Protein 4OPE (pdb70)

Organism: NCBI:txid1888

Secondary structure (DSSP, 8-state):
-PPEEEEEEEEEBTTBSSHHHHHHHHHHT----EEPPTTT--GGGGB-S-TTSTT-BS--EEB--S-SSEE------HHHHHHB-HHHHHHHHHHHHHHHHTT--HHHHTTS-EEEEEE----GGGTTHHHHHTTSS---B--HHHHHHHHHHHHT--S-EEEEE---HHHHHHHHHHHHHHHTS-SEEEEEEEE----THHHHHHHHTT-B-SSS---TTBTT---B-BB-EEEEEEEEEHHHHHHTTPPP-EEEEEEEEEE--S-SSTT---HHHHHHHHHHHHHHHT--GGG---EE------TTHHHHHHHHHHHHTTTS--TT--EEEE-THHHH-B-GGG---HHHHHHHHHHHTEEPPPPS-SSB-TTS-GGGSSEEE--S-EE-PPPB-SS-PBPPPEEEEEEE-TTSEEEEEEEE--PPPPPPPPPPS-EEEEEEESSHHHHHHHHHHHHHHHHTGGGGS-HHHHHHHHTTS---EEEEEEESSHHHHHHHHHHHHTS---TTEEEEE--TT----SSSSHHHHHHHHHHT---PPPTT------PPP----EE---SGGGGG--/--EEEEEEEEEBTTBSSHHHHHHHHHTT----EEPPTTT--GGGTB-S-TTSTT-BS--EEB--S-SSEE------HHHHHHB-HHHHHHHHHHHHHHHHHT--TTGGGGS-EEEEEE---GGGGTTHHHHHHTSS---B--HHHHHHHHHHHHT--S-EEEEE---HHHHHHHHHHHHHHTTS-SEEEEEEEE----THHHHHHHHTT-B-SSS---TTBTT-BSB-BB-EEEEEEEEEHHHHHHTT----EEEEEEEEEE--SSSSTT---HHHHHHHHHHHHHHHT--GGG---EE-----BTTHHHHHHHHHHHHHTTS--TT--EEEE-THHHH-B-GGG---HHHHHHHHHHTTEE-PPPS-SSBPTT--GGGSSEEE--S-EE----B-SS--B---EEEEEEE-TTSEEEEEEEE--------S-EEEEEEESSHHHHHHHHHHHHHHHHTTTSSS-HHHHHHHHTTS---EEEEEEESSHHHHHHHHHHHH--EEEE--TTPPPPS-SSHHHHHHHHHHT------TT-----PPPP----EE---GGGGGG-/---EEEEEEEEEBTTBSSHHHHHHHHHHT---EEEPPTTT--GGGTB-SSTT-TT-BS--EEE--S-SSEE------HHHHHTB-HHHHHHHHHHHHHHHHHT--HHHHTTS-EEEEEE----GGGTTHHHHHHTSSPPPB--HHHHHHHHHHHHT--S-EEEEE---HHHHHHHHHHHHHHTTS-SEEEEEEEE----THHHHHHHHTT-B-SSS---TTBTT--SB-BB-EEEEEEEEEHHHHHTTTPPP-EEEEEEEEEE--SSSSTT---HHHHHHHHHHHHHHHT--GGG--EEE------TTHHHHHHHHHHHHTSSS--TT--EEEE-THHHH-B-GGG---HHHHHHHHHHHTEE----S-SSB-TTS-GGGSSEEE--S-EE----B-TTSPBPPPEEEEEEE-TTSEEEEEEEE-------PPPPPSPEEEEEEESSHHHHHHHHHHHHHHHHTTTTTS-HHHHHHHHHTS---EEEEEEESSHHHHHHHHHHHH---EEEEE--TTPPPPSSSSHHHHHHHHHHT---PPPTT-------------EE---GGGGGG--/--EEEEEEEEEBTTBSSHHHHHHHHHTT----EE--TTT--GGGTB-S-TTSTTSBS--EEB--S-SSEE------HHHHHTB-HHHHHHHHHHHHHHHHTT--HHHHTTS-EEEEEE----GGGTTHHHHHHTSSPPPB--HHHHHHHHHHHTT--S-EEEEE---HHHHHHHHHHHHHHTTS-SEEEEEEEE----THHHHHHHHTT-B-TTS---TTBTT---B-BB-EEEEEEEEEHHHHHHHT----EEEEEEEEEE--S-SSTT---HHHHHHHHHHHHHHHT--GGG--EEE------TTHHHHHHHHHHHHHTTS--SS--EEEE-THHHH-B-GGG---HHHHHHHHHHHTEE----S-SSB-TT--GGGSSEEE--S-EE-----EEEEEEE-TTSEEEEEEEE-----PSPEEEEEEESSHHHHHHHHHHHHHHHTTTTSSS-HHHHHHHHTTS---EEEEEEESSHHHHHHHHHHHH---EEEEE--TTPPPPS-SSHHHHHHHHTTT------SS-----PPP-----EE---GGGGGG--

Structure (mmCIF, N/CA/C/O backbone):
data_4OPE
#
_entry.id   4OPE
#
_cell.length_a   135.312
_cell.length_b   139.834
_cell.length_c   173.786
_cell.angle_alpha   90.00
_cell.angle_beta   90.00
_cell.angle_gamma   90.00
#
_symmetry.space_group_name_H-M   'P 21 21 21'
#
loop_
_entity.id
_entity.type
_entity.pdbx_description
1 polymer NRPS/PKS
2 non-polymer 'NITRATE ION'
3 water water
#
loop_
_atom_site.group_PDB
_atom_site.id
_atom_site.type_symbol
_atom_site.label_atom_id
_atom_site.label_alt_id
_atom_site.label_comp_id
_atom_site.label_asym_id
_atom_site.label_entity_id
_atom_site.label_seq_id
_atom_site.pdbx_PDB_ins_code
_atom_site.Cartn_x
_atom_site.Cartn_y
_atom_site.Cartn_z
_atom_site.occupancy
_atom_site.B_iso_or_equiv
_atom_site.auth_seq_id
_atom_site.auth_comp_id
_atom_site.auth_asym_id
_atom_site.auth_atom_id
_atom_site.pdbx_PDB_model_num
ATOM 1 N N . ASP A 1 6 ? 24.650 -12.781 53.036 1.00 111.15 4223 ASP A N 1
ATOM 2 C CA . ASP A 1 6 ? 24.330 -11.637 53.948 1.00 108.74 4223 ASP A CA 1
ATOM 3 C C . ASP A 1 6 ? 23.211 -10.736 53.391 1.00 104.84 4223 ASP A C 1
ATOM 4 O O . ASP A 1 6 ? 22.222 -10.474 54.093 1.00 102.52 4223 ASP A O 1
ATOM 9 N N . ASP A 1 7 ? 23.378 -10.246 52.154 1.00 96.72 4224 ASP A N 1
ATOM 10 C CA . ASP A 1 7 ? 22.300 -9.519 51.474 1.00 85.40 4224 ASP A CA 1
ATOM 11 C C . ASP A 1 7 ? 21.178 -10.518 51.062 1.00 82.46 4224 ASP A C 1
ATOM 12 O O . ASP A 1 7 ? 21.376 -11.533 50.366 1.00 73.86 4224 ASP A O 1
ATOM 17 N N . GLU A 1 8 ? 19.986 -10.217 51.537 1.00 74.94 4225 GLU A N 1
ATOM 18 C CA . GLU A 1 8 ? 18.901 -11.136 51.442 1.00 68.70 4225 GLU A CA 1
ATOM 19 C C . GLU A 1 8 ? 18.215 -10.884 50.110 1.00 60.94 4225 GLU A C 1
ATOM 20 O O . GLU A 1 8 ? 18.340 -9.807 49.524 1.00 61.56 4225 GLU A O 1
ATOM 26 N N . ILE A 1 9 ? 17.482 -11.878 49.640 1.00 49.72 4226 ILE A N 1
ATOM 27 C CA . ILE A 1 9 ? 16.614 -11.676 48.543 1.00 42.31 4226 ILE A CA 1
ATOM 28 C C . ILE A 1 9 ? 15.265 -11.321 49.092 1.00 40.60 4226 ILE A C 1
ATOM 29 O O . ILE A 1 9 ? 14.863 -11.893 50.098 1.00 42.75 4226 ILE A O 1
ATOM 34 N N . VAL A 1 10 ? 14.558 -10.406 48.414 1.00 37.52 4227 VAL A N 1
ATOM 35 C CA . VAL A 1 10 ? 13.193 -10.037 48.764 1.00 35.19 4227 VAL A CA 1
ATOM 36 C C . VAL A 1 10 ? 12.283 -10.047 47.555 1.00 32.91 4227 VAL A C 1
ATOM 37 O O . VAL A 1 10 ? 12.739 -9.999 46.420 1.00 31.51 4227 VAL A O 1
ATOM 41 N N . ILE A 1 11 ? 10.994 -10.146 47.828 1.00 31.31 4228 ILE A N 1
ATOM 42 C CA . ILE A 1 11 ? 9.985 -10.118 46.827 1.00 31.30 4228 ILE A CA 1
ATOM 43 C C . ILE A 1 11 ? 9.399 -8.710 46.834 1.00 31.66 4228 ILE A C 1
ATOM 44 O O . ILE A 1 11 ? 8.898 -8.224 47.846 1.00 33.16 4228 ILE A O 1
ATOM 49 N N . VAL A 1 12 ? 9.376 -8.084 45.679 1.00 31.50 4229 VAL A N 1
ATOM 50 C CA . VAL A 1 12 ? 8.883 -6.734 45.611 1.00 31.81 4229 VAL A CA 1
ATOM 51 C C . VAL A 1 12 ? 7.669 -6.572 44.735 1.00 31.16 4229 VAL A C 1
ATOM 52 O O . VAL A 1 12 ? 7.274 -5.482 44.485 1.00 31.65 4229 VAL A O 1
ATOM 56 N N . GLY A 1 13 ? 7.091 -7.639 44.232 1.00 31.79 4230 GLY A N 1
ATOM 57 C CA . GLY A 1 13 ? 5.789 -7.510 43.538 1.00 30.59 4230 GLY A CA 1
ATOM 58 C C . GLY A 1 13 ? 5.239 -8.881 43.253 1.00 28.25 4230 GLY A C 1
ATOM 59 O O . GLY A 1 13 ? 5.971 -9.829 43.208 1.00 27.88 4230 GLY A O 1
ATOM 60 N N . VAL A 1 14 ? 3.953 -8.973 43.041 1.00 28.48 4231 VAL A N 1
ATOM 61 C CA . VAL A 1 14 ? 3.327 -10.262 42.733 1.00 28.66 4231 VAL A CA 1
ATOM 62 C C . VAL A 1 14 ? 2.119 -10.023 41.871 1.00 27.63 4231 VAL A C 1
ATOM 63 O O . VAL A 1 14 ? 1.462 -8.990 41.990 1.00 28.99 4231 VAL A O 1
ATOM 67 N N . ALA A 1 15 ? 1.806 -10.994 41.043 1.00 26.83 4232 ALA A N 1
ATOM 68 C CA . ALA A 1 15 ? 0.630 -10.944 40.217 1.00 27.62 4232 ALA A CA 1
ATOM 69 C C . ALA A 1 15 ? 0.162 -12.345 39.858 1.00 28.00 4232 ALA A C 1
ATOM 70 O O . ALA A 1 15 ? 0.942 -13.288 39.893 1.00 31.78 4232 ALA A O 1
ATOM 72 N N . GLY A 1 16 ? -1.112 -12.493 39.542 1.00 28.48 4233 GLY A N 1
ATOM 73 C CA . GLY A 1 16 ? -1.705 -13.803 39.322 1.00 28.97 4233 GLY A CA 1
ATOM 74 C C . GLY A 1 16 ? -3.170 -13.826 38.925 1.00 30.46 4233 GLY A C 1
ATOM 75 O O . GLY A 1 16 ? -3.909 -12.911 39.235 1.00 30.81 4233 GLY A O 1
ATOM 76 N N . ARG A 1 17 ? -3.584 -14.864 38.205 1.00 32.54 4234 ARG A N 1
ATOM 77 C CA . ARG A 1 17 ? -4.993 -15.178 38.038 1.00 35.14 4234 ARG A CA 1
ATOM 78 C C . ARG A 1 17 ? -5.208 -16.575 38.516 1.00 34.51 4234 ARG A C 1
ATOM 79 O O . ARG A 1 17 ? -4.434 -17.455 38.193 1.00 33.52 4234 ARG A O 1
ATOM 87 N N . TYR A 1 18 ? -6.287 -16.774 39.246 1.00 34.85 4235 TYR A N 1
ATOM 88 C CA . TYR A 1 18 ? -6.662 -18.076 39.759 1.00 34.22 4235 TYR A CA 1
ATOM 89 C C . TYR A 1 18 ? -8.175 -18.252 39.558 1.00 36.50 4235 TYR A C 1
ATOM 90 O O . TYR A 1 18 ? -8.848 -17.326 39.078 1.00 37.52 4235 TYR A O 1
ATOM 99 N N . PRO A 1 19 ? -8.712 -19.445 39.871 1.00 35.93 4236 PRO A N 1
ATOM 100 C CA . PRO A 1 19 ? -10.113 -19.684 39.661 1.00 36.08 4236 PRO A CA 1
ATOM 101 C C . PRO A 1 19 ? -10.986 -18.648 40.352 1.00 38.13 4236 PRO A C 1
ATOM 102 O O . PRO A 1 19 ? -10.841 -18.435 41.564 1.00 37.60 4236 PRO A O 1
ATOM 106 N N . LYS A 1 20 ? -11.866 -18.005 39.557 1.00 38.53 4237 LYS A N 1
ATOM 107 C CA . LYS A 1 20 ? -12.771 -16.989 40.028 1.00 39.37 4237 LYS A CA 1
ATOM 108 C C . LYS A 1 20 ? -12.047 -15.745 40.531 1.00 38.08 4237 LYS A C 1
ATOM 109 O O . LYS A 1 20 ? -12.595 -14.950 41.290 1.00 41.33 4237 LYS A O 1
ATOM 115 N N . ALA A 1 21 ? -10.802 -15.575 40.131 1.00 36.79 4238 ALA A N 1
ATOM 116 C CA . ALA A 1 21 ? -10.005 -14.465 40.613 1.00 35.58 4238 ALA A CA 1
ATOM 117 C C . ALA A 1 21 ? -9.152 -13.954 39.458 1.00 36.84 4238 ALA A C 1
ATOM 118 O O . ALA A 1 21 ? -8.092 -14.512 39.137 1.00 37.37 4238 ALA A O 1
ATOM 120 N N . ASP A 1 22 ? -9.614 -12.892 38.823 1.00 38.90 4239 ASP A N 1
ATOM 121 C CA . ASP A 1 22 ? -8.888 -12.339 37.673 1.00 43.27 4239 ASP A CA 1
ATOM 122 C C . ASP A 1 22 ? -7.774 -11.388 38.076 1.00 43.22 4239 ASP A C 1
ATOM 123 O O . ASP A 1 22 ? -6.926 -11.038 37.277 1.00 44.44 4239 ASP A O 1
ATOM 128 N N . ASP A 1 23 ? -7.757 -11.017 39.345 1.00 43.88 4240 ASP A N 1
ATOM 129 C CA . ASP A 1 23 ? -6.630 -10.337 39.929 1.00 40.54 4240 ASP A CA 1
ATOM 130 C C . ASP A 1 23 ? -6.608 -10.667 41.410 1.00 36.94 4240 ASP A C 1
ATOM 131 O O . ASP A 1 23 ? -7.560 -11.212 41.956 1.00 37.37 4240 ASP A O 1
ATOM 136 N N . LEU A 1 24 ? -5.537 -10.268 42.052 1.00 35.01 4241 LEU A N 1
ATOM 137 C CA . LEU A 1 24 ? -5.272 -10.595 43.415 1.00 36.32 4241 LEU A CA 1
ATOM 138 C C . LEU A 1 24 ? -6.186 -9.951 44.430 1.00 36.93 4241 LEU A C 1
ATOM 139 O O . LEU A 1 24 ? -6.299 -10.463 45.555 1.00 36.71 4241 LEU A O 1
ATOM 144 N N . ALA A 1 25 ? -6.837 -8.857 44.072 1.00 35.79 4242 ALA A N 1
ATOM 145 C CA . ALA A 1 25 ? -7.825 -8.287 44.993 1.00 36.25 4242 ALA A CA 1
ATOM 146 C C . ALA A 1 25 ? -8.999 -9.229 45.113 1.00 35.34 4242 ALA A C 1
ATOM 147 O O . ALA A 1 25 ? -9.526 -9.454 46.194 1.00 36.08 4242 ALA A O 1
ATOM 149 N N . GLN A 1 26 ? -9.395 -9.788 43.984 1.00 36.16 4243 GLN A N 1
ATOM 150 C CA . GLN A 1 26 ? -10.482 -10.740 43.949 1.00 38.08 4243 GLN A CA 1
ATOM 151 C C . GLN A 1 26 ? -10.002 -12.047 44.597 1.00 36.62 4243 GLN A C 1
ATOM 152 O O . GLN A 1 26 ? -10.721 -12.660 45.351 1.00 37.48 4243 GLN A O 1
ATOM 158 N N . PHE A 1 27 ? -8.749 -12.421 44.398 1.00 34.36 4244 PHE A N 1
ATOM 159 C CA . PHE A 1 27 ? -8.227 -13.594 45.048 1.00 34.57 4244 PHE A CA 1
ATOM 160 C C . PHE A 1 27 ? -8.337 -13.461 46.539 1.00 35.64 4244 PHE A C 1
ATOM 161 O O . PHE A 1 27 ? -8.742 -14.401 47.241 1.00 37.08 4244 PHE A O 1
ATOM 169 N N . TRP A 1 28 ? -7.992 -12.279 47.032 1.00 37.41 4245 TRP A N 1
ATOM 170 C CA . TRP A 1 28 ? -7.964 -12.041 48.473 1.00 36.73 4245 TRP A CA 1
ATOM 171 C C . TRP A 1 28 ? -9.349 -12.123 49.067 1.00 36.90 4245 TRP A C 1
ATOM 172 O O . TRP A 1 28 ? -9.524 -12.793 50.042 1.00 35.46 4245 TRP A O 1
ATOM 183 N N . ARG A 1 29 ? -10.305 -11.442 48.464 1.00 40.02 4246 ARG A N 1
ATOM 184 C CA . ARG A 1 29 ? -11.721 -11.545 48.800 1.00 44.19 4246 ARG A CA 1
ATOM 185 C C . ARG A 1 29 ? -12.146 -13.014 48.970 1.00 45.04 4246 ARG A C 1
ATOM 186 O O . ARG A 1 29 ? -12.768 -13.404 50.008 1.00 43.04 4246 ARG A O 1
ATOM 194 N N . ASN A 1 30 ? -11.797 -13.827 47.954 1.00 41.14 4247 ASN A N 1
ATOM 195 C CA . ASN A 1 30 ? -12.189 -15.235 47.925 1.00 38.03 4247 ASN A CA 1
ATOM 196 C C . ASN A 1 30 ? -11.564 -16.040 49.034 1.00 38.59 4247 ASN A C 1
ATOM 197 O O . ASN A 1 30 ? -12.229 -16.843 49.656 1.00 40.69 4247 ASN A O 1
ATOM 202 N N . LEU A 1 31 ? -10.270 -15.860 49.265 1.00 39.64 4248 LEU A N 1
ATOM 203 C CA . LEU A 1 31 ? -9.606 -16.512 50.406 1.00 39.30 4248 LEU A CA 1
ATOM 204 C C . LEU A 1 31 ? -10.247 -16.060 51.680 1.00 39.33 4248 LEU A C 1
ATOM 205 O O . LEU A 1 31 ? -10.476 -16.852 52.553 1.00 41.69 4248 LEU A O 1
ATOM 210 N N . ARG A 1 32 ? -10.496 -14.772 51.804 1.00 41.44 4249 ARG A N 1
ATOM 211 C CA . ARG A 1 32 ? -10.992 -14.201 53.066 1.00 46.68 4249 ARG A CA 1
ATOM 212 C C . ARG A 1 32 ? -12.363 -14.765 53.423 1.00 43.97 4249 ARG A C 1
ATOM 213 O O . ARG A 1 32 ? -12.594 -15.090 54.540 1.00 42.03 4249 ARG A O 1
ATOM 221 N N . GLU A 1 33 ? -13.239 -14.905 52.443 1.00 46.85 4250 GLU A N 1
ATOM 222 C CA . GLU A 1 33 ? -14.592 -15.405 52.651 1.00 48.92 4250 GLU A CA 1
ATOM 223 C C . GLU A 1 33 ? -14.694 -16.938 52.696 1.00 48.74 4250 GLU A C 1
ATOM 224 O O . GLU A 1 33 ? -15.785 -17.486 52.936 1.00 48.79 4250 GLU A O 1
ATOM 230 N N . GLY A 1 34 ? -13.581 -17.634 52.466 1.00 43.45 4251 GLY A N 1
ATOM 231 C CA . GLY A 1 34 ? -13.598 -19.079 52.420 1.00 41.03 4251 GLY A CA 1
ATOM 232 C C . GLY A 1 34 ? -14.397 -19.567 51.225 1.00 41.26 4251 GLY A C 1
ATOM 233 O O . GLY A 1 34 ? -15.193 -20.495 51.348 1.00 44.09 4251 GLY A O 1
ATOM 234 N N . ARG A 1 35 ? -14.179 -18.969 50.061 1.00 39.56 4252 ARG A N 1
ATOM 235 C CA . ARG A 1 35 ? -14.965 -19.303 48.903 1.00 39.64 4252 ARG A CA 1
ATOM 236 C C . ARG A 1 35 ? -14.501 -20.550 48.205 1.00 41.68 4252 ARG A C 1
ATOM 237 O O . ARG A 1 35 ? -13.327 -20.753 47.965 1.00 38.85 4252 ARG A O 1
ATOM 245 N N . ASP A 1 36 ? -15.465 -21.379 47.836 1.00 45.77 4253 ASP A N 1
ATOM 246 C CA . ASP A 1 36 ? -15.174 -22.591 47.119 1.00 44.02 4253 ASP A CA 1
ATOM 247 C C . ASP A 1 36 ? -15.299 -22.238 45.677 1.00 42.92 4253 ASP A C 1
ATOM 248 O O . ASP A 1 36 ? -16.398 -21.967 45.218 1.00 42.70 4253 ASP A O 1
ATOM 253 N N . CYS A 1 37 ? -14.168 -22.241 44.967 1.00 41.97 4254 CYS A N 1
ATOM 254 C CA . CYS A 1 37 ? -14.096 -21.752 43.589 1.00 40.55 4254 CYS A CA 1
ATOM 255 C C . CYS A 1 37 ? -14.136 -22.855 42.530 1.00 41.15 4254 CYS A C 1
ATOM 256 O O . CYS A 1 37 ? -13.926 -22.595 41.341 1.00 42.49 4254 CYS A O 1
ATOM 259 N N . VAL A 1 38 ? -14.401 -24.087 42.942 1.00 40.34 4255 VAL A N 1
ATOM 260 C CA . VAL A 1 38 ? -14.413 -25.194 42.006 1.00 40.45 4255 VAL A CA 1
ATOM 261 C C . VAL A 1 38 ? -15.745 -25.308 41.273 1.00 41.07 4255 VAL A C 1
ATOM 262 O O . VAL A 1 38 ? -16.784 -25.054 41.841 1.00 42.59 4255 VAL A O 1
ATOM 266 N N . GLU A 1 39 ? -15.698 -25.703 40.012 1.00 42.56 4256 GLU A N 1
ATOM 267 C CA . GLU A 1 39 ? -16.888 -25.800 39.153 1.00 44.25 4256 GLU A CA 1
ATOM 268 C C . GLU A 1 39 ? -16.750 -26.991 38.187 1.00 43.19 4256 GLU A C 1
ATOM 269 O O . GLU A 1 39 ? -15.675 -27.541 37.999 1.00 38.70 4256 GLU A O 1
ATOM 275 N N . GLU A 1 40 ? -17.879 -27.384 37.608 1.00 46.73 4257 GLU A N 1
ATOM 276 C CA . GLU A 1 40 ? -17.916 -28.388 36.572 1.00 48.06 4257 GLU A CA 1
ATOM 277 C C . GLU A 1 40 ? -17.222 -27.879 35.349 1.00 46.55 4257 GLU A C 1
ATOM 278 O O . GLU A 1 40 ? -17.185 -26.687 35.137 1.00 48.15 4257 GLU A O 1
ATOM 284 N N . VAL A 1 41 ? -16.679 -28.789 34.547 1.00 46.36 4258 VAL A N 1
ATOM 285 C CA . VAL A 1 41 ? -16.100 -28.422 33.269 1.00 47.43 4258 VAL A CA 1
ATOM 286 C C . VAL A 1 41 ? -17.014 -27.485 32.459 1.00 50.39 4258 VAL A C 1
ATOM 287 O O . VAL A 1 41 ? -18.180 -27.775 32.228 1.00 54.78 4258 VAL A O 1
ATOM 291 N N . PRO A 1 42 ? -16.484 -26.338 32.062 1.00 51.96 4259 PRO A N 1
ATOM 292 C CA . PRO A 1 42 ? -17.322 -25.440 31.311 1.00 53.97 4259 PRO A CA 1
ATOM 293 C C . PRO A 1 42 ? -17.650 -25.973 29.928 1.00 53.50 4259 PRO A C 1
ATOM 294 O O . PRO A 1 42 ? -16.804 -26.560 29.296 1.00 54.86 4259 PRO A O 1
ATOM 298 N N . GLU A 1 43 ? -18.874 -25.736 29.471 1.00 58.72 4260 GLU A N 1
ATOM 299 C CA . GLU A 1 43 ? -19.286 -26.055 28.112 1.00 60.72 4260 GLU A CA 1
ATOM 300 C C . GLU A 1 43 ? -18.325 -25.506 27.087 1.00 59.71 4260 GLU A C 1
ATOM 301 O O . GLU A 1 43 ? -17.959 -26.204 26.171 1.00 60.99 4260 GLU A O 1
ATOM 307 N N . ASP A 1 44 ? -17.890 -24.262 27.238 1.00 59.96 4261 ASP A N 1
ATOM 308 C CA . ASP A 1 44 ? -17.051 -23.651 26.200 1.00 58.90 4261 ASP A CA 1
ATOM 309 C C . ASP A 1 44 ? -15.606 -24.180 26.093 1.00 55.01 4261 ASP A C 1
ATOM 310 O O . ASP A 1 44 ? -14.864 -23.752 25.197 1.00 52.10 4261 ASP A O 1
ATOM 315 N N . ARG A 1 45 ? -15.229 -25.123 26.959 1.00 51.22 4262 ARG A N 1
ATOM 316 C CA . ARG A 1 45 ? -13.921 -25.750 26.888 1.00 50.49 4262 ARG A CA 1
ATOM 317 C C . ARG A 1 45 ? -14.005 -27.046 26.125 1.00 49.50 4262 ARG A C 1
ATOM 318 O O . ARG A 1 45 ? -13.265 -27.268 25.187 1.00 47.80 4262 ARG A O 1
ATOM 326 N N . TRP A 1 46 ? -14.873 -27.937 26.584 1.00 50.66 4263 TRP A N 1
ATOM 327 C CA . TRP A 1 46 ? -15.121 -29.181 25.879 1.00 51.28 4263 TRP A CA 1
ATOM 328 C C . TRP A 1 46 ? -16.371 -29.811 26.453 1.00 51.73 4263 TRP A C 1
ATOM 329 O O . TRP A 1 46 ? -16.847 -29.409 27.528 1.00 50.51 4263 TRP A O 1
ATOM 340 N N . ASP A 1 47 ? -16.905 -30.763 25.690 1.00 53.17 4264 ASP A N 1
ATOM 341 C CA . ASP A 1 47 ? -18.105 -31.482 26.026 1.00 56.28 4264 ASP A CA 1
ATOM 342 C C . ASP A 1 47 ? -17.625 -32.630 26.876 1.00 57.54 4264 ASP A C 1
ATOM 343 O O . ASP A 1 47 ? -17.052 -33.603 26.380 1.00 59.45 4264 ASP A O 1
ATOM 348 N N . HIS A 1 48 ? -17.825 -32.502 28.175 1.00 57.83 4265 HIS A N 1
ATOM 349 C CA . HIS A 1 48 ? -17.366 -33.520 29.081 1.00 58.09 4265 HIS A CA 1
ATOM 350 C C . HIS A 1 48 ? -18.250 -34.776 29.037 1.00 61.41 4265 HIS A C 1
ATOM 351 O O . HIS A 1 48 ? -17.812 -35.845 29.467 1.00 66.56 4265 HIS A O 1
ATOM 358 N N . GLY A 1 49 ? -19.474 -34.653 28.522 1.00 62.27 4266 GLY A N 1
ATOM 359 C CA . GLY A 1 49 ? -20.316 -35.826 28.232 1.00 62.05 4266 GLY A CA 1
ATOM 360 C C . GLY A 1 49 ? -19.575 -36.920 27.469 1.00 60.43 4266 GLY A C 1
ATOM 361 O O . GLY A 1 49 ? -19.617 -38.071 27.859 1.00 61.27 4266 GLY A O 1
ATOM 362 N N . ARG A 1 50 ? -18.839 -36.555 26.417 1.00 60.40 4267 ARG A N 1
ATOM 363 C CA . ARG A 1 50 ? -18.079 -37.545 25.611 1.00 59.65 4267 ARG A CA 1
ATOM 364 C C . ARG A 1 50 ? -17.091 -38.400 26.385 1.00 57.72 4267 ARG A C 1
ATOM 365 O O . ARG A 1 50 ? -16.620 -39.397 25.851 1.00 61.29 4267 ARG A O 1
ATOM 373 N N . PHE A 1 51 ? -16.722 -37.970 27.592 1.00 58.14 4268 PHE A N 1
ATOM 374 C CA . PHE A 1 51 ? -15.600 -38.543 28.336 1.00 56.81 4268 PHE A CA 1
ATOM 375 C C . PHE A 1 51 ? -15.936 -38.935 29.766 1.00 57.17 4268 PHE A C 1
ATOM 376 O O . PHE A 1 51 ? -15.088 -39.518 30.450 1.00 56.62 4268 PHE A O 1
ATOM 384 N N . TYR A 1 52 ? -17.144 -38.607 30.223 1.00 56.00 4269 TYR A N 1
ATOM 385 C CA . TYR A 1 52 ? -17.515 -38.818 31.610 1.00 59.03 4269 TYR A CA 1
ATOM 386 C C . TYR A 1 52 ? -18.239 -40.146 31.824 1.00 64.66 4269 TYR A C 1
ATOM 387 O O . TYR A 1 52 ? -19.086 -40.541 31.019 1.00 68.09 4269 TYR A O 1
ATOM 396 N N . ASP A 1 53 ? -17.898 -40.830 32.911 1.00 63.72 4270 ASP A N 1
ATOM 397 C CA . ASP A 1 53 ? -18.676 -41.966 33.399 1.00 62.57 4270 ASP A CA 1
ATOM 398 C C . ASP A 1 53 ? -18.447 -41.961 34.901 1.00 60.97 4270 ASP A C 1
ATOM 399 O O . ASP A 1 53 ? -17.295 -42.056 35.352 1.00 56.82 4270 ASP A O 1
ATOM 404 N N . PRO A 1 54 ? -19.540 -41.858 35.678 1.00 61.90 4271 PRO A N 1
ATOM 405 C CA . PRO A 1 54 ? -19.371 -41.723 37.116 1.00 62.25 4271 PRO A CA 1
ATOM 406 C C . PRO A 1 54 ? -18.806 -42.966 37.762 1.00 63.02 4271 PRO A C 1
ATOM 407 O O . PRO A 1 54 ? -18.449 -42.903 38.930 1.00 65.71 4271 PRO A O 1
ATOM 411 N N . ASP A 1 55 ? -18.743 -44.083 37.037 1.00 62.71 4272 ASP A N 1
ATOM 412 C CA . ASP A 1 55 ? -18.104 -45.296 37.554 1.00 64.41 4272 ASP A CA 1
ATOM 413 C C . ASP A 1 55 ? -16.594 -45.238 37.343 1.00 61.84 4272 ASP A C 1
ATOM 414 O O . ASP A 1 55 ? -16.139 -45.148 36.199 1.00 58.32 4272 ASP A O 1
ATOM 419 N N . PRO A 1 56 ? -15.810 -45.267 38.446 1.00 64.77 4273 PRO A N 1
ATOM 420 C CA . PRO A 1 56 ? -14.345 -45.335 38.316 1.00 67.20 4273 PRO A CA 1
ATOM 421 C C . PRO A 1 56 ? -13.836 -46.566 37.575 1.00 69.44 4273 PRO A C 1
ATOM 422 O O . PRO A 1 56 ? -12.745 -46.549 37.039 1.00 77.22 4273 PRO A O 1
ATOM 426 N N . ALA A 1 57 ? -14.614 -47.633 37.570 1.00 71.64 4274 ALA A N 1
ATOM 427 C CA . ALA A 1 57 ? -14.203 -48.852 36.929 1.00 70.73 4274 ALA A CA 1
ATOM 428 C C . ALA A 1 57 ? -14.365 -48.770 35.410 1.00 69.40 4274 ALA A C 1
ATOM 429 O O . ALA A 1 57 ? -13.692 -49.492 34.676 1.00 75.22 4274 ALA A O 1
ATOM 431 N N . ALA A 1 58 ? -15.258 -47.919 34.922 1.00 63.47 4275 ALA A N 1
ATOM 432 C CA . ALA A 1 58 ? -15.329 -47.700 33.487 1.00 61.06 4275 ALA A CA 1
ATOM 433 C C . ALA A 1 58 ? -13.923 -47.417 32.917 1.00 63.45 4275 ALA A C 1
ATOM 434 O O . ALA A 1 58 ? -13.155 -46.610 33.463 1.00 66.18 4275 ALA A O 1
ATOM 436 N N . PRO A 1 59 ? -13.560 -48.118 31.841 1.00 67.09 4276 PRO A N 1
ATOM 437 C CA . PRO A 1 59 ? -12.257 -47.852 31.221 1.00 63.08 4276 PRO A CA 1
ATOM 438 C C . PRO A 1 59 ? -12.333 -46.739 30.177 1.00 58.29 4276 PRO A C 1
ATOM 439 O O . PRO A 1 59 ? -13.360 -46.572 29.527 1.00 55.22 4276 PRO A O 1
ATOM 443 N N . GLY A 1 60 ? -11.239 -45.998 30.019 1.00 55.23 4277 GLY A N 1
ATOM 444 C CA . GLY A 1 60 ? -11.154 -44.960 28.989 1.00 55.64 4277 GLY A CA 1
ATOM 445 C C . GLY A 1 60 ? -12.074 -43.784 29.252 1.00 55.98 4277 GLY A C 1
ATOM 446 O O . GLY A 1 60 ? -12.528 -43.080 28.318 1.00 51.76 4277 GLY A O 1
ATOM 447 N N . LYS A 1 61 ? -12.311 -43.564 30.547 1.00 55.58 4278 LYS A N 1
ATOM 448 C CA . LYS A 1 61 ? -13.287 -42.602 31.032 1.00 54.10 4278 LYS A CA 1
ATOM 449 C C . LYS A 1 61 ? -12.793 -41.805 32.259 1.00 51.66 4278 LYS A C 1
ATOM 450 O O . LYS A 1 61 ? -11.933 -42.251 33.029 1.00 51.71 4278 LYS A O 1
ATOM 456 N N . ALA A 1 62 ? -13.370 -40.625 32.438 1.00 47.90 4279 ALA A N 1
ATOM 457 C CA . ALA A 1 62 ? -13.108 -39.848 33.617 1.00 46.56 4279 ALA A CA 1
ATOM 458 C C . ALA A 1 62 ? -14.285 -39.942 34.558 1.00 43.74 4279 ALA A C 1
ATOM 459 O O . ALA A 1 62 ? -15.403 -39.795 34.148 1.00 45.44 4279 ALA A O 1
ATOM 461 N N . TYR A 1 63 ? -14.033 -40.197 35.827 1.00 43.31 4280 TYR A N 1
ATOM 462 C CA . TYR A 1 63 ? -15.141 -40.350 36.795 1.00 44.46 4280 TYR A CA 1
ATOM 463 C C . TYR A 1 63 ? -15.418 -39.027 37.582 1.00 45.41 4280 TYR A C 1
ATOM 464 O O . TYR A 1 63 ? -16.162 -39.005 38.565 1.00 43.35 4280 TYR A O 1
ATOM 473 N N . ALA A 1 64 ? -14.791 -37.929 37.153 1.00 46.08 4281 ALA A N 1
ATOM 474 C CA . ALA A 1 64 ? -15.047 -36.632 37.739 1.00 45.96 4281 ALA A CA 1
ATOM 475 C C . ALA A 1 64 ? -15.093 -35.590 36.638 1.00 46.49 4281 ALA A C 1
ATOM 476 O O . ALA A 1 64 ? -14.582 -35.803 35.523 1.00 44.63 4281 ALA A O 1
ATOM 478 N N . LYS A 1 65 ? -15.687 -34.453 36.995 1.00 47.11 4282 LYS A N 1
ATOM 479 C CA . LYS A 1 65 ? -16.103 -33.441 36.048 1.00 47.20 4282 LYS A CA 1
ATOM 480 C C . LYS A 1 65 ? -15.896 -32.009 36.567 1.00 47.33 4282 LYS A C 1
ATOM 481 O O . LYS A 1 65 ? -16.579 -31.081 36.125 1.00 49.08 4282 LYS A O 1
ATOM 487 N N . TRP A 1 66 ? -14.934 -31.824 37.466 1.00 44.72 4283 TRP A N 1
ATOM 488 C CA . TRP A 1 66 ? -14.753 -30.556 38.138 1.00 42.33 4283 TRP A CA 1
ATOM 489 C C . TRP A 1 66 ? -13.364 -30.021 37.900 1.00 41.62 4283 TRP A C 1
ATOM 490 O O . TRP A 1 66 ? -12.440 -30.779 37.560 1.00 39.90 4283 TRP A O 1
ATOM 501 N N . GLY A 1 67 ? -13.226 -28.706 38.093 1.00 39.34 4284 GLY A N 1
ATOM 502 C CA . GLY A 1 67 ? -11.919 -28.084 38.156 1.00 38.07 4284 GLY A CA 1
ATOM 503 C C . GLY A 1 67 ? -11.937 -26.670 38.682 1.00 38.69 4284 GLY A C 1
ATOM 504 O O . GLY A 1 67 ? -13.014 -26.086 38.906 1.00 39.52 4284 GLY A O 1
ATOM 505 N N . GLY A 1 68 ? -10.735 -26.119 38.886 1.00 37.61 4285 GLY A N 1
ATOM 506 C CA . GLY A 1 68 ? -10.563 -24.670 39.085 1.00 35.46 4285 GLY A CA 1
ATOM 507 C C . GLY A 1 68 ? -10.294 -24.001 37.769 1.00 34.83 4285 GLY A C 1
ATOM 508 O O . GLY A 1 68 ? -9.240 -24.203 37.197 1.00 36.79 4285 GLY A O 1
ATOM 509 N N . TRP A 1 69 ? -11.242 -23.224 37.262 1.00 35.52 4286 TRP A N 1
ATOM 510 C CA . TRP A 1 69 ? -11.155 -22.702 35.896 1.00 35.69 4286 TRP A CA 1
ATOM 511 C C . TRP A 1 69 ? -10.846 -21.248 35.911 1.00 36.62 4286 TRP A C 1
ATOM 512 O O . TRP A 1 69 ? -11.407 -20.533 36.717 1.00 37.38 4286 TRP A O 1
ATOM 523 N N . LEU A 1 70 ? -9.941 -20.798 35.042 1.00 36.96 4287 LEU A N 1
ATOM 524 C CA . LEU A 1 70 ? -9.786 -19.377 34.826 1.00 37.42 4287 LEU A CA 1
ATOM 525 C C . LEU A 1 70 ? -11.008 -18.904 34.102 1.00 40.23 4287 LEU A C 1
ATOM 526 O O . LEU A 1 70 ? -11.546 -19.609 33.287 1.00 41.21 4287 LEU A O 1
ATOM 531 N N . SER A 1 71 ? -11.437 -17.688 34.375 1.00 46.63 4288 SER A N 1
ATOM 532 C CA . SER A 1 71 ? -12.666 -17.171 33.763 1.00 51.23 4288 SER A CA 1
ATOM 533 C C . SER A 1 71 ? -12.625 -17.180 32.229 1.00 53.60 4288 SER A C 1
ATOM 534 O O . SER A 1 71 ? -13.664 -17.405 31.575 1.00 54.42 4288 SER A O 1
ATOM 537 N N . ASP A 1 72 ? -11.448 -16.952 31.654 1.00 54.70 4289 ASP A N 1
ATOM 538 C CA . ASP A 1 72 ? -11.349 -16.954 30.215 1.00 58.20 4289 ASP A CA 1
ATOM 539 C C . ASP A 1 72 ? -9.929 -17.087 29.717 1.00 56.54 4289 ASP A C 1
ATOM 540 O O . ASP A 1 72 ? -9.178 -16.122 29.783 1.00 64.72 4289 ASP A O 1
ATOM 545 N N . VAL A 1 73 ? -9.596 -18.244 29.138 1.00 51.55 4290 VAL A N 1
ATOM 546 C CA . VAL A 1 73 ? -8.222 -18.554 28.739 1.00 47.04 4290 VAL A CA 1
ATOM 547 C C . VAL A 1 73 ? -7.926 -18.325 27.266 1.00 45.63 4290 VAL A C 1
ATOM 548 O O . VAL A 1 73 ? -6.778 -18.325 26.871 1.00 46.08 4290 VAL A O 1
ATOM 552 N N . ALA A 1 74 ? -8.942 -18.139 26.443 1.00 47.64 4291 ALA A N 1
ATOM 553 C CA . ALA A 1 74 ? -8.723 -17.868 25.007 1.00 47.32 4291 ALA A CA 1
ATOM 554 C C . ALA A 1 74 ? -8.273 -16.447 24.731 1.00 44.85 4291 ALA A C 1
ATOM 555 O O . ALA A 1 74 ? -7.616 -16.199 23.749 1.00 45.68 4291 ALA A O 1
ATOM 557 N N . SER A 1 75 ? -8.607 -15.529 25.616 1.00 44.22 4292 SER A N 1
ATOM 558 C CA . SER A 1 75 ? -8.366 -14.114 25.379 1.00 45.98 4292 SER A CA 1
ATOM 559 C C . SER A 1 75 ? -6.935 -13.669 25.490 1.00 41.10 4292 SER A C 1
ATOM 560 O O . SER A 1 75 ? -6.219 -14.027 26.399 1.00 37.93 4292 SER A O 1
ATOM 563 N N . PHE A 1 76 ? -6.562 -12.865 24.516 1.00 41.78 4293 PHE A N 1
ATOM 564 C CA . PHE A 1 76 ? -5.242 -12.339 24.388 1.00 41.66 4293 PHE A CA 1
ATOM 565 C C . PHE A 1 76 ? -5.322 -10.993 23.649 1.00 43.35 4293 PHE A C 1
ATOM 566 O O . PHE A 1 76 ? -6.321 -10.723 22.946 1.00 41.74 4293 PHE A O 1
ATOM 574 N N . ASP A 1 77 ? -4.282 -10.174 23.848 1.00 41.85 4294 ASP A N 1
ATOM 575 C CA . ASP A 1 77 ? -4.081 -8.887 23.192 1.00 43.50 4294 ASP A CA 1
ATOM 576 C C . ASP A 1 77 ? -2.802 -9.010 22.335 1.00 42.53 4294 ASP A C 1
ATOM 577 O O . ASP A 1 77 ? -1.711 -8.533 22.715 1.00 38.02 4294 ASP A O 1
ATOM 582 N N . PRO A 1 78 ? -2.934 -9.660 21.170 1.00 40.84 4295 PRO A N 1
ATOM 583 C CA . PRO A 1 78 ? -1.750 -9.950 20.331 1.00 41.81 4295 PRO A CA 1
ATOM 584 C C . PRO A 1 78 ? -1.072 -8.676 19.800 1.00 44.69 4295 PRO A C 1
ATOM 585 O O . PRO A 1 78 ? 0.177 -8.636 19.642 1.00 42.49 4295 PRO A O 1
ATOM 597 N N . PHE A 1 80 ? -0.818 -5.955 21.256 1.00 44.76 4297 PHE A N 1
ATOM 598 C CA . PHE A 1 80 ? -0.070 -5.318 22.331 1.00 43.62 4297 PHE A CA 1
ATOM 599 C C . PHE A 1 80 ? 1.278 -5.948 22.311 1.00 40.63 4297 PHE A C 1
ATOM 600 O O . PHE A 1 80 ? 2.304 -5.265 22.351 1.00 44.65 4297 PHE A O 1
ATOM 608 N N . PHE A 1 81 ? 1.271 -7.249 22.200 1.00 39.98 4298 PHE A N 1
ATOM 609 C CA . PHE A 1 81 ? 2.522 -8.003 22.203 1.00 41.56 4298 PHE A CA 1
ATOM 610 C C . PHE A 1 81 ? 3.196 -8.224 20.856 1.00 42.97 4298 PHE A C 1
ATOM 611 O O . PHE A 1 81 ? 4.029 -9.079 20.771 1.00 42.29 4298 PHE A O 1
ATOM 619 N N . ARG A 1 82 ? 2.833 -7.446 19.835 1.00 46.37 4299 ARG A N 1
ATOM 620 C CA A ARG A 1 82 ? 3.498 -7.475 18.533 0.50 47.67 4299 ARG A CA 1
ATOM 621 C CA B ARG A 1 82 ? 3.521 -7.474 18.550 0.50 48.83 4299 ARG A CA 1
ATOM 622 C C . ARG A 1 82 ? 3.517 -8.862 17.905 1.00 48.24 4299 ARG A C 1
ATOM 623 O O . ARG A 1 82 ? 4.552 -9.377 17.481 1.00 48.87 4299 ARG A O 1
ATOM 646 N N . SER A 1 84 ? 0.939 -11.537 15.396 1.00 52.21 4301 SER A N 1
ATOM 647 C CA . SER A 1 84 ? -0.252 -11.709 14.592 1.00 49.75 4301 SER A CA 1
ATOM 648 C C . SER A 1 84 ? -1.300 -12.498 15.342 1.00 48.28 4301 SER A C 1
ATOM 649 O O . SER A 1 84 ? -0.980 -13.349 16.184 1.00 44.68 4301 SER A O 1
ATOM 652 N N . GLN A 1 85 ? -2.550 -12.221 14.996 1.00 49.26 4302 GLN A N 1
ATOM 653 C CA . GLN A 1 85 ? -3.691 -13.005 15.450 1.00 51.54 4302 GLN A CA 1
ATOM 654 C C . GLN A 1 85 ? -3.497 -14.509 15.178 1.00 50.32 4302 GLN A C 1
ATOM 655 O O . GLN A 1 85 ? -3.817 -15.341 16.015 1.00 49.06 4302 GLN A O 1
ATOM 661 N N . VAL A 1 86 ? -2.986 -14.833 14.000 1.00 51.70 4303 VAL A N 1
ATOM 662 C CA . VAL A 1 86 ? -2.849 -16.214 13.586 1.00 52.83 4303 VAL A CA 1
ATOM 663 C C . VAL A 1 86 ? -1.788 -16.886 14.432 1.00 50.36 4303 VAL A C 1
ATOM 664 O O . VAL A 1 86 ? -2.008 -17.993 14.925 1.00 48.56 4303 VAL A O 1
ATOM 668 N N . GLU A 1 87 ? -0.650 -16.236 14.613 1.00 48.45 4304 GLU A N 1
ATOM 669 C CA . GLU A 1 87 ? 0.354 -16.814 15.474 1.00 49.37 4304 GLU A CA 1
ATOM 670 C C . GLU A 1 87 ? -0.256 -17.106 16.864 1.00 46.92 4304 GLU A C 1
ATOM 671 O O . GLU A 1 87 ? -0.036 -18.172 17.420 1.00 47.05 4304 GLU A O 1
ATOM 677 N N . ALA A 1 88 ? -1.032 -16.179 17.409 1.00 44.69 4305 ALA A N 1
ATOM 678 C CA . ALA A 1 88 ? -1.592 -16.351 18.745 1.00 44.49 4305 ALA A CA 1
ATOM 679 C C . ALA A 1 88 ? -2.458 -17.599 18.868 1.00 45.39 4305 ALA A C 1
ATOM 680 O O . ALA A 1 88 ? -2.331 -18.341 19.854 1.00 44.75 4305 ALA A O 1
ATOM 682 N N . GLU A 1 89 ? -3.329 -17.823 17.885 1.00 47.17 4306 GLU A N 1
ATOM 683 C CA . GLU A 1 89 ? -4.168 -19.009 17.868 1.00 50.82 4306 GLU A CA 1
ATOM 684 C C . GLU A 1 89 ? -3.351 -20.304 17.944 1.00 45.61 4306 GLU A C 1
ATOM 685 O O . GLU A 1 89 ? -3.871 -21.321 18.394 1.00 42.15 4306 GLU A O 1
ATOM 691 N N . HIS A 1 90 ? -2.106 -20.255 17.473 1.00 42.68 4307 HIS A N 1
ATOM 692 C CA . HIS A 1 90 ? -1.296 -21.458 17.283 1.00 46.10 4307 HIS A CA 1
ATOM 693 C C . HIS A 1 90 ? -0.343 -21.708 18.457 1.00 45.44 4307 HIS A C 1
ATOM 694 O O . HIS A 1 90 ? 0.313 -22.754 18.488 1.00 46.91 4307 HIS A O 1
ATOM 701 N N . ILE A 1 91 ? -0.255 -20.777 19.413 1.00 44.41 4308 ILE A N 1
ATOM 702 C CA . ILE A 1 91 ? 0.480 -21.068 20.627 1.00 45.26 4308 ILE A CA 1
ATOM 703 C C . ILE A 1 91 ? -0.420 -21.202 21.846 1.00 43.25 4308 ILE A C 1
ATOM 704 O O . ILE A 1 91 ? -1.509 -20.638 21.909 1.00 37.95 4308 ILE A O 1
ATOM 709 N N . ASP A 1 92 ? 0.105 -21.980 22.795 1.00 43.51 4309 ASP A N 1
ATOM 710 C CA . ASP A 1 92 ? -0.561 -22.408 24.016 1.00 43.30 4309 ASP A CA 1
ATOM 711 C C . ASP A 1 92 ? -0.960 -21.197 24.818 1.00 41.40 4309 ASP A C 1
ATOM 712 O O . ASP A 1 92 ? -0.185 -20.270 24.913 1.00 45.07 4309 ASP A O 1
ATOM 717 N N . PRO A 1 93 ? -2.152 -21.207 25.434 1.00 38.53 4310 PRO A N 1
ATOM 718 C CA . PRO A 1 93 ? -2.569 -20.094 26.259 1.00 38.03 4310 PRO A CA 1
ATOM 719 C C . PRO A 1 93 ? -1.689 -19.860 27.473 1.00 39.09 4310 PRO A C 1
ATOM 720 O O . PRO A 1 93 ? -1.694 -18.790 28.022 1.00 43.01 4310 PRO A O 1
ATOM 724 N N . GLN A 1 94 ? -0.917 -20.850 27.882 1.00 41.66 4311 GLN A N 1
ATOM 725 C CA . GLN A 1 94 ? 0.051 -20.656 28.955 1.00 39.99 4311 GLN A CA 1
ATOM 726 C C . GLN A 1 94 ? 1.056 -19.583 28.548 1.00 39.78 4311 GLN A C 1
ATOM 727 O O . GLN A 1 94 ? 1.366 -18.719 29.336 1.00 41.95 4311 GLN A O 1
ATOM 733 N N . GLU A 1 95 ? 1.562 -19.630 27.329 1.00 39.30 4312 GLU A N 1
ATOM 734 C CA . GLU A 1 95 ? 2.508 -18.606 26.860 1.00 41.10 4312 GLU A CA 1
ATOM 735 C C . GLU A 1 95 ? 1.870 -17.210 26.832 1.00 39.45 4312 GLU A C 1
ATOM 736 O O . GLU A 1 95 ? 2.433 -16.241 27.252 1.00 37.23 4312 GLU A O 1
ATOM 742 N N . ARG A 1 96 ? 0.640 -17.133 26.405 1.00 38.84 4313 ARG A N 1
ATOM 743 C CA . ARG A 1 96 ? 0.001 -15.854 26.275 1.00 39.69 4313 ARG A CA 1
ATOM 744 C C . ARG A 1 96 ? -0.350 -15.231 27.609 1.00 38.50 4313 ARG A C 1
ATOM 745 O O . ARG A 1 96 ? -0.160 -14.042 27.840 1.00 35.98 4313 ARG A O 1
ATOM 753 N N . ILE A 1 97 ? -0.893 -16.050 28.488 1.00 38.82 4314 ILE A N 1
ATOM 754 C CA . ILE A 1 97 ? -1.337 -15.579 29.777 1.00 36.73 4314 ILE A CA 1
ATOM 755 C C . ILE A 1 97 ? -0.165 -15.164 30.633 1.00 34.99 4314 ILE A C 1
ATOM 756 O O . ILE A 1 97 ? -0.223 -14.159 31.351 1.00 35.89 4314 ILE A O 1
ATOM 761 N N . PHE A 1 98 ? 0.905 -15.928 30.567 1.00 31.74 4315 PHE A N 1
ATOM 762 C CA . PHE A 1 98 ? 2.067 -15.566 31.321 1.00 31.67 4315 PHE A CA 1
ATOM 763 C C . PHE A 1 98 ? 2.662 -14.200 30.894 1.00 31.61 4315 PHE A C 1
ATOM 764 O O . PHE A 1 98 ? 3.217 -13.471 31.709 1.00 29.25 4315 PHE A O 1
ATOM 772 N N . LEU A 1 99 ? 2.517 -13.849 29.631 1.00 30.96 4316 LEU A N 1
ATOM 773 C CA . LEU A 1 99 ? 2.962 -12.552 29.191 1.00 31.83 4316 LEU A CA 1
ATOM 774 C C . LEU A 1 99 ? 2.176 -11.446 29.876 1.00 32.12 4316 LEU A C 1
ATOM 775 O O . LEU A 1 99 ? 2.747 -10.472 30.400 1.00 32.16 4316 LEU A O 1
ATOM 780 N N . GLN A 1 100 ? 0.862 -11.595 29.911 1.00 31.95 4317 GLN A N 1
ATOM 781 C CA . GLN A 1 100 ? 0.059 -10.609 30.618 1.00 32.60 4317 GLN A CA 1
ATOM 782 C C . GLN A 1 100 ? 0.382 -10.594 32.119 1.00 31.61 4317 GLN A C 1
ATOM 783 O O . GLN A 1 100 ? 0.469 -9.523 32.716 1.00 31.87 4317 GLN A O 1
ATOM 789 N N . THR A 1 101 ? 0.611 -11.764 32.710 1.00 29.92 4318 THR A N 1
ATOM 790 C CA . THR A 1 101 ? 0.980 -11.848 34.107 1.00 29.19 4318 THR A CA 1
ATOM 791 C C . THR A 1 101 ? 2.253 -11.087 34.375 1.00 29.01 4318 THR A C 1
ATOM 792 O O . THR A 1 101 ? 2.335 -10.292 35.301 1.00 30.13 4318 THR A O 1
ATOM 796 N N . VAL A 1 102 ? 3.253 -11.251 33.539 1.00 29.36 4319 VAL A N 1
ATOM 797 C CA . VAL A 1 102 ? 4.498 -10.519 33.789 1.00 29.43 4319 VAL A CA 1
ATOM 798 C C . VAL A 1 102 ? 4.293 -9.027 33.686 1.00 29.20 4319 VAL A C 1
ATOM 799 O O . VAL A 1 102 ? 4.814 -8.259 34.504 1.00 29.87 4319 VAL A O 1
ATOM 803 N N . TRP A 1 103 ? 3.507 -8.613 32.706 1.00 29.47 4320 TRP A N 1
ATOM 804 C CA . TRP A 1 103 ? 3.159 -7.197 32.592 1.00 29.23 4320 TRP A CA 1
ATOM 805 C C . TRP A 1 103 ? 2.542 -6.718 33.908 1.00 29.58 4320 TRP A C 1
ATOM 806 O O . TRP A 1 103 ? 2.951 -5.674 34.449 1.00 29.50 4320 TRP A O 1
ATOM 817 N N . HIS A 1 104 ? 1.558 -7.460 34.431 1.00 28.92 4321 HIS A N 1
ATOM 818 C CA . HIS A 1 104 ? 0.914 -7.018 35.639 1.00 29.30 4321 HIS A CA 1
ATOM 819 C C . HIS A 1 104 ? 1.839 -7.094 36.842 1.00 29.58 4321 HIS A C 1
ATOM 820 O O . HIS A 1 104 ? 1.728 -6.273 37.747 1.00 30.70 4321 HIS A O 1
ATOM 827 N N . LEU A 1 105 ? 2.770 -8.032 36.842 1.00 28.49 4322 LEU A N 1
ATOM 828 C CA . LEU A 1 105 ? 3.758 -8.089 37.905 1.00 28.59 4322 LEU A CA 1
ATOM 829 C C . LEU A 1 105 ? 4.564 -6.779 37.983 1.00 30.35 4322 LEU A C 1
ATOM 830 O O . LEU A 1 105 ? 4.805 -6.223 39.096 1.00 30.56 4322 LEU A O 1
ATOM 835 N N . LEU A 1 106 ? 5.016 -6.281 36.829 1.00 30.26 4323 LEU A N 1
ATOM 836 C CA . LEU A 1 106 ? 5.849 -5.086 36.848 1.00 30.53 4323 LEU A CA 1
ATOM 837 C C . LEU A 1 106 ? 5.044 -3.911 37.376 1.00 31.19 4323 LEU A C 1
ATOM 838 O O . LEU A 1 106 ? 5.525 -3.119 38.193 1.00 32.43 4323 LEU A O 1
ATOM 843 N N . GLU A 1 107 ? 3.778 -3.847 36.990 1.00 31.06 4324 GLU A N 1
ATOM 844 C CA . GLU A 1 107 ? 2.908 -2.816 37.534 1.00 31.58 4324 GLU A CA 1
ATOM 845 C C . GLU A 1 107 ? 2.735 -2.962 39.038 1.00 31.03 4324 GLU A C 1
ATOM 846 O O . GLU A 1 107 ? 2.797 -1.984 39.770 1.00 32.57 4324 GLU A O 1
ATOM 852 N N . ASP A 1 108 ? 2.598 -4.176 39.529 1.00 31.64 4325 ASP A N 1
ATOM 853 C CA . ASP A 1 108 ? 2.431 -4.333 40.973 1.00 32.93 4325 ASP A CA 1
ATOM 854 C C . ASP A 1 108 ? 3.707 -3.967 41.727 1.00 32.84 4325 ASP A C 1
ATOM 855 O O . ASP A 1 108 ? 3.649 -3.380 42.770 1.00 37.73 4325 ASP A O 1
ATOM 860 N N . ALA A 1 109 ? 4.858 -4.282 41.178 1.00 32.53 4326 ALA A N 1
ATOM 861 C CA . ALA A 1 109 ? 6.097 -3.839 41.750 1.00 33.48 4326 ALA A CA 1
ATOM 862 C C . ALA A 1 109 ? 6.377 -2.342 41.604 1.00 35.15 4326 ALA A C 1
ATOM 863 O O . ALA A 1 109 ? 7.422 -1.919 42.085 1.00 37.34 4326 ALA A O 1
ATOM 865 N N . GLY A 1 110 ? 5.527 -1.557 40.915 1.00 33.43 4327 GLY A N 1
ATOM 866 C CA . GLY A 1 110 ? 5.856 -0.158 40.623 1.00 33.57 4327 GLY A CA 1
ATOM 867 C C . GLY A 1 110 ? 7.075 0.123 39.709 1.00 34.51 4327 GLY A C 1
ATOM 868 O O . GLY A 1 110 ? 7.842 1.056 39.904 1.00 33.15 4327 GLY A O 1
ATOM 869 N N . THR A 1 111 ? 7.187 -0.645 38.649 1.00 36.08 4328 THR A N 1
ATOM 870 C CA . THR A 1 111 ? 8.314 -0.533 37.785 1.00 37.69 4328 THR A CA 1
ATOM 871 C C . THR A 1 111 ? 7.884 -0.762 36.343 1.00 36.01 4328 THR A C 1
ATOM 872 O O . THR A 1 111 ? 6.696 -0.759 36.063 1.00 35.96 4328 THR A O 1
ATOM 876 N N . SER A 1 112 ? 8.863 -0.960 35.463 1.00 35.33 4329 SER A N 1
ATOM 877 C CA . SER A 1 112 ? 8.644 -1.035 34.028 1.00 37.75 4329 SER A CA 1
ATOM 878 C C . SER A 1 112 ? 9.853 -1.638 33.321 1.00 37.28 4329 SER A C 1
ATOM 879 O O . SER A 1 112 ? 10.957 -1.672 33.883 1.00 35.93 4329 SER A O 1
ATOM 882 N N . ARG A 1 113 ? 9.635 -2.099 32.089 1.00 35.84 4330 ARG A N 1
ATOM 883 C CA . ARG A 1 113 ? 10.727 -2.496 31.200 1.00 35.52 4330 ARG A CA 1
ATOM 884 C C . ARG A 1 113 ? 11.881 -1.520 31.269 1.00 37.68 4330 ARG A C 1
ATOM 885 O O . ARG A 1 113 ? 13.052 -1.907 31.503 1.00 36.67 4330 ARG A O 1
ATOM 893 N N . ALA A 1 114 ? 11.555 -0.246 31.040 1.00 37.74 4331 ALA A N 1
ATOM 894 C CA . ALA A 1 114 ? 12.583 0.815 30.997 1.00 38.91 4331 ALA A CA 1
ATOM 895 C C . ALA A 1 114 ? 13.294 1.042 32.326 1.00 37.34 4331 ALA A C 1
ATOM 896 O O . ALA A 1 114 ? 14.474 1.224 32.350 1.00 41.82 4331 ALA A O 1
ATOM 898 N N . ALA A 1 115 ? 12.593 1.000 33.429 1.00 36.75 4332 ALA A N 1
ATOM 899 C CA . ALA A 1 115 ? 13.249 1.154 34.722 1.00 36.84 4332 ALA A CA 1
ATOM 900 C C . ALA A 1 115 ? 14.191 -0.002 34.995 1.00 37.07 4332 ALA A C 1
ATOM 901 O O . ALA A 1 115 ? 15.206 0.167 35.649 1.00 40.39 4332 ALA A O 1
ATOM 903 N N . LEU A 1 116 ? 13.838 -1.175 34.491 1.00 37.34 4333 LEU A N 1
ATOM 904 C CA . LEU A 1 116 ? 14.619 -2.396 34.704 1.00 38.13 4333 LEU A CA 1
ATOM 905 C C . LEU A 1 116 ? 15.735 -2.586 33.732 1.00 40.06 4333 LEU A C 1
ATOM 906 O O . LEU A 1 116 ? 16.540 -3.496 33.914 1.00 40.40 4333 LEU A O 1
ATOM 911 N N . SER A 1 117 ? 15.823 -1.723 32.730 1.00 43.38 4334 SER A N 1
ATOM 912 C CA . SER A 1 117 ? 16.774 -1.930 31.626 1.00 45.54 4334 SER A CA 1
ATOM 913 C C . SER A 1 117 ? 18.221 -1.667 31.959 1.00 43.35 4334 SER A C 1
ATOM 914 O O . SER A 1 117 ? 19.043 -1.887 31.160 1.00 50.46 4334 SER A O 1
ATOM 917 N N . LYS A 1 118 ? 18.512 -1.193 33.126 1.00 46.28 4335 LYS A N 1
ATOM 918 C CA . LYS A 1 118 ? 19.868 -0.926 33.537 1.00 52.86 4335 LYS A CA 1
ATOM 919 C C . LYS A 1 118 ? 20.402 -2.028 34.466 1.00 53.41 4335 LYS A C 1
ATOM 920 O O . LYS A 1 118 ? 21.577 -2.001 34.862 1.00 53.67 4335 LYS A O 1
ATOM 926 N N . VAL A 1 119 ? 19.539 -2.977 34.829 1.00 49.16 4336 VAL A N 1
ATOM 927 C CA . VAL A 1 119 ? 19.954 -4.124 35.613 1.00 48.02 4336 VAL A CA 1
ATOM 928 C C . VAL A 1 119 ? 19.672 -5.330 34.772 1.00 46.01 4336 VAL A C 1
ATOM 929 O O . VAL A 1 119 ? 18.851 -5.281 33.888 1.00 48.91 4336 VAL A O 1
ATOM 933 N N . ARG A 1 120 ? 20.336 -6.422 35.086 1.00 43.59 4337 ARG A N 1
ATOM 934 C CA . ARG A 1 120 ? 20.144 -7.640 34.391 1.00 42.38 4337 ARG A CA 1
ATOM 935 C C . ARG A 1 120 ? 19.033 -8.451 35.012 1.00 40.40 4337 ARG A C 1
ATOM 936 O O . ARG A 1 120 ? 19.058 -8.723 36.207 1.00 39.57 4337 ARG A O 1
ATOM 944 N N . THR A 1 121 ? 18.042 -8.830 34.209 1.00 38.71 4338 THR A N 1
ATOM 945 C CA . THR A 1 121 ? 16.848 -9.477 34.752 1.00 36.18 4338 THR A CA 1
ATOM 946 C C . THR A 1 121 ? 16.695 -10.885 34.217 1.00 35.54 4338 THR A C 1
ATOM 947 O O . THR A 1 121 ? 16.772 -11.098 33.022 1.00 34.83 4338 THR A O 1
ATOM 951 N N . GLY A 1 122 ? 16.513 -11.849 35.130 1.00 34.73 4339 GLY A N 1
ATOM 952 C CA . GLY A 1 122 ? 16.297 -13.245 34.754 1.00 35.91 4339 GLY A CA 1
ATOM 953 C C . GLY A 1 122 ? 14.807 -13.601 34.749 1.00 34.69 4339 GLY A C 1
ATOM 954 O O . GLY A 1 122 ? 14.002 -12.924 35.387 1.00 33.06 4339 GLY A O 1
ATOM 955 N N . VAL A 1 123 ? 14.469 -14.671 34.027 1.00 34.06 4340 VAL A N 1
ATOM 956 C CA . VAL A 1 123 ? 13.113 -15.247 33.983 1.00 31.26 4340 VAL A CA 1
ATOM 957 C C . VAL A 1 123 ? 13.199 -16.741 34.168 1.00 31.24 4340 VAL A C 1
ATOM 958 O O . VAL A 1 123 ? 13.999 -17.408 33.489 1.00 31.21 4340 VAL A O 1
ATOM 962 N N . PHE A 1 124 ? 12.377 -17.227 35.100 1.00 30.97 4341 PHE A N 1
ATOM 963 C CA . PHE A 1 124 ? 12.294 -18.621 35.564 1.00 31.03 4341 PHE A CA 1
ATOM 964 C C . PHE A 1 124 ? 10.817 -18.971 35.784 1.00 30.02 4341 PHE A C 1
ATOM 965 O O . PHE A 1 124 ? 10.143 -18.391 36.649 1.00 28.86 4341 PHE A O 1
ATOM 973 N N . VAL A 1 125 ? 10.304 -19.899 34.982 1.00 31.07 4342 VAL A N 1
ATOM 974 C CA . VAL A 1 125 ? 8.875 -20.213 34.958 1.00 30.41 4342 VAL A CA 1
ATOM 975 C C . VAL A 1 125 ? 8.675 -21.677 34.953 1.00 31.37 4342 VAL A C 1
ATOM 976 O O . VAL A 1 125 ? 9.310 -22.373 34.190 1.00 31.00 4342 VAL A O 1
ATOM 980 N N . GLY A 1 126 ? 7.789 -22.162 35.817 1.00 33.70 4343 GLY A N 1
ATOM 981 C CA . GLY A 1 126 ? 7.530 -23.604 35.894 1.00 32.45 4343 GLY A CA 1
ATOM 982 C C . GLY A 1 126 ? 6.282 -23.981 35.152 1.00 33.69 4343 GLY A C 1
ATOM 983 O O . GLY A 1 126 ? 5.235 -23.296 35.255 1.00 32.68 4343 GLY A O 1
ATOM 984 N N . LEU A 1 127 ? 6.387 -25.070 34.393 1.00 35.85 4344 LEU A N 1
ATOM 985 C CA . LEU A 1 127 ? 5.230 -25.689 33.708 1.00 35.70 4344 LEU A CA 1
ATOM 986 C C . LEU A 1 127 ? 5.370 -27.196 33.752 1.00 35.87 4344 LEU A C 1
ATOM 987 O O . LEU A 1 127 ? 6.492 -27.715 33.870 1.00 37.09 4344 LEU A O 1
ATOM 1000 N N . TYR A 1 129 ? 2.524 -29.282 31.979 1.00 35.97 4346 TYR A N 1
ATOM 1001 C CA . TYR A 1 129 ? 1.737 -29.812 30.905 1.00 38.50 4346 TYR A CA 1
ATOM 1002 C C . TYR A 1 129 ? 1.855 -28.881 29.737 1.00 38.37 4346 TYR A C 1
ATOM 1003 O O . TYR A 1 129 ? 2.049 -27.680 29.891 1.00 40.93 4346 TYR A O 1
ATOM 1012 N N . GLY A 1 130 ? 1.712 -29.446 28.566 1.00 37.59 4347 GLY A N 1
ATOM 1013 C CA . GLY A 1 130 ? 1.638 -28.670 27.365 1.00 39.33 4347 GLY A CA 1
ATOM 1014 C C . GLY A 1 130 ? 0.659 -29.348 26.455 1.00 39.03 4347 GLY A C 1
ATOM 1015 O O . GLY A 1 130 ? 1.054 -29.959 25.498 1.00 42.88 4347 GLY A O 1
ATOM 1016 N N . HIS A 1 131 ? -0.614 -29.218 26.778 1.00 39.40 4348 HIS A N 1
ATOM 1017 C CA . HIS A 1 131 ? -1.657 -29.868 26.067 1.00 42.35 4348 HIS A CA 1
ATOM 1018 C C . HIS A 1 131 ? -2.200 -29.165 24.872 1.00 42.46 4348 HIS A C 1
ATOM 1019 O O . HIS A 1 131 ? -2.787 -29.824 24.021 1.00 47.13 4348 HIS A O 1
ATOM 1026 N N . TYR A 1 132 ? -2.025 -27.859 24.768 1.00 40.95 4349 TYR A N 1
ATOM 1027 C CA . TYR A 1 132 ? -2.578 -27.149 23.618 1.00 41.54 4349 TYR A CA 1
ATOM 1028 C C . TYR A 1 132 ? -1.996 -27.715 22.318 1.00 42.53 4349 TYR A C 1
ATOM 1029 O O . TYR A 1 132 ? -2.699 -27.744 21.284 1.00 40.26 4349 TYR A O 1
ATOM 1038 N N . GLN A 1 133 ? -0.743 -28.187 22.366 1.00 39.75 4350 GLN A N 1
ATOM 1039 C CA . GLN A 1 133 ? -0.137 -28.742 21.158 1.00 39.80 4350 GLN A CA 1
ATOM 1040 C C . GLN A 1 133 ? -0.834 -29.977 20.616 1.00 41.20 4350 GLN A C 1
ATOM 1041 O O . GLN A 1 133 ? -0.589 -30.349 19.486 1.00 42.60 4350 GLN A O 1
ATOM 1047 N N . LEU A 1 134 ? -1.679 -30.633 21.405 1.00 44.12 4351 LEU A N 1
ATOM 1048 C CA . LEU A 1 134 ? -2.452 -31.768 20.877 1.00 46.57 4351 LEU A CA 1
ATOM 1049 C C . LEU A 1 134 ? -3.462 -31.356 19.827 1.00 48.23 4351 LEU A C 1
ATOM 1050 O O . LEU A 1 134 ? -3.756 -32.119 18.939 1.00 52.41 4351 LEU A O 1
ATOM 1055 N N . TYR A 1 135 ? -4.042 -30.173 19.962 1.00 48.56 4352 TYR A N 1
ATOM 1056 C CA . TYR A 1 135 ? -4.969 -29.687 18.958 1.00 49.64 4352 TYR A CA 1
ATOM 1057 C C . TYR A 1 135 ? -4.318 -29.450 17.592 1.00 54.68 4352 TYR A C 1
ATOM 1058 O O . TYR A 1 135 ? -3.177 -28.945 17.482 1.00 49.34 4352 TYR A O 1
ATOM 1067 N N . GLY A 1 136 ? -5.091 -29.799 16.551 1.00 58.09 4353 GLY A N 1
ATOM 1068 C CA . GLY A 1 136 ? -4.717 -29.509 15.167 1.00 59.15 4353 GLY A CA 1
ATOM 1069 C C . GLY A 1 136 ? -3.615 -30.390 14.611 1.00 56.92 4353 GLY A C 1
ATOM 1070 O O . GLY A 1 136 ? -3.064 -30.080 13.556 1.00 56.06 4353 GLY A O 1
ATOM 1071 N N . VAL A 1 137 ? -3.314 -31.495 15.290 1.00 54.21 4354 VAL A N 1
ATOM 1072 C CA . VAL A 1 137 ? -2.285 -32.410 14.793 1.00 57.35 4354 VAL A CA 1
ATOM 1073 C C . VAL A 1 137 ? -2.679 -33.168 13.501 1.00 57.60 4354 VAL A C 1
ATOM 1074 O O . VAL A 1 137 ? -1.840 -33.356 12.644 1.00 57.41 4354 VAL A O 1
ATOM 1078 N N . GLU A 1 138 ? -3.929 -33.603 13.387 1.00 58.76 4355 GLU A N 1
ATOM 1079 C CA . GLU A 1 138 ? -4.423 -34.269 12.174 1.00 63.19 4355 GLU A CA 1
ATOM 1080 C C . GLU A 1 138 ? -4.312 -33.347 10.935 1.00 62.95 4355 GLU A C 1
ATOM 1081 O O . GLU A 1 138 ? -3.676 -33.681 9.925 1.00 58.21 4355 GLU A O 1
ATOM 1087 N N . GLU A 1 139 ? -4.919 -32.170 11.059 1.00 64.51 4356 GLU A N 1
ATOM 1088 C CA . GLU A 1 139 ? -4.942 -31.140 10.019 1.00 64.52 4356 GLU A CA 1
ATOM 1089 C C . GLU A 1 139 ? -3.547 -30.807 9.532 1.00 64.06 4356 GLU A C 1
ATOM 1090 O O . GLU A 1 139 ? -3.305 -30.769 8.328 1.00 69.97 4356 GLU A O 1
ATOM 1096 N N . ALA A 1 140 ? -2.622 -30.610 10.461 1.00 62.00 4357 ALA A N 1
ATOM 1097 C CA . ALA A 1 140 ? -1.231 -30.326 10.117 1.00 61.44 4357 ALA A CA 1
ATOM 1098 C C . ALA A 1 140 ? -0.568 -31.475 9.351 1.00 62.84 4357 ALA A C 1
ATOM 1099 O O . ALA A 1 140 ? 0.193 -31.245 8.413 1.00 62.72 4357 ALA A O 1
ATOM 1101 N N . LEU A 1 141 ? -0.852 -32.707 9.745 1.00 62.00 4358 LEU A N 1
ATOM 1102 C CA . LEU A 1 141 ? -0.339 -33.867 9.015 1.00 65.50 4358 LEU A CA 1
ATOM 1103 C C . LEU A 1 141 ? -0.923 -33.974 7.594 1.00 67.38 4358 LEU A C 1
ATOM 1104 O O . LEU A 1 141 ? -0.180 -34.229 6.644 1.00 61.48 4358 LEU A O 1
ATOM 1109 N N . ARG A 1 142 ? -2.243 -33.764 7.472 1.00 71.13 4359 ARG A N 1
ATOM 1110 C CA . ARG A 1 142 ? -2.960 -33.804 6.189 1.00 71.61 4359 ARG A CA 1
ATOM 1111 C C . ARG A 1 142 ? -2.716 -32.555 5.328 1.00 73.59 4359 ARG A C 1
ATOM 1112 O O . ARG A 1 142 ? -3.356 -32.371 4.302 1.00 80.37 4359 ARG A O 1
ATOM 1120 N N . GLY A 1 143 ? -1.811 -31.679 5.744 1.00 72.81 4360 GLY A N 1
ATOM 1121 C CA . GLY A 1 143 ? -1.474 -30.486 4.972 1.00 68.42 4360 GLY A CA 1
ATOM 1122 C C . GLY A 1 143 ? -2.515 -29.387 5.036 1.00 66.33 4360 GLY A C 1
ATOM 1123 O O . GLY A 1 143 ? -2.295 -28.329 4.522 1.00 64.30 4360 GLY A O 1
ATOM 1124 N N . THR A 1 144 ? -3.640 -29.651 5.680 1.00 67.36 4361 THR A N 1
ATOM 1125 C CA . THR A 1 144 ? -4.756 -28.730 5.805 1.00 69.40 4361 THR A CA 1
ATOM 1126 C C . THR A 1 144 ? -4.491 -27.489 6.679 1.00 67.92 4361 THR A C 1
ATOM 1127 O O . THR A 1 144 ? -4.963 -26.398 6.370 1.00 68.40 4361 THR A O 1
ATOM 1131 N N . GLY A 1 145 ? -3.751 -27.661 7.773 1.00 64.47 4362 GLY A N 1
ATOM 1132 C CA . GLY A 1 145 ? -3.542 -26.595 8.754 1.00 59.31 4362 GLY A CA 1
ATOM 1133 C C . GLY A 1 145 ? -2.117 -26.531 9.273 1.00 57.27 4362 GLY A C 1
ATOM 1134 O O . GLY A 1 145 ? -1.228 -27.266 8.820 1.00 57.55 4362 GLY A O 1
ATOM 1135 N N . ALA A 1 146 ? -1.890 -25.645 10.235 1.00 53.24 4363 ALA A N 1
ATOM 1136 C CA . ALA A 1 146 ? -0.561 -25.501 10.821 1.00 50.32 4363 ALA A CA 1
ATOM 1137 C C . ALA A 1 146 ? -0.462 -26.114 12.234 1.00 46.67 4363 ALA A C 1
ATOM 1138 O O . ALA A 1 146 ? -1.462 -26.219 12.925 1.00 43.17 4363 ALA A O 1
ATOM 1140 N N . ALA A 1 147 ? 0.751 -26.526 12.618 1.00 44.36 4364 ALA A N 1
ATOM 1141 C CA . ALA A 1 147 ? 1.014 -27.060 13.945 1.00 46.61 4364 ALA A CA 1
ATOM 1142 C C . ALA A 1 147 ? 0.842 -26.009 15.058 1.00 49.32 4364 ALA A C 1
ATOM 1143 O O . ALA A 1 147 ? 1.327 -24.887 14.937 1.00 52.11 4364 ALA A O 1
ATOM 1145 N N . THR A 1 148 ? 0.181 -26.400 16.154 1.00 49.05 4365 THR A N 1
ATOM 1146 C CA . THR A 1 148 ? 0.159 -25.610 17.352 1.00 44.82 4365 THR A CA 1
ATOM 1147 C C . THR A 1 148 ? 1.421 -25.882 18.140 1.00 45.15 4365 THR A C 1
ATOM 1148 O O . THR A 1 148 ? 2.103 -26.897 17.957 1.00 42.22 4365 THR A O 1
ATOM 1152 N N . SER A 1 149 ? 1.727 -24.968 19.042 1.00 45.48 4366 SER A N 1
ATOM 1153 C CA . SER A 1 149 ? 2.908 -25.103 19.847 1.00 46.88 4366 SER A CA 1
ATOM 1154 C C . SER A 1 149 ? 2.599 -24.928 21.330 1.00 43.86 4366 SER A C 1
ATOM 1155 O O . SER A 1 149 ? 1.669 -24.228 21.712 1.00 46.00 4366 SER A O 1
ATOM 1158 N N . SER A 1 150 ? 3.410 -25.574 22.138 1.00 38.88 4367 SER A N 1
ATOM 1159 C CA . SER A 1 150 ? 3.362 -25.458 23.569 1.00 36.53 4367 SER A CA 1
ATOM 1160 C C . SER A 1 150 ? 4.767 -25.495 24.099 1.00 34.75 4367 SER A C 1
ATOM 1161 O O . SER A 1 150 ? 4.977 -25.978 25.152 1.00 34.96 4367 SER A O 1
ATOM 1164 N N . SER A 1 151 ? 5.740 -25.067 23.335 1.00 34.99 4368 SER A N 1
ATOM 1165 C CA . SER A 1 151 ? 7.084 -25.094 23.791 1.00 36.08 4368 SER A CA 1
ATOM 1166 C C . SER A 1 151 ? 7.202 -24.409 25.189 1.00 36.73 4368 SER A C 1
ATOM 1167 O O . SER A 1 151 ? 6.647 -23.302 25.415 1.00 36.74 4368 SER A O 1
ATOM 1170 N N . TYR A 1 152 ? 7.899 -25.066 26.113 1.00 35.48 4369 TYR A N 1
ATOM 1171 C CA . TYR A 1 152 ? 8.050 -24.539 27.459 1.00 35.84 4369 TYR A CA 1
ATOM 1172 C C . TYR A 1 152 ? 9.052 -23.392 27.434 1.00 35.62 4369 TYR A C 1
ATOM 1173 O O . TYR A 1 152 ? 8.769 -22.337 27.958 1.00 36.47 4369 TYR A O 1
ATOM 1182 N N . ALA A 1 153 ? 10.205 -23.573 26.809 1.00 35.06 4370 ALA A N 1
ATOM 1183 C CA . ALA A 1 153 ? 11.157 -22.474 26.666 1.00 34.18 4370 ALA A CA 1
ATOM 1184 C C . ALA A 1 153 ? 10.519 -21.253 26.068 1.00 34.92 4370 ALA A C 1
ATOM 1185 O O . ALA A 1 153 ? 10.877 -20.141 26.445 1.00 35.56 4370 ALA A O 1
ATOM 1187 N N . SER A 1 154 ? 9.568 -21.434 25.155 1.00 35.75 4371 SER A N 1
ATOM 1188 C CA . SER A 1 154 ? 8.893 -20.284 24.569 1.00 37.19 4371 SER A CA 1
ATOM 1189 C C . SER A 1 154 ? 8.177 -19.377 25.597 1.00 38.19 4371 SER A C 1
ATOM 1190 O O . SER A 1 154 ? 8.196 -18.137 25.501 1.00 40.50 4371 SER A O 1
ATOM 1193 N N . VAL A 1 155 ? 7.578 -19.992 26.604 1.00 35.35 4372 VAL A N 1
ATOM 1194 C CA . VAL A 1 155 ? 7.000 -19.234 27.655 1.00 33.70 4372 VAL A CA 1
ATOM 1195 C C . VAL A 1 155 ? 8.032 -18.294 28.348 1.00 35.60 4372 VAL A C 1
ATOM 1196 O O . VAL A 1 155 ? 7.737 -17.091 28.601 1.00 35.15 4372 VAL A O 1
ATOM 1200 N N . ALA A 1 156 ? 9.227 -18.792 28.658 1.00 34.41 4373 ALA A N 1
ATOM 1201 C CA . ALA A 1 156 ? 10.191 -17.906 29.278 1.00 34.30 4373 ALA A CA 1
ATOM 1202 C C . ALA A 1 156 ? 10.798 -16.932 28.252 1.00 36.16 4373 ALA A C 1
ATOM 1203 O O . ALA A 1 156 ? 10.889 -15.727 28.503 1.00 36.04 4373 ALA A O 1
ATOM 1205 N N . ASN A 1 157 ? 11.205 -17.465 27.100 1.00 38.13 4374 ASN A N 1
ATOM 1206 C CA . ASN A 1 157 ? 11.946 -16.700 26.080 1.00 37.58 4374 ASN A CA 1
ATOM 1207 C C . ASN A 1 157 ? 11.131 -15.527 25.526 1.00 37.45 4374 ASN A C 1
ATOM 1208 O O . ASN A 1 157 ? 11.634 -14.432 25.343 1.00 33.96 4374 ASN A O 1
ATOM 1213 N N . ARG A 1 158 ? 9.861 -15.779 25.277 1.00 37.83 4375 ARG A N 1
ATOM 1214 C CA . ARG A 1 158 ? 9.003 -14.735 24.828 1.00 40.33 4375 ARG A CA 1
ATOM 1215 C C . ARG A 1 158 ? 8.879 -13.597 25.872 1.00 37.63 4375 ARG A C 1
ATOM 1216 O O . ARG A 1 158 ? 8.945 -12.401 25.540 1.00 36.45 4375 ARG A O 1
ATOM 1224 N N . VAL A 1 159 ? 8.740 -13.941 27.129 1.00 34.84 4376 VAL A N 1
ATOM 1225 C CA . VAL A 1 159 ? 8.847 -12.905 28.163 1.00 34.56 4376 VAL A CA 1
ATOM 1226 C C . VAL A 1 159 ? 10.212 -12.162 28.091 1.00 33.84 4376 VAL A C 1
ATOM 1227 O O . VAL A 1 159 ? 10.286 -10.906 28.068 1.00 32.20 4376 VAL A O 1
ATOM 1231 N N . SER A 1 160 ? 11.287 -12.932 28.032 1.00 32.73 4377 SER A N 1
ATOM 1232 C CA . SER A 1 160 ? 12.592 -12.315 28.002 1.00 35.47 4377 SER A CA 1
ATOM 1233 C C . SER A 1 160 ? 12.751 -11.333 26.804 1.00 36.98 4377 SER A C 1
ATOM 1234 O O . SER A 1 160 ? 13.329 -10.261 26.940 1.00 37.67 4377 SER A O 1
ATOM 1237 N N . TYR A 1 161 ? 12.195 -11.703 25.657 1.00 37.85 4378 TYR A N 1
ATOM 1238 C CA . TYR A 1 161 ? 12.323 -10.934 24.456 1.00 38.35 4378 TYR A CA 1
ATOM 1239 C C . TYR A 1 161 ? 11.561 -9.622 24.579 1.00 38.39 4378 TYR A C 1
ATOM 1240 O O . TYR A 1 161 ? 12.116 -8.544 24.424 1.00 41.86 4378 TYR A O 1
ATOM 1249 N N . PHE A 1 162 ? 10.289 -9.729 24.899 1.00 35.63 4379 PHE A N 1
ATOM 1250 C CA . PHE A 1 162 ? 9.397 -8.615 24.920 1.00 33.34 4379 PHE A CA 1
ATOM 1251 C C . PHE A 1 162 ? 9.713 -7.624 26.009 1.00 32.64 4379 PHE A C 1
ATOM 1252 O O . PHE A 1 162 ? 9.497 -6.450 25.831 1.00 33.45 4379 PHE A O 1
ATOM 1260 N N . PHE A 1 163 ? 10.162 -8.068 27.162 1.00 32.83 4380 PHE A N 1
ATOM 1261 C CA . PHE A 1 163 ? 10.450 -7.124 28.257 1.00 32.87 4380 PHE A CA 1
ATOM 1262 C C . PHE A 1 163 ? 11.906 -6.719 28.309 1.00 33.68 4380 PHE A C 1
ATOM 1263 O O . PHE A 1 163 ? 12.306 -5.952 29.188 1.00 34.78 4380 PHE A O 1
ATOM 1271 N N . ASP A 1 164 ? 12.689 -7.263 27.386 1.00 35.28 4381 ASP A N 1
ATOM 1272 C CA . ASP A 1 164 ? 14.107 -7.041 27.300 1.00 37.49 4381 ASP A CA 1
ATOM 1273 C C . ASP A 1 164 ? 14.824 -7.501 28.547 1.00 36.74 4381 ASP A C 1
ATOM 1274 O O . ASP A 1 164 ? 15.534 -6.736 29.213 1.00 36.93 4381 ASP A O 1
ATOM 1279 N N . PHE A 1 165 ? 14.607 -8.759 28.887 1.00 36.57 4382 PHE A N 1
ATOM 1280 C CA . PHE A 1 165 ? 15.275 -9.345 30.036 1.00 37.66 4382 PHE A CA 1
ATOM 1281 C C . PHE A 1 165 ? 16.410 -10.240 29.539 1.00 38.22 4382 PHE A C 1
ATOM 1282 O O . PHE A 1 165 ? 16.178 -11.288 28.915 1.00 39.09 4382 PHE A O 1
ATOM 1290 N N . ASP A 1 166 ? 17.643 -9.820 29.783 1.00 39.32 4383 ASP A N 1
ATOM 1291 C CA . ASP A 1 166 ? 18.784 -10.500 29.165 1.00 41.22 4383 ASP A CA 1
ATOM 1292 C C . ASP A 1 166 ? 19.587 -11.286 30.194 1.00 39.05 4383 ASP A C 1
ATOM 1293 O O . ASP A 1 166 ? 20.708 -11.641 29.984 1.00 40.49 4383 ASP A O 1
ATOM 1298 N N . GLY A 1 167 ? 18.965 -11.566 31.320 1.00 37.65 4384 GLY A N 1
ATOM 1299 C CA . GLY A 1 167 ? 19.441 -12.592 32.220 1.00 36.24 4384 GLY A CA 1
ATOM 1300 C C . GLY A 1 167 ? 19.025 -13.969 31.740 1.00 34.22 4384 GLY A C 1
ATOM 1301 O O . GLY A 1 167 ? 18.475 -14.137 30.638 1.00 33.67 4384 GLY A O 1
ATOM 1302 N N . PRO A 1 168 ? 19.286 -14.973 32.566 1.00 33.17 4385 PRO A N 1
ATOM 1303 C CA . PRO A 1 168 ? 18.856 -16.335 32.315 1.00 32.62 4385 PRO A CA 1
ATOM 1304 C C . PRO A 1 168 ? 17.398 -16.378 31.961 1.00 32.23 4385 PRO A C 1
ATOM 1305 O O . PRO A 1 168 ? 16.591 -15.681 32.584 1.00 34.12 4385 PRO A O 1
ATOM 1309 N N . SER A 1 169 ? 17.056 -17.188 30.984 1.00 32.29 4386 SER A N 1
ATOM 1310 C CA . SER A 1 169 ? 15.663 -17.368 30.572 1.00 33.70 4386 SER A CA 1
ATOM 1311 C C . SER A 1 169 ? 15.386 -18.867 30.496 1.00 32.09 4386 SER A C 1
ATOM 1312 O O . SER A 1 169 ? 15.738 -19.486 29.553 1.00 31.55 4386 SER A O 1
ATOM 1315 N N . ILE A 1 170 ? 14.713 -19.423 31.493 1.00 32.93 4387 ILE A N 1
ATOM 1316 C CA . ILE A 1 170 ? 14.615 -20.855 31.663 1.00 32.18 4387 ILE A CA 1
ATOM 1317 C C . ILE A 1 170 ? 13.223 -21.294 31.994 1.00 32.22 4387 ILE A C 1
ATOM 1318 O O . ILE A 1 170 ? 12.618 -20.741 32.899 1.00 35.67 4387 ILE A O 1
ATOM 1323 N N . ALA A 1 171 ? 12.714 -22.297 31.314 1.00 31.20 4388 ALA A N 1
ATOM 1324 C CA . ALA A 1 171 ? 11.470 -22.902 31.729 1.00 31.76 4388 ALA A CA 1
ATOM 1325 C C . ALA A 1 171 ? 11.797 -24.232 32.350 1.00 33.64 4388 ALA A C 1
ATOM 1326 O O . ALA A 1 171 ? 12.791 -24.882 31.992 1.00 35.16 4388 ALA A O 1
ATOM 1328 N N . LEU A 1 172 ? 10.989 -24.671 33.289 1.00 34.32 4389 LEU A N 1
ATOM 1329 C CA . LEU A 1 172 ? 11.357 -25.904 33.991 1.00 37.19 4389 LEU A CA 1
ATOM 1330 C C . LEU A 1 172 ? 10.138 -26.690 34.465 1.00 35.53 4389 LEU A C 1
ATOM 1331 O O . LEU A 1 172 ? 9.108 -26.109 34.751 1.00 38.66 4389 LEU A O 1
ATOM 1336 N N . ASP A 1 173 ? 10.248 -28.011 34.440 1.00 33.27 4390 ASP A N 1
ATOM 1337 C CA . ASP A 1 173 ? 9.211 -28.908 34.908 1.00 31.56 4390 ASP A CA 1
ATOM 1338 C C . ASP A 1 173 ? 9.773 -29.731 36.068 1.00 30.70 4390 ASP A C 1
ATOM 1339 O O . ASP A 1 173 ? 10.729 -30.467 35.895 1.00 29.89 4390 ASP A O 1
ATOM 1344 N N . THR A 1 174 ? 9.207 -29.548 37.257 1.00 30.10 4391 THR A N 1
ATOM 1345 C CA . THR A 1 174 ? 9.279 -30.545 38.339 1.00 30.99 4391 THR A CA 1
ATOM 1346 C C . THR A 1 174 ? 7.827 -30.927 38.827 1.00 32.27 4391 THR A C 1
ATOM 1347 O O . THR A 1 174 ? 7.623 -31.353 39.967 1.00 34.83 4391 THR A O 1
ATOM 1359 N N . CYS A 1 176 ? 4.199 -30.551 40.321 1.00 33.93 4393 CYS A N 1
ATOM 1360 C CA . CYS A 1 176 ? 3.519 -29.725 41.315 1.00 35.71 4393 CYS A CA 1
ATOM 1361 C C . CYS A 1 176 ? 4.404 -28.734 42.009 1.00 35.95 4393 CYS A C 1
ATOM 1362 O O . CYS A 1 176 ? 3.914 -27.732 42.479 1.00 46.07 4393 CYS A O 1
ATOM 1365 N N . SER A 1 177 ? 5.709 -28.992 42.087 1.00 34.30 4394 SER A N 1
ATOM 1366 C CA . SER A 1 177 ? 6.625 -28.100 42.754 1.00 31.39 4394 SER A CA 1
ATOM 1367 C C . SER A 1 177 ? 7.327 -27.088 41.818 1.00 30.63 4394 SER A C 1
ATOM 1368 O O . SER A 1 177 ? 8.209 -26.331 42.229 1.00 32.07 4394 SER A O 1
ATOM 1371 N N . SER A 1 178 ? 6.955 -27.078 40.565 1.00 29.00 4395 SER A N 1
ATOM 1372 C CA . SER A 1 178 ? 7.606 -26.248 39.589 1.00 30.01 4395 SER A CA 1
ATOM 1373 C C . SER A 1 178 ? 7.756 -24.766 39.959 1.00 31.58 4395 SER A C 1
ATOM 1374 O O . SER A 1 178 ? 8.852 -24.207 39.863 1.00 33.82 4395 SER A O 1
ATOM 1377 N N . SER A 1 179 ? 6.681 -24.129 40.386 1.00 31.82 4396 SER A N 1
ATOM 1378 C CA . SER A 1 179 ? 6.760 -22.728 40.812 1.00 34.10 4396 SER A CA 1
ATOM 1379 C C . SER A 1 179 ? 7.788 -22.445 41.892 1.00 33.89 4396 SER A C 1
ATOM 1380 O O . SER A 1 179 ? 8.485 -21.427 41.824 1.00 35.25 4396 SER A O 1
ATOM 1383 N N . LEU A 1 180 ? 7.857 -23.290 42.920 1.00 33.61 4397 LEU A N 1
ATOM 1384 C CA . LEU A 1 180 ? 8.856 -23.090 43.972 1.00 33.25 4397 LEU A CA 1
ATOM 1385 C C . LEU A 1 180 ? 10.221 -23.522 43.497 1.00 32.51 4397 LEU A C 1
ATOM 1386 O O . LEU A 1 180 ? 11.222 -23.012 43.946 1.00 32.81 4397 LEU A O 1
ATOM 1391 N N . THR A 1 181 ? 10.294 -24.481 42.599 1.00 32.05 4398 THR A N 1
ATOM 1392 C CA . THR A 1 181 ? 11.598 -24.817 42.077 1.00 31.83 4398 THR A CA 1
ATOM 1393 C C . THR A 1 181 ? 12.160 -23.580 41.348 1.00 32.44 4398 THR A C 1
ATOM 1394 O O . THR A 1 181 ? 13.352 -23.252 41.468 1.00 31.18 4398 THR A O 1
ATOM 1398 N N . ALA A 1 182 ? 11.289 -22.903 40.599 1.00 30.90 4399 ALA A N 1
ATOM 1399 C CA . ALA A 1 182 ? 11.697 -21.723 39.908 1.00 31.80 4399 ALA A CA 1
ATOM 1400 C C . ALA A 1 182 ? 12.094 -20.599 40.890 1.00 31.89 4399 ALA A C 1
ATOM 1401 O O . ALA A 1 182 ? 13.137 -19.921 40.723 1.00 33.43 4399 ALA A O 1
ATOM 1403 N N . LEU A 1 183 ? 11.287 -20.393 41.917 1.00 30.03 4400 LEU A N 1
ATOM 1404 C CA . LEU A 1 183 ? 11.661 -19.433 42.920 1.00 30.99 4400 LEU A CA 1
ATOM 1405 C C . LEU A 1 183 ? 13.051 -19.716 43.404 1.00 31.78 4400 LEU A C 1
ATOM 1406 O O . LEU A 1 183 ? 13.809 -18.789 43.643 1.00 32.79 4400 LEU A O 1
ATOM 1411 N N . HIS A 1 184 ? 13.356 -20.994 43.604 1.00 32.55 4401 HIS A N 1
ATOM 1412 C CA . HIS A 1 184 ? 14.634 -21.397 44.129 1.00 33.96 4401 HIS A CA 1
ATOM 1413 C C . HIS A 1 184 ? 15.760 -21.097 43.176 1.00 34.20 4401 HIS A C 1
ATOM 1414 O O . HIS A 1 184 ? 16.770 -20.582 43.588 1.00 38.67 4401 HIS A O 1
ATOM 1421 N N . LEU A 1 185 ? 15.567 -21.343 41.907 1.00 33.55 4402 LEU A N 1
ATOM 1422 C CA . LEU A 1 185 ? 16.594 -21.095 40.934 1.00 33.92 4402 LEU A CA 1
ATOM 1423 C C . LEU A 1 185 ? 16.790 -19.616 40.715 1.00 35.14 4402 LEU A C 1
ATOM 1424 O O . LEU A 1 185 ? 17.919 -19.168 40.482 1.00 35.64 4402 LEU A O 1
ATOM 1429 N N . ALA A 1 186 ? 15.702 -18.858 40.785 1.00 34.64 4403 ALA A N 1
ATOM 1430 C CA . ALA A 1 186 ? 15.794 -17.417 40.666 1.00 35.86 4403 ALA A CA 1
ATOM 1431 C C . ALA A 1 186 ? 16.596 -16.785 41.810 1.00 38.65 4403 ALA A C 1
ATOM 1432 O O . ALA A 1 186 ? 17.374 -15.838 41.591 1.00 39.60 4403 ALA A O 1
ATOM 1434 N N . CYS A 1 187 ? 16.395 -17.285 43.025 1.00 39.86 4404 CYS A N 1
ATOM 1435 C CA . CYS A 1 187 ? 17.103 -16.769 44.171 1.00 40.72 4404 CYS A CA 1
ATOM 1436 C C . CYS A 1 187 ? 18.567 -17.077 44.059 1.00 43.09 4404 CYS A C 1
ATOM 1437 O O . CYS A 1 187 ? 19.392 -16.208 44.359 1.00 46.78 4404 CYS A O 1
ATOM 1440 N N . ARG A 1 188 ? 18.926 -18.257 43.579 1.00 41.99 4405 ARG A N 1
ATOM 1441 C CA . ARG A 1 188 ? 20.343 -18.567 43.523 1.00 47.00 4405 ARG A CA 1
ATOM 1442 C C . ARG A 1 188 ? 21.001 -17.877 42.352 1.00 47.31 4405 ARG A C 1
ATOM 1443 O O . ARG A 1 188 ? 22.166 -17.568 42.412 1.00 47.21 4405 ARG A O 1
ATOM 1451 N N . ALA A 1 189 ? 20.250 -17.591 41.293 1.00 46.23 4406 ALA A N 1
ATOM 1452 C CA . ALA A 1 189 ? 20.809 -16.843 40.162 1.00 42.56 4406 ALA A CA 1
ATOM 1453 C C . ALA A 1 189 ? 21.193 -15.483 40.633 1.00 41.14 4406 ALA A C 1
ATOM 1454 O O . ALA A 1 189 ? 22.234 -14.973 40.269 1.00 44.54 4406 ALA A O 1
ATOM 1456 N N . ILE A 1 190 ? 20.347 -14.879 41.449 1.00 38.40 4407 ILE A N 1
ATOM 1457 C CA . ILE A 1 190 ? 20.654 -13.552 41.950 1.00 38.05 4407 ILE A CA 1
ATOM 1458 C C . ILE A 1 190 ? 21.894 -13.592 42.870 1.00 39.27 4407 ILE A C 1
ATOM 1459 O O . ILE A 1 190 ? 22.792 -12.860 42.641 1.00 37.89 4407 ILE A O 1
ATOM 1464 N N . ARG A 1 191 ? 21.934 -14.467 43.873 1.00 43.11 4408 ARG A N 1
ATOM 1465 C CA . ARG A 1 191 ? 23.113 -14.627 44.735 1.00 45.60 4408 ARG A CA 1
ATOM 1466 C C . ARG A 1 191 ? 24.374 -14.912 43.948 1.00 47.30 4408 ARG A C 1
ATOM 1467 O O . ARG A 1 191 ? 25.399 -14.334 44.221 1.00 55.42 4408 ARG A O 1
ATOM 1475 N N . ASP A 1 192 ? 24.304 -15.754 42.940 1.00 47.90 4409 ASP A N 1
ATOM 1476 C CA . ASP A 1 192 ? 25.486 -16.168 42.238 1.00 50.71 4409 ASP A CA 1
ATOM 1477 C C . ASP A 1 192 ? 25.908 -15.168 41.171 1.00 50.01 4409 ASP A C 1
ATOM 1478 O O . ASP A 1 192 ? 26.961 -15.307 40.571 1.00 51.86 4409 ASP A O 1
ATOM 1483 N N . GLY A 1 193 ? 25.092 -14.169 40.900 1.00 48.03 4410 GLY A N 1
ATOM 1484 C CA . GLY A 1 193 ? 25.466 -13.177 39.904 1.00 47.53 4410 GLY A CA 1
ATOM 1485 C C . GLY A 1 193 ? 24.975 -13.376 38.479 1.00 46.12 4410 GLY A C 1
ATOM 1486 O O . GLY A 1 193 ? 25.323 -12.596 37.621 1.00 47.79 4410 GLY A O 1
ATOM 1487 N N . ASP A 1 194 ? 24.151 -14.382 38.211 1.00 46.34 4411 ASP A N 1
ATOM 1488 C CA . ASP A 1 194 ? 23.551 -14.544 36.878 1.00 45.55 4411 ASP A CA 1
ATOM 1489 C C . ASP A 1 194 ? 22.622 -13.374 36.546 1.00 42.82 4411 ASP A C 1
ATOM 1490 O O . ASP A 1 194 ? 22.411 -13.040 35.383 1.00 43.48 4411 ASP A O 1
ATOM 1495 N N . CYS A 1 195 ? 22.066 -12.741 37.563 1.00 39.83 4412 CYS A N 1
ATOM 1496 C CA . CYS A 1 195 ? 21.280 -11.563 37.338 1.00 40.44 4412 CYS A CA 1
ATOM 1497 C C . CYS A 1 195 ? 21.113 -10.783 38.648 1.00 40.17 4412 CYS A C 1
ATOM 1498 O O . CYS A 1 195 ? 21.698 -11.163 39.648 1.00 39.57 4412 CYS A O 1
ATOM 1501 N N . GLU A 1 196 ? 20.389 -9.661 38.607 1.00 40.11 4413 GLU A N 1
ATOM 1502 C CA . GLU A 1 196 ? 20.217 -8.800 39.785 1.00 42.54 4413 GLU A CA 1
ATOM 1503 C C . GLU A 1 196 ? 18.795 -8.766 40.223 1.00 37.73 4413 GLU A C 1
ATOM 1504 O O . GLU A 1 196 ? 18.513 -8.543 41.376 1.00 37.63 4413 GLU A O 1
ATOM 1510 N N . VAL A 1 197 ? 17.905 -8.943 39.271 1.00 34.91 4414 VAL A N 1
ATOM 1511 C CA . VAL A 1 197 ? 16.498 -8.975 39.498 1.00 33.15 4414 VAL A CA 1
ATOM 1512 C C . VAL A 1 197 ? 16.029 -10.215 38.785 1.00 32.26 4414 VAL A C 1
ATOM 1513 O O . VAL A 1 197 ? 16.670 -10.614 37.793 1.00 33.03 4414 VAL A O 1
ATOM 1517 N N . ALA A 1 198 ? 14.963 -10.849 39.290 1.00 30.75 4415 ALA A N 1
ATOM 1518 C CA . ALA A 1 198 ? 14.419 -12.057 38.623 1.00 31.02 4415 ALA A CA 1
ATOM 1519 C C . ALA A 1 198 ? 12.910 -12.168 38.622 1.00 29.30 4415 ALA A C 1
ATOM 1520 O O . ALA A 1 198 ? 12.262 -11.782 39.575 1.00 28.91 4415 ALA A O 1
ATOM 1522 N N . VAL A 1 199 ? 12.346 -12.682 37.555 1.00 28.71 4416 VAL A N 1
ATOM 1523 C CA . VAL A 1 199 ? 10.922 -13.015 37.554 1.00 29.74 4416 VAL A CA 1
ATOM 1524 C C . VAL A 1 199 ? 10.834 -14.484 37.804 1.00 29.68 4416 VAL A C 1
ATOM 1525 O O . VAL A 1 199 ? 11.434 -15.230 37.072 1.00 29.42 4416 VAL A O 1
ATOM 1529 N N . ALA A 1 200 ? 10.114 -14.914 38.831 1.00 30.66 4417 ALA A N 1
ATOM 1530 C CA . ALA A 1 200 ? 9.861 -16.372 39.041 1.00 30.89 4417 ALA A CA 1
ATOM 1531 C C . ALA A 1 200 ? 8.395 -16.596 39.038 1.00 29.99 4417 ALA A C 1
ATOM 1532 O O . ALA A 1 200 ? 7.668 -15.904 39.735 1.00 30.40 4417 ALA A O 1
ATOM 1534 N N . GLY A 1 201 ? 7.944 -17.566 38.286 1.00 29.67 4418 GLY A N 1
ATOM 1535 C CA . GLY A 1 201 ? 6.511 -17.822 38.226 1.00 28.81 4418 GLY A CA 1
ATOM 1536 C C . GLY A 1 201 ? 6.184 -19.223 37.775 1.00 29.05 4418 GLY A C 1
ATOM 1537 O O . GLY A 1 201 ? 7.069 -20.095 37.620 1.00 27.60 4418 GLY A O 1
ATOM 1538 N N . GLY A 1 202 ? 4.890 -19.449 37.564 1.00 28.44 4419 GLY A N 1
ATOM 1539 C CA . GLY A 1 202 ? 4.460 -20.685 36.964 1.00 28.74 4419 GLY A CA 1
ATOM 1540 C C . GLY A 1 202 ? 3.087 -20.492 36.391 1.00 28.83 4419 GLY A C 1
ATOM 1541 O O . GLY A 1 202 ? 2.354 -19.603 36.814 1.00 28.38 4419 GLY A O 1
ATOM 1542 N N . VAL A 1 203 ? 2.717 -21.368 35.469 1.00 29.08 4420 VAL A N 1
ATOM 1543 C CA . VAL A 1 203 ? 1.477 -21.220 34.772 1.00 30.32 4420 VAL A CA 1
ATOM 1544 C C . VAL A 1 203 ? 0.957 -22.580 34.449 1.00 30.82 4420 VAL A C 1
ATOM 1545 O O . VAL A 1 203 ? 1.749 -23.470 34.167 1.00 33.16 4420 VAL A O 1
ATOM 1549 N N . ASN A 1 204 ? -0.362 -22.741 34.522 1.00 29.80 4421 ASN A N 1
ATOM 1550 C CA . ASN A 1 204 ? -0.996 -23.972 34.149 1.00 30.47 4421 ASN A CA 1
ATOM 1551 C C . ASN A 1 204 ? -2.406 -23.731 33.601 1.00 31.33 4421 ASN A C 1
ATOM 1552 O O . ASN A 1 204 ? -3.233 -23.115 34.270 1.00 29.55 4421 ASN A O 1
ATOM 1557 N N . VAL A 1 205 ? -2.669 -24.218 32.388 1.00 33.95 4422 VAL A N 1
ATOM 1558 C CA . VAL A 1 205 ? -4.002 -24.146 31.781 1.00 35.45 4422 VAL A CA 1
ATOM 1559 C C . VAL A 1 205 ? -4.498 -25.503 31.370 1.00 35.94 4422 VAL A C 1
ATOM 1560 O O . VAL A 1 205 ? -3.789 -26.234 30.728 1.00 36.66 4422 VAL A O 1
ATOM 1564 N N . SER A 1 206 ? -5.734 -25.811 31.737 1.00 38.60 4423 SER A N 1
ATOM 1565 C CA . SER A 1 206 ? -6.419 -27.057 31.397 1.00 40.67 4423 SER A CA 1
ATOM 1566 C C . SER A 1 206 ? -7.151 -26.901 30.071 1.00 41.22 4423 SER A C 1
ATOM 1567 O O . SER A 1 206 ? -8.386 -26.734 30.020 1.00 41.90 4423 SER A O 1
ATOM 1570 N N . SER A 1 207 ? -6.378 -26.969 29.013 1.00 39.49 4424 SER A N 1
ATOM 1571 C CA . SER A 1 207 ? -6.852 -26.674 27.679 1.00 42.11 4424 SER A CA 1
ATOM 1572 C C . SER A 1 207 ? -7.487 -27.872 26.988 1.00 42.04 4424 SER A C 1
ATOM 1573 O O . SER A 1 207 ? -8.259 -27.678 26.074 1.00 42.00 4424 SER A O 1
ATOM 1576 N N . HIS A 1 208 ? -7.138 -29.089 27.400 1.00 41.57 4425 HIS A N 1
ATOM 1577 C CA . HIS A 1 208 ? -7.527 -30.263 26.669 1.00 43.23 4425 HIS A CA 1
ATOM 1578 C C . HIS A 1 208 ? -8.056 -31.348 27.599 1.00 43.93 4425 HIS A C 1
ATOM 1579 O O . HIS A 1 208 ? -7.513 -31.557 28.672 1.00 45.38 4425 HIS A O 1
ATOM 1586 N N . PRO A 1 209 ? -9.126 -32.034 27.192 1.00 45.89 4426 PRO A N 1
ATOM 1587 C CA . PRO A 1 209 ? -9.739 -33.113 27.970 1.00 45.50 4426 PRO A CA 1
ATOM 1588 C C . PRO A 1 209 ? -8.869 -34.352 28.225 1.00 43.74 4426 PRO A C 1
ATOM 1589 O O . PRO A 1 209 ? -9.144 -35.108 29.132 1.00 44.58 4426 PRO A O 1
ATOM 1593 N N . LEU A 1 210 ? -7.854 -34.582 27.412 1.00 43.58 4427 LEU A N 1
ATOM 1594 C CA . LEU A 1 210 ? -6.881 -35.675 27.611 1.00 41.55 4427 LEU A CA 1
ATOM 1595 C C . LEU A 1 210 ? -6.372 -35.735 29.030 1.00 42.83 4427 LEU A C 1
ATOM 1596 O O . LEU A 1 210 ? -6.298 -36.813 29.601 1.00 41.30 4427 LEU A O 1
ATOM 1601 N N . LYS A 1 211 ? -6.047 -34.572 29.633 1.00 45.44 4428 LYS A N 1
ATOM 1602 C CA . LYS A 1 211 ? -5.536 -34.544 31.021 1.00 43.52 4428 LYS A CA 1
ATOM 1603 C C . LYS A 1 211 ? -6.485 -35.245 31.998 1.00 41.71 4428 LYS A C 1
ATOM 1604 O O . LYS A 1 211 ? -6.060 -35.903 32.944 1.00 38.58 4428 LYS A O 1
ATOM 1610 N N . TYR A 1 212 ? -7.778 -35.070 31.777 1.00 41.60 4429 TYR A N 1
ATOM 1611 C CA . TYR A 1 212 ? -8.764 -35.631 32.686 1.00 41.60 4429 TYR A CA 1
ATOM 1612 C C . TYR A 1 212 ? -8.820 -37.132 32.505 1.00 43.14 4429 TYR A C 1
ATOM 1613 O O . TYR A 1 212 ? -9.031 -37.824 33.474 1.00 45.25 4429 TYR A O 1
ATOM 1622 N N . LEU A 1 213 ? -8.572 -37.649 31.297 1.00 43.85 4430 LEU A N 1
ATOM 1623 C CA . LEU A 1 213 ? -8.466 -39.110 31.126 1.00 46.01 4430 LEU A CA 1
ATOM 1624 C C . LEU A 1 213 ? -7.207 -39.710 31.726 1.00 44.32 4430 LEU A C 1
ATOM 1625 O O . LEU A 1 213 ? -7.259 -40.690 32.448 1.00 47.59 4430 LEU A O 1
ATOM 1630 N N . GLN A 1 214 ? -6.076 -39.117 31.423 1.00 44.28 4431 GLN A N 1
ATOM 1631 C CA . GLN A 1 214 ? -4.812 -39.502 32.047 1.00 44.44 4431 GLN A CA 1
ATOM 1632 C C . GLN A 1 214 ? -4.951 -39.528 33.586 1.00 42.17 4431 GLN A C 1
ATOM 1633 O O . GLN A 1 214 ? -4.564 -40.482 34.246 1.00 40.82 4431 GLN A O 1
ATOM 1639 N N . LEU A 1 215 ? -5.523 -38.486 34.174 1.00 40.79 4432 LEU A N 1
ATOM 1640 C CA . LEU A 1 215 ? -5.591 -38.456 35.614 1.00 39.94 4432 LEU A CA 1
ATOM 1641 C C . LEU A 1 215 ? -6.645 -39.485 36.124 1.00 39.75 4432 LEU A C 1
ATOM 1642 O O . LEU A 1 215 ? -6.457 -40.088 37.183 1.00 37.53 4432 LEU A O 1
ATOM 1647 N N . ALA A 1 216 ? -7.740 -39.679 35.396 1.00 38.22 4433 ALA A N 1
ATOM 1648 C CA . ALA A 1 216 ? -8.751 -40.638 35.867 1.00 41.39 4433 ALA A CA 1
ATOM 1649 C C . ALA A 1 216 ? -8.183 -42.038 35.840 1.00 41.99 4433 ALA A C 1
ATOM 1650 O O . ALA A 1 216 ? -8.291 -42.767 36.793 1.00 43.54 4433 ALA A O 1
ATOM 1652 N N . LYS A 1 217 ? -7.494 -42.370 34.767 1.00 43.63 4434 LYS A N 1
ATOM 1653 C CA . LYS A 1 217 ? -6.837 -43.654 34.666 1.00 46.50 4434 LYS A CA 1
ATOM 1654 C C . LYS A 1 217 ? -5.936 -43.978 35.860 1.00 45.68 4434 LYS A C 1
ATOM 1655 O O . LYS A 1 217 ? -5.927 -45.106 36.330 1.00 47.18 4434 LYS A O 1
ATOM 1661 N N . GLY A 1 218 ? -5.185 -43.001 36.351 1.00 44.49 4435 GLY A N 1
ATOM 1662 C CA . GLY A 1 218 ? -4.294 -43.215 37.499 1.00 43.01 4435 GLY A CA 1
ATOM 1663 C C . GLY A 1 218 ? -4.960 -43.040 38.859 1.00 43.54 4435 GLY A C 1
ATOM 1664 O O . GLY A 1 218 ? -4.271 -43.064 39.890 1.00 44.67 4435 GLY A O 1
ATOM 1665 N N . GLY A 1 219 ? -6.293 -42.886 38.881 1.00 41.65 4436 GLY A N 1
ATOM 1666 C CA . GLY A 1 219 ? -7.010 -42.639 40.124 1.00 41.50 4436 GLY A CA 1
ATOM 1667 C C . GLY A 1 219 ? -6.648 -41.337 40.861 1.00 42.15 4436 GLY A C 1
ATOM 1668 O O . GLY A 1 219 ? -6.905 -41.204 42.049 1.00 41.07 4436 GLY A O 1
ATOM 1669 N N . PHE A 1 220 ? -6.091 -40.352 40.167 1.00 40.13 4437 PHE A N 1
ATOM 1670 C CA . PHE A 1 220 ? -5.676 -39.168 40.847 1.00 40.23 4437 PHE A CA 1
ATOM 1671 C C . PHE A 1 220 ? -6.821 -38.251 41.191 1.00 38.91 4437 PHE A C 1
ATOM 1672 O O . PHE A 1 220 ? -6.704 -37.460 42.120 1.00 43.31 4437 PHE A O 1
ATOM 1680 N N . LEU A 1 221 ? -7.921 -38.330 40.474 1.00 37.57 4438 LEU A N 1
ATOM 1681 C CA . LEU A 1 221 ? -8.993 -37.376 40.683 1.00 39.05 4438 LEU A CA 1
ATOM 1682 C C . LEU A 1 221 ? -9.833 -37.730 41.927 1.00 41.57 4438 LEU A C 1
ATOM 1683 O O . LEU A 1 221 ? -10.203 -38.873 42.123 1.00 42.98 4438 LEU A O 1
ATOM 1688 N N . SER A 1 222 ? -10.131 -36.767 42.776 1.00 40.07 4439 SER A N 1
ATOM 1689 C CA . SER A 1 222 ? -11.031 -37.056 43.855 1.00 41.62 4439 SER A CA 1
ATOM 1690 C C . SER A 1 222 ? -12.424 -37.248 43.245 1.00 42.71 4439 SER A C 1
ATOM 1691 O O . SER A 1 222 ? -12.673 -36.728 42.175 1.00 44.88 4439 SER A O 1
ATOM 1694 N N . THR A 1 223 ? -13.319 -37.955 43.932 1.00 41.38 4440 THR A N 1
ATOM 1695 C CA . THR A 1 223 ? -14.634 -38.289 43.398 1.00 43.60 4440 THR A CA 1
ATOM 1696 C C . THR A 1 223 ? -15.679 -37.171 43.580 1.00 46.59 4440 THR A C 1
ATOM 1697 O O . THR A 1 223 ? -16.644 -37.089 42.797 1.00 46.66 4440 THR A O 1
ATOM 1701 N N . ASP A 1 224 ? -15.492 -36.307 44.585 1.00 47.03 4441 ASP A N 1
ATOM 1702 C CA . ASP A 1 224 ? -16.308 -35.077 44.721 1.00 45.20 4441 ASP A CA 1
ATOM 1703 C C . ASP A 1 224 ? -15.717 -33.870 43.994 1.00 44.69 4441 ASP A C 1
ATOM 1704 O O . ASP A 1 224 ? -16.316 -32.848 43.918 1.00 50.65 4441 ASP A O 1
ATOM 1709 N N . GLY A 1 225 ? -14.538 -33.968 43.434 1.00 45.90 4442 GLY A N 1
ATOM 1710 C CA . GLY A 1 225 ? -13.968 -32.780 42.809 1.00 45.66 4442 GLY A CA 1
ATOM 1711 C C . GLY A 1 225 ? -13.435 -31.780 43.825 1.00 45.06 4442 GLY A C 1
ATOM 1712 O O . GLY A 1 225 ? -13.448 -30.586 43.572 1.00 41.34 4442 GLY A O 1
ATOM 1713 N N . ARG A 1 226 ? -12.939 -32.273 44.963 1.00 44.50 4443 ARG A N 1
ATOM 1714 C CA . ARG A 1 226 ? -12.366 -31.411 45.949 1.00 44.49 4443 ARG A CA 1
ATOM 1715 C C . ARG A 1 226 ? -11.000 -31.888 46.429 1.00 42.97 4443 ARG A C 1
ATOM 1716 O O . ARG A 1 226 ? -10.664 -33.066 46.338 1.00 40.92 4443 ARG A O 1
ATOM 1724 N N . CYS A 1 227 ? -10.214 -30.918 46.901 1.00 42.08 4444 CYS A N 1
ATOM 1725 C CA . CYS A 1 227 ? -9.056 -31.148 47.729 1.00 40.18 4444 CYS A CA 1
ATOM 1726 C C . CYS A 1 227 ? -9.475 -30.852 49.156 1.00 38.64 4444 CYS A C 1
ATOM 1727 O O . CYS A 1 227 ? -9.554 -29.712 49.545 1.00 36.12 4444 CYS A O 1
ATOM 1730 N N . ARG A 1 228 ? -9.720 -31.913 49.921 1.00 39.17 4445 ARG A N 1
ATOM 1731 C CA . ARG A 1 228 ? -10.119 -31.808 51.297 1.00 38.57 4445 ARG A CA 1
ATOM 1732 C C . ARG A 1 228 ? -8.879 -31.854 52.146 1.00 38.61 4445 ARG A C 1
ATOM 1733 O O . ARG A 1 228 ? -8.585 -32.864 52.794 1.00 38.84 4445 ARG A O 1
ATOM 1741 N N . SER A 1 229 ? -8.154 -30.744 52.148 1.00 39.23 4446 SER A N 1
ATOM 1742 C CA . SER A 1 229 ? -6.798 -30.701 52.706 1.00 37.46 4446 SER A CA 1
ATOM 1743 C C . SER A 1 229 ? -6.841 -31.002 54.201 1.00 36.83 4446 SER A C 1
ATOM 1744 O O . SER A 1 229 ? -7.449 -30.265 54.942 1.00 34.92 4446 SER A O 1
ATOM 1747 N N . PHE A 1 230 ? -6.240 -32.127 54.602 1.00 36.53 4447 PHE A N 1
ATOM 1748 C CA . PHE A 1 230 ? -6.288 -32.635 55.969 1.00 37.78 4447 PHE A CA 1
ATOM 1749 C C . PHE A 1 230 ? -7.672 -32.873 56.539 1.00 37.83 4447 PHE A C 1
ATOM 1750 O O . PHE A 1 230 ? -7.860 -32.916 57.753 1.00 37.88 4447 PHE A O 1
ATOM 1758 N N . GLY A 1 231 ? -8.626 -33.098 55.665 1.00 39.33 4448 GLY A N 1
ATOM 1759 C CA . GLY A 1 231 ? -9.984 -33.363 56.105 1.00 42.41 4448 GLY A CA 1
ATOM 1760 C C . GLY A 1 231 ? -10.389 -34.795 55.872 1.00 42.27 4448 GLY A C 1
ATOM 1761 O O . GLY A 1 231 ? -9.768 -35.509 55.099 1.00 42.97 4448 GLY A O 1
ATOM 1762 N N . GLU A 1 232 ? -11.482 -35.179 56.495 1.00 43.75 4449 GLU A N 1
ATOM 1763 C CA . GLU A 1 232 ? -12.013 -36.539 56.366 1.00 44.51 4449 GLU A CA 1
ATOM 1764 C C . GLU A 1 232 ? -12.516 -36.879 54.977 1.00 41.71 4449 GLU A C 1
ATOM 1765 O O . GLU A 1 232 ? -13.105 -36.037 54.325 1.00 38.49 4449 GLU A O 1
ATOM 1771 N N . GLY A 1 233 ? -12.232 -38.117 54.542 1.00 42.87 4450 GLY A N 1
ATOM 1772 C CA . GLY A 1 233 ? -12.701 -38.694 53.280 1.00 41.28 4450 GLY A CA 1
ATOM 1773 C C . GLY A 1 233 ? -12.188 -38.097 51.996 1.00 46.38 4450 GLY A C 1
ATOM 1774 O O . GLY A 1 233 ? -12.870 -38.159 50.942 1.00 49.71 4450 GLY A O 1
ATOM 1775 N N . GLY A 1 234 ? -10.991 -37.497 52.046 1.00 47.59 4451 GLY A N 1
ATOM 1776 C CA . GLY A 1 234 ? -10.362 -36.983 50.837 1.00 44.78 4451 GLY A CA 1
ATOM 1777 C C . GLY A 1 234 ? -9.817 -38.150 50.043 1.00 43.17 4451 GLY A C 1
ATOM 1778 O O . GLY A 1 234 ? -9.036 -38.932 50.586 1.00 40.06 4451 GLY A O 1
ATOM 1779 N N . ASP A 1 235 ? -10.203 -38.248 48.769 1.00 42.30 4452 ASP A N 1
ATOM 1780 C CA . ASP A 1 235 ? -9.811 -39.379 47.915 1.00 42.92 4452 ASP A CA 1
ATOM 1781 C C . ASP A 1 235 ? -9.206 -38.942 46.588 1.00 41.66 4452 ASP A C 1
ATOM 1782 O O . ASP A 1 235 ? -9.423 -39.592 45.548 1.00 46.76 4452 ASP A O 1
ATOM 1787 N N . GLY A 1 236 ? -8.429 -37.869 46.634 1.00 37.92 4453 GLY A N 1
ATOM 1788 C CA . GLY A 1 236 ? -7.740 -37.371 45.466 1.00 36.65 4453 GLY A CA 1
ATOM 1789 C C . GLY A 1 236 ? -7.792 -35.858 45.359 1.00 36.83 4453 GLY A C 1
ATOM 1790 O O . GLY A 1 236 ? -8.204 -35.177 46.289 1.00 35.51 4453 GLY A O 1
ATOM 1791 N N . TYR A 1 237 ? -7.424 -35.317 44.204 1.00 36.35 4454 TYR A N 1
ATOM 1792 C CA . TYR A 1 237 ? -7.470 -33.872 44.054 1.00 36.23 4454 TYR A CA 1
ATOM 1793 C C . TYR A 1 237 ? -8.307 -33.444 42.883 1.00 35.20 4454 TYR A C 1
ATOM 1794 O O . TYR A 1 237 ? -8.880 -34.256 42.200 1.00 35.83 4454 TYR A O 1
ATOM 1803 N N . VAL A 1 238 ? -8.398 -32.154 42.689 1.00 35.00 4455 VAL A N 1
ATOM 1804 C CA . VAL A 1 238 ? -9.059 -31.603 41.519 1.00 36.12 4455 VAL A CA 1
ATOM 1805 C C . VAL A 1 238 ? -8.131 -30.610 40.792 1.00 34.80 4455 VAL A C 1
ATOM 1806 O O . VAL A 1 238 ? -7.548 -29.733 41.403 1.00 34.76 4455 VAL A O 1
ATOM 1810 N N . PRO A 1 239 ? -7.977 -30.753 39.485 1.00 35.22 4456 PRO A N 1
ATOM 1811 C CA . PRO A 1 239 ? -7.104 -29.820 38.792 1.00 35.96 4456 PRO A CA 1
ATOM 1812 C C . PRO A 1 239 ? -7.610 -28.384 38.845 1.00 35.14 4456 PRO A C 1
ATOM 1813 O O . PRO A 1 239 ? -8.814 -28.116 38.871 1.00 37.34 4456 PRO A O 1
ATOM 1817 N N . ALA A 1 240 ? -6.684 -27.465 38.847 1.00 33.53 4457 ALA A N 1
ATOM 1818 C CA . ALA A 1 240 ? -7.038 -26.083 38.722 1.00 34.42 4457 ALA A CA 1
ATOM 1819 C C . ALA A 1 240 ? -6.058 -25.329 37.843 1.00 34.13 4457 ALA A C 1
ATOM 1820 O O . ALA A 1 240 ? -4.901 -25.748 37.691 1.00 32.41 4457 ALA A O 1
ATOM 1822 N N . GLU A 1 241 ? -6.544 -24.224 37.278 1.00 33.23 4458 GLU A N 1
ATOM 1823 C CA . GLU A 1 241 ? -5.768 -23.413 36.378 1.00 33.23 4458 GLU A CA 1
ATOM 1824 C C . GLU A 1 241 ? -5.186 -22.174 37.103 1.00 33.01 4458 GLU A C 1
ATOM 1825 O O . GLU A 1 241 ? -5.685 -21.726 38.126 1.00 31.79 4458 GLU A O 1
ATOM 1831 N N . GLY A 1 242 ? -4.087 -21.661 36.602 1.00 31.99 4459 GLY A N 1
ATOM 1832 C CA . GLY A 1 242 ? -3.526 -20.473 37.195 1.00 31.77 4459 GLY A CA 1
ATOM 1833 C C . GLY A 1 242 ? -2.269 -19.965 36.525 1.00 30.69 4459 GLY A C 1
ATOM 1834 O O . GLY A 1 242 ? -1.575 -20.686 35.823 1.00 31.67 4459 GLY A O 1
ATOM 1835 N N . SER A 1 243 ? -1.980 -18.712 36.790 1.00 30.43 4460 SER A N 1
ATOM 1836 C CA . SER A 1 243 ? -0.779 -18.059 36.323 1.00 31.13 4460 SER A CA 1
ATOM 1837 C C . SER A 1 243 ? -0.328 -17.143 37.452 1.00 32.33 4460 SER A C 1
ATOM 1838 O O . SER A 1 243 ? -1.169 -16.425 38.048 1.00 32.54 4460 SER A O 1
ATOM 1841 N N . GLY A 1 244 ? 0.977 -17.160 37.759 1.00 29.11 4461 GLY A N 1
ATOM 1842 C CA . GLY A 1 244 ? 1.466 -16.304 38.770 1.00 26.95 4461 GLY A CA 1
ATOM 1843 C C . GLY A 1 244 ? 2.924 -16.032 38.666 1.00 26.97 4461 GLY A C 1
ATOM 1844 O O . GLY A 1 244 ? 3.676 -16.831 38.147 1.00 25.58 4461 GLY A O 1
ATOM 1845 N N . ALA A 1 245 ? 3.331 -14.875 39.190 1.00 27.08 4462 ALA A N 1
ATOM 1846 C CA . ALA A 1 245 ? 4.730 -14.522 39.192 1.00 26.70 4462 ALA A CA 1
ATOM 1847 C C . ALA A 1 245 ? 5.030 -13.539 40.308 1.00 27.21 4462 ALA A C 1
ATOM 1848 O O . ALA A 1 245 ? 4.176 -12.741 40.695 1.00 25.88 4462 ALA A O 1
ATOM 1850 N N . VAL A 1 246 ? 6.255 -13.612 40.806 1.00 27.06 4463 VAL A N 1
ATOM 1851 C CA . VAL A 1 246 ? 6.748 -12.674 41.757 1.00 28.09 4463 VAL A CA 1
ATOM 1852 C C . VAL A 1 246 ? 8.007 -12.052 41.181 1.00 29.73 4463 VAL A C 1
ATOM 1853 O O . VAL A 1 246 ? 8.668 -12.612 40.276 1.00 28.74 4463 VAL A O 1
ATOM 1857 N N . LEU A 1 247 ? 8.387 -10.906 41.733 1.00 31.39 4464 LEU A N 1
ATOM 1858 C CA . LEU A 1 247 ? 9.591 -10.192 41.242 1.00 30.32 4464 LEU A CA 1
ATOM 1859 C C . LEU A 1 247 ? 10.568 -10.094 42.373 1.00 30.62 4464 LEU A C 1
ATOM 1860 O O . LEU A 1 247 ? 10.208 -9.661 43.466 1.00 29.85 4464 LEU A O 1
ATOM 1865 N N . LEU A 1 248 ? 11.797 -10.501 42.093 1.00 32.22 4465 LEU A N 1
ATOM 1866 C CA . LEU A 1 248 ? 12.823 -10.681 43.114 1.00 35.17 4465 LEU A CA 1
ATOM 1867 C C . LEU A 1 248 ? 14.011 -9.726 42.954 1.00 37.09 4465 LEU A C 1
ATOM 1868 O O . LEU A 1 248 ? 14.343 -9.303 41.843 1.00 39.32 4465 LEU A O 1
ATOM 1873 N N . LYS A 1 249 ? 14.640 -9.407 44.075 1.00 37.81 4466 LYS A N 1
ATOM 1874 C CA . LYS A 1 249 ? 15.634 -8.324 44.173 1.00 40.41 4466 LYS A CA 1
ATOM 1875 C C . LYS A 1 249 ? 16.474 -8.554 45.428 1.00 41.08 4466 LYS A C 1
ATOM 1876 O O . LYS A 1 249 ? 15.965 -9.107 46.396 1.00 39.07 4466 LYS A O 1
ATOM 1882 N N . ARG A 1 250 ? 17.725 -8.108 45.436 1.00 43.23 4467 ARG A N 1
ATOM 1883 C CA . ARG A 1 250 ? 18.477 -7.976 46.686 1.00 45.21 4467 ARG A CA 1
ATOM 1884 C C . ARG A 1 250 ? 17.859 -6.924 47.578 1.00 48.02 4467 ARG A C 1
ATOM 1885 O O . ARG A 1 250 ? 17.434 -5.873 47.074 1.00 49.02 4467 ARG A O 1
ATOM 1893 N N . ARG A 1 251 ? 17.807 -7.181 48.894 1.00 51.35 4468 ARG A N 1
ATOM 1894 C CA . ARG A 1 251 ? 17.237 -6.188 49.819 1.00 56.81 4468 ARG A CA 1
ATOM 1895 C C . ARG A 1 251 ? 17.831 -4.794 49.607 1.00 56.21 4468 ARG A C 1
ATOM 1896 O O . ARG A 1 251 ? 17.092 -3.810 49.517 1.00 54.26 4468 ARG A O 1
ATOM 1904 N N . SER A 1 252 ? 19.159 -4.731 49.508 1.00 52.76 4469 SER A N 1
ATOM 1905 C CA . SER A 1 252 ? 19.851 -3.480 49.291 1.00 52.04 4469 SER A CA 1
ATOM 1906 C C . SER A 1 252 ? 19.328 -2.766 48.057 1.00 51.64 4469 SER A C 1
ATOM 1907 O O . SER A 1 252 ? 19.141 -1.554 48.073 1.00 59.02 4469 SER A O 1
ATOM 1910 N N . ALA A 1 253 ? 19.061 -3.480 46.981 1.00 47.66 4470 ALA A N 1
ATOM 1911 C CA . ALA A 1 253 ? 18.574 -2.781 45.808 1.00 46.34 4470 ALA A CA 1
ATOM 1912 C C . ALA A 1 253 ? 17.146 -2.296 46.012 1.00 46.44 4470 ALA A C 1
ATOM 1913 O O . ALA A 1 253 ? 16.814 -1.210 45.577 1.00 46.50 4470 ALA A O 1
ATOM 1915 N N . ALA A 1 254 ? 16.313 -3.079 46.691 1.00 47.01 4471 ALA A N 1
ATOM 1916 C CA . ALA A 1 254 ? 14.950 -2.658 46.971 1.00 47.74 4471 ALA A CA 1
ATOM 1917 C C . ALA A 1 254 ? 14.893 -1.439 47.876 1.00 51.50 4471 ALA A C 1
ATOM 1918 O O . ALA A 1 254 ? 14.078 -0.549 47.672 1.00 50.09 4471 ALA A O 1
ATOM 1920 N N . GLU A 1 255 ? 15.718 -1.427 48.916 1.00 57.94 4472 GLU A N 1
ATOM 1921 C CA . GLU A 1 255 ? 15.767 -0.274 49.830 1.00 62.75 4472 GLU A CA 1
ATOM 1922 C C . GLU A 1 255 ? 16.229 0.951 49.065 1.00 57.11 4472 GLU A C 1
ATOM 1923 O O . GLU A 1 255 ? 15.550 1.957 49.078 1.00 55.50 4472 GLU A O 1
ATOM 1929 N N . ALA A 1 256 ? 17.332 0.831 48.341 1.00 54.22 4473 ALA A N 1
ATOM 1930 C CA . ALA A 1 256 ? 17.789 1.906 47.481 1.00 54.51 4473 ALA A CA 1
ATOM 1931 C C . ALA A 1 256 ? 16.721 2.422 46.516 1.00 56.73 4473 ALA A C 1
ATOM 1932 O O . ALA A 1 256 ? 16.565 3.623 46.369 1.00 63.61 4473 ALA A O 1
ATOM 1934 N N . ASP A 1 257 ? 15.966 1.545 45.880 1.00 56.45 4474 ASP A N 1
ATOM 1935 C CA . ASP A 1 257 ? 15.004 1.994 44.865 1.00 59.00 4474 ASP A CA 1
ATOM 1936 C C . ASP A 1 257 ? 13.676 2.447 45.464 1.00 55.71 4474 ASP A C 1
ATOM 1937 O O . ASP A 1 257 ? 12.747 2.759 44.719 1.00 55.42 4474 ASP A O 1
ATOM 1942 N N . GLY A 1 258 ? 13.580 2.454 46.792 1.00 53.44 4475 GLY A N 1
ATOM 1943 C CA . GLY A 1 258 ? 12.288 2.534 47.500 1.00 54.39 4475 GLY A CA 1
ATOM 1944 C C . GLY A 1 258 ? 11.150 1.608 47.045 1.00 55.14 4475 GLY A C 1
ATOM 1945 O O . GLY A 1 258 ? 10.024 2.084 46.835 1.00 54.46 4475 GLY A O 1
ATOM 1946 N N . ASP A 1 259 ? 11.408 0.299 46.875 1.00 52.84 4476 ASP A N 1
ATOM 1947 C CA . ASP A 1 259 ? 10.325 -0.618 46.488 1.00 50.02 4476 ASP A CA 1
ATOM 1948 C C . ASP A 1 259 ? 9.506 -0.919 47.709 1.00 47.97 4476 ASP A C 1
ATOM 1949 O O . ASP A 1 259 ? 10.021 -0.896 48.813 1.00 44.21 4476 ASP A O 1
ATOM 1954 N N . ARG A 1 260 ? 8.235 -1.222 47.507 1.00 44.76 4477 ARG A N 1
ATOM 1955 C CA . ARG A 1 260 ? 7.459 -1.828 48.558 1.00 45.77 4477 ARG A CA 1
ATOM 1956 C C . ARG A 1 260 ? 7.908 -3.305 48.650 1.00 45.16 4477 ARG A C 1
ATOM 1957 O O . ARG A 1 260 ? 7.864 -4.035 47.667 1.00 46.22 4477 ARG A O 1
ATOM 1965 N N . VAL A 1 261 ? 8.392 -3.719 49.817 1.00 43.58 4478 VAL A N 1
ATOM 1966 C CA . VAL A 1 261 ? 8.864 -5.089 50.027 1.00 40.42 4478 VAL A CA 1
ATOM 1967 C C . VAL A 1 261 ? 7.723 -5.967 50.573 1.00 40.81 4478 VAL A C 1
ATOM 1968 O O . VAL A 1 261 ? 7.130 -5.678 51.598 1.00 43.90 4478 VAL A O 1
ATOM 1972 N N . LEU A 1 262 ? 7.420 -7.053 49.890 1.00 39.93 4479 LEU A N 1
ATOM 1973 C CA . LEU A 1 262 ? 6.301 -7.908 50.283 1.00 38.36 4479 LEU A CA 1
ATOM 1974 C C . LEU A 1 262 ? 6.676 -8.989 51.265 1.00 39.91 4479 LEU A C 1
ATOM 1975 O O . LEU A 1 262 ? 5.816 -9.499 51.999 1.00 41.18 4479 LEU A O 1
ATOM 1980 N N . ALA A 1 263 ? 7.947 -9.380 51.248 1.00 39.32 4480 ALA A N 1
ATOM 1981 C CA . ALA A 1 263 ? 8.426 -10.470 52.078 1.00 38.02 4480 ALA A CA 1
ATOM 1982 C C . ALA A 1 263 ? 9.913 -10.654 51.837 1.00 38.85 4480 ALA A C 1
ATOM 1983 O O . ALA A 1 263 ? 10.436 -10.399 50.750 1.00 39.15 4480 ALA A O 1
ATOM 1985 N N . VAL A 1 264 ? 10.586 -11.114 52.869 1.00 38.36 4481 VAL A N 1
ATOM 1986 C CA . VAL A 1 264 ? 11.968 -11.488 52.764 1.00 39.00 4481 VAL A CA 1
ATOM 1987 C C . VAL A 1 264 ? 11.987 -12.978 52.593 1.00 38.91 4481 VAL A C 1
ATOM 1988 O O . VAL A 1 264 ? 11.366 -13.714 53.394 1.00 39.25 4481 VAL A O 1
ATOM 1992 N N . VAL A 1 265 ? 12.724 -13.427 51.582 1.00 38.20 4482 VAL A N 1
ATOM 1993 C CA . VAL A 1 265 ? 12.909 -14.830 51.348 1.00 37.19 4482 VAL A CA 1
ATOM 1994 C C . VAL A 1 265 ? 14.035 -15.361 52.217 1.00 39.79 4482 VAL A C 1
ATOM 1995 O O . VAL A 1 265 ? 15.191 -15.297 51.837 1.00 40.84 4482 VAL A O 1
ATOM 1999 N N . ARG A 1 266 ? 13.686 -15.875 53.389 1.00 40.29 4483 ARG A N 1
ATOM 2000 C CA . ARG A 1 266 ? 14.692 -16.333 54.339 1.00 43.53 4483 ARG A CA 1
ATOM 2001 C C . ARG A 1 266 ? 15.494 -17.535 53.830 1.00 42.71 4483 ARG A C 1
ATOM 2002 O O . ARG A 1 266 ? 16.699 -17.575 53.985 1.00 45.09 4483 ARG A O 1
ATOM 2010 N N . SER A 1 267 ? 14.820 -18.497 53.219 1.00 41.32 4484 SER A N 1
ATOM 2011 C CA . SER A 1 267 ? 15.468 -19.648 52.611 1.00 41.61 4484 SER A CA 1
ATOM 2012 C C . SER A 1 267 ? 14.583 -20.369 51.565 1.00 40.58 4484 SER A C 1
ATOM 2013 O O . SER A 1 267 ? 13.341 -20.234 51.539 1.00 36.16 4484 SER A O 1
ATOM 2016 N N . THR A 1 268 ? 15.267 -21.105 50.690 1.00 40.26 4485 THR A N 1
ATOM 2017 C CA . THR A 1 268 ? 14.609 -22.042 49.791 1.00 43.57 4485 THR A CA 1
ATOM 2018 C C . THR A 1 268 ? 15.381 -23.351 49.722 1.00 41.16 4485 THR A C 1
ATOM 2019 O O . THR A 1 268 ? 16.592 -23.370 49.876 1.00 43.41 4485 THR A O 1
ATOM 2023 N N . ALA A 1 269 ? 14.657 -24.430 49.470 1.00 39.07 4486 ALA A N 1
ATOM 2024 C CA . ALA A 1 269 ? 15.288 -25.691 49.259 1.00 39.03 4486 ALA A CA 1
ATOM 2025 C C . ALA A 1 269 ? 14.489 -26.615 48.340 1.00 37.45 4486 ALA A C 1
ATOM 2026 O O . ALA A 1 269 ? 13.225 -26.555 48.269 1.00 35.69 4486 ALA A O 1
ATOM 2028 N N . VAL A 1 270 ? 15.251 -27.438 47.611 1.00 35.56 4487 VAL A N 1
ATOM 2029 C CA . VAL A 1 270 ? 14.700 -28.483 46.748 1.00 34.10 4487 VAL A CA 1
ATOM 2030 C C . VAL A 1 270 ? 15.447 -29.788 46.927 1.00 33.04 4487 VAL A C 1
ATOM 2031 O O . VAL A 1 270 ? 16.612 -29.830 47.325 1.00 32.70 4487 VAL A O 1
ATOM 2035 N N . ASN A 1 271 ? 14.731 -30.866 46.675 1.00 34.27 4488 ASN A N 1
ATOM 2036 C CA . ASN A 1 271 ? 15.322 -32.204 46.676 1.00 35.47 4488 ASN A CA 1
ATOM 2037 C C . ASN A 1 271 ? 14.420 -33.221 45.983 1.00 35.57 4488 ASN A C 1
ATOM 2038 O O . ASN A 1 271 ? 13.487 -32.865 45.239 1.00 34.69 4488 ASN A O 1
ATOM 2043 N N . HIS A 1 272 ? 14.701 -34.491 46.217 1.00 37.71 4489 HIS A N 1
ATOM 2044 C CA . HIS A 1 272 ? 13.913 -35.559 45.620 1.00 37.50 4489 HIS A CA 1
ATOM 2045 C C . HIS A 1 272 ? 13.742 -36.713 46.567 1.00 36.57 4489 HIS A C 1
ATOM 2046 O O . HIS A 1 272 ? 14.616 -36.981 47.389 1.00 35.76 4489 HIS A O 1
ATOM 2053 N N . GLY A 1 273 ? 12.631 -37.426 46.422 1.00 35.60 4490 GLY A N 1
ATOM 2054 C CA . GLY A 1 273 ? 12.389 -38.620 47.251 1.00 38.88 4490 GLY A CA 1
ATOM 2055 C C . GLY A 1 273 ? 13.407 -39.784 47.180 1.00 37.78 4490 GLY A C 1
ATOM 2056 O O . GLY A 1 273 ? 13.441 -40.624 48.070 1.00 38.05 4490 GLY A O 1
ATOM 2057 N N . GLY A 1 274 ? 14.261 -39.802 46.169 1.00 37.30 4491 GLY A N 1
ATOM 2058 C CA . GLY A 1 274 ? 15.047 -40.984 45.817 1.00 41.33 4491 GLY A CA 1
ATOM 2059 C C . GLY A 1 274 ? 14.185 -42.222 45.585 1.00 41.45 4491 GLY A C 1
ATOM 2060 O O . GLY A 1 274 ? 13.050 -42.102 45.132 1.00 41.79 4491 GLY A O 1
ATOM 2061 N N . ALA A 1 275 ? 14.731 -43.392 45.926 1.00 42.92 4492 ALA A N 1
ATOM 2062 C CA . ALA A 1 275 ? 14.038 -44.693 45.813 1.00 44.72 4492 ALA A CA 1
ATOM 2063 C C . ALA A 1 275 ? 13.192 -44.947 47.019 1.00 46.79 4492 ALA A C 1
ATOM 2064 O O . ALA A 1 275 ? 13.686 -45.387 48.042 1.00 60.01 4492 ALA A O 1
ATOM 2066 N N . GLY A 1 276 ? 11.917 -44.689 46.962 1.00 48.23 4493 GLY A N 1
ATOM 2067 C CA . GLY A 1 276 ? 11.107 -44.953 48.167 1.00 48.04 4493 GLY A CA 1
ATOM 2068 C C . GLY A 1 276 ? 10.128 -46.033 47.829 1.00 48.30 4493 GLY A C 1
ATOM 2069 O O . GLY A 1 276 ? 10.358 -46.814 46.944 1.00 51.22 4493 GLY A O 1
ATOM 2070 N N . LYS A 1 277 ? 8.990 -46.033 48.477 1.00 52.64 4494 LYS A N 1
ATOM 2071 C CA . LYS A 1 277 ? 8.044 -47.118 48.339 1.00 59.17 4494 LYS A CA 1
ATOM 2072 C C . LYS A 1 277 ? 7.269 -47.023 47.015 1.00 61.51 4494 LYS A C 1
ATOM 2073 O O . LYS A 1 277 ? 6.031 -47.090 47.002 1.00 71.57 4494 LYS A O 1
ATOM 2079 N N . GLY A 1 278 ? 7.974 -46.851 45.902 1.00 62.99 4495 GLY A N 1
ATOM 2080 C CA . GLY A 1 278 ? 7.304 -46.661 44.604 1.00 59.59 4495 GLY A CA 1
ATOM 2081 C C . GLY A 1 278 ? 7.557 -45.331 43.897 1.00 56.30 4495 GLY A C 1
ATOM 2082 O O . GLY A 1 278 ? 7.641 -44.266 44.503 1.00 53.73 4495 GLY A O 1
ATOM 2083 N N . PHE A 1 279 ? 7.674 -45.402 42.582 1.00 52.82 4496 PHE A N 1
ATOM 2084 C CA . PHE A 1 279 ? 7.815 -44.236 41.785 1.00 46.92 4496 PHE A CA 1
ATOM 2085 C C . PHE A 1 279 ? 6.620 -43.395 42.031 1.00 46.04 4496 PHE A C 1
ATOM 2086 O O . PHE A 1 279 ? 5.530 -43.878 41.949 1.00 48.44 4496 PHE A O 1
ATOM 2094 N N . SER A 1 280 ? 6.828 -42.127 42.339 1.00 46.27 4497 SER A N 1
ATOM 2095 C CA . SER A 1 280 ? 5.720 -41.209 42.460 1.00 47.31 4497 SER A CA 1
ATOM 2096 C C . SER A 1 280 ? 4.863 -41.498 43.661 1.00 44.08 4497 SER A C 1
ATOM 2097 O O . SER A 1 280 ? 3.664 -41.295 43.610 1.00 41.04 4497 SER A O 1
ATOM 2100 N N . VAL A 1 281 ? 5.516 -41.942 44.733 1.00 43.33 4498 VAL A N 1
ATOM 2101 C CA . VAL A 1 281 ? 4.918 -42.127 46.031 1.00 43.73 4498 VAL A CA 1
ATOM 2102 C C . VAL A 1 281 ? 5.680 -41.219 47.016 1.00 44.26 4498 VAL A C 1
ATOM 2103 O O . VAL A 1 281 ? 6.926 -41.328 47.170 1.00 43.81 4498 VAL A O 1
ATOM 2107 N N . PRO A 1 282 ? 4.923 -40.358 47.731 1.00 41.34 4499 PRO A N 1
ATOM 2108 C CA . PRO A 1 282 ? 5.555 -39.381 48.574 1.00 37.91 4499 PRO A CA 1
ATOM 2109 C C . PRO A 1 282 ? 6.366 -40.016 49.664 1.00 37.94 4499 PRO A C 1
ATOM 2110 O O . PRO A 1 282 ? 5.953 -41.004 50.276 1.00 39.76 4499 PRO A O 1
ATOM 2114 N N . ASN A 1 283 ? 7.521 -39.414 49.907 1.00 37.09 4500 ASN A N 1
ATOM 2115 C CA . ASN A 1 283 ? 8.486 -39.918 50.834 1.00 36.83 4500 ASN A CA 1
ATOM 2116 C C . ASN A 1 283 ? 8.670 -38.950 52.001 1.00 37.27 4500 ASN A C 1
ATOM 2117 O O . ASN A 1 283 ? 9.231 -37.885 51.856 1.00 36.60 4500 ASN A O 1
ATOM 2122 N N . PRO A 1 284 ? 8.252 -39.356 53.192 1.00 39.29 4501 PRO A N 1
ATOM 2123 C CA . PRO A 1 284 ? 8.277 -38.403 54.294 1.00 39.41 4501 PRO A CA 1
ATOM 2124 C C . PRO A 1 284 ? 9.666 -38.256 54.878 1.00 39.82 4501 PRO A C 1
ATOM 2125 O O . PRO A 1 284 ? 9.935 -37.312 55.590 1.00 39.31 4501 PRO A O 1
ATOM 2129 N N . ARG A 1 285 ? 10.549 -39.180 54.593 1.00 42.32 4502 ARG A N 1
ATOM 2130 C CA . ARG A 1 285 ? 11.920 -38.993 55.015 1.00 48.25 4502 ARG A CA 1
ATOM 2131 C C . ARG A 1 285 ? 12.503 -37.776 54.298 1.00 44.69 4502 ARG A C 1
ATOM 2132 O O . ARG A 1 285 ? 13.120 -36.912 54.912 1.00 46.74 4502 ARG A O 1
ATOM 2140 N N . ALA A 1 286 ? 12.281 -37.704 52.999 1.00 41.94 4503 ALA A N 1
ATOM 2141 C CA . ALA A 1 286 ? 12.876 -36.675 52.178 1.00 41.12 4503 ALA A CA 1
ATOM 2142 C C . ALA A 1 286 ? 12.203 -35.334 52.426 1.00 39.68 4503 ALA A C 1
ATOM 2143 O O . ALA A 1 286 ? 12.867 -34.303 52.458 1.00 39.58 4503 ALA A O 1
ATOM 2145 N N . GLN A 1 287 ? 10.891 -35.344 52.630 1.00 36.87 4504 GLN A N 1
ATOM 2146 C CA . GLN A 1 287 ? 10.202 -34.156 53.036 1.00 36.24 4504 GLN A CA 1
ATOM 2147 C C . GLN A 1 287 ? 10.785 -33.619 54.325 1.00 36.64 4504 GLN A C 1
ATOM 2148 O O . GLN A 1 287 ? 11.031 -32.413 54.476 1.00 40.61 4504 GLN A O 1
ATOM 2154 N N . GLY A 1 288 ? 11.017 -34.506 55.263 1.00 36.10 4505 GLY A N 1
ATOM 2155 C CA . GLY A 1 288 ? 11.634 -34.126 56.522 1.00 37.13 4505 GLY A CA 1
ATOM 2156 C C . GLY A 1 288 ? 13.005 -33.469 56.379 1.00 38.02 4505 GLY A C 1
ATOM 2157 O O . GLY A 1 288 ? 13.273 -32.403 56.987 1.00 37.41 4505 GLY A O 1
ATOM 2158 N N . VAL A 1 289 ? 13.868 -34.093 55.594 1.00 37.08 4506 VAL A N 1
ATOM 2159 C CA . VAL A 1 289 ? 15.179 -33.542 55.336 1.00 39.85 4506 VAL A CA 1
ATOM 2160 C C . VAL A 1 289 ? 15.105 -32.141 54.722 1.00 41.57 4506 VAL A C 1
ATOM 2161 O O . VAL A 1 289 ? 15.745 -31.196 55.200 1.00 41.45 4506 VAL A O 1
ATOM 2165 N N . LEU A 1 290 ? 14.305 -32.018 53.661 1.00 43.39 4507 LEU A N 1
ATOM 2166 C CA . LEU A 1 290 ? 14.124 -30.757 52.932 1.00 39.82 4507 LEU A CA 1
ATOM 2167 C C . LEU A 1 290 ? 13.714 -29.631 53.881 1.00 39.49 4507 LEU A C 1
ATOM 2168 O O . LEU A 1 290 ? 14.372 -28.600 53.946 1.00 38.53 4507 LEU A O 1
ATOM 2173 N N . ILE A 1 291 ? 12.638 -29.845 54.628 1.00 37.40 4508 ILE A N 1
ATOM 2174 C CA . ILE A 1 291 ? 12.133 -28.834 55.523 1.00 38.35 4508 ILE A CA 1
ATOM 2175 C C . ILE A 1 291 ? 13.147 -28.480 56.630 1.00 41.65 4508 ILE A C 1
ATOM 2176 O O . ILE A 1 291 ? 13.305 -27.307 57.000 1.00 41.33 4508 ILE A O 1
ATOM 2181 N N . GLY A 1 292 ? 13.838 -29.497 57.142 1.00 42.97 4509 GLY A N 1
ATOM 2182 C CA . GLY A 1 292 ? 14.839 -29.313 58.169 1.00 42.74 4509 GLY A CA 1
ATOM 2183 C C . GLY A 1 292 ? 15.933 -28.417 57.692 1.00 44.16 4509 GLY A C 1
ATOM 2184 O O . GLY A 1 292 ? 16.350 -27.489 58.387 1.00 47.07 4509 GLY A O 1
ATOM 2185 N N . GLU A 1 293 ? 16.369 -28.675 56.478 1.00 46.12 4510 GLU A N 1
ATOM 2186 C CA . GLU A 1 293 ? 17.401 -27.889 55.837 1.00 49.19 4510 GLU A CA 1
ATOM 2187 C C . GLU A 1 293 ? 16.929 -26.458 55.616 1.00 46.52 4510 GLU A C 1
ATOM 2188 O O . GLU A 1 293 ? 17.603 -25.504 55.979 1.00 47.30 4510 GLU A O 1
ATOM 2194 N N . ALA A 1 294 ? 15.764 -26.296 55.024 1.00 44.45 4511 ALA A N 1
ATOM 2195 C CA . ALA A 1 294 ? 15.204 -24.953 54.844 1.00 45.56 4511 ALA A CA 1
ATOM 2196 C C . ALA A 1 294 ? 15.191 -24.141 56.157 1.00 46.70 4511 ALA A C 1
ATOM 2197 O O . ALA A 1 294 ? 15.565 -22.974 56.148 1.00 46.53 4511 ALA A O 1
ATOM 2199 N N . LEU A 1 295 ? 14.768 -24.772 57.260 1.00 45.00 4512 LEU A N 1
ATOM 2200 C CA . LEU A 1 295 ? 14.749 -24.120 58.561 1.00 47.53 4512 LEU A CA 1
ATOM 2201 C C . LEU A 1 295 ? 16.150 -23.701 59.006 1.00 49.39 4512 LEU A C 1
ATOM 2202 O O . LEU A 1 295 ? 16.348 -22.633 59.550 1.00 49.28 4512 LEU A O 1
ATOM 2207 N N . GLU A 1 296 ? 17.116 -24.562 58.760 1.00 52.48 4513 GLU A N 1
ATOM 2208 C CA . GLU A 1 296 ? 18.484 -24.276 59.056 1.00 54.08 4513 GLU A CA 1
ATOM 2209 C C . GLU A 1 296 ? 19.012 -23.111 58.246 1.00 53.83 4513 GLU A C 1
ATOM 2210 O O . GLU A 1 296 ? 19.543 -22.175 58.813 1.00 58.28 4513 GLU A O 1
ATOM 2216 N N . ARG A 1 297 ? 18.861 -23.141 56.923 1.00 51.31 4514 ARG A N 1
ATOM 2217 C CA . ARG A 1 297 ? 19.332 -22.032 56.094 1.00 48.73 4514 ARG A CA 1
ATOM 2218 C C . ARG A 1 297 ? 18.674 -20.708 56.474 1.00 49.13 4514 ARG A C 1
ATOM 2219 O O . ARG A 1 297 ? 19.287 -19.671 56.358 1.00 51.16 4514 ARG A O 1
ATOM 2227 N N . ALA A 1 298 ? 17.434 -20.769 56.942 1.00 47.48 4515 ALA A N 1
ATOM 2228 C CA . ALA A 1 298 ? 16.682 -19.610 57.356 1.00 47.26 4515 ALA A CA 1
ATOM 2229 C C . ALA A 1 298 ? 17.118 -19.068 58.716 1.00 50.98 4515 ALA A C 1
ATOM 2230 O O . ALA A 1 298 ? 16.784 -17.930 59.082 1.00 50.36 4515 ALA A O 1
ATOM 2232 N N . GLY A 1 299 ? 17.802 -19.894 59.501 1.00 51.38 4516 GLY A N 1
ATOM 2233 C CA . GLY A 1 299 ? 18.074 -19.542 60.878 1.00 50.95 4516 GLY A CA 1
ATOM 2234 C C . GLY A 1 299 ? 16.844 -19.518 61.763 1.00 50.67 4516 GLY A C 1
ATOM 2235 O O . GLY A 1 299 ? 16.770 -18.756 62.712 1.00 50.12 4516 GLY A O 1
ATOM 2236 N N . LEU A 1 300 ? 15.911 -20.411 61.498 1.00 51.95 4517 LEU A N 1
ATOM 2237 C CA . LEU A 1 300 ? 14.611 -20.350 62.113 1.00 53.10 4517 LEU A CA 1
ATOM 2238 C C . LEU A 1 300 ? 14.323 -21.629 62.856 1.00 54.33 4517 LEU A C 1
ATOM 2239 O O . LEU A 1 300 ? 14.624 -22.710 62.395 1.00 58.09 4517 LEU A O 1
ATOM 2244 N N . ALA A 1 301 ? 13.716 -21.484 64.019 1.00 58.80 4518 ALA A N 1
ATOM 2245 C CA . ALA A 1 301 ? 13.289 -22.597 64.822 1.00 57.37 4518 ALA A CA 1
ATOM 2246 C C . ALA A 1 301 ? 11.829 -22.743 64.602 1.00 55.84 4518 ALA A C 1
ATOM 2247 O O . ALA A 1 301 ? 11.130 -21.745 64.400 1.00 56.67 4518 ALA A O 1
ATOM 2249 N N . PRO A 1 302 ? 11.337 -23.976 64.665 1.00 54.74 4519 PRO A N 1
ATOM 2250 C CA . PRO A 1 302 ? 9.915 -24.209 64.580 1.00 53.06 4519 PRO A CA 1
ATOM 2251 C C . PRO A 1 302 ? 9.113 -23.327 65.518 1.00 53.21 4519 PRO A C 1
ATOM 2252 O O . PRO A 1 302 ? 8.004 -22.959 65.221 1.00 52.58 4519 PRO A O 1
ATOM 2256 N N . ALA A 1 303 ? 9.665 -22.988 66.661 1.00 59.78 4520 ALA A N 1
ATOM 2257 C CA . ALA A 1 303 ? 8.919 -22.173 67.622 1.00 64.89 4520 ALA A CA 1
ATOM 2258 C C . ALA A 1 303 ? 8.594 -20.763 67.075 1.00 64.03 4520 ALA A C 1
ATOM 2259 O O . ALA A 1 303 ? 7.639 -20.105 67.499 1.00 63.67 4520 ALA A O 1
ATOM 2261 N N . ASP A 1 304 ? 9.415 -20.314 66.135 1.00 62.96 4521 ASP A N 1
ATOM 2262 C CA . ASP A 1 304 ? 9.263 -19.003 65.535 1.00 62.18 4521 ASP A CA 1
ATOM 2263 C C . ASP A 1 304 ? 8.410 -19.021 64.288 1.00 55.43 4521 ASP A C 1
ATOM 2264 O O . ASP A 1 304 ? 8.240 -17.994 63.694 1.00 60.53 4521 ASP A O 1
ATOM 2269 N N . LEU A 1 305 ? 7.909 -20.168 63.861 1.00 49.92 4522 LEU A N 1
ATOM 2270 C CA . LEU A 1 305 ? 7.185 -20.245 62.616 1.00 44.85 4522 LEU A CA 1
ATOM 2271 C C . LEU A 1 305 ? 5.738 -19.866 62.805 1.00 41.47 4522 LEU A C 1
ATOM 2272 O O . LEU A 1 305 ? 5.067 -20.450 63.608 1.00 40.74 4522 LEU A O 1
ATOM 2277 N N . GLY A 1 306 ? 5.256 -18.877 62.071 1.00 39.35 4523 GLY A N 1
ATOM 2278 C CA . GLY A 1 306 ? 3.873 -18.391 62.238 1.00 39.12 4523 GLY A CA 1
ATOM 2279 C C . GLY A 1 306 ? 2.761 -19.098 61.493 1.00 38.46 4523 GLY A C 1
ATOM 2280 O O . GLY A 1 306 ? 1.610 -19.045 61.906 1.00 42.00 4523 GLY A O 1
ATOM 2281 N N . TYR A 1 307 ? 3.083 -19.757 60.389 1.00 37.19 4524 TYR A N 1
ATOM 2282 C CA . TYR A 1 307 ? 2.071 -20.381 59.531 1.00 37.32 4524 TYR A CA 1
ATOM 2283 C C . TYR A 1 307 ? 2.748 -21.304 58.567 1.00 36.04 4524 TYR A C 1
ATOM 2284 O O . TYR A 1 307 ? 3.851 -21.039 58.131 1.00 35.14 4524 TYR A O 1
ATOM 2293 N N . LEU A 1 308 ? 2.061 -22.387 58.237 1.00 38.27 4525 LEU A N 1
ATOM 2294 C CA . LEU A 1 308 ? 2.572 -23.426 57.322 1.00 41.31 4525 LEU A CA 1
ATOM 2295 C C . LEU A 1 308 ? 1.529 -23.630 56.222 1.00 40.68 4525 LEU A C 1
ATOM 2296 O O . LEU A 1 308 ? 0.442 -24.132 56.488 1.00 39.92 4525 LEU A O 1
ATOM 2301 N N . GLU A 1 309 ? 1.856 -23.173 55.014 1.00 39.50 4526 GLU A N 1
ATOM 2302 C CA . GLU A 1 309 ? 1.018 -23.332 53.840 1.00 39.37 4526 GLU A CA 1
ATOM 2303 C C . GLU A 1 309 ? 1.445 -24.617 53.257 1.00 39.95 4526 GLU A C 1
ATOM 2304 O O . GLU A 1 309 ? 2.549 -24.753 52.684 1.00 41.74 4526 GLU A O 1
ATOM 2310 N N . ALA A 1 310 ? 0.581 -25.598 53.433 1.00 42.82 4527 ALA A N 1
ATOM 2311 C CA . ALA A 1 310 ? 0.971 -26.988 53.187 1.00 41.62 4527 ALA A CA 1
ATOM 2312 C C . ALA A 1 310 ? 0.682 -27.376 51.762 1.00 42.48 4527 ALA A C 1
ATOM 2313 O O . ALA A 1 310 ? -0.143 -26.761 51.083 1.00 43.12 4527 ALA A O 1
ATOM 2315 N N . HIS A 1 311 ? 1.332 -28.440 51.325 1.00 41.67 4528 HIS A N 1
ATOM 2316 C CA . HIS A 1 311 ? 1.010 -29.024 50.053 1.00 41.04 4528 HIS A CA 1
ATOM 2317 C C . HIS A 1 311 ? -0.463 -29.371 49.962 1.00 39.64 4528 HIS A C 1
ATOM 2318 O O . HIS A 1 311 ? -1.144 -28.926 49.046 1.00 45.61 4528 HIS A O 1
ATOM 2325 N N . GLY A 1 312 ? -0.969 -30.144 50.893 1.00 35.81 4529 GLY A N 1
ATOM 2326 C CA . GLY A 1 312 ? -2.419 -30.103 51.165 1.00 38.26 4529 GLY A CA 1
ATOM 2327 C C . GLY A 1 312 ? -3.318 -30.571 50.042 1.00 39.15 4529 GLY A C 1
ATOM 2328 O O . GLY A 1 312 ? -4.321 -29.970 49.742 1.00 41.09 4529 GLY A O 1
ATOM 2329 N N . THR A 1 313 ? -2.955 -31.711 49.489 1.00 38.85 4530 THR A N 1
ATOM 2330 C CA . THR A 1 313 ? -3.497 -32.265 48.277 1.00 38.61 4530 THR A CA 1
ATOM 2331 C C . THR A 1 313 ? -4.870 -32.972 48.492 1.00 40.03 4530 THR A C 1
ATOM 2332 O O . THR A 1 313 ? -5.753 -32.974 47.617 1.00 37.34 4530 THR A O 1
ATOM 2336 N N . GLY A 1 314 ? -5.064 -33.514 49.694 1.00 39.21 4531 GLY A N 1
ATOM 2337 C CA . GLY A 1 314 ? -6.324 -34.106 50.076 1.00 40.77 4531 GLY A CA 1
ATOM 2338 C C . GLY A 1 314 ? -6.508 -35.554 49.681 1.00 40.82 4531 GLY A C 1
ATOM 2339 O O . GLY A 1 314 ? -7.647 -36.024 49.568 1.00 40.57 4531 GLY A O 1
ATOM 2340 N N . THR A 1 315 ? -5.383 -36.245 49.477 1.00 38.40 4532 THR A N 1
ATOM 2341 C CA . THR A 1 315 ? -5.349 -37.687 49.271 1.00 37.11 4532 THR A CA 1
ATOM 2342 C C . THR A 1 315 ? -5.166 -38.378 50.598 1.00 37.37 4532 THR A C 1
ATOM 2343 O O . THR A 1 315 ? -4.653 -37.791 51.534 1.00 39.58 4532 THR A O 1
ATOM 2347 N N . SER A 1 316 ? -5.592 -39.629 50.667 1.00 38.74 4533 SER A N 1
ATOM 2348 C CA . SER A 1 316 ? -5.512 -40.417 51.877 1.00 37.60 4533 SER A CA 1
ATOM 2349 C C . SER A 1 316 ? -4.060 -40.874 52.111 1.00 37.59 4533 SER A C 1
ATOM 2350 O O . SER A 1 316 ? -3.628 -41.045 53.238 1.00 36.77 4533 SER A O 1
ATOM 2353 N N . LEU A 1 317 ? -3.287 -41.066 51.049 1.00 37.48 4534 LEU A N 1
ATOM 2354 C CA . LEU A 1 317 ? -1.892 -41.419 51.251 1.00 35.79 4534 LEU A CA 1
ATOM 2355 C C . LEU A 1 317 ? -1.123 -40.163 51.629 1.00 35.66 4534 LEU A C 1
ATOM 2356 O O . LEU A 1 317 ? -0.368 -40.150 52.603 1.00 34.10 4534 LEU A O 1
ATOM 2361 N N . GLY A 1 318 ? -1.328 -39.100 50.850 1.00 34.39 4535 GLY A N 1
ATOM 2362 C CA . GLY A 1 318 ? -0.422 -37.984 50.889 1.00 34.71 4535 GLY A CA 1
ATOM 2363 C C . GLY A 1 318 ? -0.512 -37.099 52.112 1.00 36.98 4535 GLY A C 1
ATOM 2364 O O . GLY A 1 318 ? 0.522 -36.578 52.549 1.00 36.85 4535 GLY A O 1
ATOM 2365 N N . ASP A 1 319 ? -1.738 -36.878 52.632 1.00 37.55 4536 ASP A N 1
ATOM 2366 C CA . ASP A 1 319 ? -1.932 -35.934 53.707 1.00 37.06 4536 ASP A CA 1
ATOM 2367 C C . ASP A 1 319 ? -1.263 -36.404 54.991 1.00 37.84 4536 ASP A C 1
ATOM 2368 O O . ASP A 1 319 ? -0.545 -35.656 55.599 1.00 40.23 4536 ASP A O 1
ATOM 2373 N N . PRO A 1 320 ? -1.459 -37.666 55.396 1.00 39.31 4537 PRO A N 1
ATOM 2374 C CA . PRO A 1 320 ? -0.715 -38.193 56.550 1.00 39.34 4537 PRO A CA 1
ATOM 2375 C C . PRO A 1 320 ? 0.783 -38.206 56.345 1.00 38.91 4537 PRO A C 1
ATOM 2376 O O . PRO A 1 320 ? 1.540 -38.100 57.311 1.00 38.08 4537 PRO A O 1
ATOM 2380 N N . VAL A 1 321 ? 1.208 -38.419 55.108 1.00 38.03 4538 VAL A N 1
ATOM 2381 C CA . VAL A 1 321 ? 2.630 -38.394 54.816 1.00 39.13 4538 VAL A CA 1
ATOM 2382 C C . VAL A 1 321 ? 3.199 -36.999 55.027 1.00 37.90 4538 VAL A C 1
ATOM 2383 O O . VAL A 1 321 ? 4.294 -36.864 55.547 1.00 38.37 4538 VAL A O 1
ATOM 2387 N N . GLU A 1 322 ? 2.460 -35.970 54.639 1.00 37.40 4539 GLU A N 1
ATOM 2388 C CA . GLU A 1 322 ? 2.929 -34.602 54.823 1.00 38.06 4539 GLU A CA 1
ATOM 2389 C C . GLU A 1 322 ? 3.107 -34.294 56.308 1.00 38.57 4539 GLU A C 1
ATOM 2390 O O . GLU A 1 322 ? 4.101 -33.698 56.732 1.00 38.03 4539 GLU A O 1
ATOM 2396 N N . ILE A 1 323 ? 2.171 -34.749 57.111 1.00 38.28 4540 ILE A N 1
ATOM 2397 C CA . ILE A 1 323 ? 2.302 -34.511 58.524 1.00 40.44 4540 ILE A CA 1
ATOM 2398 C C . ILE A 1 323 ? 3.499 -35.260 59.127 1.00 41.05 4540 ILE A C 1
ATOM 2399 O O . ILE A 1 323 ? 4.237 -34.735 59.965 1.00 45.55 4540 ILE A O 1
ATOM 2404 N N . THR A 1 324 ? 3.708 -36.480 58.701 1.00 39.05 4541 THR A N 1
ATOM 2405 C CA . THR A 1 324 ? 4.831 -37.226 59.187 1.00 39.18 4541 THR A CA 1
ATOM 2406 C C . THR A 1 324 ? 6.137 -36.568 58.801 1.00 39.60 4541 THR A C 1
ATOM 2407 O O . THR A 1 324 ? 7.054 -36.560 59.585 1.00 41.57 4541 THR A O 1
ATOM 2411 N N . GLY A 1 325 ? 6.230 -36.033 57.586 1.00 39.24 4542 GLY A N 1
ATOM 2412 C CA . GLY A 1 325 ? 7.427 -35.310 57.147 1.00 38.82 4542 GLY A CA 1
ATOM 2413 C C . GLY A 1 325 ? 7.724 -34.144 58.070 1.00 40.12 4542 GLY A C 1
ATOM 2414 O O . GLY A 1 325 ? 8.868 -33.952 58.488 1.00 41.84 4542 GLY A O 1
ATOM 2415 N N . LEU A 1 326 ? 6.687 -33.381 58.401 1.00 39.48 4543 LEU A N 1
ATOM 2416 C CA . LEU A 1 326 ? 6.822 -32.238 59.257 1.00 39.95 4543 LEU A CA 1
ATOM 2417 C C . LEU A 1 326 ? 7.315 -32.651 60.623 1.00 40.02 4543 LEU A C 1
ATOM 2418 O O . LEU A 1 326 ? 8.280 -32.073 61.131 1.00 41.94 4543 LEU A O 1
ATOM 2423 N N . VAL A 1 327 ? 6.687 -33.661 61.216 1.00 40.18 4544 VAL A N 1
ATOM 2424 C CA . VAL A 1 327 ? 7.140 -34.192 62.519 1.00 39.18 4544 VAL A CA 1
ATOM 2425 C C . VAL A 1 327 ? 8.573 -34.652 62.404 1.00 39.47 4544 VAL A C 1
ATOM 2426 O O . VAL A 1 327 ? 9.339 -34.444 63.278 1.00 44.10 4544 VAL A O 1
ATOM 2430 N N . ARG A 1 328 ? 8.958 -35.253 61.313 1.00 40.53 4545 ARG A N 1
ATOM 2431 C CA . ARG A 1 328 ? 10.348 -35.626 61.155 1.00 44.18 4545 ARG A CA 1
ATOM 2432 C C . ARG A 1 328 ? 11.276 -34.438 61.100 1.00 44.34 4545 ARG A C 1
ATOM 2433 O O . ARG A 1 328 ? 12.398 -34.526 61.566 1.00 45.97 4545 ARG A O 1
ATOM 2441 N N . ALA A 1 329 ? 10.833 -33.331 60.524 1.00 43.82 4546 ALA A N 1
ATOM 2442 C CA . ALA A 1 329 ? 11.713 -32.189 60.399 1.00 45.08 4546 ALA A CA 1
ATOM 2443 C C . ALA A 1 329 ? 11.897 -31.479 61.722 1.00 48.02 4546 ALA A C 1
ATOM 2444 O O . ALA A 1 329 ? 12.963 -30.935 61.997 1.00 47.56 4546 ALA A O 1
ATOM 2446 N N . PHE A 1 330 ? 10.844 -31.493 62.535 1.00 52.37 4547 PHE A N 1
ATOM 2447 C CA . PHE A 1 330 ? 10.841 -30.880 63.882 1.00 54.48 4547 PHE A CA 1
ATOM 2448 C C . PHE A 1 330 ? 11.416 -31.738 65.017 1.00 58.53 4547 PHE A C 1
ATOM 2449 O O . PHE A 1 330 ? 11.437 -31.318 66.182 1.00 54.32 4547 PHE A O 1
ATOM 2457 N N . GLN A 1 331 ? 11.840 -32.947 64.673 1.00 62.12 4548 GLN A N 1
ATOM 2458 C CA . GLN A 1 331 ? 12.533 -33.829 65.599 1.00 68.66 4548 GLN A CA 1
ATOM 2459 C C . GLN A 1 331 ? 13.907 -33.183 65.880 1.00 72.05 4548 GLN A C 1
ATOM 2460 O O . GLN A 1 331 ? 14.584 -32.703 64.954 1.00 78.24 4548 GLN A O 1
ATOM 2466 N N . GLY A 1 332 ? 14.322 -33.166 67.141 1.00 68.24 4549 GLY A N 1
ATOM 2467 C CA . GLY A 1 332 ? 15.566 -32.494 67.496 1.00 70.22 4549 GLY A CA 1
ATOM 2468 C C . GLY A 1 332 ? 15.378 -31.009 67.756 1.00 69.43 4549 GLY A C 1
ATOM 2469 O O . GLY A 1 332 ? 16.318 -30.245 67.667 1.00 70.03 4549 GLY A O 1
ATOM 2470 N N . HIS A 1 333 ? 14.149 -30.616 68.072 1.00 67.37 4550 HIS A N 1
ATOM 2471 C CA . HIS A 1 333 ? 13.805 -29.250 68.397 1.00 66.41 4550 HIS A CA 1
ATOM 2472 C C . HIS A 1 333 ? 12.864 -29.389 69.557 1.00 73.05 4550 HIS A C 1
ATOM 2473 O O . HIS A 1 333 ? 12.079 -30.321 69.593 1.00 72.59 4550 HIS A O 1
ATOM 2480 N N . ASP A 1 334 ? 12.965 -28.468 70.511 1.00 84.73 4551 ASP A N 1
ATOM 2481 C CA . ASP A 1 334 ? 12.058 -28.406 71.656 1.00 86.04 4551 ASP A CA 1
ATOM 2482 C C . ASP A 1 334 ? 10.787 -27.669 71.251 1.00 80.91 4551 ASP A C 1
ATOM 2483 O O . ASP A 1 334 ? 10.828 -26.496 70.897 1.00 74.86 4551 ASP A O 1
ATOM 2488 N N . LEU A 1 335 ? 9.659 -28.358 71.316 1.00 81.20 4552 LEU A N 1
ATOM 2489 C CA . LEU A 1 335 ? 8.443 -27.855 70.699 1.00 83.98 4552 LEU A CA 1
ATOM 2490 C C . LEU A 1 335 ? 7.408 -27.593 71.727 1.00 80.04 4552 LEU A C 1
ATOM 2491 O O . LEU A 1 335 ? 6.232 -27.802 71.468 1.00 75.30 4552 LEU A O 1
ATOM 2496 N N . THR A 1 336 ? 7.828 -27.148 72.906 1.00 81.28 4553 THR A N 1
ATOM 2497 C CA . THR A 1 336 ? 6.898 -27.067 74.031 1.00 80.87 4553 THR A CA 1
ATOM 2498 C C . THR A 1 336 ? 6.110 -25.762 73.969 1.00 73.42 4553 THR A C 1
ATOM 2499 O O . THR A 1 336 ? 6.680 -24.678 73.843 1.00 67.50 4553 THR A O 1
ATOM 2503 N N . GLY A 1 337 ? 4.786 -25.876 74.011 1.00 73.60 4554 GLY A N 1
ATOM 2504 C CA . GLY A 1 337 ? 3.915 -24.703 73.914 1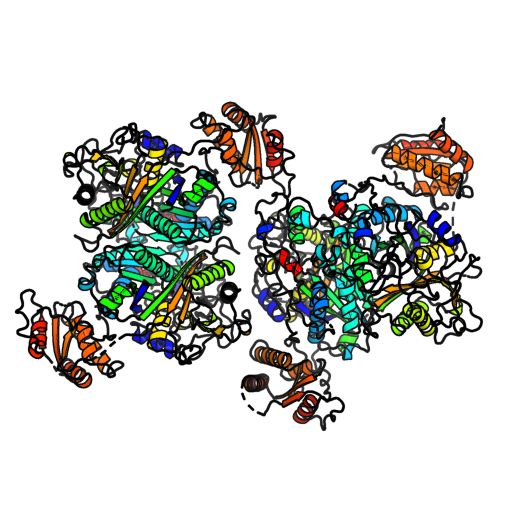.00 72.07 4554 GLY A CA 1
ATOM 2505 C C . GLY A 1 337 ? 3.894 -24.073 72.529 1.00 73.58 4554 GLY A C 1
ATOM 2506 O O . GLY A 1 337 ? 3.451 -22.932 72.361 1.00 73.52 4554 GLY A O 1
ATOM 2507 N N . VAL A 1 338 ? 4.364 -24.814 71.529 1.00 70.78 4555 VAL A N 1
ATOM 2508 C CA . VAL A 1 338 ? 4.372 -24.322 70.171 1.00 66.28 4555 VAL A CA 1
ATOM 2509 C C . VAL A 1 338 ? 3.088 -24.727 69.487 1.00 62.46 4555 VAL A C 1
ATOM 2510 O O . VAL A 1 338 ? 2.629 -25.852 69.605 1.00 65.83 4555 VAL A O 1
ATOM 2514 N N . ARG A 1 339 ? 2.503 -23.789 68.772 1.00 61.39 4556 ARG A N 1
ATOM 2515 C CA . ARG A 1 339 ? 1.242 -24.024 68.120 1.00 63.42 4556 ARG A CA 1
ATOM 2516 C C . ARG A 1 339 ? 1.219 -23.274 66.798 1.00 58.74 4556 ARG A C 1
ATOM 2517 O O . ARG A 1 339 ? 1.295 -22.059 66.773 1.00 66.19 4556 ARG A O 1
ATOM 2525 N N . ILE A 1 340 ? 1.162 -24.022 65.701 1.00 52.76 4557 ILE A N 1
ATOM 2526 C CA . ILE A 1 340 ? 1.380 -23.484 64.376 1.00 47.08 4557 ILE A CA 1
ATOM 2527 C C . ILE A 1 340 ? 0.175 -23.739 63.509 1.00 44.38 4557 ILE A C 1
ATOM 2528 O O . ILE A 1 340 ? -0.207 -24.888 63.308 1.00 42.18 4557 ILE A O 1
ATOM 2533 N N . PRO A 1 341 ? -0.444 -22.667 62.999 1.00 41.02 4558 PRO A N 1
ATOM 2534 C CA . PRO A 1 341 ? -1.580 -22.883 62.120 1.00 40.71 4558 PRO A CA 1
ATOM 2535 C C . PRO A 1 341 ? -1.155 -23.340 60.748 1.00 40.54 4558 PRO A C 1
ATOM 2536 O O . PRO A 1 341 ? -0.121 -22.905 60.245 1.00 39.46 4558 PRO A O 1
ATOM 2540 N N . ILE A 1 342 ? -1.956 -24.241 60.184 1.00 41.34 4559 ILE A N 1
ATOM 2541 C CA . ILE A 1 342 ? -1.649 -24.916 58.922 1.00 39.33 4559 ILE A CA 1
ATOM 2542 C C . ILE A 1 342 ? -2.916 -24.870 58.056 1.00 38.40 4559 ILE A C 1
ATOM 2543 O O . ILE A 1 342 ? -4.029 -24.850 58.589 1.00 36.80 4559 ILE A O 1
ATOM 2548 N N . GLY A 1 343 ? -2.733 -24.809 56.735 1.00 37.18 4560 GLY A N 1
ATOM 2549 C CA . GLY A 1 343 ? -3.829 -24.701 55.774 1.00 34.53 4560 GLY A CA 1
ATOM 2550 C C . GLY A 1 343 ? -3.310 -24.895 54.372 1.00 33.20 4560 GLY A C 1
ATOM 2551 O O . GLY A 1 343 ? -2.110 -25.030 54.160 1.00 31.94 4560 GLY A O 1
ATOM 2552 N N . SER A 1 344 ? -4.222 -24.930 53.401 1.00 33.92 4561 SER A N 1
ATOM 2553 C CA . SER A 1 344 ? -3.844 -25.072 52.012 1.00 34.18 4561 SER A CA 1
ATOM 2554 C C . SER A 1 344 ? -4.792 -24.361 51.100 1.00 35.06 4561 SER A C 1
ATOM 2555 O O . SER A 1 344 ? -5.991 -24.664 51.084 1.00 37.48 4561 SER A O 1
ATOM 2558 N N . VAL A 1 345 ? -4.229 -23.495 50.261 1.00 33.94 4562 VAL A N 1
ATOM 2559 C CA . VAL A 1 345 ? -4.954 -22.862 49.185 1.00 34.16 4562 VAL A CA 1
ATOM 2560 C C . VAL A 1 345 ? -5.702 -23.815 48.250 1.00 32.38 4562 VAL A C 1
ATOM 2561 O O . VAL A 1 345 ? -6.696 -23.445 47.645 1.00 31.51 4562 VAL A O 1
ATOM 2565 N N . LYS A 1 346 ? -5.240 -25.041 48.131 1.00 32.86 4563 LYS A N 1
ATOM 2566 C CA . LYS A 1 346 ? -5.879 -25.993 47.257 1.00 33.23 4563 LYS A CA 1
ATOM 2567 C C . LYS A 1 346 ? -7.322 -26.291 47.721 1.00 34.87 4563 LYS A C 1
ATOM 2568 O O . LYS A 1 346 ? -8.183 -26.695 46.924 1.00 35.51 4563 LYS A O 1
ATOM 2574 N N . SER A 1 347 ? -7.607 -26.114 49.003 1.00 35.09 4564 SER A N 1
ATOM 2575 C CA . SER A 1 347 ? -8.935 -26.473 49.498 1.00 35.25 4564 SER A CA 1
ATOM 2576 C C . SER A 1 347 ? -9.994 -25.537 48.929 1.00 35.99 4564 SER A C 1
ATOM 2577 O O . SER A 1 347 ? -11.171 -25.898 48.806 1.00 41.76 4564 SER A O 1
ATOM 2580 N N . GLY A 1 348 ? -9.576 -24.367 48.493 1.00 34.58 4565 GLY A N 1
ATOM 2581 C CA . GLY A 1 348 ? -10.477 -23.425 47.868 1.00 35.62 4565 GLY A CA 1
ATOM 2582 C C . GLY A 1 348 ? -10.518 -23.383 46.357 1.00 37.65 4565 GLY A C 1
ATOM 2583 O O . GLY A 1 348 ? -11.604 -23.329 45.759 1.00 39.62 4565 GLY A O 1
ATOM 2584 N N . ILE A 1 349 ? -9.349 -23.400 45.721 1.00 37.70 4566 ILE A N 1
ATOM 2585 C CA . ILE A 1 349 ? -9.287 -23.359 44.253 1.00 36.28 4566 ILE A CA 1
ATOM 2586 C C . ILE A 1 349 ? -8.933 -24.667 43.591 1.00 35.75 4566 ILE A C 1
ATOM 2587 O O . ILE A 1 349 ? -9.038 -24.771 42.393 1.00 35.83 4566 ILE A O 1
ATOM 2592 N N . GLY A 1 350 ? -8.418 -25.629 44.336 1.00 34.88 4567 GLY A N 1
ATOM 2593 C CA . GLY A 1 350 ? -7.948 -26.868 43.728 1.00 34.78 4567 GLY A CA 1
ATOM 2594 C C . GLY A 1 350 ? -6.449 -26.922 43.568 1.00 33.59 4567 GLY A C 1
ATOM 2595 O O . GLY A 1 350 ? -5.757 -26.034 43.976 1.00 36.19 4567 GLY A O 1
ATOM 2596 N N . HIS A 1 351 ? -5.963 -27.980 42.963 1.00 32.07 4568 HIS A N 1
ATOM 2597 C CA . HIS A 1 351 ? -4.572 -28.208 42.792 1.00 32.47 4568 HIS A CA 1
ATOM 2598 C C . HIS A 1 351 ? -4.147 -27.604 41.464 1.00 33.65 4568 HIS A C 1
ATOM 2599 O O . HIS A 1 351 ? -4.365 -28.209 40.422 1.00 34.03 4568 HIS A O 1
ATOM 2606 N N . ALA A 1 352 ? -3.508 -26.423 41.495 1.00 33.83 4569 ALA A N 1
ATOM 2607 C CA . ALA A 1 352 ? -3.119 -25.722 40.290 1.00 32.68 4569 ALA A CA 1
ATOM 2608 C C . ALA A 1 352 ? -1.843 -26.242 39.628 1.00 32.76 4569 ALA A C 1
ATOM 2609 O O . ALA A 1 352 ? -1.260 -25.556 38.780 1.00 32.64 4569 ALA A O 1
ATOM 2611 N N . GLU A 1 353 ? -1.408 -27.422 40.003 1.00 31.89 4570 GLU A N 1
ATOM 2612 C CA . GLU A 1 353 ? -0.404 -28.150 39.254 1.00 33.71 4570 GLU A CA 1
ATOM 2613 C C . GLU A 1 353 ? 0.846 -27.336 39.155 1.00 33.35 4570 GLU A C 1
ATOM 2614 O O . GLU A 1 353 ? 1.383 -27.010 40.181 1.00 34.33 4570 GLU A O 1
ATOM 2620 N N . SER A 1 354 ? 1.304 -26.935 37.988 1.00 33.30 4571 SER A N 1
ATOM 2621 C CA . SER A 1 354 ? 2.561 -26.184 37.956 1.00 35.69 4571 SER A CA 1
ATOM 2622 C C . SER A 1 354 ? 2.500 -24.790 38.615 1.00 35.40 4571 SER A C 1
ATOM 2623 O O . SER A 1 354 ? 3.524 -24.190 38.936 1.00 37.07 4571 SER A O 1
ATOM 2626 N N . ALA A 1 355 ? 1.301 -24.275 38.801 1.00 34.54 4572 ALA A N 1
ATOM 2627 C CA . ALA A 1 355 ? 1.084 -22.982 39.419 1.00 33.74 4572 ALA A CA 1
ATOM 2628 C C . ALA A 1 355 ? 0.708 -23.085 40.884 1.00 32.94 4572 ALA A C 1
ATOM 2629 O O . ALA A 1 355 ? 0.497 -22.082 41.523 1.00 35.72 4572 ALA A O 1
ATOM 2631 N N . ALA A 1 356 ? 0.626 -24.294 41.410 1.00 34.83 4573 ALA A N 1
ATOM 2632 C CA . ALA A 1 356 ? 0.289 -24.555 42.820 1.00 35.40 4573 ALA A CA 1
ATOM 2633 C C . ALA A 1 356 ? 1.123 -23.762 43.820 1.00 34.97 4573 ALA A C 1
ATOM 2634 O O . ALA A 1 356 ? 0.591 -23.146 44.739 1.00 36.06 4573 ALA A O 1
ATOM 2636 N N . GLY A 1 357 ? 2.424 -23.780 43.619 1.00 34.21 4574 GLY A N 1
ATOM 2637 C CA . GLY A 1 357 ? 3.341 -23.029 44.461 1.00 32.94 4574 GLY A CA 1
ATOM 2638 C C . GLY A 1 357 ? 3.113 -21.542 44.395 1.00 31.66 4574 GLY A C 1
ATOM 2639 O O . GLY A 1 357 ? 3.206 -20.902 45.437 1.00 31.45 4574 GLY A O 1
ATOM 2648 N N . ALA A 1 359 ? 0.094 -20.026 43.654 1.00 30.78 4576 ALA A N 1
ATOM 2649 C CA . ALA A 1 359 ? -1.146 -19.803 44.440 1.00 30.90 4576 ALA A CA 1
ATOM 2650 C C . ALA A 1 359 ? -0.805 -19.793 45.921 1.00 30.76 4576 ALA A C 1
ATOM 2651 O O . ALA A 1 359 ? -1.300 -18.959 46.691 1.00 31.52 4576 ALA A O 1
ATOM 2653 N N . ALA A 1 360 ? 0.053 -20.732 46.315 1.00 29.71 4577 ALA A N 1
ATOM 2654 C CA . ALA A 1 360 ? 0.339 -20.951 47.717 1.00 29.59 4577 ALA A CA 1
ATOM 2655 C C . ALA A 1 360 ? 1.100 -19.719 48.259 1.00 30.65 4577 ALA A C 1
ATOM 2656 O O . ALA A 1 360 ? 0.787 -19.148 49.315 1.00 29.58 4577 ALA A O 1
ATOM 2658 N N . LEU A 1 361 ? 2.102 -19.322 47.492 1.00 30.93 4578 LEU A N 1
ATOM 2659 C CA . LEU A 1 361 ? 2.985 -18.260 47.858 1.00 31.12 4578 LEU A CA 1
ATOM 2660 C C . LEU A 1 361 ? 2.235 -16.952 47.894 1.00 30.78 4578 LEU A C 1
ATOM 2661 O O . LEU A 1 361 ? 2.446 -16.125 48.770 1.00 32.27 4578 LEU A O 1
ATOM 2666 N N . THR A 1 362 ? 1.348 -16.755 46.927 1.00 30.45 4579 THR A N 1
ATOM 2667 C CA . THR A 1 362 ? 0.568 -15.551 46.838 1.00 30.21 4579 THR A CA 1
ATOM 2668 C C . THR A 1 362 ? -0.360 -15.472 48.026 1.00 32.81 4579 THR A C 1
ATOM 2669 O O . THR A 1 362 ? -0.515 -14.421 48.665 1.00 33.89 4579 THR A O 1
ATOM 2673 N N . LYS A 1 363 ? -0.956 -16.595 48.379 1.00 35.34 4580 LYS A N 1
ATOM 2674 C CA . LYS A 1 363 ? -1.814 -16.613 49.557 1.00 36.60 4580 LYS A CA 1
ATOM 2675 C C . LYS A 1 363 ? -1.074 -16.160 50.789 1.00 34.91 4580 LYS A C 1
ATOM 2676 O O . LYS A 1 363 ? -1.606 -15.444 51.569 1.00 38.16 4580 LYS A O 1
ATOM 2682 N N . VAL A 1 364 ? 0.159 -16.572 50.973 1.00 34.27 4581 VAL A N 1
ATOM 2683 C CA . VAL A 1 364 ? 0.926 -16.126 52.133 1.00 33.99 4581 VAL A CA 1
ATOM 2684 C C . VAL A 1 364 ? 1.251 -14.617 52.079 1.00 35.76 4581 VAL A C 1
ATOM 2685 O O . VAL A 1 364 ? 1.097 -13.880 53.067 1.00 36.36 4581 VAL A O 1
ATOM 2689 N N . LEU A 1 365 ? 1.710 -14.153 50.922 1.00 33.89 4582 LEU A N 1
ATOM 2690 C CA . LEU A 1 365 ? 1.989 -12.740 50.797 1.00 32.79 4582 LEU A CA 1
ATOM 2691 C C . LEU A 1 365 ? 0.783 -11.909 51.184 1.00 32.23 4582 LEU A C 1
ATOM 2692 O O . LEU A 1 365 ? 0.926 -10.913 51.839 1.00 34.68 4582 LEU A O 1
ATOM 2697 N N . LEU A 1 366 ? -0.399 -12.297 50.755 1.00 32.84 4583 LEU A N 1
ATOM 2698 C CA . LEU A 1 366 ? -1.606 -11.560 51.103 1.00 34.75 4583 LEU A CA 1
ATOM 2699 C C . LEU A 1 366 ? -1.864 -11.667 52.576 1.00 33.22 4583 LEU A C 1
ATOM 2700 O O . LEU A 1 366 ? -2.292 -10.725 53.192 1.00 32.16 4583 LEU A O 1
ATOM 2705 N N . GLN A 1 367 ? -1.595 -12.815 53.153 1.00 34.14 4584 GLN A N 1
ATOM 2706 C CA . GLN A 1 367 ? -1.764 -12.934 54.598 1.00 35.76 4584 GLN A CA 1
ATOM 2707 C C . GLN A 1 367 ? -0.846 -11.904 55.315 1.00 35.90 4584 GLN A C 1
ATOM 2708 O O . GLN A 1 367 ? -1.307 -11.158 56.190 1.00 35.86 4584 GLN A O 1
ATOM 2714 N N . PHE A 1 368 ? 0.423 -11.842 54.916 1.00 35.12 4585 PHE A N 1
ATOM 2715 C CA . PHE A 1 368 ? 1.337 -10.887 55.493 1.00 35.86 4585 PHE A CA 1
ATOM 2716 C C . PHE A 1 368 ? 0.732 -9.496 55.377 1.00 38.37 4585 PHE A C 1
ATOM 2717 O O . PHE A 1 368 ? 0.639 -8.768 56.389 1.00 41.42 4585 PHE A O 1
ATOM 2725 N N . ARG A 1 369 ? 0.267 -9.139 54.183 1.00 38.07 4586 ARG A N 1
ATOM 2726 C CA . ARG A 1 369 ? -0.184 -7.775 53.951 1.00 40.77 4586 ARG A CA 1
ATOM 2727 C C . ARG A 1 369 ? -1.390 -7.398 54.827 1.00 41.91 4586 ARG A C 1
ATOM 2728 O O . ARG A 1 369 ? -1.406 -6.339 55.414 1.00 38.70 4586 ARG A O 1
ATOM 2736 N N . HIS A 1 370 ? -2.404 -8.257 54.871 1.00 41.62 4587 HIS A N 1
ATOM 2737 C CA . HIS A 1 370 ? -3.591 -7.992 55.641 1.00 41.73 4587 HIS A CA 1
ATOM 2738 C C . HIS A 1 370 ? -3.538 -8.552 57.065 1.00 40.85 4587 HIS A C 1
ATOM 2739 O O . HIS A 1 370 ? -4.443 -8.347 57.825 1.00 39.71 4587 HIS A O 1
ATOM 2746 N N . GLN A 1 371 ? -2.490 -9.259 57.425 1.00 40.97 4588 GLN A N 1
ATOM 2747 C CA . GLN A 1 371 ? -2.320 -9.718 58.802 1.00 42.08 4588 GLN A CA 1
ATOM 2748 C C . GLN A 1 371 ? -3.503 -10.543 59.294 1.00 41.77 4588 GLN A C 1
ATOM 2749 O O . GLN A 1 371 ? -3.974 -10.391 60.425 1.00 41.03 4588 GLN A O 1
ATOM 2755 N N . GLU A 1 372 ? -3.942 -11.445 58.433 1.00 40.17 4589 GLU A N 1
ATOM 2756 C CA . GLU A 1 372 ? -5.050 -12.313 58.706 1.00 42.62 4589 GLU A CA 1
ATOM 2757 C C . GLU A 1 372 ? -4.696 -13.688 58.245 1.00 39.83 4589 GLU A C 1
ATOM 2758 O O . GLU A 1 372 ? -3.954 -13.849 57.299 1.00 36.94 4589 GLU A O 1
ATOM 2764 N N . LEU A 1 373 ? -5.249 -14.676 58.935 1.00 41.58 4590 LEU A N 1
ATOM 2765 C CA . LEU A 1 373 ? -5.203 -16.063 58.494 1.00 40.99 4590 LEU A CA 1
ATOM 2766 C C . LEU A 1 373 ? -6.560 -16.448 58.003 1.00 40.35 4590 LEU A C 1
ATOM 2767 O O . LEU A 1 373 ? -7.538 -16.305 58.719 1.00 40.27 4590 LEU A O 1
ATOM 2772 N N . VAL A 1 374 ? -6.603 -16.972 56.781 1.00 40.32 4591 VAL A N 1
ATOM 2773 C CA . VAL A 1 374 ? -7.864 -17.285 56.128 1.00 39.18 4591 VAL A CA 1
ATOM 2774 C C . VAL A 1 374 ? -8.250 -18.748 56.300 1.00 39.62 4591 VAL A C 1
ATOM 2775 O O . VAL A 1 374 ? -7.398 -19.578 56.560 1.00 41.01 4591 VAL A O 1
ATOM 2779 N N . PRO A 1 375 ? -9.548 -19.059 56.157 1.00 39.26 4592 PRO A N 1
ATOM 2780 C CA . PRO A 1 375 ? -10.045 -20.421 56.213 1.00 37.32 4592 PRO A CA 1
ATOM 2781 C C . PRO A 1 375 ? -9.432 -21.340 55.169 1.00 37.53 4592 PRO A C 1
ATOM 2782 O O . PRO A 1 375 ? -9.359 -20.989 53.976 1.00 35.90 4592 PRO A O 1
ATOM 2786 N N . SER A 1 376 ? -9.044 -22.527 55.635 1.00 38.22 4593 SER A N 1
ATOM 2787 C CA . SER A 1 376 ? -8.827 -23.709 54.802 1.00 38.64 4593 SER A CA 1
ATOM 2788 C C . SER A 1 376 ? -10.136 -24.539 54.774 1.00 39.49 4593 SER A C 1
ATOM 2789 O O . SER A 1 376 ? -10.665 -24.832 55.799 1.00 39.27 4593 SER A O 1
ATOM 2792 N N . LEU A 1 377 ? -10.619 -24.930 53.597 1.00 39.67 4594 LEU A N 1
ATOM 2793 C CA . LEU A 1 377 ? -11.952 -25.480 53.443 1.00 39.48 4594 LEU A CA 1
ATOM 2794 C C . LEU A 1 377 ? -11.974 -26.990 53.542 1.00 40.09 4594 LEU A C 1
ATOM 2795 O O . LEU A 1 377 ? -10.922 -27.646 53.539 1.00 39.88 4594 LEU A O 1
ATOM 2800 N N . HIS A 1 378 ? -13.188 -27.529 53.665 1.00 38.80 4595 HIS A N 1
ATOM 2801 C CA . HIS A 1 378 ? -13.446 -28.961 53.598 1.00 39.06 4595 HIS A CA 1
ATOM 2802 C C . HIS A 1 378 ? -12.805 -29.818 54.660 1.00 38.31 4595 HIS A C 1
ATOM 2803 O O . HIS A 1 378 ? -12.620 -30.981 54.429 1.00 37.77 4595 HIS A O 1
ATOM 2810 N N . ALA A 1 379 ? -12.485 -29.289 55.818 1.00 39.19 4596 ALA A N 1
ATOM 2811 C CA . ALA A 1 379 ? -12.000 -30.139 56.890 1.00 40.45 4596 ALA A CA 1
ATOM 2812 C C . ALA A 1 379 ? -12.799 -29.893 58.145 1.00 42.39 4596 ALA A C 1
ATOM 2813 O O . ALA A 1 379 ? -12.250 -29.873 59.248 1.00 42.07 4596 ALA A O 1
ATOM 2815 N N . GLU A 1 380 ? -14.106 -29.746 57.970 1.00 45.10 4597 GLU A N 1
ATOM 2816 C CA . GLU A 1 380 ? -15.014 -29.589 59.113 1.00 49.92 4597 GLU A CA 1
ATOM 2817 C C . GLU A 1 380 ? -14.753 -30.706 60.087 1.00 47.40 4597 GLU A C 1
ATOM 2818 O O . GLU A 1 380 ? -14.715 -30.468 61.297 1.00 47.61 4597 GLU A O 1
ATOM 2824 N N . ARG A 1 381 ? -14.554 -31.916 59.548 1.00 45.19 4598 ARG A N 1
ATOM 2825 C CA . ARG A 1 381 ? -14.010 -33.031 60.333 1.00 43.41 4598 ARG A CA 1
ATOM 2826 C C . ARG A 1 381 ? -12.629 -33.331 59.784 1.00 42.47 4598 ARG A C 1
ATOM 2827 O O . ARG A 1 381 ? -12.422 -33.429 58.586 1.00 40.26 4598 ARG A O 1
ATOM 2835 N N . LEU A 1 382 ? -11.675 -33.471 60.675 1.00 43.50 4599 LEU A N 1
ATOM 2836 C CA . LEU A 1 382 ? -10.327 -33.725 60.259 1.00 45.51 4599 LEU A CA 1
ATOM 2837 C C . LEU A 1 382 ? -10.171 -35.113 59.774 1.00 45.62 4599 LEU A C 1
ATOM 2838 O O . LEU A 1 382 ? -10.923 -35.998 60.133 1.00 49.10 4599 LEU A O 1
ATOM 2843 N N . ASN A 1 383 ? -9.145 -35.312 58.976 1.00 44.49 4600 ASN A N 1
ATOM 2844 C CA . ASN A 1 383 ? -8.697 -36.636 58.679 1.00 43.96 4600 ASN A CA 1
ATOM 2845 C C . ASN A 1 383 ? -8.237 -37.222 59.978 1.00 44.18 4600 ASN A C 1
ATOM 2846 O O . ASN A 1 383 ? -7.325 -36.687 60.592 1.00 46.79 4600 ASN A O 1
ATOM 2851 N N . PRO A 1 384 ? -8.860 -38.326 60.406 1.00 43.46 4601 PRO A N 1
ATOM 2852 C CA . PRO A 1 384 ? -8.550 -38.925 61.697 1.00 44.14 4601 PRO A CA 1
ATOM 2853 C C . PRO A 1 384 ? -7.259 -39.682 61.721 1.00 47.05 4601 PRO A C 1
ATOM 2854 O O . PRO A 1 384 ? -6.804 -39.991 62.808 1.00 49.80 4601 PRO A O 1
ATOM 2858 N N . HIS A 1 385 ? -6.661 -39.970 60.562 1.00 47.13 4602 HIS A N 1
ATOM 2859 C CA . HIS A 1 385 ? -5.384 -40.709 60.533 1.00 49.75 4602 HIS A CA 1
ATOM 2860 C C . HIS A 1 385 ? -4.128 -39.829 60.579 1.00 51.15 4602 HIS A C 1
ATOM 2861 O O . HIS A 1 385 ? -3.028 -40.344 60.375 1.00 50.91 4602 HIS A O 1
ATOM 2868 N N . LEU A 1 386 ? -4.270 -38.525 60.804 1.00 49.69 4603 LEU A N 1
ATOM 2869 C CA . LEU A 1 386 ? -3.090 -37.627 60.843 1.00 50.64 4603 LEU A CA 1
ATOM 2870 C C . LEU A 1 386 ? -2.514 -37.516 62.225 1.00 55.80 4603 LEU A C 1
ATOM 2871 O O . LEU A 1 386 ? -1.296 -37.285 62.379 1.00 51.10 4603 LEU A O 1
ATOM 2876 N N . ASP A 1 387 ? -3.427 -37.587 63.208 1.00 60.91 4604 ASP A N 1
ATOM 2877 C CA . ASP A 1 387 ? -3.104 -37.420 64.621 1.00 66.61 4604 ASP A CA 1
ATOM 2878 C C . ASP A 1 387 ? -2.475 -36.056 64.911 1.00 61.02 4604 ASP A C 1
ATOM 2879 O O . ASP A 1 387 ? -1.486 -35.961 65.635 1.00 54.68 4604 ASP A O 1
ATOM 2884 N N . LEU A 1 388 ? -3.069 -35.006 64.342 1.00 62.13 4605 LEU A N 1
ATOM 2885 C CA . LEU A 1 388 ? -2.549 -33.638 64.464 1.00 61.52 4605 LEU A CA 1
ATOM 2886 C C . LEU A 1 388 ? -2.286 -33.156 65.876 1.00 65.09 4605 LEU A C 1
ATOM 2887 O O . LEU A 1 388 ? -1.373 -32.363 66.115 1.00 59.67 4605 LEU A O 1
ATOM 2892 N N . ASP A 1 389 ? -3.093 -33.653 66.802 1.00 69.38 4606 ASP A N 1
ATOM 2893 C CA . ASP A 1 389 ? -3.186 -33.110 68.147 1.00 74.61 4606 ASP A CA 1
ATOM 2894 C C . ASP A 1 389 ? -1.930 -33.443 68.921 1.00 70.60 4606 ASP A C 1
ATOM 2895 O O . ASP A 1 389 ? -1.538 -32.717 69.841 1.00 67.90 4606 ASP A O 1
ATOM 2900 N N . ALA A 1 390 ? -1.275 -34.522 68.495 1.00 65.99 4607 ALA A N 1
ATOM 2901 C CA . ALA A 1 390 ? 0.083 -34.861 68.948 1.00 65.52 4607 ALA A CA 1
ATOM 2902 C C . ALA A 1 390 ? 1.176 -33.933 68.375 1.00 64.54 4607 ALA A C 1
ATOM 2903 O O . ALA A 1 390 ? 2.358 -34.011 68.751 1.00 59.06 4607 ALA A O 1
ATOM 2905 N N . THR A 1 391 ? 0.761 -33.072 67.448 1.00 62.62 4608 THR A N 1
ATOM 2906 C CA . THR A 1 391 ? 1.658 -32.167 66.754 1.00 59.24 4608 THR A CA 1
ATOM 2907 C C . THR A 1 391 ? 1.286 -30.731 67.100 1.00 56.83 4608 THR A C 1
ATOM 2908 O O . THR A 1 391 ? 0.218 -30.464 67.689 1.00 52.87 4608 THR A O 1
ATOM 2912 N N . PRO A 1 392 ? 2.168 -29.813 66.716 1.00 51.21 4609 PRO A N 1
ATOM 2913 C CA . PRO A 1 392 ? 1.937 -28.411 66.881 1.00 53.08 4609 PRO A CA 1
ATOM 2914 C C . PRO A 1 392 ? 0.844 -27.836 65.974 1.00 52.73 4609 PRO A C 1
ATOM 2915 O O . PRO A 1 392 ? 0.353 -26.744 66.250 1.00 55.07 4609 PRO A O 1
ATOM 2919 N N . PHE A 1 393 ? 0.464 -28.551 64.928 1.00 49.16 4610 PHE A N 1
ATOM 2920 C CA . PHE A 1 393 ? -0.311 -27.961 63.847 1.00 49.82 4610 PHE A CA 1
ATOM 2921 C C . PHE A 1 393 ? -1.778 -27.946 64.143 1.00 47.83 4610 PHE A C 1
ATOM 2922 O O . PHE A 1 393 ? -2.291 -28.880 64.644 1.00 51.17 4610 PHE A O 1
ATOM 2930 N N . ARG A 1 394 ? -2.449 -26.868 63.811 1.00 50.40 4611 ARG A N 1
ATOM 2931 C CA . ARG A 1 394 ? -3.897 -26.810 63.886 1.00 51.23 4611 ARG A CA 1
ATOM 2932 C C . ARG A 1 394 ? -4.433 -26.243 62.580 1.00 46.81 4611 ARG A C 1
ATOM 2933 O O . ARG A 1 394 ? -3.959 -25.235 62.073 1.00 43.88 4611 ARG A O 1
ATOM 2941 N N . LEU A 1 395 ? -5.411 -26.929 62.038 1.00 44.56 4612 LEU A N 1
ATOM 2942 C CA . LEU A 1 395 ? -5.968 -26.548 60.803 1.00 45.09 4612 LEU A CA 1
ATOM 2943 C C . LEU A 1 395 ? -6.643 -25.219 61.041 1.00 43.40 4612 LEU A C 1
ATOM 2944 O O . LEU A 1 395 ? -7.330 -25.031 61.982 1.00 43.35 4612 LEU A O 1
ATOM 2949 N N . GLN A 1 396 ? -6.381 -24.274 60.169 1.00 44.67 4613 GLN A N 1
ATOM 2950 C CA . GLN A 1 396 ? -6.947 -22.972 60.272 1.00 43.90 4613 GLN A CA 1
ATOM 2951 C C . GLN A 1 396 ? -8.229 -22.958 59.489 1.00 45.85 4613 GLN A C 1
ATOM 2952 O O . GLN A 1 396 ? -8.210 -22.787 58.285 1.00 47.01 4613 GLN A O 1
ATOM 2958 N N . ARG A 1 397 ? -9.343 -23.114 60.184 1.00 48.22 4614 ARG A N 1
ATOM 2959 C CA . ARG A 1 397 ? -10.627 -23.244 59.545 1.00 48.91 4614 ARG A CA 1
ATOM 2960 C C . ARG A 1 397 ? -11.411 -21.980 59.555 1.00 51.09 4614 ARG A C 1
ATOM 2961 O O . ARG A 1 397 ? -12.440 -21.911 58.910 1.00 54.67 4614 ARG A O 1
ATOM 2969 N N . ASP A 1 398 ? -10.963 -20.978 60.295 1.00 53.93 4615 ASP A N 1
ATOM 2970 C CA . ASP A 1 398 ? -11.717 -19.734 60.393 1.00 57.12 4615 ASP A CA 1
ATOM 2971 C C . ASP A 1 398 ? -10.873 -18.519 60.053 1.00 53.84 4615 ASP A C 1
ATOM 2972 O O . ASP A 1 398 ? -9.674 -18.499 60.321 1.00 55.24 4615 ASP A O 1
ATOM 2977 N N . LEU A 1 399 ? -11.502 -17.506 59.453 1.00 49.93 4616 LEU A N 1
ATOM 2978 C CA . LEU A 1 399 ? -10.860 -16.221 59.307 1.00 47.70 4616 LEU A CA 1
ATOM 2979 C C . LEU A 1 399 ? -10.447 -15.716 60.692 1.00 47.72 4616 LEU A C 1
ATOM 2980 O O . LEU A 1 399 ? -11.220 -15.796 61.663 1.00 49.21 4616 LEU A O 1
ATOM 2985 N N . ALA A 1 400 ? -9.235 -15.214 60.817 1.00 45.92 4617 ALA A N 1
ATOM 2986 C CA . ALA A 1 400 ? -8.800 -14.760 62.117 1.00 47.75 4617 ALA A CA 1
ATOM 2987 C C . ALA A 1 400 ? -7.574 -13.883 62.005 1.00 48.71 4617 ALA A C 1
ATOM 2988 O O . ALA A 1 400 ? -6.816 -13.968 61.038 1.00 49.71 4617 ALA A O 1
ATOM 2990 N N . PRO A 1 401 ? -7.398 -12.987 62.973 1.00 50.42 4618 PRO A N 1
ATOM 2991 C CA . PRO A 1 401 ? -6.283 -12.045 62.832 1.00 49.26 4618 PRO A CA 1
ATOM 2992 C C . PRO A 1 401 ? -5.009 -12.818 62.979 1.00 45.66 4618 PRO A C 1
ATOM 2993 O O . PRO A 1 401 ? -4.996 -13.809 63.662 1.00 47.03 4618 PRO A O 1
ATOM 2997 N N . TRP A 1 402 ? -3.964 -12.386 62.322 1.00 43.36 4619 TRP A N 1
ATOM 2998 C CA . TRP A 1 402 ? -2.705 -13.080 62.389 1.00 44.49 4619 TRP A CA 1
ATOM 2999 C C . TRP A 1 402 ? -1.874 -12.387 63.439 1.00 47.20 4619 TRP A C 1
ATOM 3000 O O . TRP A 1 402 ? -1.119 -11.485 63.167 1.00 46.09 4619 TRP A O 1
ATOM 3011 N N . THR A 1 403 ? -2.073 -12.814 64.665 1.00 53.76 4620 THR A N 1
ATOM 3012 C CA . THR A 1 403 ? -1.383 -12.272 65.823 1.00 58.11 4620 THR A CA 1
ATOM 3013 C C . THR A 1 403 ? 0.082 -12.662 65.760 1.00 57.76 4620 THR A C 1
ATOM 3014 O O . THR A 1 403 ? 0.389 -13.831 65.600 1.00 58.83 4620 THR A O 1
ATOM 3018 N N . PRO A 1 404 ? 0.987 -11.696 65.927 1.00 59.14 4621 PRO A N 1
ATOM 3019 C CA . PRO A 1 404 ? 2.401 -12.001 65.836 1.00 60.96 4621 PRO A CA 1
ATOM 3020 C C . PRO A 1 404 ? 2.947 -12.619 67.102 1.00 63.94 4621 PRO A C 1
ATOM 3021 O O . PRO A 1 404 ? 2.317 -12.604 68.146 1.00 63.62 4621 PRO A O 1
ATOM 3025 N N . ARG A 1 405 ? 4.137 -13.157 67.001 1.00 69.71 4622 ARG A N 1
ATOM 3026 C CA . ARG A 1 405 ? 4.781 -13.703 68.170 1.00 75.75 4622 ARG A CA 1
ATOM 3027 C C . ARG A 1 405 ? 5.577 -12.600 68.871 1.00 76.74 4622 ARG A C 1
ATOM 3028 O O . ARG A 1 405 ? 6.007 -11.630 68.262 1.00 65.97 4622 ARG A O 1
ATOM 3036 N N . VAL A 1 406 ? 5.749 -12.760 70.170 1.00 84.26 4623 VAL A N 1
ATOM 3037 C CA . VAL A 1 406 ? 6.493 -11.798 70.974 1.00 90.23 4623 VAL A CA 1
ATOM 3038 C C . VAL A 1 406 ? 7.931 -12.274 71.186 1.00 91.45 4623 VAL A C 1
ATOM 3039 O O . VAL A 1 406 ? 8.239 -13.449 70.951 1.00 89.85 4623 VAL A O 1
ATOM 3043 N N . ASP A 1 407 ? 8.798 -11.373 71.643 1.00 92.71 4624 ASP A N 1
ATOM 3044 C CA . ASP A 1 407 ? 10.179 -11.744 72.016 1.00 103.01 4624 ASP A CA 1
ATOM 3045 C C . ASP A 1 407 ? 10.382 -11.827 73.562 1.00 109.90 4624 ASP A C 1
ATOM 3046 O O . ASP A 1 407 ? 9.472 -12.263 74.292 1.00 112.52 4624 ASP A O 1
ATOM 3051 N N . ALA A 1 408 ? 11.565 -11.448 74.054 1.00 113.59 4625 ALA A N 1
ATOM 3052 C CA . ALA A 1 408 ? 11.804 -11.329 75.503 1.00 116.12 4625 ALA A CA 1
ATOM 3053 C C . ALA A 1 408 ? 11.181 -10.033 76.046 1.00 112.27 4625 ALA A C 1
ATOM 3054 O O . ALA A 1 408 ? 10.394 -10.071 76.995 1.00 113.79 4625 ALA A O 1
ATOM 3056 N N . THR A 1 409 ? 11.523 -8.903 75.420 1.00 101.74 4626 THR A N 1
ATOM 3057 C CA . THR A 1 409 ? 10.871 -7.608 75.673 1.00 100.57 4626 THR A CA 1
ATOM 3058 C C . THR A 1 409 ? 9.344 -7.636 75.497 1.00 103.50 4626 THR A C 1
ATOM 3059 O O . THR A 1 409 ? 8.674 -6.632 75.769 1.00 102.09 4626 THR A O 1
ATOM 3063 N N . GLY A 1 410 ? 8.803 -8.755 74.993 1.00 105.27 4627 GLY A N 1
ATOM 3064 C CA . GLY A 1 410 ? 7.378 -8.867 74.663 1.00 100.30 4627 GLY A CA 1
ATOM 3065 C C . GLY A 1 410 ? 6.959 -8.060 73.434 1.00 95.59 4627 GLY A C 1
ATOM 3066 O O . GLY A 1 410 ? 5.763 -7.879 73.200 1.00 86.48 4627 GLY A O 1
ATOM 3067 N N . ARG A 1 411 ? 7.943 -7.566 72.671 1.00 94.19 4628 ARG A N 1
ATOM 3068 C CA . ARG A 1 411 ? 7.716 -6.885 71.392 1.00 94.92 4628 ARG A CA 1
ATOM 3069 C C . ARG A 1 411 ? 7.286 -7.859 70.290 1.00 85.92 4628 ARG A C 1
ATOM 3070 O O . ARG A 1 411 ? 7.744 -9.008 70.248 1.00 81.86 4628 ARG A O 1
ATOM 3078 N N . ALA A 1 412 ? 6.442 -7.359 69.384 1.00 79.10 4629 ALA A N 1
ATOM 3079 C CA . ALA A 1 412 ? 5.996 -8.101 68.196 1.00 71.37 4629 ALA A CA 1
ATOM 3080 C C . ALA A 1 412 ? 7.124 -8.351 67.171 1.00 67.65 4629 ALA A C 1
ATOM 3081 O O . ALA A 1 412 ? 7.814 -7.414 66.729 1.00 65.94 4629 ALA A O 1
ATOM 3083 N N . LEU A 1 413 ? 7.287 -9.624 66.813 1.00 65.31 4630 LEU A N 1
ATOM 3084 C CA . LEU A 1 413 ? 8.217 -10.064 65.757 1.00 67.72 4630 LEU A CA 1
ATOM 3085 C C . LEU A 1 413 ? 7.575 -10.114 64.402 1.00 61.39 4630 LEU A C 1
ATOM 3086 O O . LEU A 1 413 ? 6.369 -10.323 64.307 1.00 59.03 4630 LEU A O 1
ATOM 3091 N N . PRO A 1 414 ? 8.388 -9.940 63.345 1.00 60.89 4631 PRO A N 1
ATOM 3092 C CA . PRO A 1 414 ? 7.882 -10.105 61.993 1.00 54.49 4631 PRO A CA 1
ATOM 3093 C C . PRO A 1 414 ? 7.349 -11.523 61.800 1.00 50.70 4631 PRO A C 1
ATOM 3094 O O . PRO A 1 414 ? 7.975 -12.520 62.162 1.00 48.51 4631 PRO A O 1
ATOM 3098 N N . ARG A 1 415 ? 6.153 -11.580 61.265 1.00 45.42 4632 ARG A N 1
ATOM 3099 C CA . ARG A 1 415 ? 5.514 -12.797 60.986 1.00 42.92 4632 ARG A CA 1
ATOM 3100 C C . ARG A 1 415 ? 6.340 -13.622 60.030 1.00 43.30 4632 ARG A C 1
ATOM 3101 O O . ARG A 1 415 ? 7.039 -13.034 59.173 1.00 41.80 4632 ARG A O 1
ATOM 3109 N N . THR A 1 416 ? 6.280 -14.961 60.195 1.00 40.84 4633 THR A N 1
ATOM 3110 C CA . THR A 1 416 ? 6.982 -15.890 59.291 1.00 42.40 4633 THR A CA 1
ATOM 3111 C C . THR A 1 416 ? 6.051 -16.989 58.760 1.00 40.36 4633 THR A C 1
ATOM 3112 O O . THR A 1 416 ? 5.043 -17.344 59.380 1.00 40.58 4633 THR A O 1
ATOM 3116 N N . ALA A 1 417 ? 6.390 -17.510 57.595 1.00 35.46 4634 ALA A N 1
ATOM 3117 C CA . ALA A 1 417 ? 5.619 -18.564 57.046 1.00 34.20 4634 ALA A CA 1
ATOM 3118 C C . ALA A 1 417 ? 6.497 -19.466 56.229 1.00 34.53 4634 ALA A C 1
ATOM 3119 O O . ALA A 1 417 ? 7.570 -19.081 55.728 1.00 31.83 4634 ALA A O 1
ATOM 3121 N N . ALA A 1 418 ? 6.020 -20.690 56.117 1.00 35.42 4635 ALA A N 1
ATOM 3122 C CA . ALA A 1 418 ? 6.721 -21.689 55.384 1.00 38.00 4635 ALA A CA 1
ATOM 3123 C C . ALA A 1 418 ? 5.744 -22.328 54.427 1.00 36.21 4635 ALA A C 1
ATOM 3124 O O . ALA A 1 418 ? 4.596 -22.538 54.771 1.00 36.91 4635 ALA A O 1
ATOM 3126 N N . ILE A 1 419 ? 6.225 -22.656 53.239 1.00 36.21 4636 ILE A N 1
ATOM 3127 C CA . ILE A 1 419 ? 5.379 -23.154 52.152 1.00 35.42 4636 ILE A CA 1
ATOM 3128 C C . ILE A 1 419 ? 6.017 -24.359 51.517 1.00 33.12 4636 ILE A C 1
ATOM 3129 O O . ILE A 1 419 ? 7.183 -24.300 51.143 1.00 30.58 4636 ILE A O 1
ATOM 3134 N N . SER A 1 420 ? 5.215 -25.415 51.370 1.00 32.81 4637 SER A N 1
ATOM 3135 C CA . SER A 1 420 ? 5.642 -26.684 50.776 1.00 32.73 4637 SER A CA 1
ATOM 3136 C C . SER A 1 420 ? 4.957 -26.968 49.440 1.00 32.18 4637 SER A C 1
ATOM 3137 O O . SER A 1 420 ? 3.798 -26.664 49.236 1.00 31.43 4637 SER A O 1
ATOM 3140 N N . ALA A 1 421 ? 5.706 -27.598 48.553 1.00 32.03 4638 ALA A N 1
ATOM 3141 C CA . ALA A 1 421 ? 5.176 -28.137 47.351 1.00 31.84 4638 ALA A CA 1
ATOM 3142 C C . ALA A 1 421 ? 5.956 -29.403 46.976 1.00 32.49 4638 ALA A C 1
ATOM 3143 O O . ALA A 1 421 ? 7.181 -29.365 46.806 1.00 29.79 4638 ALA A O 1
ATOM 3145 N N . PHE A 1 422 ? 5.206 -30.497 46.821 1.00 33.90 4639 PHE A N 1
ATOM 3146 C CA . PHE A 1 422 ? 5.747 -31.827 46.518 1.00 35.26 4639 PHE A CA 1
ATOM 3147 C C . PHE A 1 422 ? 5.211 -32.353 45.194 1.00 34.62 4639 PHE A C 1
ATOM 3148 O O . PHE A 1 422 ? 4.051 -32.641 45.045 1.00 35.09 4639 PHE A O 1
ATOM 3156 N N . GLY A 1 423 ? 6.071 -32.449 44.214 1.00 34.96 4640 GLY A N 1
ATOM 3157 C CA . GLY A 1 423 ? 5.661 -32.932 42.925 1.00 34.72 4640 GLY A CA 1
ATOM 3158 C C . GLY A 1 423 ? 5.396 -34.422 43.006 1.00 34.48 4640 GLY A C 1
ATOM 3159 O O . GLY A 1 423 ? 6.163 -35.165 43.619 1.00 33.42 4640 GLY A O 1
ATOM 3160 N N . ALA A 1 424 ? 4.306 -34.830 42.357 1.00 35.66 4641 ALA A N 1
ATOM 3161 C CA . ALA A 1 424 ? 3.898 -36.234 42.183 1.00 34.70 4641 ALA A CA 1
ATOM 3162 C C . ALA A 1 424 ? 5.074 -37.139 41.844 1.00 35.90 4641 ALA A C 1
ATOM 3163 O O . ALA A 1 424 ? 5.213 -38.179 42.419 1.00 43.31 4641 ALA A O 1
ATOM 3165 N N . GLY A 1 425 ? 5.978 -36.728 40.972 1.00 36.63 4642 GLY A N 1
ATOM 3166 C CA . GLY A 1 425 ? 7.131 -37.583 40.635 1.00 33.70 4642 GLY A CA 1
ATOM 3167 C C . GLY A 1 425 ? 8.268 -37.584 41.629 1.00 31.47 4642 GLY A C 1
ATOM 3168 O O . GLY A 1 425 ? 9.276 -38.211 41.370 1.00 32.11 4642 GLY A O 1
ATOM 3169 N N . GLY A 1 426 ? 8.164 -36.858 42.736 1.00 30.39 4643 GLY A N 1
ATOM 3170 C CA . GLY A 1 426 ? 9.251 -36.848 43.734 1.00 31.06 4643 GLY A CA 1
ATOM 3171 C C . GLY A 1 426 ? 10.031 -35.551 43.948 1.00 33.65 4643 GLY A C 1
ATOM 3172 O O . GLY A 1 426 ? 10.797 -35.444 44.909 1.00 34.37 4643 GLY A O 1
ATOM 3173 N N . SER A 1 427 ? 9.846 -34.533 43.102 1.00 34.78 4644 SER A N 1
ATOM 3174 C CA . SER A 1 427 ? 10.641 -33.312 43.262 1.00 34.67 4644 SER A CA 1
ATOM 3175 C C . SER A 1 427 ? 9.958 -32.409 44.250 1.00 34.62 4644 SER A C 1
ATOM 3176 O O . SER A 1 427 ? 8.812 -32.019 44.059 1.00 31.77 4644 SER A O 1
ATOM 3179 N N . ASN A 1 428 ? 10.667 -32.085 45.331 1.00 34.88 4645 ASN A N 1
ATOM 3180 C CA . ASN A 1 428 ? 10.065 -31.307 46.399 1.00 33.90 4645 ASN A CA 1
ATOM 3181 C C . ASN A 1 428 ? 10.685 -29.957 46.506 1.00 32.64 4645 ASN A C 1
ATOM 3182 O O . ASN A 1 428 ? 11.853 -29.829 46.225 1.00 33.71 4645 ASN A O 1
ATOM 3187 N N . ALA A 1 429 ? 9.932 -28.992 47.008 1.00 30.70 4646 ALA A N 1
ATOM 3188 C CA . ALA A 1 429 ? 10.459 -27.682 47.232 1.00 31.90 4646 ALA A CA 1
ATOM 3189 C C . ALA A 1 429 ? 9.830 -27.116 48.474 1.00 33.57 4646 ALA A C 1
ATOM 3190 O O . ALA A 1 429 ? 8.643 -27.361 48.725 1.00 35.62 4646 ALA A O 1
ATOM 3192 N N . HIS A 1 430 ? 10.633 -26.386 49.257 1.00 33.54 4647 HIS A N 1
ATOM 3193 C CA . HIS A 1 430 ? 10.156 -25.680 50.453 1.00 34.21 4647 HIS A CA 1
ATOM 3194 C C . HIS A 1 430 ? 10.714 -24.270 50.483 1.00 34.31 4647 HIS A C 1
ATOM 3195 O O . HIS A 1 430 ? 11.892 -24.077 50.142 1.00 33.61 4647 HIS A O 1
ATOM 3202 N N . VAL A 1 431 ? 9.889 -23.308 50.911 1.00 34.14 4648 VAL A N 1
ATOM 3203 C CA . VAL A 1 431 ? 10.348 -21.933 51.117 1.00 35.20 4648 VAL A CA 1
ATOM 3204 C C . VAL A 1 431 ? 9.844 -21.267 52.406 1.00 36.35 4648 VAL A C 1
ATOM 3205 O O . VAL A 1 431 ? 8.699 -21.402 52.797 1.00 36.05 4648 VAL A O 1
ATOM 3209 N N . ILE A 1 432 ? 10.769 -20.572 53.084 1.00 38.97 4649 ILE A N 1
ATOM 3210 C CA . ILE A 1 432 ? 10.498 -19.806 54.288 1.00 38.14 4649 ILE A CA 1
ATOM 3211 C C . ILE A 1 432 ? 10.491 -18.313 53.964 1.00 38.00 4649 ILE A C 1
ATOM 3212 O O . ILE A 1 432 ? 11.476 -17.784 53.416 1.00 37.46 4649 ILE A O 1
ATOM 3217 N N . LEU A 1 433 ? 9.391 -17.640 54.303 1.00 37.21 4650 LEU A N 1
ATOM 3218 C CA . LEU A 1 433 ? 9.265 -16.197 54.120 1.00 38.10 4650 LEU A CA 1
ATOM 3219 C C . LEU A 1 433 ? 9.099 -15.420 55.427 1.00 41.94 4650 LEU A C 1
ATOM 3220 O O . LEU A 1 433 ? 8.647 -15.944 56.451 1.00 46.31 4650 LEU A O 1
ATOM 3225 N N . GLU A 1 434 ? 9.481 -14.153 55.399 1.00 44.34 4651 GLU A N 1
ATOM 3226 C CA . GLU A 1 434 ? 9.317 -13.296 56.554 1.00 44.15 4651 GLU A CA 1
ATOM 3227 C C . GLU A 1 434 ? 8.703 -12.015 56.075 1.00 43.31 4651 GLU A C 1
ATOM 3228 O O . GLU A 1 434 ? 9.111 -11.452 55.063 1.00 39.57 4651 GLU A O 1
ATOM 3234 N N . GLU A 1 435 ? 7.696 -11.579 56.815 1.00 46.73 4652 GLU A N 1
ATOM 3235 C CA . GLU A 1 435 ? 7.046 -10.290 56.642 1.00 47.10 4652 GLU A CA 1
ATOM 3236 C C . GLU A 1 435 ? 8.073 -9.183 56.721 1.00 49.41 4652 GLU A C 1
ATOM 3237 O O . GLU A 1 435 ? 9.063 -9.343 57.423 1.00 48.14 4652 GLU A O 1
ATOM 3243 N N . SER A 1 436 ? 7.847 -8.071 56.008 1.00 51.81 4653 SER A N 1
ATOM 3244 C CA A SER A 1 436 ? 8.741 -6.921 56.020 0.60 55.79 4653 SER A CA 1
ATOM 3245 C CA B SER A 1 436 ? 8.773 -6.947 56.100 0.40 53.98 4653 SER A CA 1
ATOM 3246 C C . SER A 1 436 ? 8.135 -5.736 56.762 1.00 57.30 4653 SER A C 1
ATOM 3247 O O . SER A 1 436 ? 6.989 -5.341 56.475 1.00 57.26 4653 SER A O 1
ATOM 3252 N N . VAL A 1 437 ? 8.900 -5.150 57.672 1.00 59.66 4654 VAL A N 1
ATOM 3253 C CA . VAL A 1 437 ? 8.432 -3.965 58.361 1.00 64.63 4654 VAL A CA 1
ATOM 3254 C C . VAL A 1 437 ? 8.752 -2.739 57.499 1.00 58.48 4654 VAL A C 1
ATOM 3255 O O . VAL A 1 437 ? 9.904 -2.452 57.208 1.00 53.75 4654 VAL A O 1
ATOM 3259 N N . PRO A 1 438 ? 7.721 -2.027 57.063 1.00 59.22 4655 PRO A N 1
ATOM 3260 C CA . PRO A 1 438 ? 8.016 -0.918 56.152 1.00 62.47 4655 PRO A CA 1
ATOM 3261 C C . PRO A 1 438 ? 8.993 0.130 56.740 1.00 63.24 4655 PRO A C 1
ATOM 3262 O O . PRO A 1 438 ? 8.976 0.402 57.932 1.00 60.91 4655 PRO A O 1
ATOM 3266 N N . PRO A 1 439 ? 9.849 0.721 55.904 1.00 70.22 4656 PRO A N 1
ATOM 3267 C CA . PRO A 1 439 ? 10.742 1.724 56.483 1.00 74.94 4656 PRO A CA 1
ATOM 3268 C C . PRO A 1 439 ? 9.975 2.980 56.888 1.00 75.68 4656 PRO A C 1
ATOM 3269 O O . PRO A 1 439 ? 8.828 3.183 56.471 1.00 70.78 4656 PRO A O 1
ATOM 3273 N N . THR A 1 440 ? 10.603 3.808 57.712 1.00 83.25 4657 THR A N 1
ATOM 3274 C CA . THR A 1 440 ? 9.991 5.058 58.130 1.00 85.44 4657 THR A CA 1
ATOM 3275 C C . THR A 1 440 ? 9.768 5.941 56.900 1.00 81.09 4657 THR A C 1
ATOM 3276 O O . THR A 1 440 ? 10.621 6.050 56.016 1.00 80.54 4657 THR A O 1
ATOM 3280 N N . GLN A 1 441 ? 8.608 6.571 56.862 1.00 77.79 4658 GLN A N 1
ATOM 3281 C CA . GLN A 1 441 ? 8.124 7.220 55.663 1.00 82.32 4658 GLN A CA 1
ATOM 3282 C C . GLN A 1 441 ? 8.548 8.697 55.646 1.00 80.71 4658 GLN A C 1
ATOM 3283 O O . GLN A 1 441 ? 8.269 9.451 56.576 1.00 74.87 4658 GLN A O 1
ATOM 3289 N N . THR A 1 442 ? 9.266 9.086 54.595 1.00 80.76 4659 THR A N 1
ATOM 3290 C CA . THR A 1 442 ? 9.425 10.498 54.245 1.00 79.51 4659 THR A CA 1
ATOM 3291 C C . THR A 1 442 ? 8.024 11.138 54.110 1.00 76.97 4659 THR A C 1
ATOM 3292 O O . THR A 1 442 ? 7.025 10.446 53.944 1.00 83.07 4659 THR A O 1
ATOM 3296 N N . PRO A 1 443 ? 7.935 12.458 54.202 1.00 80.41 4660 PRO A N 1
ATOM 3297 C CA . PRO A 1 443 ? 6.585 13.030 54.347 1.00 83.10 4660 PRO A CA 1
ATOM 3298 C C . PRO A 1 443 ? 5.881 13.242 53.011 1.00 77.91 4660 PRO A C 1
ATOM 3299 O O . PRO A 1 443 ? 6.522 13.588 52.027 1.00 76.49 4660 PRO A O 1
ATOM 3303 N N . ALA A 1 444 ? 4.568 13.051 52.992 1.00 77.51 4661 ALA A N 1
ATOM 3304 C CA . ALA A 1 444 ? 3.819 13.057 51.736 1.00 82.50 4661 ALA A CA 1
ATOM 3305 C C . ALA A 1 444 ? 3.737 14.436 51.117 1.00 80.36 4661 ALA A C 1
ATOM 3306 O O . ALA A 1 444 ? 3.721 15.450 51.806 1.00 81.76 4661 ALA A O 1
ATOM 3308 N N . GLN A 1 445 ? 3.667 14.435 49.800 1.00 75.07 4662 GLN A N 1
ATOM 3309 C CA . GLN A 1 445 ? 3.376 15.608 49.011 1.00 77.31 4662 GLN A CA 1
ATOM 3310 C C . GLN A 1 445 ? 1.940 16.109 49.343 1.00 73.18 4662 GLN A C 1
ATOM 3311 O O . GLN A 1 445 ? 1.068 15.301 49.690 1.00 71.37 4662 GLN A O 1
ATOM 3317 N N . GLU A 1 446 ? 1.712 17.430 49.269 1.00 69.85 4663 GLU A N 1
ATOM 3318 C CA . GLU A 1 446 ? 0.389 18.025 49.539 1.00 69.43 4663 GLU A CA 1
ATOM 3319 C C . GLU A 1 446 ? -0.327 18.271 48.219 1.00 61.77 4663 GLU A C 1
ATOM 3320 O O . GLU A 1 446 ? 0.310 18.437 47.191 1.00 62.15 4663 GLU A O 1
ATOM 3326 N N . PRO A 1 447 ? -1.661 18.304 48.248 1.00 54.49 4664 PRO A N 1
ATOM 3327 C CA . PRO A 1 447 ? -2.389 18.506 47.018 1.00 51.24 4664 PRO A CA 1
ATOM 3328 C C . PRO A 1 447 ? -2.080 19.842 46.344 1.00 50.02 4664 PRO A C 1
ATOM 3329 O O . PRO A 1 447 ? -1.423 20.691 46.903 1.00 50.91 4664 PRO A O 1
ATOM 3333 N N . PRO A 1 448 ? -2.536 20.010 45.121 1.00 47.60 4665 PRO A N 1
ATOM 3334 C CA . PRO A 1 448 ? -3.164 18.963 44.347 1.00 46.47 4665 PRO A CA 1
ATOM 3335 C C . PRO A 1 448 ? -2.130 17.986 43.748 1.00 46.53 4665 PRO A C 1
ATOM 3336 O O . PRO A 1 448 ? -0.889 18.121 43.939 1.00 45.28 4665 PRO A O 1
ATOM 3340 N N . TYR A 1 449 ? -2.667 16.962 43.100 1.00 43.07 4666 TYR A N 1
ATOM 3341 C CA . TYR A 1 449 ? -1.878 15.911 42.600 1.00 42.32 4666 TYR A CA 1
ATOM 3342 C C . TYR A 1 449 ? -2.344 15.735 41.194 1.00 43.54 4666 TYR A C 1
ATOM 3343 O O . TYR A 1 449 ? -3.446 16.171 40.836 1.00 41.55 4666 TYR A O 1
ATOM 3352 N N . VAL A 1 450 ? -1.494 15.093 40.396 1.00 43.98 4667 VAL A N 1
ATOM 3353 C CA . VAL A 1 450 ? -1.880 14.747 39.040 1.00 44.11 4667 VAL A CA 1
ATOM 3354 C C . VAL A 1 450 ? -2.098 13.269 38.980 1.00 41.14 4667 VAL A C 1
ATOM 3355 O O . VAL A 1 450 ? -1.289 12.514 39.511 1.00 43.62 4667 VAL A O 1
ATOM 3359 N N . CYS A 1 451 ? -3.205 12.873 38.370 1.00 37.92 4668 CYS A N 1
ATOM 3360 C CA . CYS A 1 451 ? -3.457 11.500 38.054 1.00 38.00 4668 CYS A CA 1
ATOM 3361 C C . CYS A 1 451 ? -3.204 11.334 36.587 1.00 38.97 4668 CYS A C 1
ATOM 3362 O O . CYS A 1 451 ? -3.913 11.883 35.757 1.00 44.28 4668 CYS A O 1
ATOM 3365 N N . ALA A 1 452 ? -2.222 10.534 36.244 1.00 38.42 4669 ALA A N 1
ATOM 3366 C CA . ALA A 1 452 ? -1.849 10.435 34.851 1.00 37.17 4669 ALA A CA 1
ATOM 3367 C C . ALA A 1 452 ? -2.036 8.980 34.362 1.00 35.15 4669 ALA A C 1
ATOM 3368 O O . ALA A 1 452 ? -1.443 8.062 34.909 1.00 33.30 4669 ALA A O 1
ATOM 3370 N N . LEU A 1 453 ? -2.871 8.794 33.351 1.00 34.20 4670 LEU A N 1
ATOM 3371 C CA . LEU A 1 453 ? -3.215 7.475 32.837 1.00 33.24 4670 LEU A CA 1
ATOM 3372 C C . LEU A 1 453 ? -2.850 7.424 31.384 1.00 34.60 4670 LEU A C 1
ATOM 3373 O O . LEU A 1 453 ? -2.905 8.450 30.706 1.00 33.72 4670 LEU A O 1
ATOM 3378 N N . SER A 1 454 ? -2.485 6.235 30.896 1.00 35.04 4671 SER A N 1
ATOM 3379 C CA . SER A 1 454 ? -2.311 6.039 29.478 1.00 36.27 4671 SER A CA 1
ATOM 3380 C C . SER A 1 454 ? -2.684 4.650 29.090 1.00 37.51 4671 SER A C 1
ATOM 3381 O O . SER A 1 454 ? -2.756 3.756 29.922 1.00 39.22 4671 SER A O 1
ATOM 3384 N N . ALA A 1 455 ? -2.906 4.470 27.805 1.00 37.98 4672 ALA A N 1
ATOM 3385 C CA . ALA A 1 455 ? -3.221 3.195 27.286 1.00 38.38 4672 ALA A CA 1
ATOM 3386 C C . ALA A 1 455 ? -2.806 3.169 25.818 1.00 41.06 4672 ALA A C 1
ATOM 3387 O O . ALA A 1 455 ? -2.499 4.200 25.220 1.00 41.86 4672 ALA A O 1
ATOM 3389 N N . ARG A 1 456 ? -2.792 1.974 25.245 1.00 42.65 4673 ARG A N 1
ATOM 3390 C CA . ARG A 1 456 ? -2.360 1.810 23.874 1.00 44.35 4673 ARG A CA 1
ATOM 3391 C C . ARG A 1 456 ? -3.354 2.356 22.864 1.00 44.90 4673 ARG A C 1
ATOM 3392 O O . ARG A 1 456 ? -2.950 2.706 21.767 1.00 45.23 4673 ARG A O 1
ATOM 3400 N N . ASP A 1 457 ? -4.644 2.376 23.201 1.00 43.64 4674 ASP A N 1
ATOM 3401 C CA . ASP A 1 457 ? -5.610 3.074 22.376 1.00 44.46 4674 ASP A CA 1
ATOM 3402 C C . ASP A 1 457 ? -6.796 3.615 23.215 1.00 45.04 4674 ASP A C 1
ATOM 3403 O O . ASP A 1 457 ? -6.813 3.475 24.443 1.00 45.56 4674 ASP A O 1
ATOM 3408 N N . ALA A 1 458 ? -7.759 4.250 22.552 1.00 42.76 4675 ALA A N 1
ATOM 3409 C CA . ALA A 1 458 ? -8.848 4.929 23.228 1.00 42.53 4675 ALA A CA 1
ATOM 3410 C C . ALA A 1 458 ? -9.796 4.026 23.986 1.00 41.18 4675 ALA A C 1
ATOM 3411 O O . ALA A 1 458 ? -10.270 4.372 25.049 1.00 42.28 4675 ALA A O 1
ATOM 3413 N N . GLU A 1 459 ? -10.106 2.887 23.412 1.00 44.89 4676 GLU A N 1
ATOM 3414 C CA . GLU A 1 459 ? -10.969 1.884 24.027 1.00 46.94 4676 GLU A CA 1
ATOM 3415 C C . GLU A 1 459 ? -10.245 1.296 25.268 1.00 43.46 4676 GLU A C 1
ATOM 3416 O O . GLU A 1 459 ? -10.841 1.104 26.298 1.00 41.41 4676 GLU A O 1
ATOM 3422 N N . ARG A 1 460 ? -8.942 1.056 25.186 1.00 41.49 4677 ARG A N 1
ATOM 3423 C CA . ARG A 1 460 ? -8.185 0.592 26.358 1.00 40.02 4677 ARG A CA 1
ATOM 3424 C C . ARG A 1 460 ? -8.144 1.622 27.477 1.00 38.56 4677 ARG A C 1
ATOM 3425 O O . ARG A 1 460 ? -8.183 1.263 28.640 1.00 37.71 4677 ARG A O 1
ATOM 3433 N N . LEU A 1 461 ? -8.009 2.894 27.123 1.00 38.11 4678 LEU A N 1
ATOM 3434 C CA . LEU A 1 461 ? -7.921 3.995 28.094 1.00 37.26 4678 LEU A CA 1
ATOM 3435 C C . LEU A 1 461 ? -9.245 4.179 28.757 1.00 37.49 4678 LEU A C 1
ATOM 3436 O O . LEU A 1 461 ? -9.341 4.531 29.917 1.00 38.56 4678 LEU A O 1
ATOM 3441 N N . HIS A 1 462 ? -10.272 3.964 27.981 1.00 38.41 4679 HIS A N 1
ATOM 3442 C CA . HIS A 1 462 ? -11.602 3.990 28.490 1.00 41.41 4679 HIS A CA 1
ATOM 3443 C C . HIS A 1 462 ? -11.812 2.950 29.588 1.00 39.57 4679 HIS A C 1
ATOM 3444 O O . HIS A 1 462 ? -12.294 3.306 30.665 1.00 39.92 4679 HIS A O 1
ATOM 3451 N N . GLU A 1 463 ? -11.487 1.690 29.313 1.00 38.36 4680 GLU A N 1
ATOM 3452 C CA . GLU A 1 463 ? -11.636 0.624 30.314 1.00 41.62 4680 GLU A CA 1
ATOM 3453 C C . GLU A 1 463 ? -10.825 0.969 31.547 1.00 40.09 4680 GLU A C 1
ATOM 3454 O O . GLU A 1 463 ? -11.327 0.947 32.672 1.00 39.73 4680 GLU A O 1
ATOM 3460 N N . HIS A 1 464 ? -9.581 1.346 31.313 1.00 38.32 4681 HIS A N 1
ATOM 3461 C CA . HIS A 1 464 ? -8.642 1.705 32.380 1.00 38.58 4681 HIS A CA 1
ATOM 3462 C C . HIS A 1 464 ? -9.177 2.801 33.316 1.00 36.92 4681 HIS A C 1
ATOM 3463 O O . HIS A 1 464 ? -9.167 2.659 34.551 1.00 34.62 4681 HIS A O 1
ATOM 3470 N N . THR A 1 465 ? -9.695 3.867 32.717 1.00 37.35 4682 THR A N 1
ATOM 3471 C CA . THR A 1 465 ? -10.319 4.963 33.458 1.00 36.34 4682 THR A CA 1
ATOM 3472 C C . THR A 1 465 ? -11.458 4.454 34.304 1.00 36.70 4682 THR A C 1
ATOM 3473 O O . THR A 1 465 ? -11.546 4.753 35.494 1.00 37.51 4682 THR A O 1
ATOM 3477 N N . ALA A 1 466 ? -12.321 3.658 33.708 1.00 37.80 4683 ALA A N 1
ATOM 3478 C CA . ALA A 1 466 ? -13.443 3.030 34.446 1.00 39.32 4683 ALA A CA 1
ATOM 3479 C C . ALA A 1 466 ? -12.989 2.137 35.616 1.00 39.22 4683 ALA A C 1
ATOM 3480 O O . ALA A 1 466 ? -13.562 2.184 36.717 1.00 41.66 4683 ALA A O 1
ATOM 3482 N N . ARG A 1 467 ? -11.982 1.300 35.378 1.00 37.95 4684 ARG A N 1
ATOM 3483 C CA . ARG A 1 467 ? -11.522 0.389 36.414 1.00 36.34 4684 ARG A CA 1
ATOM 3484 C C . ARG A 1 467 ? -10.930 1.167 37.562 1.00 37.67 4684 ARG A C 1
ATOM 3485 O O . ARG A 1 467 ? -11.110 0.811 38.715 1.00 37.76 4684 ARG A O 1
ATOM 3493 N N . THR A 1 468 ? -10.225 2.243 37.234 1.00 37.79 4685 THR A N 1
ATOM 3494 C CA . THR A 1 468 ? -9.581 3.069 38.227 1.00 38.82 4685 THR A CA 1
ATOM 3495 C C . THR A 1 468 ? -10.594 3.836 39.110 1.00 40.34 4685 THR A C 1
ATOM 3496 O O . THR A 1 468 ? -10.512 3.841 40.361 1.00 37.55 4685 THR A O 1
ATOM 3500 N N . ALA A 1 469 ? -11.553 4.505 38.477 1.00 40.38 4686 ALA A N 1
ATOM 3501 C CA . ALA A 1 469 ? -12.620 5.107 39.258 1.00 40.75 4686 ALA A CA 1
ATOM 3502 C C . ALA A 1 469 ? -13.306 4.090 40.132 1.00 41.31 4686 ALA A C 1
ATOM 3503 O O . ALA A 1 469 ? -13.654 4.382 41.262 1.00 45.60 4686 ALA A O 1
ATOM 3505 N N . GLU A 1 470 ? -13.527 2.896 39.624 1.00 40.51 4687 GLU A N 1
ATOM 3506 C CA . GLU A 1 470 ? -14.258 1.913 40.401 1.00 43.84 4687 GLU A CA 1
ATOM 3507 C C . GLU A 1 470 ? -13.457 1.456 41.627 1.00 40.65 4687 GLU A C 1
ATOM 3508 O O . GLU A 1 470 ? -14.000 1.283 42.717 1.00 43.15 4687 GLU A O 1
ATOM 3514 N N . PHE A 1 471 ? -12.165 1.292 41.453 1.00 36.95 4688 PHE A N 1
ATOM 3515 C CA . PHE A 1 471 ? -11.297 0.951 42.541 1.00 37.02 4688 PHE A CA 1
ATOM 3516 C C . PHE A 1 471 ? -11.277 2.029 43.601 1.00 38.98 4688 PHE A C 1
ATOM 3517 O O . PHE A 1 471 ? -11.209 1.724 44.796 1.00 41.14 4688 PHE A O 1
ATOM 3525 N N . LEU A 1 472 ? -11.285 3.289 43.154 1.00 40.85 4689 LEU A N 1
ATOM 3526 C CA . LEU A 1 472 ? -11.202 4.459 44.040 1.00 40.96 4689 LEU A CA 1
ATOM 3527 C C . LEU A 1 472 ? -12.465 4.701 44.839 1.00 40.70 4689 LEU A C 1
ATOM 3528 O O . LEU A 1 472 ? -12.407 5.301 45.889 1.00 41.67 4689 LEU A O 1
ATOM 3533 N N . ARG A 1 473 ? -13.602 4.238 44.331 1.00 41.31 4690 ARG A N 1
ATOM 3534 C CA . ARG A 1 473 ? -14.848 4.234 45.075 1.00 42.36 4690 ARG A CA 1
ATOM 3535 C C . ARG A 1 473 ? -14.932 3.033 46.038 1.00 44.27 4690 ARG A C 1
ATOM 3536 O O . ARG A 1 473 ? -15.676 3.064 47.009 1.00 43.16 4690 ARG A O 1
ATOM 3544 N N . GLY A 1 474 ? -14.199 1.961 45.735 1.00 45.86 4691 GLY A N 1
ATOM 3545 C CA . GLY A 1 474 ? -14.259 0.714 46.511 1.00 45.23 4691 GLY A CA 1
ATOM 3546 C C . GLY A 1 474 ? -13.099 0.585 47.464 1.00 45.74 4691 GLY A C 1
ATOM 3547 O O . GLY A 1 474 ? -12.933 1.412 48.354 1.00 45.77 4691 GLY A O 1
ATOM 3548 N N . GLU A 1 475 ? -12.241 -0.398 47.247 1.00 49.90 4692 GLU A N 1
ATOM 3549 C CA . GLU A 1 475 ? -11.185 -0.672 48.222 1.00 56.46 4692 GLU A CA 1
ATOM 3550 C C . GLU A 1 475 ? -10.116 0.401 48.176 1.00 53.76 4692 GLU A C 1
ATOM 3551 O O . GLU A 1 475 ? -9.307 0.510 49.075 1.00 55.67 4692 GLU A O 1
ATOM 3557 N N . GLY A 1 476 ? -10.099 1.207 47.127 1.00 49.67 4693 GLY A N 1
ATOM 3558 C CA . GLY A 1 476 ? -9.105 2.252 47.044 1.00 48.82 4693 GLY A CA 1
ATOM 3559 C C . GLY A 1 476 ? -9.435 3.566 47.705 1.00 48.67 4693 GLY A C 1
ATOM 3560 O O . GLY A 1 476 ? -8.598 4.478 47.683 1.00 45.09 4693 GLY A O 1
ATOM 3561 N N . ARG A 1 477 ? -10.634 3.680 48.284 1.00 49.72 4694 ARG A N 1
ATOM 3562 C CA . ARG A 1 477 ? -11.053 4.926 48.921 1.00 50.43 4694 ARG A CA 1
ATOM 3563 C C . ARG A 1 477 ? -10.148 5.311 50.081 1.00 47.46 4694 ARG A C 1
ATOM 3564 O O . ARG A 1 477 ? -9.917 6.471 50.313 1.00 47.28 4694 ARG A O 1
ATOM 3572 N N . ALA A 1 478 ? -9.572 4.328 50.750 1.00 46.17 4695 ALA A N 1
ATOM 3573 C CA . ALA A 1 478 ? -8.647 4.574 51.840 1.00 48.18 4695 ALA A CA 1
ATOM 3574 C C . ALA A 1 478 ? -7.218 4.862 51.412 1.00 49.35 4695 ALA A C 1
ATOM 3575 O O . ALA A 1 478 ? -6.367 5.131 52.258 1.00 50.37 4695 ALA A O 1
ATOM 3577 N N . ALA A 1 479 ? -6.934 4.786 50.117 1.00 47.30 4696 ALA A N 1
ATOM 3578 C CA . ALA A 1 479 ? -5.594 4.984 49.626 1.00 43.97 4696 ALA A CA 1
ATOM 3579 C C . ALA A 1 479 ? -5.150 6.429 49.802 1.00 44.03 4696 ALA A C 1
ATOM 3580 O O . ALA A 1 479 ? -5.925 7.359 49.582 1.00 42.60 4696 ALA A O 1
ATOM 3582 N N . HIS A 1 480 ? -3.905 6.634 50.212 1.00 42.83 4697 HIS A N 1
ATOM 3583 C CA . HIS A 1 480 ? -3.403 7.988 50.240 1.00 41.65 4697 HIS A CA 1
ATOM 3584 C C . HIS A 1 480 ? -3.345 8.514 48.802 1.00 41.57 4697 HIS A C 1
ATOM 3585 O O . HIS A 1 480 ? -2.853 7.830 47.908 1.00 39.23 4697 HIS A O 1
ATOM 3592 N N . PRO A 1 481 ? -3.859 9.743 48.579 1.00 42.29 4698 PRO A N 1
ATOM 3593 C CA . PRO A 1 481 ? -3.978 10.270 47.215 1.00 41.19 4698 PRO A CA 1
ATOM 3594 C C . PRO A 1 481 ? -2.626 10.458 46.521 1.00 41.02 4698 PRO A C 1
ATOM 3595 O O . PRO A 1 481 ? -2.494 10.303 45.285 1.00 40.45 4698 PRO A O 1
ATOM 3599 N N . ALA A 1 482 ? -1.642 10.856 47.303 1.00 40.42 4699 ALA A N 1
ATOM 3600 C CA . ALA A 1 482 ? -0.293 11.024 46.782 1.00 40.24 4699 ALA A CA 1
ATOM 3601 C C . ALA A 1 482 ? 0.271 9.704 46.311 1.00 40.60 4699 ALA A C 1
ATOM 3602 O O . ALA A 1 482 ? 1.057 9.672 45.382 1.00 46.02 4699 ALA A O 1
ATOM 3604 N N . ALA A 1 483 ? -0.142 8.630 46.960 1.00 40.03 4700 ALA A N 1
ATOM 3605 C CA . ALA A 1 483 ? 0.290 7.283 46.639 1.00 39.85 4700 ALA A CA 1
ATOM 3606 C C . ALA A 1 483 ? -0.339 6.810 45.321 1.00 37.97 4700 ALA A C 1
ATOM 3607 O O . ALA A 1 483 ? 0.281 6.086 44.527 1.00 37.08 4700 ALA A O 1
ATOM 3609 N N . VAL A 1 484 ? -1.579 7.219 45.100 1.00 36.21 4701 VAL A N 1
ATOM 3610 C CA . VAL A 1 484 ? -2.265 6.844 43.898 1.00 34.77 4701 VAL A CA 1
ATOM 3611 C C . VAL A 1 484 ? -1.566 7.519 42.735 1.00 34.72 4701 VAL A C 1
ATOM 3612 O O . VAL A 1 484 ? -1.264 6.892 41.733 1.00 34.95 4701 VAL A O 1
ATOM 3616 N N . ALA A 1 485 ? -1.324 8.807 42.883 1.00 33.76 4702 ALA A N 1
ATOM 3617 C CA . ALA A 1 485 ? -0.567 9.587 41.907 1.00 34.69 4702 ALA A CA 1
ATOM 3618 C C . ALA A 1 485 ? 0.787 8.979 41.633 1.00 34.76 4702 ALA A C 1
ATOM 3619 O O . ALA A 1 485 ? 1.142 8.773 40.472 1.00 34.17 4702 ALA A O 1
ATOM 3621 N N . ALA A 1 486 ? 1.544 8.728 42.704 1.00 34.55 4703 ALA A N 1
ATOM 3622 C CA . ALA A 1 486 ? 2.920 8.244 42.563 1.00 36.14 4703 ALA A CA 1
ATOM 3623 C C . ALA A 1 486 ? 2.940 6.926 41.788 1.00 36.72 4703 ALA A C 1
ATOM 3624 O O . ALA A 1 486 ? 3.735 6.758 40.877 1.00 37.18 4703 ALA A O 1
ATOM 3626 N N . THR A 1 487 ? 2.032 6.026 42.139 1.00 35.42 4704 THR A N 1
ATOM 3627 C CA . THR A 1 487 ? 2.035 4.703 41.588 1.00 35.94 4704 THR A CA 1
ATOM 3628 C C . THR A 1 487 ? 1.846 4.730 40.078 1.00 37.00 4704 THR A C 1
ATOM 3629 O O . THR A 1 487 ? 2.584 4.069 39.332 1.00 39.75 4704 THR A O 1
ATOM 3633 N N . LEU A 1 488 ? 0.901 5.535 39.627 1.00 35.58 4705 LEU A N 1
ATOM 3634 C CA . LEU A 1 488 ? 0.581 5.627 38.216 1.00 34.57 4705 LEU A CA 1
ATOM 3635 C C . LEU A 1 488 ? 1.713 6.216 37.403 1.00 36.17 4705 LEU A C 1
ATOM 3636 O O . LEU A 1 488 ? 1.914 5.856 36.250 1.00 34.44 4705 LEU A O 1
ATOM 3641 N N . LEU A 1 489 ? 2.491 7.081 38.029 1.00 38.20 4706 LEU A N 1
ATOM 3642 C CA . LEU A 1 489 ? 3.630 7.677 37.353 1.00 38.13 4706 LEU A CA 1
ATOM 3643 C C . LEU A 1 489 ? 4.828 6.730 37.235 1.00 37.86 4706 LEU A C 1
ATOM 3644 O O . LEU A 1 489 ? 5.824 7.070 36.573 1.00 39.84 4706 LEU A O 1
ATOM 3649 N N . THR A 1 490 ? 4.746 5.549 37.820 1.00 34.46 4707 THR A N 1
ATOM 3650 C CA . THR A 1 490 ? 5.800 4.580 37.571 1.00 34.67 4707 THR A CA 1
ATOM 3651 C C . THR A 1 490 ? 5.462 3.700 36.383 1.00 35.39 4707 THR A C 1
ATOM 3652 O O . THR A 1 490 ? 6.304 2.928 35.910 1.00 36.35 4707 THR A O 1
ATOM 3656 N N . ARG A 1 491 ? 4.241 3.820 35.891 1.00 34.33 4708 ARG A N 1
ATOM 3657 C CA . ARG A 1 491 ? 3.825 2.975 34.807 1.00 35.72 4708 ARG A CA 1
ATOM 3658 C C . ARG A 1 491 ? 4.296 3.432 33.456 1.00 35.65 4708 ARG A C 1
ATOM 3659 O O . ARG A 1 491 ? 4.340 4.608 33.158 1.00 39.53 4708 ARG A O 1
ATOM 3667 N N . GLU A 1 492 ? 4.572 2.487 32.587 1.00 36.76 4709 GLU A N 1
ATOM 3668 C CA . GLU A 1 492 ? 5.110 2.810 31.281 1.00 37.51 4709 GLU A CA 1
ATOM 3669 C C . GLU A 1 492 ? 4.116 3.681 30.494 1.00 39.72 4709 GLU A C 1
ATOM 3670 O O . GLU A 1 492 ? 2.925 3.366 30.413 1.00 39.08 4709 GLU A O 1
ATOM 3676 N N . PRO A 1 493 ? 4.599 4.814 29.953 1.00 41.42 4710 PRO A N 1
ATOM 3677 C CA . PRO A 1 493 ? 3.720 5.751 29.232 1.00 39.61 4710 PRO A CA 1
ATOM 3678 C C . PRO A 1 493 ? 3.429 5.251 27.837 1.00 39.33 4710 PRO A C 1
ATOM 3679 O O . PRO A 1 493 ? 4.339 4.831 27.129 1.00 39.69 4710 PRO A O 1
ATOM 3691 N N . ALA A 1 495 ? 0.557 5.756 24.197 1.00 42.54 4712 ALA A N 1
ATOM 3692 C CA . ALA A 1 495 ? 0.172 6.783 23.240 1.00 41.95 4712 ALA A CA 1
ATOM 3693 C C . ALA A 1 495 ? -1.000 7.622 23.701 1.00 42.22 4712 ALA A C 1
ATOM 3694 O O . ALA A 1 495 ? -0.905 8.863 23.621 1.00 45.49 4712 ALA A O 1
ATOM 3696 N N . HIS A 1 496 ? -2.097 6.992 24.152 1.00 39.85 4713 HIS A N 1
ATOM 3697 C CA . HIS A 1 496 ? -3.339 7.753 24.473 1.00 39.38 4713 HIS A CA 1
ATOM 3698 C C . HIS A 1 496 ? -3.345 8.212 25.904 1.00 39.74 4713 HIS A C 1
ATOM 3699 O O . HIS A 1 496 ? -3.163 7.423 26.800 1.00 43.86 4713 HIS A O 1
ATOM 3706 N N . ARG A 1 497 ? -3.563 9.494 26.136 1.00 40.06 4714 ARG A N 1
ATOM 3707 C CA . ARG A 1 497 ? -3.297 10.085 27.448 1.00 38.05 4714 ARG A CA 1
ATOM 3708 C C . ARG A 1 497 ? -4.540 10.640 28.058 1.00 36.99 4714 ARG A C 1
ATOM 3709 O O . ARG A 1 497 ? -5.396 11.200 27.372 1.00 39.22 4714 ARG A O 1
ATOM 3717 N N . LEU A 1 498 ? -4.625 10.487 29.365 1.00 37.15 4715 LEU A N 1
ATOM 3718 C CA . LEU A 1 498 ? -5.623 11.183 30.188 1.00 38.34 4715 LEU A CA 1
ATOM 3719 C C . LEU A 1 498 ? -4.952 11.767 31.467 1.00 36.99 4715 LEU A C 1
ATOM 3720 O O . LEU A 1 498 ? -4.065 11.162 32.019 1.00 37.39 4715 LEU A O 1
ATOM 3725 N N . ALA A 1 499 ? -5.370 12.944 31.924 1.00 37.18 4716 ALA A N 1
ATOM 3726 C CA . ALA A 1 499 ? -4.878 13.465 33.195 1.00 38.62 4716 ALA A CA 1
ATOM 3727 C C . ALA A 1 499 ? -5.900 14.278 33.941 1.00 40.11 4716 ALA A C 1
ATOM 3728 O O . ALA A 1 499 ? -6.767 14.945 33.341 1.00 42.04 4716 ALA A O 1
ATOM 3730 N N . VAL A 1 500 ? -5.786 14.238 35.257 1.00 39.56 4717 VAL A N 1
ATOM 3731 C CA . VAL A 1 500 ? -6.659 15.001 36.120 1.00 41.47 4717 VAL A CA 1
ATOM 3732 C C . VAL A 1 500 ? -5.838 15.555 37.252 1.00 43.14 4717 VAL A C 1
ATOM 3733 O O . VAL A 1 500 ? -4.925 14.905 37.778 1.00 46.86 4717 VAL A O 1
ATOM 3737 N N . VAL A 1 501 ? -6.162 16.778 37.621 1.00 44.19 4718 VAL A N 1
ATOM 3738 C CA . VAL A 1 501 ? -5.640 17.388 38.825 1.00 42.44 4718 VAL A CA 1
ATOM 3739 C C . VAL A 1 501 ? -6.636 17.140 39.912 1.00 38.29 4718 VAL A C 1
ATOM 3740 O O . VAL A 1 501 ? -7.828 17.287 39.683 1.00 35.88 4718 VAL A O 1
ATOM 3744 N N . PHE A 1 502 ? -6.158 16.705 41.072 1.00 37.67 4719 PHE A N 1
ATOM 3745 C CA . PHE A 1 502 ? -7.076 16.261 42.131 1.00 38.04 4719 PHE A CA 1
ATOM 3746 C C . PHE A 1 502 ? -6.463 16.425 43.507 1.00 38.76 4719 PHE A C 1
ATOM 3747 O O . PHE A 1 502 ? -5.232 16.411 43.673 1.00 37.73 4719 PHE A O 1
ATOM 3755 N N . ASP A 1 503 ? -7.343 16.576 44.488 1.00 40.13 4720 ASP A N 1
ATOM 3756 C CA . ASP A 1 503 ? -6.927 16.805 45.871 1.00 44.04 4720 ASP A CA 1
ATOM 3757 C C . ASP A 1 503 ? -7.080 15.542 46.701 1.00 41.21 4720 ASP A C 1
ATOM 3758 O O . ASP A 1 503 ? -6.332 15.297 47.642 1.00 39.62 4720 ASP A O 1
ATOM 3763 N N . THR A 1 504 ? -8.133 14.795 46.388 1.00 40.65 4721 THR A N 1
ATOM 3764 C CA . THR A 1 504 ? -8.494 13.605 47.110 1.00 41.29 4721 THR A CA 1
ATOM 3765 C C . THR A 1 504 ? -8.990 12.534 46.167 1.00 42.36 4721 THR A C 1
ATOM 3766 O O . THR A 1 504 ? -9.323 12.763 45.004 1.00 43.67 4721 THR A O 1
ATOM 3770 N N . VAL A 1 505 ? -9.090 11.349 46.723 1.00 43.39 4722 VAL A N 1
ATOM 3771 C CA . VAL A 1 505 ? -9.604 10.217 46.022 1.00 42.84 4722 VAL A CA 1
ATOM 3772 C C . VAL A 1 505 ? -11.053 10.402 45.534 1.00 41.26 4722 VAL A C 1
ATOM 3773 O O . VAL A 1 505 ? -11.363 10.085 44.398 1.00 40.19 4722 VAL A O 1
ATOM 3777 N N . ASP A 1 506 ? -11.931 10.922 46.369 1.00 43.00 4723 ASP A N 1
ATOM 3778 C CA . ASP A 1 506 ? -13.336 11.082 45.965 1.00 45.76 4723 ASP A CA 1
ATOM 3779 C C . ASP A 1 506 ? -13.440 12.061 44.815 1.00 45.92 4723 ASP A C 1
ATOM 3780 O O . ASP A 1 506 ? -14.207 11.858 43.845 1.00 44.90 4723 ASP A O 1
ATOM 3785 N N . ASP A 1 507 ? -12.697 13.152 44.924 1.00 42.99 4724 ASP A N 1
ATOM 3786 C CA . ASP A 1 507 ? -12.836 14.121 43.880 1.00 45.01 4724 ASP A CA 1
ATOM 3787 C C . ASP A 1 507 ? -12.184 13.651 42.609 1.00 40.68 4724 ASP A C 1
ATOM 3788 O O . ASP A 1 507 ? -12.616 14.031 41.559 1.00 40.21 4724 ASP A O 1
ATOM 3793 N N . LEU A 1 508 ? -11.193 12.777 42.696 1.00 40.06 4725 LEU A N 1
ATOM 3794 C CA . LEU A 1 508 ? -10.647 12.122 41.499 1.00 38.53 4725 LEU A CA 1
ATOM 3795 C C . LEU A 1 508 ? -11.686 11.191 40.848 1.00 38.77 4725 LEU A C 1
ATOM 3796 O O . LEU A 1 508 ? -11.942 11.296 39.639 1.00 38.12 4725 LEU A O 1
ATOM 3801 N N . ALA A 1 509 ? -12.291 10.303 41.639 1.00 36.80 4726 ALA A N 1
ATOM 3802 C CA . ALA A 1 509 ? -13.356 9.453 41.118 1.00 38.00 4726 ALA A CA 1
ATOM 3803 C C . ALA A 1 509 ? -14.466 10.268 40.449 1.00 39.77 4726 ALA A C 1
ATOM 3804 O O . ALA A 1 509 ? -14.904 9.946 39.362 1.00 41.76 4726 ALA A O 1
ATOM 3806 N N . ASP A 1 510 ? -14.930 11.317 41.112 1.00 41.29 4727 ASP A N 1
ATOM 3807 C CA . ASP A 1 510 ? -15.893 12.229 40.529 1.00 42.97 4727 ASP A CA 1
ATOM 3808 C C . ASP A 1 510 ? -15.484 12.674 39.118 1.00 43.28 4727 ASP A C 1
ATOM 3809 O O . ASP A 1 510 ? -16.307 12.692 38.187 1.00 41.12 4727 ASP A O 1
ATOM 3814 N N . ALA A 1 511 ? -14.228 13.088 38.960 1.00 40.59 4728 ALA A N 1
ATOM 3815 C CA . ALA A 1 511 ? -13.833 13.617 37.688 1.00 42.07 4728 ALA A CA 1
ATOM 3816 C C . ALA A 1 511 ? -13.805 12.523 36.638 1.00 43.41 4728 ALA A C 1
ATOM 3817 O O . ALA A 1 511 ? -14.242 12.734 35.514 1.00 43.77 4728 ALA A O 1
ATOM 3819 N N . LEU A 1 512 ? -13.242 11.372 37.000 1.00 43.22 4729 LEU A N 1
ATOM 3820 C CA . LEU A 1 512 ? -13.175 10.224 36.107 1.00 42.23 4729 LEU A CA 1
ATOM 3821 C C . LEU A 1 512 ? -14.582 9.766 35.736 1.00 42.24 4729 LEU A C 1
ATOM 3822 O O . LEU A 1 512 ? -14.866 9.501 34.608 1.00 41.53 4729 LEU A O 1
ATOM 3827 N N . GLU A 1 513 ? -15.494 9.721 36.676 1.00 46.00 4730 GLU A N 1
ATOM 3828 C CA . GLU A 1 513 ? -16.876 9.328 36.336 1.00 48.95 4730 GLU A CA 1
ATOM 3829 C C . GLU A 1 513 ? -17.524 10.351 35.378 1.00 49.03 4730 GLU A C 1
ATOM 3830 O O . GLU A 1 513 ? -18.136 9.972 34.393 1.00 48.04 4730 GLU A O 1
ATOM 3836 N N . ASP A 1 514 ? -17.309 11.641 35.624 1.00 49.80 4731 ASP A N 1
ATOM 3837 C CA . ASP A 1 514 ? -17.811 12.678 34.730 1.00 51.29 4731 ASP A CA 1
ATOM 3838 C C . ASP A 1 514 ? -17.281 12.447 33.324 1.00 50.56 4731 ASP A C 1
ATOM 3839 O O . ASP A 1 514 ? -18.014 12.522 32.364 1.00 51.08 4731 ASP A O 1
ATOM 3844 N N . HIS A 1 515 ? -16.005 12.138 33.201 1.00 51.38 4732 HIS A N 1
ATOM 3845 C CA . HIS A 1 515 ? -15.398 12.032 31.890 1.00 52.82 4732 HIS A CA 1
ATOM 3846 C C . HIS A 1 515 ? -16.042 10.860 31.190 1.00 53.94 4732 HIS A C 1
ATOM 3847 O O . HIS A 1 515 ? -16.332 10.951 30.017 1.00 55.28 4732 HIS A O 1
ATOM 3854 N N . LEU A 1 516 ? -16.303 9.779 31.928 1.00 54.58 4733 LEU A N 1
ATOM 3855 C CA . LEU A 1 516 ? -16.906 8.560 31.349 1.00 55.44 4733 LEU A CA 1
ATOM 3856 C C . LEU A 1 516 ? -18.349 8.776 30.887 1.00 58.55 4733 LEU A C 1
ATOM 3857 O O . LEU A 1 516 ? -18.808 8.123 29.959 1.00 61.34 4733 LEU A O 1
ATOM 3862 N N . ALA A 1 517 ? -19.058 9.687 31.542 1.00 61.19 4734 ALA A N 1
ATOM 3863 C CA . ALA A 1 517 ? -20.450 9.972 31.215 1.00 60.39 4734 ALA A CA 1
ATOM 3864 C C . ALA A 1 517 ? -20.603 10.971 30.054 1.00 64.41 4734 ALA A C 1
ATOM 3865 O O . ALA A 1 517 ? -21.712 11.310 29.674 1.00 64.46 4734 ALA A O 1
ATOM 3867 N N . GLY A 1 518 ? -19.499 11.457 29.496 1.00 69.98 4735 GLY A N 1
ATOM 3868 C CA . GLY A 1 518 ? -19.568 12.531 28.512 1.00 72.81 4735 GLY A CA 1
ATOM 3869 C C . GLY A 1 518 ? -19.544 13.927 29.123 1.00 76.15 4735 GLY A C 1
ATOM 3870 O O . GLY A 1 518 ? -18.983 14.838 28.530 1.00 75.75 4735 GLY A O 1
ATOM 3871 N N . ALA A 1 519 ? -20.145 14.113 30.302 1.00 78.84 4736 ALA A N 1
ATOM 3872 C CA . ALA A 1 519 ? -20.123 15.413 30.978 1.00 76.98 4736 ALA A CA 1
ATOM 3873 C C . ALA A 1 519 ? -18.742 16.026 30.852 1.00 86.17 4736 ALA A C 1
ATOM 3874 O O . ALA A 1 519 ? -18.611 17.204 30.505 1.00 96.03 4736 ALA A O 1
ATOM 3876 N N . GLY A 1 520 ? -17.708 15.215 31.085 1.00 86.47 4737 GLY A N 1
ATOM 3877 C CA . GLY A 1 520 ? -16.337 15.699 31.055 1.00 83.22 4737 GLY A CA 1
ATOM 3878 C C . GLY A 1 520 ? -16.183 16.750 32.127 1.00 84.38 4737 GLY A C 1
ATOM 3879 O O . GLY A 1 520 ? -17.153 17.125 32.814 1.00 79.78 4737 GLY A O 1
ATOM 3880 N N . SER A 1 521 ? -14.965 17.238 32.272 1.00 82.11 4738 SER A N 1
ATOM 3881 C CA . SER A 1 521 ? -14.669 18.176 33.325 1.00 82.88 4738 SER A CA 1
ATOM 3882 C C . SER A 1 521 ? -13.675 19.165 32.806 1.00 82.18 4738 SER A C 1
ATOM 3883 O O . SER A 1 521 ? -12.797 18.793 32.054 1.00 98.24 4738 SER A O 1
ATOM 3886 N N . PRO A 1 522 ? -13.785 20.429 33.209 1.00 80.21 4739 PRO A N 1
ATOM 3887 C CA . PRO A 1 522 ? -12.569 21.253 33.120 1.00 76.07 4739 PRO A CA 1
ATOM 3888 C C . PRO A 1 522 ? -11.312 20.597 33.736 1.00 68.11 4739 PRO A C 1
ATOM 3889 O O . PRO A 1 522 ? -10.188 20.916 33.327 1.00 73.87 4739 PRO A O 1
ATOM 3893 N N . ARG A 1 523 ? -11.499 19.716 34.719 1.00 57.05 4740 ARG A N 1
ATOM 3894 C CA . ARG A 1 523 ? -10.378 19.054 35.365 1.00 54.63 4740 ARG A CA 1
ATOM 3895 C C . ARG A 1 523 ? -9.769 17.876 34.602 1.00 49.44 4740 ARG A C 1
ATOM 3896 O O . ARG A 1 523 ? -8.666 17.498 34.933 1.00 50.02 4740 ARG A O 1
ATOM 3904 N N . VAL A 1 524 ? -10.445 17.337 33.589 1.00 44.94 4741 VAL A N 1
ATOM 3905 C CA . VAL A 1 524 ? -9.910 16.231 32.820 1.00 44.98 4741 VAL A CA 1
ATOM 3906 C C . VAL A 1 524 ? -9.317 16.632 31.471 1.00 45.95 4741 VAL A C 1
ATOM 3907 O O . VAL A 1 524 ? -10.017 17.177 30.634 1.00 50.13 4741 VAL A O 1
ATOM 3911 N N . LEU A 1 525 ? -8.039 16.347 31.243 1.00 44.06 4742 LEU A N 1
ATOM 3912 C CA . LEU A 1 525 ? -7.427 16.637 29.953 1.00 43.39 4742 LEU A CA 1
ATOM 3913 C C . LEU A 1 525 ? -7.133 15.329 29.212 1.00 41.70 4742 LEU A C 1
ATOM 3914 O O . LEU A 1 525 ? -6.822 14.337 29.820 1.00 38.76 4742 LEU A O 1
ATOM 3919 N N . THR A 1 526 ? -7.226 15.339 27.892 1.00 41.04 4743 THR A N 1
ATOM 3920 C CA . THR A 1 526 ? -6.944 14.164 27.128 1.00 44.58 4743 THR A CA 1
ATOM 3921 C C . THR A 1 526 ? -6.136 14.544 25.912 1.00 44.73 4743 THR A C 1
ATOM 3922 O O . THR A 1 526 ? -6.227 15.651 25.431 1.00 46.93 4743 THR A O 1
ATOM 3926 N N . GLY A 1 527 ? -5.343 13.611 25.408 1.00 43.43 4744 GLY A N 1
ATOM 3927 C CA . GLY A 1 527 ? -4.642 13.858 24.173 1.00 44.06 4744 GLY A CA 1
ATOM 3928 C C . GLY A 1 527 ? -3.878 12.651 23.731 1.00 44.07 4744 GLY A C 1
ATOM 3929 O O . GLY A 1 527 ? -3.894 11.640 24.390 1.00 46.92 4744 GLY A O 1
ATOM 3930 N N . THR A 1 528 ? -3.240 12.747 22.592 1.00 44.26 4745 THR A N 1
ATOM 3931 C CA . THR A 1 528 ? -2.382 11.679 22.132 1.00 44.58 4745 THR A CA 1
ATOM 3932 C C . THR A 1 528 ? -0.969 12.199 22.178 1.00 41.64 4745 THR A C 1
ATOM 3933 O O . THR A 1 528 ? -0.717 13.369 21.905 1.00 39.17 4745 THR A O 1
ATOM 3937 N N . ALA A 1 529 ? -0.044 11.343 22.574 1.00 41.30 4746 ALA A N 1
ATOM 3938 C CA . ALA A 1 529 ? 1.319 11.796 22.720 1.00 43.29 4746 ALA A CA 1
ATOM 3939 C C . ALA A 1 529 ? 1.853 12.167 21.353 1.00 43.27 4746 ALA A C 1
ATOM 3940 O O . ALA A 1 529 ? 1.381 11.654 20.358 1.00 42.60 4746 ALA A O 1
ATOM 3942 N N . SER A 1 530 ? 2.834 13.058 21.326 1.00 44.52 4747 SER A N 1
ATOM 3943 C CA . SER A 1 530 ? 3.603 13.333 20.108 1.00 46.92 4747 SER A CA 1
ATOM 3944 C C . SER A 1 530 ? 5.072 13.375 20.484 1.00 45.07 4747 SER A C 1
ATOM 3945 O O . SER A 1 530 ? 5.425 13.572 21.640 1.00 45.09 4747 SER A O 1
ATOM 3948 N N . ARG A 1 531 ? 5.927 13.185 19.502 1.00 44.62 4748 ARG A N 1
ATOM 3949 C CA . ARG A 1 531 ? 7.339 13.067 19.772 1.00 44.36 4748 ARG A CA 1
ATOM 3950 C C . ARG A 1 531 ? 7.884 14.428 20.123 1.00 45.36 4748 ARG A C 1
ATOM 3951 O O . ARG A 1 531 ? 7.406 15.438 19.633 1.00 47.60 4748 ARG A O 1
ATOM 3959 N N . ALA A 1 532 ? 8.871 14.418 21.012 1.00 46.04 4749 ALA A N 1
ATOM 3960 C CA . ALA A 1 532 ? 9.510 15.599 21.590 1.00 45.70 4749 ALA A CA 1
ATOM 3961 C C . ALA A 1 532 ? 8.549 16.647 22.162 1.00 45.63 4749 ALA A C 1
ATOM 3962 O O . ALA A 1 532 ? 8.868 17.841 22.207 1.00 46.86 4749 ALA A O 1
ATOM 3964 N N . ALA A 1 533 ? 7.400 16.202 22.642 1.00 44.58 4750 ALA A N 1
ATOM 3965 C CA . ALA A 1 533 ? 6.455 17.130 23.257 1.00 45.25 4750 ALA A CA 1
ATOM 3966 C C . ALA A 1 533 ? 7.113 17.984 24.335 1.00 44.22 4750 ALA A C 1
ATOM 3967 O O . ALA A 1 533 ? 8.024 17.561 25.042 1.00 43.64 4750 ALA A O 1
ATOM 3969 N N . ALA A 1 534 ? 6.640 19.206 24.447 1.00 43.49 4751 ALA A N 1
ATOM 3970 C CA . ALA A 1 534 ? 7.215 20.104 25.414 1.00 43.41 4751 ALA A CA 1
ATOM 3971 C C . ALA A 1 534 ? 7.047 19.521 26.806 1.00 41.73 4751 ALA A C 1
ATOM 3972 O O . ALA A 1 534 ? 5.937 19.151 27.235 1.00 38.66 4751 ALA A O 1
ATOM 3974 N N . PRO A 1 535 ? 8.153 19.427 27.516 1.00 42.45 4752 PRO A N 1
ATOM 3975 C CA . PRO A 1 535 ? 8.061 18.995 28.908 1.00 42.74 4752 PRO A CA 1
ATOM 3976 C C . PRO A 1 535 ? 7.323 20.026 29.800 1.00 41.91 4752 PRO A C 1
ATOM 3977 O O . PRO A 1 535 ? 6.966 21.107 29.351 1.00 44.30 4752 PRO A O 1
ATOM 3981 N N . ALA A 1 536 ? 7.150 19.695 31.063 1.00 40.68 4753 ALA A N 1
ATOM 3982 C CA . ALA A 1 536 ? 6.449 20.535 31.971 1.00 41.78 4753 ALA A CA 1
ATOM 3983 C C . ALA A 1 536 ? 7.196 21.830 32.165 1.00 43.13 4753 ALA A C 1
ATOM 3984 O O . ALA A 1 536 ? 8.412 21.823 32.218 1.00 46.28 4753 ALA A O 1
ATOM 3986 N N . THR A 1 537 ? 6.433 22.921 32.304 1.00 41.55 4754 THR A N 1
ATOM 3987 C CA . THR A 1 537 ? 6.970 24.246 32.496 1.00 40.07 4754 THR A CA 1
ATOM 3988 C C . THR A 1 537 ? 7.279 24.524 33.952 1.00 40.07 4754 THR A C 1
ATOM 3989 O O . THR A 1 537 ? 7.830 25.580 34.271 1.00 39.61 4754 THR A O 1
ATOM 3993 N N . GLY A 1 538 ? 6.920 23.581 34.823 1.00 38.95 4755 GLY A N 1
ATOM 3994 C CA . GLY A 1 538 ? 7.186 23.660 36.257 1.00 39.57 4755 GLY A CA 1
ATOM 3995 C C . GLY A 1 538 ? 6.544 22.456 36.940 1.00 42.16 4755 GLY A C 1
ATOM 3996 O O . GLY A 1 538 ? 5.942 21.618 36.279 1.00 42.53 4755 GLY A O 1
ATOM 3997 N N . ARG A 1 539 ? 6.645 22.373 38.261 1.00 47.26 4756 ARG A N 1
ATOM 3998 C CA . ARG A 1 539 ? 6.190 21.185 39.009 1.00 51.63 4756 ARG A CA 1
ATOM 3999 C C . ARG A 1 539 ? 4.792 21.268 39.657 1.00 48.98 4756 ARG A C 1
ATOM 4000 O O . ARG A 1 539 ? 4.376 20.331 40.324 1.00 51.52 4756 ARG A O 1
ATOM 4008 N N . THR A 1 540 ? 4.040 22.335 39.446 1.00 44.00 4757 THR A N 1
ATOM 4009 C CA . THR A 1 540 ? 2.645 22.303 39.857 1.00 44.86 4757 THR A CA 1
ATOM 4010 C C . THR A 1 540 ? 1.882 21.272 39.030 1.00 45.46 4757 THR A C 1
ATOM 4011 O O . THR A 1 540 ? 2.214 20.973 37.897 1.00 44.78 4757 THR A O 1
ATOM 4015 N N . ALA A 1 541 ? 0.807 20.772 39.609 1.00 46.87 4758 ALA A N 1
ATOM 4016 C CA . ALA A 1 541 ? 0.043 19.687 39.028 1.00 44.09 4758 ALA A CA 1
ATOM 4017 C C . ALA A 1 541 ? -0.573 20.041 37.660 1.00 42.31 4758 ALA A C 1
ATOM 4018 O O . ALA A 1 541 ? -0.480 19.264 36.731 1.00 39.96 4758 ALA A O 1
ATOM 4020 N N . PRO A 1 542 ? -1.210 21.218 37.534 1.00 42.81 4759 PRO A N 1
ATOM 4021 C CA . PRO A 1 542 ? -1.739 21.628 36.213 1.00 42.65 4759 PRO A CA 1
ATOM 4022 C C . PRO A 1 542 ? -0.669 21.606 35.126 1.00 42.60 4759 PRO A C 1
ATOM 4023 O O . PRO A 1 542 ? -0.926 21.211 33.977 1.00 42.71 4759 PRO A O 1
ATOM 4027 N N . GLU A 1 543 ? 0.529 22.034 35.494 1.00 43.55 4760 GLU A N 1
ATOM 4028 C CA . GLU A 1 543 ? 1.662 22.015 34.568 1.00 46.48 4760 GLU A CA 1
ATOM 4029 C C . GLU A 1 543 ? 2.048 20.616 34.202 1.00 42.98 4760 GLU A C 1
ATOM 4030 O O . GLU A 1 543 ? 2.341 20.347 33.053 1.00 46.55 4760 GLU A O 1
ATOM 4036 N N . LEU A 1 544 ? 2.045 19.747 35.197 1.00 42.09 4761 LEU A N 1
ATOM 4037 C CA . LEU A 1 544 ? 2.326 18.318 35.027 1.00 42.62 4761 LEU A CA 1
ATOM 4038 C C . LEU A 1 544 ? 1.268 17.640 34.209 1.00 41.12 4761 LEU A C 1
ATOM 4039 O O . LEU A 1 544 ? 1.574 16.934 33.248 1.00 39.89 4761 LEU A O 1
ATOM 4044 N N . ALA A 1 545 ? 0.026 17.882 34.577 1.00 41.00 4762 ALA A N 1
ATOM 4045 C CA . ALA A 1 545 ? -1.098 17.426 33.799 1.00 41.91 4762 ALA A CA 1
ATOM 4046 C C . ALA A 1 545 ? -0.984 17.810 32.346 1.00 41.72 4762 ALA A C 1
ATOM 4047 O O . ALA A 1 545 ? -1.147 16.996 31.479 1.00 44.20 4762 ALA A O 1
ATOM 4049 N N . GLU A 1 546 ? -0.712 19.060 32.052 1.00 45.71 4763 GLU A N 1
ATOM 4050 C CA . GLU A 1 546 ? -0.685 19.485 30.636 1.00 48.25 4763 GLU A CA 1
ATOM 4051 C C . GLU A 1 546 ? 0.450 18.814 29.834 1.00 45.35 4763 GLU A C 1
ATOM 4052 O O . GLU A 1 546 ? 0.320 18.531 28.650 1.00 46.86 4763 GLU A O 1
ATOM 4058 N N . ALA A 1 547 ? 1.567 18.561 30.490 1.00 41.47 4764 ALA A N 1
ATOM 4059 C CA . ALA A 1 547 ? 2.712 17.969 29.838 1.00 39.53 4764 ALA A CA 1
ATOM 4060 C C . ALA A 1 547 ? 2.461 16.514 29.514 1.00 38.89 4764 ALA A C 1
ATOM 4061 O O . ALA A 1 547 ? 2.787 16.066 28.451 1.00 38.74 4764 ALA A O 1
ATOM 4063 N N . TRP A 1 548 ? 1.868 15.788 30.458 1.00 38.62 4765 TRP A N 1
ATOM 4064 C CA . TRP A 1 548 ? 1.487 14.423 30.276 1.00 36.78 4765 TRP A CA 1
ATOM 4065 C C . TRP A 1 548 ? 0.588 14.229 29.090 1.00 37.95 4765 TRP A C 1
ATOM 4066 O O . TRP A 1 548 ? 0.811 13.339 28.268 1.00 40.12 4765 TRP A O 1
ATOM 4077 N N . VAL A 1 549 ? -0.452 15.034 29.001 1.00 39.61 4766 VAL A N 1
ATOM 4078 C CA . VAL A 1 549 ? -1.344 14.996 27.843 1.00 41.97 4766 VAL A CA 1
ATOM 4079 C C . VAL A 1 549 ? -0.663 15.323 26.500 1.00 41.47 4766 VAL A C 1
ATOM 4080 O O . VAL A 1 549 ? -1.010 14.717 25.468 1.00 42.03 4766 VAL A O 1
ATOM 4084 N N . ARG A 1 550 ? 0.329 16.213 26.495 1.00 40.36 4767 ARG A N 1
ATOM 4085 C CA . ARG A 1 550 ? 1.129 16.414 25.241 1.00 42.22 4767 ARG A CA 1
ATOM 4086 C C . ARG A 1 550 ? 1.981 15.211 24.817 1.00 42.98 4767 ARG A C 1
ATOM 4087 O O . ARG A 1 550 ? 2.354 15.095 23.624 1.00 44.88 4767 ARG A O 1
ATOM 4095 N N . GLY A 1 551 ? 2.323 14.361 25.788 1.00 42.28 4768 GLY A N 1
ATOM 4096 C CA . GLY A 1 551 ? 3.138 13.169 25.547 1.00 42.13 4768 GLY A CA 1
ATOM 4097 C C . GLY A 1 551 ? 4.407 13.098 26.364 1.00 40.96 4768 GLY A C 1
ATOM 4098 O O . GLY A 1 551 ? 5.205 12.176 26.189 1.00 43.85 4768 GLY A O 1
ATOM 4099 N N . ALA A 1 552 ? 4.588 14.047 27.267 1.00 39.74 4769 ALA A N 1
ATOM 4100 C CA . ALA A 1 552 ? 5.828 14.178 28.017 1.00 42.00 4769 ALA A CA 1
ATOM 4101 C C . ALA A 1 552 ? 5.803 13.327 29.263 1.00 42.92 4769 ALA A C 1
ATOM 4102 O O . ALA A 1 552 ? 4.778 13.239 29.929 1.00 45.20 4769 ALA A O 1
ATOM 4104 N N . PRO A 1 553 ? 6.941 12.725 29.614 1.00 42.80 4770 PRO A N 1
ATOM 4105 C CA . PRO A 1 553 ? 6.914 11.909 30.824 1.00 42.00 4770 PRO A CA 1
ATOM 4106 C C . PRO A 1 553 ? 6.930 12.803 32.020 1.00 40.27 4770 PRO A C 1
ATOM 4107 O O . PRO A 1 553 ? 7.528 13.817 31.964 1.00 38.10 4770 PRO A O 1
ATOM 4111 N N . VAL A 1 554 ? 6.318 12.369 33.106 1.00 41.82 4771 VAL A N 1
ATOM 4112 C CA . VAL A 1 554 ? 6.422 13.025 34.375 1.00 43.15 4771 VAL A CA 1
ATOM 4113 C C . VAL A 1 554 ? 7.015 12.036 35.398 1.00 43.26 4771 VAL A C 1
ATOM 4114 O O . VAL A 1 554 ? 6.597 10.895 35.489 1.00 41.93 4771 VAL A O 1
ATOM 4118 N N . ALA A 1 555 ? 7.999 12.474 36.165 1.00 46.90 4772 ALA A N 1
ATOM 4119 C CA . ALA A 1 555 ? 8.645 11.615 37.148 1.00 50.70 4772 ALA A CA 1
ATOM 4120 C C . ALA A 1 555 ? 7.777 11.493 38.369 1.00 58.42 4772 ALA A C 1
ATOM 4121 O O . ALA A 1 555 ? 7.153 12.488 38.803 1.00 64.98 4772 ALA A O 1
ATOM 4123 N N . ALA A 1 556 ? 7.743 10.287 38.930 1.00 65.10 4773 ALA A N 1
ATOM 4124 C CA . ALA A 1 556 ? 7.161 10.066 40.270 1.00 70.90 4773 ALA A CA 1
ATOM 4125 C C . ALA A 1 556 ? 8.149 10.582 41.327 1.00 71.24 4773 ALA A C 1
ATOM 4126 O O . ALA A 1 556 ? 9.379 10.406 41.192 1.00 68.48 4773 ALA A O 1
ATOM 4128 N N . PRO A 1 557 ? 7.618 11.247 42.362 1.00 75.12 4774 PRO A N 1
ATOM 4129 C CA . PRO A 1 557 ? 8.478 11.751 43.438 1.00 75.74 4774 PRO A CA 1
ATOM 4130 C C . PRO A 1 557 ? 9.242 10.653 44.188 1.00 69.93 4774 PRO A C 1
ATOM 4131 O O . PRO A 1 557 ? 8.699 9.604 44.486 1.00 71.36 4774 PRO A O 1
ATOM 4135 N N . ALA A 1 558 ? 10.510 10.913 44.455 1.00 71.54 4775 ALA A N 1
ATOM 4136 C CA . ALA A 1 558 ? 11.349 10.029 45.243 1.00 76.15 4775 ALA A CA 1
ATOM 4137 C C . ALA A 1 558 ? 10.697 9.655 46.575 1.00 72.43 4775 ALA A C 1
ATOM 4138 O O . ALA A 1 558 ? 10.127 10.509 47.272 1.00 64.21 4775 ALA A O 1
ATOM 4140 N N . GLY A 1 559 ? 10.777 8.366 46.906 1.00 74.82 4776 GLY A N 1
ATOM 4141 C CA . GLY A 1 559 ? 10.410 7.871 48.224 1.00 74.24 4776 GLY A CA 1
ATOM 4142 C C . GLY A 1 559 ? 8.923 7.719 48.479 1.00 74.72 4776 GLY A C 1
ATOM 4143 O O . GLY A 1 559 ? 8.533 7.184 49.514 1.00 79.47 4776 GLY A O 1
ATOM 4144 N N . ALA A 1 560 ? 8.089 8.155 47.536 1.00 69.36 4777 ALA A N 1
ATOM 4145 C CA . ALA A 1 560 ? 6.652 8.148 47.723 1.00 64.45 4777 ALA A CA 1
ATOM 4146 C C . ALA A 1 560 ? 6.156 6.751 48.090 1.00 65.17 4777 ALA A C 1
ATOM 4147 O O . ALA A 1 560 ? 6.648 5.737 47.577 1.00 59.08 4777 ALA A O 1
ATOM 4149 N N . PRO A 1 561 ? 5.165 6.695 48.972 1.00 63.66 4778 PRO A N 1
ATOM 4150 C CA . PRO A 1 561 ? 4.614 5.398 49.291 1.00 63.10 4778 PRO A CA 1
ATOM 4151 C C . PRO A 1 561 ? 3.787 4.857 48.112 1.00 60.45 4778 PRO A C 1
ATOM 4152 O O . PRO A 1 561 ? 3.244 5.642 47.330 1.00 57.34 4778 PRO A O 1
ATOM 4156 N N . ARG A 1 562 ? 3.680 3.533 47.974 1.00 59.26 4779 ARG A N 1
ATOM 4157 C CA . ARG A 1 562 ? 2.882 2.993 46.882 1.00 57.21 4779 ARG A CA 1
ATOM 4158 C C . ARG A 1 562 ? 1.694 2.121 47.268 1.00 50.42 4779 ARG A C 1
ATOM 4159 O O . ARG A 1 562 ? 1.602 1.575 48.348 1.00 52.22 4779 ARG A O 1
ATOM 4167 N N . VAL A 1 563 ? 0.755 2.041 46.350 1.00 47.71 4780 VAL A N 1
ATOM 4168 C CA . VAL A 1 563 ? -0.416 1.213 46.487 1.00 46.16 4780 VAL A CA 1
ATOM 4169 C C . VAL A 1 563 ? -0.619 0.434 45.214 1.00 44.25 4780 VAL A C 1
ATOM 4170 O O . VAL A 1 563 ? -0.087 0.768 44.150 1.00 47.12 4780 VAL A O 1
ATOM 4174 N N . SER A 1 564 ? -1.400 -0.611 45.334 1.00 41.44 4781 SER A N 1
ATOM 4175 C CA . SER A 1 564 ? -1.681 -1.497 44.231 1.00 38.90 4781 SER A CA 1
ATOM 4176 C C . SER A 1 564 ? -2.935 -1.014 43.605 1.00 38.45 4781 SER A C 1
ATOM 4177 O O . SER A 1 564 ? -3.949 -0.928 44.282 1.00 43.62 4781 SER A O 1
ATOM 4180 N N . LEU A 1 565 ? -2.880 -0.682 42.327 1.00 36.69 4782 LEU A N 1
ATOM 4181 C CA . LEU A 1 565 ? -4.040 -0.235 41.572 1.00 35.80 4782 LEU A CA 1
ATOM 4182 C C . LEU A 1 565 ? -4.288 -1.203 40.455 1.00 34.70 4782 LEU A C 1
ATOM 4183 O O . LEU A 1 565 ? -3.368 -1.885 40.001 1.00 36.12 4782 LEU A O 1
ATOM 4188 N N . PRO A 1 566 ? -5.525 -1.244 39.949 1.00 32.13 4783 PRO A N 1
ATOM 4189 C CA . PRO A 1 566 ? -5.803 -2.186 38.893 1.00 30.79 4783 PRO A CA 1
ATOM 4190 C C . PRO A 1 566 ? -4.787 -2.105 37.754 1.00 32.37 4783 PRO A C 1
ATOM 4191 O O . PRO A 1 566 ? -4.351 -1.016 37.372 1.00 35.50 4783 PRO A O 1
ATOM 4195 N N . GLY A 1 567 ? -4.409 -3.250 37.217 1.00 32.95 4784 GLY A N 1
ATOM 4196 C CA . GLY A 1 567 ? -3.414 -3.309 36.167 1.00 34.52 4784 GLY A CA 1
ATOM 4197 C C . GLY A 1 567 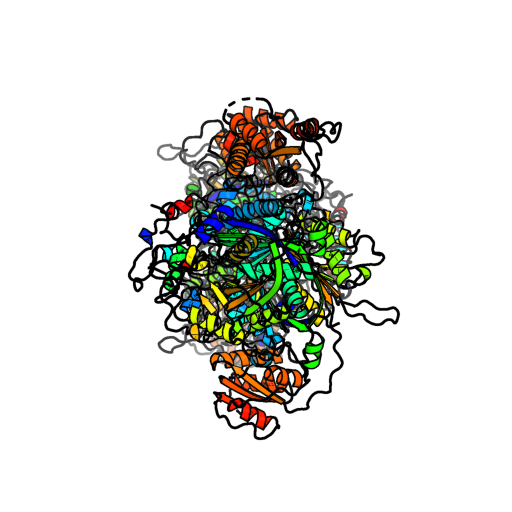? -3.998 -3.019 34.787 1.00 35.80 4784 GLY A C 1
ATOM 4198 O O . GLY A 1 567 ? -5.215 -2.902 34.635 1.00 34.90 4784 GLY A O 1
ATOM 4199 N N . TYR A 1 568 ? -3.119 -2.902 33.787 1.00 35.10 4785 TYR A N 1
ATOM 4200 C CA . TYR A 1 568 ? -3.530 -2.563 32.435 1.00 35.78 4785 TYR A CA 1
ATOM 4201 C C . TYR A 1 568 ? -4.615 -3.515 31.931 1.00 35.21 4785 TYR A C 1
ATOM 4202 O O . TYR A 1 568 ? -4.453 -4.707 32.004 1.00 32.25 4785 TYR A O 1
ATOM 4211 N N . PRO A 1 569 ? -5.737 -2.976 31.431 1.00 36.00 4786 PRO A N 1
ATOM 4212 C CA . PRO A 1 569 ? -6.793 -3.808 30.893 1.00 35.19 4786 PRO A CA 1
ATOM 4213 C C . PRO A 1 569 ? -6.558 -4.240 29.442 1.00 35.39 4786 PRO A C 1
ATOM 4214 O O . PRO A 1 569 ? -7.040 -3.634 28.525 1.00 35.88 4786 PRO A O 1
ATOM 4218 N N . PHE A 1 570 ? -5.850 -5.334 29.256 1.00 36.10 4787 PHE A N 1
ATOM 4219 C CA . PHE A 1 570 ? -5.555 -5.832 27.931 1.00 35.64 4787 PHE A CA 1
ATOM 4220 C C . PHE A 1 570 ? -6.815 -6.041 27.124 1.00 36.98 4787 PHE A C 1
ATOM 4221 O O . PHE A 1 570 ? -7.883 -6.278 27.657 1.00 34.08 4787 PHE A O 1
ATOM 4229 N N . ALA A 1 571 ? -6.661 -5.959 25.816 1.00 39.60 4788 ALA A N 1
ATOM 4230 C CA . ALA A 1 571 ? -7.759 -6.259 24.940 1.00 43.81 4788 ALA A CA 1
ATOM 4231 C C . ALA A 1 571 ? -7.999 -7.725 25.082 1.00 45.01 4788 ALA A C 1
ATOM 4232 O O . ALA A 1 571 ? -7.039 -8.464 25.299 1.00 47.30 4788 ALA A O 1
ATOM 4234 N N . ARG A 1 572 ? -9.257 -8.135 24.927 1.00 44.99 4789 ARG A N 1
ATOM 4235 C CA . ARG A 1 572 ? -9.624 -9.549 24.945 1.00 46.69 4789 ARG A CA 1
ATOM 4236 C C . ARG A 1 572 ? -10.100 -10.086 23.587 1.00 49.40 4789 ARG A C 1
ATOM 4237 O O . ARG A 1 572 ? -11.289 -10.329 23.409 1.00 45.59 4789 ARG A O 1
ATOM 4245 N N . GLU A 1 573 ? -9.151 -10.298 22.666 1.00 53.78 4790 GLU A N 1
ATOM 4246 C CA . GLU A 1 573 ? -9.400 -10.988 21.402 1.00 55.37 4790 GLU A CA 1
ATOM 4247 C C . GLU A 1 573 ? -9.306 -12.491 21.644 1.00 54.31 4790 GLU A C 1
ATOM 4248 O O . GLU A 1 573 ? -8.331 -12.977 22.226 1.00 51.73 4790 GLU A O 1
ATOM 4254 N N . ARG A 1 574 ? -10.333 -13.209 21.184 1.00 53.05 4791 ARG A N 1
ATOM 4255 C CA . ARG A 1 574 ? -10.359 -14.655 21.177 1.00 49.38 4791 ARG A CA 1
ATOM 4256 C C . ARG A 1 574 ? -9.213 -15.166 20.297 1.00 48.32 4791 ARG A C 1
ATOM 4257 O O . ARG A 1 574 ? -9.047 -14.736 19.169 1.00 51.95 4791 ARG A O 1
ATOM 4265 N N . CYS A 1 575 ? -8.383 -16.034 20.844 1.00 44.92 4792 CYS A N 1
ATOM 4266 C CA . CYS A 1 575 ? -7.347 -16.718 20.074 1.00 45.92 4792 CYS A CA 1
ATOM 4267 C C . CYS A 1 575 ? -7.385 -18.190 20.472 1.00 45.40 4792 CYS A C 1
ATOM 4268 O O . CYS A 1 575 ? -6.805 -18.636 21.482 1.00 42.48 4792 CYS A O 1
ATOM 4271 N N . TRP A 1 576 ? -8.160 -18.937 19.705 1.00 46.95 4793 TRP A N 1
ATOM 4272 C CA . TRP A 1 576 ? -8.327 -20.352 19.956 1.00 47.85 4793 TRP A CA 1
ATOM 4273 C C . TRP A 1 576 ? -8.342 -20.977 18.596 1.00 48.24 4793 TRP A C 1
ATOM 4274 O O . TRP A 1 576 ? -8.985 -20.448 17.694 1.00 49.35 4793 TRP A O 1
ATOM 4285 N N . LEU A 1 577 ? -7.590 -22.059 18.424 1.00 49.03 4794 LEU A N 1
ATOM 4286 C CA . LEU A 1 577 ? -7.525 -22.679 17.124 1.00 51.73 4794 LEU A CA 1
ATOM 4287 C C . LEU A 1 577 ? -8.973 -23.013 16.746 1.00 54.32 4794 LEU A C 1
ATOM 4288 O O . LEU A 1 577 ? -9.791 -23.286 17.619 1.00 59.38 4794 LEU A O 1
ATOM 4293 N N . PRO A 1 578 ? -9.333 -22.884 15.465 1.00 58.19 4795 PRO A N 1
ATOM 4294 C CA . PRO A 1 578 ? -10.707 -23.276 15.102 1.00 57.95 4795 PRO A CA 1
ATOM 4295 C C . PRO A 1 578 ? -10.906 -24.769 15.168 1.00 57.01 4795 PRO A C 1
ATOM 4296 O O . PRO A 1 578 ? -11.996 -25.231 15.529 1.00 52.95 4795 PRO A O 1
ATOM 4300 N N . ALA A 1 579 ? -9.838 -25.509 14.852 1.00 58.58 4796 ALA A N 1
ATOM 4301 C CA . ALA A 1 579 ? -9.834 -26.978 14.975 1.00 57.78 4796 ALA A CA 1
ATOM 4302 C C . ALA A 1 579 ? -10.066 -27.504 16.416 1.00 61.01 4796 ALA A C 1
ATOM 4303 O O . ALA A 1 579 ? -10.483 -28.659 16.603 1.00 58.67 4796 ALA A O 1
ATOM 4305 N N . ALA A 1 580 ? -9.804 -26.671 17.428 1.00 61.95 4797 ALA A N 1
ATOM 4306 C CA . ALA A 1 580 ? -10.056 -27.088 18.812 1.00 66.24 4797 ALA A CA 1
ATOM 4307 C C . ALA A 1 580 ? -11.529 -27.234 19.146 1.00 68.08 4797 ALA A C 1
ATOM 4308 O O . ALA A 1 580 ? -11.859 -27.816 20.169 1.00 69.20 4797 ALA A O 1
ATOM 4310 N N . ASP A 1 581 ? -12.404 -26.724 18.288 1.00 71.50 4798 ASP A N 1
ATOM 4311 C CA . ASP A 1 581 ? -13.838 -26.829 18.506 1.00 74.66 4798 ASP A CA 1
ATOM 4312 C C . ASP A 1 581 ? -14.381 -28.250 18.298 1.00 74.76 4798 ASP A C 1
ATOM 4313 O O . ASP A 1 581 ? -15.524 -28.528 18.650 1.00 76.40 4798 ASP A O 1
ATOM 4318 N N . ALA A 1 582 ? -13.555 -29.152 17.764 1.00 71.98 4799 ALA A N 1
ATOM 4319 C CA . ALA A 1 582 ? -13.892 -30.584 17.688 1.00 72.30 4799 ALA A CA 1
ATOM 4320 C C . ALA A 1 582 ? -14.424 -31.179 19.013 1.00 68.49 4799 ALA A C 1
ATOM 4321 O O . ALA A 1 582 ? -15.416 -31.909 19.003 1.00 66.88 4799 ALA A O 1
ATOM 4323 N N . VAL A 1 583 ? -13.779 -30.836 20.136 1.00 63.47 4800 VAL A N 1
ATOM 4324 C CA . VAL A 1 583 ? -14.040 -31.473 21.442 1.00 60.85 4800 VAL A CA 1
ATOM 4325 C C . VAL A 1 583 ? -15.283 -30.917 22.142 1.00 60.72 4800 VAL A C 1
ATOM 4326 O O . VAL A 1 583 ? -15.672 -31.386 23.201 1.00 55.88 4800 VAL A O 1
ATOM 4330 N N . ARG A 1 584 ? -15.926 -29.945 21.515 1.00 69.31 4801 ARG A N 1
ATOM 4331 C CA . ARG A 1 584 ? -17.215 -29.418 21.980 1.00 78.74 4801 ARG A CA 1
ATOM 4332 C C . ARG A 1 584 ? -18.397 -29.951 21.163 1.00 83.70 4801 ARG A C 1
ATOM 4333 O O . ARG A 1 584 ? -18.216 -30.742 20.232 1.00 89.92 4801 ARG A O 1
ATOM 4341 N N . ARG A 1 585 ? -19.600 -29.507 21.524 1.00 90.42 4802 ARG A N 1
ATOM 4342 C CA . ARG A 1 585 ? -20.830 -29.854 20.802 1.00 98.73 4802 ARG A CA 1
ATOM 4343 C C . ARG A 1 585 ? -20.861 -29.182 19.416 1.00 99.56 4802 ARG A C 1
ATOM 4344 O O . ARG A 1 585 ? -21.398 -29.729 18.446 1.00 91.27 4802 ARG A O 1
ATOM 4352 N N . ASP B 1 7 ? 37.393 -24.415 45.566 1.00 104.26 4224 ASP B N 1
ATOM 4353 C CA . ASP B 1 7 ? 37.258 -25.836 45.101 1.00 101.20 4224 ASP B CA 1
ATOM 4354 C C . ASP B 1 7 ? 36.328 -26.007 43.865 1.00 98.53 4224 ASP B C 1
ATOM 4355 O O . ASP B 1 7 ? 35.090 -25.811 43.931 1.00 96.51 4224 ASP B O 1
ATOM 4360 N N . GLU B 1 8 ? 36.949 -26.420 42.759 1.00 86.34 4225 GLU B N 1
ATOM 4361 C CA . GLU B 1 8 ? 36.322 -26.373 41.436 1.00 81.69 4225 GLU B CA 1
ATOM 4362 C C . GLU B 1 8 ? 35.661 -27.690 41.046 1.00 72.96 4225 GLU B C 1
ATOM 4363 O O . GLU B 1 8 ? 36.017 -28.759 41.532 1.00 74.50 4225 GLU B O 1
ATOM 4369 N N . ILE B 1 9 ? 34.698 -27.592 40.146 1.00 62.49 4226 ILE B N 1
ATOM 4370 C CA . ILE B 1 9 ? 33.851 -28.713 39.795 1.00 54.42 4226 ILE B CA 1
ATOM 4371 C C . ILE B 1 9 ? 34.525 -29.479 38.692 1.00 50.17 4226 ILE B C 1
ATOM 4372 O O . ILE B 1 9 ? 35.005 -28.890 37.765 1.00 49.32 4226 ILE B O 1
ATOM 4377 N N . VAL B 1 10 ? 34.508 -30.798 38.765 1.00 50.97 4227 VAL B N 1
ATOM 4378 C CA . VAL B 1 10 ? 35.108 -31.640 37.711 1.00 53.67 4227 VAL B CA 1
ATOM 4379 C C . VAL B 1 10 ? 34.130 -32.615 37.083 1.00 52.66 4227 VAL B C 1
ATOM 4380 O O . VAL B 1 10 ? 33.163 -33.071 37.723 1.00 52.04 4227 VAL B O 1
ATOM 4384 N N . ILE B 1 11 ? 34.409 -32.958 35.832 1.00 51.46 4228 ILE B N 1
ATOM 4385 C CA . ILE B 1 11 ? 33.694 -34.040 35.182 1.00 51.43 4228 ILE B CA 1
ATOM 4386 C C . ILE B 1 11 ? 34.474 -35.337 35.401 1.00 54.73 4228 ILE B C 1
ATOM 4387 O O . ILE B 1 11 ? 35.693 -35.392 35.132 1.00 55.30 4228 ILE B O 1
ATOM 4392 N N . VAL B 1 12 ? 33.778 -36.378 35.881 1.00 53.47 4229 VAL B N 1
ATOM 4393 C CA . VAL B 1 12 ? 34.429 -37.660 36.146 1.00 53.40 4229 VAL B CA 1
ATOM 4394 C C . VAL B 1 12 ? 33.870 -38.823 35.329 1.00 54.02 4229 VAL B C 1
ATOM 4395 O O . VAL B 1 12 ? 34.391 -39.949 35.399 1.00 55.45 4229 VAL B O 1
ATOM 4399 N N . GLY B 1 13 ? 32.863 -38.554 34.515 1.00 52.38 4230 GLY B N 1
ATOM 4400 C CA . GLY B 1 13 ? 32.325 -39.592 33.664 1.00 53.45 4230 GLY B CA 1
ATOM 4401 C C . GLY B 1 13 ? 31.424 -39.019 32.605 1.00 53.00 4230 GLY B C 1
ATOM 4402 O O . GLY B 1 13 ? 30.813 -38.001 32.811 1.00 52.83 4230 GLY B O 1
ATOM 4403 N N . VAL B 1 14 ? 31.347 -39.676 31.464 1.00 52.63 4231 VAL B N 1
ATOM 4404 C CA . VAL B 1 14 ? 30.440 -39.247 30.433 1.00 51.49 4231 VAL B CA 1
ATOM 4405 C C . VAL B 1 14 ? 29.918 -40.480 29.708 1.00 52.93 4231 VAL B C 1
ATOM 4406 O O . VAL B 1 14 ? 30.580 -41.536 29.697 1.00 54.63 4231 VAL B O 1
ATOM 4410 N N . ALA B 1 15 ? 28.722 -40.336 29.131 1.00 49.48 4232 ALA B N 1
ATOM 4411 C CA . ALA B 1 15 ? 28.124 -41.371 28.306 1.00 46.81 4232 ALA B CA 1
ATOM 4412 C C . ALA B 1 15 ? 27.129 -40.767 27.330 1.00 46.04 4232 ALA B C 1
ATOM 4413 O O . ALA B 1 15 ? 26.690 -39.659 27.502 1.00 51.69 4232 ALA B O 1
ATOM 4415 N N . GLY B 1 16 ? 26.816 -41.489 26.275 1.00 46.43 4233 GLY B N 1
ATOM 4416 C CA . GLY B 1 16 ? 25.902 -41.010 25.268 1.00 45.09 4233 GLY B CA 1
ATOM 4417 C C . GLY B 1 16 ? 25.738 -41.946 24.071 1.00 47.13 4233 GLY B C 1
ATOM 4418 O O . GLY B 1 16 ? 26.447 -42.949 23.920 1.00 47.18 4233 GLY B O 1
ATOM 4419 N N . ARG B 1 17 ? 24.748 -41.608 23.258 1.00 48.97 4234 ARG B N 1
ATOM 4420 C CA . ARG B 1 17 ? 24.498 -42.190 21.963 1.00 50.67 4234 ARG B CA 1
ATOM 4421 C C . ARG B 1 17 ? 24.227 -41.035 21.006 1.00 51.11 4234 ARG B C 1
ATOM 4422 O O . ARG B 1 17 ? 23.531 -40.093 21.351 1.00 49.15 4234 ARG B O 1
ATOM 4430 N N . TYR B 1 18 ? 24.738 -41.128 19.787 1.00 54.17 4235 TYR B N 1
ATOM 4431 C CA . TYR B 1 18 ? 24.526 -40.083 18.785 1.00 51.85 4235 TYR B CA 1
ATOM 4432 C C . TYR B 1 18 ? 24.274 -40.833 17.501 1.00 50.50 4235 TYR B C 1
ATOM 4433 O O . TYR B 1 18 ? 24.236 -42.044 17.527 1.00 52.40 4235 TYR B O 1
ATOM 4442 N N . PRO B 1 19 ? 23.988 -40.136 16.404 1.00 52.39 4236 PRO B N 1
ATOM 4443 C CA . PRO B 1 19 ? 23.726 -40.877 15.178 1.00 55.44 4236 PRO B CA 1
ATOM 4444 C C . PRO B 1 19 ? 24.945 -41.703 14.677 1.00 56.85 4236 PRO B C 1
ATOM 4445 O O . PRO B 1 19 ? 26.048 -41.183 14.582 1.00 56.29 4236 PRO B O 1
ATOM 4449 N N . LYS B 1 20 ? 24.717 -42.984 14.386 1.00 60.56 4237 LYS B N 1
ATOM 4450 C CA . LYS B 1 20 ? 25.750 -43.908 13.892 1.00 64.07 4237 LYS B CA 1
ATOM 4451 C C . LYS B 1 20 ? 26.751 -44.204 14.982 1.00 61.68 4237 LYS B C 1
ATOM 4452 O O . LYS B 1 20 ? 27.852 -44.666 14.689 1.00 54.12 4237 LYS B O 1
ATOM 4458 N N . ALA B 1 21 ? 26.370 -43.936 16.237 1.00 59.44 4238 ALA B N 1
ATOM 4459 C CA . ALA B 1 21 ? 27.234 -44.240 17.374 1.00 61.48 4238 ALA B CA 1
ATOM 4460 C C . ALA B 1 21 ? 26.430 -44.642 18.585 1.00 60.75 4238 ALA B C 1
ATOM 4461 O O . ALA B 1 21 ? 25.738 -43.810 19.168 1.00 69.24 4238 ALA B O 1
ATOM 4463 N N . ASP B 1 22 ? 26.516 -45.905 18.975 1.00 63.32 4239 ASP B N 1
ATOM 4464 C CA . ASP B 1 22 ? 25.780 -46.389 20.149 1.00 64.22 4239 ASP B CA 1
ATOM 4465 C C . ASP B 1 22 ? 26.609 -46.442 21.411 1.00 62.55 4239 ASP B C 1
ATOM 4466 O O . ASP B 1 22 ? 26.109 -46.869 22.450 1.00 64.95 4239 ASP B O 1
ATOM 4471 N N . ASP B 1 23 ? 27.858 -45.990 21.326 1.00 62.34 4240 ASP B N 1
ATOM 4472 C CA . ASP B 1 23 ? 28.663 -45.716 22.508 1.00 62.60 4240 ASP B CA 1
ATOM 4473 C C . ASP B 1 23 ? 29.713 -44.695 22.155 1.00 60.62 4240 ASP B C 1
ATOM 4474 O O . ASP B 1 23 ? 29.887 -44.359 20.989 1.00 60.08 4240 ASP B O 1
ATOM 4479 N N . LEU B 1 24 ? 30.433 -44.226 23.164 1.00 59.98 4241 LEU B N 1
ATOM 4480 C CA . LEU B 1 24 ? 31.399 -43.159 22.961 1.00 62.92 4241 LEU B CA 1
ATOM 4481 C C . LEU B 1 24 ? 32.668 -43.589 22.203 1.00 63.90 4241 LEU B C 1
ATOM 4482 O O . LEU B 1 24 ? 33.335 -42.758 21.597 1.00 66.05 4241 LEU B O 1
ATOM 4487 N N . ALA B 1 25 ? 32.988 -44.875 22.187 1.00 63.75 4242 ALA B N 1
ATOM 4488 C CA . ALA B 1 25 ? 34.117 -45.337 21.382 1.00 63.51 4242 ALA B CA 1
ATOM 4489 C C . ALA B 1 25 ? 33.774 -45.260 19.895 1.00 62.65 4242 ALA B C 1
ATOM 4490 O O . ALA B 1 25 ? 34.586 -44.810 19.095 1.00 65.40 4242 ALA B O 1
ATOM 4492 N N . GLN B 1 26 ? 32.572 -45.671 19.518 1.00 61.86 4243 GLN B N 1
ATOM 4493 C CA . GLN B 1 26 ? 32.153 -45.476 18.143 1.00 64.22 4243 GLN B CA 1
ATOM 4494 C C . GLN B 1 26 ? 32.083 -43.992 17.806 1.00 63.00 4243 GLN B C 1
ATOM 4495 O O . GLN B 1 26 ? 32.579 -43.576 16.765 1.00 60.33 4243 GLN B O 1
ATOM 4501 N N . PHE B 1 27 ? 31.501 -43.186 18.694 1.00 62.22 4244 PHE B N 1
ATOM 4502 C CA . PHE B 1 27 ? 31.449 -41.733 18.480 1.00 59.62 4244 PHE B CA 1
ATOM 4503 C C . PHE B 1 27 ? 32.823 -41.155 18.162 1.00 60.33 4244 PHE B C 1
ATOM 4504 O O . PHE B 1 27 ? 32.981 -40.437 17.189 1.00 58.28 4244 PHE B O 1
ATOM 4512 N N . TRP B 1 28 ? 33.824 -41.497 18.966 1.00 63.43 4245 TRP B N 1
ATOM 4513 C CA . TRP B 1 28 ? 35.181 -41.056 18.686 1.00 66.76 4245 TRP B CA 1
ATOM 4514 C C . TRP B 1 28 ? 35.708 -41.468 17.324 1.00 65.82 4245 TRP B C 1
ATOM 4515 O O . TRP B 1 28 ? 36.347 -40.651 16.663 1.00 68.17 4245 TRP B O 1
ATOM 4526 N N . ARG B 1 29 ? 35.493 -42.721 16.931 1.00 65.42 4246 ARG B N 1
ATOM 4527 C CA . ARG B 1 29 ? 35.912 -43.169 15.587 1.00 68.95 4246 ARG B CA 1
ATOM 4528 C C . ARG B 1 29 ? 35.243 -42.315 14.521 1.00 69.12 4246 ARG B C 1
ATOM 4529 O O . ARG B 1 29 ? 35.906 -41.868 13.595 1.00 75.00 4246 ARG B O 1
ATOM 4537 N N . ASN B 1 30 ? 33.944 -42.057 14.644 1.00 65.09 4247 ASN B N 1
ATOM 4538 C CA . ASN B 1 30 ? 33.251 -41.344 13.577 1.00 65.13 4247 ASN B CA 1
ATOM 4539 C C . ASN B 1 30 ? 33.838 -39.953 13.384 1.00 66.54 4247 ASN B C 1
ATOM 4540 O O . ASN B 1 30 ? 34.004 -39.478 12.248 1.00 65.70 4247 ASN B O 1
ATOM 4545 N N . LEU B 1 31 ? 34.194 -39.332 14.506 1.00 67.64 4248 LEU B N 1
ATOM 4546 C CA . LEU B 1 31 ? 34.735 -37.976 14.521 1.00 68.67 4248 LEU B CA 1
ATOM 4547 C C . LEU B 1 31 ? 36.138 -37.870 13.902 1.00 71.63 4248 LEU B C 1
ATOM 4548 O O . LEU B 1 31 ? 36.475 -36.843 13.282 1.00 74.47 4248 LEU B O 1
ATOM 4553 N N . ARG B 1 32 ? 36.953 -38.909 14.086 1.00 70.59 4249 ARG B N 1
ATOM 4554 C CA . ARG B 1 32 ? 38.290 -38.945 13.480 1.00 73.52 4249 ARG B CA 1
ATOM 4555 C C . ARG B 1 32 ? 38.191 -39.115 11.986 1.00 72.91 4249 ARG B C 1
ATOM 4556 O O . ARG B 1 32 ? 38.879 -38.420 11.242 1.00 73.29 4249 ARG B O 1
ATOM 4564 N N . GLU B 1 33 ? 37.332 -40.043 11.552 1.00 74.81 4250 GLU B N 1
ATOM 4565 C CA . GLU B 1 33 ? 37.152 -40.354 10.121 1.00 77.54 4250 GLU B CA 1
ATOM 4566 C C . GLU B 1 33 ? 36.458 -39.228 9.394 1.00 74.04 4250 GLU B C 1
ATOM 4567 O O . GLU B 1 33 ? 36.227 -39.338 8.198 1.00 71.94 4250 GLU B O 1
ATOM 4573 N N . GLY B 1 34 ? 36.041 -38.193 10.134 1.00 70.54 4251 GLY B N 1
ATOM 4574 C CA . GLY B 1 34 ? 35.286 -37.097 9.571 1.00 67.73 4251 GLY B CA 1
ATOM 4575 C C . GLY B 1 34 ? 34.003 -37.595 8.964 1.00 67.50 4251 GLY B C 1
ATOM 4576 O O . GLY B 1 34 ? 33.598 -37.122 7.903 1.00 68.06 4251 GLY B O 1
ATOM 4577 N N . ARG B 1 35 ? 33.354 -38.539 9.648 1.00 65.14 4252 ARG B N 1
ATOM 4578 C CA . ARG B 1 35 ? 32.186 -39.197 9.091 1.00 65.92 4252 ARG B CA 1
ATOM 4579 C C . ARG B 1 35 ? 30.977 -38.290 9.063 1.00 67.80 4252 ARG B C 1
ATOM 4580 O O . ARG B 1 35 ? 30.694 -37.577 10.026 1.00 65.47 4252 ARG B O 1
ATOM 4588 N N . ASP B 1 36 ? 30.284 -38.313 7.933 1.00 72.54 4253 ASP B N 1
ATOM 4589 C CA . ASP B 1 36 ? 29.001 -37.651 7.788 1.00 72.34 4253 ASP B CA 1
ATOM 4590 C C . ASP B 1 36 ? 27.924 -38.671 8.167 1.00 71.03 4253 ASP B C 1
ATOM 4591 O O . ASP B 1 36 ? 27.652 -39.612 7.415 1.00 68.30 4253 ASP B O 1
ATOM 4596 N N . CYS B 1 37 ? 27.305 -38.467 9.328 1.00 66.70 4254 CYS B N 1
ATOM 4597 C CA . CYS B 1 37 ? 26.386 -39.461 9.882 1.00 64.65 4254 CYS B CA 1
ATOM 4598 C C . CYS B 1 37 ? 24.932 -39.223 9.526 1.00 62.62 4254 CYS B C 1
ATOM 4599 O O . CYS B 1 37 ? 24.085 -39.883 10.067 1.00 59.00 4254 CYS B O 1
ATOM 4602 N N . VAL B 1 38 ? 24.636 -38.304 8.613 1.00 65.89 4255 VAL B N 1
ATOM 4603 C CA . VAL B 1 38 ? 23.250 -37.972 8.316 1.00 66.24 4255 VAL B CA 1
ATOM 4604 C C . VAL B 1 38 ? 22.712 -38.833 7.193 1.00 69.84 4255 VAL B C 1
ATOM 4605 O O . VAL B 1 38 ? 23.372 -39.019 6.174 1.00 83.41 4255 VAL B O 1
ATOM 4609 N N . GLU B 1 39 ? 21.507 -39.350 7.401 1.00 69.53 4256 GLU B N 1
ATOM 4610 C CA . GLU B 1 39 ? 20.804 -40.207 6.462 1.00 66.91 4256 GLU B CA 1
ATOM 4611 C C . GLU B 1 39 ? 19.384 -39.675 6.274 1.00 66.11 4256 GLU B C 1
ATOM 4612 O O . GLU B 1 39 ? 18.956 -38.732 6.941 1.00 63.75 4256 GLU B O 1
ATOM 4618 N N . GLU B 1 40 ? 18.638 -40.306 5.386 1.00 67.81 4257 GLU B N 1
ATOM 4619 C CA . GLU B 1 40 ? 17.241 -39.968 5.187 1.00 69.26 4257 GLU B CA 1
ATOM 4620 C C . GLU B 1 40 ? 16.420 -40.596 6.288 1.00 67.14 4257 GLU B C 1
ATOM 4621 O O . GLU B 1 40 ? 16.908 -41.466 7.007 1.00 66.10 4257 GLU B O 1
ATOM 4627 N N . VAL B 1 41 ? 15.175 -40.129 6.407 1.00 67.72 4258 VAL B N 1
ATOM 4628 C CA . VAL B 1 41 ? 14.208 -40.630 7.394 1.00 64.19 4258 VAL B CA 1
ATOM 4629 C C . VAL B 1 41 ? 14.051 -42.122 7.174 1.00 63.99 4258 VAL B C 1
ATOM 4630 O O . VAL B 1 41 ? 13.650 -42.530 6.091 1.00 63.71 4258 VAL B O 1
ATOM 4634 N N . PRO B 1 42 ? 14.369 -42.941 8.185 1.00 67.34 4259 PRO B N 1
ATOM 4635 C CA . PRO B 1 42 ? 14.152 -44.388 8.036 1.00 68.26 4259 PRO B CA 1
ATOM 4636 C C . PRO B 1 42 ? 12.696 -44.751 7.802 1.00 71.66 4259 PRO B C 1
ATOM 4637 O O . PRO B 1 42 ? 11.787 -43.999 8.165 1.00 66.60 4259 PRO B O 1
ATOM 4641 N N . GLU B 1 43 ? 12.489 -45.903 7.165 1.00 83.02 4260 GLU B N 1
ATOM 4642 C CA . GLU B 1 43 ? 11.150 -46.311 6.743 1.00 83.75 4260 GLU B CA 1
ATOM 4643 C C . GLU B 1 43 ? 10.340 -46.616 7.981 1.00 78.80 4260 GLU B C 1
ATOM 4644 O O . GLU B 1 43 ? 9.140 -46.308 8.035 1.00 73.15 4260 GLU B O 1
ATOM 4650 N N . ASP B 1 44 ? 11.030 -47.159 8.988 1.00 76.02 4261 ASP B N 1
ATOM 4651 C CA . ASP B 1 44 ? 10.376 -47.637 10.206 1.00 77.32 4261 ASP B CA 1
ATOM 4652 C C . ASP B 1 44 ? 9.942 -46.550 11.212 1.00 73.75 4261 ASP B C 1
ATOM 4653 O O . ASP B 1 44 ? 9.262 -46.870 12.195 1.00 78.02 4261 ASP B O 1
ATOM 4658 N N . ARG B 1 45 ? 10.293 -45.284 10.983 1.00 65.45 4262 ARG B N 1
ATOM 4659 C CA . ARG B 1 45 ? 9.762 -44.223 11.841 1.00 61.99 4262 ARG B CA 1
ATOM 4660 C C . ARG B 1 45 ? 8.421 -43.749 11.351 1.00 62.66 4262 ARG B C 1
ATOM 4661 O O . ARG B 1 45 ? 7.448 -43.696 12.107 1.00 66.15 4262 ARG B O 1
ATOM 4669 N N . TRP B 1 46 ? 8.384 -43.365 10.082 1.00 63.46 4263 TRP B N 1
ATOM 4670 C CA . TRP B 1 46 ? 7.167 -42.874 9.471 1.00 63.47 4263 TRP B CA 1
ATOM 4671 C C . TRP B 1 46 ? 7.380 -42.837 7.958 1.00 64.15 4263 TRP B C 1
ATOM 4672 O O . TRP B 1 46 ? 8.505 -42.788 7.461 1.00 62.01 4263 TRP B O 1
ATOM 4683 N N . ASP B 1 47 ? 6.277 -42.900 7.233 1.00 66.79 4264 ASP B N 1
ATOM 4684 C CA . ASP B 1 47 ? 6.308 -42.858 5.796 1.00 70.94 4264 ASP B CA 1
ATOM 4685 C C . ASP B 1 47 ? 6.508 -41.409 5.361 1.00 73.26 4264 ASP B C 1
ATOM 4686 O O . ASP B 1 47 ? 5.531 -40.677 5.135 1.00 78.74 4264 ASP B O 1
ATOM 4691 N N . HIS B 1 48 ? 7.763 -40.987 5.223 1.00 70.42 4265 HIS B N 1
ATOM 4692 C CA . HIS B 1 48 ? 8.034 -39.570 4.946 1.00 71.06 4265 HIS B CA 1
ATOM 4693 C C . HIS B 1 48 ? 7.431 -39.038 3.642 1.00 73.64 4265 HIS B C 1
ATOM 4694 O O . HIS B 1 48 ? 7.339 -37.826 3.464 1.00 74.02 4265 HIS B O 1
ATOM 4701 N N . GLY B 1 49 ? 7.044 -39.935 2.731 1.00 79.48 4266 GLY B N 1
ATOM 4702 C CA . GLY B 1 49 ? 6.386 -39.551 1.479 1.00 76.79 4266 GLY B CA 1
ATOM 4703 C C . GLY B 1 49 ? 5.075 -38.825 1.713 1.00 77.52 4266 GLY B C 1
ATOM 4704 O O . GLY B 1 49 ? 4.771 -37.850 1.019 1.00 79.98 4266 GLY B O 1
ATOM 4705 N N . ARG B 1 50 ? 4.301 -39.263 2.705 1.00 72.64 4267 ARG B N 1
ATOM 4706 C CA . ARG B 1 50 ? 3.064 -38.556 3.050 1.00 73.32 4267 ARG B CA 1
ATOM 4707 C C . ARG B 1 50 ? 3.264 -37.062 3.286 1.00 69.25 4267 ARG B C 1
ATOM 4708 O O . ARG B 1 50 ? 2.334 -36.276 3.163 1.00 63.48 4267 ARG B O 1
ATOM 4716 N N . PHE B 1 51 ? 4.480 -36.691 3.657 1.00 67.65 4268 PHE B N 1
ATOM 4717 C CA . PHE B 1 51 ? 4.749 -35.388 4.212 1.00 68.94 4268 PHE B CA 1
ATOM 4718 C C . PHE B 1 51 ? 5.722 -34.581 3.373 1.00 73.71 4268 PHE B C 1
ATOM 4719 O O . PHE B 1 51 ? 5.864 -33.369 3.594 1.00 80.84 4268 PHE B O 1
ATOM 4727 N N . TYR B 1 52 ? 6.378 -35.244 2.423 1.00 74.96 4269 TYR B N 1
ATOM 4728 C CA . TYR B 1 52 ? 7.477 -34.650 1.652 1.00 76.85 4269 TYR B CA 1
ATOM 4729 C C . TYR B 1 52 ? 7.063 -33.971 0.342 1.00 76.79 4269 TYR B C 1
ATOM 4730 O O . TYR B 1 52 ? 6.085 -34.346 -0.304 1.00 75.42 4269 TYR B O 1
ATOM 4739 N N . ASP B 1 53 ? 7.836 -32.955 -0.019 1.00 77.32 4270 ASP B N 1
ATOM 4740 C CA . ASP B 1 53 ? 7.665 -32.220 -1.242 1.00 81.12 4270 ASP B CA 1
ATOM 4741 C C . ASP B 1 53 ? 8.794 -31.191 -1.266 1.00 82.61 4270 ASP B C 1
ATOM 4742 O O . ASP B 1 53 ? 8.788 -30.256 -0.460 1.00 84.04 4270 ASP B O 1
ATOM 4747 N N . PRO B 1 54 ? 9.759 -31.353 -2.191 1.00 82.97 4271 PRO B N 1
ATOM 4748 C CA . PRO B 1 54 ? 10.983 -30.554 -2.215 1.00 81.36 4271 PRO B CA 1
ATOM 4749 C C . PRO B 1 54 ? 10.752 -29.088 -2.534 1.00 81.33 4271 PRO B C 1
ATOM 4750 O O . PRO B 1 54 ? 11.648 -28.283 -2.319 1.00 78.17 4271 PRO B O 1
ATOM 4754 N N . ASP B 1 55 ? 9.582 -28.750 -3.069 1.00 84.77 4272 ASP B N 1
ATOM 4755 C CA . ASP B 1 55 ? 9.216 -27.362 -3.297 1.00 89.62 4272 ASP B CA 1
ATOM 4756 C C . ASP B 1 55 ? 8.883 -26.715 -1.941 1.00 89.82 4272 ASP B C 1
ATOM 4757 O O . ASP B 1 55 ? 7.804 -26.947 -1.401 1.00 93.06 4272 ASP B O 1
ATOM 4762 N N . PRO B 1 56 ? 9.796 -25.885 -1.392 1.00 89.85 4273 PRO B N 1
ATOM 4763 C CA . PRO B 1 56 ? 9.527 -25.254 -0.091 1.00 89.38 4273 PRO B CA 1
ATOM 4764 C C . PRO B 1 56 ? 8.292 -24.344 -0.060 1.00 88.40 4273 PRO B C 1
ATOM 4765 O O . PRO B 1 56 ? 7.806 -24.008 1.018 1.00 88.16 4273 PRO B O 1
ATOM 4769 N N . ALA B 1 57 ? 7.819 -23.932 -1.234 1.00 94.73 4274 ALA B N 1
ATOM 4770 C CA . ALA B 1 57 ? 6.596 -23.141 -1.369 1.00 93.54 4274 ALA B CA 1
ATOM 4771 C C . ALA B 1 57 ? 5.336 -23.999 -1.193 1.00 94.11 4274 ALA B C 1
ATOM 4772 O O . ALA B 1 57 ? 4.240 -23.458 -1.037 1.00 90.88 4274 ALA B O 1
ATOM 4774 N N . ALA B 1 58 ? 5.481 -25.327 -1.226 1.00 92.59 4275 ALA B N 1
ATOM 4775 C CA . ALA B 1 58 ? 4.333 -26.211 -1.088 1.00 91.68 4275 ALA B CA 1
ATOM 4776 C C . ALA B 1 58 ? 3.746 -26.069 0.318 1.00 92.26 4275 ALA B C 1
ATOM 4777 O O . ALA B 1 58 ? 4.500 -26.036 1.301 1.00 87.89 4275 ALA B O 1
ATOM 4779 N N . PRO B 1 59 ? 2.402 -25.971 0.418 1.00 93.42 4276 PRO B N 1
ATOM 4780 C CA . PRO B 1 59 ? 1.739 -25.814 1.728 1.00 86.87 4276 PRO B CA 1
ATOM 4781 C C . PRO B 1 59 ? 1.470 -27.135 2.441 1.00 82.87 4276 PRO B C 1
ATOM 4782 O O . PRO B 1 59 ? 1.053 -28.109 1.809 1.00 85.60 4276 PRO B O 1
ATOM 4786 N N . GLY B 1 60 ? 1.703 -27.166 3.749 1.00 81.10 4277 GLY B N 1
ATOM 4787 C CA . GLY B 1 60 ? 1.388 -28.346 4.569 1.00 79.88 4277 GLY B CA 1
ATOM 4788 C C . GLY B 1 60 ? 2.301 -29.543 4.363 1.00 78.17 4277 GLY B C 1
ATOM 4789 O O . GLY B 1 60 ? 1.893 -30.707 4.520 1.00 78.49 4277 GLY B O 1
ATOM 4790 N N . LYS B 1 61 ? 3.550 -29.252 4.027 1.00 77.24 4278 LYS B N 1
ATOM 4791 C CA . LYS B 1 61 ? 4.499 -30.277 3.581 1.00 80.36 4278 LYS B CA 1
ATOM 4792 C C . LYS B 1 61 ? 5.896 -29.894 4.029 1.00 74.56 4278 LYS B C 1
ATOM 4793 O O . LYS B 1 61 ? 6.150 -28.740 4.388 1.00 70.39 4278 LYS B O 1
ATOM 4799 N N . ALA B 1 62 ? 6.792 -30.872 4.005 1.00 70.04 4279 ALA B N 1
ATOM 4800 C CA . ALA B 1 62 ? 8.175 -30.661 4.397 1.00 69.02 4279 ALA B CA 1
ATOM 4801 C C . ALA B 1 62 ? 9.058 -30.792 3.174 1.00 68.67 4279 ALA B C 1
ATOM 4802 O O . ALA B 1 62 ? 8.874 -31.687 2.375 1.00 66.02 4279 ALA B O 1
ATOM 4804 N N . TYR B 1 63 ? 10.036 -29.902 3.064 1.00 69.36 4280 TYR B N 1
ATOM 4805 C CA . TYR B 1 63 ? 10.943 -29.864 1.926 1.00 68.15 4280 TYR B CA 1
ATOM 4806 C C . TYR B 1 63 ? 12.293 -30.564 2.173 1.00 67.96 4280 TYR B C 1
ATOM 4807 O O . TYR B 1 63 ? 13.186 -30.516 1.325 1.00 67.66 4280 TYR B O 1
ATOM 4816 N N . ALA B 1 64 ? 12.431 -31.219 3.322 1.00 67.26 4281 ALA B N 1
ATOM 4817 C CA . ALA B 1 64 ? 13.667 -31.919 3.690 1.00 66.89 4281 ALA B CA 1
ATOM 4818 C C . ALA B 1 64 ? 13.283 -33.277 4.250 1.00 65.45 4281 ALA B C 1
ATOM 4819 O O . ALA B 1 64 ? 12.164 -33.468 4.729 1.00 62.78 4281 ALA B O 1
ATOM 4821 N N . LYS B 1 65 ? 14.210 -34.224 4.169 1.00 68.27 4282 LYS B N 1
ATOM 4822 C CA . LYS B 1 65 ? 13.902 -35.616 4.452 1.00 66.53 4282 LYS B CA 1
ATOM 4823 C C . LYS B 1 65 ? 15.040 -36.336 5.137 1.00 62.76 4282 LYS B C 1
ATOM 4824 O O . LYS B 1 65 ? 15.103 -37.556 5.098 1.00 65.99 4282 LYS B O 1
ATOM 4830 N N . TRP B 1 66 ? 15.897 -35.579 5.817 1.00 61.72 4283 TRP B N 1
ATOM 4831 C CA . TRP B 1 66 ? 17.099 -36.095 6.474 1.00 60.52 4283 TRP B CA 1
ATOM 4832 C C . TRP B 1 66 ? 17.122 -35.862 8.000 1.00 58.39 4283 TRP B C 1
ATOM 4833 O O . TRP B 1 66 ? 16.365 -35.078 8.569 1.00 55.60 4283 TRP B O 1
ATOM 4844 N N . GLY B 1 67 ? 18.032 -36.565 8.646 1.00 59.84 4284 GLY B N 1
ATOM 4845 C CA . GLY B 1 67 ? 18.225 -36.470 10.078 1.00 56.74 4284 GLY B CA 1
ATOM 4846 C C . GLY B 1 67 ? 19.444 -37.270 10.492 1.00 56.86 4284 GLY B C 1
ATOM 4847 O O . GLY B 1 67 ? 19.933 -38.135 9.730 1.00 59.96 4284 GLY B O 1
ATOM 4848 N N . GLY B 1 68 ? 19.964 -36.945 11.672 1.00 55.29 4285 GLY B N 1
ATOM 4849 C CA . GLY B 1 68 ? 20.926 -37.788 12.373 1.00 54.15 4285 GLY B CA 1
ATOM 4850 C C . GLY B 1 68 ? 20.113 -38.720 13.234 1.00 54.07 4285 GLY B C 1
ATOM 4851 O O . GLY B 1 68 ? 19.516 -38.265 14.198 1.00 49.57 4285 GLY B O 1
ATOM 4852 N N . TRP B 1 69 ? 20.076 -40.011 12.887 1.00 54.19 4286 TRP B N 1
ATOM 4853 C CA . TRP B 1 69 ? 19.187 -40.955 13.570 1.00 55.80 4286 TRP B CA 1
ATOM 4854 C C . TRP B 1 69 ? 19.926 -41.862 14.533 1.00 58.06 4286 TRP B C 1
ATOM 4855 O O . TRP B 1 69 ? 20.977 -42.402 14.207 1.00 61.02 4286 TRP B O 1
ATOM 4866 N N . LEU B 1 70 ? 19.365 -42.073 15.717 1.00 59.24 4287 LEU B N 1
ATOM 4867 C CA . LEU B 1 70 ? 19.853 -43.172 16.557 1.00 60.62 4287 LEU B CA 1
ATOM 4868 C C . LEU B 1 70 ? 19.517 -44.502 15.894 1.00 61.61 4287 LEU B C 1
ATOM 4869 O O . LEU B 1 70 ? 18.522 -44.594 15.188 1.00 61.74 4287 LEU B O 1
ATOM 4874 N N . SER B 1 71 ? 20.331 -45.530 16.126 1.00 67.00 4288 SER B N 1
ATOM 4875 C CA . SER B 1 71 ? 20.072 -46.879 15.538 1.00 75.34 4288 SER B CA 1
ATOM 4876 C C . SER B 1 71 ? 18.652 -47.481 15.789 1.00 77.49 4288 SER B C 1
ATOM 4877 O O . SER B 1 71 ? 17.956 -47.848 14.835 1.00 81.69 4288 SER B O 1
ATOM 4880 N N . ASP B 1 72 ? 18.244 -47.595 17.053 1.00 74.12 4289 ASP B N 1
ATOM 4881 C CA . ASP B 1 72 ? 16.885 -48.023 17.405 1.00 76.18 4289 ASP B CA 1
ATOM 4882 C C . ASP B 1 72 ? 16.367 -47.243 18.625 1.00 72.26 4289 ASP B C 1
ATOM 4883 O O . ASP B 1 72 ? 16.897 -47.376 19.726 1.00 74.41 4289 ASP B O 1
ATOM 4888 N N . VAL B 1 73 ? 15.314 -46.453 18.438 1.00 62.63 4290 VAL B N 1
ATOM 4889 C CA . VAL B 1 73 ? 14.791 -45.670 19.534 1.00 57.24 4290 VAL B CA 1
ATOM 4890 C C . VAL B 1 73 ? 13.627 -46.322 20.253 1.00 53.00 4290 VAL B C 1
ATOM 4891 O O . VAL B 1 73 ? 13.181 -45.800 21.253 1.00 51.86 4290 VAL B O 1
ATOM 4895 N N . ALA B 1 74 ? 13.162 -47.466 19.770 1.00 51.15 4291 ALA B N 1
ATOM 4896 C CA . ALA B 1 74 ? 12.049 -48.187 20.381 1.00 48.91 4291 ALA B CA 1
ATOM 4897 C C . ALA B 1 74 ? 12.481 -49.246 21.384 1.00 50.24 4291 ALA B C 1
ATOM 4898 O O . ALA B 1 74 ? 11.665 -49.709 22.210 1.00 47.90 4291 ALA B O 1
ATOM 4900 N N . SER B 1 75 ? 13.757 -49.612 21.334 1.00 52.89 4292 SER B N 1
ATOM 4901 C CA . SER B 1 75 ? 14.266 -50.694 22.162 1.00 54.92 4292 SER B CA 1
ATOM 4902 C C . SER B 1 75 ? 14.477 -50.206 23.562 1.00 53.69 4292 SER B C 1
ATOM 4903 O O . SER B 1 75 ? 15.036 -49.143 23.760 1.00 52.76 4292 SER B O 1
ATOM 4906 N N . PHE B 1 76 ? 14.064 -51.025 24.528 1.00 57.97 4293 PHE B N 1
ATOM 4907 C CA . PHE B 1 76 ? 14.203 -50.707 25.949 1.00 56.20 4293 PHE B CA 1
ATOM 4908 C C . PHE B 1 76 ? 14.179 -52.013 26.741 1.00 57.53 4293 PHE B C 1
ATOM 4909 O O . PHE B 1 76 ? 13.685 -53.014 26.257 1.00 56.98 4293 PHE B O 1
ATOM 4917 N N . ASP B 1 77 ? 14.761 -51.983 27.939 1.00 59.37 4294 ASP B N 1
ATOM 4918 C CA . ASP B 1 77 ? 14.716 -53.087 28.890 1.00 56.99 4294 ASP B CA 1
ATOM 4919 C C . ASP B 1 77 ? 13.830 -52.752 30.125 1.00 55.59 4294 ASP B C 1
ATOM 4920 O O . ASP B 1 77 ? 14.326 -52.488 31.222 1.00 51.71 4294 ASP B O 1
ATOM 4925 N N . PRO B 1 78 ? 12.501 -52.800 29.955 1.00 56.20 4295 PRO B N 1
ATOM 4926 C CA . PRO B 1 78 ? 11.637 -52.341 31.052 1.00 55.82 4295 PRO B CA 1
ATOM 4927 C C . PRO B 1 78 ? 11.743 -53.145 32.353 1.00 54.51 4295 PRO B C 1
ATOM 4928 O O . PRO B 1 78 ? 11.490 -52.611 33.441 1.00 54.70 4295 PRO B O 1
ATOM 4940 N N . PHE B 1 80 ? 14.476 -54.494 33.740 1.00 54.99 4297 PHE B N 1
ATOM 4941 C CA . PHE B 1 80 ? 15.617 -53.844 34.382 1.00 51.45 4297 PHE B CA 1
ATOM 4942 C C . PHE B 1 80 ? 15.212 -52.591 35.141 1.00 48.37 4297 PHE B C 1
ATOM 4943 O O . PHE B 1 80 ? 15.626 -52.362 36.240 1.00 45.14 4297 PHE B O 1
ATOM 4951 N N . PHE B 1 81 ? 14.400 -51.760 34.542 1.00 49.60 4298 PHE B N 1
ATOM 4952 C CA . PHE B 1 81 ? 14.094 -50.494 35.154 1.00 48.75 4298 PHE B CA 1
ATOM 4953 C C . PHE B 1 81 ? 12.779 -50.492 35.939 1.00 50.73 4298 PHE B C 1
ATOM 4954 O O . PHE B 1 81 ? 12.192 -49.433 36.146 1.00 51.62 4298 PHE B O 1
ATOM 4962 N N . ARG B 1 82 ? 12.347 -51.668 36.415 1.00 54.05 4299 ARG B N 1
ATOM 4963 C CA . ARG B 1 82 ? 11.223 -51.787 37.356 1.00 49.93 4299 ARG B CA 1
ATOM 4964 C C . ARG B 1 82 ? 9.907 -51.310 36.730 1.00 48.34 4299 ARG B C 1
ATOM 4965 O O . ARG B 1 82 ? 9.117 -50.601 37.351 1.00 48.43 4299 ARG B O 1
ATOM 4981 N N . SER B 1 84 ? 6.625 -51.995 33.668 1.00 47.44 4301 SER B N 1
ATOM 4982 C CA . SER B 1 84 ? 5.953 -52.955 32.783 1.00 47.69 4301 SER B CA 1
ATOM 4983 C C . SER B 1 84 ? 6.160 -52.572 31.328 1.00 49.49 4301 SER B C 1
ATOM 4984 O O . SER B 1 84 ? 6.616 -51.468 31.003 1.00 52.56 4301 SER B O 1
ATOM 4987 N N . GLN B 1 85 ? 5.814 -53.506 30.453 1.00 51.04 4302 GLN B N 1
ATOM 4988 C CA . GLN B 1 85 ? 5.874 -53.316 28.994 1.00 49.60 4302 GLN B CA 1
ATOM 4989 C C . GLN B 1 85 ? 4.916 -52.242 28.572 1.00 45.03 4302 GLN B C 1
ATOM 4990 O O . GLN B 1 85 ? 5.229 -51.434 27.732 1.00 47.29 4302 GLN B O 1
ATOM 4996 N N . VAL B 1 86 ? 3.740 -52.251 29.156 1.00 43.84 4303 VAL B N 1
ATOM 4997 C CA . VAL B 1 86 ? 2.684 -51.410 28.720 1.00 46.75 4303 VAL B CA 1
ATOM 4998 C C . VAL B 1 86 ? 2.958 -49.973 29.109 1.00 47.18 4303 VAL B C 1
ATOM 4999 O O . VAL B 1 86 ? 2.687 -49.040 28.332 1.00 47.26 4303 VAL B O 1
ATOM 5003 N N . GLU B 1 87 ? 3.493 -49.800 30.306 1.00 46.92 4304 GLU B N 1
ATOM 5004 C CA . GLU B 1 87 ? 4.005 -48.511 30.704 1.00 50.65 4304 GLU B CA 1
ATOM 5005 C C . GLU B 1 87 ? 5.072 -48.048 29.694 1.00 47.67 4304 GLU B C 1
ATOM 5006 O O . GLU B 1 87 ? 5.042 -46.887 29.259 1.00 41.17 4304 GLU B O 1
ATOM 5012 N N . ALA B 1 88 ? 6.010 -48.941 29.351 1.00 42.04 4305 ALA B N 1
ATOM 5013 C CA . ALA B 1 88 ? 7.116 -48.546 28.496 1.00 43.31 4305 ALA B CA 1
ATOM 5014 C C . ALA B 1 88 ? 6.633 -48.132 27.105 1.00 43.32 4305 ALA B C 1
ATOM 5015 O O . ALA B 1 88 ? 7.169 -47.214 26.499 1.00 40.93 4305 ALA B O 1
ATOM 5017 N N . GLU B 1 89 ? 5.578 -48.774 26.635 1.00 46.87 4306 GLU B N 1
ATOM 5018 C CA . GLU B 1 89 ? 5.016 -48.440 25.344 1.00 50.17 4306 GLU B CA 1
ATOM 5019 C C . GLU B 1 89 ? 4.369 -47.078 25.391 1.00 48.40 4306 GLU B C 1
ATOM 5020 O O . GLU B 1 89 ? 4.336 -46.385 24.398 1.00 53.10 4306 GLU B O 1
ATOM 5026 N N . HIS B 1 90 ? 3.861 -46.685 26.546 1.00 46.65 4307 HIS B N 1
ATOM 5027 C CA . HIS B 1 90 ? 3.189 -45.403 26.674 1.00 46.13 4307 HIS B CA 1
ATOM 5028 C C . HIS B 1 90 ? 4.038 -44.183 27.084 1.00 46.08 4307 HIS B C 1
ATOM 5029 O O . HIS B 1 90 ? 3.530 -43.061 27.067 1.00 52.63 4307 HIS B O 1
ATOM 5036 N N . ILE B 1 91 ? 5.319 -44.357 27.363 1.00 43.89 4308 ILE B N 1
ATOM 5037 C CA . ILE B 1 91 ? 6.155 -43.214 27.664 1.00 44.20 4308 ILE B CA 1
ATOM 5038 C C . ILE B 1 91 ? 7.189 -42.828 26.591 1.00 42.99 4308 ILE B C 1
ATOM 5039 O O . ILE B 1 91 ? 7.656 -43.657 25.853 1.00 42.09 4308 ILE B O 1
ATOM 5044 N N . ASP B 1 92 ? 7.502 -41.539 26.502 1.00 43.59 4309 ASP B N 1
ATOM 5045 C CA . ASP B 1 92 ? 8.415 -41.008 25.481 1.00 45.75 4309 ASP B CA 1
ATOM 5046 C C . ASP B 1 92 ? 9.744 -41.772 25.554 1.00 45.19 4309 ASP B C 1
ATOM 5047 O O . ASP B 1 92 ? 10.249 -42.022 26.649 1.00 42.29 4309 ASP B O 1
ATOM 5052 N N . PRO B 1 93 ? 10.309 -42.153 24.390 1.00 46.04 4310 PRO B N 1
ATOM 5053 C CA . PRO B 1 93 ? 11.607 -42.857 24.361 1.00 45.36 4310 PRO B CA 1
ATOM 5054 C C . PRO B 1 93 ? 12.722 -42.035 24.962 1.00 44.32 4310 PRO B C 1
ATOM 5055 O O . PRO B 1 93 ? 13.776 -42.587 25.327 1.00 43.85 4310 PRO B O 1
ATOM 5059 N N . GLN B 1 94 ? 12.492 -40.731 25.061 1.00 40.74 4311 GLN B N 1
ATOM 5060 C CA . GLN B 1 94 ? 13.452 -39.852 25.704 1.00 42.03 4311 GLN B CA 1
ATOM 5061 C C . GLN B 1 94 ? 13.673 -40.224 27.154 1.00 42.50 4311 GLN B C 1
ATOM 5062 O O . GLN B 1 94 ? 14.792 -40.135 27.646 1.00 42.76 4311 GLN B O 1
ATOM 5068 N N . GLU B 1 95 ? 12.588 -40.651 27.810 1.00 43.51 4312 GLU B N 1
ATOM 5069 C CA . GLU B 1 95 ? 12.574 -41.026 29.221 1.00 43.57 4312 GLU B CA 1
ATOM 5070 C C . GLU B 1 95 ? 13.269 -42.367 29.327 1.00 43.26 4312 GLU B C 1
ATOM 5071 O O . GLU B 1 95 ? 14.069 -42.611 30.216 1.00 43.40 4312 GLU B O 1
ATOM 5077 N N . ARG B 1 96 ? 13.003 -43.213 28.354 1.00 42.27 4313 ARG B N 1
ATOM 5078 C CA . ARG B 1 96 ? 13.593 -44.525 28.332 1.00 42.47 4313 ARG B CA 1
ATOM 5079 C C . ARG B 1 96 ? 15.085 -44.525 28.048 1.00 42.31 4313 ARG B C 1
ATOM 5080 O O . ARG B 1 96 ? 15.881 -45.097 28.793 1.00 42.04 4313 ARG B O 1
ATOM 5088 N N . ILE B 1 97 ? 15.478 -43.855 26.988 1.00 43.18 4314 ILE B N 1
ATOM 5089 C CA . ILE B 1 97 ? 16.908 -43.827 26.609 1.00 44.44 4314 ILE B CA 1
ATOM 5090 C C . ILE B 1 97 ? 17.799 -43.117 27.641 1.00 45.19 4314 ILE B C 1
ATOM 5091 O O . ILE B 1 97 ? 18.867 -43.617 28.017 1.00 44.97 4314 ILE B O 1
ATOM 5096 N N . PHE B 1 98 ? 17.352 -41.965 28.127 1.00 44.57 4315 PHE B N 1
ATOM 5097 C CA . PHE B 1 98 ? 18.111 -41.291 29.158 1.00 43.94 4315 PHE B CA 1
ATOM 5098 C C . PHE B 1 98 ? 18.330 -42.177 30.391 1.00 43.86 4315 PHE B C 1
ATOM 5099 O O . PHE B 1 98 ? 19.335 -42.013 31.082 1.00 43.90 4315 PHE B O 1
ATOM 5107 N N . LEU B 1 99 ? 17.411 -43.096 30.685 1.00 42.12 4316 LEU B N 1
ATOM 5108 C CA . LEU B 1 99 ? 17.699 -44.078 31.751 1.00 43.11 4316 LEU B CA 1
ATOM 5109 C C . LEU B 1 99 ? 18.969 -44.899 31.479 1.00 43.29 4316 LEU B C 1
ATOM 5110 O O . LEU B 1 99 ? 19.776 -45.082 32.369 1.00 43.49 4316 LEU B O 1
ATOM 5115 N N . GLN B 1 100 ? 19.106 -45.385 30.251 1.00 43.32 4317 GLN B N 1
ATOM 5116 C CA . GLN B 1 100 ? 20.215 -46.228 29.847 1.00 46.06 4317 GLN B CA 1
ATOM 5117 C C . GLN B 1 100 ? 21.468 -45.375 29.812 1.00 46.70 4317 GLN B C 1
ATOM 5118 O O . GLN B 1 100 ? 22.528 -45.753 30.344 1.00 45.84 4317 GLN B O 1
ATOM 5124 N N . THR B 1 101 ? 21.334 -44.192 29.241 1.00 44.14 4318 THR B N 1
ATOM 5125 C CA . THR B 1 101 ? 22.448 -43.310 29.212 1.00 43.47 4318 THR B CA 1
ATOM 5126 C C . THR B 1 101 ? 23.036 -43.144 30.623 1.00 44.71 4318 THR B C 1
ATOM 5127 O O . THR B 1 101 ? 24.250 -43.233 30.808 1.00 47.13 4318 THR B O 1
ATOM 5131 N N . VAL B 1 102 ? 22.187 -42.891 31.615 1.00 41.54 4319 VAL B N 1
ATOM 5132 C CA . VAL B 1 102 ? 22.680 -42.573 32.940 1.00 41.97 4319 VAL B CA 1
ATOM 5133 C C . VAL B 1 102 ? 23.225 -43.825 33.608 1.00 45.74 4319 VAL B C 1
ATOM 5134 O O . VAL B 1 102 ? 24.095 -43.722 34.463 1.00 46.56 4319 VAL B O 1
ATOM 5138 N N . TRP B 1 103 ? 22.713 -45.004 33.248 1.00 46.36 4320 TRP B N 1
ATOM 5139 C CA . TRP B 1 103 ? 23.327 -46.240 33.722 1.00 49.40 4320 TRP B CA 1
ATOM 5140 C C . TRP B 1 103 ? 24.764 -46.336 33.177 1.00 50.57 4320 TRP B C 1
ATOM 5141 O O . TRP B 1 103 ? 25.713 -46.613 33.900 1.00 52.22 4320 TRP B O 1
ATOM 5152 N N . HIS B 1 104 ? 24.917 -46.087 31.894 1.00 49.74 4321 HIS B N 1
ATOM 5153 C CA . HIS B 1 104 ? 26.245 -46.076 31.305 1.00 52.07 4321 HIS B CA 1
ATOM 5154 C C . HIS B 1 104 ? 27.135 -44.947 31.821 1.00 51.04 4321 HIS B C 1
ATOM 5155 O O . HIS B 1 104 ? 28.348 -45.063 31.803 1.00 51.70 4321 HIS B O 1
ATOM 5162 N N . LEU B 1 105 ? 26.556 -43.861 32.290 1.00 48.31 4322 LEU B N 1
ATOM 5163 C CA . LEU B 1 105 ? 27.393 -42.819 32.846 1.00 50.01 4322 LEU B CA 1
ATOM 5164 C C . LEU B 1 105 ? 28.068 -43.339 34.107 1.00 51.19 4322 LEU B C 1
ATOM 5165 O O . LEU B 1 105 ? 29.253 -43.109 34.322 1.00 51.86 4322 LEU B O 1
ATOM 5170 N N . LEU B 1 106 ? 27.311 -44.045 34.943 1.00 48.95 4323 LEU B N 1
ATOM 5171 C CA . LEU B 1 106 ? 27.857 -44.511 36.188 1.00 48.80 4323 LEU B CA 1
ATOM 5172 C C . LEU B 1 106 ? 28.932 -45.539 35.919 1.00 50.79 4323 LEU B C 1
ATOM 5173 O O . LEU B 1 106 ? 29.925 -45.580 36.638 1.00 52.84 4323 LEU B O 1
ATOM 5178 N N . GLU B 1 107 ? 28.752 -46.350 34.885 1.00 49.92 4324 GLU B N 1
ATOM 5179 C CA . GLU B 1 107 ? 29.784 -47.337 34.536 1.00 52.56 4324 GLU B CA 1
ATOM 5180 C C . GLU B 1 107 ? 31.033 -46.676 34.001 1.00 51.54 4324 GLU B C 1
ATOM 5181 O O . GLU B 1 107 ? 32.086 -47.104 34.344 1.00 53.07 4324 GLU B O 1
ATOM 5187 N N . ASP B 1 108 ? 30.928 -45.591 33.235 1.00 55.15 4325 ASP B N 1
ATOM 5188 C CA . ASP B 1 108 ? 32.124 -44.887 32.770 1.00 56.57 4325 ASP B CA 1
ATOM 5189 C C . ASP B 1 108 ? 32.825 -44.181 33.919 1.00 57.40 4325 ASP B C 1
ATOM 5190 O O . ASP B 1 108 ? 34.034 -44.093 33.948 1.00 64.97 4325 ASP B O 1
ATOM 5195 N N . ALA B 1 109 ? 32.075 -43.677 34.881 1.00 57.47 4326 ALA B N 1
ATOM 5196 C CA . ALA B 1 109 ? 32.694 -43.062 36.042 1.00 58.33 4326 ALA B CA 1
ATOM 5197 C C . ALA B 1 109 ? 33.299 -44.115 36.953 1.00 59.51 4326 ALA B C 1
ATOM 5198 O O . ALA B 1 109 ? 34.122 -43.808 37.803 1.00 65.47 4326 ALA B O 1
ATOM 5200 N N . GLY B 1 110 ? 32.879 -45.354 36.791 1.00 57.22 4327 GLY B N 1
ATOM 5201 C CA . GLY B 1 110 ? 33.325 -46.402 37.680 1.00 58.00 4327 GLY B CA 1
ATOM 5202 C C . GLY B 1 110 ? 32.699 -46.347 39.046 1.00 55.11 4327 GLY B C 1
ATOM 5203 O O . GLY B 1 110 ? 33.350 -46.549 40.058 1.00 57.95 4327 GLY B O 1
ATOM 5204 N N . THR B 1 111 ? 31.413 -46.095 39.084 1.00 54.04 4328 THR B N 1
ATOM 5205 C CA . THR B 1 111 ? 30.746 -46.015 40.350 1.00 54.97 4328 THR B CA 1
ATOM 5206 C C . THR B 1 111 ? 29.465 -46.793 40.221 1.00 53.67 4328 THR B C 1
ATOM 5207 O O . THR B 1 111 ? 29.304 -47.612 39.297 1.00 52.76 4328 THR B O 1
ATOM 5211 N N . SER B 1 112 ? 28.566 -46.566 41.162 1.00 52.85 4329 SER B N 1
ATOM 5212 C CA . SER B 1 112 ? 27.322 -47.316 41.205 1.00 52.36 4329 SER B CA 1
ATOM 5213 C C . SER B 1 112 ? 26.322 -46.604 42.115 1.00 51.30 4329 SER B C 1
ATOM 5214 O O . SER B 1 112 ? 26.667 -45.713 42.897 1.00 50.27 4329 SER B O 1
ATOM 5217 N N . ARG B 1 113 ? 25.076 -47.022 42.015 1.00 51.40 4330 ARG B N 1
ATOM 5218 C CA . ARG B 1 113 ? 24.076 -46.563 42.942 1.00 52.27 4330 ARG B CA 1
ATOM 5219 C C . ARG B 1 113 ? 24.587 -46.694 44.378 1.00 52.24 4330 ARG B C 1
ATOM 5220 O O . ARG B 1 113 ? 24.461 -45.748 45.167 1.00 52.32 4330 ARG B O 1
ATOM 5228 N N . ALA B 1 114 ? 25.194 -47.824 44.715 1.00 50.93 4331 ALA B N 1
ATOM 5229 C CA . ALA B 1 114 ? 25.541 -48.034 46.112 1.00 53.07 4331 ALA B CA 1
ATOM 5230 C C . ALA B 1 114 ? 26.699 -47.125 46.543 1.00 51.89 4331 ALA B C 1
ATOM 5231 O O . ALA B 1 114 ? 26.646 -46.541 47.608 1.00 51.20 4331 ALA B O 1
ATOM 5233 N N . ALA B 1 115 ? 27.714 -46.954 45.709 1.00 52.35 4332 ALA B N 1
ATOM 5234 C CA . ALA B 1 115 ? 28.835 -46.068 46.079 1.00 51.64 4332 ALA B CA 1
ATOM 5235 C C . ALA B 1 115 ? 28.325 -44.634 46.239 1.00 55.15 4332 ALA B C 1
ATOM 5236 O O . ALA B 1 115 ? 28.742 -43.906 47.148 1.00 57.21 4332 ALA B O 1
ATOM 5238 N N . LEU B 1 116 ? 27.385 -44.253 45.371 1.00 56.43 4333 LEU B N 1
ATOM 5239 C CA . LEU B 1 116 ? 26.777 -42.922 45.405 1.00 55.58 4333 LEU B CA 1
ATOM 5240 C C . LEU B 1 116 ? 25.689 -42.759 46.464 1.00 57.13 4333 LEU B C 1
ATOM 5241 O O . LEU B 1 116 ? 25.140 -41.670 46.616 1.00 56.35 4333 LEU B O 1
ATOM 5246 N N . SER B 1 117 ? 25.375 -43.817 47.203 1.00 59.16 4334 SER B N 1
ATOM 5247 C CA . SER B 1 117 ? 24.271 -43.749 48.148 1.00 60.17 4334 SER B CA 1
ATOM 5248 C C . SER B 1 117 ? 24.572 -42.858 49.350 1.00 63.74 4334 SER B C 1
ATOM 5249 O O . SER B 1 117 ? 23.654 -42.438 50.027 1.00 70.18 4334 SER B O 1
ATOM 5252 N N . LYS B 1 118 ? 25.837 -42.604 49.654 1.00 66.30 4335 LYS B N 1
ATOM 5253 C CA . LYS B 1 118 ? 26.158 -41.829 50.851 1.00 69.26 4335 LYS B CA 1
ATOM 5254 C C . LYS B 1 118 ? 26.533 -40.387 50.517 1.00 65.64 4335 LYS B C 1
ATOM 5255 O O . LYS B 1 118 ? 26.805 -39.588 51.400 1.00 66.06 4335 LYS B O 1
ATOM 5261 N N . VAL B 1 119 ? 26.528 -40.049 49.238 1.00 62.68 4336 VAL B N 1
ATOM 5262 C CA . VAL B 1 119 ? 26.557 -38.656 48.837 1.00 60.15 4336 VAL B CA 1
ATOM 5263 C C . VAL B 1 119 ? 25.188 -38.272 48.335 1.00 54.22 4336 VAL B C 1
ATOM 5264 O O . VAL B 1 119 ? 24.359 -39.100 48.033 1.00 54.42 4336 VAL B O 1
ATOM 5268 N N . ARG B 1 120 ? 24.943 -36.989 48.287 1.00 54.93 4337 ARG B N 1
ATOM 5269 C CA . ARG B 1 120 ? 23.674 -36.481 47.806 1.00 54.35 4337 ARG B CA 1
ATOM 5270 C C . ARG B 1 120 ? 23.808 -36.164 46.333 1.00 49.61 4337 ARG B C 1
ATOM 5271 O O . ARG B 1 120 ? 24.598 -35.292 45.977 1.00 51.84 4337 ARG B O 1
ATOM 5279 N N . THR B 1 121 ? 23.075 -36.882 45.485 1.00 45.82 4338 THR B N 1
ATOM 5280 C CA . THR B 1 121 ? 23.203 -36.739 44.025 1.00 44.55 4338 THR B CA 1
ATOM 5281 C C . THR B 1 121 ? 21.956 -36.087 43.418 1.00 42.35 4338 THR B C 1
ATOM 5282 O O . THR B 1 121 ? 20.838 -36.507 43.720 1.00 41.48 4338 THR B O 1
ATOM 5286 N N . GLY B 1 122 ? 22.171 -35.068 42.584 1.00 40.37 4339 GLY B N 1
ATOM 5287 C CA . GLY B 1 122 ? 21.111 -34.368 41.886 1.00 40.72 4339 GLY B CA 1
ATOM 5288 C C . GLY B 1 122 ? 21.094 -34.725 40.404 1.00 41.08 4339 GLY B C 1
ATOM 5289 O O . GLY B 1 122 ? 22.059 -35.244 39.893 1.00 44.87 4339 GLY B O 1
ATOM 5290 N N . VAL B 1 123 ? 19.998 -34.411 39.722 1.00 38.94 4340 VAL B N 1
ATOM 5291 C CA . VAL B 1 123 ? 19.796 -34.736 38.333 1.00 38.24 4340 VAL B CA 1
ATOM 5292 C C . VAL B 1 123 ? 19.238 -33.511 37.613 1.00 38.54 4340 VAL B C 1
ATOM 5293 O O . VAL B 1 123 ? 18.207 -32.992 38.001 1.00 39.52 4340 VAL B O 1
ATOM 5297 N N . PHE B 1 124 ? 19.900 -33.083 36.537 1.00 39.84 4341 PHE B N 1
ATOM 5298 C CA . PHE B 1 124 ? 19.502 -31.920 35.736 1.00 37.45 4341 PHE B CA 1
ATOM 5299 C C . PHE B 1 124 ? 19.527 -32.339 34.291 1.00 38.82 4341 PHE B C 1
ATOM 5300 O O . PHE B 1 124 ? 20.599 -32.703 33.793 1.00 43.33 4341 PHE B O 1
ATOM 5308 N N . VAL B 1 125 ? 18.390 -32.294 33.602 1.00 37.63 4342 VAL B N 1
ATOM 5309 C CA . VAL B 1 125 ? 18.351 -32.761 32.215 1.00 37.79 4342 VAL B CA 1
ATOM 5310 C C . VAL B 1 125 ? 17.582 -31.814 31.270 1.00 40.69 4342 VAL B C 1
ATOM 5311 O O . VAL B 1 125 ? 16.511 -31.276 31.612 1.00 40.61 4342 VAL B O 1
ATOM 5315 N N . GLY B 1 126 ? 18.152 -31.581 30.086 1.00 39.46 4343 GLY B N 1
ATOM 5316 C CA . GLY B 1 126 ? 17.555 -30.672 29.144 1.00 38.04 4343 GLY B CA 1
ATOM 5317 C C . GLY B 1 126 ? 16.748 -31.382 28.087 1.00 39.60 4343 GLY B C 1
ATOM 5318 O O . GLY B 1 126 ? 17.207 -32.367 27.544 1.00 38.60 4343 GLY B O 1
ATOM 5319 N N . LEU B 1 127 ? 15.552 -30.869 27.796 1.00 40.59 4344 LEU B N 1
ATOM 5320 C CA . LEU B 1 127 ? 14.687 -31.390 26.738 1.00 41.74 4344 LEU B CA 1
ATOM 5321 C C . LEU B 1 127 ? 14.008 -30.228 26.069 1.00 41.63 4344 LEU B C 1
ATOM 5322 O O . LEU B 1 127 ? 13.786 -29.202 26.750 1.00 46.07 4344 LEU B O 1
ATOM 5335 N N . TYR B 1 129 ? 11.593 -31.025 23.058 1.00 42.39 4346 TYR B N 1
ATOM 5336 C CA . TYR B 1 129 ? 10.424 -31.526 22.399 1.00 41.40 4346 TYR B CA 1
ATOM 5337 C C . TYR B 1 129 ? 9.850 -32.660 23.193 1.00 39.42 4346 TYR B C 1
ATOM 5338 O O . TYR B 1 129 ? 10.593 -33.397 23.839 1.00 43.74 4346 TYR B O 1
ATOM 5347 N N . GLY B 1 130 ? 8.526 -32.788 23.151 1.00 38.09 4347 GLY B N 1
ATOM 5348 C CA . GLY B 1 130 ? 7.831 -33.932 23.706 1.00 38.40 4347 GLY B CA 1
ATOM 5349 C C . GLY B 1 130 ? 6.789 -34.478 22.761 1.00 39.35 4347 GLY B C 1
ATOM 5350 O O . GLY B 1 130 ? 5.626 -34.487 23.082 1.00 45.10 4347 GLY B O 1
ATOM 5351 N N . HIS B 1 131 ? 7.209 -34.998 21.623 1.00 42.08 4348 HIS B N 1
ATOM 5352 C CA . HIS B 1 131 ? 6.277 -35.372 20.560 1.00 45.29 4348 HIS B CA 1
ATOM 5353 C C . HIS B 1 131 ? 5.605 -36.736 20.641 1.00 43.77 4348 HIS B C 1
ATOM 5354 O O . HIS B 1 131 ? 4.535 -36.938 20.074 1.00 44.95 4348 HIS B O 1
ATOM 5361 N N . TYR B 1 132 ? 6.235 -37.682 21.301 1.00 41.74 4349 TYR B N 1
ATOM 5362 C CA . TYR B 1 132 ? 5.642 -38.975 21.449 1.00 42.46 4349 TYR B CA 1
ATOM 5363 C C . TYR B 1 132 ? 4.183 -38.859 21.919 1.00 43.51 4349 TYR B C 1
ATOM 5364 O O . TYR B 1 132 ? 3.321 -39.595 21.468 1.00 46.96 4349 TYR B O 1
ATOM 5373 N N . GLN B 1 133 ? 3.890 -37.886 22.766 1.00 42.63 4350 GLN B N 1
ATOM 5374 C CA . GLN B 1 133 ? 2.563 -37.762 23.337 1.00 43.68 4350 GLN B CA 1
ATOM 5375 C C . GLN B 1 133 ? 1.485 -37.453 22.316 1.00 45.44 4350 GLN B C 1
ATOM 5376 O O . GLN B 1 133 ? 0.323 -37.349 22.661 1.00 51.17 4350 GLN B O 1
ATOM 5382 N N . LEU B 1 134 ? 1.864 -37.225 21.074 1.00 47.08 4351 LEU B N 1
ATOM 5383 C CA . LEU B 1 134 ? 0.897 -36.884 20.076 1.00 48.23 4351 LEU B CA 1
ATOM 5384 C C . LEU B 1 134 ? 0.260 -38.181 19.631 1.00 48.07 4351 LEU B C 1
ATOM 5385 O O . LEU B 1 134 ? -0.837 -38.191 19.077 1.00 50.60 4351 LEU B O 1
ATOM 5390 N N . TYR B 1 135 ? 0.963 -39.278 19.852 1.00 47.78 4352 TYR B N 1
ATOM 5391 C CA . TYR B 1 135 ? 0.447 -40.578 19.461 1.00 48.18 4352 TYR B CA 1
ATOM 5392 C C . TYR B 1 135 ? -0.657 -40.968 20.422 1.00 48.00 4352 TYR B C 1
ATOM 5393 O O . TYR B 1 135 ? -0.502 -40.793 21.648 1.00 46.71 4352 TYR B O 1
ATOM 5402 N N . GLY B 1 136 ? -1.778 -41.435 19.860 1.00 46.23 4353 GLY B N 1
ATOM 5403 C CA . GLY B 1 136 ? -2.795 -42.170 20.634 1.00 46.49 4353 GLY B CA 1
ATOM 5404 C C . GLY B 1 136 ? -3.835 -41.266 21.248 1.00 45.84 4353 GLY B C 1
ATOM 5405 O O . GLY B 1 136 ? -4.639 -41.669 22.070 1.00 46.63 4353 GLY B O 1
ATOM 5406 N N . VAL B 1 137 ? -3.817 -40.022 20.836 1.00 46.58 4354 VAL B N 1
ATOM 5407 C CA . VAL B 1 137 ? -4.695 -39.032 21.405 1.00 48.58 4354 VAL B CA 1
ATOM 5408 C C . VAL B 1 137 ? -6.122 -39.325 20.963 1.00 50.42 4354 VAL B C 1
ATOM 5409 O O . VAL B 1 137 ? -7.039 -39.337 21.787 1.00 52.56 4354 VAL B O 1
ATOM 5413 N N . GLU B 1 138 ? -6.296 -39.592 19.675 1.00 52.68 4355 GLU B N 1
ATOM 5414 C CA . GLU B 1 138 ? -7.598 -39.957 19.157 1.00 58.64 4355 GLU B CA 1
ATOM 5415 C C . GLU B 1 138 ? -8.149 -41.195 19.871 1.00 56.13 4355 GLU B C 1
ATOM 5416 O O . GLU B 1 138 ? -9.293 -41.215 20.255 1.00 56.93 4355 GLU B O 1
ATOM 5422 N N . GLU B 1 139 ? -7.325 -42.196 20.109 1.00 56.66 4356 GLU B N 1
ATOM 5423 C CA . GLU B 1 139 ? -7.796 -43.426 20.752 1.00 59.65 4356 GLU B CA 1
ATOM 5424 C C . GLU B 1 139 ? -8.183 -43.181 22.195 1.00 60.12 4356 GLU B C 1
ATOM 5425 O O . GLU B 1 139 ? -9.245 -43.601 22.655 1.00 63.07 4356 GLU B O 1
ATOM 5431 N N . ALA B 1 140 ? -7.320 -42.495 22.916 1.00 60.76 4357 ALA B N 1
ATOM 5432 C CA . ALA B 1 140 ? -7.560 -42.260 24.337 1.00 61.80 4357 ALA B CA 1
ATOM 5433 C C . ALA B 1 140 ? -8.822 -41.433 24.589 1.00 58.53 4357 ALA B C 1
ATOM 5434 O O . ALA B 1 140 ? -9.542 -41.688 25.549 1.00 55.31 4357 ALA B O 1
ATOM 5436 N N . LEU B 1 141 ? -9.068 -40.443 23.738 1.00 57.29 4358 LEU B N 1
ATOM 5437 C CA . LEU B 1 141 ? -10.313 -39.669 23.776 1.00 59.37 4358 LEU B CA 1
ATOM 5438 C C . LEU B 1 141 ? -11.547 -40.531 23.451 1.00 61.56 4358 LEU B C 1
ATOM 5439 O O . LEU B 1 141 ? -12.653 -40.281 23.946 1.00 56.61 4358 LEU B O 1
ATOM 5444 N N . ARG B 1 142 ? -11.367 -41.515 22.579 1.00 62.02 4359 ARG B N 1
ATOM 5445 C CA . ARG B 1 142 ? -12.479 -42.344 22.191 1.00 67.96 4359 ARG B CA 1
ATOM 5446 C C . ARG B 1 142 ? -12.717 -43.389 23.262 1.00 64.63 4359 ARG B C 1
ATOM 5447 O O . ARG B 1 142 ? -13.796 -43.954 23.334 1.00 65.06 4359 ARG B O 1
ATOM 5455 N N . GLY B 1 143 ? -11.722 -43.630 24.102 1.00 57.42 4360 GLY B N 1
ATOM 5456 C CA . GLY B 1 143 ? -11.884 -44.554 25.193 1.00 55.50 4360 GLY B CA 1
ATOM 5457 C C . GLY B 1 143 ? -11.284 -45.905 24.903 1.00 56.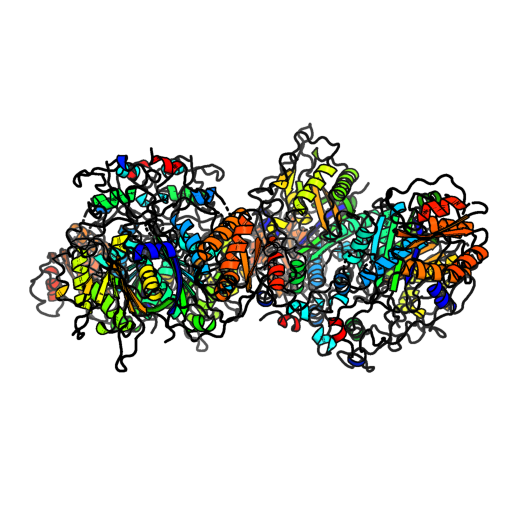06 4360 GLY B C 1
ATOM 5458 O O . GLY B 1 143 ? -11.356 -46.788 25.737 1.00 58.39 4360 GLY B O 1
ATOM 5459 N N . THR B 1 144 ? -10.666 -46.085 23.743 1.00 59.72 4361 THR B N 1
ATOM 5460 C CA . THR B 1 144 ? -10.170 -47.417 23.373 1.00 62.92 4361 THR B CA 1
ATOM 5461 C C . THR B 1 144 ? -8.698 -47.616 23.655 1.00 62.17 4361 THR B C 1
ATOM 5462 O O . THR B 1 144 ? -8.174 -48.698 23.429 1.00 66.45 4361 THR B O 1
ATOM 5466 N N . GLY B 1 145 ? -8.027 -46.570 24.123 1.00 62.25 4362 GLY B N 1
ATOM 5467 C CA . GLY B 1 145 ? -6.597 -46.635 24.426 1.00 58.02 4362 GLY B CA 1
ATOM 5468 C C . GLY B 1 145 ? -6.319 -45.805 25.657 1.00 56.93 4362 GLY B C 1
ATOM 5469 O O . GLY B 1 145 ? -7.214 -45.139 26.205 1.00 53.76 4362 GLY B O 1
ATOM 5470 N N . ALA B 1 146 ? -5.071 -45.866 26.093 1.00 53.93 4363 ALA B N 1
ATOM 5471 C CA . ALA B 1 146 ? -4.575 -45.039 27.162 1.00 49.73 4363 ALA B CA 1
ATOM 5472 C C . ALA B 1 146 ? -3.652 -44.008 26.562 1.00 49.51 4363 ALA B C 1
ATOM 5473 O O . ALA B 1 146 ? -3.013 -44.263 25.543 1.00 47.24 4363 ALA B O 1
ATOM 5475 N N . ALA B 1 147 ? -3.549 -42.855 27.219 1.00 48.69 4364 ALA B N 1
ATOM 5476 C CA . ALA B 1 147 ? -2.713 -41.762 26.729 1.00 45.41 4364 ALA B CA 1
ATOM 5477 C C . ALA B 1 147 ? -1.252 -42.064 26.898 1.00 42.78 4364 ALA B C 1
ATOM 5478 O O . ALA B 1 147 ? -0.871 -42.739 27.847 1.00 41.70 4364 ALA B O 1
ATOM 5480 N N . THR B 1 148 ? -0.453 -41.555 25.965 1.00 41.38 4365 THR B N 1
ATOM 5481 C CA . THR B 1 148 ? 0.991 -41.555 26.077 1.00 42.16 4365 THR B CA 1
ATOM 5482 C C . THR B 1 148 ? 1.453 -40.301 26.812 1.00 41.29 4365 THR B C 1
ATOM 5483 O O . THR B 1 148 ? 0.780 -39.288 26.814 1.00 40.55 4365 THR B O 1
ATOM 5487 N N . SER B 1 149 ? 2.631 -40.355 27.397 1.00 40.07 4366 SER B N 1
ATOM 5488 C CA . SER B 1 149 ? 3.156 -39.214 28.121 1.00 38.72 4366 SER B CA 1
ATOM 5489 C C . SER B 1 149 ? 4.534 -38.805 27.596 1.00 37.91 4366 SER B C 1
ATOM 5490 O O . SER B 1 149 ? 5.333 -39.610 27.127 1.00 38.08 4366 SER B O 1
ATOM 5493 N N . SER B 1 150 ? 4.810 -37.531 27.717 1.00 38.26 4367 SER B N 1
ATOM 5494 C CA . SER B 1 150 ? 6.128 -36.975 27.405 1.00 37.42 4367 SER B CA 1
ATOM 5495 C C . SER B 1 150 ? 6.541 -35.974 28.507 1.00 35.49 4367 SER B C 1
ATOM 5496 O O . SER B 1 150 ? 7.380 -35.104 28.323 1.00 37.41 4367 SER B O 1
ATOM 5499 N N . SER B 1 151 ? 5.973 -36.116 29.678 1.00 33.99 4368 SER B N 1
ATOM 5500 C CA . SER B 1 151 ? 6.400 -35.278 30.779 1.00 34.86 4368 SER B CA 1
ATOM 5501 C C . SER B 1 151 ? 7.946 -35.094 30.870 1.00 35.33 4368 SER B C 1
ATOM 5502 O O . SER B 1 151 ? 8.708 -36.035 31.040 1.00 38.25 4368 SER B O 1
ATOM 5505 N N . TYR B 1 152 ? 8.392 -33.863 30.777 1.00 36.65 4369 TYR B N 1
ATOM 5506 C CA . TYR B 1 152 ? 9.812 -33.564 30.950 1.00 38.05 4369 TYR B CA 1
ATOM 5507 C C . TYR B 1 152 ? 10.307 -33.970 32.321 1.00 36.60 4369 TYR B C 1
ATOM 5508 O O . TYR B 1 152 ? 11.362 -34.645 32.463 1.00 35.89 4369 TYR B O 1
ATOM 5517 N N . ALA B 1 153 ? 9.544 -33.557 33.324 1.00 33.96 4370 ALA B N 1
ATOM 5518 C CA . ALA B 1 153 ? 9.914 -33.821 34.701 1.00 34.75 4370 ALA B CA 1
ATOM 5519 C C . ALA B 1 153 ? 10.093 -35.326 34.898 1.00 35.55 4370 ALA B C 1
ATOM 5520 O O . ALA B 1 153 ? 10.964 -35.759 35.631 1.00 38.30 4370 ALA B O 1
ATOM 5522 N N . SER B 1 154 ? 9.300 -36.114 34.193 1.00 35.33 4371 SER B N 1
ATOM 5523 C CA . SER B 1 154 ? 9.379 -37.567 34.295 1.00 37.88 4371 SER B CA 1
ATOM 5524 C C . SER B 1 154 ? 10.722 -38.109 33.920 1.00 36.38 4371 SER B C 1
ATOM 5525 O O . SER B 1 154 ? 11.182 -39.085 34.459 1.00 36.08 4371 SER B O 1
ATOM 5528 N N . VAL B 1 155 ? 11.359 -37.468 32.973 1.00 39.05 4372 VAL B N 1
ATOM 5529 C CA . VAL B 1 155 ? 12.686 -37.894 32.616 1.00 39.37 4372 VAL B CA 1
ATOM 5530 C C . VAL B 1 155 ? 13.616 -37.771 33.791 1.00 37.23 4372 VAL B C 1
ATOM 5531 O O . VAL B 1 155 ? 14.296 -38.687 34.109 1.00 38.93 4372 VAL B O 1
ATOM 5535 N N . ALA B 1 156 ? 13.608 -36.646 34.470 1.00 36.10 4373 ALA B N 1
ATOM 5536 C CA . ALA B 1 156 ? 14.480 -36.488 35.613 1.00 35.72 4373 ALA B CA 1
ATOM 5537 C C . ALA B 1 156 ? 14.053 -37.368 36.804 1.00 36.20 4373 ALA B C 1
ATOM 5538 O O . ALA B 1 156 ? 14.899 -37.968 37.483 1.00 35.35 4373 ALA B O 1
ATOM 5540 N N . ASN B 1 157 ? 12.746 -37.415 37.047 1.00 34.51 4374 ASN B N 1
ATOM 5541 C CA . ASN B 1 157 ? 12.212 -38.004 38.246 1.00 34.43 4374 ASN B CA 1
ATOM 5542 C C . ASN B 1 157 ? 12.385 -39.505 38.194 1.00 37.37 4374 ASN B C 1
ATOM 5543 O O . ASN B 1 157 ? 12.729 -40.138 39.194 1.00 37.14 4374 ASN B O 1
ATOM 5548 N N . ARG B 1 158 ? 12.165 -40.101 37.030 1.00 39.35 4375 ARG B N 1
ATOM 5549 C CA . ARG B 1 158 ? 12.388 -41.528 36.937 1.00 40.75 4375 ARG B CA 1
ATOM 5550 C C . ARG B 1 158 ? 13.858 -41.914 37.132 1.00 39.16 4375 ARG B C 1
ATOM 5551 O O . ARG B 1 158 ? 14.151 -42.899 37.764 1.00 38.16 4375 ARG B O 1
ATOM 5559 N N . VAL B 1 159 ? 14.787 -41.124 36.606 1.00 38.30 4376 VAL B N 1
ATOM 5560 C CA . VAL B 1 159 ? 16.200 -41.331 36.938 1.00 37.14 4376 VAL B CA 1
ATOM 5561 C C . VAL B 1 159 ? 16.414 -41.253 38.453 1.00 35.21 4376 VAL B C 1
ATOM 5562 O O . VAL B 1 159 ? 16.934 -42.168 39.052 1.00 33.15 4376 VAL B O 1
ATOM 5566 N N . SER B 1 160 ? 15.967 -40.170 39.072 1.00 35.12 4377 SER B N 1
ATOM 5567 C CA . SER B 1 160 ? 16.201 -39.960 40.496 1.00 37.01 4377 SER B CA 1
ATOM 5568 C C . SER B 1 160 ? 15.616 -41.102 41.330 1.00 37.72 4377 SER B C 1
ATOM 5569 O O . SER B 1 160 ? 16.184 -41.479 42.387 1.00 36.40 4377 SER B O 1
ATOM 5572 N N . TYR B 1 161 ? 14.507 -41.647 40.841 1.00 35.30 4378 TYR B N 1
ATOM 5573 C CA . TYR B 1 161 ? 13.846 -42.753 41.509 1.00 39.19 4378 TYR B CA 1
ATOM 5574 C C . TYR B 1 161 ? 14.675 -44.004 41.427 1.00 38.25 4378 TYR B C 1
ATOM 5575 O O . TYR B 1 161 ? 15.039 -44.561 42.433 1.00 39.51 4378 TYR B O 1
ATOM 5584 N N . PHE B 1 162 ? 14.932 -44.451 40.214 1.00 38.81 4379 PHE B N 1
ATOM 5585 C CA . PHE B 1 162 ? 15.705 -45.646 39.977 1.00 41.74 4379 PHE B CA 1
ATOM 5586 C C . PHE B 1 162 ? 17.085 -45.646 40.636 1.00 41.54 4379 PHE B C 1
ATOM 5587 O O . PHE B 1 162 ? 17.473 -46.621 41.262 1.00 41.28 4379 PHE B O 1
ATOM 5595 N N . PHE B 1 163 ? 17.821 -44.567 40.456 1.00 41.09 4380 PHE B N 1
ATOM 5596 C CA . PHE B 1 163 ? 19.181 -44.487 40.956 1.00 42.92 4380 PHE B CA 1
ATOM 5597 C C . PHE B 1 163 ? 19.306 -44.049 42.410 1.00 43.26 4380 PHE B C 1
ATOM 5598 O O . PHE B 1 163 ? 20.423 -43.994 42.918 1.00 43.43 4380 PHE B O 1
ATOM 5606 N N . ASP B 1 164 ? 18.179 -43.754 43.074 1.00 42.07 4381 ASP B N 1
ATOM 5607 C CA . ASP B 1 164 ? 18.184 -43.279 44.464 1.00 43.20 4381 ASP B CA 1
ATOM 5608 C C . ASP B 1 164 ? 19.015 -42.002 44.642 1.00 42.76 4381 ASP B C 1
ATOM 5609 O O . ASP B 1 164 ? 19.771 -41.868 45.576 1.00 46.12 4381 ASP B O 1
ATOM 5614 N N . PHE B 1 165 ? 18.828 -41.057 43.736 1.00 42.63 4382 PHE B N 1
ATOM 5615 C CA . PHE B 1 165 ? 19.383 -39.722 43.831 1.00 41.64 4382 PHE B CA 1
ATOM 5616 C C . PHE B 1 165 ? 18.347 -38.797 44.515 1.00 43.60 4382 PHE B C 1
ATOM 5617 O O . PHE B 1 165 ? 17.252 -38.599 43.999 1.00 45.06 4382 PHE B O 1
ATOM 5625 N N . ASP B 1 166 ? 18.680 -38.252 45.680 1.00 44.89 4383 ASP B N 1
ATOM 5626 C CA . ASP B 1 166 ? 17.730 -37.437 46.478 1.00 46.59 4383 ASP B CA 1
ATOM 5627 C C . ASP B 1 166 ? 18.107 -35.924 46.574 1.00 43.85 4383 ASP B C 1
ATOM 5628 O O . ASP B 1 166 ? 17.618 -35.181 47.426 1.00 39.99 4383 ASP B O 1
ATOM 5633 N N . GLY B 1 167 ? 19.004 -35.503 45.702 1.00 41.60 4384 GLY B N 1
ATOM 5634 C CA . GLY B 1 167 ? 19.216 -34.099 45.474 1.00 45.31 4384 GLY B CA 1
ATOM 5635 C C . GLY B 1 167 ? 18.151 -33.600 44.505 1.00 45.51 4384 GLY B C 1
ATOM 5636 O O . GLY B 1 167 ? 17.145 -34.266 44.302 1.00 47.07 4384 GLY B O 1
ATOM 5637 N N . PRO B 1 168 ? 18.353 -32.410 43.924 1.00 43.34 4385 PRO B N 1
ATOM 5638 C CA . PRO B 1 168 ? 17.386 -31.832 43.011 1.00 39.06 4385 PRO B CA 1
ATOM 5639 C C . PRO B 1 168 ? 17.147 -32.735 41.843 1.00 36.67 4385 PRO B C 1
ATOM 5640 O O . PRO B 1 168 ? 18.049 -33.462 41.449 1.00 36.10 4385 PRO B O 1
ATOM 5644 N N . SER B 1 169 ? 15.935 -32.693 41.308 1.00 34.38 4386 SER B N 1
ATOM 5645 C CA . SER B 1 169 ? 15.568 -33.487 40.160 1.00 35.08 4386 SER B CA 1
ATOM 5646 C C . SER B 1 169 ? 14.771 -32.582 39.248 1.00 34.44 4386 SER B C 1
ATOM 5647 O O . SER B 1 169 ? 13.609 -32.322 39.481 1.00 34.12 4386 SER B O 1
ATOM 5650 N N . ILE B 1 170 ? 15.414 -32.090 38.206 1.00 34.43 4387 ILE B N 1
ATOM 5651 C CA . ILE B 1 170 ? 14.890 -30.989 37.462 1.00 33.09 4387 ILE B CA 1
ATOM 5652 C C . ILE B 1 170 ? 15.041 -31.167 35.990 1.00 33.47 4387 ILE B C 1
ATOM 5653 O O . ILE B 1 170 ? 16.107 -31.479 35.514 1.00 36.58 4387 ILE B O 1
ATOM 5658 N N . ALA B 1 171 ? 13.953 -30.950 35.268 1.00 34.22 4388 ALA B N 1
ATOM 5659 C CA . ALA B 1 171 ? 13.981 -30.958 33.833 1.00 35.22 4388 ALA B CA 1
ATOM 5660 C C . ALA B 1 171 ? 13.837 -29.522 33.372 1.00 35.08 4388 ALA B C 1
ATOM 5661 O O . ALA B 1 171 ? 12.965 -28.835 33.898 1.00 31.55 4388 ALA B O 1
ATOM 5663 N N . LEU B 1 172 ? 14.660 -29.109 32.390 1.00 34.20 4389 LEU B N 1
ATOM 5664 C CA . LEU B 1 172 ? 14.590 -27.757 31.842 1.00 38.02 4389 LEU B CA 1
ATOM 5665 C C . LEU B 1 172 ? 14.566 -27.646 30.332 1.00 36.91 4389 LEU B C 1
ATOM 5666 O O . LEU B 1 172 ? 15.125 -28.462 29.633 1.00 38.06 4389 LEU B O 1
ATOM 5671 N N . ASP B 1 173 ? 13.879 -26.635 29.815 1.00 36.94 4390 ASP B N 1
ATOM 5672 C CA . ASP B 1 173 ? 13.897 -26.391 28.368 1.00 37.91 4390 ASP B CA 1
ATOM 5673 C C . ASP B 1 173 ? 14.434 -24.988 28.136 1.00 35.30 4390 ASP B C 1
ATOM 5674 O O . ASP B 1 173 ? 13.841 -24.022 28.554 1.00 38.28 4390 ASP B O 1
ATOM 5679 N N . THR B 1 174 ? 15.577 -24.875 27.498 1.00 36.53 4391 THR B N 1
ATOM 5680 C CA . THR B 1 174 ? 16.021 -23.593 26.930 1.00 36.82 4391 THR B CA 1
ATOM 5681 C C . THR B 1 174 ? 16.288 -23.750 25.441 1.00 38.60 4391 THR B C 1
ATOM 5682 O O . THR B 1 174 ? 17.114 -22.996 24.878 1.00 42.05 4391 THR B O 1
ATOM 5694 N N . CYS B 1 176 ? 17.874 -25.192 22.161 1.00 41.72 4393 CYS B N 1
ATOM 5695 C CA . CYS B 1 176 ? 19.147 -25.790 21.706 1.00 44.74 4393 CYS B CA 1
ATOM 5696 C C . CYS B 1 176 ? 20.233 -25.770 22.760 1.00 44.18 4393 CYS B C 1
ATOM 5697 O O . CYS B 1 176 ? 21.197 -26.534 22.673 1.00 44.57 4393 CYS B O 1
ATOM 5700 N N . SER B 1 177 ? 20.114 -24.867 23.724 1.00 41.65 4394 SER B N 1
ATOM 5701 C CA . SER B 1 177 ? 21.111 -24.747 24.762 1.00 41.97 4394 SER B CA 1
ATOM 5702 C C . SER B 1 177 ? 20.794 -25.572 26.035 1.00 41.67 4394 SER B C 1
ATOM 5703 O O . SER B 1 177 ? 21.559 -25.520 27.019 1.00 40.38 4394 SER B O 1
ATOM 5706 N N . SER B 1 178 ? 19.682 -26.319 26.022 1.00 39.35 4395 SER B N 1
ATOM 5707 C CA . SER B 1 178 ? 19.169 -26.969 27.232 1.00 40.33 4395 SER B CA 1
ATOM 5708 C C . SER B 1 178 ? 20.213 -27.783 28.003 1.00 41.09 4395 SER B C 1
ATOM 5709 O O . SER B 1 178 ? 20.347 -27.625 29.210 1.00 43.78 4395 SER B O 1
ATOM 5712 N N . SER B 1 179 ? 20.951 -28.622 27.303 1.00 42.17 4396 SER B N 1
ATOM 5713 C CA . SER B 1 179 ? 22.095 -29.363 27.864 1.00 43.69 4396 SER B CA 1
ATOM 5714 C C . SER B 1 179 ? 23.113 -28.547 28.607 1.00 42.48 4396 SER B C 1
ATOM 5715 O O . SER B 1 179 ? 23.563 -28.942 29.670 1.00 45.03 4396 SER B O 1
ATOM 5718 N N . LEU B 1 180 ? 23.522 -27.436 28.055 1.00 42.96 4397 LEU B N 1
ATOM 5719 C CA . LEU B 1 180 ? 24.530 -26.650 28.757 1.00 48.28 4397 LEU B CA 1
ATOM 5720 C C . LEU B 1 180 ? 23.932 -25.836 29.903 1.00 47.57 4397 LEU B C 1
ATOM 5721 O O . LEU B 1 180 ? 24.599 -25.570 30.919 1.00 47.34 4397 LEU B O 1
ATOM 5726 N N . THR B 1 181 ? 22.683 -25.421 29.741 1.00 46.86 4398 THR B N 1
ATOM 5727 C CA . THR B 1 181 ? 21.961 -24.796 30.850 1.00 43.15 4398 THR B CA 1
ATOM 5728 C C . THR B 1 181 ? 21.908 -25.806 32.015 1.00 43.69 4398 THR B C 1
ATOM 5729 O O . THR B 1 181 ? 22.118 -25.433 33.183 1.00 44.23 4398 THR B O 1
ATOM 5733 N N . ALA B 1 182 ? 21.654 -27.081 31.700 1.00 39.36 4399 ALA B N 1
ATOM 5734 C CA . ALA B 1 182 ? 21.552 -28.088 32.727 1.00 37.76 4399 ALA B CA 1
ATOM 5735 C C . ALA B 1 182 ? 22.896 -28.232 33.422 1.00 39.25 4399 ALA B C 1
ATOM 5736 O O . ALA B 1 182 ? 22.975 -28.292 34.659 1.00 38.78 4399 ALA B O 1
ATOM 5738 N N . LEU B 1 183 ? 23.966 -28.238 32.642 1.00 40.22 4400 LEU B N 1
ATOM 5739 C CA . LEU B 1 183 ? 25.307 -28.304 33.237 1.00 43.29 4400 LEU B CA 1
ATOM 5740 C C . LEU B 1 183 ? 25.546 -27.113 34.129 1.00 42.79 4400 LEU B C 1
ATOM 5741 O O . LEU B 1 183 ? 26.027 -27.243 35.250 1.00 45.88 4400 LEU B O 1
ATOM 5746 N N . HIS B 1 184 ? 25.190 -25.940 33.639 1.00 44.08 4401 HIS B N 1
ATOM 5747 C CA . HIS B 1 184 ? 25.303 -24.702 34.443 1.00 44.02 4401 HIS B CA 1
ATOM 5748 C C . HIS B 1 184 ? 24.674 -24.906 35.799 1.00 43.22 4401 HIS B C 1
ATOM 5749 O O . HIS B 1 184 ? 25.364 -24.817 36.799 1.00 47.90 4401 HIS B O 1
ATOM 5756 N N . LEU B 1 185 ? 23.392 -25.263 35.823 1.00 41.43 4402 LEU B N 1
ATOM 5757 C CA . LEU B 1 185 ? 22.636 -25.382 37.059 1.00 38.84 4402 LEU B CA 1
ATOM 5758 C C . LEU B 1 185 ? 23.165 -26.477 37.947 1.00 38.44 4402 LEU B C 1
ATOM 5759 O O . LEU B 1 185 ? 23.097 -26.376 39.186 1.00 38.75 4402 LEU B O 1
ATOM 5764 N N . ALA B 1 186 ? 23.672 -27.538 37.331 1.00 37.08 4403 ALA B N 1
ATOM 5765 C CA . ALA B 1 186 ? 24.237 -28.631 38.106 1.00 37.55 4403 ALA B CA 1
ATOM 5766 C C . ALA B 1 186 ? 25.496 -28.149 38.852 1.00 38.74 4403 ALA B C 1
ATOM 5767 O O . ALA B 1 186 ? 25.676 -28.408 40.046 1.00 38.48 4403 ALA B O 1
ATOM 5769 N N . CYS B 1 187 ? 26.367 -27.434 38.161 1.00 38.88 4404 CYS B N 1
ATOM 5770 C CA . CYS B 1 187 ? 27.532 -26.893 38.841 1.00 45.15 4404 CYS B CA 1
ATOM 5771 C C . CYS B 1 187 ? 27.143 -25.967 39.991 1.00 49.67 4404 CYS B C 1
ATOM 5772 O O . CYS B 1 187 ? 27.758 -26.034 41.068 1.00 54.12 4404 CYS B O 1
ATOM 5775 N N . ARG B 1 188 ? 26.112 -25.132 39.786 1.00 47.54 4405 ARG B N 1
ATOM 5776 C CA . ARG B 1 188 ? 25.693 -24.227 40.821 1.00 46.68 4405 ARG B CA 1
ATOM 5777 C C . ARG B 1 188 ? 25.106 -24.961 41.950 1.00 42.55 4405 ARG B C 1
ATOM 5778 O O . ARG B 1 188 ? 25.319 -24.595 43.085 1.00 41.43 4405 ARG B O 1
ATOM 5786 N N . ALA B 1 189 ? 24.353 -26.004 41.655 1.00 41.99 4406 ALA B N 1
ATOM 5787 C CA . ALA B 1 189 ? 23.760 -26.784 42.716 1.00 43.60 4406 ALA B CA 1
ATOM 5788 C C . ALA B 1 189 ? 24.838 -27.347 43.658 1.00 44.57 4406 ALA B C 1
ATOM 5789 O O . ALA B 1 189 ? 24.665 -27.355 44.886 1.00 45.06 4406 ALA B O 1
ATOM 5791 N N . ILE B 1 190 ? 25.957 -27.766 43.093 1.00 45.76 4407 ILE B N 1
ATOM 5792 C CA . ILE B 1 190 ? 27.058 -28.273 43.903 1.00 49.62 4407 ILE B CA 1
ATOM 5793 C C . ILE B 1 190 ? 27.766 -27.202 44.704 1.00 50.08 4407 ILE B C 1
ATOM 5794 O O . ILE B 1 190 ? 27.969 -27.389 45.897 1.00 51.26 4407 ILE B O 1
ATOM 5799 N N . ARG B 1 191 ? 28.157 -26.105 44.059 1.00 51.94 4408 ARG B N 1
ATOM 5800 C CA . ARG B 1 191 ? 28.777 -24.977 44.763 1.00 53.18 4408 ARG B CA 1
ATOM 5801 C C . ARG B 1 191 ? 27.894 -24.529 45.931 1.00 51.94 4408 ARG B C 1
ATOM 5802 O O . ARG B 1 191 ? 28.382 -24.336 47.015 1.00 53.42 4408 ARG B O 1
ATOM 5810 N N . ASP B 1 192 ? 26.586 -24.435 45.728 1.00 52.36 4409 ASP B N 1
ATOM 5811 C CA . ASP B 1 192 ? 25.670 -23.952 46.761 1.00 54.33 4409 ASP B CA 1
ATOM 5812 C C . ASP B 1 192 ? 25.255 -24.981 47.820 1.00 52.73 4409 ASP B C 1
ATOM 5813 O O . ASP B 1 192 ? 24.518 -24.636 48.758 1.00 49.50 4409 ASP B O 1
ATOM 5818 N N . GLY B 1 193 ? 25.642 -26.244 47.661 1.00 50.37 4410 GLY B N 1
ATOM 5819 C CA . GLY B 1 193 ? 25.277 -27.259 48.639 1.00 49.23 4410 GLY B CA 1
ATOM 5820 C C . GLY B 1 193 ? 23.908 -27.921 48.479 1.00 51.40 4410 GLY B C 1
ATOM 5821 O O . GLY B 1 193 ? 23.410 -28.534 49.442 1.00 52.96 4410 GLY B O 1
ATOM 5822 N N . ASP B 1 194 ? 23.285 -27.834 47.298 1.00 48.16 4411 ASP B N 1
ATOM 5823 C CA . ASP B 1 194 ? 22.021 -28.566 47.080 1.00 48.82 4411 ASP B CA 1
ATOM 5824 C C . ASP B 1 194 ? 22.342 -30.053 46.931 1.00 46.75 4411 ASP B C 1
ATOM 5825 O O . ASP B 1 194 ? 21.532 -30.921 47.246 1.00 47.20 4411 ASP B O 1
ATOM 5830 N N . CYS B 1 195 ? 23.537 -30.342 46.456 1.00 46.00 4412 CYS B N 1
ATOM 5831 C CA . CYS B 1 195 ? 23.958 -31.721 46.272 1.00 46.78 4412 CYS B CA 1
ATOM 5832 C C . CYS B 1 195 ? 25.461 -31.740 46.199 1.00 45.92 4412 CYS B C 1
ATOM 5833 O O . CYS B 1 195 ? 26.066 -30.703 46.104 1.00 47.02 4412 CYS B O 1
ATOM 5836 N N . GLU B 1 196 ? 26.061 -32.908 46.284 1.00 50.09 4413 GLU B N 1
ATOM 5837 C CA . GLU B 1 196 ? 27.529 -33.039 46.173 1.00 53.35 4413 GLU B CA 1
ATOM 5838 C C . GLU B 1 196 ? 27.939 -33.665 44.855 1.00 49.24 4413 GLU B C 1
ATOM 5839 O O . GLU B 1 196 ? 29.059 -33.552 44.464 1.00 52.06 4413 GLU B O 1
ATOM 5845 N N . VAL B 1 197 ? 27.037 -34.346 44.175 1.00 48.70 4414 VAL B N 1
ATOM 5846 C CA . VAL B 1 197 ? 27.345 -34.933 42.881 1.00 50.28 4414 VAL B CA 1
ATOM 5847 C C . VAL B 1 197 ? 26.174 -34.645 42.014 1.00 46.60 4414 VAL B C 1
ATOM 5848 O O . VAL B 1 197 ? 25.073 -34.569 42.511 1.00 50.16 4414 VAL B O 1
ATOM 5852 N N . ALA B 1 198 ? 26.385 -34.519 40.719 1.00 43.94 4415 ALA B N 1
ATOM 5853 C CA . ALA B 1 198 ? 25.274 -34.260 39.851 1.00 43.42 4415 ALA B CA 1
ATOM 5854 C C . ALA B 1 198 ? 25.414 -34.903 38.484 1.00 43.13 4415 ALA B C 1
ATOM 5855 O O . ALA B 1 198 ? 26.485 -34.902 37.890 1.00 44.63 4415 ALA B O 1
ATOM 5857 N N . VAL B 1 199 ? 24.298 -35.450 37.999 1.00 40.95 4416 VAL B N 1
ATOM 5858 C CA . VAL B 1 199 ? 24.174 -35.902 36.633 1.00 40.73 4416 VAL B CA 1
ATOM 5859 C C . VAL B 1 199 ? 23.650 -34.719 35.925 1.00 41.48 4416 VAL B C 1
ATOM 5860 O O . VAL B 1 199 ? 22.674 -34.132 36.386 1.00 45.21 4416 VAL B O 1
ATOM 5864 N N . ALA B 1 200 ? 24.306 -34.316 34.847 1.00 42.82 4417 ALA B N 1
ATOM 5865 C CA . ALA B 1 200 ? 23.798 -33.220 34.000 1.00 42.46 4417 ALA B CA 1
ATOM 5866 C C . ALA B 1 200 ? 23.746 -33.757 32.593 1.00 43.52 4417 ALA B C 1
ATOM 5867 O O . ALA B 1 200 ? 24.740 -34.301 32.122 1.00 45.86 4417 ALA B O 1
ATOM 5869 N N . GLY B 1 201 ? 22.596 -33.648 31.932 1.00 41.75 4418 GLY B N 1
ATOM 5870 C CA . GLY B 1 201 ? 22.459 -34.207 30.605 1.00 42.70 4418 GLY B CA 1
ATOM 5871 C C . GLY B 1 201 ? 21.426 -33.548 29.707 1.00 43.89 4418 GLY B C 1
ATOM 5872 O O . GLY B 1 201 ? 20.897 -32.449 29.999 1.00 42.51 4418 GLY B O 1
ATOM 5873 N N . GLY B 1 202 ? 21.140 -34.248 28.609 1.00 42.33 4419 GLY B N 1
ATOM 5874 C CA . GLY B 1 202 ? 20.153 -33.820 27.651 1.00 42.59 4419 GLY B CA 1
ATOM 5875 C C . GLY B 1 202 ? 19.864 -34.933 26.673 1.00 42.42 4419 GLY B C 1
ATOM 5876 O O . GLY B 1 202 ? 20.714 -35.777 26.393 1.00 41.60 4419 GLY B O 1
ATOM 5877 N N . VAL B 1 203 ? 18.652 -34.920 26.155 1.00 42.67 4420 VAL B N 1
ATOM 5878 C CA . VAL B 1 203 ? 18.150 -35.981 25.312 1.00 43.79 4420 VAL B CA 1
ATOM 5879 C C . VAL B 1 203 ? 17.202 -35.379 24.279 1.00 42.96 4420 VAL B C 1
ATOM 5880 O O . VAL B 1 203 ? 16.598 -34.348 24.524 1.00 43.60 4420 VAL B O 1
ATOM 5884 N N . ASN B 1 204 ? 17.167 -35.955 23.087 1.00 44.92 4421 ASN B N 1
ATOM 5885 C CA . ASN B 1 204 ? 16.225 -35.535 22.053 1.00 46.23 4421 ASN B CA 1
ATOM 5886 C C . ASN B 1 204 ? 16.001 -36.695 21.087 1.00 47.34 4421 ASN B C 1
ATOM 5887 O O . ASN B 1 204 ? 16.968 -37.269 20.565 1.00 45.08 4421 ASN B O 1
ATOM 5892 N N . VAL B 1 205 ? 14.729 -37.041 20.875 1.00 47.76 4422 VAL B N 1
ATOM 5893 C CA . VAL B 1 205 ? 14.344 -38.105 19.929 1.00 50.80 4422 VAL B CA 1
ATOM 5894 C C . VAL B 1 205 ? 13.263 -37.596 18.986 1.00 49.20 4422 VAL B C 1
ATOM 5895 O O . VAL B 1 205 ? 12.341 -36.950 19.420 1.00 49.08 4422 VAL B O 1
ATOM 5899 N N . SER B 1 206 ? 13.376 -37.925 17.714 1.00 49.32 4423 SER B N 1
ATOM 5900 C CA . SER B 1 206 ? 12.466 -37.448 16.693 1.00 52.48 4423 SER B CA 1
ATOM 5901 C C . SER B 1 206 ? 11.491 -38.548 16.438 1.00 52.98 4423 SER B C 1
ATOM 5902 O O . SER B 1 206 ? 11.665 -39.364 15.541 1.00 56.34 4423 SER B O 1
ATOM 5905 N N . SER B 1 207 ? 10.459 -38.607 17.242 1.00 51.98 4424 SER B N 1
ATOM 5906 C CA . SER B 1 207 ? 9.583 -39.749 17.163 1.00 51.29 4424 SER B CA 1
ATOM 5907 C C . SER B 1 207 ? 8.354 -39.478 16.304 1.00 48.83 4424 SER B C 1
ATOM 5908 O O . SER B 1 207 ? 7.573 -40.385 16.071 1.00 52.79 4424 SER B O 1
ATOM 5911 N N . HIS B 1 208 ? 8.191 -38.261 15.800 1.00 47.63 4425 HIS B N 1
ATOM 5912 C CA . HIS B 1 208 ? 6.921 -37.879 15.166 1.00 49.12 4425 HIS B CA 1
ATOM 5913 C C . HIS B 1 208 ? 7.144 -36.927 13.985 1.00 50.28 4425 HIS B C 1
ATOM 5914 O O . HIS B 1 208 ? 7.851 -35.936 14.107 1.00 50.04 4425 HIS B O 1
ATOM 5921 N N . PRO B 1 209 ? 6.513 -37.212 12.837 1.00 52.46 4426 PRO B N 1
ATOM 5922 C CA . PRO B 1 209 ? 6.709 -36.338 11.667 1.00 51.51 4426 PRO B CA 1
ATOM 5923 C C . PRO B 1 209 ? 6.329 -34.863 11.864 1.00 51.98 4426 PRO B C 1
ATOM 5924 O O . PRO B 1 209 ? 6.934 -33.981 11.222 1.00 52.67 4426 PRO B O 1
ATOM 5928 N N . LEU B 1 210 ? 5.328 -34.582 12.707 1.00 52.36 4427 LEU B N 1
ATOM 5929 C CA . LEU B 1 210 ? 4.849 -33.180 12.943 1.00 49.97 4427 LEU B CA 1
ATOM 5930 C C . LEU B 1 210 ? 5.985 -32.175 13.138 1.00 46.61 4427 LEU B C 1
ATOM 5931 O O . LEU B 1 210 ? 5.929 -31.100 12.633 1.00 51.29 4427 LEU B O 1
ATOM 5936 N N . LYS B 1 211 ? 7.051 -32.565 13.805 1.00 46.17 4428 LYS B N 1
ATOM 5937 C CA . LYS B 1 211 ? 8.241 -31.732 13.963 1.00 47.84 4428 LYS B CA 1
ATOM 5938 C C . LYS B 1 211 ? 8.852 -31.227 12.658 1.00 50.80 4428 LYS B C 1
ATOM 5939 O O . LYS B 1 211 ? 9.273 -30.071 12.555 1.00 49.75 4428 LYS B O 1
ATOM 5945 N N . TYR B 1 212 ? 8.934 -32.122 11.675 1.00 52.86 4429 TYR B N 1
ATOM 5946 C CA . TYR B 1 212 ? 9.445 -31.783 10.356 1.00 52.34 4429 TYR B CA 1
ATOM 5947 C C . TYR B 1 212 ? 8.514 -30.771 9.669 1.00 52.36 4429 TYR B C 1
ATOM 5948 O O . TYR B 1 212 ? 8.984 -29.820 9.107 1.00 53.04 4429 TYR B O 1
ATOM 5957 N N . LEU B 1 213 ? 7.202 -30.928 9.782 1.00 54.59 4430 LEU B N 1
ATOM 5958 C CA . LEU B 1 213 ? 6.279 -29.925 9.251 1.00 56.17 4430 LEU B CA 1
ATOM 5959 C C . LEU B 1 213 ? 6.473 -28.582 9.927 1.00 58.29 4430 LEU B C 1
ATOM 5960 O O . LEU B 1 213 ? 6.499 -27.546 9.273 1.00 64.27 4430 LEU B O 1
ATOM 5965 N N . GLN B 1 214 ? 6.607 -28.609 11.242 1.00 59.35 4431 GLN B N 1
ATOM 5966 C CA . GLN B 1 214 ? 6.899 -27.415 12.007 1.00 58.95 4431 GLN B CA 1
ATOM 5967 C C . GLN B 1 214 ? 8.166 -26.756 11.530 1.00 57.91 4431 GLN B C 1
ATOM 5968 O O . GLN B 1 214 ? 8.165 -25.578 11.225 1.00 59.17 4431 GLN B O 1
ATOM 5974 N N . LEU B 1 215 ? 9.264 -27.496 11.473 1.00 53.93 4432 LEU B N 1
ATOM 5975 C CA . LEU B 1 215 ? 10.530 -26.846 11.178 1.00 53.45 4432 LEU B CA 1
ATOM 5976 C C . LEU B 1 215 ? 10.599 -26.308 9.733 1.00 56.19 4432 LEU B C 1
ATOM 5977 O O . LEU B 1 215 ? 11.250 -25.280 9.466 1.00 53.70 4432 LEU B O 1
ATOM 5982 N N . ALA B 1 216 ? 9.912 -26.999 8.815 1.00 58.73 4433 ALA B N 1
ATOM 5983 C CA . ALA B 1 216 ? 9.840 -26.586 7.408 1.00 60.67 4433 ALA B CA 1
ATOM 5984 C C . ALA B 1 216 ? 9.017 -25.333 7.287 1.00 62.68 4433 ALA B C 1
ATOM 5985 O O . ALA B 1 216 ? 9.467 -24.359 6.677 1.00 61.59 4433 ALA B O 1
ATOM 5987 N N . LYS B 1 217 ? 7.833 -25.331 7.892 1.00 59.68 4434 LYS B N 1
ATOM 5988 C CA . LYS B 1 217 ? 7.042 -24.125 7.889 1.00 61.36 4434 LYS B CA 1
ATOM 5989 C C . LYS B 1 217 ? 7.853 -22.884 8.346 1.00 60.35 4434 LYS B C 1
ATOM 5990 O O . LYS B 1 217 ? 7.672 -21.803 7.815 1.00 62.20 4434 LYS B O 1
ATOM 5996 N N . GLY B 1 218 ? 8.766 -23.028 9.296 1.00 58.17 4435 GLY B N 1
ATOM 5997 C CA . GLY B 1 218 ? 9.585 -21.892 9.706 1.00 54.47 4435 GLY B CA 1
ATOM 5998 C C . GLY B 1 218 ? 10.789 -21.670 8.809 1.00 56.14 4435 GLY B C 1
ATOM 5999 O O . GLY B 1 218 ? 11.584 -20.791 9.064 1.00 54.37 4435 GLY B O 1
ATOM 6000 N N . GLY B 1 219 ? 10.967 -22.475 7.768 1.00 60.35 4436 GLY B N 1
ATOM 6001 C CA . GLY B 1 219 ? 12.164 -22.355 6.923 1.00 61.94 4436 GLY B CA 1
ATOM 6002 C C . GLY B 1 219 ? 13.462 -22.633 7.682 1.00 63.78 4436 GLY B C 1
ATOM 6003 O O . GLY B 1 219 ? 14.506 -22.038 7.374 1.00 60.09 4436 GLY B O 1
ATOM 6004 N N . PHE B 1 220 ? 13.395 -23.523 8.681 1.00 62.60 4437 PHE B N 1
ATOM 6005 C CA . PHE B 1 220 ? 14.513 -23.737 9.584 1.00 63.10 4437 PHE B CA 1
ATOM 6006 C C . PHE B 1 220 ? 15.424 -24.796 9.057 1.00 65.46 4437 PHE B C 1
ATOM 6007 O O . PHE B 1 220 ? 16.607 -24.786 9.380 1.00 70.77 4437 PHE B O 1
ATOM 6015 N N . LEU B 1 221 ? 14.861 -25.713 8.264 1.00 66.59 4438 LEU B N 1
ATOM 6016 C CA . LEU B 1 221 ? 15.565 -26.895 7.769 1.00 62.33 4438 LEU B CA 1
ATOM 6017 C C . LEU B 1 221 ? 16.414 -26.550 6.593 1.00 64.25 4438 LEU B C 1
ATOM 6018 O O . LEU B 1 221 ? 15.943 -25.893 5.684 1.00 66.36 4438 LEU B O 1
ATOM 6023 N N . SER B 1 222 ? 17.651 -27.023 6.570 1.00 65.89 4439 SER B N 1
ATOM 6024 C CA . SER B 1 222 ? 18.448 -26.937 5.356 1.00 65.12 4439 SER B CA 1
ATOM 6025 C C . SER B 1 222 ? 17.824 -27.769 4.213 1.00 68.87 4439 SER B C 1
ATOM 6026 O O . SER B 1 222 ? 17.048 -28.691 4.450 1.00 71.04 4439 SER B O 1
ATOM 6029 N N . THR B 1 223 ? 18.157 -27.389 2.976 1.00 73.06 4440 THR B N 1
ATOM 6030 C CA . THR B 1 223 ? 17.582 -27.964 1.748 1.00 70.51 4440 THR B CA 1
ATOM 6031 C C . THR B 1 223 ? 18.342 -29.209 1.282 1.00 69.19 4440 THR B C 1
ATOM 6032 O O . THR B 1 223 ? 17.758 -30.082 0.624 1.00 65.46 4440 THR B O 1
ATOM 6036 N N . ASP B 1 224 ? 19.631 -29.271 1.624 1.00 65.53 4441 ASP B N 1
ATOM 6037 C CA . ASP B 1 224 ? 20.440 -30.477 1.461 1.00 65.31 4441 ASP B CA 1
ATOM 6038 C C . ASP B 1 224 ? 20.602 -31.377 2.730 1.00 64.97 4441 ASP B C 1
ATOM 6039 O O . ASP B 1 224 ? 21.343 -32.362 2.717 1.00 61.89 4441 ASP B O 1
ATOM 6044 N N . GLY B 1 225 ? 19.939 -31.032 3.834 1.00 61.78 4442 GLY B N 1
ATOM 6045 C CA . GLY B 1 225 ? 19.984 -31.867 5.028 1.00 59.30 4442 GLY B CA 1
ATOM 6046 C C . GLY B 1 225 ? 21.335 -31.963 5.722 1.00 59.81 4442 GLY B C 1
ATOM 6047 O O . GLY B 1 225 ? 21.683 -33.006 6.314 1.00 54.83 4442 GLY B O 1
ATOM 6048 N N . ARG B 1 226 ? 22.100 -30.880 5.660 1.00 62.26 4443 ARG B N 1
ATOM 6049 C CA . ARG B 1 226 ? 23.354 -30.808 6.380 1.00 64.15 4443 ARG B CA 1
ATOM 6050 C C . ARG B 1 226 ? 23.412 -29.539 7.243 1.00 64.05 4443 ARG B C 1
ATOM 6051 O O . ARG B 1 226 ? 22.582 -28.631 7.111 1.00 61.03 4443 ARG B O 1
ATOM 6059 N N . CYS B 1 227 ? 24.366 -29.535 8.168 1.00 63.92 4444 CYS B N 1
ATOM 6060 C CA . CYS B 1 227 ? 24.767 -28.341 8.892 1.00 62.59 4444 CYS B CA 1
ATOM 6061 C C . CYS B 1 227 ? 26.150 -28.015 8.372 1.00 62.59 4444 CYS B C 1
ATOM 6062 O O . CYS B 1 227 ? 27.157 -28.608 8.798 1.00 58.57 4444 CYS B O 1
ATOM 6065 N N . ARG B 1 228 ? 26.193 -27.074 7.439 1.00 64.97 4445 ARG B N 1
ATOM 6066 C CA . ARG B 1 228 ? 27.441 -26.592 6.893 1.00 64.93 4445 ARG B CA 1
ATOM 6067 C C . ARG B 1 228 ? 27.993 -25.556 7.858 1.00 62.78 4445 ARG B C 1
ATOM 6068 O O . ARG B 1 228 ? 27.948 -24.362 7.594 1.00 63.24 4445 ARG B O 1
ATOM 6076 N N . SER B 1 229 ? 28.491 -26.030 8.991 1.00 61.87 4446 SER B N 1
ATOM 6077 C CA . SER B 1 229 ? 28.981 -25.167 10.046 1.00 63.04 4446 SER B CA 1
ATOM 6078 C C . SER B 1 229 ? 30.107 -24.305 9.515 1.00 65.78 4446 SER B C 1
ATOM 6079 O O . SER B 1 229 ? 31.220 -24.789 9.282 1.00 67.10 4446 SER B O 1
ATOM 6082 N N . PHE B 1 230 ? 29.778 -23.031 9.310 1.00 70.83 4447 PHE B N 1
ATOM 6083 C CA . PHE B 1 230 ? 30.680 -22.002 8.738 1.00 71.54 4447 PHE B CA 1
ATOM 6084 C C . PHE B 1 230 ? 31.026 -22.199 7.272 1.00 71.83 4447 PHE B C 1
ATOM 6085 O O . PHE B 1 230 ? 31.924 -21.541 6.745 1.00 75.64 4447 PHE B O 1
ATOM 6093 N N . GLY B 1 231 ? 30.266 -23.056 6.601 1.00 72.26 4448 GLY B N 1
ATOM 6094 C CA . GLY B 1 231 ? 30.494 -23.348 5.197 1.00 74.44 4448 GLY B CA 1
ATOM 6095 C C . GLY B 1 231 ? 29.625 -22.502 4.291 1.00 72.90 4448 GLY B C 1
ATOM 6096 O O . GLY B 1 231 ? 28.645 -21.901 4.736 1.00 72.31 4448 GLY B O 1
ATOM 6097 N N . GLU B 1 232 ? 29.997 -22.474 3.017 1.00 72.30 4449 GLU B N 1
ATOM 6098 C CA . GLU B 1 232 ? 29.214 -21.818 1.989 1.00 73.87 4449 GLU B CA 1
ATOM 6099 C C . GLU B 1 232 ? 27.966 -22.634 1.619 1.00 69.27 4449 GLU B C 1
ATOM 6100 O O . GLU B 1 232 ? 28.026 -23.863 1.553 1.00 67.04 4449 GLU B O 1
ATOM 6106 N N . GLY B 1 233 ? 26.859 -21.934 1.355 1.00 68.10 4450 GLY B N 1
ATOM 6107 C CA . GLY B 1 233 ? 25.615 -22.542 0.861 1.00 69.44 4450 GLY B CA 1
ATOM 6108 C C . GLY B 1 233 ? 24.743 -23.207 1.922 1.00 71.63 4450 GLY B C 1
ATOM 6109 O O . GLY B 1 233 ? 23.861 -24.027 1.601 1.00 72.77 4450 GLY B O 1
ATOM 6110 N N . GLY B 1 234 ? 24.993 -22.875 3.191 1.00 69.85 4451 GLY B N 1
ATOM 6111 C CA . GLY B 1 234 ? 24.244 -23.456 4.293 1.00 70.58 4451 GLY B CA 1
ATOM 6112 C C . GLY B 1 234 ? 23.000 -22.623 4.452 1.00 70.32 4451 GLY B C 1
ATOM 6113 O O . GLY B 1 234 ? 23.104 -21.405 4.634 1.00 72.87 4451 GLY B O 1
ATOM 6114 N N . ASP B 1 235 ? 21.828 -23.247 4.355 1.00 69.07 4452 ASP B N 1
ATOM 6115 C CA . ASP B 1 235 ? 20.569 -22.486 4.402 1.00 71.24 4452 ASP B CA 1
ATOM 6116 C C . ASP B 1 235 ? 19.604 -22.996 5.499 1.00 67.70 4452 ASP B C 1
ATOM 6117 O O . ASP B 1 235 ? 18.368 -22.933 5.349 1.00 60.28 4452 ASP B O 1
ATOM 6122 N N . GLY B 1 236 ? 20.202 -23.464 6.599 1.00 63.71 4453 GLY B N 1
ATOM 6123 C CA . GLY B 1 236 ? 19.486 -24.143 7.664 1.00 63.30 4453 GLY B CA 1
ATOM 6124 C C . GLY B 1 236 ? 20.293 -25.270 8.302 1.00 64.24 4453 GLY B C 1
ATOM 6125 O O . GLY B 1 236 ? 21.499 -25.428 8.045 1.00 69.47 4453 GLY B O 1
ATOM 6126 N N . TYR B 1 237 ? 19.614 -26.074 9.117 1.00 59.19 4454 TYR B N 1
ATOM 6127 C CA . TYR B 1 237 ? 20.240 -27.181 9.815 1.00 55.01 4454 TYR B CA 1
ATOM 6128 C C . TYR B 1 237 ? 19.436 -28.437 9.581 1.00 54.16 4454 TYR B C 1
ATOM 6129 O O . TYR B 1 237 ? 18.378 -28.424 8.955 1.00 53.42 4454 TYR B O 1
ATOM 6138 N N . VAL B 1 238 ? 19.963 -29.538 10.080 1.00 54.99 4455 VAL B N 1
ATOM 6139 C CA . VAL B 1 238 ? 19.280 -30.810 9.980 1.00 55.12 4455 VAL B CA 1
ATOM 6140 C C . VAL B 1 238 ? 19.083 -31.325 11.398 1.00 51.91 4455 VAL B C 1
ATOM 6141 O O . VAL B 1 238 ? 20.036 -31.372 12.204 1.00 48.78 4455 VAL B O 1
ATOM 6145 N N . PRO B 1 239 ? 17.845 -31.701 11.725 1.00 53.06 4456 PRO B N 1
ATOM 6146 C CA . PRO B 1 239 ? 17.554 -32.176 13.093 1.00 52.78 4456 PRO B CA 1
ATOM 6147 C C . PRO B 1 239 ? 18.270 -33.483 13.386 1.00 52.56 4456 PRO B C 1
ATOM 6148 O O . PRO B 1 239 ? 18.412 -34.300 12.508 1.00 52.72 4456 PRO B O 1
ATOM 6152 N N . ALA B 1 240 ? 18.719 -33.674 14.613 1.00 54.21 4457 ALA B N 1
ATOM 6153 C CA . ALA B 1 240 ? 19.453 -34.873 14.979 1.00 54.56 4457 ALA B CA 1
ATOM 6154 C C . ALA B 1 240 ? 19.027 -35.352 16.369 1.00 54.25 4457 ALA B C 1
ATOM 6155 O O . ALA B 1 240 ? 18.669 -34.541 17.241 1.00 63.52 4457 ALA B O 1
ATOM 6157 N N . GLU B 1 241 ? 19.087 -36.658 16.570 1.00 50.36 4458 GLU B N 1
ATOM 6158 C CA . GLU B 1 241 ? 18.741 -37.281 17.827 1.00 50.15 4458 GLU B CA 1
ATOM 6159 C C . GLU B 1 241 ? 19.969 -37.580 18.640 1.00 50.93 4458 GLU B C 1
ATOM 6160 O O . GLU B 1 241 ? 21.073 -37.611 18.119 1.00 51.14 4458 GLU B O 1
ATOM 6166 N N . GLY B 1 242 ? 19.775 -37.812 19.930 1.00 50.66 4459 GLY B N 1
ATOM 6167 C CA . GLY B 1 242 ? 20.914 -37.904 20.825 1.00 49.92 4459 GLY B CA 1
ATOM 6168 C C . GLY B 1 242 ? 20.524 -38.008 22.264 1.00 48.90 4459 GLY B C 1
ATOM 6169 O O . GLY B 1 242 ? 19.401 -37.688 22.642 1.00 49.47 4459 GLY B O 1
ATOM 6170 N N . SER B 1 243 ? 21.467 -38.463 23.072 1.00 49.70 4460 SER B N 1
ATOM 6171 C CA . SER B 1 243 ? 21.257 -38.535 24.519 1.00 49.84 4460 SER B CA 1
ATOM 6172 C C . SER B 1 243 ? 22.611 -38.632 25.179 1.00 49.46 4460 SER B C 1
ATOM 6173 O O . SER B 1 243 ? 23.398 -39.506 24.864 1.00 49.09 4460 SER B O 1
ATOM 6176 N N . GLY B 1 244 ? 22.892 -37.715 26.080 1.00 49.24 4461 GLY B N 1
ATOM 6177 C CA . GLY B 1 244 ? 24.158 -37.752 26.766 1.00 49.13 4461 GLY B CA 1
ATOM 6178 C C . GLY B 1 244 ? 24.052 -37.249 28.164 1.00 47.17 4461 GLY B C 1
ATOM 6179 O O . GLY B 1 244 ? 23.052 -36.600 28.542 1.00 49.11 4461 GLY B O 1
ATOM 6180 N N . ALA B 1 245 ? 25.076 -37.556 28.947 1.00 43.62 4462 ALA B N 1
ATOM 6181 C CA . ALA B 1 245 ? 25.136 -37.005 30.280 1.00 44.54 4462 ALA B CA 1
ATOM 6182 C C . ALA B 1 245 ? 26.534 -37.065 30.767 1.00 45.25 4462 ALA B C 1
ATOM 6183 O O . ALA B 1 245 ? 27.300 -37.916 30.337 1.00 50.04 4462 ALA B O 1
ATOM 6185 N N . VAL B 1 246 ? 26.842 -36.207 31.715 1.00 43.71 4463 VAL B N 1
ATOM 6186 C CA . VAL B 1 246 ? 28.121 -36.234 32.373 1.00 45.82 4463 VAL B CA 1
ATOM 6187 C C . VAL B 1 246 ? 27.876 -36.331 33.859 1.00 48.31 4463 VAL B C 1
ATOM 6188 O O . VAL B 1 246 ? 26.807 -35.931 34.327 1.00 50.02 4463 VAL B O 1
ATOM 6192 N N . LEU B 1 247 ? 28.873 -36.838 34.594 1.00 50.42 4464 LEU B N 1
ATOM 6193 C CA . LEU B 1 247 ? 28.844 -36.875 36.060 1.00 49.78 4464 LEU B CA 1
ATOM 6194 C C . LEU B 1 247 ? 29.783 -35.814 36.681 1.00 50.51 4464 LEU B C 1
ATOM 6195 O O . LEU B 1 247 ? 30.955 -35.734 36.354 1.00 50.47 4464 LEU B O 1
ATOM 6200 N N . LEU B 1 248 ? 29.249 -35.007 37.590 1.00 50.37 4465 LEU B N 1
ATOM 6201 C CA . LEU B 1 248 ? 29.988 -33.879 38.166 1.00 52.73 4465 LEU B CA 1
ATOM 6202 C C . LEU B 1 248 ? 30.225 -34.021 39.679 1.00 52.74 4465 LEU B C 1
ATOM 6203 O O . LEU B 1 248 ? 29.391 -34.537 40.396 1.00 52.99 4465 LEU B O 1
ATOM 6208 N N . LYS B 1 249 ? 31.361 -33.530 40.150 1.00 55.23 4466 LYS B N 1
ATOM 6209 C CA . LYS B 1 249 ? 31.825 -33.774 41.514 1.00 59.11 4466 LYS B CA 1
ATOM 6210 C C . LYS B 1 249 ? 32.722 -32.587 41.857 1.00 58.44 4466 LYS B C 1
ATOM 6211 O O . LYS B 1 249 ? 33.196 -31.916 40.954 1.00 55.52 4466 LYS B O 1
ATOM 6217 N N . ARG B 1 250 ? 33.020 -32.360 43.130 1.00 58.54 4467 ARG B N 1
ATOM 6218 C CA . ARG B 1 250 ? 34.133 -31.464 43.461 1.00 59.77 4467 ARG B CA 1
ATOM 6219 C C . ARG B 1 250 ? 35.494 -32.096 43.163 1.00 63.47 4467 ARG B C 1
ATOM 6220 O O . ARG B 1 250 ? 35.620 -33.313 43.148 1.00 65.54 4467 ARG B O 1
ATOM 6228 N N . ARG B 1 251 ? 36.506 -31.264 42.905 1.00 68.57 4468 ARG B N 1
ATOM 6229 C CA . ARG B 1 251 ? 37.883 -31.756 42.675 1.00 71.66 4468 ARG B CA 1
ATOM 6230 C C . ARG B 1 251 ? 38.369 -32.566 43.889 1.00 68.29 4468 ARG B C 1
ATOM 6231 O O . ARG B 1 251 ? 38.876 -33.674 43.759 1.00 68.06 4468 ARG B O 1
ATOM 6239 N N . SER B 1 252 ? 38.155 -32.018 45.074 1.00 64.56 4469 SER B N 1
ATOM 6240 C CA . SER B 1 252 ? 38.557 -32.668 46.297 1.00 65.07 4469 SER B CA 1
ATOM 6241 C C . SER B 1 252 ? 37.987 -34.053 46.409 1.00 65.63 4469 SER B C 1
ATOM 6242 O O . SER B 1 252 ? 38.727 -35.009 46.552 1.00 72.78 4469 SER B O 1
ATOM 6245 N N . ALA B 1 253 ? 36.670 -34.170 46.333 1.00 68.18 4470 ALA B N 1
ATOM 6246 C CA . ALA B 1 253 ? 36.017 -35.482 46.468 1.00 67.98 4470 ALA B CA 1
ATOM 6247 C C . ALA B 1 253 ? 36.462 -36.482 45.402 1.00 67.22 4470 ALA B C 1
ATOM 6248 O O . ALA B 1 253 ? 36.579 -37.664 45.698 1.00 69.52 4470 ALA B O 1
ATOM 6250 N N . ALA B 1 254 ? 36.691 -36.008 44.175 1.00 66.16 4471 ALA B N 1
ATOM 6251 C CA . ALA B 1 254 ? 37.209 -36.853 43.096 1.00 69.24 4471 ALA B CA 1
ATOM 6252 C C . ALA B 1 254 ? 38.592 -37.407 43.434 1.00 73.61 4471 ALA B C 1
ATOM 6253 O O . ALA B 1 254 ? 38.837 -38.601 43.297 1.00 76.69 4471 ALA B O 1
ATOM 6255 N N . GLU B 1 255 ? 39.499 -36.524 43.838 1.00 77.45 4472 GLU B N 1
ATOM 6256 C CA . GLU B 1 255 ? 40.821 -36.927 44.299 1.00 79.81 4472 GLU B CA 1
ATOM 6257 C C . GLU B 1 255 ? 40.689 -38.044 45.343 1.00 80.92 4472 GLU B C 1
ATOM 6258 O O . GLU B 1 255 ? 41.154 -39.170 45.121 1.00 78.68 4472 GLU B O 1
ATOM 6264 N N . ALA B 1 256 ? 40.000 -37.743 46.442 1.00 78.81 4473 ALA B N 1
ATOM 6265 C CA . ALA B 1 256 ? 39.780 -38.704 47.542 1.00 78.94 4473 ALA B CA 1
ATOM 6266 C C . ALA B 1 256 ? 39.165 -40.052 47.126 1.00 80.14 4473 ALA B C 1
ATOM 6267 O O . ALA B 1 256 ? 39.496 -41.084 47.697 1.00 85.21 4473 ALA B O 1
ATOM 6269 N N . ASP B 1 257 ? 38.270 -40.057 46.148 1.00 80.65 4474 ASP B N 1
ATOM 6270 C CA . ASP B 1 257 ? 37.712 -41.311 45.643 1.00 79.22 4474 ASP B CA 1
ATOM 6271 C C . ASP B 1 257 ? 38.542 -41.946 44.505 1.00 78.28 4474 ASP B C 1
ATOM 6272 O O . ASP B 1 257 ? 38.136 -42.952 43.911 1.00 75.55 4474 ASP B O 1
ATOM 6277 N N . GLY B 1 258 ? 39.703 -41.372 44.199 1.00 76.07 4475 GLY B N 1
ATOM 6278 C CA . GLY B 1 258 ? 40.515 -41.855 43.096 1.00 77.17 4475 GLY B CA 1
ATOM 6279 C C . GLY B 1 258 ? 39.807 -41.932 41.750 1.00 75.82 4475 GLY B C 1
ATOM 6280 O O . GLY B 1 258 ? 40.093 -42.816 40.954 1.00 72.96 4475 GLY B O 1
ATOM 6281 N N . ASP B 1 259 ? 38.891 -41.001 41.491 1.00 76.86 4476 ASP B N 1
ATOM 6282 C CA . ASP B 1 259 ? 38.182 -40.948 40.212 1.00 75.64 4476 ASP B CA 1
ATOM 6283 C C . ASP B 1 259 ? 39.115 -40.489 39.100 1.00 71.00 4476 ASP B C 1
ATOM 6284 O O . ASP B 1 259 ? 40.099 -39.786 39.348 1.00 70.67 4476 ASP B O 1
ATOM 6289 N N . ARG B 1 260 ? 38.787 -40.878 37.874 1.00 68.06 4477 ARG B N 1
ATOM 6290 C CA . ARG B 1 260 ? 39.453 -40.355 36.696 1.00 70.61 4477 ARG B CA 1
ATOM 6291 C C . ARG B 1 260 ? 38.766 -39.059 36.301 1.00 69.49 4477 ARG B C 1
ATOM 6292 O O . ARG B 1 260 ? 37.596 -39.066 35.953 1.00 73.72 4477 ARG B O 1
ATOM 6300 N N . VAL B 1 261 ? 39.486 -37.946 36.372 1.00 69.77 4478 VAL B N 1
ATOM 6301 C CA . VAL B 1 261 ? 38.944 -36.641 36.005 1.00 66.54 4478 VAL B CA 1
ATOM 6302 C C . VAL B 1 261 ? 39.123 -36.407 34.514 1.00 64.50 4478 VAL B C 1
ATOM 6303 O O . VAL B 1 261 ? 40.237 -36.422 34.032 1.00 74.95 4478 VAL B O 1
ATOM 6307 N N . LEU B 1 262 ? 38.047 -36.165 33.788 1.00 61.42 4479 LEU B N 1
ATOM 6308 C CA . LEU B 1 262 ? 38.137 -35.966 32.344 1.00 61.54 4479 LEU B CA 1
ATOM 6309 C C . LEU B 1 262 ? 38.328 -34.505 31.960 1.00 61.58 4479 LEU B C 1
ATOM 6310 O O . LEU B 1 262 ? 38.777 -34.217 30.865 1.00 64.46 4479 LEU B O 1
ATOM 6315 N N . ALA B 1 263 ? 37.946 -33.590 32.843 1.00 60.67 4480 ALA B N 1
ATOM 6316 C CA . ALA B 1 263 ? 37.916 -32.168 32.522 1.00 61.55 4480 ALA B CA 1
ATOM 6317 C C . ALA B 1 263 ? 37.635 -31.371 33.783 1.00 60.22 4480 ALA B C 1
ATOM 6318 O O . ALA B 1 263 ? 36.894 -31.857 34.657 1.00 58.46 4480 ALA B O 1
ATOM 6320 N N . VAL B 1 264 ? 38.227 -30.173 33.889 1.00 56.85 4481 VAL B N 1
ATOM 6321 C CA . VAL B 1 264 ? 37.907 -29.272 34.989 1.00 56.37 4481 VAL B CA 1
ATOM 6322 C C . VAL B 1 264 ? 36.968 -28.213 34.445 1.00 54.28 4481 VAL B C 1
ATOM 6323 O O . VAL B 1 264 ? 37.291 -27.550 33.457 1.00 51.41 4481 VAL B O 1
ATOM 6327 N N . VAL B 1 265 ? 35.824 -28.047 35.101 1.00 53.34 4482 VAL B N 1
ATOM 6328 C CA . VAL B 1 265 ? 34.869 -27.002 34.746 1.00 53.63 4482 VAL B CA 1
ATOM 6329 C C . VAL B 1 265 ? 35.347 -25.638 35.286 1.00 55.61 4482 VAL B C 1
ATOM 6330 O O . VAL B 1 265 ? 35.153 -25.319 36.498 1.00 52.52 4482 VAL B O 1
ATOM 6334 N N . ARG B 1 266 ? 35.930 -24.823 34.394 1.00 55.23 4483 ARG B N 1
ATOM 6335 C CA . ARG B 1 266 ? 36.490 -23.533 34.801 1.00 56.83 4483 ARG B CA 1
ATOM 6336 C C . ARG B 1 266 ? 35.373 -22.521 34.991 1.00 57.84 4483 ARG B C 1
ATOM 6337 O O . ARG B 1 266 ? 35.320 -21.823 36.010 1.00 59.99 4483 ARG B O 1
ATOM 6345 N N . SER B 1 267 ? 34.457 -22.460 34.027 1.00 57.59 4484 SER B N 1
ATOM 6346 C CA . SER B 1 267 ? 33.290 -21.604 34.156 1.00 56.25 4484 SER B CA 1
ATOM 6347 C C . SER B 1 267 ? 32.079 -22.062 33.350 1.00 53.88 4484 SER B C 1
ATOM 6348 O O . SER B 1 267 ? 32.203 -22.682 32.291 1.00 52.78 4484 SER B O 1
ATOM 6351 N N . THR B 1 268 ? 30.895 -21.724 33.846 1.00 52.17 4485 THR B N 1
ATOM 6352 C CA . THR B 1 268 ? 29.675 -21.850 33.036 1.00 51.05 4485 THR B CA 1
ATOM 6353 C C . THR B 1 268 ? 29.042 -20.483 33.036 1.00 48.05 4485 THR B C 1
ATOM 6354 O O . THR B 1 268 ? 29.291 -19.718 33.947 1.00 51.46 4485 THR B O 1
ATOM 6358 N N . ALA B 1 269 ? 28.232 -20.179 32.024 1.00 47.28 4486 ALA B N 1
ATOM 6359 C CA . ALA B 1 269 ? 27.425 -18.952 32.013 1.00 45.06 4486 ALA B CA 1
ATOM 6360 C C . ALA B 1 269 ? 26.201 -19.084 31.148 1.00 41.94 4486 ALA B C 1
ATOM 6361 O O . ALA B 1 269 ? 26.262 -19.740 30.123 1.00 40.62 4486 ALA B O 1
ATOM 6363 N N . VAL B 1 270 ? 25.109 -18.418 31.542 1.00 40.10 4487 VAL B N 1
ATOM 6364 C CA . VAL B 1 270 ? 23.892 -18.414 30.750 1.00 37.84 4487 VAL B CA 1
ATOM 6365 C C . VAL B 1 270 ? 23.295 -16.999 30.721 1.00 39.38 4487 VAL B C 1
ATOM 6366 O O . VAL B 1 270 ? 23.430 -16.230 31.657 1.00 41.11 4487 VAL B O 1
ATOM 6370 N N . ASN B 1 271 ? 22.613 -16.657 29.638 1.00 39.29 4488 ASN B N 1
ATOM 6371 C CA . ASN B 1 271 ? 21.862 -15.414 29.556 1.00 37.03 4488 ASN B CA 1
ATOM 6372 C C . ASN B 1 271 ? 20.858 -15.477 28.413 1.00 35.07 4488 ASN B C 1
ATOM 6373 O O . ASN B 1 271 ? 20.624 -16.538 27.883 1.00 33.26 4488 ASN B O 1
ATOM 6378 N N . HIS B 1 272 ? 20.296 -14.342 28.010 1.00 36.09 4489 HIS B N 1
ATOM 6379 C CA . HIS B 1 272 ? 19.326 -14.336 26.913 1.00 38.07 4489 HIS B CA 1
ATOM 6380 C C . HIS B 1 272 ? 19.557 -13.105 26.055 1.00 38.21 4489 HIS B C 1
ATOM 6381 O O . HIS B 1 272 ? 20.126 -12.107 26.515 1.00 37.76 4489 HIS B O 1
ATOM 6388 N N . GLY B 1 273 ? 19.069 -13.151 24.827 1.00 38.74 4490 GLY B N 1
ATOM 6389 C CA . GLY B 1 273 ? 19.257 -12.043 23.904 1.00 39.47 4490 GLY B CA 1
ATOM 6390 C C . GLY B 1 273 ? 18.521 -10.749 24.222 1.00 37.85 4490 GLY B C 1
ATOM 6391 O O . GLY B 1 273 ? 18.847 -9.715 23.688 1.00 38.38 4490 GLY B O 1
ATOM 6392 N N . GLY B 1 274 ? 17.537 -10.787 25.098 1.00 37.08 4491 GLY B N 1
ATOM 6393 C CA . GLY B 1 274 ? 16.629 -9.656 25.313 1.00 38.52 4491 GLY B CA 1
ATOM 6394 C C . GLY B 1 274 ? 15.855 -9.345 24.061 1.00 40.39 4491 GLY B C 1
ATOM 6395 O O . GLY B 1 274 ? 15.567 -10.237 23.274 1.00 43.64 4491 GLY B O 1
ATOM 6396 N N . ALA B 1 275 ? 15.566 -8.068 23.877 1.00 44.24 4492 ALA B N 1
ATOM 6397 C CA . ALA B 1 275 ? 14.901 -7.528 22.684 1.00 47.95 4492 ALA B CA 1
ATOM 6398 C C . ALA B 1 275 ? 15.892 -7.104 21.618 1.00 51.13 4492 ALA B C 1
ATOM 6399 O O . ALA B 1 275 ? 16.204 -5.919 21.514 1.00 59.69 4492 ALA B O 1
ATOM 6401 N N . GLY B 1 276 ? 16.384 -8.046 20.836 1.00 51.75 4493 GLY B N 1
ATOM 6402 C CA . GLY B 1 276 ? 17.208 -7.715 19.682 1.00 56.10 4493 GLY B CA 1
ATOM 6403 C C . GLY B 1 276 ? 16.366 -7.627 18.413 1.00 61.62 4493 GLY B C 1
ATOM 6404 O O . GLY B 1 276 ? 15.216 -7.187 18.440 1.00 74.24 4493 GLY B O 1
ATOM 6405 N N . LYS B 1 277 ? 16.913 -8.086 17.301 1.00 65.96 4494 LYS B N 1
ATOM 6406 C CA . LYS B 1 277 ? 16.323 -7.810 15.999 1.00 73.50 4494 LYS B CA 1
ATOM 6407 C C . LYS B 1 277 ? 14.898 -8.298 15.883 1.00 72.35 4494 LYS B C 1
ATOM 6408 O O . LYS B 1 277 ? 14.060 -7.648 15.261 1.00 80.63 4494 LYS B O 1
ATOM 6414 N N . GLY B 1 278 ? 14.632 -9.452 16.471 1.00 66.14 4495 GLY B N 1
ATOM 6415 C CA . GLY B 1 278 ? 13.287 -9.958 16.549 1.00 61.92 4495 GLY B CA 1
ATOM 6416 C C . GLY B 1 278 ? 13.271 -11.170 17.438 1.00 60.45 4495 GLY B C 1
ATOM 6417 O O . GLY B 1 278 ? 14.301 -11.582 17.963 1.00 55.41 4495 GLY B O 1
ATOM 6418 N N . PHE B 1 279 ? 12.091 -11.748 17.607 1.00 58.09 4496 PHE B N 1
ATOM 6419 C CA . PHE B 1 279 ? 11.947 -12.880 18.460 1.00 54.44 4496 PHE B CA 1
ATOM 6420 C C . PHE B 1 279 ? 12.649 -14.039 17.818 1.00 55.72 4496 PHE B C 1
ATOM 6421 O O . PHE B 1 279 ? 12.437 -14.312 16.646 1.00 65.06 4496 PHE B O 1
ATOM 6429 N N . SER B 1 280 ? 13.513 -14.711 18.566 1.00 54.98 4497 SER B N 1
ATOM 6430 C CA . SER B 1 280 ? 14.188 -15.909 18.039 1.00 56.49 4497 SER B CA 1
ATOM 6431 C C . SER B 1 280 ? 15.169 -15.612 16.877 1.00 55.51 4497 SER B C 1
ATOM 6432 O O . SER B 1 280 ? 15.514 -16.478 16.078 1.00 49.57 4497 SER B O 1
ATOM 6435 N N . VAL B 1 281 ? 15.654 -14.371 16.845 1.00 56.60 4498 VAL B N 1
ATOM 6436 C CA . VAL B 1 281 ? 16.824 -13.990 16.041 1.00 58.20 4498 VAL B CA 1
ATOM 6437 C C . VAL B 1 281 ? 18.015 -13.792 16.980 1.00 54.42 4498 VAL B C 1
ATOM 6438 O O . VAL B 1 281 ? 17.892 -13.168 18.026 1.00 59.24 4498 VAL B O 1
ATOM 6442 N N . PRO B 1 282 ? 19.178 -14.311 16.612 1.00 49.81 4499 PRO B N 1
ATOM 6443 C CA . PRO B 1 282 ? 20.290 -14.261 17.558 1.00 49.09 4499 PRO B CA 1
ATOM 6444 C C . PRO B 1 282 ? 20.914 -12.880 17.760 1.00 50.88 4499 PRO B C 1
ATOM 6445 O O . PRO B 1 282 ? 21.024 -12.084 16.817 1.00 52.40 4499 PRO B O 1
ATOM 6449 N N . ASN B 1 283 ? 21.302 -12.596 18.997 1.00 50.06 4500 ASN B N 1
ATOM 6450 C CA . ASN B 1 283 ? 21.799 -11.280 19.347 1.00 51.07 4500 ASN B CA 1
ATOM 6451 C C . ASN B 1 283 ? 23.296 -11.373 19.583 1.00 51.97 4500 ASN B C 1
ATOM 6452 O O . ASN B 1 283 ? 23.751 -11.955 20.568 1.00 53.41 4500 ASN B O 1
ATOM 6457 N N . PRO B 1 284 ? 24.072 -10.783 18.675 1.00 50.74 4501 PRO B N 1
ATOM 6458 C CA . PRO B 1 284 ? 25.519 -10.847 18.751 1.00 50.80 4501 PRO B CA 1
ATOM 6459 C C . PRO B 1 284 ? 26.072 -10.263 20.050 1.00 51.28 4501 PRO B C 1
ATOM 6460 O O . PRO B 1 284 ? 27.068 -10.777 20.608 1.00 49.66 4501 PRO B O 1
ATOM 6464 N N . ARG B 1 285 ? 25.413 -9.203 20.512 1.00 51.18 4502 ARG B N 1
ATOM 6465 C CA . ARG B 1 285 ? 25.783 -8.484 21.728 1.00 54.03 4502 ARG B CA 1
ATOM 6466 C C . ARG B 1 285 ? 25.684 -9.373 22.991 1.00 53.39 4502 ARG B C 1
ATOM 6467 O O . ARG B 1 285 ? 26.578 -9.401 23.850 1.00 53.44 4502 ARG B O 1
ATOM 6475 N N . ALA B 1 286 ? 24.568 -10.084 23.096 1.00 51.91 4503 ALA B N 1
ATOM 6476 C CA . ALA B 1 286 ? 24.288 -10.915 24.228 1.00 48.80 4503 ALA B CA 1
ATOM 6477 C C . ALA B 1 286 ? 25.289 -12.012 24.230 1.00 49.52 4503 ALA B C 1
ATOM 6478 O O . ALA B 1 286 ? 25.818 -12.374 25.271 1.00 52.51 4503 ALA B O 1
ATOM 6480 N N . GLN B 1 287 ? 25.568 -12.545 23.052 1.00 49.08 4504 GLN B N 1
ATOM 6481 C CA . GLN B 1 287 ? 26.567 -13.582 22.944 1.00 49.26 4504 GLN B CA 1
ATOM 6482 C C . GLN B 1 287 ? 27.921 -13.104 23.445 1.00 49.26 4504 GLN B C 1
ATOM 6483 O O . GLN B 1 287 ? 28.606 -13.808 24.179 1.00 50.68 4504 GLN B O 1
ATOM 6489 N N . GLY B 1 288 ? 28.299 -11.892 23.073 1.00 50.50 4505 GLY B N 1
ATOM 6490 C CA . GLY B 1 288 ? 29.571 -11.357 23.513 1.00 50.20 4505 GLY B CA 1
ATOM 6491 C C . GLY B 1 288 ? 29.683 -11.158 25.016 1.00 49.03 4505 GLY B C 1
ATOM 6492 O O . GLY B 1 288 ? 30.759 -11.383 25.583 1.00 47.60 4505 GLY B O 1
ATOM 6493 N N . VAL B 1 289 ? 28.607 -10.698 25.660 1.00 44.93 4506 VAL B N 1
ATOM 6494 C CA . VAL B 1 289 ? 28.657 -10.428 27.092 1.00 46.52 4506 VAL B CA 1
ATOM 6495 C C . VAL B 1 289 ? 28.799 -11.759 27.836 1.00 49.19 4506 VAL B C 1
ATOM 6496 O O . VAL B 1 289 ? 29.616 -11.890 28.750 1.00 52.39 4506 VAL B O 1
ATOM 6500 N N . LEU B 1 290 ? 27.988 -12.731 27.414 1.00 50.05 4507 LEU B N 1
ATOM 6501 C CA . LEU B 1 290 ? 28.032 -14.113 27.886 1.00 50.69 4507 LEU B CA 1
ATOM 6502 C C . LEU B 1 290 ? 29.420 -14.693 27.845 1.00 50.91 4507 LEU B C 1
ATOM 6503 O O . LEU B 1 290 ? 29.952 -15.109 28.874 1.00 52.92 4507 LEU B O 1
ATOM 6508 N N . ILE B 1 291 ? 30.000 -14.734 26.652 1.00 50.90 4508 ILE B N 1
ATOM 6509 C CA . ILE B 1 291 ? 31.291 -15.365 26.476 1.00 50.88 4508 ILE B CA 1
ATOM 6510 C C . ILE B 1 291 ? 32.356 -14.588 27.212 1.00 51.40 4508 ILE B C 1
ATOM 6511 O O . ILE B 1 291 ? 33.232 -15.160 27.816 1.00 54.20 4508 ILE B O 1
ATOM 6516 N N . GLY B 1 292 ? 32.249 -13.274 27.209 1.00 56.10 4509 GLY B N 1
ATOM 6517 C CA . GLY B 1 292 ? 33.180 -12.414 27.931 1.00 55.78 4509 GLY B CA 1
ATOM 6518 C C . GLY B 1 292 ? 33.134 -12.651 29.415 1.00 56.17 4509 GLY B C 1
ATOM 6519 O O . GLY B 1 292 ? 34.154 -12.777 30.056 1.00 60.65 4509 GLY B O 1
ATOM 6520 N N . GLU B 1 293 ? 31.956 -12.717 29.987 1.00 55.88 4510 GLU B N 1
ATOM 6521 C CA . GLU B 1 293 ? 31.907 -13.023 31.389 1.00 61.52 4510 GLU B CA 1
ATOM 6522 C C . GLU B 1 293 ? 32.439 -14.413 31.703 1.00 59.29 4510 GLU B C 1
ATOM 6523 O O . GLU B 1 293 ? 33.110 -14.606 32.722 1.00 58.90 4510 GLU B O 1
ATOM 6529 N N . ALA B 1 294 ? 32.088 -15.387 30.866 1.00 55.30 4511 ALA B N 1
ATOM 6530 C CA . ALA B 1 294 ? 32.590 -16.759 31.020 1.00 54.31 4511 ALA B CA 1
ATOM 6531 C C . ALA B 1 294 ? 34.130 -16.784 31.168 1.00 54.52 4511 ALA B C 1
ATOM 6532 O O . ALA B 1 294 ? 34.686 -17.520 31.987 1.00 51.54 4511 ALA B O 1
ATOM 6534 N N . LEU B 1 295 ? 34.806 -15.978 30.354 1.00 56.42 4512 LEU B N 1
ATOM 6535 C CA . LEU B 1 295 ? 36.266 -15.937 30.347 1.00 58.26 4512 LEU B CA 1
ATOM 6536 C C . LEU B 1 295 ? 36.785 -15.361 31.637 1.00 60.61 4512 LEU B C 1
ATOM 6537 O O . LEU B 1 295 ? 37.712 -15.902 32.228 1.00 61.63 4512 LEU B O 1
ATOM 6542 N N . GLU B 1 296 ? 36.175 -14.270 32.075 1.00 61.50 4513 GLU B N 1
ATOM 6543 C CA . GLU B 1 296 ? 36.572 -13.632 33.305 1.00 64.21 4513 GLU B CA 1
ATOM 6544 C C . GLU B 1 296 ? 36.357 -14.557 34.488 1.00 62.74 4513 GLU B C 1
ATOM 6545 O O . GLU B 1 296 ? 37.177 -14.591 35.394 1.00 68.92 4513 GLU B O 1
ATOM 6551 N N . ARG B 1 297 ? 35.261 -15.308 34.503 1.00 60.83 4514 ARG B N 1
ATOM 6552 C CA . ARG B 1 297 ? 35.019 -16.211 35.614 1.00 61.75 4514 ARG B CA 1
ATOM 6553 C C . ARG B 1 297 ? 36.069 -17.319 35.589 1.00 62.08 4514 ARG B C 1
ATOM 6554 O O . ARG B 1 297 ? 36.629 -17.673 36.615 1.00 62.07 4514 ARG B O 1
ATOM 6562 N N . ALA B 1 298 ? 36.298 -17.870 34.399 1.00 59.19 4515 ALA B N 1
ATOM 6563 C CA . ALA B 1 298 ? 37.321 -18.865 34.164 1.00 59.78 4515 ALA B CA 1
ATOM 6564 C C . ALA B 1 298 ? 38.745 -18.417 34.585 1.00 64.70 4515 ALA B C 1
ATOM 6565 O O . ALA B 1 298 ? 39.613 -19.253 34.806 1.00 62.75 4515 ALA B O 1
ATOM 6567 N N . GLY B 1 299 ? 38.988 -17.110 34.696 1.00 65.08 4516 GLY B N 1
ATOM 6568 C CA . GLY B 1 299 ? 40.326 -16.605 34.963 1.00 68.27 4516 GLY B CA 1
ATOM 6569 C C . GLY B 1 299 ? 41.236 -16.932 33.792 1.00 70.56 4516 GLY B C 1
ATOM 6570 O O . GLY B 1 299 ? 42.393 -17.280 33.987 1.00 76.60 4516 GLY B O 1
ATOM 6571 N N . LEU B 1 300 ? 40.700 -16.824 32.576 1.00 68.73 4517 LEU B N 1
ATOM 6572 C CA . LEU B 1 300 ? 41.371 -17.285 31.378 1.00 69.21 4517 LEU B CA 1
ATOM 6573 C C . LEU B 1 300 ? 41.292 -16.240 30.312 1.00 69.14 4517 LEU B C 1
ATOM 6574 O O . LEU B 1 300 ? 40.251 -15.627 30.147 1.00 66.20 4517 LEU B O 1
ATOM 6579 N N . ALA B 1 301 ? 42.384 -16.071 29.559 1.00 74.17 4518 ALA B N 1
ATOM 6580 C CA . ALA B 1 301 ? 42.430 -15.112 28.442 1.00 72.41 4518 ALA B CA 1
ATOM 6581 C C . ALA B 1 301 ? 42.248 -15.819 27.083 1.00 68.13 4518 ALA B C 1
ATOM 6582 O O . ALA B 1 301 ? 42.630 -16.966 26.937 1.00 65.32 4518 ALA B O 1
ATOM 6584 N N . PRO B 1 302 ? 41.672 -15.126 26.077 1.00 65.41 4519 PRO B N 1
ATOM 6585 C CA . PRO B 1 302 ? 41.597 -15.728 24.738 1.00 65.97 4519 PRO B CA 1
ATOM 6586 C C . PRO B 1 302 ? 42.948 -16.254 24.256 1.00 69.87 4519 PRO B C 1
ATOM 6587 O O . PRO B 1 302 ? 43.001 -17.178 23.451 1.00 71.75 4519 PRO B O 1
ATOM 6591 N N . ALA B 1 303 ? 44.034 -15.648 24.735 1.00 73.83 4520 ALA B N 1
ATOM 6592 C CA . ALA B 1 303 ? 45.382 -16.093 24.387 1.00 77.91 4520 ALA B CA 1
ATOM 6593 C C . ALA B 1 303 ? 45.601 -17.542 24.767 1.00 76.06 4520 ALA B C 1
ATOM 6594 O O . ALA B 1 303 ? 46.184 -18.276 24.011 1.00 75.24 4520 ALA B O 1
ATOM 6596 N N . ASP B 1 304 ? 45.096 -17.945 25.927 1.00 79.94 4521 ASP B N 1
ATOM 6597 C CA . ASP B 1 304 ? 45.270 -19.303 26.442 1.00 84.34 4521 ASP B CA 1
ATOM 6598 C C . ASP B 1 304 ? 44.192 -20.283 25.952 1.00 81.79 4521 ASP B C 1
ATOM 6599 O O . ASP B 1 304 ? 44.164 -21.436 26.404 1.00 82.56 4521 ASP B O 1
ATOM 6604 N N . LEU B 1 305 ? 43.303 -19.842 25.065 1.00 77.07 4522 LEU B N 1
ATOM 6605 C CA . LEU B 1 305 ? 42.212 -20.694 24.599 1.00 80.15 4522 LEU B CA 1
ATOM 6606 C C . LEU B 1 305 ? 42.614 -21.627 23.446 1.00 80.47 4522 LEU B C 1
ATOM 6607 O O . LEU B 1 305 ? 43.062 -21.160 22.393 1.00 80.97 4522 LEU B O 1
ATOM 6612 N N . GLY B 1 306 ? 42.400 -22.934 23.647 1.00 80.26 4523 GLY B N 1
ATOM 6613 C CA . GLY B 1 306 ? 42.934 -23.999 22.768 1.00 79.48 4523 GLY B CA 1
ATOM 6614 C C . GLY B 1 306 ? 42.007 -24.588 21.710 1.00 76.65 4523 GLY B C 1
ATOM 6615 O O . GLY B 1 306 ? 42.469 -25.153 20.729 1.00 77.01 4523 GLY B O 1
ATOM 6616 N N . TYR B 1 307 ? 40.700 -24.496 21.914 1.00 74.08 4524 TYR B N 1
ATOM 6617 C CA . TYR B 1 307 ? 39.729 -24.966 20.917 1.00 69.43 4524 TYR B CA 1
ATOM 6618 C C . TYR B 1 307 ? 38.437 -24.224 21.176 1.00 64.12 4524 TYR B C 1
ATOM 6619 O O . TYR B 1 307 ? 38.213 -23.753 22.271 1.00 63.12 4524 TYR B O 1
ATOM 6628 N N . LEU B 1 308 ? 37.620 -24.060 20.153 1.00 59.91 4525 LEU B N 1
ATOM 6629 C CA . LEU B 1 308 ? 36.332 -23.456 20.342 1.00 60.05 4525 LEU B CA 1
ATOM 6630 C C . LEU B 1 308 ? 35.276 -24.271 19.646 1.00 59.33 4525 LEU B C 1
ATOM 6631 O O . LEU B 1 308 ? 35.200 -24.254 18.426 1.00 57.69 4525 LEU B O 1
ATOM 6636 N N . GLU B 1 309 ? 34.453 -24.966 20.432 1.00 58.23 4526 GLU B N 1
ATOM 6637 C CA . GLU B 1 309 ? 33.379 -25.768 19.882 1.00 58.60 4526 GLU B CA 1
ATOM 6638 C C . GLU B 1 309 ? 32.233 -24.842 19.687 1.00 58.07 4526 GLU B C 1
ATOM 6639 O O . GLU B 1 309 ? 31.636 -24.404 20.650 1.00 59.42 4526 GLU B O 1
ATOM 6645 N N . ALA B 1 310 ? 31.953 -24.509 18.436 1.00 59.68 4527 ALA B N 1
ATOM 6646 C CA . ALA B 1 310 ? 30.970 -23.488 18.123 1.00 59.68 4527 ALA B CA 1
ATOM 6647 C C . ALA B 1 310 ? 29.575 -24.066 18.032 1.00 57.97 4527 ALA B C 1
ATOM 6648 O O . ALA B 1 310 ? 29.400 -25.250 17.818 1.00 56.38 4527 ALA B O 1
ATOM 6650 N N . HIS B 1 311 ? 28.591 -23.189 18.190 1.00 59.38 4528 HIS B N 1
ATOM 6651 C CA . HIS B 1 311 ? 27.200 -23.525 18.017 1.00 55.74 4528 HIS B CA 1
ATOM 6652 C C . HIS B 1 311 ? 27.075 -24.095 16.600 1.00 56.43 4528 HIS B C 1
ATOM 6653 O O . HIS B 1 311 ? 26.658 -25.233 16.422 1.00 57.23 4528 HIS B O 1
ATOM 6660 N N . GLY B 1 312 ? 27.493 -23.320 15.604 1.00 56.33 4529 GLY B N 1
ATOM 6661 C CA . GLY B 1 312 ? 27.690 -23.848 14.253 1.00 59.90 4529 GLY B CA 1
ATOM 6662 C C . GLY B 1 312 ? 26.491 -24.501 13.585 1.00 60.41 4529 GLY B C 1
ATOM 6663 O O . GLY B 1 312 ? 26.586 -25.602 13.048 1.00 60.86 4529 GLY B O 1
ATOM 6664 N N . THR B 1 313 ? 25.368 -23.801 13.604 1.00 62.01 4530 THR B N 1
ATOM 6665 C CA . THR B 1 313 ? 24.129 -24.256 12.984 1.00 61.77 4530 THR B CA 1
ATOM 6666 C C . THR B 1 313 ? 24.267 -24.563 11.489 1.00 59.62 4530 THR B C 1
ATOM 6667 O O . THR B 1 313 ? 23.637 -25.471 10.997 1.00 57.26 4530 THR B O 1
ATOM 6671 N N . GLY B 1 314 ? 25.058 -23.766 10.776 1.00 61.82 4531 GLY B N 1
ATOM 6672 C CA . GLY B 1 314 ? 25.096 -23.773 9.298 1.00 63.93 4531 GLY B CA 1
ATOM 6673 C C . GLY B 1 314 ? 24.113 -22.859 8.556 1.00 59.74 4531 GLY B C 1
ATOM 6674 O O . GLY B 1 314 ? 23.701 -23.146 7.431 1.00 58.24 4531 GLY B O 1
ATOM 6675 N N . THR B 1 315 ? 23.741 -21.758 9.175 1.00 57.46 4532 THR B N 1
ATOM 6676 C CA . THR B 1 315 ? 22.827 -20.802 8.548 1.00 61.80 4532 THR B CA 1
ATOM 6677 C C . THR B 1 315 ? 23.615 -19.670 7.939 1.00 62.17 4532 THR B C 1
ATOM 6678 O O . THR B 1 315 ? 24.625 -19.241 8.499 1.00 61.08 4532 THR B O 1
ATOM 6682 N N . SER B 1 316 ? 23.119 -19.174 6.810 1.00 65.67 4533 SER B N 1
ATOM 6683 C CA . SER B 1 316 ? 23.808 -18.137 6.042 1.00 67.78 4533 SER B CA 1
ATOM 6684 C C . SER B 1 316 ? 24.131 -16.946 6.942 1.00 68.81 4533 SER B C 1
ATOM 6685 O O . SER B 1 316 ? 25.287 -16.521 7.011 1.00 67.15 4533 SER B O 1
ATOM 6688 N N . LEU B 1 317 ? 23.119 -16.464 7.667 1.00 69.82 4534 LEU B N 1
ATOM 6689 C CA . LEU B 1 317 ? 23.258 -15.289 8.526 1.00 68.61 4534 LEU B CA 1
ATOM 6690 C C . LEU B 1 317 ? 23.658 -15.628 9.955 1.00 69.27 4534 LEU B C 1
ATOM 6691 O O . LEU B 1 317 ? 24.319 -14.809 10.608 1.00 68.88 4534 LEU B O 1
ATOM 6696 N N . GLY B 1 318 ? 23.269 -16.814 10.446 1.00 66.40 4535 GLY B N 1
ATOM 6697 C CA . GLY B 1 318 ? 23.501 -17.174 11.847 1.00 60.99 4535 GLY B CA 1
ATOM 6698 C C . GLY B 1 318 ? 24.956 -17.419 12.232 1.00 62.72 4535 GLY B C 1
ATOM 6699 O O . GLY B 1 318 ? 25.387 -17.053 13.331 1.00 63.72 4535 GLY B O 1
ATOM 6700 N N . ASP B 1 319 ? 25.725 -18.036 11.339 1.00 64.15 4536 ASP B N 1
ATOM 6701 C CA . ASP B 1 319 ? 27.143 -18.307 11.590 1.00 63.43 4536 ASP B CA 1
ATOM 6702 C C . ASP B 1 319 ? 28.006 -17.017 11.711 1.00 63.77 4536 ASP B C 1
ATOM 6703 O O . ASP B 1 319 ? 28.817 -16.886 12.616 1.00 60.14 4536 ASP B O 1
ATOM 6708 N N . PRO B 1 320 ? 27.798 -16.037 10.829 1.00 65.36 4537 PRO B N 1
ATOM 6709 C CA . PRO B 1 320 ? 28.442 -14.726 11.023 1.00 69.18 4537 PRO B CA 1
ATOM 6710 C C . PRO B 1 320 ? 28.144 -14.095 12.379 1.00 67.10 4537 PRO B C 1
ATOM 6711 O O . PRO B 1 320 ? 29.047 -13.597 13.080 1.00 61.90 4537 PRO B O 1
ATOM 6715 N N . VAL B 1 321 ? 26.859 -14.111 12.726 1.00 65.05 4538 VAL B N 1
ATOM 6716 C CA . VAL B 1 321 ? 26.422 -13.575 13.990 1.00 61.08 4538 VAL B CA 1
ATOM 6717 C C . VAL B 1 321 ? 27.225 -14.230 15.090 1.00 58.38 4538 VAL B C 1
ATOM 6718 O O . VAL B 1 321 ? 27.704 -13.536 15.986 1.00 58.42 4538 VAL B O 1
ATOM 6722 N N . GLU B 1 322 ? 27.402 -15.546 15.016 1.00 54.64 4539 GLU B N 1
ATOM 6723 C CA . GLU B 1 322 ? 28.232 -16.199 16.013 1.00 56.90 4539 GLU B CA 1
ATOM 6724 C C . GLU B 1 322 ? 29.680 -15.675 16.070 1.00 56.51 4539 GLU B C 1
ATOM 6725 O O . GLU B 1 322 ? 30.228 -15.477 17.159 1.00 56.17 4539 GLU B O 1
ATOM 6731 N N . ILE B 1 323 ? 30.304 -15.431 14.925 1.00 57.25 4540 ILE B N 1
ATOM 6732 C CA . ILE B 1 323 ? 31.670 -14.917 14.956 1.00 57.08 4540 ILE B CA 1
ATOM 6733 C C . ILE B 1 323 ? 31.726 -13.488 15.509 1.00 54.59 4540 ILE B C 1
ATOM 6734 O O . ILE B 1 323 ? 32.541 -13.179 16.401 1.00 50.74 4540 ILE B O 1
ATOM 6739 N N . THR B 1 324 ? 30.858 -12.626 14.988 1.00 54.70 4541 THR B N 1
ATOM 6740 C CA . THR B 1 324 ? 30.735 -11.270 15.497 1.00 56.04 4541 THR B CA 1
ATOM 6741 C C . THR B 1 324 ? 30.675 -11.341 17.013 1.00 58.52 4541 THR B C 1
ATOM 6742 O O . THR B 1 324 ? 31.389 -10.605 17.713 1.00 59.84 4541 THR B O 1
ATOM 6746 N N . GLY B 1 325 ? 29.825 -12.258 17.503 1.00 55.53 4542 GLY B N 1
ATOM 6747 C CA . GLY B 1 325 ? 29.660 -12.505 18.914 1.00 51.90 4542 GLY B CA 1
ATOM 6748 C C . GLY B 1 325 ? 30.960 -12.762 19.623 1.00 52.56 4542 GLY B C 1
ATOM 6749 O O . GLY B 1 325 ? 31.222 -12.163 20.665 1.00 55.04 4542 GLY B O 1
ATOM 6750 N N . LEU B 1 326 ? 31.778 -13.650 19.071 1.00 54.72 4543 LEU B N 1
ATOM 6751 C CA . LEU B 1 326 ? 33.092 -13.975 19.672 1.00 58.32 4543 LEU B CA 1
ATOM 6752 C C . LEU B 1 326 ? 34.054 -12.784 19.658 1.00 60.78 4543 LEU B C 1
ATOM 6753 O O . LEU B 1 326 ? 34.771 -12.491 20.650 1.00 59.92 4543 LEU B O 1
ATOM 6758 N N . VAL B 1 327 ? 34.067 -12.107 18.517 1.00 59.02 4544 VAL B N 1
ATOM 6759 C CA . VAL B 1 327 ? 34.921 -10.959 18.354 1.00 63.56 4544 VAL B CA 1
ATOM 6760 C C . VAL B 1 327 ? 34.596 -9.975 19.481 1.00 68.29 4544 VAL B C 1
ATOM 6761 O O . VAL B 1 327 ? 35.494 -9.448 20.151 1.00 73.43 4544 VAL B O 1
ATOM 6765 N N . ARG B 1 328 ? 33.309 -9.760 19.723 1.00 69.79 4545 ARG B N 1
ATOM 6766 C CA . ARG B 1 328 ? 32.891 -8.838 20.772 1.00 72.22 4545 ARG B CA 1
ATOM 6767 C C . ARG B 1 328 ? 33.403 -9.217 22.152 1.00 69.62 4545 ARG B C 1
ATOM 6768 O O . ARG B 1 328 ? 33.817 -8.336 22.912 1.00 65.59 4545 ARG B O 1
ATOM 6776 N N . ALA B 1 329 ? 33.367 -10.514 22.469 1.00 67.73 4546 ALA B N 1
ATOM 6777 C CA . ALA B 1 329 ? 33.834 -11.011 23.778 1.00 70.88 4546 ALA B CA 1
ATOM 6778 C C . ALA B 1 329 ? 35.347 -10.878 23.933 1.00 74.94 4546 ALA B C 1
ATOM 6779 O O . ALA B 1 329 ? 35.867 -10.805 25.057 1.00 70.79 4546 ALA B O 1
ATOM 6781 N N . PHE B 1 330 ? 36.038 -10.887 22.791 1.00 79.28 4547 PHE B N 1
ATOM 6782 C CA . PHE B 1 330 ? 37.489 -10.707 22.722 1.00 81.82 4547 PHE B CA 1
ATOM 6783 C C . PHE B 1 330 ? 37.955 -9.251 22.718 1.00 81.26 4547 PHE B C 1
ATOM 6784 O O . PHE B 1 330 ? 39.130 -8.998 22.934 1.00 84.03 4547 PHE B O 1
ATOM 6792 N N . GLN B 1 331 ? 37.066 -8.297 22.471 1.00 83.81 4548 GLN B N 1
ATOM 6793 C CA . GLN B 1 331 ? 37.438 -6.891 22.617 1.00 86.14 4548 GLN B CA 1
ATOM 6794 C C . GLN B 1 331 ? 38.053 -6.695 23.987 1.00 85.20 4548 GLN B C 1
ATOM 6795 O O . GLN B 1 331 ? 37.599 -7.274 24.969 1.00 81.64 4548 GLN B O 1
ATOM 6801 N N . GLY B 1 332 ? 39.123 -5.913 24.037 1.00 89.96 4549 GLY B N 1
ATOM 6802 C CA . GLY B 1 332 ? 39.821 -5.651 25.290 1.00 89.11 4549 GLY B CA 1
ATOM 6803 C C . GLY B 1 332 ? 40.923 -6.633 25.665 1.00 90.85 4549 GLY B C 1
ATOM 6804 O O . GLY B 1 332 ? 41.493 -6.507 26.746 1.00 92.78 4549 GLY B O 1
ATOM 6805 N N . HIS B 1 333 ? 41.222 -7.612 24.806 1.00 89.03 4550 HIS B N 1
ATOM 6806 C CA . HIS B 1 333 ? 42.352 -8.518 25.032 1.00 87.96 4550 HIS B CA 1
ATOM 6807 C C . HIS B 1 333 ? 43.295 -8.424 23.857 1.00 88.79 4550 HIS B C 1
ATOM 6808 O O . HIS B 1 333 ? 42.906 -7.965 22.781 1.00 86.60 4550 HIS B O 1
ATOM 6815 N N . ASP B 1 334 ? 44.525 -8.886 24.069 1.00 89.68 4551 ASP B N 1
ATOM 6816 C CA . ASP B 1 334 ? 45.561 -8.853 23.038 1.00 92.95 4551 ASP B CA 1
ATOM 6817 C C . ASP B 1 334 ? 45.410 -10.062 22.115 1.00 90.93 4551 ASP B C 1
ATOM 6818 O O . ASP B 1 334 ? 45.620 -11.203 22.544 1.00 87.51 4551 ASP B O 1
ATOM 6823 N N . LEU B 1 335 ? 45.074 -9.814 20.848 1.00 89.24 4552 LEU B N 1
ATOM 6824 C CA . LEU B 1 335 ? 44.804 -10.913 19.908 1.00 91.28 4552 LEU B CA 1
ATOM 6825 C C . LEU B 1 335 ? 45.956 -11.298 18.967 1.00 90.69 4552 LEU B C 1
ATOM 6826 O O . LEU B 1 335 ? 45.808 -12.211 18.141 1.00 88.34 4552 LEU B O 1
ATOM 6831 N N . THR B 1 336 ? 47.108 -10.652 19.129 1.00 89.44 4553 THR B N 1
ATOM 6832 C CA . THR B 1 336 ? 48.172 -10.734 18.122 1.00 92.44 4553 THR B CA 1
ATOM 6833 C C . THR B 1 336 ? 48.993 -12.036 18.263 1.00 90.84 4553 THR B C 1
ATOM 6834 O O . THR B 1 336 ? 49.411 -12.431 19.360 1.00 86.42 4553 THR B O 1
ATOM 6838 N N . GLY B 1 337 ? 49.172 -12.718 17.137 1.00 88.74 4554 GLY B N 1
ATOM 6839 C CA . GLY B 1 337 ? 49.797 -14.030 17.111 1.00 90.79 4554 GLY B CA 1
ATOM 6840 C C . GLY B 1 337 ? 48.835 -15.173 17.368 1.00 91.07 4554 GLY B C 1
ATOM 6841 O O . GLY B 1 337 ? 49.062 -16.286 16.892 1.00 91.68 4554 GLY B O 1
ATOM 6842 N N . VAL B 1 338 ? 47.759 -14.889 18.105 1.00 92.59 4555 VAL B N 1
ATOM 6843 C CA . VAL B 1 338 ? 46.819 -15.897 18.601 1.00 90.55 4555 VAL B CA 1
ATOM 6844 C C . VAL B 1 338 ? 46.042 -16.606 17.472 1.00 87.90 4555 VAL B C 1
ATOM 6845 O O . VAL B 1 338 ? 45.449 -15.966 16.593 1.00 82.18 4555 VAL B O 1
ATOM 6849 N N . ARG B 1 339 ? 46.053 -17.939 17.506 1.00 88.54 4556 ARG B N 1
ATOM 6850 C CA . ARG B 1 339 ? 45.297 -18.733 16.544 1.00 88.46 4556 ARG B CA 1
ATOM 6851 C C . ARG B 1 339 ? 44.470 -19.732 17.305 1.00 79.55 4556 ARG B C 1
ATOM 6852 O O . ARG B 1 339 ? 45.019 -20.548 18.007 1.00 76.73 4556 ARG B O 1
ATOM 6860 N N . ILE B 1 340 ? 43.148 -19.644 17.188 1.00 78.53 4557 ILE B N 1
ATOM 6861 C CA . ILE B 1 340 ? 42.238 -20.590 17.861 1.00 73.27 4557 ILE B CA 1
ATOM 6862 C C . ILE B 1 340 ? 41.483 -21.417 16.827 1.00 69.00 4557 ILE B C 1
ATOM 6863 O O . ILE B 1 340 ? 40.735 -20.860 16.022 1.00 67.82 4557 ILE B O 1
ATOM 6868 N N . PRO B 1 341 ? 41.679 -22.749 16.851 1.00 65.85 4558 PRO B N 1
ATOM 6869 C CA . PRO B 1 341 ? 40.920 -23.624 15.959 1.00 66.27 4558 PRO B CA 1
ATOM 6870 C C . PRO B 1 341 ? 39.429 -23.691 16.345 1.00 66.14 4558 PRO B C 1
ATOM 6871 O O . PRO B 1 341 ? 39.089 -23.665 17.538 1.00 61.40 4558 PRO B O 1
ATOM 6875 N N . ILE B 1 342 ? 38.566 -23.731 15.329 1.00 64.18 4559 ILE B N 1
ATOM 6876 C CA . ILE B 1 342 ? 37.148 -23.693 15.532 1.00 61.60 4559 ILE B CA 1
ATOM 6877 C C . ILE B 1 342 ? 36.466 -24.693 14.618 1.00 63.57 4559 ILE B C 1
ATOM 6878 O O . ILE B 1 342 ? 36.823 -24.828 13.446 1.00 64.59 4559 ILE B O 1
ATOM 6883 N N . GLY B 1 343 ? 35.476 -25.385 15.182 1.00 63.05 4560 GLY B N 1
ATOM 6884 C CA . GLY B 1 343 ? 34.677 -26.381 14.481 1.00 62.52 4560 GLY B CA 1
ATOM 6885 C C . GLY B 1 343 ? 33.362 -26.585 15.209 1.00 59.89 4560 GLY B C 1
ATOM 6886 O O . GLY B 1 343 ? 33.113 -25.959 16.224 1.00 59.17 4560 GLY B O 1
ATOM 6887 N N . SER B 1 344 ? 32.517 -27.459 14.683 1.00 60.11 4561 SER B N 1
ATOM 6888 C CA . SER B 1 344 ? 31.261 -27.788 15.321 1.00 57.61 4561 SER B CA 1
ATOM 6889 C C . SER B 1 344 ? 30.902 -29.223 15.038 1.00 56.34 4561 SER B C 1
ATOM 6890 O O . SER B 1 344 ? 30.871 -29.618 13.888 1.00 53.67 4561 SER B O 1
ATOM 6893 N N . VAL B 1 345 ? 30.548 -29.972 16.084 1.00 56.55 4562 VAL B N 1
ATOM 6894 C CA . VAL B 1 345 ? 30.102 -31.345 15.925 1.00 57.19 4562 VAL B CA 1
ATOM 6895 C C . VAL B 1 345 ? 28.860 -31.452 15.038 1.00 55.31 4562 VAL B C 1
ATOM 6896 O O . VAL B 1 345 ? 28.586 -32.501 14.478 1.00 56.78 4562 VAL B O 1
ATOM 6900 N N . LYS B 1 346 ? 28.105 -30.381 14.879 1.00 55.71 4563 LYS B N 1
ATOM 6901 C CA . LYS B 1 346 ? 26.882 -30.510 14.112 1.00 58.72 4563 LYS B CA 1
ATOM 6902 C C . LYS B 1 346 ? 27.145 -30.916 12.668 1.00 58.74 4563 LYS B C 1
ATOM 6903 O O . LYS B 1 346 ? 26.312 -31.548 12.031 1.00 62.84 4563 LYS B O 1
ATOM 6909 N N . SER B 1 347 ? 28.287 -30.530 12.132 1.00 63.65 4564 SER B N 1
ATOM 6910 C CA . SER B 1 347 ? 28.596 -30.839 10.718 1.00 68.58 4564 SER B CA 1
ATOM 6911 C C . SER B 1 347 ? 28.682 -32.350 10.451 1.00 65.81 4564 SER B C 1
ATOM 6912 O O . SER B 1 347 ? 28.218 -32.843 9.406 1.00 64.54 4564 SER B O 1
ATOM 6915 N N . GLY B 1 348 ? 29.228 -33.073 11.431 1.00 66.39 4565 GLY B N 1
ATOM 6916 C CA . GLY B 1 348 ? 29.128 -34.542 11.496 1.00 64.45 4565 GLY B CA 1
ATOM 6917 C C . GLY B 1 348 ? 27.751 -35.164 11.771 1.00 62.59 4565 GLY B C 1
ATOM 6918 O O . GLY B 1 348 ? 27.276 -35.974 10.968 1.00 65.66 4565 GLY B O 1
ATOM 6919 N N . ILE B 1 349 ? 27.119 -34.847 12.912 1.00 59.90 4566 ILE B N 1
ATOM 6920 C CA . ILE B 1 349 ? 25.827 -35.509 13.304 1.00 56.35 4566 ILE B CA 1
ATOM 6921 C C . ILE B 1 349 ? 24.511 -34.715 13.029 1.00 53.23 4566 ILE B C 1
ATOM 6922 O O . ILE B 1 349 ? 23.411 -35.281 13.037 1.00 46.91 4566 ILE B O 1
ATOM 6927 N N . GLY B 1 350 ? 24.629 -33.422 12.752 1.00 53.20 4567 GLY B N 1
ATOM 6928 C CA . GLY B 1 350 ? 23.460 -32.550 12.690 1.00 53.65 4567 GLY B CA 1
ATOM 6929 C C . GLY B 1 350 ? 23.127 -31.965 14.047 1.00 50.68 4567 GLY B C 1
ATOM 6930 O O . GLY B 1 350 ? 23.814 -32.189 15.030 1.00 50.67 4567 GLY B O 1
ATOM 6931 N N . HIS B 1 351 ? 22.042 -31.223 14.085 1.00 50.12 4568 HIS B N 1
ATOM 6932 C CA . HIS B 1 351 ? 21.742 -30.367 15.202 1.00 48.92 4568 HIS B CA 1
ATOM 6933 C C . HIS B 1 351 ? 20.910 -31.177 16.169 1.00 48.98 4568 HIS B C 1
ATOM 6934 O O . HIS B 1 351 ? 19.706 -31.386 15.926 1.00 47.40 4568 HIS B O 1
ATOM 6941 N N . ALA B 1 352 ? 21.545 -31.651 17.246 1.00 47.32 4569 ALA B N 1
ATOM 6942 C CA . ALA B 1 352 ? 20.869 -32.575 18.175 1.00 49.74 4569 ALA B CA 1
ATOM 6943 C C . ALA B 1 352 ? 19.942 -31.890 19.221 1.00 50.11 4569 ALA B C 1
ATOM 6944 O O . ALA B 1 352 ? 19.514 -32.491 20.218 1.00 52.63 4569 ALA B O 1
ATOM 6946 N N . GLU B 1 353 ? 19.670 -30.621 18.990 1.00 48.67 4570 GLU B N 1
ATOM 6947 C CA . GLU B 1 353 ? 18.597 -29.914 19.644 1.00 49.55 4570 GLU B CA 1
ATOM 6948 C C . GLU B 1 353 ? 18.790 -29.939 21.147 1.00 48.53 4570 GLU B C 1
ATOM 6949 O O . GLU B 1 353 ? 19.810 -29.417 21.632 1.00 47.86 4570 GLU B O 1
ATOM 6955 N N . SER B 1 354 ? 17.882 -30.546 21.906 1.00 45.02 4571 SER B N 1
ATOM 6956 C CA . SER B 1 354 ? 18.034 -30.427 23.317 1.00 41.36 4571 SER B CA 1
ATOM 6957 C C . SER B 1 354 ? 19.299 -31.116 23.758 1.00 41.36 4571 SER B C 1
ATOM 6958 O O . SER B 1 354 ? 19.817 -30.772 24.812 1.00 43.60 4571 SER B O 1
ATOM 6961 N N . ALA B 1 355 ? 19.829 -32.041 22.955 1.00 42.46 4572 ALA B N 1
ATOM 6962 C CA . ALA B 1 355 ? 21.093 -32.710 23.303 1.00 45.66 4572 ALA B CA 1
ATOM 6963 C C . ALA B 1 355 ? 22.316 -32.198 22.575 1.00 47.95 4572 ALA B C 1
ATOM 6964 O O . ALA B 1 355 ? 23.371 -32.798 22.673 1.00 49.92 4572 ALA B O 1
ATOM 6966 N N . ALA B 1 356 ? 22.185 -31.114 21.834 1.00 47.50 4573 ALA B N 1
ATOM 6967 C CA . ALA B 1 356 ? 23.329 -30.567 21.120 1.00 51.63 4573 ALA B CA 1
ATOM 6968 C C . ALA B 1 356 ? 24.543 -30.208 22.000 1.00 50.17 4573 ALA B C 1
ATOM 6969 O O . ALA B 1 356 ? 25.686 -30.436 21.635 1.00 56.76 4573 ALA B O 1
ATOM 6971 N N . GLY B 1 357 ? 24.295 -29.602 23.133 1.00 47.62 4574 GLY B N 1
ATOM 6972 C CA . GLY B 1 357 ? 25.367 -29.304 24.051 1.00 50.23 4574 GLY B CA 1
ATOM 6973 C C . GLY B 1 357 ? 26.085 -30.544 24.548 1.00 51.33 4574 GLY B C 1
ATOM 6974 O O . GLY B 1 357 ? 27.305 -30.509 24.762 1.00 55.74 4574 GLY B O 1
ATOM 6983 N N . ALA B 1 359 ? 26.428 -33.434 22.916 1.00 45.39 4576 ALA B N 1
ATOM 6984 C CA . ALA B 1 359 ? 27.232 -33.826 21.768 1.00 47.15 4576 ALA B CA 1
ATOM 6985 C C . ALA B 1 359 ? 28.506 -33.000 21.643 1.00 48.62 4576 ALA B C 1
ATOM 6986 O O . ALA B 1 359 ? 29.585 -33.513 21.355 1.00 48.21 4576 ALA B O 1
ATOM 6988 N N . ALA B 1 360 ? 28.350 -31.703 21.802 1.00 48.74 4577 ALA B N 1
ATOM 6989 C CA . ALA B 1 360 ? 29.449 -30.795 21.669 1.00 52.81 4577 ALA B CA 1
ATOM 6990 C C . ALA B 1 360 ? 30.429 -30.936 22.850 1.00 55.56 4577 ALA B C 1
ATOM 6991 O O . ALA B 1 360 ? 31.641 -30.750 22.724 1.00 56.16 4577 ALA B O 1
ATOM 6993 N N . LEU B 1 361 ? 29.888 -31.257 24.009 1.00 56.87 4578 LEU B N 1
ATOM 6994 C CA . LEU B 1 361 ? 30.696 -31.357 25.198 1.00 57.16 4578 LEU B CA 1
ATOM 6995 C C . LEU B 1 361 ? 31.503 -32.644 25.122 1.00 54.13 4578 LEU B C 1
ATOM 6996 O O . LEU B 1 361 ? 32.635 -32.713 25.564 1.00 54.41 4578 LEU B O 1
ATOM 7001 N N . THR B 1 362 ? 30.906 -33.659 24.538 1.00 50.95 4579 THR B N 1
ATOM 7002 C CA . THR B 1 362 ? 31.508 -34.954 24.535 1.00 53.13 4579 THR B CA 1
ATOM 7003 C C . THR B 1 362 ? 32.693 -34.939 23.570 1.00 53.73 4579 THR B C 1
ATOM 7004 O O . THR B 1 362 ? 33.791 -35.324 23.951 1.00 54.81 4579 THR B O 1
ATOM 7008 N N . LYS B 1 363 ? 32.469 -34.477 22.339 1.00 54.11 4580 LYS B N 1
ATOM 7009 C CA . LYS B 1 363 ? 33.562 -34.244 21.385 1.00 57.09 4580 LYS B CA 1
ATOM 7010 C C . LYS B 1 363 ? 34.741 -33.562 22.069 1.00 56.40 4580 LYS B C 1
ATOM 7011 O O . LYS B 1 363 ? 35.837 -34.016 21.967 1.00 55.55 4580 LYS B O 1
ATOM 7017 N N . VAL B 1 364 ? 34.497 -32.509 22.825 1.00 59.37 4581 VAL B N 1
ATOM 7018 C CA . VAL B 1 364 ? 35.599 -31.824 23.486 1.00 60.06 4581 VAL B CA 1
ATOM 7019 C C . VAL B 1 364 ? 36.270 -32.751 24.508 1.00 59.35 4581 VAL B C 1
ATOM 7020 O O . VAL B 1 364 ? 37.506 -32.790 24.648 1.00 64.12 4581 VAL B O 1
ATOM 7024 N N . LEU B 1 365 ? 35.458 -33.512 25.208 1.00 56.39 4582 LEU B N 1
ATOM 7025 C CA . LEU B 1 365 ? 35.980 -34.400 26.241 1.00 57.81 4582 LEU B CA 1
ATOM 7026 C C . LEU B 1 365 ? 36.881 -35.453 25.658 1.00 59.31 4582 LEU B C 1
ATOM 7027 O O . LEU B 1 365 ? 37.867 -35.842 26.282 1.00 56.59 4582 LEU B O 1
ATOM 7032 N N . LEU B 1 366 ? 36.492 -35.915 24.472 1.00 62.63 4583 LEU B N 1
ATOM 7033 C CA . LEU B 1 366 ? 37.167 -36.967 23.750 1.00 62.43 4583 LEU B CA 1
ATOM 7034 C C . LEU B 1 366 ? 38.450 -36.435 23.144 1.00 66.90 4583 LEU B C 1
ATOM 7035 O O . LEU B 1 366 ? 39.484 -37.109 23.163 1.00 68.98 4583 LEU B O 1
ATOM 7040 N N . GLN B 1 367 ? 38.376 -35.220 22.615 1.00 67.14 4584 GLN B N 1
ATOM 7041 C CA . GLN B 1 367 ? 39.522 -34.574 22.028 1.00 66.51 4584 GLN B CA 1
ATOM 7042 C C . GLN B 1 367 ? 40.574 -34.333 23.088 1.00 69.41 4584 GLN B C 1
ATOM 7043 O O . GLN B 1 367 ? 41.752 -34.293 22.775 1.00 76.16 4584 GLN B O 1
ATOM 7049 N N . PHE B 1 368 ? 40.172 -34.131 24.335 1.00 70.75 4585 PHE B N 1
ATOM 7050 C CA . PHE B 1 368 ? 41.159 -33.962 25.406 1.00 71.62 4585 PHE B CA 1
ATOM 7051 C C . PHE B 1 368 ? 41.905 -35.280 25.652 1.00 77.54 4585 PHE B C 1
ATOM 7052 O O . PHE B 1 368 ? 43.136 -35.309 25.732 1.00 82.53 4585 PHE B O 1
ATOM 7060 N N . ARG B 1 369 ? 41.135 -36.360 25.792 1.00 78.31 4586 ARG B N 1
ATOM 7061 C CA . ARG B 1 369 ? 41.651 -37.671 26.173 1.00 78.43 4586 ARG B CA 1
ATOM 7062 C C . ARG B 1 369 ? 42.568 -38.268 25.096 1.00 74.64 4586 ARG B C 1
ATOM 7063 O O . ARG B 1 369 ? 43.490 -39.006 25.407 1.00 68.04 4586 ARG B O 1
ATOM 7071 N N . HIS B 1 370 ? 42.289 -37.943 23.841 1.00 71.18 4587 HIS B N 1
ATOM 7072 C CA . HIS B 1 370 ? 43.022 -38.451 22.710 1.00 73.11 4587 HIS B CA 1
ATOM 7073 C C . HIS B 1 370 ? 43.965 -37.403 22.112 1.00 75.21 4587 HIS B C 1
ATOM 7074 O O . HIS B 1 370 ? 44.646 -37.671 21.136 1.00 74.46 4587 HIS B O 1
ATOM 7081 N N . GLN B 1 371 ? 44.015 -36.216 22.699 1.00 76.96 4588 GLN B N 1
ATOM 7082 C CA . GLN B 1 371 ? 44.924 -35.161 22.243 1.00 79.36 4588 GLN B CA 1
ATOM 7083 C C . GLN B 1 371 ? 44.950 -34.979 20.716 1.00 79.25 4588 GLN B C 1
ATOM 7084 O O . GLN B 1 371 ? 46.015 -34.838 20.119 1.00 79.28 4588 GLN B O 1
ATOM 7090 N N . GLU B 1 372 ? 43.779 -34.999 20.087 1.00 77.41 4589 GLU B N 1
ATOM 7091 C CA . GLU B 1 372 ? 43.664 -34.699 18.664 1.00 77.26 4589 GLU B CA 1
ATOM 7092 C C . GLU B 1 372 ? 42.529 -33.736 18.491 1.00 74.26 4589 GLU B C 1
ATOM 7093 O O . GLU B 1 372 ? 41.545 -33.787 19.238 1.00 72.22 4589 GLU B O 1
ATOM 7099 N N . LEU B 1 373 ? 42.701 -32.835 17.528 1.00 71.89 4590 LEU B N 1
ATOM 7100 C CA . LEU B 1 373 ? 41.621 -32.034 16.986 1.00 70.25 4590 LEU B CA 1
ATOM 7101 C C . LEU B 1 373 ? 41.022 -32.767 15.782 1.00 68.45 4590 LEU B C 1
ATOM 7102 O O . LEU B 1 373 ? 41.738 -33.280 14.961 1.00 69.49 4590 LEU B O 1
ATOM 7107 N N . VAL B 1 374 ? 39.701 -32.827 15.686 1.00 67.21 4591 VAL B N 1
ATOM 7108 C CA . VAL B 1 374 ? 39.046 -33.601 14.634 1.00 65.95 4591 VAL B CA 1
ATOM 7109 C C . VAL B 1 374 ? 38.431 -32.693 13.589 1.00 63.61 4591 VAL B C 1
ATOM 7110 O O . VAL B 1 374 ? 38.200 -31.525 13.861 1.00 68.80 4591 VAL B O 1
ATOM 7114 N N . PRO B 1 375 ? 38.171 -33.222 12.384 1.00 65.50 4592 PRO B N 1
ATOM 7115 C CA . PRO B 1 375 ? 37.557 -32.456 11.284 1.00 65.85 4592 PRO B CA 1
ATOM 7116 C C . PRO B 1 375 ? 36.160 -31.921 11.558 1.00 67.20 4592 PRO B C 1
ATOM 7117 O O . PRO B 1 375 ? 35.287 -32.659 12.044 1.00 69.28 4592 PRO B O 1
ATOM 7121 N N . SER B 1 376 ? 35.956 -30.652 11.229 1.00 64.74 4593 SER B N 1
ATOM 7122 C CA . SER B 1 376 ? 34.626 -30.120 11.103 1.00 64.73 4593 SER B CA 1
ATOM 7123 C C . SER B 1 376 ? 34.327 -30.081 9.593 1.00 62.81 4593 SER B C 1
ATOM 7124 O O . SER B 1 376 ? 35.122 -29.566 8.804 1.00 59.03 4593 SER B O 1
ATOM 7127 N N . LEU B 1 377 ? 33.166 -30.616 9.222 1.00 62.49 4594 LEU B N 1
ATOM 7128 C CA . LEU B 1 377 ? 32.789 -30.880 7.835 1.00 65.17 4594 LEU B CA 1
ATOM 7129 C C . LEU B 1 377 ? 32.039 -29.731 7.118 1.00 64.87 4594 LEU B C 1
ATOM 7130 O O . LEU B 1 377 ? 31.620 -28.740 7.751 1.00 63.68 4594 LEU B O 1
ATOM 7135 N N . HIS B 1 378 ? 31.906 -29.917 5.794 1.00 67.34 4595 HIS B N 1
ATOM 7136 C CA . HIS B 1 378 ? 31.099 -29.127 4.833 1.00 70.00 4595 HIS B CA 1
ATOM 7137 C C . HIS B 1 378 ? 31.478 -27.646 4.673 1.00 73.77 4595 HIS B C 1
ATOM 7138 O O . HIS B 1 378 ? 30.654 -26.787 4.297 1.00 67.97 4595 HIS B O 1
ATOM 7145 N N . ALA B 1 379 ? 32.742 -27.347 4.920 1.00 76.76 4596 ALA B N 1
ATOM 7146 C CA . ALA B 1 379 ? 33.198 -25.970 4.816 1.00 81.14 4596 ALA B CA 1
ATOM 7147 C C . ALA B 1 379 ? 34.510 -25.873 4.009 1.00 79.59 4596 ALA B C 1
ATOM 7148 O O . ALA B 1 379 ? 35.489 -25.270 4.451 1.00 78.45 4596 ALA B O 1
ATOM 7150 N N . GLU B 1 380 ? 34.506 -26.481 2.826 1.00 81.47 4597 GLU B N 1
ATOM 7151 C CA . GLU B 1 380 ? 35.625 -26.357 1.879 1.00 85.11 4597 GLU B CA 1
ATOM 7152 C C . GLU B 1 380 ? 35.705 -24.867 1.561 1.00 83.95 4597 GLU B C 1
ATOM 7153 O O . GLU B 1 380 ? 36.712 -24.207 1.809 1.00 76.16 4597 GLU B O 1
ATOM 7159 N N . ARG B 1 381 ? 34.588 -24.325 1.098 1.00 85.04 4598 ARG B N 1
ATOM 7160 C CA . ARG B 1 381 ? 34.437 -22.888 1.002 1.00 89.59 4598 ARG B CA 1
ATOM 7161 C C . ARG B 1 381 ? 33.736 -22.325 2.273 1.00 86.24 4598 ARG B C 1
ATOM 7162 O O . ARG B 1 381 ? 32.591 -22.689 2.596 1.00 86.17 4598 ARG B O 1
ATOM 7170 N N . LEU B 1 382 ? 34.423 -21.434 2.989 1.00 78.85 4599 LEU B N 1
ATOM 7171 C CA . LEU B 1 382 ? 33.812 -20.714 4.101 1.00 73.32 4599 LEU B CA 1
ATOM 7172 C C . LEU B 1 382 ? 32.611 -19.919 3.624 1.00 73.95 4599 LEU B C 1
ATOM 7173 O O . LEU B 1 382 ? 32.432 -19.746 2.432 1.00 70.93 4599 LEU B O 1
ATOM 7178 N N . ASN B 1 383 ? 31.770 -19.486 4.565 1.00 76.75 4600 ASN B N 1
ATOM 7179 C CA . ASN B 1 383 ? 30.630 -18.605 4.278 1.00 78.39 4600 ASN B CA 1
ATOM 7180 C C . ASN B 1 383 ? 31.206 -17.294 3.753 1.00 76.27 4600 ASN B C 1
ATOM 7181 O O . ASN B 1 383 ? 32.175 -16.777 4.310 1.00 75.34 4600 ASN B O 1
ATOM 7186 N N . PRO B 1 384 ? 30.640 -16.764 2.661 1.00 76.10 4601 PRO B N 1
ATOM 7187 C CA . PRO B 1 384 ? 31.169 -15.505 2.130 1.00 77.23 4601 PRO B CA 1
ATOM 7188 C C . PRO B 1 384 ? 30.941 -14.287 3.054 1.00 76.19 4601 PRO B C 1
ATOM 7189 O O . PRO B 1 384 ? 31.607 -13.251 2.907 1.00 75.54 4601 PRO B O 1
ATOM 7193 N N . HIS B 1 385 ? 30.015 -14.406 3.996 1.00 72.76 4602 HIS B N 1
ATOM 7194 C CA . HIS B 1 385 ? 29.787 -13.325 4.946 1.00 70.88 4602 HIS B CA 1
ATOM 7195 C C . HIS B 1 385 ? 30.860 -13.242 6.027 1.00 70.17 4602 HIS B C 1
ATOM 7196 O O . HIS B 1 385 ? 30.861 -12.276 6.807 1.00 64.73 4602 HIS B O 1
ATOM 7203 N N . LEU B 1 386 ? 31.761 -14.224 6.085 1.00 70.84 4603 LEU B N 1
ATOM 7204 C CA . LEU B 1 386 ? 32.533 -14.442 7.311 1.00 73.68 4603 LEU B CA 1
ATOM 7205 C C . LEU B 1 386 ? 33.677 -13.466 7.541 1.00 77.38 4603 LEU B C 1
ATOM 7206 O O . LEU B 1 386 ? 33.679 -12.760 8.555 1.00 87.42 4603 LEU B O 1
ATOM 7211 N N . ASP B 1 387 ? 34.645 -13.418 6.641 1.00 74.53 4604 ASP B N 1
ATOM 7212 C CA . ASP B 1 387 ? 35.897 -12.724 6.951 1.00 81.75 4604 ASP B CA 1
ATOM 7213 C C . ASP B 1 387 ? 36.665 -13.287 8.181 1.00 77.14 4604 ASP B C 1
ATOM 7214 O O . ASP B 1 387 ? 37.081 -12.540 9.068 1.00 71.55 4604 ASP B O 1
ATOM 7219 N N . LEU B 1 388 ? 36.906 -14.594 8.196 1.00 75.04 4605 LEU B N 1
ATOM 7220 C CA . LEU B 1 388 ? 37.606 -15.215 9.317 1.00 75.87 4605 LEU B CA 1
ATOM 7221 C C . LEU B 1 388 ? 39.033 -14.753 9.533 1.00 81.08 4605 LEU B C 1
ATOM 7222 O O . LEU B 1 388 ? 39.573 -14.876 10.626 1.00 79.48 4605 LEU B O 1
ATOM 7227 N N . ASP B 1 389 ? 39.654 -14.227 8.495 1.00 90.67 4606 ASP B N 1
ATOM 7228 C CA . ASP B 1 389 ? 41.089 -13.997 8.526 1.00 98.13 4606 ASP B CA 1
ATOM 7229 C C . ASP B 1 389 ? 41.429 -12.837 9.461 1.00 97.35 4606 ASP B C 1
ATOM 7230 O O . ASP B 1 389 ? 42.509 -12.814 10.057 1.00 96.70 4606 ASP B O 1
ATOM 7235 N N . ALA B 1 390 ? 40.488 -11.907 9.620 1.00 91.25 4607 ALA B N 1
ATOM 7236 C CA . ALA B 1 390 ? 40.634 -10.823 10.585 1.00 92.98 4607 ALA B CA 1
ATOM 7237 C C . ALA B 1 390 ? 40.590 -11.286 12.050 1.00 91.89 4607 ALA B C 1
ATOM 7238 O O . ALA B 1 390 ? 40.937 -10.512 12.947 1.00 97.23 4607 ALA B O 1
ATOM 7240 N N . THR B 1 391 ? 40.147 -12.521 12.300 1.00 85.02 4608 THR B N 1
ATOM 7241 C CA . THR B 1 391 ? 39.990 -13.039 13.673 1.00 79.30 4608 THR B CA 1
ATOM 7242 C C . THR B 1 391 ? 41.093 -14.048 13.949 1.00 77.97 4608 THR B C 1
ATOM 7243 O O . THR B 1 391 ? 41.835 -14.384 13.038 1.00 83.26 4608 THR B O 1
ATOM 7247 N N . PRO B 1 392 ? 41.178 -14.573 15.191 1.00 77.01 4609 PRO B N 1
ATOM 7248 C CA . PRO B 1 392 ? 42.096 -15.691 15.459 1.00 76.27 4609 PRO B CA 1
ATOM 7249 C C . PRO B 1 392 ? 41.590 -17.045 14.942 1.00 75.52 4609 PRO B C 1
ATOM 7250 O O . PRO B 1 392 ? 42.351 -18.017 14.903 1.00 77.97 4609 PRO B O 1
ATOM 7254 N N . PHE B 1 393 ? 40.327 -17.112 14.538 1.00 72.08 4610 PHE B N 1
ATOM 7255 C CA . PHE B 1 393 ? 39.684 -18.404 14.316 1.00 71.57 4610 PHE B CA 1
ATOM 7256 C C . PHE B 1 393 ? 40.048 -19.042 12.993 1.00 71.07 4610 PHE B C 1
ATOM 7257 O O . PHE B 1 393 ? 39.973 -18.416 11.949 1.00 68.69 4610 PHE B O 1
ATOM 7265 N N . ARG B 1 394 ? 40.441 -20.304 13.053 1.00 74.59 4611 ARG B N 1
ATOM 7266 C CA . ARG B 1 394 ? 40.688 -21.074 11.854 1.00 78.84 4611 ARG B CA 1
ATOM 7267 C C . ARG B 1 394 ? 39.866 -22.339 11.957 1.00 75.50 4611 ARG B C 1
ATOM 7268 O O . ARG B 1 394 ? 39.984 -23.093 12.922 1.00 74.56 4611 ARG B O 1
ATOM 7276 N N . LEU B 1 395 ? 39.008 -22.532 10.965 1.00 73.34 4612 LEU B N 1
ATOM 7277 C CA . LEU B 1 395 ? 38.179 -23.695 10.888 1.00 72.52 4612 LEU B CA 1
ATOM 7278 C C . LEU B 1 395 ? 39.088 -24.882 10.766 1.00 72.45 4612 LEU B C 1
ATOM 7279 O O . LEU B 1 395 ? 39.912 -24.886 9.903 1.00 80.10 4612 LEU B O 1
ATOM 7284 N N . GLN B 1 396 ? 38.933 -25.877 11.636 1.00 74.66 4613 GLN B N 1
ATOM 7285 C CA . GLN B 1 396 ? 39.705 -27.115 11.595 1.00 75.44 4613 GLN B CA 1
ATOM 7286 C C . GLN B 1 396 ? 39.022 -28.138 10.685 1.00 77.27 4613 GLN B C 1
ATOM 7287 O O . GLN B 1 396 ? 38.106 -28.840 11.115 1.00 76.65 4613 GLN B O 1
ATOM 7293 N N . ARG B 1 397 ? 39.472 -28.224 9.434 1.00 83.03 4614 ARG B N 1
ATOM 7294 C CA . ARG B 1 397 ? 38.876 -29.119 8.416 1.00 84.01 4614 ARG B CA 1
ATOM 7295 C C . ARG B 1 397 ? 39.525 -30.490 8.414 1.00 82.07 4614 ARG B C 1
ATOM 7296 O O . ARG B 1 397 ? 38.981 -31.418 7.825 1.00 82.33 4614 ARG B O 1
ATOM 7304 N N . ASP B 1 398 ? 40.684 -30.597 9.069 1.00 81.77 4615 ASP B N 1
ATOM 7305 C CA . ASP B 1 398 ? 41.538 -31.780 9.023 1.00 85.48 4615 ASP B CA 1
ATOM 7306 C C . ASP B 1 398 ? 41.716 -32.415 10.388 1.00 83.22 4615 ASP B C 1
ATOM 7307 O O . ASP B 1 398 ? 41.468 -31.799 11.408 1.00 82.57 4615 ASP B O 1
ATOM 7312 N N . LEU B 1 399 ? 42.174 -33.658 10.383 1.00 85.30 4616 LEU B N 1
ATOM 7313 C CA . LEU B 1 399 ? 42.559 -34.355 11.593 1.00 82.92 4616 LEU B CA 1
ATOM 7314 C C . LEU B 1 399 ? 43.989 -33.947 11.971 1.00 83.81 4616 LEU B C 1
ATOM 7315 O O . LEU B 1 399 ? 44.890 -34.053 11.153 1.00 94.41 4616 LEU B O 1
ATOM 7320 N N . ALA B 1 400 ? 44.199 -33.488 13.199 1.00 81.24 4617 ALA B N 1
ATOM 7321 C CA . ALA B 1 400 ? 45.474 -32.904 13.586 1.00 85.17 4617 ALA B CA 1
ATOM 7322 C C . ALA B 1 400 ? 45.807 -33.179 15.039 1.00 87.03 4617 ALA B C 1
ATOM 7323 O O . ALA B 1 400 ? 44.919 -33.279 15.858 1.00 85.59 4617 ALA B O 1
ATOM 7325 N N . PRO B 1 401 ? 47.100 -33.295 15.377 1.00 92.31 4618 PRO B N 1
ATOM 7326 C CA . PRO B 1 401 ? 47.377 -33.460 16.802 1.00 89.29 4618 PRO B CA 1
ATOM 7327 C C . PRO B 1 401 ? 47.075 -32.180 17.534 1.00 83.59 4618 PRO B C 1
ATOM 7328 O O . PRO B 1 401 ? 47.267 -31.106 16.987 1.00 82.10 4618 PRO B O 1
ATOM 7332 N N . TRP B 1 402 ? 46.568 -32.295 18.750 1.00 82.19 4619 TRP B N 1
ATOM 7333 C CA . TRP B 1 402 ? 46.233 -31.114 19.532 1.00 79.68 4619 TRP B CA 1
ATOM 7334 C C . TRP B 1 402 ? 47.489 -30.718 20.287 1.00 80.38 4619 TRP B C 1
ATOM 7335 O O . TRP B 1 402 ? 47.747 -31.150 21.416 1.00 76.94 4619 TRP B O 1
ATOM 7346 N N . THR B 1 403 ? 48.277 -29.898 19.614 1.00 86.63 4620 THR B N 1
ATOM 7347 C CA . THR B 1 403 ? 49.511 -29.371 20.155 1.00 91.52 4620 THR B CA 1
ATOM 7348 C C . THR B 1 403 ? 49.172 -28.416 21.292 1.00 92.37 4620 THR B C 1
ATOM 7349 O O . THR B 1 403 ? 48.380 -27.475 21.105 1.00 83.65 4620 THR B O 1
ATOM 7353 N N . PRO B 1 404 ? 49.765 -28.659 22.476 1.00 96.52 4621 PRO B N 1
ATOM 7354 C CA . PRO B 1 404 ? 49.542 -27.752 23.594 1.00 97.09 4621 PRO B CA 1
ATOM 7355 C C . PRO B 1 404 ? 50.258 -26.448 23.376 1.00 101.44 4621 PRO B C 1
ATOM 7356 O O . PRO B 1 404 ? 50.781 -26.185 22.294 1.00 100.94 4621 PRO B O 1
ATOM 7360 N N . ARG B 1 405 ? 50.268 -25.638 24.417 1.00 105.68 4622 ARG B N 1
ATOM 7361 C CA . ARG B 1 405 ? 51.062 -24.446 24.427 1.00 114.54 4622 ARG B CA 1
ATOM 7362 C C . ARG B 1 405 ? 51.923 -24.484 25.665 1.00 116.17 4622 ARG B C 1
ATOM 7363 O O . ARG B 1 405 ? 51.675 -25.273 26.599 1.00 100.59 4622 ARG B O 1
ATOM 7371 N N . VAL B 1 406 ? 52.931 -23.614 25.651 1.00 119.60 4623 VAL B N 1
ATOM 7372 C CA . VAL B 1 406 ? 53.997 -23.631 26.643 1.00 122.41 4623 VAL B CA 1
ATOM 7373 C C . VAL B 1 406 ? 54.086 -22.269 27.337 1.00 125.81 4623 VAL B C 1
ATOM 7374 O O . VAL B 1 406 ? 53.273 -21.382 27.075 1.00 115.54 4623 VAL B O 1
ATOM 7378 N N . ASP B 1 407 ? 55.073 -22.104 28.214 1.00 135.38 4624 ASP B N 1
ATOM 7379 C CA . ASP B 1 407 ? 55.159 -20.922 29.074 1.00 138.16 4624 ASP B CA 1
ATOM 7380 C C . ASP B 1 407 ? 56.382 -20.108 28.644 1.00 138.94 4624 ASP B C 1
ATOM 7381 O O . ASP B 1 407 ? 56.866 -20.248 27.513 1.00 134.51 4624 ASP B O 1
ATOM 7386 N N . ALA B 1 408 ? 56.873 -19.255 29.539 1.00 134.39 4625 ALA B N 1
ATOM 7387 C CA . ALA B 1 408 ? 58.267 -18.830 29.471 1.00 135.83 4625 ALA B CA 1
ATOM 7388 C C . ALA B 1 408 ? 59.167 -20.086 29.458 1.00 136.45 4625 ALA B C 1
ATOM 7389 O O . ALA B 1 408 ? 59.861 -20.353 28.479 1.00 134.82 4625 ALA B O 1
ATOM 7391 N N . THR B 1 409 ? 59.095 -20.887 30.518 1.00 132.78 4626 THR B N 1
ATOM 7392 C CA . THR B 1 409 ? 60.013 -22.015 30.713 1.00 136.09 4626 THR B CA 1
ATOM 7393 C C . THR B 1 409 ? 59.929 -23.162 29.678 1.00 140.43 4626 THR B C 1
ATOM 7394 O O . THR B 1 409 ? 60.599 -24.186 29.841 1.00 136.38 4626 THR B O 1
ATOM 7398 N N . GLY B 1 410 ? 59.116 -23.008 28.628 1.00 142.47 4627 GLY B N 1
ATOM 7399 C CA . GLY B 1 410 ? 59.110 -23.968 27.521 1.00 142.29 4627 GLY B CA 1
ATOM 7400 C C . GLY B 1 410 ? 58.349 -25.274 27.752 1.00 140.17 4627 GLY B C 1
ATOM 7401 O O . GLY B 1 410 ? 58.261 -26.106 26.847 1.00 133.47 4627 GLY B O 1
ATOM 7402 N N . ARG B 1 411 ? 57.783 -25.462 28.943 1.00 137.77 4628 ARG B N 1
ATOM 7403 C CA . ARG B 1 411 ? 57.069 -26.698 29.258 1.00 137.61 4628 ARG B CA 1
ATOM 7404 C C . ARG B 1 411 ? 55.557 -26.551 28.979 1.00 132.99 4628 ARG B C 1
ATOM 7405 O O . ARG B 1 411 ? 55.025 -25.438 28.948 1.00 123.63 4628 ARG B O 1
ATOM 7413 N N . ALA B 1 412 ? 54.881 -27.683 28.776 1.00 127.90 4629 ALA B N 1
ATOM 7414 C CA . ALA B 1 412 ? 53.489 -27.711 28.285 1.00 127.26 4629 ALA B CA 1
ATOM 7415 C C . ALA B 1 412 ? 52.411 -27.397 29.343 1.00 120.77 4629 ALA B C 1
ATOM 7416 O O . ALA B 1 412 ? 52.550 -27.745 30.517 1.00 121.78 4629 ALA B O 1
ATOM 7418 N N . LEU B 1 413 ? 51.323 -26.760 28.917 1.00 109.08 4630 LEU B N 1
ATOM 7419 C CA . LEU B 1 413 ? 50.194 -26.524 29.817 1.00 105.16 4630 LEU B CA 1
ATOM 7420 C C . LEU B 1 413 ? 48.984 -27.397 29.473 1.00 97.15 4630 LEU B C 1
ATOM 7421 O O . LEU B 1 413 ? 48.915 -27.973 28.380 1.00 89.21 4630 LEU B O 1
ATOM 7426 N N . PRO B 1 414 ? 48.040 -27.518 30.426 1.00 97.06 4631 PRO B N 1
ATOM 7427 C CA . PRO B 1 414 ? 46.782 -28.220 30.146 1.00 93.10 4631 PRO B CA 1
ATOM 7428 C C . PRO B 1 414 ? 45.948 -27.494 29.087 1.00 82.70 4631 PRO B C 1
ATOM 7429 O O . PRO B 1 414 ? 45.862 -26.252 29.088 1.00 76.46 4631 PRO B O 1
ATOM 7433 N N . ARG B 1 415 ? 45.355 -28.275 28.189 1.00 71.80 4632 ARG B N 1
ATOM 7434 C CA . ARG B 1 415 ? 44.618 -27.717 27.074 1.00 69.69 4632 ARG B CA 1
ATOM 7435 C C . ARG B 1 415 ? 43.277 -27.111 27.537 1.00 67.79 4632 ARG B C 1
ATOM 7436 O O . ARG B 1 415 ? 42.720 -27.492 28.563 1.00 64.41 4632 ARG B O 1
ATOM 7444 N N . THR B 1 416 ? 42.756 -26.181 26.755 1.00 66.12 4633 THR B N 1
ATOM 7445 C CA . THR B 1 416 ? 41.514 -25.511 27.090 1.00 65.90 4633 THR B CA 1
ATOM 7446 C C . THR B 1 416 ? 40.559 -25.509 25.917 1.00 66.01 4633 THR B C 1
ATOM 7447 O O . THR B 1 416 ? 40.966 -25.493 24.753 1.00 63.66 4633 THR B O 1
ATOM 7451 N N . ALA B 1 417 ? 39.273 -25.522 26.245 1.00 64.91 4634 ALA B N 1
ATOM 7452 C CA . ALA B 1 417 ? 38.248 -25.440 25.235 1.00 64.78 4634 ALA B CA 1
ATOM 7453 C C . ALA B 1 417 ? 36.996 -24.721 25.763 1.00 62.28 4634 ALA B C 1
ATOM 7454 O O . ALA B 1 417 ? 36.805 -24.542 26.971 1.00 63.32 4634 ALA B O 1
ATOM 7456 N N . ALA B 1 418 ? 36.164 -24.315 24.817 1.00 58.57 4635 ALA B N 1
ATOM 7457 C CA . ALA B 1 418 ? 35.084 -23.402 25.054 1.00 60.08 4635 ALA B CA 1
ATOM 7458 C C . ALA B 1 418 ? 33.947 -23.834 24.169 1.00 62.66 4635 ALA B C 1
ATOM 7459 O O . ALA B 1 418 ? 34.104 -23.882 22.945 1.00 60.14 4635 ALA B O 1
ATOM 7461 N N . ILE B 1 419 ? 32.810 -24.124 24.800 1.00 62.77 4636 ILE B N 1
ATOM 7462 C CA . ILE B 1 419 ? 31.640 -24.584 24.104 1.00 61.69 4636 ILE B CA 1
ATOM 7463 C C . ILE B 1 419 ? 30.490 -23.602 24.256 1.00 59.40 4636 ILE B C 1
ATOM 7464 O O . ILE B 1 419 ? 30.158 -23.189 25.358 1.00 57.03 4636 ILE B O 1
ATOM 7469 N N . SER B 1 420 ? 29.889 -23.266 23.120 1.00 57.85 4637 SER B N 1
ATOM 7470 C CA . SER B 1 420 ? 28.753 -22.386 23.034 1.00 54.96 4637 SER B CA 1
ATOM 7471 C C . SER B 1 420 ? 27.558 -23.166 22.540 1.00 50.33 4637 SER B C 1
ATOM 7472 O O . SER B 1 420 ? 27.707 -24.071 21.740 1.00 46.69 4637 SER B O 1
ATOM 7475 N N . ALA B 1 421 ? 26.375 -22.759 22.996 1.00 49.54 4638 ALA B N 1
ATOM 7476 C CA . ALA B 1 421 ? 25.083 -23.227 22.460 1.00 48.22 4638 ALA B CA 1
ATOM 7477 C C . ALA B 1 421 ? 24.034 -22.138 22.602 1.00 49.49 4638 ALA B C 1
ATOM 7478 O O . ALA B 1 421 ? 23.797 -21.619 23.699 1.00 51.63 4638 ALA B O 1
ATOM 7480 N N . PHE B 1 422 ? 23.391 -21.822 21.489 1.00 48.89 4639 PHE B N 1
ATOM 7481 C CA . PHE B 1 422 ? 22.475 -20.724 21.401 1.00 47.27 4639 PHE B CA 1
ATOM 7482 C C . PHE B 1 422 ? 21.116 -21.211 21.036 1.00 44.57 4639 PHE B C 1
ATOM 7483 O O . PHE B 1 422 ? 20.900 -21.650 19.904 1.00 44.75 4639 PHE B O 1
ATOM 7491 N N . GLY B 1 423 ? 20.204 -21.132 22.002 1.00 41.85 4640 GLY B N 1
ATOM 7492 C CA . GLY B 1 423 ? 18.833 -21.603 21.816 1.00 40.70 4640 GLY B CA 1
ATOM 7493 C C . GLY B 1 423 ? 18.116 -20.743 20.808 1.00 39.41 4640 GLY B C 1
ATOM 7494 O O . GLY B 1 423 ? 18.291 -19.548 20.820 1.00 40.83 4640 GLY B O 1
ATOM 7495 N N . ALA B 1 424 ? 17.295 -21.322 19.947 1.00 38.52 4641 ALA B N 1
ATOM 7496 C CA . ALA B 1 424 ? 16.591 -20.491 18.989 1.00 37.65 4641 ALA B CA 1
ATOM 7497 C C . ALA B 1 424 ? 15.793 -19.347 19.643 1.00 39.60 4641 ALA B C 1
ATOM 7498 O O . ALA B 1 424 ? 15.641 -18.268 19.034 1.00 43.01 4641 ALA B O 1
ATOM 7500 N N . GLY B 1 425 ? 15.248 -19.560 20.849 1.00 37.40 4642 GLY B N 1
ATOM 7501 C CA . GLY B 1 425 ? 14.373 -18.547 21.441 1.00 36.42 4642 GLY B CA 1
ATOM 7502 C C . GLY B 1 425 ? 15.154 -17.486 22.181 1.00 37.74 4642 GLY B C 1
ATOM 7503 O O . GLY B 1 425 ? 14.565 -16.588 22.783 1.00 38.40 4642 GLY B O 1
ATOM 7504 N N . GLY B 1 426 ? 16.483 -17.569 22.141 1.00 39.18 4643 GLY B N 1
ATOM 7505 C CA . GLY B 1 426 ? 17.320 -16.549 22.732 1.00 40.89 4643 GLY B CA 1
ATOM 7506 C C . GLY B 1 426 ? 18.175 -16.958 23.914 1.00 44.08 4643 GLY B C 1
ATOM 7507 O O . GLY B 1 426 ? 19.020 -16.164 24.357 1.00 46.92 4643 GLY B O 1
ATOM 7508 N N . SER B 1 427 ? 17.982 -18.170 24.438 1.00 42.50 4644 SER B N 1
ATOM 7509 C CA . SER B 1 427 ? 18.678 -18.549 25.649 1.00 43.27 4644 SER B CA 1
ATOM 7510 C C . SER B 1 427 ? 20.055 -19.057 25.319 1.00 42.83 4644 SER B C 1
ATOM 7511 O O . SER B 1 427 ? 20.208 -20.036 24.609 1.00 44.80 4644 SER B O 1
ATOM 7514 N N . ASN B 1 428 ? 21.068 -18.403 25.849 1.00 42.95 4645 ASN B N 1
ATOM 7515 C CA . ASN B 1 428 ? 22.446 -18.762 25.515 1.00 45.16 4645 ASN B CA 1
ATOM 7516 C C . ASN B 1 428 ? 23.152 -19.460 26.661 1.00 44.80 4645 ASN B C 1
ATOM 7517 O O . ASN B 1 428 ? 22.849 -19.236 27.819 1.00 44.39 4645 ASN B O 1
ATOM 7522 N N . ALA B 1 429 ? 24.096 -20.315 26.324 1.00 47.56 4646 ALA B N 1
ATOM 7523 C CA . ALA B 1 429 ? 24.949 -20.970 27.323 1.00 46.78 4646 ALA B CA 1
ATOM 7524 C C . ALA B 1 429 ? 26.382 -21.088 26.811 1.00 47.06 4646 ALA B C 1
ATOM 7525 O O . ALA B 1 429 ? 26.633 -21.218 25.606 1.00 47.93 4646 ALA B O 1
ATOM 7527 N N . HIS B 1 430 ? 27.331 -21.004 27.721 1.00 48.06 4647 HIS B N 1
ATOM 7528 C CA . HIS B 1 430 ? 28.718 -21.109 27.324 1.00 50.98 4647 HIS B CA 1
ATOM 7529 C C . HIS B 1 430 ? 29.536 -21.715 28.445 1.00 51.41 4647 HIS B C 1
ATOM 7530 O O . HIS B 1 430 ? 29.336 -21.378 29.620 1.00 50.17 4647 HIS B O 1
ATOM 7537 N N . VAL B 1 431 ? 30.451 -22.613 28.088 1.00 52.05 4648 VAL B N 1
ATOM 7538 C CA . VAL B 1 431 ? 31.247 -23.324 29.100 1.00 57.66 4648 VAL B CA 1
ATOM 7539 C C . VAL B 1 431 ? 32.750 -23.457 28.764 1.00 57.45 4648 VAL B C 1
ATOM 7540 O O . VAL B 1 431 ? 33.148 -23.663 27.616 1.00 54.80 4648 VAL B O 1
ATOM 7544 N N . ILE B 1 432 ? 33.559 -23.334 29.810 1.00 57.48 4649 ILE B N 1
ATOM 7545 C CA . ILE B 1 432 ? 34.990 -23.337 29.696 1.00 60.23 4649 ILE B CA 1
ATOM 7546 C C . ILE B 1 432 ? 35.575 -24.533 30.445 1.00 58.31 4649 ILE B C 1
ATOM 7547 O O . ILE B 1 432 ? 35.358 -24.715 31.665 1.00 51.12 4649 ILE B O 1
ATOM 7552 N N . LEU B 1 433 ? 36.349 -25.309 29.680 1.00 58.33 4650 LEU B N 1
ATOM 7553 C CA . LEU B 1 433 ? 36.927 -26.564 30.114 1.00 59.95 4650 LEU B CA 1
ATOM 7554 C C . LEU B 1 433 ? 38.436 -26.577 30.006 1.00 66.21 4650 LEU B C 1
ATOM 7555 O O . LEU B 1 433 ? 39.036 -26.035 29.061 1.00 63.22 4650 LEU B O 1
ATOM 7560 N N . GLU B 1 434 ? 39.032 -27.209 31.005 1.00 67.79 4651 GLU B N 1
ATOM 7561 C CA . GLU B 1 434 ? 40.455 -27.388 31.073 1.00 69.18 4651 GLU B CA 1
ATOM 7562 C C . GLU B 1 434 ? 40.693 -28.870 31.112 1.00 69.01 4651 GLU B C 1
ATOM 7563 O O . GLU B 1 434 ? 39.913 -29.627 31.698 1.00 69.29 4651 GLU B O 1
ATOM 7569 N N . GLU B 1 435 ? 41.782 -29.273 30.486 1.00 71.96 4652 GLU B N 1
ATOM 7570 C CA . GLU B 1 435 ? 42.215 -30.649 30.498 1.00 74.36 4652 GLU B CA 1
ATOM 7571 C C . GLU B 1 435 ? 42.629 -31.091 31.906 1.00 75.35 4652 GLU B C 1
ATOM 7572 O O . GLU B 1 435 ? 43.115 -30.314 32.720 1.00 69.33 4652 GLU B O 1
ATOM 7578 N N . SER B 1 436 ? 42.405 -32.355 32.194 1.00 84.54 4653 SER B N 1
ATOM 7579 C CA . SER B 1 436 ? 42.855 -32.926 33.447 1.00 95.36 4653 SER B CA 1
ATOM 7580 C C . SER B 1 436 ? 44.136 -33.717 33.239 1.00 100.36 4653 SER B C 1
ATOM 7581 O O . SER B 1 436 ? 44.187 -34.607 32.388 1.00 102.22 4653 SER B O 1
ATOM 7584 N N . VAL B 1 437 ? 45.153 -33.422 34.038 1.00 108.04 4654 VAL B N 1
ATOM 7585 C CA . VAL B 1 437 ? 46.404 -34.197 33.993 1.00 116.75 4654 VAL B CA 1
ATOM 7586 C C . VAL B 1 437 ? 46.534 -34.995 35.288 1.00 114.92 4654 VAL B C 1
ATOM 7587 O O . VAL B 1 437 ? 46.482 -34.419 36.375 1.00 112.24 4654 VAL B O 1
ATOM 7591 N N . PRO B 1 438 ? 46.687 -36.328 35.174 1.00 118.05 4655 PRO B N 1
ATOM 7592 C CA . PRO B 1 438 ? 46.450 -37.208 36.327 1.00 120.31 4655 PRO B CA 1
ATOM 7593 C C . PRO B 1 438 ? 47.543 -37.218 37.395 1.00 125.08 4655 PRO B C 1
ATOM 7594 O O . PRO B 1 438 ? 48.622 -36.665 37.168 1.00 122.48 4655 PRO B O 1
ATOM 7598 N N . PRO B 1 439 ? 47.255 -37.843 38.562 1.00 133.46 4656 PRO B N 1
ATOM 7599 C CA . PRO B 1 439 ? 48.320 -38.225 39.498 1.00 134.44 4656 PRO B CA 1
ATOM 7600 C C . PRO B 1 439 ? 48.963 -39.564 39.093 1.00 125.41 4656 PRO B C 1
ATOM 7601 O O . PRO B 1 439 ? 50.158 -39.579 38.712 1.00 116.84 4656 PRO B O 1
ATOM 7605 N N . ALA B 1 444 ? 51.368 -48.884 40.441 1.00 127.40 4661 ALA B N 1
ATOM 7606 C CA . ALA B 1 444 ? 51.044 -50.116 39.724 1.00 127.06 4661 ALA B CA 1
ATOM 7607 C C . ALA B 1 444 ? 50.741 -51.270 40.697 1.00 125.58 4661 ALA B C 1
ATOM 7608 O O . ALA B 1 444 ? 50.752 -51.079 41.912 1.00 123.05 4661 ALA B O 1
ATOM 7610 N N . GLN B 1 445 ? 50.459 -52.455 40.149 1.00 126.45 4662 GLN B N 1
ATOM 7611 C CA . GLN B 1 445 ? 50.052 -53.635 40.933 1.00 121.64 4662 GLN B CA 1
ATOM 7612 C C . GLN B 1 445 ? 50.133 -54.902 40.060 1.00 120.24 4662 GLN B C 1
ATOM 7613 O O . GLN B 1 445 ? 49.660 -54.913 38.920 1.00 117.84 4662 GLN B O 1
ATOM 7619 N N . GLU B 1 446 ? 50.708 -55.968 40.618 1.00 117.90 4663 GLU B N 1
ATOM 7620 C CA . GLU B 1 446 ? 51.118 -57.154 39.856 1.00 111.43 4663 GLU B CA 1
ATOM 7621 C C . GLU B 1 446 ? 50.195 -58.372 40.051 1.00 106.72 4663 GLU B C 1
ATOM 7622 O O . GLU B 1 446 ? 49.576 -58.513 41.109 1.00 97.59 4663 GLU B O 1
ATOM 7628 N N . PRO B 1 447 ? 50.122 -59.265 39.036 1.00 107.69 4664 PRO B N 1
ATOM 7629 C CA . PRO B 1 447 ? 49.200 -60.425 38.992 1.00 109.76 4664 PRO B CA 1
ATOM 7630 C C . PRO B 1 447 ? 49.332 -61.395 40.170 1.00 112.87 4664 PRO B C 1
ATOM 7631 O O . PRO B 1 447 ? 50.154 -61.177 41.054 1.00 116.95 4664 PRO B O 1
ATOM 7635 N N . PRO B 1 448 ? 48.510 -62.457 40.205 1.00 116.63 4665 PRO B N 1
ATOM 7636 C CA . PRO B 1 448 ? 47.389 -62.798 39.325 1.00 119.91 4665 PRO B CA 1
ATOM 7637 C C . PRO B 1 448 ? 46.146 -61.961 39.618 1.00 124.87 4665 PRO B C 1
ATOM 7638 O O . PRO B 1 448 ? 45.813 -61.720 40.787 1.00 132.13 4665 PRO B O 1
ATOM 7642 N N . TYR B 1 449 ? 45.463 -61.542 38.557 1.00 120.23 4666 TYR B N 1
ATOM 7643 C CA . TYR B 1 449 ? 44.246 -60.761 38.685 1.00 113.70 4666 TYR B CA 1
ATOM 7644 C C . TYR B 1 449 ? 43.041 -61.654 38.476 1.00 110.88 4666 TYR B C 1
ATOM 7645 O O . TYR B 1 449 ? 43.151 -62.773 37.969 1.00 107.48 4666 TYR B O 1
ATOM 7654 N N . VAL B 1 450 ? 41.887 -61.123 38.854 1.00 109.69 4667 VAL B N 1
ATOM 7655 C CA . VAL B 1 450 ? 40.604 -61.790 38.651 1.00 108.35 4667 VAL B CA 1
ATOM 7656 C C . VAL B 1 450 ? 39.677 -60.898 37.805 1.00 107.16 4667 VAL B C 1
ATOM 7657 O O . VAL B 1 450 ? 39.769 -59.667 37.851 1.00 107.36 4667 VAL B O 1
ATOM 7661 N N . CYS B 1 451 ? 38.808 -61.526 37.016 1.00 102.18 4668 CYS B N 1
ATOM 7662 C CA . CYS B 1 451 ? 37.854 -60.800 36.192 1.00 97.22 4668 CYS B CA 1
ATOM 7663 C C . CYS B 1 451 ? 36.452 -61.248 36.515 1.00 92.08 4668 CYS B C 1
ATOM 7664 O O . CYS B 1 451 ? 36.005 -62.277 36.008 1.00 79.18 4668 CYS B O 1
ATOM 7667 N N . ALA B 1 452 ? 35.760 -60.448 37.331 1.00 91.14 4669 ALA B N 1
ATOM 7668 C CA . ALA B 1 452 ? 34.345 -60.672 37.634 1.00 88.19 4669 ALA B CA 1
ATOM 7669 C C . ALA B 1 452 ? 33.410 -59.940 36.645 1.00 84.56 4669 ALA B C 1
ATOM 7670 O O . ALA B 1 452 ? 33.733 -58.856 36.151 1.00 83.92 4669 ALA B O 1
ATOM 7672 N N . LEU B 1 453 ? 32.261 -60.563 36.380 1.00 78.94 4670 LEU B N 1
ATOM 7673 C CA . LEU B 1 453 ? 31.243 -60.069 35.462 1.00 73.22 4670 LEU B CA 1
ATOM 7674 C C . LEU B 1 453 ? 29.870 -60.402 36.045 1.00 73.11 4670 LEU B C 1
ATOM 7675 O O . LEU B 1 453 ? 29.709 -61.443 36.689 1.00 75.31 4670 LEU B O 1
ATOM 7680 N N . SER B 1 454 ? 28.875 -59.547 35.794 1.00 68.33 4671 SER B N 1
ATOM 7681 C CA A SER B 1 454 ? 27.520 -59.827 36.269 0.60 66.67 4671 SER B CA 1
ATOM 7682 C CA B SER B 1 454 ? 27.525 -59.732 36.319 0.40 63.86 4671 SER B CA 1
ATOM 7683 C C . SER B 1 454 ? 26.483 -59.405 35.258 1.00 61.29 4671 SER B C 1
ATOM 7684 O O . SER B 1 454 ? 26.780 -58.730 34.307 1.00 63.86 4671 SER B O 1
ATOM 7689 N N . ALA B 1 455 ? 25.257 -59.856 35.457 1.00 61.00 4672 ALA B N 1
ATOM 7690 C CA . ALA B 1 455 ? 24.142 -59.473 34.588 1.00 61.65 4672 ALA B CA 1
ATOM 7691 C C . ALA B 1 455 ? 22.813 -59.897 35.180 1.00 63.30 4672 ALA B C 1
ATOM 7692 O O . ALA B 1 455 ? 22.772 -60.543 36.227 1.00 68.76 4672 ALA B O 1
ATOM 7694 N N . ARG B 1 456 ? 21.717 -59.492 34.550 1.00 65.22 4673 ARG B N 1
ATOM 7695 C CA . ARG B 1 456 ? 20.404 -59.668 35.197 1.00 67.96 4673 ARG B CA 1
ATOM 7696 C C . ARG B 1 456 ? 19.969 -61.125 35.055 1.00 67.51 4673 ARG B C 1
ATOM 7697 O O . ARG B 1 456 ? 19.325 -61.686 35.944 1.00 65.05 4673 ARG B O 1
ATOM 7705 N N . ASP B 1 457 ? 20.333 -61.716 33.919 1.00 69.19 4674 ASP B N 1
ATOM 7706 C CA . ASP B 1 457 ? 20.017 -63.104 33.604 1.00 70.45 4674 ASP B CA 1
ATOM 7707 C C . ASP B 1 457 ? 21.091 -63.633 32.647 1.00 72.51 4674 ASP B C 1
ATOM 7708 O O . ASP B 1 457 ? 22.012 -62.890 32.255 1.00 66.70 4674 ASP B O 1
ATOM 7713 N N . ALA B 1 458 ? 20.928 -64.898 32.259 1.00 74.40 4675 ALA B N 1
ATOM 7714 C CA . ALA B 1 458 ? 21.911 -65.658 31.483 1.00 75.43 4675 ALA B CA 1
ATOM 7715 C C . ALA B 1 458 ? 22.162 -65.088 30.102 1.00 71.08 4675 ALA B C 1
ATOM 7716 O O . ALA B 1 458 ? 23.323 -64.840 29.707 1.00 66.94 4675 ALA B O 1
ATOM 7718 N N . GLU B 1 459 ? 21.063 -64.899 29.374 1.00 70.42 4676 GLU B N 1
ATOM 7719 C CA . GLU B 1 459 ? 21.092 -64.325 28.024 1.00 78.25 4676 GLU B CA 1
ATOM 7720 C C . GLU B 1 459 ? 21.879 -62.972 27.935 1.00 76.33 4676 GLU B C 1
ATOM 7721 O O . GLU B 1 459 ? 22.657 -62.766 26.993 1.00 73.70 4676 GLU B O 1
ATOM 7727 N N . ARG B 1 460 ? 21.692 -62.083 28.928 1.00 77.72 4677 ARG B N 1
ATOM 7728 C CA . ARG B 1 460 ? 22.434 -60.788 29.022 1.00 76.65 4677 ARG B CA 1
ATOM 7729 C C . ARG B 1 460 ? 23.897 -60.982 29.427 1.00 76.92 4677 ARG B C 1
ATOM 7730 O O . ARG B 1 460 ? 24.769 -60.254 28.960 1.00 72.12 4677 ARG B O 1
ATOM 7738 N N . LEU B 1 461 ? 24.156 -61.938 30.323 1.00 81.71 4678 LEU B N 1
ATOM 7739 C CA . LEU B 1 461 ? 25.534 -62.291 30.707 1.00 85.24 4678 LEU B CA 1
ATOM 7740 C C . LEU B 1 461 ? 26.299 -62.851 29.520 1.00 84.23 4678 LEU B C 1
ATOM 7741 O O . LEU B 1 461 ? 27.488 -62.570 29.353 1.00 77.82 4678 LEU B O 1
ATOM 7746 N N . HIS B 1 462 ? 25.614 -63.631 28.693 1.00 85.77 4679 HIS B N 1
ATOM 7747 C CA . HIS B 1 462 ? 26.227 -64.055 27.461 1.00 96.96 4679 HIS B CA 1
ATOM 7748 C C . HIS B 1 462 ? 26.720 -62.852 26.650 1.00 94.10 4679 HIS B C 1
ATOM 7749 O O . HIS B 1 462 ? 27.929 -62.727 26.412 1.00 100.24 4679 HIS B O 1
ATOM 7756 N N . GLU B 1 463 ? 25.805 -61.970 26.241 1.00 88.76 4680 GLU B N 1
ATOM 7757 C CA . GLU B 1 463 ? 26.174 -60.857 25.339 1.00 86.98 4680 GLU B CA 1
ATOM 7758 C C . GLU B 1 463 ? 27.236 -59.951 25.970 1.00 79.09 4680 GLU B C 1
ATOM 7759 O O . GLU B 1 463 ? 28.105 -59.420 25.278 1.00 75.07 4680 GLU B O 1
ATOM 7765 N N . HIS B 1 464 ? 27.166 -59.787 27.287 1.00 75.45 4681 HIS B N 1
ATOM 7766 C CA . HIS B 1 464 ? 28.135 -58.963 28.009 1.00 77.10 4681 HIS B CA 1
ATOM 7767 C C . HIS B 1 464 ? 29.531 -59.579 27.863 1.00 80.14 4681 HIS B C 1
ATOM 7768 O O . HIS B 1 464 ? 30.444 -58.966 27.297 1.00 80.17 4681 HIS B O 1
ATOM 7775 N N . THR B 1 465 ? 29.671 -60.809 28.345 1.00 82.97 4682 THR B N 1
ATOM 7776 C CA . THR B 1 465 ? 30.923 -61.552 28.245 1.00 85.23 4682 THR B CA 1
ATOM 7777 C C . THR B 1 465 ? 31.486 -61.419 26.826 1.00 82.80 4682 THR B C 1
ATOM 7778 O O . THR B 1 465 ? 32.612 -60.927 26.602 1.00 75.25 4682 THR B O 1
ATOM 7782 N N . ALA B 1 466 ? 30.647 -61.825 25.880 1.00 80.46 4683 ALA B N 1
ATOM 7783 C CA . ALA B 1 466 ? 30.916 -61.685 24.466 1.00 82.42 4683 ALA B CA 1
ATOM 7784 C C . ALA B 1 466 ? 31.537 -60.324 24.080 1.00 82.09 4683 ALA B C 1
ATOM 7785 O O . ALA B 1 466 ? 32.637 -60.298 23.536 1.00 79.97 4683 ALA B O 1
ATOM 7787 N N . ARG B 1 467 ? 30.847 -59.212 24.376 1.00 81.44 4684 ARG B N 1
ATOM 7788 C CA . ARG B 1 467 ? 31.325 -57.863 23.996 1.00 82.75 4684 ARG B CA 1
ATOM 7789 C C . ARG B 1 467 ? 32.573 -57.467 24.748 1.00 79.00 4684 ARG B C 1
ATOM 7790 O O . ARG B 1 467 ? 33.382 -56.682 24.254 1.00 75.50 4684 ARG B O 1
ATOM 7798 N N . THR B 1 468 ? 32.680 -57.955 25.978 1.00 77.19 4685 THR B N 1
ATOM 7799 C CA . THR B 1 468 ? 33.846 -57.701 26.804 1.00 82.60 4685 THR B CA 1
ATOM 7800 C C . THR B 1 468 ? 35.044 -58.405 26.184 1.00 88.56 4685 THR B C 1
ATOM 7801 O O . THR B 1 468 ? 36.159 -57.890 26.209 1.00 86.55 4685 THR B O 1
ATOM 7805 N N . ALA B 1 469 ? 34.794 -59.591 25.630 1.00 94.75 4686 ALA B N 1
ATOM 7806 C CA . ALA B 1 469 ? 35.837 -60.375 24.956 1.00 101.10 4686 ALA B CA 1
ATOM 7807 C C . ALA B 1 469 ? 36.322 -59.699 23.679 1.00 95.53 4686 ALA B C 1
ATOM 7808 O O . ALA B 1 469 ? 37.523 -59.533 23.472 1.00 101.80 4686 ALA B O 1
ATOM 7810 N N . GLU B 1 470 ? 35.378 -59.301 22.839 1.00 90.37 4687 GLU B N 1
ATOM 7811 C CA . GLU B 1 470 ? 35.677 -58.559 21.611 1.00 93.96 4687 GLU B CA 1
ATOM 7812 C C . GLU B 1 470 ? 36.514 -57.287 21.851 1.00 94.34 4687 GLU B C 1
ATOM 7813 O O . GLU B 1 470 ? 37.284 -56.869 20.990 1.00 92.72 4687 GLU B O 1
ATOM 7819 N N . PHE B 1 471 ? 36.323 -56.665 23.013 1.00 97.73 4688 PHE B N 1
ATOM 7820 C CA . PHE B 1 471 ? 36.978 -55.404 23.361 1.00 92.75 4688 PHE B CA 1
ATOM 7821 C C . PHE B 1 471 ? 38.444 -55.618 23.728 1.00 90.80 4688 PHE B C 1
ATOM 7822 O O . PHE B 1 471 ? 39.289 -54.733 23.548 1.00 82.39 4688 PHE B O 1
ATOM 7830 N N . LEU B 1 472 ? 38.731 -56.795 24.265 1.00 91.30 4689 LEU B N 1
ATOM 7831 C CA . LEU B 1 472 ? 40.095 -57.153 24.619 1.00 99.09 4689 LEU B CA 1
ATOM 7832 C C . LEU B 1 472 ? 40.939 -57.426 23.366 1.00 101.09 4689 LEU B C 1
ATOM 7833 O O . LEU B 1 472 ? 42.111 -57.060 23.325 1.00 97.64 4689 LEU B O 1
ATOM 7838 N N . ARG B 1 473 ? 40.329 -58.037 22.348 1.00 103.99 4690 ARG B N 1
ATOM 7839 C CA . ARG B 1 473 ? 40.971 -58.222 21.035 1.00 108.75 4690 ARG B CA 1
ATOM 7840 C C . ARG B 1 473 ? 41.145 -56.924 20.244 1.00 110.91 4690 ARG B C 1
ATOM 7841 O O . ARG B 1 473 ? 42.141 -56.764 19.544 1.00 119.16 4690 ARG B O 1
ATOM 7849 N N . GLY B 1 474 ? 40.178 -56.010 20.339 1.00 115.12 4691 GLY B N 1
ATOM 7850 C CA . GLY B 1 474 ? 40.168 -54.780 19.524 1.00 110.47 4691 GLY B CA 1
ATOM 7851 C C . GLY B 1 474 ? 40.897 -53.602 20.151 1.00 108.21 4691 GLY B C 1
ATOM 7852 O O . GLY B 1 474 ? 42.105 -53.642 20.359 1.00 111.01 4691 GLY B O 1
ATOM 7853 N N . GLU B 1 475 ? 40.159 -52.547 20.476 1.00 113.12 4692 GLU B N 1
ATOM 7854 C CA . GLU B 1 475 ? 40.770 -51.324 20.997 1.00 115.04 4692 GLU B CA 1
ATOM 7855 C C . GLU B 1 475 ? 41.270 -51.452 22.447 1.00 112.21 4692 GLU B C 1
ATOM 7856 O O . GLU B 1 475 ? 41.713 -50.470 23.029 1.00 103.81 4692 GLU B O 1
ATOM 7862 N N . GLY B 1 476 ? 41.220 -52.649 23.032 1.00 114.84 4693 GLY B N 1
ATOM 7863 C CA . GLY B 1 476 ? 41.554 -52.808 24.442 1.00 111.37 4693 GLY B CA 1
ATOM 7864 C C . GLY B 1 476 ? 42.531 -53.909 24.767 1.00 116.60 4693 GLY B C 1
ATOM 7865 O O . GLY B 1 476 ? 42.520 -54.398 25.893 1.00 117.36 4693 GLY B O 1
ATOM 7866 N N . ARG B 1 477 ? 43.370 -54.305 23.801 1.00 119.37 4694 ARG B N 1
ATOM 7867 C CA . ARG B 1 477 ? 44.490 -55.236 24.089 1.00 117.72 4694 ARG B CA 1
ATOM 7868 C C . ARG B 1 477 ? 45.690 -54.459 24.651 1.00 113.70 4694 ARG B C 1
ATOM 7869 O O . ARG B 1 477 ? 46.461 -54.988 25.462 1.00 105.94 4694 ARG B O 1
ATOM 7877 N N . ALA B 1 478 ? 45.809 -53.189 24.255 1.00 114.04 4695 ALA B N 1
ATOM 7878 C CA . ALA B 1 478 ? 46.840 -52.284 24.786 1.00 113.76 4695 ALA B CA 1
ATOM 7879 C C . ALA B 1 478 ? 46.650 -51.953 26.282 1.00 114.69 4695 ALA B C 1
ATOM 7880 O O . ALA B 1 478 ? 47.494 -51.276 26.890 1.00 104.09 4695 ALA B O 1
ATOM 7882 N N . ALA B 1 479 ? 45.550 -52.448 26.860 1.00 116.39 4696 ALA B N 1
ATOM 7883 C CA . ALA B 1 479 ? 45.137 -52.150 28.235 1.00 113.52 4696 ALA B CA 1
ATOM 7884 C C . ALA B 1 479 ? 46.050 -52.741 29.300 1.00 110.12 4696 ALA B C 1
ATOM 7885 O O . ALA B 1 479 ? 46.879 -53.604 29.018 1.00 121.13 4696 ALA B O 1
ATOM 7887 N N . HIS B 1 480 ? 45.882 -52.259 30.525 1.00 104.72 4697 HIS B N 1
ATOM 7888 C CA . HIS B 1 480 ? 46.527 -52.839 31.683 1.00 108.77 4697 HIS B CA 1
ATOM 7889 C C . HIS B 1 480 ? 45.509 -53.788 32.311 1.00 106.99 4697 HIS B C 1
ATOM 7890 O O . HIS B 1 480 ? 44.410 -53.373 32.652 1.00 107.63 4697 HIS B O 1
ATOM 7897 N N . PRO B 1 481 ? 45.866 -55.073 32.454 1.00 110.95 4698 PRO B N 1
ATOM 7898 C CA . PRO B 1 481 ? 44.982 -56.061 33.079 1.00 109.06 4698 PRO B CA 1
ATOM 7899 C C . PRO B 1 481 ? 44.565 -55.784 34.544 1.00 105.55 4698 PRO B C 1
ATOM 7900 O O . PRO B 1 481 ? 43.590 -56.373 35.025 1.00 101.91 4698 PRO B O 1
ATOM 7904 N N . ALA B 1 482 ? 45.307 -54.937 35.256 1.00 101.92 4699 ALA B N 1
ATOM 7905 C CA . ALA B 1 482 ? 44.983 -54.603 36.644 1.00 101.35 4699 ALA B CA 1
ATOM 7906 C C . ALA B 1 482 ? 43.802 -53.636 36.649 1.00 103.20 4699 ALA B C 1
ATOM 7907 O O . ALA B 1 482 ? 42.846 -53.780 37.428 1.00 93.53 4699 ALA B O 1
ATOM 7909 N N . ALA B 1 483 ? 43.893 -52.658 35.747 1.00 101.29 4700 ALA B N 1
ATOM 7910 C CA . ALA B 1 483 ? 42.842 -51.695 35.505 1.00 96.53 4700 ALA B CA 1
ATOM 7911 C C . ALA B 1 483 ? 41.544 -52.370 35.076 1.00 96.33 4700 ALA B C 1
ATOM 7912 O O . ALA B 1 483 ? 40.460 -51.950 35.492 1.00 98.05 4700 ALA B O 1
ATOM 7914 N N . VAL B 1 484 ? 41.651 -53.412 34.256 1.00 91.76 4701 VAL B N 1
ATOM 7915 C CA . VAL B 1 484 ? 40.469 -54.131 33.778 1.00 90.65 4701 VAL B CA 1
ATOM 7916 C C . VAL B 1 484 ? 39.752 -54.883 34.914 1.00 94.24 4701 VAL B C 1
ATOM 7917 O O . VAL B 1 484 ? 38.526 -55.055 34.890 1.00 95.70 4701 VAL B O 1
ATOM 7921 N N . ALA B 1 485 ? 40.513 -55.321 35.910 1.00 95.60 4702 ALA B N 1
ATOM 7922 C CA . ALA B 1 485 ? 39.934 -55.997 37.069 1.00 95.07 4702 ALA B CA 1
ATOM 7923 C C . ALA B 1 485 ? 39.235 -54.991 37.969 1.00 89.22 4702 ALA B C 1
ATOM 7924 O O . ALA B 1 485 ? 38.126 -55.232 38.437 1.00 88.24 4702 ALA B O 1
ATOM 7926 N N . ALA B 1 486 ? 39.896 -53.866 38.216 1.00 86.23 4703 ALA B N 1
ATOM 7927 C CA . ALA B 1 486 ? 39.379 -52.880 39.147 1.00 85.80 4703 ALA B CA 1
ATOM 7928 C C . ALA B 1 486 ? 38.124 -52.224 38.587 1.00 82.90 4703 ALA B C 1
ATOM 7929 O O . ALA B 1 486 ? 37.127 -52.108 39.291 1.00 83.49 4703 ALA B O 1
ATOM 7931 N N . THR B 1 487 ? 38.167 -51.826 37.319 1.00 79.85 4704 THR B N 1
ATOM 7932 C CA . THR B 1 487 ? 37.024 -51.195 36.676 1.00 79.01 4704 THR B CA 1
ATOM 7933 C C . THR B 1 487 ? 35.820 -52.108 36.780 1.00 79.45 4704 THR B C 1
ATOM 7934 O O . THR B 1 487 ? 34.741 -51.676 37.198 1.00 81.60 4704 THR B O 1
ATOM 7938 N N . LEU B 1 488 ? 36.003 -53.377 36.431 1.00 82.28 4705 LEU B N 1
ATOM 7939 C CA . LEU B 1 488 ? 34.883 -54.335 36.455 1.00 81.96 4705 LEU B CA 1
ATOM 7940 C C . LEU B 1 488 ? 34.325 -54.593 37.835 1.00 76.89 4705 LEU B C 1
ATOM 7941 O O . LEU B 1 488 ? 33.150 -54.899 37.982 1.00 73.74 4705 LEU B O 1
ATOM 7946 N N . LEU B 1 489 ? 35.175 -54.472 38.839 1.00 77.64 4706 LEU B N 1
ATOM 7947 C CA . LEU B 1 489 ? 34.751 -54.673 40.220 1.00 80.18 4706 LEU B CA 1
ATOM 7948 C C . LEU B 1 489 ? 34.066 -53.440 40.824 1.00 74.83 4706 LEU B C 1
ATOM 7949 O O . LEU B 1 489 ? 33.675 -53.477 41.979 1.00 69.93 4706 LEU B O 1
ATOM 7954 N N . THR B 1 490 ? 33.940 -52.348 40.068 1.00 72.59 4707 THR B N 1
ATOM 7955 C CA . THR B 1 490 ? 33.156 -51.185 40.523 1.00 72.09 4707 THR B CA 1
ATOM 7956 C C . THR B 1 490 ? 31.689 -51.296 40.116 1.00 71.16 4707 THR B C 1
ATOM 7957 O O . THR B 1 490 ? 30.826 -50.555 40.632 1.00 71.89 4707 THR B O 1
ATOM 7961 N N . ARG B 1 491 ? 31.421 -52.182 39.155 1.00 66.41 4708 ARG B N 1
ATOM 7962 C CA . ARG B 1 491 ? 30.098 -52.304 38.582 1.00 62.11 4708 ARG B CA 1
ATOM 7963 C C . ARG B 1 491 ? 29.192 -53.041 39.518 1.00 62.12 4708 ARG B C 1
ATOM 7964 O O . ARG B 1 491 ? 29.620 -53.869 40.304 1.00 63.32 4708 ARG B O 1
ATOM 7972 N N . GLU B 1 492 ? 27.920 -52.696 39.428 1.00 64.99 4709 GLU B N 1
ATOM 7973 C CA . GLU B 1 492 ? 26.936 -53.196 40.340 1.00 63.14 4709 GLU B CA 1
ATOM 7974 C C . GLU B 1 492 ? 26.783 -54.678 40.029 1.00 62.23 4709 GLU B C 1
ATOM 7975 O O . GLU B 1 492 ? 26.560 -55.014 38.858 1.00 62.53 4709 GLU B O 1
ATOM 7981 N N . PRO B 1 493 ? 26.917 -55.539 41.066 1.00 60.02 4710 PRO B N 1
ATOM 7982 C CA . PRO B 1 493 ? 26.722 -56.950 40.945 1.00 62.72 4710 PRO B CA 1
ATOM 7983 C C . PRO B 1 493 ? 25.250 -57.331 40.928 1.00 65.94 4710 PRO B C 1
ATOM 7984 O O . PRO B 1 493 ? 24.430 -56.769 41.684 1.00 59.42 4710 PRO B O 1
ATOM 7996 N N . ALA B 1 495 ? 22.382 -60.891 39.714 1.00 82.70 4712 ALA B N 1
ATOM 7997 C CA . ALA B 1 495 ? 22.161 -62.330 39.942 1.00 85.45 4712 ALA B CA 1
ATOM 7998 C C . ALA B 1 495 ? 23.121 -63.288 39.191 1.00 84.84 4712 ALA B C 1
ATOM 7999 O O . ALA B 1 495 ? 23.791 -64.101 39.821 1.00 84.16 4712 ALA B O 1
ATOM 8001 N N . HIS B 1 496 ? 23.193 -63.221 37.868 1.00 81.92 4713 HIS B N 1
ATOM 8002 C CA . HIS B 1 496 ? 24.029 -64.180 37.138 1.00 86.02 4713 HIS B CA 1
ATOM 8003 C C . HIS B 1 496 ? 25.469 -63.693 37.070 1.00 81.89 4713 HIS B C 1
ATOM 8004 O O . HIS B 1 496 ? 25.736 -62.622 36.560 1.00 79.43 4713 HIS B O 1
ATOM 8011 N N . ARG B 1 497 ? 26.388 -64.500 37.584 1.00 82.33 4714 ARG B N 1
ATOM 8012 C CA . ARG B 1 497 ? 27.757 -64.072 37.780 1.00 83.08 4714 ARG B CA 1
ATOM 8013 C C . ARG B 1 497 ? 28.744 -64.977 37.077 1.00 88.11 4714 ARG B C 1
ATOM 8014 O O . ARG B 1 497 ? 28.433 -66.112 36.719 1.00 92.76 4714 ARG B O 1
ATOM 8022 N N . LEU B 1 498 ? 29.950 -64.454 36.911 1.00 88.01 4715 LEU B N 1
ATOM 8023 C CA . LEU B 1 498 ? 31.014 -65.141 36.206 1.00 89.23 4715 LEU B CA 1
ATOM 8024 C C . LEU B 1 498 ? 32.358 -64.591 36.707 1.00 97.02 4715 LEU B C 1
ATOM 8025 O O . LEU B 1 498 ? 32.433 -63.439 37.132 1.00 100.09 4715 LEU B O 1
ATOM 8030 N N . ALA B 1 499 ? 33.400 -65.430 36.670 1.00 104.99 4716 ALA B N 1
ATOM 8031 C CA . ALA B 1 499 ? 34.753 -65.067 37.136 1.00 105.40 4716 ALA B CA 1
ATOM 8032 C C . ALA B 1 499 ? 35.851 -65.923 36.493 1.00 106.20 4716 ALA B C 1
ATOM 8033 O O . ALA B 1 499 ? 35.629 -67.084 36.147 1.00 103.66 4716 ALA B O 1
ATOM 8035 N N . VAL B 1 500 ? 37.031 -65.322 36.346 1.00 110.73 4717 VAL B N 1
ATOM 8036 C CA . VAL B 1 500 ? 38.180 -65.934 35.685 1.00 110.61 4717 VAL B CA 1
ATOM 8037 C C . VAL B 1 500 ? 39.468 -65.263 36.163 1.00 109.98 4717 VAL B C 1
ATOM 8038 O O . VAL B 1 500 ? 39.659 -64.056 35.956 1.00 104.07 4717 VAL B O 1
ATOM 8042 N N . VAL B 1 501 ? 40.357 -66.044 36.771 1.00 108.35 4718 VAL B N 1
ATOM 8043 C CA . VAL B 1 501 ? 41.650 -65.527 37.198 1.00 107.49 4718 VAL B CA 1
ATOM 8044 C C . VAL B 1 501 ? 42.494 -65.419 35.947 1.00 107.63 4718 VAL B C 1
ATOM 8045 O O . VAL B 1 501 ? 42.275 -66.169 34.991 1.00 106.53 4718 VAL B O 1
ATOM 8049 N N . PHE B 1 502 ? 43.436 -64.482 35.940 1.00 108.67 4719 PHE B N 1
ATOM 8050 C CA . PHE B 1 502 ? 44.271 -64.242 34.764 1.00 112.13 4719 PHE B CA 1
ATOM 8051 C C . PHE B 1 502 ? 45.457 -63.356 35.106 1.00 112.02 4719 PHE B C 1
ATOM 8052 O O . PHE B 1 502 ? 45.572 -62.853 36.223 1.00 108.87 4719 PHE B O 1
ATOM 8060 N N . ASP B 1 503 ? 46.317 -63.159 34.113 1.00 115.82 4720 ASP B N 1
ATOM 8061 C CA . ASP B 1 503 ? 47.605 -62.493 34.294 1.00 120.72 4720 ASP B CA 1
ATOM 8062 C C . ASP B 1 503 ? 47.854 -61.407 33.237 1.00 119.44 4720 ASP B C 1
ATOM 8063 O O . ASP B 1 503 ? 48.450 -60.361 33.540 1.00 114.87 4720 ASP B O 1
ATOM 8068 N N . THR B 1 504 ? 47.416 -61.663 32.002 1.00 121.93 4721 THR B N 1
ATOM 8069 C CA . THR B 1 504 ? 47.485 -60.680 30.914 1.00 126.91 4721 THR B CA 1
ATOM 8070 C C . THR B 1 504 ? 46.166 -60.572 30.161 1.00 123.80 4721 THR B C 1
ATOM 8071 O O . THR B 1 504 ? 45.326 -61.493 30.184 1.00 113.00 4721 THR B O 1
ATOM 8075 N N . VAL B 1 505 ? 46.023 -59.448 29.458 1.00 119.99 4722 VAL B N 1
ATOM 8076 C CA . VAL B 1 505 ? 44.861 -59.205 28.606 1.00 120.63 4722 VAL B CA 1
ATOM 8077 C C . VAL B 1 505 ? 44.750 -60.374 27.629 1.00 117.76 4722 VAL B C 1
ATOM 8078 O O . VAL B 1 505 ? 43.722 -61.048 27.555 1.00 113.50 4722 VAL B O 1
ATOM 8082 N N . ASP B 1 506 ? 45.845 -60.611 26.909 1.00 115.63 4723 ASP B N 1
ATOM 8083 C CA . ASP B 1 506 ? 45.994 -61.744 26.004 1.00 109.85 4723 ASP B CA 1
ATOM 8084 C C . ASP B 1 506 ? 45.269 -62.987 26.536 1.00 106.36 4723 ASP B C 1
ATOM 8085 O O . ASP B 1 506 ? 44.364 -63.530 25.880 1.00 95.84 4723 ASP B O 1
ATOM 8090 N N . ASP B 1 507 ? 45.659 -63.408 27.741 1.00 107.84 4724 ASP B N 1
ATOM 8091 C CA . ASP B 1 507 ? 45.223 -64.700 28.292 1.00 111.19 4724 ASP B CA 1
ATOM 8092 C C . ASP B 1 507 ? 43.783 -64.649 28.789 1.00 105.00 4724 ASP B C 1
ATOM 8093 O O . ASP B 1 507 ? 43.074 -65.665 28.786 1.00 95.22 4724 ASP B O 1
ATOM 8098 N N . LEU B 1 508 ? 43.356 -63.457 29.203 1.00 107.27 4725 LEU B N 1
ATOM 8099 C CA . LEU B 1 508 ? 41.980 -63.254 29.655 1.00 104.86 4725 LEU B CA 1
ATOM 8100 C C . LEU B 1 508 ? 41.014 -63.423 28.483 1.00 98.23 4725 LEU B C 1
ATOM 8101 O O . LEU B 1 508 ? 40.042 -64.187 28.562 1.00 97.05 4725 LEU B O 1
ATOM 8106 N N . ALA B 1 509 ? 41.308 -62.721 27.398 1.00 92.99 4726 ALA B N 1
ATOM 8107 C CA . ALA B 1 509 ? 40.550 -62.845 26.161 1.00 96.45 4726 ALA B CA 1
ATOM 8108 C C . ALA B 1 509 ? 40.585 -64.269 25.615 1.00 102.50 4726 ALA B C 1
ATOM 8109 O O . ALA B 1 509 ? 39.549 -64.788 25.190 1.00 99.33 4726 ALA B O 1
ATOM 8111 N N . ASP B 1 510 ? 41.779 -64.877 25.612 1.00 110.12 4727 ASP B N 1
ATOM 8112 C CA . ASP B 1 510 ? 41.927 -66.300 25.311 1.00 115.60 4727 ASP B CA 1
ATOM 8113 C C . ASP B 1 510 ? 40.862 -67.087 26.047 1.00 114.86 4727 ASP B C 1
ATOM 8114 O O . ASP B 1 510 ? 39.955 -67.652 25.427 1.00 117.47 4727 ASP B O 1
ATOM 8119 N N . ALA B 1 511 ? 40.975 -67.090 27.375 1.00 112.61 4728 ALA B N 1
ATOM 8120 C CA . ALA B 1 511 ? 40.130 -67.905 28.250 1.00 111.79 4728 ALA B CA 1
ATOM 8121 C C . ALA B 1 511 ? 38.640 -67.768 27.949 1.00 113.03 4728 ALA B C 1
ATOM 8122 O O . ALA B 1 511 ? 37.924 -68.776 27.828 1.00 105.40 4728 ALA B O 1
ATOM 8124 N N . LEU B 1 512 ? 38.190 -66.516 27.821 1.00 114.05 4729 LEU B N 1
ATOM 8125 C CA . LEU B 1 512 ? 36.768 -66.212 27.647 1.00 116.81 4729 LEU B CA 1
ATOM 8126 C C . LEU B 1 512 ? 36.234 -66.693 26.297 1.00 115.78 4729 LEU B C 1
ATOM 8127 O O . LEU B 1 512 ? 35.163 -67.297 26.235 1.00 115.52 4729 LEU B O 1
ATOM 8132 N N . GLU B 1 513 ? 36.975 -66.416 25.223 1.00 118.38 4730 GLU B N 1
ATOM 8133 C CA . GLU B 1 513 ? 36.636 -66.935 23.884 1.00 118.95 4730 GLU B CA 1
ATOM 8134 C C . GLU B 1 513 ? 36.256 -68.411 23.953 1.00 118.03 4730 GLU B C 1
ATOM 8135 O O . GLU B 1 513 ? 35.230 -68.841 23.410 1.00 111.97 4730 GLU B O 1
ATOM 8141 N N . ASP B 1 514 ? 37.089 -69.175 24.650 1.00 119.01 4731 ASP B N 1
ATOM 8142 C CA . ASP B 1 514 ? 36.906 -70.612 24.733 1.00 121.70 4731 ASP B CA 1
ATOM 8143 C C . ASP B 1 514 ? 35.588 -70.959 25.431 1.00 122.21 4731 ASP B C 1
ATOM 8144 O O . ASP B 1 514 ? 34.890 -71.862 24.970 1.00 129.23 4731 ASP B O 1
ATOM 8149 N N . HIS B 1 515 ? 35.214 -70.236 26.494 1.00 120.18 4732 HIS B N 1
ATOM 8150 C CA . HIS B 1 515 ? 33.891 -70.461 27.118 1.00 123.18 4732 HIS B CA 1
ATOM 8151 C C . HIS B 1 515 ? 32.794 -70.252 26.085 1.00 125.93 4732 HIS B C 1
ATOM 8152 O O . HIS B 1 515 ? 31.853 -71.045 26.009 1.00 124.20 4732 HIS B O 1
ATOM 8159 N N . LEU B 1 516 ? 32.912 -69.182 25.301 1.00 132.50 4733 LEU B N 1
ATOM 8160 C CA . LEU B 1 516 ? 31.827 -68.756 24.409 1.00 140.77 4733 LEU B CA 1
ATOM 8161 C C . LEU B 1 516 ? 31.504 -69.821 23.371 1.00 137.60 4733 LEU B C 1
ATOM 8162 O O . LEU B 1 516 ? 30.392 -70.368 23.360 1.00 130.63 4733 LEU B O 1
ATOM 8167 N N . ALA B 1 517 ? 32.490 -70.108 22.517 1.00 135.91 4734 ALA B N 1
ATOM 8168 C CA . ALA B 1 517 ? 32.380 -71.162 21.513 1.00 127.44 4734 ALA B CA 1
ATOM 8169 C C . ALA B 1 517 ? 32.426 -72.512 22.201 1.00 114.39 4734 ALA B C 1
ATOM 8170 O O . ALA B 1 517 ? 31.385 -73.237 22.164 1.00 110.15 4734 ALA B O 1
ATOM 8172 N N . VAL B 1 524 ? 37.314 -71.045 34.069 1.00 134.25 4741 VAL B N 1
ATOM 8173 C CA . VAL B 1 524 ? 36.204 -70.118 33.801 1.00 132.55 4741 VAL B CA 1
ATOM 8174 C C . VAL B 1 524 ? 34.890 -70.615 34.439 1.00 130.20 4741 VAL B C 1
ATOM 8175 O O . VAL B 1 524 ? 34.216 -71.501 33.900 1.00 127.90 4741 VAL B O 1
ATOM 8179 N N . LEU B 1 525 ? 34.534 -70.026 35.581 1.00 123.47 4742 LEU B N 1
ATOM 8180 C CA . LEU B 1 525 ? 33.341 -70.422 36.331 1.00 117.18 4742 LEU B CA 1
ATOM 8181 C C . LEU B 1 525 ? 32.128 -69.561 35.964 1.00 112.64 4742 LEU B C 1
ATOM 8182 O O . LEU B 1 525 ? 32.252 -68.573 35.247 1.00 107.84 4742 LEU B O 1
ATOM 8187 N N . THR B 1 526 ? 30.961 -69.978 36.456 1.00 109.25 4743 THR B N 1
ATOM 8188 C CA . THR B 1 526 ? 29.676 -69.325 36.217 1.00 101.56 4743 THR B CA 1
ATOM 8189 C C . THR B 1 526 ? 28.727 -69.738 37.347 1.00 102.39 4743 THR B C 1
ATOM 8190 O O . THR B 1 526 ? 28.610 -70.924 37.649 1.00 107.37 4743 THR B O 1
ATOM 8194 N N . GLY B 1 527 ? 28.040 -68.787 37.968 1.00 106.14 4744 GLY B N 1
ATOM 8195 C CA . GLY B 1 527 ? 27.071 -69.125 39.018 1.00 103.04 4744 GLY B CA 1
ATOM 8196 C C . GLY B 1 527 ? 25.859 -68.217 39.004 1.00 101.05 4744 GLY B C 1
ATOM 8197 O O . GLY B 1 527 ? 25.639 -67.447 38.063 1.00 105.07 4744 GLY B O 1
ATOM 8198 N N . THR B 1 528 ? 25.051 -68.340 40.044 1.00 94.41 4745 THR B N 1
ATOM 8199 C CA . THR B 1 528 ? 23.973 -67.410 40.286 1.00 94.33 4745 THR B CA 1
ATOM 8200 C C . THR B 1 528 ? 24.197 -66.890 41.701 1.00 99.65 4745 THR B C 1
ATOM 8201 O O . THR B 1 528 ? 24.678 -67.619 42.581 1.00 105.45 4745 THR B O 1
ATOM 8205 N N . ALA B 1 529 ? 23.868 -65.625 41.915 1.00 94.58 4746 ALA B N 1
ATOM 8206 C CA . ALA B 1 529 ? 24.217 -64.967 43.153 1.00 95.58 4746 ALA B CA 1
ATOM 8207 C C . ALA B 1 529 ? 23.403 -65.546 44.266 1.00 93.74 4746 ALA B C 1
ATOM 8208 O O . ALA B 1 529 ? 22.295 -66.017 44.057 1.00 84.69 4746 ALA B O 1
ATOM 8210 N N . SER B 1 530 ? 23.981 -65.490 45.454 1.00 98.95 4747 SER B N 1
ATOM 8211 C CA . SER B 1 530 ? 23.348 -65.944 46.669 1.00 99.93 4747 SER B CA 1
ATOM 8212 C C . SER B 1 530 ? 23.703 -64.892 47.723 1.00 102.49 4747 SER B C 1
ATOM 8213 O O . SER B 1 530 ? 24.895 -64.603 47.948 1.00 89.96 4747 SER B O 1
ATOM 8216 N N . ARG B 1 531 ? 22.678 -64.307 48.343 1.00 103.62 4748 ARG B N 1
ATOM 8217 C CA . ARG B 1 531 ? 22.902 -63.221 49.295 1.00 107.56 4748 ARG B CA 1
ATOM 8218 C C . ARG B 1 531 ? 23.665 -63.640 50.576 1.00 109.11 4748 ARG B C 1
ATOM 8219 O O . ARG B 1 531 ? 24.444 -62.850 51.124 1.00 112.33 4748 ARG B O 1
ATOM 8227 N N . ALA B 1 532 ? 23.445 -64.861 51.056 1.00 106.38 4749 ALA B N 1
ATOM 8228 C CA . ALA B 1 532 ? 24.161 -65.345 52.244 1.00 110.48 4749 ALA B CA 1
ATOM 8229 C C . ALA B 1 532 ? 25.303 -66.327 51.896 1.00 111.65 4749 ALA B C 1
ATOM 8230 O O . ALA B 1 532 ? 25.523 -67.310 52.605 1.00 104.11 4749 ALA B O 1
ATOM 8232 N N . ALA B 1 533 ? 26.034 -66.040 50.814 1.00 113.53 4750 ALA B N 1
ATOM 8233 C CA . ALA B 1 533 ? 27.180 -66.862 50.381 1.00 111.06 4750 ALA B CA 1
ATOM 8234 C C . ALA B 1 533 ? 28.363 -66.737 51.340 1.00 110.89 4750 ALA B C 1
ATOM 8235 O O . ALA B 1 533 ? 28.503 -65.726 52.048 1.00 105.54 4750 ALA B O 1
ATOM 8237 N N . ALA B 1 534 ? 29.215 -67.763 51.348 1.00 110.21 4751 ALA B N 1
ATOM 8238 C CA . ALA B 1 534 ? 30.339 -67.827 52.292 1.00 114.12 4751 ALA B CA 1
ATOM 8239 C C . ALA B 1 534 ? 31.400 -66.803 51.892 1.00 110.49 4751 ALA B C 1
ATOM 8240 O O . ALA B 1 534 ? 31.688 -66.669 50.706 1.00 107.15 4751 ALA B O 1
ATOM 8242 N N . PRO B 1 535 ? 31.969 -66.064 52.870 1.00 112.98 4752 PRO B N 1
ATOM 8243 C CA . PRO B 1 535 ? 32.940 -65.032 52.501 1.00 117.70 4752 PRO B CA 1
ATOM 8244 C C . PRO B 1 535 ? 34.204 -65.577 51.849 1.00 117.75 4752 PRO B C 1
ATOM 8245 O O . PRO B 1 535 ? 34.543 -66.746 52.029 1.00 116.04 4752 PRO B O 1
ATOM 8249 N N . ALA B 1 536 ? 34.874 -64.725 51.079 1.00 119.50 4753 ALA B N 1
ATOM 8250 C CA . ALA B 1 536 ? 36.138 -65.086 50.457 1.00 123.19 4753 ALA B CA 1
ATOM 8251 C C . ALA B 1 536 ? 37.069 -65.635 51.528 1.00 125.05 4753 ALA B C 1
ATOM 8252 O O . ALA B 1 536 ? 37.397 -64.945 52.501 1.00 128.34 4753 ALA B O 1
ATOM 8254 N N . THR B 1 537 ? 37.493 -66.881 51.341 1.00 122.46 4754 THR B N 1
ATOM 8255 C CA . THR B 1 537 ? 38.365 -67.561 52.298 1.00 117.30 4754 THR B CA 1
ATOM 8256 C C . THR B 1 537 ? 39.809 -66.996 52.323 1.00 116.07 4754 THR B C 1
ATOM 8257 O O . THR B 1 537 ? 40.690 -67.587 52.936 1.00 110.47 4754 THR B O 1
ATOM 8261 N N . GLY B 1 538 ? 40.043 -65.861 51.655 1.00 118.04 4755 GLY B N 1
ATOM 8262 C CA . GLY B 1 538 ? 41.297 -65.114 51.791 1.00 116.52 4755 GLY B CA 1
ATOM 8263 C C . GLY B 1 538 ? 41.630 -64.340 50.531 1.00 115.29 4755 GLY B C 1
ATOM 8264 O O . GLY B 1 538 ? 41.300 -64.771 49.430 1.00 107.01 4755 GLY B O 1
ATOM 8265 N N . ARG B 1 539 ? 42.321 -63.212 50.704 1.00 123.90 4756 ARG B N 1
ATOM 8266 C CA . ARG B 1 539 ? 42.693 -62.296 49.601 1.00 130.30 4756 ARG B CA 1
ATOM 8267 C C . ARG B 1 539 ? 43.334 -62.942 48.345 1.00 130.04 4756 ARG B C 1
ATOM 8268 O O . ARG B 1 539 ? 43.288 -62.345 47.263 1.00 123.93 4756 ARG B O 1
ATOM 8276 N N . THR B 1 540 ? 43.938 -64.129 48.481 1.00 131.50 4757 THR B N 1
ATOM 8277 C CA . THR B 1 540 ? 44.476 -64.859 47.300 1.00 130.21 4757 THR B CA 1
ATOM 8278 C C . THR B 1 540 ? 43.424 -65.025 46.181 1.00 131.64 4757 THR B C 1
ATOM 8279 O O . THR B 1 540 ? 42.268 -65.376 46.440 1.00 131.36 4757 THR B O 1
ATOM 8283 N N . ALA B 1 541 ? 43.862 -64.797 44.941 1.00 130.61 4758 ALA B N 1
ATOM 8284 C CA . ALA B 1 541 ? 42.966 -64.531 43.811 1.00 129.14 4758 ALA B CA 1
ATOM 8285 C C . ALA B 1 541 ? 41.983 -65.653 43.473 1.00 130.01 4758 ALA B C 1
ATOM 8286 O O . ALA B 1 541 ? 40.777 -65.417 43.452 1.00 138.32 4758 ALA B O 1
ATOM 8288 N N . PRO B 1 542 ? 42.473 -66.882 43.231 1.00 130.07 4759 PRO B N 1
ATOM 8289 C CA . PRO B 1 542 ? 41.484 -67.898 42.850 1.00 127.32 4759 PRO B CA 1
ATOM 8290 C C . PRO B 1 542 ? 40.462 -68.220 43.951 1.00 121.91 4759 PRO B C 1
ATOM 8291 O O . PRO B 1 542 ? 39.542 -68.988 43.702 1.00 117.75 4759 PRO B O 1
ATOM 8295 N N . GLU B 1 543 ? 40.642 -67.661 45.149 1.00 116.47 4760 GLU B N 1
ATOM 8296 C CA . GLU B 1 543 ? 39.646 -67.756 46.208 1.00 116.12 4760 GLU B CA 1
ATOM 8297 C C . GLU B 1 543 ? 38.581 -66.669 46.033 1.00 116.49 4760 GLU B C 1
ATOM 8298 O O . GLU B 1 543 ? 37.410 -66.877 46.375 1.00 109.95 4760 GLU B O 1
ATOM 8304 N N . LEU B 1 544 ? 39.007 -65.506 45.524 1.00 113.90 4761 LEU B N 1
ATOM 8305 C CA . LEU B 1 544 ? 38.103 -64.384 45.213 1.00 110.84 4761 LEU B CA 1
ATOM 8306 C C . LEU B 1 544 ? 37.196 -64.737 44.048 1.00 107.26 4761 LEU B C 1
ATOM 8307 O O . LEU B 1 544 ? 35.968 -64.667 44.159 1.00 105.71 4761 LEU B O 1
ATOM 8312 N N . ALA B 1 545 ? 37.806 -65.137 42.936 1.00 104.04 4762 ALA B N 1
ATOM 8313 C CA . ALA B 1 545 ? 37.047 -65.554 41.758 1.00 98.89 4762 ALA B CA 1
ATOM 8314 C C . ALA B 1 545 ? 35.912 -66.513 42.130 1.00 96.80 4762 ALA B C 1
ATOM 8315 O O . ALA B 1 545 ? 34.873 -66.511 41.487 1.00 97.06 4762 ALA B O 1
ATOM 8317 N N . GLU B 1 546 ? 36.090 -67.308 43.182 1.00 99.86 4763 GLU B N 1
ATOM 8318 C CA . GLU B 1 546 ? 35.018 -68.198 43.651 1.00 102.05 4763 GLU B CA 1
ATOM 8319 C C . GLU B 1 546 ? 34.031 -67.422 44.496 1.00 98.87 4763 GLU B C 1
ATOM 8320 O O . GLU B 1 546 ? 32.835 -67.615 44.380 1.00 94.76 4763 GLU B O 1
ATOM 8326 N N . ALA B 1 547 ? 34.554 -66.550 45.351 1.00 104.31 4764 ALA B N 1
ATOM 8327 C CA . ALA B 1 547 ? 33.727 -65.687 46.196 1.00 109.20 4764 ALA B CA 1
ATOM 8328 C C . ALA B 1 547 ? 32.689 -64.916 45.383 1.00 108.80 4764 ALA B C 1
ATOM 8329 O O . ALA B 1 547 ? 31.563 -64.685 45.837 1.00 107.27 4764 ALA B O 1
ATOM 8331 N N . TRP B 1 548 ? 33.078 -64.519 44.179 1.00 107.89 4765 TRP B N 1
ATOM 8332 C CA . TRP B 1 548 ? 32.164 -63.840 43.286 1.00 110.24 4765 TRP B CA 1
ATOM 8333 C C . TRP B 1 548 ? 31.100 -64.806 42.809 1.00 108.03 4765 TRP B C 1
ATOM 8334 O O . TRP B 1 548 ? 29.914 -64.572 43.020 1.00 115.80 4765 TRP B O 1
ATOM 8345 N N . VAL B 1 549 ? 31.523 -65.909 42.201 1.00 101.26 4766 VAL B N 1
ATOM 8346 C CA . VAL B 1 549 ? 30.598 -66.749 41.448 1.00 97.55 4766 VAL B CA 1
ATOM 8347 C C . VAL B 1 549 ? 29.444 -67.261 42.299 1.00 95.02 4766 VAL B C 1
ATOM 8348 O O . VAL B 1 549 ? 28.336 -67.434 41.810 1.00 91.01 4766 VAL B O 1
ATOM 8352 N N . ARG B 1 550 ? 29.706 -67.495 43.573 1.00 100.53 4767 ARG B N 1
ATOM 8353 C CA . ARG B 1 550 ? 28.653 -67.922 44.490 1.00 106.46 4767 ARG B CA 1
ATOM 8354 C C . ARG B 1 550 ? 27.799 -66.736 44.926 1.00 102.70 4767 ARG B C 1
ATOM 8355 O O . ARG B 1 550 ? 26.612 -66.883 45.215 1.00 98.46 4767 ARG B O 1
ATOM 8363 N N . GLY B 1 551 ? 28.420 -65.561 44.964 1.00 106.52 4768 GLY B N 1
ATOM 8364 C CA . GLY B 1 551 ? 27.729 -64.329 45.314 1.00 108.87 4768 GLY B CA 1
ATOM 8365 C C . GLY B 1 551 ? 28.147 -63.741 46.646 1.00 108.94 4768 GLY B C 1
ATOM 8366 O O . GLY B 1 551 ? 27.299 -63.401 47.476 1.00 102.83 4768 GLY B O 1
ATOM 8367 N N . ALA B 1 552 ? 29.457 -63.622 46.848 1.00 111.02 4769 ALA B N 1
ATOM 8368 C CA . ALA B 1 552 ? 29.990 -62.821 47.933 1.00 115.04 4769 ALA B CA 1
ATOM 8369 C C . ALA B 1 552 ? 30.336 -61.449 47.371 1.00 123.20 4769 ALA B C 1
ATOM 8370 O O . ALA B 1 552 ? 30.620 -61.319 46.177 1.00 129.88 4769 ALA B O 1
ATOM 8372 N N . PRO B 1 553 ? 30.281 -60.410 48.217 1.00 129.64 4770 PRO B N 1
ATOM 8373 C CA . PRO B 1 553 ? 30.924 -59.148 47.855 1.00 125.57 4770 PRO B CA 1
ATOM 8374 C C . PRO B 1 553 ? 32.451 -59.277 47.807 1.00 122.89 4770 PRO B C 1
ATOM 8375 O O . PRO B 1 553 ? 33.036 -60.121 48.490 1.00 111.66 4770 PRO B O 1
ATOM 8379 N N . VAL B 1 554 ? 33.073 -58.459 46.965 1.00 127.28 4771 VAL B N 1
ATOM 8380 C CA . VAL B 1 554 ? 34.521 -58.225 47.011 1.00 129.86 4771 VAL B CA 1
ATOM 8381 C C . VAL B 1 554 ? 34.856 -56.884 46.321 1.00 133.43 4771 VAL B C 1
ATOM 8382 O O . VAL B 1 554 ? 34.487 -56.645 45.159 1.00 125.39 4771 VAL B O 1
ATOM 8386 N N . ALA B 1 555 ? 35.551 -56.019 47.062 1.00 136.08 4772 ALA B N 1
ATOM 8387 C CA . ALA B 1 555 ? 35.856 -54.662 46.618 1.00 129.46 4772 ALA B CA 1
ATOM 8388 C C . ALA B 1 555 ? 37.234 -54.566 45.946 1.00 131.69 4772 ALA B C 1
ATOM 8389 O O . ALA B 1 555 ? 38.218 -55.179 46.389 1.00 126.42 4772 ALA B O 1
ATOM 8391 N N . ALA B 1 556 ? 37.282 -53.779 44.872 1.00 136.64 4773 ALA B N 1
ATOM 8392 C CA . ALA B 1 556 ? 38.498 -53.548 44.092 1.00 133.56 4773 ALA B CA 1
ATOM 8393 C C . ALA B 1 556 ? 39.578 -52.889 44.944 1.00 132.49 4773 ALA B C 1
ATOM 8394 O O . ALA B 1 556 ? 39.255 -52.148 45.880 1.00 125.22 4773 ALA B O 1
ATOM 8396 N N . PRO B 1 557 ? 40.862 -53.145 44.615 1.00 134.34 4774 PRO B N 1
ATOM 8397 C CA . PRO B 1 557 ? 41.964 -52.538 45.367 1.00 132.69 4774 PRO B CA 1
ATOM 8398 C C . PRO B 1 557 ? 41.972 -51.020 45.187 1.00 129.29 4774 PRO B C 1
ATOM 8399 O O . PRO B 1 557 ? 42.408 -50.523 44.148 1.00 129.75 4774 PRO B O 1
ATOM 8403 N N . ALA B 1 558 ? 41.473 -50.305 46.195 1.00 126.07 4775 ALA B N 1
ATOM 8404 C CA . ALA B 1 558 ? 41.239 -48.856 46.108 1.00 125.51 4775 ALA B CA 1
ATOM 8405 C C . ALA B 1 558 ? 42.450 -48.086 45.568 1.00 128.04 4775 ALA B C 1
ATOM 8406 O O . ALA B 1 558 ? 43.598 -48.395 45.904 1.00 131.11 4775 ALA B O 1
ATOM 8408 N N . GLY B 1 559 ? 42.180 -47.086 44.728 1.00 122.62 4776 GLY B N 1
ATOM 8409 C CA . GLY B 1 559 ? 43.233 -46.325 44.059 1.00 118.61 4776 GLY B CA 1
ATOM 8410 C C . GLY B 1 559 ? 43.861 -47.047 42.874 1.00 114.15 4776 GLY B C 1
ATOM 8411 O O . GLY B 1 559 ? 44.921 -46.656 42.399 1.00 107.89 4776 GLY B O 1
ATOM 8412 N N . ALA B 1 560 ? 43.219 -48.104 42.389 1.00 112.96 4777 ALA B N 1
ATOM 8413 C CA . ALA B 1 560 ? 43.699 -48.772 41.195 1.00 115.30 4777 ALA B CA 1
ATOM 8414 C C . ALA B 1 560 ? 43.375 -47.888 39.998 1.00 117.01 4777 ALA B C 1
ATOM 8415 O O . ALA B 1 560 ? 42.411 -47.113 40.045 1.00 109.90 4777 ALA B O 1
ATOM 8417 N N . PRO B 1 561 ? 44.170 -48.002 38.916 1.00 121.63 4778 PRO B N 1
ATOM 8418 C CA . PRO B 1 561 ? 43.823 -47.300 37.674 1.00 121.59 4778 PRO B CA 1
ATOM 8419 C C . PRO B 1 561 ? 42.517 -47.839 37.078 1.00 118.36 4778 PRO B C 1
ATOM 8420 O O . PRO B 1 561 ? 41.987 -48.845 37.554 1.00 121.03 4778 PRO B O 1
ATOM 8424 N N . ARG B 1 562 ? 41.998 -47.171 36.054 1.00 112.46 4779 ARG B N 1
ATOM 8425 C CA . ARG B 1 562 ? 40.710 -47.550 35.489 1.00 108.37 4779 ARG B CA 1
ATOM 8426 C C . ARG B 1 562 ? 40.663 -47.333 33.981 1.00 102.80 4779 ARG B C 1
ATOM 8427 O O . ARG B 1 562 ? 41.388 -46.484 33.440 1.00 102.70 4779 ARG B O 1
ATOM 8435 N N . VAL B 1 563 ? 39.782 -48.084 33.318 1.00 95.30 4780 VAL B N 1
ATOM 8436 C CA . VAL B 1 563 ? 39.567 -47.949 31.869 1.00 93.94 4780 VAL B CA 1
ATOM 8437 C C . VAL B 1 563 ? 38.109 -48.090 31.431 1.00 87.58 4780 VAL B C 1
ATOM 8438 O O . VAL B 1 563 ? 37.279 -48.641 32.147 1.00 88.16 4780 VAL B O 1
ATOM 8442 N N . SER B 1 564 ? 37.826 -47.608 30.226 1.00 85.48 4781 SER B N 1
ATOM 8443 C CA . SER B 1 564 ? 36.486 -47.674 29.649 1.00 86.55 4781 SER B CA 1
ATOM 8444 C C . SER B 1 564 ? 36.231 -49.038 28.966 1.00 87.09 4781 SER B C 1
ATOM 8445 O O . SER B 1 564 ? 36.611 -49.252 27.805 1.00 86.63 4781 SER B O 1
ATOM 8448 N N . LEU B 1 565 ? 35.597 -49.957 29.695 1.00 83.10 4782 LEU B N 1
ATOM 8449 C CA . LEU B 1 565 ? 35.111 -51.199 29.101 1.00 83.07 4782 LEU B CA 1
ATOM 8450 C C . LEU B 1 565 ? 33.714 -50.934 28.586 1.00 82.60 4782 LEU B C 1
ATOM 8451 O O . LEU B 1 565 ? 33.111 -49.926 28.943 1.00 82.68 4782 LEU B O 1
ATOM 8456 N N . PRO B 1 566 ? 33.191 -51.826 27.739 1.00 83.15 4783 PRO B N 1
ATOM 8457 C CA . PRO B 1 566 ? 31.792 -51.713 27.308 1.00 84.09 4783 PRO B CA 1
ATOM 8458 C C . PRO B 1 566 ? 30.744 -51.825 28.442 1.00 84.10 4783 PRO B C 1
ATOM 8459 O O . PRO B 1 566 ? 30.864 -52.677 29.347 1.00 80.08 4783 PRO B O 1
ATOM 8463 N N . GLY B 1 567 ? 29.718 -50.973 28.362 1.00 80.86 4784 GLY B N 1
ATOM 8464 C CA . GLY B 1 567 ? 28.654 -50.921 29.365 1.00 75.16 4784 GLY B CA 1
ATOM 8465 C C . GLY B 1 567 ? 27.680 -52.068 29.256 1.00 68.77 4784 GLY B C 1
ATOM 8466 O O . GLY B 1 567 ? 27.696 -52.835 28.300 1.00 74.32 4784 GLY B O 1
ATOM 8467 N N . TYR B 1 568 ? 26.817 -52.189 30.244 1.00 67.54 4785 TYR B N 1
ATOM 8468 C CA . TYR B 1 568 ? 25.848 -53.298 30.276 1.00 70.90 4785 TYR B CA 1
ATOM 8469 C C . TYR B 1 568 ? 25.046 -53.335 28.955 1.00 69.30 4785 TYR B C 1
ATOM 8470 O O . TYR B 1 568 ? 24.569 -52.310 28.493 1.00 68.88 4785 TYR B O 1
ATOM 8479 N N . PRO B 1 569 ? 24.946 -54.514 28.323 1.00 69.14 4786 PRO B N 1
ATOM 8480 C CA . PRO B 1 569 ? 24.172 -54.625 27.106 1.00 64.30 4786 PRO B CA 1
ATOM 8481 C C . PRO B 1 569 ? 22.719 -54.876 27.480 1.00 61.45 4786 PRO B C 1
ATOM 8482 O O . PRO B 1 569 ? 22.326 -55.995 27.808 1.00 60.19 4786 PRO B O 1
ATOM 8486 N N . PHE B 1 570 ? 21.928 -53.822 27.455 1.00 59.56 4787 PHE B N 1
ATOM 8487 C CA . PHE B 1 570 ? 20.532 -53.941 27.811 1.00 59.95 4787 PHE B CA 1
ATOM 8488 C C . PHE B 1 570 ? 19.770 -54.816 26.827 1.00 56.77 4787 PHE B C 1
ATOM 8489 O O . PHE B 1 570 ? 20.145 -54.956 25.665 1.00 57.00 4787 PHE B O 1
ATOM 8497 N N . ALA B 1 571 ? 18.687 -55.393 27.319 1.00 55.56 4788 ALA B N 1
ATOM 8498 C CA . ALA B 1 571 ? 17.792 -56.136 26.472 1.00 55.56 4788 ALA B CA 1
ATOM 8499 C C . ALA B 1 571 ? 17.170 -55.135 25.531 1.00 58.54 4788 ALA B C 1
ATOM 8500 O O . ALA B 1 571 ? 17.037 -53.942 25.875 1.00 60.42 4788 ALA B O 1
ATOM 8502 N N . ARG B 1 572 ? 16.792 -55.612 24.352 1.00 60.34 4789 ARG B N 1
ATOM 8503 C CA . ARG B 1 572 ? 16.261 -54.742 23.333 1.00 64.38 4789 ARG B CA 1
ATOM 8504 C C . ARG B 1 572 ? 14.840 -55.134 22.922 1.00 66.24 4789 ARG B C 1
ATOM 8505 O O . ARG B 1 572 ? 14.563 -55.414 21.761 1.00 70.45 4789 ARG B O 1
ATOM 8513 N N . GLU B 1 573 ? 13.943 -55.111 23.908 1.00 67.45 4790 GLU B N 1
ATOM 8514 C CA . GLU B 1 573 ? 12.512 -55.324 23.688 1.00 68.98 4790 GLU B CA 1
ATOM 8515 C C . GLU B 1 573 ? 11.866 -54.106 23.031 1.00 67.88 4790 GLU B C 1
ATOM 8516 O O . GLU B 1 573 ? 12.016 -52.966 23.492 1.00 65.35 4790 GLU B O 1
ATOM 8522 N N . ARG B 1 574 ? 11.179 -54.347 21.920 1.00 64.62 4791 ARG B N 1
ATOM 8523 C CA . ARG B 1 574 ? 10.580 -53.273 21.186 1.00 62.03 4791 ARG B CA 1
ATOM 8524 C C . ARG B 1 574 ? 9.392 -52.746 21.990 1.00 61.84 4791 ARG B C 1
ATOM 8525 O O . ARG B 1 574 ? 8.485 -53.501 22.329 1.00 59.18 4791 ARG B O 1
ATOM 8533 N N . CYS B 1 575 ? 9.419 -51.445 22.290 1.00 58.94 4792 CYS B N 1
ATOM 8534 C CA . CYS B 1 575 ? 8.333 -50.790 23.020 1.00 58.90 4792 CYS B CA 1
ATOM 8535 C C . CYS B 1 575 ? 7.884 -49.598 22.192 1.00 54.58 4792 CYS B C 1
ATOM 8536 O O . CYS B 1 575 ? 8.632 -48.637 22.048 1.00 55.59 4792 CYS B O 1
ATOM 8539 N N . TRP B 1 576 ? 6.688 -49.674 21.622 1.00 48.82 4793 TRP B N 1
ATOM 8540 C CA . TRP B 1 576 ? 6.223 -48.622 20.747 1.00 48.70 4793 TRP B CA 1
ATOM 8541 C C . TRP B 1 576 ? 4.738 -48.721 20.557 1.00 48.82 4793 TRP B C 1
ATOM 8542 O O . TRP B 1 576 ? 4.216 -49.733 20.164 1.00 47.40 4793 TRP B O 1
ATOM 8553 N N . LEU B 1 577 ? 4.033 -47.655 20.877 1.00 51.81 4794 LEU B N 1
ATOM 8554 C CA . LEU B 1 577 ? 2.587 -47.723 20.873 1.00 51.03 4794 LEU B CA 1
ATOM 8555 C C . LEU B 1 577 ? 2.177 -48.193 19.460 1.00 51.06 4794 LEU B C 1
ATOM 8556 O O . LEU B 1 577 ? 2.613 -47.599 18.487 1.00 51.16 4794 LEU B O 1
ATOM 8561 N N . PRO B 1 578 ? 1.401 -49.288 19.340 1.00 52.72 4795 PRO B N 1
ATOM 8562 C CA . PRO B 1 578 ? 0.898 -49.747 18.033 1.00 54.20 4795 PRO B CA 1
ATOM 8563 C C . PRO B 1 578 ? 0.181 -48.655 17.219 1.00 59.36 4795 PRO B C 1
ATOM 8564 O O . PRO B 1 578 ? 0.465 -48.463 16.038 1.00 60.93 4795 PRO B O 1
ATOM 8568 N N . ALA B 1 579 ? -0.694 -47.896 17.863 1.00 62.62 4796 ALA B N 1
ATOM 8569 C CA . ALA B 1 579 ? -1.402 -46.838 17.174 1.00 63.02 4796 ALA B CA 1
ATOM 8570 C C . ALA B 1 579 ? -0.469 -45.751 16.693 1.00 64.17 4796 ALA B C 1
ATOM 8571 O O . ALA B 1 579 ? -0.922 -44.773 16.123 1.00 73.02 4796 ALA B O 1
ATOM 8573 N N . ALA B 1 580 ? 0.831 -45.893 16.908 1.00 65.55 4797 ALA B N 1
ATOM 8574 C CA . ALA B 1 580 ? 1.801 -45.042 16.199 1.00 68.58 4797 ALA B CA 1
ATOM 8575 C C . ALA B 1 580 ? 2.163 -45.553 14.775 1.00 72.92 4797 ALA B C 1
ATOM 8576 O O . ALA B 1 580 ? 2.877 -44.860 14.047 1.00 70.89 4797 ALA B O 1
ATOM 8578 N N . ASP B 1 581 ? 1.688 -46.745 14.385 1.00 74.58 4798 ASP B N 1
ATOM 8579 C CA . ASP B 1 581 ? 1.937 -47.282 13.031 1.00 77.73 4798 ASP B CA 1
ATOM 8580 C C . ASP B 1 581 ? 1.138 -46.539 11.951 1.00 75.74 4798 ASP B C 1
ATOM 8581 O O . ASP B 1 581 ? 1.523 -46.543 10.798 1.00 78.68 4798 ASP B O 1
ATOM 8586 N N . ALA B 1 582 ? 0.040 -45.892 12.331 1.00 75.53 4799 ALA B N 1
ATOM 8587 C CA . ALA B 1 582 ? -0.748 -45.072 11.402 1.00 76.05 4799 ALA B CA 1
ATOM 8588 C C . ALA B 1 582 ? 0.043 -43.991 10.642 1.00 75.52 4799 ALA B C 1
ATOM 8589 O O . ALA B 1 582 ? -0.489 -43.391 9.715 1.00 79.01 4799 ALA B O 1
ATOM 8591 N N . VAL B 1 583 ? 1.283 -43.708 11.025 1.00 71.70 4800 VAL B N 1
ATOM 8592 C CA . VAL B 1 583 ? 2.103 -42.808 10.216 1.00 70.14 4800 VAL B CA 1
ATOM 8593 C C . VAL B 1 583 ? 3.122 -43.557 9.341 1.00 70.01 4800 VAL B C 1
ATOM 8594 O O . VAL B 1 583 ? 3.938 -42.917 8.674 1.00 65.51 4800 VAL B O 1
ATOM 8598 N N . ARG B 1 584 ? 3.076 -44.892 9.330 1.00 73.13 4801 ARG B N 1
ATOM 8599 C CA . ARG B 1 584 ? 3.903 -45.695 8.381 1.00 78.77 4801 ARG B CA 1
ATOM 8600 C C . ARG B 1 584 ? 3.119 -46.266 7.193 1.00 75.65 4801 ARG B C 1
ATOM 8601 O O . ARG B 1 584 ? 1.909 -46.474 7.285 1.00 75.58 4801 ARG B O 1
ATOM 8609 N N . ASP C 1 6 ? 23.491 13.032 -31.417 1.00 119.33 4223 ASP C N 1
ATOM 8610 C CA . ASP C 1 6 ? 22.768 12.089 -30.509 1.00 122.46 4223 ASP C CA 1
ATOM 8611 C C . ASP C 1 6 ? 23.753 11.118 -29.861 1.00 119.91 4223 ASP C C 1
ATOM 8612 O O . ASP C 1 6 ? 24.015 10.030 -30.393 1.00 120.32 4223 ASP C O 1
ATOM 8617 N N . ASP C 1 7 ? 24.300 11.526 -28.718 1.00 112.70 4224 ASP C N 1
ATOM 8618 C CA . ASP C 1 7 ? 25.146 10.651 -27.909 1.00 105.71 4224 ASP C CA 1
ATOM 8619 C C . ASP C 1 7 ? 24.664 10.624 -26.429 1.00 105.28 4224 ASP C C 1
ATOM 8620 O O . ASP C 1 7 ? 24.792 11.604 -25.672 1.00 100.43 4224 ASP C O 1
ATOM 8625 N N . GLU C 1 8 ? 24.084 9.491 -26.040 1.00 97.89 4225 GLU C N 1
ATOM 8626 C CA . GLU C 1 8 ? 23.587 9.309 -24.687 1.00 91.50 4225 GLU C CA 1
ATOM 8627 C C . GLU C 1 8 ? 24.709 9.063 -23.703 1.00 80.51 4225 GLU C C 1
ATOM 8628 O O . GLU C 1 8 ? 25.810 8.647 -24.082 1.00 81.55 4225 GLU C O 1
ATOM 8634 N N . ILE C 1 9 ? 24.400 9.300 -22.430 1.00 72.42 4226 ILE C N 1
ATOM 8635 C CA . ILE C 1 9 ? 25.336 9.087 -21.327 1.00 66.19 4226 ILE C CA 1
ATOM 8636 C C . ILE C 1 9 ? 25.144 7.680 -20.745 1.00 62.20 4226 ILE C C 1
ATOM 8637 O O . ILE C 1 9 ? 24.024 7.194 -20.579 1.00 63.84 4226 ILE C O 1
ATOM 8642 N N . VAL C 1 10 ? 26.245 7.033 -20.420 1.00 57.47 4227 VAL C N 1
ATOM 8643 C CA . VAL C 1 10 ? 26.182 5.698 -19.890 1.00 58.75 4227 VAL C CA 1
ATOM 8644 C C . VAL C 1 10 ? 27.052 5.540 -18.665 1.00 55.80 4227 VAL C C 1
ATOM 8645 O O . VAL C 1 10 ? 27.934 6.352 -18.392 1.00 52.97 4227 VAL C O 1
ATOM 8649 N N . ILE C 1 11 ? 26.824 4.464 -17.938 1.00 55.26 4228 ILE C N 1
ATOM 8650 C CA . ILE C 1 11 ? 27.608 4.206 -16.756 1.00 53.09 4228 ILE C CA 1
ATOM 8651 C C . ILE C 1 11 ? 28.498 3.019 -17.052 1.00 51.35 4228 ILE C C 1
ATOM 8652 O O . ILE C 1 11 ? 28.035 1.975 -17.490 1.00 48.47 4228 ILE C O 1
ATOM 8657 N N . VAL C 1 12 ? 29.788 3.226 -16.844 1.00 50.49 4229 VAL C N 1
ATOM 8658 C CA . VAL C 1 12 ? 30.799 2.231 -17.141 1.00 50.08 4229 VAL C CA 1
ATOM 8659 C C . VAL C 1 12 ? 31.536 1.795 -15.879 1.00 49.37 4229 VAL C C 1
ATOM 8660 O O . VAL C 1 12 ? 32.526 1.051 -15.952 1.00 48.40 4229 VAL C O 1
ATOM 8664 N N . GLY C 1 13 ? 31.051 2.267 -14.719 1.00 48.91 4230 GLY C N 1
ATOM 8665 C CA . GLY C 1 13 ? 31.692 1.966 -13.441 1.00 47.47 4230 GLY C CA 1
ATOM 8666 C C . GLY C 1 13 ? 30.846 2.219 -12.212 1.00 46.43 4230 GLY C C 1
ATOM 8667 O O . GLY C 1 13 ? 30.064 3.171 -12.154 1.00 46.45 4230 GLY C O 1
ATOM 8668 N N . VAL C 1 14 ? 31.020 1.359 -11.216 1.00 44.93 4231 VAL C N 1
ATOM 8669 C CA . VAL C 1 14 ? 30.410 1.588 -9.924 1.00 43.12 4231 VAL C CA 1
ATOM 8670 C C . VAL C 1 14 ? 31.190 0.946 -8.772 1.00 41.78 4231 VAL C C 1
ATOM 8671 O O . VAL C 1 14 ? 31.735 -0.131 -8.900 1.00 44.68 4231 VAL C O 1
ATOM 8675 N N . ALA C 1 15 ? 31.267 1.644 -7.651 1.00 42.22 4232 ALA C N 1
ATOM 8676 C CA . ALA C 1 15 ? 31.939 1.149 -6.464 1.00 43.71 4232 ALA C CA 1
ATOM 8677 C C . ALA C 1 15 ? 31.237 1.767 -5.308 1.00 45.47 4232 ALA C C 1
ATOM 8678 O O . ALA C 1 15 ? 30.645 2.832 -5.454 1.00 50.03 4232 ALA C O 1
ATOM 8680 N N . GLY C 1 16 ? 31.321 1.127 -4.150 1.00 47.68 4233 GLY C N 1
ATOM 8681 C CA . GLY C 1 16 ? 30.546 1.565 -3.005 1.00 48.07 4233 GLY C CA 1
ATOM 8682 C C . GLY C 1 16 ? 30.679 0.716 -1.756 1.00 46.31 4233 GLY C C 1
ATOM 8683 O O . GLY C 1 16 ? 31.035 -0.437 -1.812 1.00 42.11 4233 GLY C O 1
ATOM 8684 N N . ARG C 1 17 ? 30.397 1.330 -0.620 1.00 44.85 4234 ARG C N 1
ATOM 8685 C CA . ARG C 1 17 ? 30.493 0.675 0.646 1.00 47.05 4234 ARG C CA 1
ATOM 8686 C C . ARG C 1 17 ? 29.174 0.931 1.313 1.00 46.85 4234 ARG C C 1
ATOM 8687 O O . ARG C 1 17 ? 28.653 2.046 1.248 1.00 45.38 4234 ARG C O 1
ATOM 8695 N N . TYR C 1 18 ? 28.645 -0.095 1.970 1.00 46.77 4235 TYR C N 1
ATOM 8696 C CA . TYR C 1 18 ? 27.307 -0.020 2.577 1.00 45.91 4235 TYR C CA 1
ATOM 8697 C C . TYR C 1 18 ? 27.265 -0.856 3.837 1.00 46.48 4235 TYR C C 1
ATOM 8698 O O . TYR C 1 18 ? 28.250 -1.578 4.161 1.00 45.02 4235 TYR C O 1
ATOM 8707 N N . PRO C 1 19 ? 26.152 -0.749 4.583 1.00 47.02 4236 PRO C N 1
ATOM 8708 C CA . PRO C 1 19 ? 26.107 -1.523 5.831 1.00 46.72 4236 PRO C CA 1
ATOM 8709 C C . PRO C 1 19 ? 26.256 -3.021 5.561 1.00 44.87 4236 PRO C C 1
ATOM 8710 O O . PRO C 1 19 ? 25.573 -3.598 4.686 1.00 43.10 4236 PRO C O 1
ATOM 8714 N N . LYS C 1 20 ? 27.217 -3.603 6.273 1.00 46.03 4237 LYS C N 1
ATOM 8715 C CA . LYS C 1 20 ? 27.604 -5.015 6.129 1.00 49.42 4237 LYS C CA 1
ATOM 8716 C C . LYS C 1 20 ? 28.026 -5.358 4.711 1.00 48.54 4237 LYS C C 1
ATOM 8717 O O . LYS C 1 20 ? 27.825 -6.457 4.253 1.00 50.43 4237 LYS C O 1
ATOM 8723 N N . ALA C 1 21 ? 28.617 -4.410 4.009 1.00 49.00 4238 ALA C N 1
ATOM 8724 C CA . ALA C 1 21 ? 29.007 -4.639 2.646 1.00 47.31 4238 ALA C CA 1
ATOM 8725 C C . ALA C 1 21 ? 30.219 -3.790 2.371 1.00 49.66 4238 ALA C C 1
ATOM 8726 O O . ALA C 1 21 ? 30.101 -2.632 1.983 1.00 51.77 4238 ALA C O 1
ATOM 8728 N N . ASP C 1 22 ? 31.392 -4.358 2.589 1.00 53.06 4239 ASP C N 1
ATOM 8729 C CA . ASP C 1 22 ? 32.628 -3.634 2.271 1.00 59.87 4239 ASP C CA 1
ATOM 8730 C C . ASP C 1 22 ? 32.923 -3.469 0.751 1.00 56.32 4239 ASP C C 1
ATOM 8731 O O . ASP C 1 22 ? 33.751 -2.660 0.371 1.00 56.57 4239 ASP C O 1
ATOM 8736 N N . ASP C 1 23 ? 32.225 -4.189 -0.112 1.00 57.48 4240 ASP C N 1
ATOM 8737 C CA . ASP C 1 23 ? 32.373 -3.990 -1.573 1.00 59.96 4240 ASP C CA 1
ATOM 8738 C C . ASP C 1 23 ? 31.077 -4.423 -2.199 1.00 60.30 4240 ASP C C 1
ATOM 8739 O O . ASP C 1 23 ? 30.176 -4.891 -1.488 1.00 59.33 4240 ASP C O 1
ATOM 8744 N N . LEU C 1 24 ? 30.976 -4.267 -3.514 1.00 56.45 4241 LEU C N 1
ATOM 8745 C CA . LEU C 1 24 ? 29.720 -4.509 -4.187 1.00 57.53 4241 LEU C CA 1
ATOM 8746 C C . LEU C 1 24 ? 29.402 -5.976 -4.333 1.00 57.68 4241 LEU C C 1
ATOM 8747 O O . LEU C 1 24 ? 28.241 -6.320 -4.500 1.00 62.04 4241 LEU C O 1
ATOM 8752 N N . ALA C 1 25 ? 30.404 -6.837 -4.236 1.00 57.42 4242 ALA C N 1
ATOM 8753 C CA . ALA C 1 25 ? 30.145 -8.284 -4.205 1.00 59.01 4242 ALA C CA 1
ATOM 8754 C C . ALA C 1 25 ? 29.295 -8.615 -2.982 1.00 57.29 4242 ALA C C 1
ATOM 8755 O O . ALA C 1 25 ? 28.205 -9.165 -3.101 1.00 56.84 4242 ALA C O 1
ATOM 8757 N N . GLN C 1 26 ? 29.802 -8.236 -1.818 1.00 55.11 4243 GLN C N 1
ATOM 8758 C CA . GLN C 1 26 ? 29.128 -8.477 -0.555 1.00 54.05 4243 GLN C CA 1
ATOM 8759 C C . GLN C 1 26 ? 27.739 -7.780 -0.516 1.00 51.34 4243 GLN C C 1
ATOM 8760 O O . GLN C 1 26 ? 26.768 -8.308 0.008 1.00 54.01 4243 GLN C O 1
ATOM 8766 N N . PHE C 1 27 ? 27.637 -6.621 -1.132 1.00 49.61 4244 PHE C N 1
ATOM 8767 C CA . PHE C 1 27 ? 26.380 -5.915 -1.246 1.00 48.28 4244 PHE C CA 1
ATOM 8768 C C . PHE C 1 27 ? 25.382 -6.689 -2.047 1.00 49.54 4244 PHE C C 1
ATOM 8769 O O . PHE C 1 27 ? 24.226 -6.753 -1.674 1.00 50.20 4244 PHE C O 1
ATOM 8777 N N . TRP C 1 28 ? 25.806 -7.240 -3.178 1.00 50.75 4245 TRP C N 1
ATOM 8778 C CA . TRP C 1 28 ? 24.897 -8.062 -3.969 1.00 52.46 4245 TRP C CA 1
ATOM 8779 C C . TRP C 1 28 ? 24.409 -9.294 -3.182 1.00 53.79 4245 TRP C C 1
ATOM 8780 O O . TRP C 1 28 ? 23.229 -9.635 -3.184 1.00 55.02 4245 TRP C O 1
ATOM 8791 N N . ARG C 1 29 ? 25.343 -9.952 -2.519 1.00 54.36 4246 ARG C N 1
ATOM 8792 C CA . ARG C 1 29 ? 25.044 -11.091 -1.699 1.00 58.11 4246 ARG C CA 1
ATOM 8793 C C . ARG C 1 29 ? 23.930 -10.667 -0.723 1.00 57.68 4246 ARG C C 1
ATOM 8794 O O . ARG C 1 29 ? 22.820 -11.171 -0.811 1.00 58.10 4246 ARG C O 1
ATOM 8802 N N . ASN C 1 30 ? 24.219 -9.703 0.154 1.00 55.52 4247 ASN C N 1
ATOM 8803 C CA . ASN C 1 30 ? 23.233 -9.177 1.112 1.00 53.88 4247 ASN C CA 1
ATOM 8804 C C . ASN C 1 30 ? 21.915 -8.848 0.466 1.00 53.26 4247 ASN C C 1
ATOM 8805 O O . ASN C 1 30 ? 20.852 -9.211 0.956 1.00 55.50 4247 ASN C O 1
ATOM 8810 N N . LEU C 1 31 ? 21.984 -8.141 -0.637 1.00 55.05 4248 LEU C N 1
ATOM 8811 C CA . LEU C 1 31 ? 20.781 -7.731 -1.322 1.00 58.73 4248 LEU C CA 1
ATOM 8812 C C . LEU C 1 31 ? 19.955 -8.925 -1.724 1.00 59.35 4248 LEU C C 1
ATOM 8813 O O . LEU C 1 31 ? 18.762 -8.969 -1.458 1.00 59.94 4248 LEU C O 1
ATOM 8818 N N . ARG C 1 32 ? 20.621 -9.878 -2.358 1.00 58.22 4249 ARG C N 1
ATOM 8819 C CA . ARG C 1 32 ? 20.000 -11.074 -2.907 1.00 63.52 4249 ARG C CA 1
ATOM 8820 C C . ARG C 1 32 ? 19.210 -11.883 -1.877 1.00 63.71 4249 ARG C C 1
ATOM 8821 O O . ARG C 1 32 ? 18.074 -12.303 -2.113 1.00 61.58 4249 ARG C O 1
ATOM 8829 N N . GLU C 1 33 ? 19.870 -12.085 -0.741 1.00 64.42 4250 GLU C N 1
ATOM 8830 C CA . GLU C 1 33 ? 19.355 -12.801 0.407 1.00 66.61 4250 GLU C CA 1
ATOM 8831 C C . GLU C 1 33 ? 18.287 -12.065 1.179 1.00 61.32 4250 GLU C C 1
ATOM 8832 O O . GLU C 1 33 ? 17.732 -12.634 2.076 1.00 59.86 4250 GLU C O 1
ATOM 8838 N N . GLY C 1 34 ? 18.055 -10.792 0.903 1.00 59.02 4251 GLY C N 1
ATOM 8839 C CA . GLY C 1 34 ? 17.202 -9.968 1.763 1.00 60.76 4251 GLY C CA 1
ATOM 8840 C C . GLY C 1 34 ? 17.712 -9.862 3.197 1.00 57.53 4251 GLY C C 1
ATOM 8841 O O . GLY C 1 34 ? 16.979 -10.081 4.147 1.00 56.91 4251 GLY C O 1
ATOM 8842 N N . ARG C 1 35 ? 18.980 -9.530 3.340 1.00 53.65 4252 ARG C N 1
ATOM 8843 C CA . ARG C 1 35 ? 19.584 -9.420 4.631 1.00 51.79 4252 ARG C CA 1
ATOM 8844 C C . ARG C 1 35 ? 19.172 -8.094 5.253 1.00 53.95 4252 ARG C C 1
ATOM 8845 O O . ARG C 1 35 ? 19.054 -7.100 4.569 1.00 57.07 4252 ARG C O 1
ATOM 8853 N N . ASP C 1 36 ? 18.934 -8.101 6.552 1.00 55.95 4253 ASP C N 1
ATOM 8854 C CA . ASP C 1 36 ? 18.687 -6.901 7.310 1.00 54.18 4253 ASP C CA 1
ATOM 8855 C C . ASP C 1 36 ? 20.043 -6.532 7.861 1.00 52.57 4253 ASP C C 1
ATOM 8856 O O . ASP C 1 36 ? 20.646 -7.299 8.593 1.00 53.90 4253 ASP C O 1
ATOM 8861 N N . CYS C 1 37 ? 20.563 -5.380 7.476 1.00 51.31 4254 CYS C N 1
ATOM 8862 C CA . CYS C 1 37 ? 21.902 -5.014 7.901 1.00 50.31 4254 CYS C CA 1
ATOM 8863 C C . CYS C 1 37 ? 21.934 -3.939 8.989 1.00 49.21 4254 CYS C C 1
ATOM 8864 O O . CYS C 1 37 ? 22.982 -3.426 9.328 1.00 51.24 4254 CYS C O 1
ATOM 8867 N N . VAL C 1 38 ? 20.790 -3.640 9.568 1.00 47.71 4255 VAL C N 1
ATOM 8868 C CA . VAL C 1 38 ? 20.699 -2.669 10.618 1.00 44.72 4255 VAL C CA 1
ATOM 8869 C C . VAL C 1 38 ? 21.079 -3.258 11.995 1.00 44.59 4255 VAL C C 1
ATOM 8870 O O . VAL C 1 38 ? 20.677 -4.335 12.348 1.00 46.28 4255 VAL C O 1
ATOM 8874 N N . GLU C 1 39 ? 21.820 -2.502 12.786 1.00 43.51 4256 GLU C N 1
ATOM 8875 C CA . GLU C 1 39 ? 22.335 -2.961 14.044 1.00 44.87 4256 GLU C CA 1
ATOM 8876 C C . GLU C 1 39 ? 22.341 -1.831 15.096 1.00 43.42 4256 GLU C C 1
ATOM 8877 O O . GLU C 1 39 ? 22.064 -0.680 14.816 1.00 41.24 4256 GLU C O 1
ATOM 8883 N N . GLU C 1 40 ? 22.677 -2.178 16.316 1.00 44.14 4257 GLU C N 1
ATOM 8884 C CA . GLU C 1 40 ? 22.730 -1.197 17.369 1.00 46.14 4257 GLU C CA 1
ATOM 8885 C C . GLU C 1 40 ? 23.951 -0.325 17.196 1.00 46.08 4257 GLU C C 1
ATOM 8886 O O . GLU C 1 40 ? 24.950 -0.741 16.609 1.00 45.82 4257 GLU C O 1
ATOM 8892 N N . VAL C 1 41 ? 23.883 0.891 17.726 1.00 44.68 4258 VAL C N 1
ATOM 8893 C CA . VAL C 1 41 ? 25.038 1.752 17.713 1.00 43.61 4258 VAL C CA 1
ATOM 8894 C C . VAL C 1 41 ? 26.247 0.960 18.191 1.00 44.79 4258 VAL C C 1
ATOM 8895 O O . VAL C 1 41 ? 26.234 0.432 19.281 1.00 50.81 4258 VAL C O 1
ATOM 8899 N N . PRO C 1 42 ? 27.296 0.873 17.369 1.00 46.55 4259 PRO C N 1
ATOM 8900 C CA . PRO C 1 42 ? 28.538 0.237 17.825 1.00 46.80 4259 PRO C CA 1
ATOM 8901 C C . PRO C 1 42 ? 29.132 1.028 18.964 1.00 48.16 4259 PRO C C 1
ATOM 8902 O O . PRO C 1 42 ? 28.999 2.251 19.009 1.00 52.84 4259 PRO C O 1
ATOM 8906 N N . GLU C 1 43 ? 29.823 0.350 19.850 1.00 50.46 4260 GLU C N 1
ATOM 8907 C CA . GLU C 1 43 ? 30.239 0.945 21.102 1.00 52.94 4260 GLU C CA 1
ATOM 8908 C C . GLU C 1 43 ? 31.575 1.645 20.930 1.00 53.48 4260 GLU C C 1
ATOM 8909 O O . GLU C 1 43 ? 31.972 2.445 21.763 1.00 54.47 4260 GLU C O 1
ATOM 8915 N N . ASP C 1 44 ? 32.261 1.342 19.835 1.00 54.56 4261 ASP C N 1
ATOM 8916 C CA . ASP C 1 44 ? 33.451 2.086 19.446 1.00 56.01 4261 ASP C CA 1
ATOM 8917 C C . ASP C 1 44 ? 33.149 3.460 18.787 1.00 56.37 4261 ASP C C 1
ATOM 8918 O O . ASP C 1 44 ? 34.069 4.272 18.624 1.00 59.40 4261 ASP C O 1
ATOM 8923 N N . ARG C 1 45 ? 31.885 3.727 18.432 1.00 51.72 4262 ARG C N 1
ATOM 8924 C CA . ARG C 1 45 ? 31.459 5.064 18.004 1.00 47.41 4262 ARG C CA 1
ATOM 8925 C C . ARG C 1 45 ? 31.177 5.967 19.179 1.00 45.44 4262 ARG C C 1
ATOM 8926 O O . ARG C 1 45 ? 31.797 6.989 19.375 1.00 44.35 4262 ARG C O 1
ATOM 8934 N N . TRP C 1 46 ? 30.166 5.614 19.949 1.00 46.23 4263 TRP C N 1
ATOM 8935 C CA . TRP C 1 46 ? 29.854 6.373 21.127 1.00 45.24 4263 TRP C CA 1
ATOM 8936 C C . TRP C 1 46 ? 29.079 5.498 22.040 1.00 43.75 4263 TRP C C 1
ATOM 8937 O O . TRP C 1 46 ? 28.580 4.447 21.652 1.00 44.11 4263 TRP C O 1
ATOM 8948 N N . ASP C 1 47 ? 29.015 5.949 23.268 1.00 42.77 4264 ASP C N 1
ATOM 8949 C CA . ASP C 1 47 ? 28.227 5.328 24.293 1.00 43.68 4264 ASP C CA 1
ATOM 8950 C C . ASP C 1 47 ? 26.777 5.772 24.194 1.00 41.80 4264 ASP C C 1
ATOM 8951 O O . ASP C 1 47 ? 26.393 6.793 24.791 1.00 45.14 4264 ASP C O 1
ATOM 8956 N N . HIS C 1 48 ? 25.959 4.990 23.512 1.00 39.80 4265 HIS C N 1
ATOM 8957 C CA . HIS C 1 48 ? 24.594 5.395 23.282 1.00 40.00 4265 HIS C CA 1
ATOM 8958 C C . HIS C 1 48 ? 23.768 5.520 24.534 1.00 43.88 4265 HIS C C 1
ATOM 8959 O O . HIS C 1 48 ? 22.766 6.239 24.534 1.00 48.59 4265 HIS C O 1
ATOM 8966 N N . GLY C 1 49 ? 24.174 4.850 25.610 1.00 45.12 4266 GLY C N 1
ATOM 8967 C CA . GLY C 1 49 ? 23.447 4.918 26.865 1.00 42.44 4266 GLY C CA 1
ATOM 8968 C C . GLY C 1 49 ? 23.392 6.296 27.476 1.00 45.27 4266 GLY C C 1
ATOM 8969 O O . GLY C 1 49 ? 22.479 6.609 28.254 1.00 44.38 4266 GLY C O 1
ATOM 8970 N N . ARG C 1 50 ? 24.354 7.144 27.129 1.00 46.07 4267 ARG C N 1
ATOM 8971 C CA . ARG C 1 50 ? 24.292 8.517 27.568 1.00 44.96 4267 ARG C CA 1
ATOM 8972 C C . ARG C 1 50 ? 23.127 9.261 26.962 1.00 43.37 4267 ARG C C 1
ATOM 8973 O O . ARG C 1 50 ? 22.676 10.258 27.533 1.00 45.34 4267 ARG C O 1
ATOM 8981 N N . PHE C 1 51 ? 22.654 8.824 25.801 1.00 39.56 4268 PHE C N 1
ATOM 8982 C CA . PHE C 1 51 ? 21.683 9.600 25.093 1.00 39.56 4268 PHE C CA 1
ATOM 8983 C C . PHE C 1 51 ? 20.381 8.923 24.839 1.00 39.37 4268 PHE C C 1
ATOM 8984 O O . PHE C 1 51 ? 19.496 9.553 24.277 1.00 40.96 4268 PHE C O 1
ATOM 8992 N N . TYR C 1 52 ? 20.246 7.660 25.194 1.00 40.14 4269 TYR C N 1
ATOM 8993 C CA . TYR C 1 52 ? 19.059 6.907 24.743 1.00 40.44 4269 TYR C CA 1
ATOM 8994 C C . TYR C 1 52 ? 17.995 6.943 25.821 1.00 40.79 4269 TYR C C 1
ATOM 8995 O O . TYR C 1 52 ? 18.323 6.843 26.984 1.00 40.55 4269 TYR C O 1
ATOM 9004 N N . ASP C 1 53 ? 16.727 7.048 25.424 1.00 39.48 4270 ASP C N 1
ATOM 9005 C CA . ASP C 1 53 ? 15.625 6.772 26.329 1.00 39.89 4270 ASP C CA 1
ATOM 9006 C C . ASP C 1 53 ? 14.448 6.386 25.449 1.00 38.79 4270 ASP C C 1
ATOM 9007 O O . ASP C 1 53 ? 14.173 7.058 24.495 1.00 39.10 4270 ASP C O 1
ATOM 9012 N N . PRO C 1 54 ? 13.751 5.278 25.758 1.00 40.21 4271 PRO C N 1
ATOM 9013 C CA . PRO C 1 54 ? 12.765 4.762 24.803 1.00 38.86 4271 PRO C CA 1
ATOM 9014 C C . PRO C 1 54 ? 11.521 5.600 24.687 1.00 38.10 4271 PRO C C 1
ATOM 9015 O O . PRO C 1 54 ? 10.782 5.483 23.717 1.00 38.07 4271 PRO C O 1
ATOM 9019 N N . ASP C 1 55 ? 11.323 6.477 25.647 1.00 39.70 4272 ASP C N 1
ATOM 9020 C CA . ASP C 1 55 ? 10.209 7.417 25.617 1.00 40.68 4272 ASP C CA 1
ATOM 9021 C C . ASP C 1 55 ? 10.479 8.505 24.584 1.00 40.72 4272 ASP C C 1
ATOM 9022 O O . ASP C 1 55 ? 11.367 9.374 24.776 1.00 37.54 4272 ASP C O 1
ATOM 9027 N N . PRO C 1 56 ? 9.690 8.496 23.493 1.00 43.20 4273 PRO C N 1
ATOM 9028 C CA . PRO C 1 56 ? 9.913 9.437 22.378 1.00 41.47 4273 PRO C CA 1
ATOM 9029 C C . PRO C 1 56 ? 9.670 10.928 22.687 1.00 41.53 4273 PRO C C 1
ATOM 9030 O O . PRO C 1 56 ? 9.784 11.752 21.808 1.00 48.47 4273 PRO C O 1
ATOM 9034 N N . ALA C 1 57 ? 9.381 11.284 23.920 1.00 40.48 4274 ALA C N 1
ATOM 9035 C CA . ALA C 1 57 ? 9.343 12.666 24.326 1.00 38.00 4274 ALA C CA 1
ATOM 9036 C C . ALA C 1 57 ? 10.233 12.885 25.559 1.00 37.68 4274 ALA C C 1
ATOM 9037 O O . ALA C 1 57 ? 10.053 13.834 26.294 1.00 37.47 4274 ALA C O 1
ATOM 9039 N N . ALA C 1 58 ? 11.194 12.012 25.821 1.00 37.77 4275 ALA C N 1
ATOM 9040 C CA . ALA C 1 58 ? 12.137 12.320 26.883 1.00 38.16 4275 ALA C CA 1
ATOM 9041 C C . ALA C 1 58 ? 13.008 13.500 26.404 1.00 39.98 4275 ALA C C 1
ATOM 9042 O O . ALA C 1 58 ? 13.691 13.427 25.356 1.00 40.93 4275 ALA C O 1
ATOM 9044 N N . PRO C 1 59 ? 12.955 14.605 27.127 1.00 40.10 4276 PRO C N 1
ATOM 9045 C CA . PRO C 1 59 ? 13.746 15.787 26.766 1.00 40.32 4276 PRO C CA 1
ATOM 9046 C C . PRO C 1 59 ? 15.235 15.520 26.732 1.00 41.21 4276 PRO C C 1
ATOM 9047 O O . PRO C 1 59 ? 15.754 14.959 27.668 1.00 40.13 4276 PRO C O 1
ATOM 9051 N N . GLY C 1 60 ? 15.894 15.942 25.654 1.00 41.92 4277 GLY C N 1
ATOM 9052 C CA . GLY C 1 60 ? 17.326 15.859 25.533 1.00 41.02 4277 GLY C CA 1
ATOM 9053 C C . GLY C 1 60 ? 17.874 14.508 25.123 1.00 41.47 4277 GLY C C 1
ATOM 9054 O O . GLY C 1 60 ? 19.086 14.306 25.164 1.00 41.55 4277 GLY C O 1
ATOM 9055 N N . LYS C 1 61 ? 17.006 13.584 24.709 1.00 42.07 4278 LYS C N 1
ATOM 9056 C CA . LYS C 1 61 ? 17.395 12.148 24.582 1.00 40.34 4278 LYS C CA 1
ATOM 9057 C C . LYS C 1 61 ? 16.990 11.623 23.213 1.00 40.28 4278 LYS C C 1
ATOM 9058 O O . LYS C 1 61 ? 16.193 12.235 22.530 1.00 42.29 4278 LYS C O 1
ATOM 9064 N N . ALA C 1 62 ? 17.561 10.519 22.780 1.00 41.33 4279 ALA C N 1
ATOM 9065 C CA . ALA C 1 62 ? 17.146 9.909 21.512 1.00 42.35 4279 ALA C CA 1
ATOM 9066 C C . ALA C 1 62 ? 16.362 8.670 21.827 1.00 41.08 4279 ALA C C 1
ATOM 9067 O O . ALA C 1 62 ? 16.710 7.956 22.721 1.00 44.78 4279 ALA C O 1
ATOM 9069 N N . TYR C 1 63 ? 15.317 8.394 21.082 1.00 41.41 4280 TYR C N 1
ATOM 9070 C CA . TYR C 1 63 ? 14.450 7.263 21.434 1.00 43.40 4280 TYR C CA 1
ATOM 9071 C C . TYR C 1 63 ? 14.695 6.093 20.527 1.00 39.50 4280 TYR C C 1
ATOM 9072 O O . TYR C 1 63 ? 13.922 5.173 20.507 1.00 37.69 4280 TYR C O 1
ATOM 9081 N N . ALA C 1 64 ? 15.750 6.132 19.734 1.00 38.58 4281 ALA C N 1
ATOM 9082 C CA . ALA C 1 64 ? 16.077 4.937 18.973 1.00 38.18 4281 ALA C CA 1
ATOM 9083 C C . ALA C 1 64 ? 17.554 4.719 18.994 1.00 40.56 4281 ALA C C 1
ATOM 9084 O O . ALA C 1 64 ? 18.295 5.640 19.298 1.00 45.16 4281 ALA C O 1
ATOM 9086 N N . LYS C 1 65 ? 17.984 3.492 18.715 1.00 43.81 4282 LYS C N 1
ATOM 9087 C CA . LYS C 1 65 ? 19.378 3.094 18.924 1.00 45.15 4282 LYS C CA 1
ATOM 9088 C C . LYS C 1 65 ? 19.993 2.245 17.844 1.00 42.66 4282 LYS C C 1
ATOM 9089 O O . LYS C 1 65 ? 20.959 1.559 18.112 1.00 42.55 4282 LYS C O 1
ATOM 9095 N N . TRP C 1 66 ? 19.452 2.323 16.632 1.00 44.36 4283 TRP C N 1
ATOM 9096 C CA . TRP C 1 66 ? 19.866 1.497 15.493 1.00 44.26 4283 TRP C CA 1
ATOM 9097 C C . TRP C 1 66 ? 20.400 2.279 14.290 1.00 46.04 4283 TRP C C 1
ATOM 9098 O O . TRP C 1 66 ? 20.189 3.493 14.166 1.00 45.76 4283 TRP C O 1
ATOM 9109 N N . GLY C 1 67 ? 21.079 1.561 13.393 1.00 47.22 4284 GLY C N 1
ATOM 9110 C CA . GLY C 1 67 ? 21.698 2.176 12.231 1.00 45.59 4284 GLY C CA 1
ATOM 9111 C C . GLY C 1 67 ? 22.248 1.190 11.241 1.00 44.12 4284 GLY C C 1
ATOM 9112 O O . GLY C 1 67 ? 22.423 0.013 11.534 1.00 44.05 4284 GLY C O 1
ATOM 9113 N N . GLY C 1 68 ? 22.499 1.675 10.047 1.00 41.90 4285 GLY C N 1
ATOM 9114 C CA . GLY C 1 68 ? 23.158 0.875 9.048 1.00 44.61 4285 GLY C CA 1
ATOM 9115 C C . GLY C 1 68 ? 24.590 1.338 9.071 1.00 44.03 4285 GLY C C 1
ATOM 9116 O O . GLY C 1 68 ? 24.881 2.428 8.585 1.00 47.01 4285 GLY C O 1
ATOM 9117 N N . TRP C 1 69 ? 25.477 0.547 9.652 1.00 42.14 4286 TRP C N 1
ATOM 9118 C CA . TRP C 1 69 ? 26.831 1.010 9.974 1.00 41.91 4286 TRP C CA 1
ATOM 9119 C C . TRP C 1 69 ? 27.825 0.445 8.976 1.00 42.56 4286 TRP C C 1
ATOM 9120 O O . TRP C 1 69 ? 27.699 -0.677 8.578 1.00 43.94 4286 TRP C O 1
ATOM 9131 N N . LEU C 1 70 ? 28.793 1.231 8.536 1.00 44.27 4287 LEU C N 1
ATOM 9132 C CA . LEU C 1 70 ? 29.869 0.688 7.736 1.00 48.38 4287 LEU C CA 1
ATOM 9133 C C . LEU C 1 70 ? 30.771 -0.057 8.663 1.00 50.08 4287 LEU C C 1
ATOM 9134 O O . LEU C 1 70 ? 30.867 0.307 9.814 1.00 52.50 4287 LEU C O 1
ATOM 9139 N N . SER C 1 71 ? 31.474 -1.058 8.164 1.00 52.29 4288 SER C N 1
ATOM 9140 C CA . SER C 1 71 ? 32.227 -1.911 9.068 1.00 58.66 4288 SER C CA 1
ATOM 9141 C C . SER C 1 71 ? 33.158 -1.096 9.971 1.00 61.09 4288 SER C C 1
ATOM 9142 O O . SER C 1 71 ? 33.191 -1.273 11.196 1.00 69.23 4288 SER C O 1
ATOM 9145 N N . ASP C 1 72 ? 33.888 -0.172 9.388 1.00 58.65 4289 ASP C N 1
ATOM 9146 C CA . ASP C 1 72 ? 34.845 0.567 10.154 1.00 59.86 4289 ASP C CA 1
ATOM 9147 C C . ASP C 1 72 ? 35.174 1.852 9.413 1.00 57.86 4289 ASP C C 1
ATOM 9148 O O . ASP C 1 72 ? 35.891 1.840 8.418 1.00 61.27 4289 ASP C O 1
ATOM 9153 N N . VAL C 1 73 ? 34.678 2.960 9.938 1.00 51.33 4290 VAL C N 1
ATOM 9154 C CA . VAL C 1 73 ? 34.848 4.240 9.308 1.00 47.13 4290 VAL C CA 1
ATOM 9155 C C . VAL C 1 73 ? 36.112 5.013 9.769 1.00 48.57 4290 VAL C C 1
ATOM 9156 O O . VAL C 1 73 ? 36.402 6.075 9.259 1.00 47.43 4290 VAL C O 1
ATOM 9160 N N . ALA C 1 74 ? 36.858 4.529 10.748 1.00 50.15 4291 ALA C N 1
ATOM 9161 C CA . ALA C 1 74 ? 38.062 5.260 11.126 1.00 49.93 4291 ALA C CA 1
ATOM 9162 C C . ALA C 1 74 ? 39.285 4.828 10.314 1.00 50.16 4291 ALA C C 1
ATOM 9163 O O . ALA C 1 74 ? 40.298 5.515 10.373 1.00 53.29 4291 ALA C O 1
ATOM 9165 N N . SER C 1 75 ? 39.194 3.722 9.566 1.00 52.69 4292 SER C N 1
ATOM 9166 C CA . SER C 1 75 ? 40.346 3.159 8.832 1.00 55.22 4292 SER C CA 1
ATOM 9167 C C . SER C 1 75 ? 40.633 3.947 7.578 1.00 54.29 4292 SER C C 1
ATOM 9168 O O . SER C 1 75 ? 39.715 4.346 6.866 1.00 52.99 4292 SER C O 1
ATOM 9171 N N . PHE C 1 76 ? 41.915 4.154 7.309 1.00 52.10 4293 PHE C N 1
ATOM 9172 C CA . PHE C 1 76 ? 42.340 4.918 6.151 1.00 50.37 4293 PHE C CA 1
ATOM 9173 C C . PHE C 1 76 ? 43.793 4.611 5.765 1.00 50.47 4293 PHE C C 1
ATOM 9174 O O . PHE C 1 76 ? 44.531 4.037 6.568 1.00 51.23 4293 PHE C O 1
ATOM 9182 N N . ASP C 1 77 ? 44.198 4.967 4.548 1.00 47.11 4294 ASP C N 1
ATOM 9183 C CA . ASP C 1 77 ? 45.580 4.792 4.138 1.00 47.41 4294 ASP C CA 1
ATOM 9184 C C . ASP C 1 77 ? 46.271 6.128 3.835 1.00 48.73 4294 ASP C C 1
ATOM 9185 O O . ASP C 1 77 ? 46.478 6.491 2.666 1.00 50.19 4294 ASP C O 1
ATOM 9190 N N . PRO C 1 78 ? 46.645 6.863 4.894 1.00 46.92 4295 PRO C N 1
ATOM 9191 C CA . PRO C 1 78 ? 47.218 8.189 4.726 1.00 47.60 4295 PRO C CA 1
ATOM 9192 C C . PRO C 1 78 ? 48.464 8.225 3.837 1.00 48.81 4295 PRO C C 1
ATOM 9193 O O . PRO C 1 78 ? 48.630 9.171 3.079 1.00 52.72 4295 PRO C O 1
ATOM 9205 N N . PHE C 1 80 ? 49.255 6.174 1.321 1.00 50.65 4297 PHE C N 1
ATOM 9206 C CA . PHE C 1 80 ? 48.890 5.971 -0.072 1.00 48.14 4297 PHE C CA 1
ATOM 9207 C C . PHE C 1 80 ? 48.372 7.241 -0.628 1.00 46.46 4297 PHE C C 1
ATOM 9208 O O . PHE C 1 80 ? 48.648 7.536 -1.770 1.00 48.52 4297 PHE C O 1
ATOM 9216 N N . PHE C 1 81 ? 47.618 7.987 0.172 1.00 46.98 4298 PHE C N 1
ATOM 9217 C CA . PHE C 1 81 ? 47.081 9.276 -0.295 1.00 49.45 4298 PHE C CA 1
ATOM 9218 C C . PHE C 1 81 ? 47.915 10.519 -0.017 1.00 52.81 4298 PHE C C 1
ATOM 9219 O O . PHE C 1 81 ? 47.402 11.628 -0.093 1.00 51.02 4298 PHE C O 1
ATOM 9227 N N . ARG C 1 82 ? 49.206 10.339 0.234 1.00 57.34 4299 ARG C N 1
ATOM 9228 C CA . ARG C 1 82 ? 50.144 11.453 0.292 1.00 65.63 4299 ARG C CA 1
ATOM 9229 C C . ARG C 1 82 ? 49.880 12.423 1.439 1.00 61.15 4299 ARG C C 1
ATOM 9230 O O . ARG C 1 82 ? 50.267 13.574 1.337 1.00 55.06 4299 ARG C O 1
ATOM 9246 N N . SER C 1 84 ? 49.720 13.033 5.970 1.00 55.06 4301 SER C N 1
ATOM 9247 C CA . SER C 1 84 ? 50.190 12.593 7.288 1.00 57.52 4301 SER C CA 1
ATOM 9248 C C . SER C 1 84 ? 49.064 11.989 8.148 1.00 56.42 4301 SER C C 1
ATOM 9249 O O . SER C 1 84 ? 47.915 12.324 7.988 1.00 57.19 4301 SER C O 1
ATOM 9252 N N . GLN C 1 85 ? 49.424 11.115 9.065 1.00 56.77 4302 GLN C N 1
ATOM 9253 C CA . GLN C 1 85 ? 48.503 10.567 10.056 1.00 58.79 4302 GLN C CA 1
ATOM 9254 C C . GLN C 1 85 ? 47.672 11.671 10.779 1.00 59.01 4302 GLN C C 1
ATOM 9255 O O . GLN C 1 85 ? 46.449 11.590 10.913 1.00 55.86 4302 GLN C O 1
ATOM 9261 N N . VAL C 1 86 ? 48.372 12.677 11.271 1.00 57.27 4303 VAL C N 1
ATOM 9262 C CA . VAL C 1 86 ? 47.758 13.731 12.025 1.00 57.49 4303 VAL C CA 1
ATOM 9263 C C . VAL C 1 86 ? 46.696 14.400 11.154 1.00 56.85 4303 VAL C C 1
ATOM 9264 O O . VAL C 1 86 ? 45.595 14.678 11.617 1.00 59.77 4303 VAL C O 1
ATOM 9268 N N . GLU C 1 87 ? 46.988 14.611 9.884 1.00 56.90 4304 GLU C N 1
ATOM 9269 C CA . GLU C 1 87 ? 46.020 15.266 9.010 1.00 55.02 4304 GLU C CA 1
ATOM 9270 C C . GLU C 1 87 ? 44.810 14.358 8.807 1.00 50.17 4304 GLU C C 1
ATOM 9271 O O . GLU C 1 87 ? 43.675 14.837 8.739 1.00 46.24 4304 GLU C O 1
ATOM 9277 N N . ALA C 1 88 ? 45.059 13.055 8.706 1.00 44.09 4305 ALA C N 1
ATOM 9278 C CA . ALA C 1 88 ? 43.999 12.117 8.445 1.00 44.45 4305 ALA C CA 1
ATOM 9279 C C . ALA C 1 88 ? 43.118 12.128 9.659 1.00 44.41 4305 ALA C C 1
ATOM 9280 O O . ALA C 1 88 ? 41.903 12.112 9.539 1.00 45.70 4305 ALA C O 1
ATOM 9282 N N . GLU C 1 89 ? 43.750 12.201 10.822 1.00 44.42 4306 GLU C N 1
ATOM 9283 C CA . GLU C 1 89 ? 43.029 12.333 12.072 1.00 48.22 4306 GLU C CA 1
ATOM 9284 C C . GLU C 1 89 ? 42.072 13.544 12.135 1.00 44.76 4306 GLU C C 1
ATOM 9285 O O . GLU C 1 89 ? 41.043 13.456 12.790 1.00 42.54 4306 GLU C O 1
ATOM 9291 N N . HIS C 1 90 ? 42.444 14.650 11.487 1.00 42.35 4307 HIS C N 1
ATOM 9292 C CA . HIS C 1 90 ? 41.721 15.906 11.587 1.00 42.38 4307 HIS C CA 1
ATOM 9293 C C . HIS C 1 90 ? 40.727 16.221 10.446 1.00 41.84 4307 HIS C C 1
ATOM 9294 O O . HIS C 1 90 ? 40.168 17.320 10.429 1.00 43.05 4307 HIS C O 1
ATOM 9301 N N . ILE C 1 91 ? 40.500 15.274 9.526 1.00 41.78 4308 ILE C N 1
ATOM 9302 C CA . ILE C 1 91 ? 39.507 15.421 8.463 1.00 41.03 4308 ILE C CA 1
ATOM 9303 C C . ILE C 1 91 ? 38.422 14.366 8.570 1.00 40.58 4308 ILE C C 1
ATOM 9304 O O . ILE C 1 91 ? 38.666 13.220 8.885 1.00 40.21 4308 ILE C O 1
ATOM 9309 N N . ASP C 1 92 ? 37.214 14.780 8.249 1.00 41.05 4309 ASP C N 1
ATOM 9310 C CA . ASP C 1 92 ? 36.041 13.935 8.282 1.00 39.94 4309 ASP C CA 1
ATOM 9311 C C . ASP C 1 92 ? 36.327 12.666 7.526 1.00 37.84 4309 ASP C C 1
ATOM 9312 O O . ASP C 1 92 ? 36.930 12.693 6.461 1.00 37.27 4309 ASP C O 1
ATOM 9317 N N . PRO C 1 93 ? 35.887 11.536 8.076 1.00 38.53 4310 PRO C N 1
ATOM 9318 C CA . PRO C 1 93 ? 36.007 10.269 7.354 1.00 39.58 4310 PRO C CA 1
ATOM 9319 C C . PRO C 1 93 ? 35.212 10.214 6.030 1.00 38.96 4310 PRO C C 1
ATOM 9320 O O . PRO C 1 93 ? 35.547 9.434 5.166 1.00 39.71 4310 PRO C O 1
ATOM 9324 N N . GLN C 1 94 ? 34.198 11.049 5.854 1.00 39.95 4311 GLN C N 1
ATOM 9325 C CA . GLN C 1 94 ? 33.549 11.199 4.535 1.00 40.01 4311 GLN C CA 1
ATOM 9326 C C . GLN C 1 94 ? 34.550 11.554 3.421 1.00 41.07 4311 GLN C C 1
ATOM 9327 O O . GLN C 1 94 ? 34.465 11.047 2.303 1.00 40.65 4311 GLN C O 1
ATOM 9333 N N . GLU C 1 95 ? 35.512 12.404 3.737 1.00 42.13 4312 GLU C N 1
ATOM 9334 C CA . GLU C 1 95 ? 36.515 12.782 2.769 1.00 44.47 4312 GLU C CA 1
ATOM 9335 C C . GLU C 1 95 ? 37.379 11.585 2.457 1.00 43.36 4312 GLU C C 1
ATOM 9336 O O . GLU C 1 95 ? 37.624 11.285 1.314 1.00 45.64 4312 GLU C O 1
ATOM 9342 N N . ARG C 1 96 ? 37.806 10.884 3.498 1.00 44.13 4313 ARG C N 1
ATOM 9343 C CA . ARG C 1 96 ? 38.782 9.807 3.384 1.00 41.64 4313 ARG C CA 1
ATOM 9344 C C . ARG C 1 96 ? 38.235 8.598 2.693 1.00 42.19 4313 ARG C C 1
ATOM 9345 O O . ARG C 1 96 ? 38.924 7.961 1.878 1.00 43.76 4313 ARG C O 1
ATOM 9353 N N . ILE C 1 97 ? 37.003 8.268 3.036 1.00 41.94 4314 ILE C N 1
ATOM 9354 C CA . ILE C 1 97 ? 36.350 7.110 2.478 1.00 44.48 4314 ILE C CA 1
ATOM 9355 C C . ILE C 1 97 ? 36.032 7.333 1.018 1.00 41.95 4314 ILE C C 1
ATOM 9356 O O . ILE C 1 97 ? 36.176 6.422 0.233 1.00 45.30 4314 ILE C O 1
ATOM 9361 N N . PHE C 1 98 ? 35.630 8.530 0.629 1.00 39.91 4315 PHE C N 1
ATOM 9362 C CA . PHE C 1 98 ? 35.332 8.768 -0.801 1.00 40.70 4315 PHE C CA 1
ATOM 9363 C C . PHE C 1 98 ? 36.579 8.712 -1.715 1.00 41.03 4315 PHE C C 1
ATOM 9364 O O . PHE C 1 98 ? 36.511 8.267 -2.867 1.00 41.54 4315 PHE C O 1
ATOM 9372 N N . LEU C 1 99 ? 37.719 9.129 -1.200 1.00 39.26 4316 LEU C N 1
ATOM 9373 C CA . LEU C 1 99 ? 38.945 8.916 -1.940 1.00 42.95 4316 LEU C CA 1
ATOM 9374 C C . LEU C 1 99 ? 39.149 7.462 -2.327 1.00 40.86 4316 LEU C C 1
ATOM 9375 O O . LEU C 1 99 ? 39.516 7.159 -3.453 1.00 40.38 4316 LEU C O 1
ATOM 9380 N N . GLN C 1 100 ? 38.944 6.572 -1.371 1.00 42.89 4317 GLN C N 1
ATOM 9381 C CA . GLN C 1 100 ? 39.127 5.119 -1.593 1.00 43.01 4317 GLN C CA 1
ATOM 9382 C C . GLN C 1 100 ? 38.001 4.568 -2.496 1.00 43.03 4317 GLN C C 1
ATOM 9383 O O . GLN C 1 100 ? 38.273 3.778 -3.419 1.00 42.78 4317 GLN C O 1
ATOM 9389 N N . THR C 1 101 ? 36.766 5.022 -2.261 1.00 40.12 4318 THR C N 1
ATOM 9390 C CA . THR C 1 101 ? 35.646 4.697 -3.154 1.00 41.70 4318 THR C CA 1
ATOM 9391 C C . THR C 1 101 ? 35.973 5.017 -4.607 1.00 42.27 4318 THR C C 1
ATOM 9392 O O . THR C 1 101 ? 35.711 4.207 -5.488 1.00 43.11 4318 THR C O 1
ATOM 9396 N N . VAL C 1 102 ? 36.512 6.206 -4.855 1.00 40.93 4319 VAL C N 1
ATOM 9397 C CA . VAL C 1 102 ? 36.845 6.611 -6.218 1.00 42.59 4319 VAL C CA 1
ATOM 9398 C C . VAL C 1 102 ? 38.013 5.809 -6.803 1.00 43.48 4319 VAL C C 1
ATOM 9399 O O . VAL C 1 102 ? 38.048 5.522 -8.006 1.00 41.79 4319 VAL C O 1
ATOM 9403 N N . TRP C 1 103 ? 38.968 5.419 -5.972 1.00 42.56 4320 TRP C N 1
ATOM 9404 C CA . TRP C 1 103 ? 39.975 4.510 -6.473 1.00 41.82 4320 TRP C CA 1
ATOM 9405 C C . TRP C 1 103 ? 39.308 3.218 -6.901 1.00 41.60 4320 TRP C C 1
ATOM 9406 O O . TRP C 1 103 ? 39.515 2.734 -7.993 1.00 38.03 4320 TRP C O 1
ATOM 9417 N N . HIS C 1 104 ? 38.485 2.655 -6.030 1.00 44.92 4321 HIS C N 1
ATOM 9418 C CA . HIS C 1 104 ? 37.810 1.405 -6.385 1.00 45.76 4321 HIS C CA 1
ATOM 9419 C C . HIS C 1 104 ? 36.907 1.564 -7.605 1.00 42.93 4321 HIS C C 1
ATOM 9420 O O . HIS C 1 104 ? 36.808 0.663 -8.413 1.00 42.58 4321 HIS C O 1
ATOM 9427 N N . LEU C 1 105 ? 36.327 2.739 -7.780 1.00 41.49 4322 LEU C N 1
ATOM 9428 C CA . LEU C 1 105 ? 35.479 2.999 -8.940 1.00 42.30 4322 LEU C CA 1
ATOM 9429 C C . LEU C 1 105 ? 36.252 2.875 -10.243 1.00 43.09 4322 LEU C C 1
ATOM 9430 O O . LEU C 1 105 ? 35.779 2.286 -11.222 1.00 42.23 4322 LEU C O 1
ATOM 9435 N N . LEU C 1 106 ? 37.438 3.461 -10.260 1.00 43.57 4323 LEU C N 1
ATOM 9436 C CA . LEU C 1 106 ? 38.294 3.381 -11.434 1.00 44.76 4323 LEU C CA 1
ATOM 9437 C C . LEU C 1 106 ? 38.646 1.907 -11.728 1.00 45.65 4323 LEU C C 1
ATOM 9438 O O . LEU C 1 106 ? 38.551 1.462 -12.865 1.00 44.44 4323 LEU C O 1
ATOM 9443 N N . GLU C 1 107 ? 39.002 1.158 -10.689 1.00 47.42 4324 GLU C N 1
ATOM 9444 C CA . GLU C 1 107 ? 39.274 -0.280 -10.815 1.00 48.23 4324 GLU C CA 1
ATOM 9445 C C . GLU C 1 107 ? 38.091 -1.048 -11.337 1.00 46.35 4324 GLU C C 1
ATOM 9446 O O . GLU C 1 107 ? 38.281 -1.913 -12.147 1.00 43.98 4324 GLU C O 1
ATOM 9452 N N . ASP C 1 108 ? 36.876 -0.702 -10.928 1.00 49.06 4325 ASP C N 1
ATOM 9453 C CA . ASP C 1 108 ? 35.685 -1.336 -11.516 1.00 50.21 4325 ASP C CA 1
ATOM 9454 C C . ASP C 1 108 ? 35.499 -1.021 -12.989 1.00 49.36 4325 ASP C C 1
ATOM 9455 O O . ASP C 1 108 ? 34.935 -1.818 -13.708 1.00 52.31 4325 ASP C O 1
ATOM 9460 N N . ALA C 1 109 ? 35.904 0.161 -13.426 1.00 49.87 4326 ALA C N 1
ATOM 9461 C CA . ALA C 1 109 ? 35.683 0.570 -14.836 1.00 51.66 4326 ALA C CA 1
ATOM 9462 C C . ALA C 1 109 ? 36.816 0.064 -15.750 1.00 50.34 4326 ALA C C 1
ATOM 9463 O O . ALA C 1 109 ? 36.709 0.082 -16.958 1.00 50.17 4326 ALA C O 1
ATOM 9465 N N . GLY C 1 110 ? 37.870 -0.437 -15.119 1.00 51.54 4327 GLY C N 1
ATOM 9466 C CA . GLY C 1 110 ? 39.037 -0.984 -15.776 1.00 48.76 4327 GLY C CA 1
ATOM 9467 C C . GLY C 1 110 ? 39.875 0.147 -16.293 1.00 49.00 4327 GLY C C 1
ATOM 9468 O O . GLY C 1 110 ? 40.469 0.030 -17.355 1.00 49.19 4327 GLY C O 1
ATOM 9469 N N . THR C 1 111 ? 39.902 1.263 -15.585 1.00 46.36 4328 THR C N 1
ATOM 9470 C CA . THR C 1 111 ? 40.648 2.399 -16.086 1.00 47.29 4328 THR C CA 1
ATOM 9471 C C . THR C 1 111 ? 41.601 2.885 -15.002 1.00 45.86 4328 THR C C 1
ATOM 9472 O O . THR C 1 111 ? 41.830 2.189 -14.002 1.00 43.05 4328 THR C O 1
ATOM 9476 N N . SER C 1 112 ? 42.171 4.067 -15.216 1.00 47.58 4329 SER C N 1
ATOM 9477 C CA . SER C 1 112 ? 43.148 4.641 -14.287 1.00 47.64 4329 SER C CA 1
ATOM 9478 C C . SER C 1 112 ? 43.309 6.125 -14.474 1.00 48.04 4329 SER C C 1
ATOM 9479 O O . SER C 1 112 ? 42.812 6.753 -15.447 1.00 48.51 4329 SER C O 1
ATOM 9482 N N . ARG C 1 113 ? 44.036 6.676 -13.517 1.00 47.78 4330 ARG C N 1
ATOM 9483 C CA . ARG C 1 113 ? 44.448 8.054 -13.544 1.00 45.12 4330 ARG C CA 1
ATOM 9484 C C . ARG C 1 113 ? 45.166 8.293 -14.857 1.00 45.34 4330 ARG C C 1
ATOM 9485 O O . ARG C 1 113 ? 44.854 9.268 -15.540 1.00 44.68 4330 ARG C O 1
ATOM 9493 N N . ALA C 1 114 ? 46.116 7.408 -15.203 1.00 44.06 4331 ALA C N 1
ATOM 9494 C CA . ALA C 1 114 ? 46.907 7.590 -16.427 1.00 44.84 4331 ALA C CA 1
ATOM 9495 C C . ALA C 1 114 ? 46.013 7.535 -17.672 1.00 44.79 4331 ALA C C 1
ATOM 9496 O O . ALA C 1 114 ? 46.073 8.436 -18.504 1.00 47.84 4331 ALA C O 1
ATOM 9498 N N . ALA C 1 115 ? 45.149 6.524 -17.753 1.00 45.57 4332 ALA C N 1
ATOM 9499 C CA . ALA C 1 115 ? 44.242 6.309 -18.902 1.00 47.04 4332 ALA C CA 1
ATOM 9500 C C . ALA C 1 115 ? 43.298 7.466 -19.148 1.00 51.29 4332 ALA C C 1
ATOM 9501 O O . ALA C 1 115 ? 42.874 7.690 -20.278 1.00 54.75 4332 ALA C O 1
ATOM 9503 N N . LEU C 1 116 ? 42.920 8.148 -18.069 1.00 52.20 4333 LEU C N 1
ATOM 9504 C CA . LEU C 1 116 ? 41.980 9.256 -18.138 1.00 53.64 4333 LEU C CA 1
ATOM 9505 C C . LEU C 1 116 ? 42.660 10.601 -18.331 1.00 54.00 4333 LEU C C 1
ATOM 9506 O O . LEU C 1 116 ? 41.985 11.592 -18.546 1.00 50.97 4333 LEU C O 1
ATOM 9511 N N . SER C 1 117 ? 43.986 10.627 -18.251 1.00 56.28 4334 SER C N 1
ATOM 9512 C CA . SER C 1 117 ? 44.746 11.872 -18.277 1.00 62.55 4334 SER C CA 1
ATOM 9513 C C . SER C 1 117 ? 44.511 12.707 -19.564 1.00 63.75 4334 SER C C 1
ATOM 9514 O O . SER C 1 117 ? 44.837 13.889 -19.612 1.00 62.29 4334 SER C O 1
ATOM 9517 N N . LYS C 1 118 ? 43.942 12.076 -20.580 1.00 64.19 4335 LYS C N 1
ATOM 9518 C CA . LYS C 1 118 ? 43.747 12.678 -21.885 1.00 68.58 4335 LYS C CA 1
ATOM 9519 C C . LYS C 1 118 ? 42.326 13.185 -22.033 1.00 65.40 4335 LYS C C 1
ATOM 9520 O O . LYS C 1 118 ? 41.980 13.786 -23.047 1.00 69.80 4335 LYS C O 1
ATOM 9526 N N . VAL C 1 119 ? 41.485 12.907 -21.056 1.00 59.20 4336 VAL C N 1
ATOM 9527 C CA . VAL C 1 119 ? 40.121 13.399 -21.098 1.00 60.60 4336 VAL C CA 1
ATOM 9528 C C . VAL C 1 119 ? 39.883 14.351 -19.937 1.00 58.20 4336 VAL C C 1
ATOM 9529 O O . VAL C 1 119 ? 40.674 14.450 -18.993 1.00 55.59 4336 VAL C O 1
ATOM 9533 N N . ARG C 1 120 ? 38.817 15.110 -20.030 1.00 57.42 4337 ARG C N 1
ATOM 9534 C CA . ARG C 1 120 ? 38.519 15.994 -18.957 1.00 58.68 4337 ARG C CA 1
ATOM 9535 C C . ARG C 1 120 ? 37.481 15.337 -18.099 1.00 52.92 4337 ARG C C 1
ATOM 9536 O O . ARG C 1 120 ? 36.389 15.026 -18.565 1.00 48.60 4337 ARG C O 1
ATOM 9544 N N . THR C 1 121 ? 37.854 15.131 -16.845 1.00 48.29 4338 THR C N 1
ATOM 9545 C CA . THR C 1 121 ? 37.006 14.477 -15.875 1.00 47.59 4338 THR C CA 1
ATOM 9546 C C . THR C 1 121 ? 36.529 15.416 -14.754 1.00 46.90 4338 THR C C 1
ATOM 9547 O O . THR C 1 121 ? 37.339 16.074 -14.077 1.00 48.52 4338 THR C O 1
ATOM 9551 N N . GLY C 1 122 ? 35.217 15.480 -14.578 1.00 44.58 4339 GLY C N 1
ATOM 9552 C CA . GLY C 1 122 ? 34.629 16.181 -13.469 1.00 44.38 4339 GLY C CA 1
ATOM 9553 C C . GLY C 1 122 ? 34.244 15.279 -12.294 1.00 44.07 4339 GLY C C 1
ATOM 9554 O O . GLY C 1 122 ? 34.120 14.054 -12.416 1.00 44.31 4339 GLY C O 1
ATOM 9555 N N . VAL C 1 123 ? 34.070 15.901 -11.140 1.00 41.47 4340 VAL C N 1
ATOM 9556 C CA . VAL C 1 123 ? 33.702 15.200 -9.945 1.00 41.84 4340 VAL C CA 1
ATOM 9557 C C . VAL C 1 123 ? 32.529 15.926 -9.292 1.00 41.92 4340 VAL C C 1
ATOM 9558 O O . VAL C 1 123 ? 32.548 17.169 -9.130 1.00 41.08 4340 VAL C O 1
ATOM 9562 N N . PHE C 1 124 ? 31.511 15.155 -8.944 1.00 39.64 4341 PHE C N 1
ATOM 9563 C CA . PHE C 1 124 ? 30.289 15.729 -8.428 1.00 40.74 4341 PHE C CA 1
ATOM 9564 C C . PHE C 1 124 ? 29.833 14.863 -7.292 1.00 39.57 4341 PHE C C 1
ATOM 9565 O O . PHE C 1 124 ? 29.484 13.737 -7.548 1.00 39.92 4341 PHE C O 1
ATOM 9573 N N . VAL C 1 125 ? 29.828 15.382 -6.057 1.00 38.84 4342 VAL C N 1
ATOM 9574 C CA . VAL C 1 125 ? 29.552 14.551 -4.887 1.00 39.05 4342 VAL C CA 1
ATOM 9575 C C . VAL C 1 125 ? 28.551 15.149 -3.932 1.00 39.07 4342 VAL C C 1
ATOM 9576 O O . VAL C 1 125 ? 28.581 16.329 -3.629 1.00 38.53 4342 VAL C O 1
ATOM 9580 N N . GLY C 1 126 ? 27.647 14.307 -3.463 1.00 40.71 4343 GLY C N 1
ATOM 9581 C CA . GLY C 1 126 ? 26.598 14.716 -2.543 1.00 41.18 4343 GLY C CA 1
ATOM 9582 C C . GLY C 1 126 ? 26.925 14.383 -1.093 1.00 42.20 4343 GLY C C 1
ATOM 9583 O O . GLY C 1 126 ? 27.385 13.286 -0.777 1.00 42.86 4343 GLY C O 1
ATOM 9584 N N . LEU C 1 127 ? 26.657 15.344 -0.215 1.00 43.18 4344 LEU C N 1
ATOM 9585 C CA . LEU C 1 127 ? 26.854 15.219 1.217 1.00 41.18 4344 LEU C CA 1
ATOM 9586 C C . LEU C 1 127 ? 25.784 16.019 1.940 1.00 39.79 4344 LEU C C 1
ATOM 9587 O O . LEU C 1 127 ? 25.388 17.098 1.466 1.00 39.64 4344 LEU C O 1
ATOM 9600 N N . TYR C 1 129 ? 25.640 16.110 5.785 1.00 43.82 4346 TYR C N 1
ATOM 9601 C CA . TYR C 1 129 ? 26.024 16.285 7.168 1.00 42.42 4346 TYR C CA 1
ATOM 9602 C C . TYR C 1 129 ? 27.519 16.428 7.225 1.00 40.98 4346 TYR C C 1
ATOM 9603 O O . TYR C 1 129 ? 28.249 15.742 6.501 1.00 41.29 4346 TYR C O 1
ATOM 9612 N N . GLY C 1 130 ? 27.987 17.280 8.118 1.00 39.37 4347 GLY C N 1
ATOM 9613 C CA . GLY C 1 130 ? 29.421 17.380 8.370 1.00 39.48 4347 GLY C CA 1
ATOM 9614 C C . GLY C 1 130 ? 29.710 17.333 9.845 1.00 38.20 4347 GLY C C 1
ATOM 9615 O O . GLY C 1 130 ? 30.077 18.333 10.432 1.00 38.29 4347 GLY C O 1
ATOM 9616 N N . HIS C 1 131 ? 29.581 16.166 10.451 1.00 39.48 4348 HIS C N 1
ATOM 9617 C CA . HIS C 1 131 ? 29.555 16.100 11.907 1.00 39.31 4348 HIS C CA 1
ATOM 9618 C C . HIS C 1 131 ? 30.912 15.862 12.547 1.00 39.12 4348 HIS C C 1
ATOM 9619 O O . HIS C 1 131 ? 31.098 16.213 13.735 1.00 39.54 4348 HIS C O 1
ATOM 9626 N N . TYR C 1 132 ? 31.868 15.306 11.800 1.00 36.34 4349 TYR C N 1
ATOM 9627 C CA . TYR C 1 132 ? 33.168 15.034 12.384 1.00 35.71 4349 TYR C CA 1
ATOM 9628 C C . TYR C 1 132 ? 33.820 16.305 12.935 1.00 37.41 4349 TYR C C 1
ATOM 9629 O O . TYR C 1 132 ? 34.625 16.255 13.864 1.00 38.10 4349 TYR C O 1
ATOM 9638 N N . GLN C 1 133 ? 33.413 17.460 12.428 1.00 39.50 4350 GLN C N 1
ATOM 9639 C CA . GLN C 1 133 ? 34.037 18.734 12.841 1.00 39.40 4350 GLN C CA 1
ATOM 9640 C C . GLN C 1 133 ? 33.588 19.200 14.228 1.00 40.97 4350 GLN C C 1
ATOM 9641 O O . GLN C 1 133 ? 34.076 20.214 14.722 1.00 43.11 4350 GLN C O 1
ATOM 9647 N N . LEU C 1 134 ? 32.610 18.520 14.818 1.00 41.54 4351 LEU C N 1
ATOM 9648 C CA . LEU C 1 134 ? 32.169 18.847 16.171 1.00 41.33 4351 LEU C CA 1
ATOM 9649 C C . LEU C 1 134 ? 33.135 18.311 17.216 1.00 42.11 4351 LEU C C 1
ATOM 9650 O O . LEU C 1 134 ? 33.189 18.813 18.325 1.00 45.98 4351 LEU C O 1
ATOM 9655 N N . TYR C 1 135 ? 33.905 17.288 16.870 1.00 41.95 4352 TYR C N 1
ATOM 9656 C CA . TYR C 1 135 ? 34.946 16.805 17.753 1.00 41.84 4352 TYR C CA 1
ATOM 9657 C C . TYR C 1 135 ? 36.110 17.780 17.841 1.00 44.18 4352 TYR C C 1
ATOM 9658 O O . TYR C 1 135 ? 36.484 18.416 16.853 1.00 41.79 4352 TYR C O 1
ATOM 9667 N N . GLY C 1 136 ? 36.656 17.887 19.053 1.00 46.94 4353 GLY C N 1
ATOM 9668 C CA . GLY C 1 136 ? 37.866 18.662 19.330 1.00 48.75 4353 GLY C CA 1
ATOM 9669 C C . GLY C 1 136 ? 37.680 20.158 19.459 1.00 46.41 4353 GLY C C 1
ATOM 9670 O O . GLY C 1 136 ? 38.613 20.890 19.733 1.00 46.30 4353 GLY C O 1
ATOM 9671 N N . VAL C 1 137 ? 36.468 20.627 19.272 1.00 45.73 4354 VAL C N 1
ATOM 9672 C CA . VAL C 1 137 ? 36.252 22.063 19.246 1.00 45.92 4354 VAL C CA 1
ATOM 9673 C C . VAL C 1 137 ? 36.789 22.714 20.522 1.00 48.49 4354 VAL C C 1
ATOM 9674 O O . VAL C 1 137 ? 37.620 23.633 20.456 1.00 50.64 4354 VAL C O 1
ATOM 9678 N N . GLU C 1 138 ? 36.375 22.222 21.679 1.00 52.89 4355 GLU C N 1
ATOM 9679 C CA . GLU C 1 138 ? 36.859 22.824 22.922 1.00 59.78 4355 GLU C CA 1
ATOM 9680 C C . GLU C 1 138 ? 38.412 22.802 23.008 1.00 56.88 4355 GLU C C 1
ATOM 9681 O O . GLU C 1 138 ? 39.025 23.800 23.382 1.00 55.30 4355 GLU C O 1
ATOM 9687 N N . GLU C 1 139 ? 39.053 21.717 22.584 1.00 55.38 4356 GLU C N 1
ATOM 9688 C CA . GLU C 1 139 ? 40.494 21.603 22.752 1.00 55.84 4356 GLU C CA 1
ATOM 9689 C C . GLU C 1 139 ? 41.173 22.626 21.840 1.00 57.41 4356 GLU C C 1
ATOM 9690 O O . GLU C 1 139 ? 42.244 23.143 22.158 1.00 62.63 4356 GLU C O 1
ATOM 9696 N N . ALA C 1 140 ? 40.507 22.968 20.741 1.00 52.99 4357 ALA C N 1
ATOM 9697 C CA . ALA C 1 140 ? 41.001 23.978 19.830 1.00 50.49 4357 ALA C CA 1
ATOM 9698 C C . ALA C 1 140 ? 40.759 25.415 20.317 1.00 50.82 4357 ALA C C 1
ATOM 9699 O O . ALA C 1 140 ? 41.613 26.264 20.195 1.00 52.83 4357 ALA C O 1
ATOM 9701 N N . LEU C 1 141 ? 39.600 25.712 20.864 1.00 52.76 4358 LEU C N 1
ATOM 9702 C CA . LEU C 1 141 ? 39.397 27.030 21.417 1.00 50.90 4358 LEU C CA 1
ATOM 9703 C C . LEU C 1 141 ? 40.415 27.314 22.515 1.00 53.68 4358 LEU C C 1
ATOM 9704 O O . LEU C 1 141 ? 40.992 28.412 22.567 1.00 52.26 4358 LEU C O 1
ATOM 9709 N N . ARG C 1 142 ? 40.638 26.302 23.360 1.00 57.12 4359 ARG C N 1
ATOM 9710 C CA . ARG C 1 142 ? 41.622 26.345 24.439 1.00 61.22 4359 ARG C CA 1
ATOM 9711 C C . ARG C 1 142 ? 43.047 26.320 23.922 1.00 59.62 4359 ARG C C 1
ATOM 9712 O O . ARG C 1 142 ? 43.945 26.715 24.611 1.00 60.54 4359 ARG C O 1
ATOM 9720 N N . GLY C 1 143 ? 43.276 25.812 22.726 1.00 61.65 4360 GLY C N 1
ATOM 9721 C CA . GLY C 1 143 ? 44.603 25.925 22.105 1.00 61.73 4360 GLY C CA 1
ATOM 9722 C C . GLY C 1 143 ? 45.548 24.813 22.476 1.00 62.80 4360 GLY C C 1
ATOM 9723 O O . GLY C 1 143 ? 46.750 24.935 22.331 1.00 64.11 4360 GLY C O 1
ATOM 9724 N N . THR C 1 144 ? 44.986 23.707 22.925 1.00 68.44 4361 THR C N 1
ATOM 9725 C CA . THR C 1 144 ? 45.735 22.499 23.242 1.00 70.54 4361 THR C CA 1
ATOM 9726 C C . THR C 1 144 ? 45.602 21.418 22.172 1.00 68.32 4361 THR C C 1
ATOM 9727 O O . THR C 1 144 ? 46.223 20.384 22.272 1.00 75.43 4361 THR C O 1
ATOM 9731 N N . GLY C 1 145 ? 44.762 21.631 21.172 1.00 65.49 4362 GLY C N 1
ATOM 9732 C CA . GLY C 1 145 ? 44.772 20.790 19.982 1.00 63.17 4362 GLY C CA 1
ATOM 9733 C C . GLY C 1 145 ? 44.398 21.596 18.756 1.00 59.70 4362 GLY C C 1
ATOM 9734 O O . GLY C 1 145 ? 44.018 22.772 18.870 1.00 57.15 4362 GLY C O 1
ATOM 9735 N N . ALA C 1 146 ? 44.476 20.953 17.592 1.00 55.00 4363 ALA C N 1
ATOM 9736 C CA . ALA C 1 146 ? 44.076 21.573 16.330 1.00 53.94 4363 ALA C CA 1
ATOM 9737 C C . ALA C 1 146 ? 42.606 21.264 15.959 1.00 53.22 4363 ALA C C 1
ATOM 9738 O O . ALA C 1 146 ? 42.013 20.310 16.471 1.00 55.39 4363 ALA C O 1
ATOM 9740 N N . ALA C 1 147 ? 42.028 22.069 15.067 1.00 48.84 4364 ALA C N 1
ATOM 9741 C CA . ALA C 1 147 ? 40.637 21.877 14.654 1.00 46.61 4364 ALA C CA 1
ATOM 9742 C C . ALA C 1 147 ? 40.462 20.770 13.628 1.00 43.32 4364 ALA C C 1
ATOM 9743 O O . ALA C 1 147 ? 41.304 20.573 12.788 1.00 43.60 4364 ALA C O 1
ATOM 9745 N N . THR C 1 148 ? 39.328 20.084 13.711 1.00 41.05 4365 THR C N 1
ATOM 9746 C CA . THR C 1 148 ? 38.946 19.081 12.769 1.00 40.79 4365 THR C CA 1
ATOM 9747 C C . THR C 1 148 ? 38.158 19.758 11.669 1.00 41.34 4365 THR C C 1
ATOM 9748 O O . THR C 1 148 ? 37.603 20.835 11.849 1.00 38.13 4365 THR C O 1
ATOM 9752 N N . SER C 1 149 ? 38.062 19.117 10.513 1.00 44.53 4366 SER C N 1
ATOM 9753 C CA . SER C 1 149 ? 37.283 19.733 9.453 1.00 46.25 4366 SER C CA 1
ATOM 9754 C C . SER C 1 149 ? 36.411 18.726 8.741 1.00 43.99 4366 SER C C 1
ATOM 9755 O O . SER C 1 149 ? 36.824 17.612 8.459 1.00 45.04 4366 SER C O 1
ATOM 9758 N N . SER C 1 150 ? 35.209 19.173 8.429 1.00 43.94 4367 SER C N 1
ATOM 9759 C CA . SER C 1 150 ? 34.284 18.444 7.601 1.00 42.46 4367 SER C CA 1
ATOM 9760 C C . SER C 1 150 ? 33.934 19.216 6.329 1.00 41.38 4367 SER C C 1
ATOM 9761 O O . SER C 1 150 ? 32.805 19.136 5.890 1.00 42.35 4367 SER C O 1
ATOM 9764 N N . SER C 1 151 ? 34.890 19.930 5.722 1.00 39.25 4368 SER C N 1
ATOM 9765 C CA . SER C 1 151 ? 34.591 20.754 4.527 1.00 38.98 4368 SER C CA 1
ATOM 9766 C C . SER C 1 151 ? 34.007 19.928 3.383 1.00 38.28 4368 SER C C 1
ATOM 9767 O O . SER C 1 151 ? 34.637 18.927 2.969 1.00 39.48 4368 SER C O 1
ATOM 9770 N N . TYR C 1 152 ? 32.845 20.311 2.851 1.00 36.65 4369 TYR C N 1
ATOM 9771 C CA . TYR C 1 152 ? 32.250 19.488 1.772 1.00 38.95 4369 TYR C CA 1
ATOM 9772 C C . TYR C 1 152 ? 33.038 19.569 0.474 1.00 39.04 4369 TYR C C 1
ATOM 9773 O O . TYR C 1 152 ? 33.288 18.542 -0.204 1.00 35.89 4369 TYR C O 1
ATOM 9782 N N . ALA C 1 153 ? 33.423 20.795 0.111 1.00 41.43 4370 ALA C N 1
ATOM 9783 C CA . ALA C 1 153 ? 34.214 21.004 -1.135 1.00 39.84 4370 ALA C CA 1
ATOM 9784 C C . ALA C 1 153 ? 35.456 20.148 -1.121 1.00 37.93 4370 ALA C C 1
ATOM 9785 O O . ALA C 1 153 ? 35.848 19.603 -2.142 1.00 41.34 4370 ALA C O 1
ATOM 9787 N N . SER C 1 154 ? 36.045 20.009 0.050 1.00 35.95 4371 SER C N 1
ATOM 9788 C CA . SER C 1 154 ? 37.253 19.248 0.200 1.00 38.53 4371 SER C CA 1
ATOM 9789 C C . SER C 1 154 ? 37.123 17.760 -0.174 1.00 37.50 4371 SER C C 1
ATOM 9790 O O . SER C 1 154 ? 38.075 17.155 -0.660 1.00 37.69 4371 SER C O 1
ATOM 9793 N N . VAL C 1 155 ? 35.953 17.188 0.054 1.00 36.40 4372 VAL C N 1
ATOM 9794 C CA . VAL C 1 155 ? 35.635 15.847 -0.445 1.00 36.72 4372 VAL C CA 1
ATOM 9795 C C . VAL C 1 155 ? 35.761 15.804 -1.974 1.00 37.47 4372 VAL C C 1
ATOM 9796 O O . VAL C 1 155 ? 36.386 14.890 -2.516 1.00 38.89 4372 VAL C O 1
ATOM 9800 N N . ALA C 1 156 ? 35.196 16.806 -2.659 1.00 37.80 4373 ALA C N 1
ATOM 9801 C CA . ALA C 1 156 ? 35.282 16.878 -4.113 1.00 36.81 4373 ALA C CA 1
ATOM 9802 C C . ALA C 1 156 ? 36.690 17.232 -4.519 1.00 37.26 4373 ALA C C 1
ATOM 9803 O O . ALA C 1 156 ? 37.265 16.611 -5.382 1.00 36.84 4373 ALA C O 1
ATOM 9805 N N . ASN C 1 157 ? 37.268 18.208 -3.850 1.00 39.57 4374 ASN C N 1
ATOM 9806 C CA . ASN C 1 157 ? 38.548 18.748 -4.288 1.00 41.41 4374 ASN C CA 1
ATOM 9807 C C . ASN C 1 157 ? 39.732 17.828 -4.103 1.00 43.04 4374 ASN C C 1
ATOM 9808 O O . ASN C 1 157 ? 40.598 17.798 -4.959 1.00 45.66 4374 ASN C O 1
ATOM 9813 N N . ARG C 1 158 ? 39.774 17.068 -3.020 1.00 42.04 4375 ARG C N 1
ATOM 9814 C CA . ARG C 1 158 ? 40.887 16.195 -2.814 1.00 43.43 4375 ARG C CA 1
ATOM 9815 C C . ARG C 1 158 ? 40.911 15.026 -3.800 1.00 44.02 4375 ARG C C 1
ATOM 9816 O O . ARG C 1 158 ? 41.991 14.535 -4.162 1.00 44.32 4375 ARG C O 1
ATOM 9824 N N . VAL C 1 159 ? 39.732 14.588 -4.244 1.00 42.69 4376 VAL C N 1
ATOM 9825 C CA . VAL C 1 159 ? 39.631 13.593 -5.319 1.00 41.36 4376 VAL C CA 1
ATOM 9826 C C . VAL C 1 159 ? 40.163 14.184 -6.608 1.00 41.32 4376 VAL C C 1
ATOM 9827 O O . VAL C 1 159 ? 41.083 13.641 -7.212 1.00 37.94 4376 VAL C O 1
ATOM 9831 N N . SER C 1 160 ? 39.584 15.310 -7.016 1.00 40.52 4377 SER C N 1
ATOM 9832 C CA . SER C 1 160 ? 40.062 16.011 -8.184 1.00 41.46 4377 SER C CA 1
ATOM 9833 C C . SER C 1 160 ? 41.591 16.162 -8.180 1.00 43.17 4377 SER C C 1
ATOM 9834 O O . SER C 1 160 ? 42.241 15.905 -9.179 1.00 41.85 4377 SER C O 1
ATOM 9837 N N . TYR C 1 161 ? 42.155 16.571 -7.041 1.00 46.33 4378 TYR C N 1
ATOM 9838 C CA . TYR C 1 161 ? 43.604 16.793 -6.898 1.00 45.48 4378 TYR C CA 1
ATOM 9839 C C . TYR C 1 161 ? 44.407 15.496 -7.039 1.00 45.57 4378 TYR C C 1
ATOM 9840 O O . TYR C 1 161 ? 45.376 15.438 -7.791 1.00 46.93 4378 TYR C O 1
ATOM 9849 N N . PHE C 1 162 ? 44.006 14.466 -6.302 1.00 42.55 4379 PHE C N 1
ATOM 9850 C CA . PHE C 1 162 ? 44.754 13.227 -6.257 1.00 41.61 4379 PHE C CA 1
ATOM 9851 C C . PHE C 1 162 ? 44.591 12.384 -7.537 1.00 43.36 4379 PHE C C 1
ATOM 9852 O O . PHE C 1 162 ? 45.529 11.693 -7.944 1.00 42.51 4379 PHE C O 1
ATOM 9860 N N . PHE C 1 163 ? 43.404 12.402 -8.145 1.00 44.15 4380 PHE C N 1
ATOM 9861 C CA . PHE C 1 163 ? 43.187 11.672 -9.389 1.00 44.96 4380 PHE C CA 1
ATOM 9862 C C . PHE C 1 163 ? 43.449 12.512 -10.602 1.00 49.28 4380 PHE C C 1
ATOM 9863 O O . PHE C 1 163 ? 43.402 11.999 -11.730 1.00 54.04 4380 PHE C O 1
ATOM 9871 N N . ASP C 1 164 ? 43.755 13.790 -10.377 1.00 47.76 4381 ASP C N 1
ATOM 9872 C CA . ASP C 1 164 ? 44.160 14.692 -11.472 1.00 48.45 4381 ASP C CA 1
ATOM 9873 C C . ASP C 1 164 ? 43.020 14.872 -12.459 1.00 46.24 4381 ASP C C 1
ATOM 9874 O O . ASP C 1 164 ? 43.181 14.735 -13.665 1.00 46.82 4381 ASP C O 1
ATOM 9879 N N . PHE C 1 165 ? 41.849 15.153 -11.914 1.00 45.38 4382 PHE C N 1
ATOM 9880 C CA . PHE C 1 165 ? 40.685 15.422 -12.729 1.00 45.53 4382 PHE C CA 1
ATOM 9881 C C . PHE C 1 165 ? 40.486 16.918 -12.780 1.00 43.87 4382 PHE C C 1
ATOM 9882 O O . PHE C 1 165 ? 40.232 17.537 -11.751 1.00 48.66 4382 PHE C O 1
ATOM 9890 N N . ASP C 1 166 ? 40.618 17.503 -13.956 1.00 43.95 4383 ASP C N 1
ATOM 9891 C CA . ASP C 1 166 ? 40.559 18.951 -14.073 1.00 44.33 4383 ASP C CA 1
ATOM 9892 C C . ASP C 1 166 ? 39.245 19.451 -14.607 1.00 42.00 4383 ASP C C 1
ATOM 9893 O O . ASP C 1 166 ? 39.158 20.606 -14.960 1.00 42.89 4383 ASP C O 1
ATOM 9898 N N . GLY C 1 167 ? 38.210 18.613 -14.632 1.00 39.08 4384 GLY C N 1
ATOM 9899 C CA . GLY C 1 167 ? 36.866 19.106 -14.902 1.00 37.65 4384 GLY C CA 1
ATOM 9900 C C . GLY C 1 167 ? 36.258 19.855 -13.715 1.00 38.27 4384 GLY C C 1
ATOM 9901 O O . GLY C 1 167 ? 36.938 20.187 -12.726 1.00 36.94 4384 GLY C O 1
ATOM 9902 N N . PRO C 1 168 ? 34.973 20.170 -13.813 1.00 38.68 4385 PRO C N 1
ATOM 9903 C CA . PRO C 1 168 ? 34.320 20.733 -12.655 1.00 41.10 4385 PRO C CA 1
ATOM 9904 C C . PRO C 1 168 ? 34.605 19.848 -11.420 1.00 41.01 4385 PRO C C 1
ATOM 9905 O O . PRO C 1 168 ? 34.864 18.657 -11.590 1.00 42.31 4385 PRO C O 1
ATOM 9909 N N . SER C 1 169 ? 34.606 20.446 -10.226 1.00 38.24 4386 SER C N 1
ATOM 9910 C CA . SER C 1 169 ? 34.795 19.745 -8.952 1.00 38.29 4386 SER C CA 1
ATOM 9911 C C . SER C 1 169 ? 33.851 20.396 -7.897 1.00 39.64 4386 SER C C 1
ATOM 9912 O O . SER C 1 169 ? 34.135 21.473 -7.315 1.00 35.28 4386 SER C O 1
ATOM 9915 N N . ILE C 1 170 ? 32.718 19.716 -7.681 1.00 39.91 4387 ILE C N 1
ATOM 9916 C CA . ILE C 1 170 ? 31.582 20.300 -7.028 1.00 41.09 4387 ILE C CA 1
ATOM 9917 C C . ILE C 1 170 ? 31.010 19.399 -5.925 1.00 42.45 4387 ILE C C 1
ATOM 9918 O O . ILE C 1 170 ? 30.650 18.255 -6.177 1.00 39.07 4387 ILE C O 1
ATOM 9923 N N . ALA C 1 171 ? 30.929 19.938 -4.703 1.00 41.49 4388 ALA C N 1
ATOM 9924 C CA . ALA C 1 171 ? 30.140 19.301 -3.654 1.00 41.86 4388 ALA C CA 1
ATOM 9925 C C . ALA C 1 171 ? 28.802 19.995 -3.584 1.00 40.94 4388 ALA C C 1
ATOM 9926 O O . ALA C 1 171 ? 28.720 21.200 -3.738 1.00 38.94 4388 ALA C O 1
ATOM 9928 N N . LEU C 1 172 ? 27.751 19.225 -3.359 1.00 40.72 4389 LEU C N 1
ATOM 9929 C CA . LEU C 1 172 ? 26.428 19.793 -3.278 1.00 42.27 4389 LEU C CA 1
ATOM 9930 C C . LEU C 1 172 ? 25.559 19.088 -2.222 1.00 43.51 4389 LEU C C 1
ATOM 9931 O O . LEU C 1 172 ? 25.759 17.907 -1.893 1.00 43.17 4389 LEU C O 1
ATOM 9936 N N . ASP C 1 173 ? 24.604 19.837 -1.682 1.00 43.05 4390 ASP C N 1
ATOM 9937 C CA . ASP C 1 173 ? 23.706 19.329 -0.650 1.00 42.03 4390 ASP C CA 1
ATOM 9938 C C . ASP C 1 173 ? 22.257 19.628 -1.037 1.00 40.28 4390 ASP C C 1
ATOM 9939 O O . ASP C 1 173 ? 21.852 20.768 -1.165 1.00 37.04 4390 ASP C O 1
ATOM 9944 N N . THR C 1 174 ? 21.497 18.573 -1.263 1.00 41.60 4391 THR C N 1
ATOM 9945 C CA . THR C 1 174 ? 20.046 18.659 -1.350 1.00 43.52 4391 THR C CA 1
ATOM 9946 C C . THR C 1 174 ? 19.366 17.632 -0.409 1.00 43.07 4391 THR C C 1
ATOM 9947 O O . THR C 1 174 ? 18.277 17.130 -0.717 1.00 40.50 4391 THR C O 1
ATOM 9959 N N . CYS C 1 176 ? 18.478 14.211 1.221 1.00 50.33 4393 CYS C N 1
ATOM 9960 C CA . CYS C 1 176 ? 18.386 12.772 0.856 1.00 53.95 4393 CYS C CA 1
ATOM 9961 C C . CYS C 1 176 ? 18.651 12.450 -0.637 1.00 53.66 4393 CYS C C 1
ATOM 9962 O O . CYS C 1 176 ? 19.174 11.369 -0.984 1.00 61.94 4393 CYS C O 1
ATOM 9965 N N . SER C 1 177 ? 18.353 13.403 -1.513 1.00 48.83 4394 SER C N 1
ATOM 9966 C CA . SER C 1 177 ? 18.549 13.240 -2.970 1.00 46.95 4394 SER C CA 1
ATOM 9967 C C . SER C 1 177 ? 19.931 13.677 -3.527 1.00 45.05 4394 SER C C 1
ATOM 9968 O O . SER C 1 177 ? 20.190 13.649 -4.737 1.00 43.94 4394 SER C O 1
ATOM 9971 N N . SER C 1 178 ? 20.814 14.095 -2.638 1.00 45.14 4395 SER C N 1
ATOM 9972 C CA . SER C 1 178 ? 22.099 14.651 -3.020 1.00 44.56 4395 SER C CA 1
ATOM 9973 C C . SER C 1 178 ? 22.826 13.803 -4.039 1.00 45.17 4395 SER C C 1
ATOM 9974 O O . SER C 1 178 ? 23.468 14.317 -4.929 1.00 44.72 4395 SER C O 1
ATOM 9977 N N . SER C 1 179 ? 22.722 12.495 -3.904 1.00 47.09 4396 SER C N 1
ATOM 9978 C CA . SER C 1 179 ? 23.433 11.597 -4.791 1.00 46.48 4396 SER C CA 1
ATOM 9979 C C . SER C 1 179 ? 22.850 11.698 -6.167 1.00 46.56 4396 SER C C 1
ATOM 9980 O O . SER C 1 179 ? 23.608 11.755 -7.134 1.00 46.53 4396 SER C O 1
ATOM 9983 N N . LEU C 1 180 ? 21.514 11.700 -6.270 1.00 45.41 4397 LEU C N 1
ATOM 9984 C CA . LEU C 1 180 ? 20.879 11.713 -7.595 1.00 45.62 4397 LEU C CA 1
ATOM 9985 C C . LEU C 1 180 ? 21.024 13.063 -8.274 1.00 43.42 4397 LEU C C 1
ATOM 9986 O O . LEU C 1 180 ? 21.250 13.168 -9.446 1.00 43.66 4397 LEU C O 1
ATOM 9991 N N . THR C 1 181 ? 20.916 14.105 -7.493 1.00 45.69 4398 THR C N 1
ATOM 9992 C CA . THR C 1 181 ? 21.259 15.425 -7.936 1.00 43.57 4398 THR C CA 1
ATOM 9993 C C . THR C 1 181 ? 22.679 15.493 -8.505 1.00 43.24 4398 THR C C 1
ATOM 9994 O O . THR C 1 181 ? 22.882 16.138 -9.507 1.00 44.38 4398 THR C O 1
ATOM 9998 N N . ALA C 1 182 ? 23.653 14.842 -7.868 1.00 42.58 4399 ALA C N 1
ATOM 9999 C CA . ALA C 1 182 ? 25.018 14.872 -8.353 1.00 44.48 4399 ALA C CA 1
ATOM 10000 C C . ALA C 1 182 ? 25.058 14.286 -9.724 1.00 45.59 4399 ALA C C 1
ATOM 10001 O O . ALA C 1 182 ? 25.691 14.856 -10.615 1.00 43.34 4399 ALA C O 1
ATOM 10003 N N . LEU C 1 183 ? 24.392 13.141 -9.870 1.00 46.27 4400 LEU C N 1
ATOM 10004 C CA . LEU C 1 183 ? 24.266 12.444 -11.163 1.00 48.46 4400 LEU C CA 1
ATOM 10005 C C . LEU C 1 183 ? 23.696 13.372 -12.241 1.00 51.30 4400 LEU C C 1
ATOM 10006 O O . LEU C 1 183 ? 24.258 13.485 -13.332 1.00 50.93 4400 LEU C O 1
ATOM 10011 N N . HIS C 1 184 ? 22.598 14.047 -11.907 1.00 50.25 4401 HIS C N 1
ATOM 10012 C CA . HIS C 1 184 ? 21.937 14.936 -12.832 1.00 51.22 4401 HIS C CA 1
ATOM 10013 C C . HIS C 1 184 ? 22.934 15.969 -13.324 1.00 51.20 4401 HIS C C 1
ATOM 10014 O O . HIS C 1 184 ? 23.146 16.102 -14.528 1.00 49.64 4401 HIS C O 1
ATOM 10021 N N . LEU C 1 185 ? 23.557 16.678 -12.385 1.00 50.52 4402 LEU C N 1
ATOM 10022 C CA . LEU C 1 185 ? 24.571 17.660 -12.731 1.00 49.86 4402 LEU C CA 1
ATOM 10023 C C . LEU C 1 185 ? 25.746 17.076 -13.448 1.00 48.98 4402 LEU C C 1
ATOM 10024 O O . LEU C 1 185 ? 26.377 17.753 -14.200 1.00 51.45 4402 LEU C O 1
ATOM 10029 N N . ALA C 1 186 ? 26.081 15.834 -13.173 1.00 50.94 4403 ALA C N 1
ATOM 10030 C CA . ALA C 1 186 ? 27.213 15.231 -13.826 1.00 50.08 4403 ALA C CA 1
ATOM 10031 C C . ALA C 1 186 ? 26.835 14.963 -15.270 1.00 49.54 4403 ALA C C 1
ATOM 10032 O O . ALA C 1 186 ? 27.682 15.090 -16.158 1.00 47.09 4403 ALA C O 1
ATOM 10034 N N . CYS C 1 187 ? 25.575 14.594 -15.493 1.00 48.18 4404 CYS C N 1
ATOM 10035 C CA . CYS C 1 187 ? 25.130 14.260 -16.817 1.00 50.98 4404 CYS C CA 1
ATOM 10036 C C . CYS C 1 187 ? 25.055 15.513 -17.637 1.00 54.50 4404 CYS C C 1
ATOM 10037 O O . CYS C 1 187 ? 25.619 15.561 -18.723 1.00 58.93 4404 CYS C O 1
ATOM 10040 N N . ARG C 1 188 ? 24.415 16.539 -17.105 1.00 58.07 4405 ARG C N 1
ATOM 10041 C CA . ARG C 1 188 ? 24.306 17.805 -17.798 1.00 60.63 4405 ARG C CA 1
ATOM 10042 C C . ARG C 1 188 ? 25.660 18.314 -18.206 1.00 59.36 4405 ARG C C 1
ATOM 10043 O O . ARG C 1 188 ? 25.798 18.884 -19.277 1.00 64.23 4405 ARG C O 1
ATOM 10051 N N . ALA C 1 189 ? 26.671 18.077 -17.377 1.00 55.60 4406 ALA C N 1
ATOM 10052 C CA . ALA C 1 189 ? 28.005 18.630 -17.611 1.00 55.19 4406 ALA C CA 1
ATOM 10053 C C . ALA C 1 189 ? 28.820 17.989 -18.747 1.00 53.57 4406 ALA C C 1
ATOM 10054 O O . ALA C 1 189 ? 29.666 18.639 -19.356 1.00 54.75 4406 ALA C O 1
ATOM 10056 N N . ILE C 1 190 ? 28.605 16.710 -18.977 1.00 54.11 4407 ILE C N 1
ATOM 10057 C CA . ILE C 1 190 ? 29.186 15.993 -20.105 1.00 53.96 4407 ILE C CA 1
ATOM 10058 C C . ILE C 1 190 ? 28.490 16.464 -21.371 1.00 59.25 4407 ILE C C 1
ATOM 10059 O O . ILE C 1 190 ? 29.157 16.832 -22.339 1.00 60.36 4407 ILE C O 1
ATOM 10064 N N . ARG C 1 191 ? 27.153 16.504 -21.345 1.00 63.13 4408 ARG C N 1
ATOM 10065 C CA . ARG C 1 191 ? 26.373 17.063 -22.458 1.00 66.87 4408 ARG C CA 1
ATOM 10066 C C . ARG C 1 191 ? 26.729 18.508 -22.851 1.00 65.35 4408 ARG C C 1
ATOM 10067 O O . ARG C 1 191 ? 26.924 18.785 -24.009 1.00 65.92 4408 ARG C O 1
ATOM 10075 N N . ASP C 1 192 ? 26.835 19.415 -21.887 1.00 67.54 4409 ASP C N 1
ATOM 10076 C CA . ASP C 1 192 ? 27.151 20.824 -22.165 1.00 64.88 4409 ASP C CA 1
ATOM 10077 C C . ASP C 1 192 ? 28.649 21.046 -22.427 1.00 60.00 4409 ASP C C 1
ATOM 10078 O O . ASP C 1 192 ? 29.096 22.168 -22.611 1.00 61.47 4409 ASP C O 1
ATOM 10083 N N . GLY C 1 193 ? 29.446 19.999 -22.393 1.00 55.83 4410 GLY C N 1
ATOM 10084 C CA . GLY C 1 193 ? 30.867 20.144 -22.664 1.00 57.19 4410 GLY C CA 1
ATOM 10085 C C . GLY C 1 193 ? 31.796 20.647 -21.574 1.00 58.62 4410 GLY C C 1
ATOM 10086 O O . GLY C 1 193 ? 32.946 20.949 -21.878 1.00 60.46 4410 GLY C O 1
ATOM 10087 N N . ASP C 1 194 ? 31.347 20.718 -20.312 1.00 59.32 4411 ASP C N 1
ATOM 10088 C CA . ASP C 1 194 ? 32.249 21.049 -19.183 1.00 55.07 4411 ASP C CA 1
ATOM 10089 C C . ASP C 1 194 ? 33.281 19.948 -18.917 1.00 52.92 4411 ASP C C 1
ATOM 10090 O O . ASP C 1 194 ? 34.412 20.216 -18.445 1.00 46.08 4411 ASP C O 1
ATOM 10095 N N . CYS C 1 195 ? 32.872 18.709 -19.198 1.00 51.74 4412 CYS C N 1
ATOM 10096 C CA . CYS C 1 195 ? 33.780 17.574 -19.145 1.00 52.23 4412 CYS C CA 1
ATOM 10097 C C . CYS C 1 195 ? 33.347 16.451 -20.093 1.00 53.01 4412 CYS C C 1
ATOM 10098 O O . CYS C 1 195 ? 32.285 16.519 -20.696 1.00 55.23 4412 CYS C O 1
ATOM 10101 N N . GLU C 1 196 ? 34.181 15.425 -20.234 1.00 55.08 4413 GLU C N 1
ATOM 10102 C CA . GLU C 1 196 ? 33.835 14.266 -21.075 1.00 58.64 4413 GLU C CA 1
ATOM 10103 C C . GLU C 1 196 ? 33.480 13.024 -20.265 1.00 55.34 4413 GLU C C 1
ATOM 10104 O O . GLU C 1 196 ? 32.602 12.266 -20.654 1.00 59.61 4413 GLU C O 1
ATOM 10110 N N . VAL C 1 197 ? 34.203 12.812 -19.169 1.00 52.20 4414 VAL C N 1
ATOM 10111 C CA . VAL C 1 197 ? 33.962 11.743 -18.231 1.00 50.26 4414 VAL C CA 1
ATOM 10112 C C . VAL C 1 197 ? 33.580 12.404 -16.946 1.00 49.51 4414 VAL C C 1
ATOM 10113 O O . VAL C 1 197 ? 34.031 13.524 -16.664 1.00 48.95 4414 VAL C O 1
ATOM 10117 N N . ALA C 1 198 ? 32.770 11.721 -16.144 1.00 47.97 4415 ALA C N 1
ATOM 10118 C CA . ALA C 1 198 ? 32.555 12.225 -14.782 1.00 46.68 4415 ALA C CA 1
ATOM 10119 C C . ALA C 1 198 ? 32.336 11.193 -13.667 1.00 46.33 4415 ALA C C 1
ATOM 10120 O O . ALA C 1 198 ? 31.762 10.111 -13.865 1.00 44.40 4415 ALA C O 1
ATOM 10122 N N . VAL C 1 199 ? 32.840 11.549 -12.489 1.00 45.77 4416 VAL C N 1
ATOM 10123 C CA . VAL C 1 199 ? 32.539 10.835 -11.282 1.00 44.94 4416 VAL C CA 1
ATOM 10124 C C . VAL C 1 199 ? 31.354 11.511 -10.667 1.00 44.00 4416 VAL C C 1
ATOM 10125 O O . VAL C 1 199 ? 31.417 12.720 -10.388 1.00 46.26 4416 VAL C O 1
ATOM 10129 N N . ALA C 1 200 ? 30.277 10.752 -10.473 1.00 43.94 4417 ALA C N 1
ATOM 10130 C CA . ALA C 1 200 ? 29.147 11.199 -9.632 1.00 44.32 4417 ALA C CA 1
ATOM 10131 C C . ALA C 1 200 ? 28.991 10.282 -8.450 1.00 45.13 4417 ALA C C 1
ATOM 10132 O O . ALA C 1 200 ? 28.988 9.069 -8.608 1.00 46.94 4417 ALA C O 1
ATOM 10134 N N . GLY C 1 201 ? 28.843 10.869 -7.265 1.00 46.85 4418 GLY C N 1
ATOM 10135 C CA . GLY C 1 201 ? 28.720 10.106 -6.034 1.00 45.96 4418 GLY C CA 1
ATOM 10136 C C . GLY C 1 201 ? 27.974 10.786 -4.891 1.00 43.70 4418 GLY C C 1
ATOM 10137 O O . GLY C 1 201 ? 27.344 11.841 -5.053 1.00 39.68 4418 GLY C O 1
ATOM 10138 N N . GLY C 1 202 ? 28.061 10.120 -3.742 1.00 41.10 4419 GLY C N 1
ATOM 10139 C CA . GLY C 1 202 ? 27.447 10.537 -2.524 1.00 43.15 4419 GLY C CA 1
ATOM 10140 C C . GLY C 1 202 ? 28.048 9.764 -1.372 1.00 45.42 4419 GLY C C 1
ATOM 10141 O O . GLY C 1 202 ? 28.458 8.612 -1.527 1.00 45.06 4419 GLY C O 1
ATOM 10142 N N . VAL C 1 203 ? 28.110 10.391 -0.210 1.00 44.76 4420 VAL C N 1
ATOM 10143 C CA . VAL C 1 203 ? 28.746 9.751 0.916 1.00 44.61 4420 VAL C CA 1
ATOM 10144 C C . VAL C 1 203 ? 28.098 10.259 2.189 1.00 44.28 4420 VAL C C 1
ATOM 10145 O O . VAL C 1 203 ? 27.748 11.450 2.284 1.00 39.95 4420 VAL C O 1
ATOM 10149 N N . ASN C 1 204 ? 27.954 9.358 3.165 1.00 41.70 4421 ASN C N 1
ATOM 10150 C CA . ASN C 1 204 ? 27.399 9.729 4.422 1.00 41.01 4421 ASN C CA 1
ATOM 10151 C C . ASN C 1 204 ? 27.982 8.923 5.539 1.00 41.65 4421 ASN C C 1
ATOM 10152 O O . ASN C 1 204 ? 27.891 7.716 5.485 1.00 43.48 4421 ASN C O 1
ATOM 10157 N N . VAL C 1 205 ? 28.555 9.580 6.559 1.00 40.75 4422 VAL C N 1
ATOM 10158 C CA . VAL C 1 205 ? 29.048 8.877 7.748 1.00 39.40 4422 VAL C CA 1
ATOM 10159 C C . VAL C 1 205 ? 28.508 9.486 9.037 1.00 40.14 4422 VAL C C 1
ATOM 10160 O O . VAL C 1 205 ? 28.572 10.653 9.241 1.00 46.50 4422 VAL C O 1
ATOM 10164 N N . SER C 1 206 ? 28.028 8.654 9.928 1.00 41.40 4423 SER C N 1
ATOM 10165 C CA . SER C 1 206 ? 27.446 9.080 11.150 1.00 44.20 4423 SER C CA 1
ATOM 10166 C C . SER C 1 206 ? 28.539 9.053 12.204 1.00 42.07 4423 SER C C 1
ATOM 10167 O O . SER C 1 206 ? 28.611 8.142 13.020 1.00 40.16 4423 SER C O 1
ATOM 10170 N N . SER C 1 207 ? 29.397 10.050 12.202 1.00 39.10 4424 SER C N 1
ATOM 10171 C CA . SER C 1 207 ? 30.514 10.025 13.121 1.00 40.75 4424 SER C CA 1
ATOM 10172 C C . SER C 1 207 ? 30.214 10.488 14.539 1.00 39.58 4424 SER C C 1
ATOM 10173 O O . SER C 1 207 ? 31.017 10.258 15.445 1.00 35.45 4424 SER C O 1
ATOM 10176 N N . HIS C 1 208 ? 29.073 11.144 14.738 1.00 40.61 4425 HIS C N 1
ATOM 10177 C CA . HIS C 1 208 ? 28.827 11.878 15.981 1.00 39.22 4425 HIS C CA 1
ATOM 10178 C C . HIS C 1 208 ? 27.395 11.678 16.484 1.00 38.81 4425 HIS C C 1
ATOM 10179 O O . HIS C 1 208 ? 26.427 11.733 15.713 1.00 40.93 4425 HIS C O 1
ATOM 10186 N N . PRO C 1 209 ? 27.240 11.443 17.786 1.00 39.17 4426 PRO C N 1
ATOM 10187 C CA . PRO C 1 209 ? 25.855 11.186 18.283 1.00 39.75 4426 PRO C CA 1
ATOM 10188 C C . PRO C 1 209 ? 24.852 12.336 18.158 1.00 39.51 4426 PRO C C 1
ATOM 10189 O O . PRO C 1 209 ? 23.647 12.074 18.238 1.00 37.40 4426 PRO C O 1
ATOM 10193 N N . LEU C 1 210 ? 25.333 13.574 17.972 1.00 40.00 4427 LEU C N 1
ATOM 10194 C CA . LEU C 1 210 ? 24.449 14.767 17.855 1.00 42.09 4427 LEU C CA 1
ATOM 10195 C C . LEU C 1 210 ? 23.362 14.495 16.820 1.00 38.44 4427 LEU C C 1
ATOM 10196 O O . LEU C 1 210 ? 22.202 14.844 17.030 1.00 36.37 4427 LEU C O 1
ATOM 10201 N N . LYS C 1 211 ? 23.726 13.797 15.752 1.00 35.40 4428 LYS C N 1
ATOM 10202 C CA . LYS C 1 211 ? 22.770 13.499 14.724 1.00 37.71 4428 LYS C CA 1
ATOM 10203 C C . LYS C 1 211 ? 21.543 12.799 15.282 1.00 38.62 4428 LYS C C 1
ATOM 10204 O O . LYS C 1 211 ? 20.424 13.057 14.822 1.00 39.81 4428 LYS C O 1
ATOM 10210 N N . TYR C 1 212 ? 21.734 11.905 16.249 1.00 38.55 4429 TYR C N 1
ATOM 10211 C CA . TYR C 1 212 ? 20.617 11.102 16.713 1.00 39.44 4429 TYR C CA 1
ATOM 10212 C C . TYR C 1 212 ? 19.744 11.975 17.594 1.00 39.71 4429 TYR C C 1
ATOM 10213 O O . TYR C 1 212 ? 18.537 11.983 17.439 1.00 42.27 4429 TYR C O 1
ATOM 10222 N N . LEU C 1 213 ? 20.354 12.797 18.433 1.00 39.58 4430 LEU C N 1
ATOM 10223 C CA . LEU C 1 213 ? 19.585 13.807 19.150 1.00 42.21 4430 LEU C CA 1
ATOM 10224 C C . LEU C 1 213 ? 18.741 14.719 18.233 1.00 43.93 4430 LEU C C 1
ATOM 10225 O O . LEU C 1 213 ? 17.598 14.919 18.544 1.00 48.16 4430 LEU C O 1
ATOM 10230 N N . GLN C 1 214 ? 19.274 15.240 17.115 1.00 46.48 4431 GLN C N 1
ATOM 10231 C CA . GLN C 1 214 ? 18.498 16.116 16.183 1.00 45.92 4431 GLN C CA 1
ATOM 10232 C C . GLN C 1 214 ? 17.342 15.413 15.534 1.00 42.87 4431 GLN C C 1
ATOM 10233 O O . GLN C 1 214 ? 16.242 15.939 15.459 1.00 39.55 4431 GLN C O 1
ATOM 10239 N N . LEU C 1 215 ? 17.622 14.240 14.995 1.00 40.22 4432 LEU C N 1
ATOM 10240 C CA . LEU C 1 215 ? 16.606 13.501 14.310 1.00 40.70 4432 LEU C CA 1
ATOM 10241 C C . LEU C 1 215 ? 15.477 13.083 15.265 1.00 40.85 4432 LEU C C 1
ATOM 10242 O O . LEU C 1 215 ? 14.322 13.104 14.877 1.00 39.53 4432 LEU C O 1
ATOM 10247 N N . ALA C 1 216 ? 15.820 12.709 16.498 1.00 39.46 4433 ALA C N 1
ATOM 10248 C CA . ALA C 1 216 ? 14.806 12.439 17.529 1.00 41.59 4433 ALA C CA 1
ATOM 10249 C C . ALA C 1 216 ? 13.944 13.671 17.813 1.00 43.16 4433 ALA C C 1
ATOM 10250 O O . ALA C 1 216 ? 12.702 13.550 17.902 1.00 44.01 4433 ALA C O 1
ATOM 10252 N N . LYS C 1 217 ? 14.585 14.843 17.932 1.00 40.06 4434 LYS C N 1
ATOM 10253 C CA . LYS C 1 217 ? 13.862 16.051 18.241 1.00 42.83 4434 LYS C CA 1
ATOM 10254 C C . LYS C 1 217 ? 12.872 16.433 17.157 1.00 42.17 4434 LYS C C 1
ATOM 10255 O O . LYS C 1 217 ? 11.848 17.047 17.461 1.00 41.31 4434 LYS C O 1
ATOM 10261 N N . GLY C 1 218 ? 13.183 16.103 15.907 1.00 40.87 4435 GLY C N 1
ATOM 10262 C CA . GLY C 1 218 ? 12.246 16.347 14.816 1.00 39.88 4435 GLY C CA 1
ATOM 10263 C C . GLY C 1 218 ? 11.315 15.187 14.468 1.00 41.89 4435 GLY C C 1
ATOM 10264 O O . GLY C 1 218 ? 10.596 15.249 13.465 1.00 42.73 4435 GLY C O 1
ATOM 10265 N N . GLY C 1 219 ? 11.347 14.113 15.259 1.00 41.50 4436 GLY C N 1
ATOM 10266 C CA . GLY C 1 219 ? 10.375 13.057 15.132 1.00 41.74 4436 GLY C CA 1
ATOM 10267 C C . GLY C 1 219 ? 10.604 12.098 14.000 1.00 42.56 4436 GLY C C 1
ATOM 10268 O O . GLY C 1 219 ? 9.720 11.310 13.689 1.00 44.29 4436 GLY C O 1
ATOM 10269 N N . PHE C 1 220 ? 11.798 12.107 13.421 1.00 43.88 4437 PHE C N 1
ATOM 10270 C CA . PHE C 1 220 ? 12.053 11.364 12.190 1.00 44.75 4437 PHE C CA 1
ATOM 10271 C C . PHE C 1 220 ? 12.436 9.922 12.362 1.00 41.70 4437 PHE C C 1
ATOM 10272 O O . PHE C 1 220 ? 12.324 9.169 11.422 1.00 41.76 4437 PHE C O 1
ATOM 10280 N N . LEU C 1 221 ? 12.954 9.538 13.513 1.00 41.04 4438 LEU C N 1
ATOM 10281 C CA . LEU C 1 221 ? 13.414 8.169 13.684 1.00 41.38 4438 LEU C CA 1
ATOM 10282 C C . LEU C 1 221 ? 12.187 7.281 13.903 1.00 42.44 4438 LEU C C 1
ATOM 10283 O O . LEU C 1 221 ? 11.205 7.665 14.535 1.00 38.51 4438 LEU C O 1
ATOM 10288 N N . SER C 1 222 ? 12.254 6.079 13.385 1.00 45.77 4439 SER C N 1
ATOM 10289 C CA . SER C 1 222 ? 11.268 5.081 13.727 1.00 48.10 4439 SER C CA 1
ATOM 10290 C C . SER C 1 222 ? 11.611 4.497 15.089 1.00 49.60 4439 SER C C 1
ATOM 10291 O O . SER C 1 222 ? 12.771 4.509 15.509 1.00 51.31 4439 SER C O 1
ATOM 10294 N N . THR C 1 223 ? 10.609 3.954 15.769 1.00 51.24 4440 THR C N 1
ATOM 10295 C CA . THR C 1 223 ? 10.807 3.388 17.107 1.00 49.88 4440 THR C CA 1
ATOM 10296 C C . THR C 1 223 ? 11.365 1.968 17.114 1.00 48.90 4440 THR C C 1
ATOM 10297 O O . THR C 1 223 ? 11.906 1.538 18.115 1.00 51.96 4440 THR C O 1
ATOM 10301 N N . ASP C 1 224 ? 11.225 1.242 16.010 1.00 49.68 4441 ASP C N 1
ATOM 10302 C CA . ASP C 1 224 ? 11.769 -0.120 15.867 1.00 47.13 4441 ASP C CA 1
ATOM 10303 C C . ASP C 1 224 ? 13.121 -0.189 15.112 1.00 49.65 4441 ASP C C 1
ATOM 10304 O O . ASP C 1 224 ? 13.646 -1.279 14.908 1.00 48.58 4441 ASP C O 1
ATOM 10309 N N . GLY C 1 225 ? 13.645 0.953 14.653 1.00 47.69 4442 GLY C N 1
ATOM 10310 C CA . GLY C 1 225 ? 14.927 0.988 13.982 1.00 50.57 4442 GLY C CA 1
ATOM 10311 C C . GLY C 1 225 ? 14.878 0.365 12.597 1.00 55.45 4442 GLY C C 1
ATOM 10312 O O . GLY C 1 225 ? 15.826 -0.327 12.186 1.00 57.54 4442 GLY C O 1
ATOM 10313 N N . ARG C 1 226 ? 13.773 0.595 11.885 1.00 54.53 4443 ARG C N 1
ATOM 10314 C CA . ARG C 1 226 ? 13.572 0.035 10.567 1.00 55.00 4443 ARG C CA 1
ATOM 10315 C C . ARG C 1 226 ? 12.982 1.068 9.616 1.00 54.41 4443 ARG C C 1
ATOM 10316 O O . ARG C 1 226 ? 12.283 2.006 10.043 1.00 50.19 4443 ARG C O 1
ATOM 10324 N N . CYS C 1 227 ? 13.278 0.886 8.323 1.00 53.94 4444 CYS C N 1
ATOM 10325 C CA . CYS C 1 227 ? 12.541 1.547 7.261 1.00 54.90 4444 CYS C CA 1
ATOM 10326 C C . CYS C 1 227 ? 11.621 0.477 6.701 1.00 56.78 4444 CYS C C 1
ATOM 10327 O O . CYS C 1 227 ? 12.044 -0.308 5.856 1.00 59.45 4444 CYS C O 1
ATOM 10330 N N . ARG C 1 228 ? 10.384 0.402 7.185 1.00 55.94 4445 ARG C N 1
ATOM 10331 C CA . ARG C 1 228 ? 9.427 -0.524 6.595 1.00 58.35 4445 ARG C CA 1
ATOM 10332 C C . ARG C 1 228 ? 8.869 0.060 5.312 1.00 59.16 4445 ARG C C 1
ATOM 10333 O O . ARG C 1 228 ? 7.804 0.682 5.301 1.00 60.55 4445 ARG C O 1
ATOM 10341 N N . SER C 1 229 ? 9.579 -0.119 4.218 1.00 59.18 4446 SER C N 1
ATOM 10342 C CA . SER C 1 229 ? 9.195 0.606 3.020 1.00 63.84 4446 SER C CA 1
ATOM 10343 C C . SER C 1 229 ? 7.842 0.086 2.530 1.00 63.64 4446 SER C C 1
ATOM 10344 O O . SER C 1 229 ? 7.722 -1.066 2.117 1.00 67.78 4446 SER C O 1
ATOM 10347 N N . PHE C 1 230 ? 6.823 0.930 2.619 1.00 63.78 4447 PHE C N 1
ATOM 10348 C CA . PHE C 1 230 ? 5.447 0.558 2.254 1.00 65.75 4447 PHE C CA 1
ATOM 10349 C C . PHE C 1 230 ? 4.874 -0.592 3.090 1.00 64.33 4447 PHE C C 1
ATOM 10350 O O . PHE C 1 230 ? 3.856 -1.174 2.725 1.00 61.26 4447 PHE C O 1
ATOM 10358 N N . GLY C 1 231 ? 5.518 -0.914 4.207 1.00 62.92 4448 GLY C N 1
ATOM 10359 C CA . GLY C 1 231 ? 5.037 -1.964 5.080 1.00 64.89 4448 GLY C CA 1
ATOM 10360 C C . GLY C 1 231 ? 4.063 -1.383 6.091 1.00 69.70 4448 GLY C C 1
ATOM 10361 O O . GLY C 1 231 ? 3.955 -0.164 6.247 1.00 70.26 4448 GLY C O 1
ATOM 10362 N N . GLU C 1 232 ? 3.357 -2.267 6.781 1.00 71.15 4449 GLU C N 1
ATOM 10363 C CA . GLU C 1 232 ? 2.444 -1.877 7.827 1.00 68.67 4449 GLU C CA 1
ATOM 10364 C C . GLU C 1 232 ? 3.185 -1.310 9.045 1.00 65.40 4449 GLU C C 1
ATOM 10365 O O . GLU C 1 232 ? 4.202 -1.884 9.476 1.00 60.16 4449 GLU C O 1
ATOM 10371 N N . GLY C 1 233 ? 2.667 -0.205 9.598 1.00 59.34 4450 GLY C N 1
ATOM 10372 C CA . GLY C 1 233 ? 3.180 0.355 10.839 1.00 58.92 4450 GLY C CA 1
ATOM 10373 C C . GLY C 1 233 ? 4.570 1.008 10.794 1.00 63.17 4450 GLY C C 1
ATOM 10374 O O . GLY C 1 233 ? 5.302 0.986 11.809 1.00 60.00 4450 GLY C O 1
ATOM 10375 N N . GLY C 1 234 ? 4.940 1.586 9.635 1.00 59.42 4451 GLY C N 1
ATOM 10376 C CA . GLY C 1 234 ? 6.170 2.316 9.511 1.00 53.71 4451 GLY C CA 1
ATOM 10377 C C . GLY C 1 234 ? 5.982 3.615 10.241 1.00 54.23 4451 GLY C C 1
ATOM 10378 O O . GLY C 1 234 ? 5.052 4.352 9.905 1.00 52.31 4451 GLY C O 1
ATOM 10379 N N . ASP C 1 235 ? 6.851 3.898 11.225 1.00 54.86 4452 ASP C N 1
ATOM 10380 C CA . ASP C 1 235 ? 6.772 5.160 12.010 1.00 57.51 4452 ASP C CA 1
ATOM 10381 C C . ASP C 1 235 ? 8.041 6.079 11.978 1.00 53.61 4452 ASP C C 1
ATOM 10382 O O . ASP C 1 235 ? 8.365 6.766 12.939 1.00 47.98 4452 ASP C O 1
ATOM 10387 N N . GLY C 1 236 ? 8.714 6.109 10.836 1.00 53.45 4453 GLY C N 1
ATOM 10388 C CA . GLY C 1 236 ? 9.927 6.912 10.657 1.00 52.17 4453 GLY C CA 1
ATOM 10389 C C . GLY C 1 236 ? 10.930 6.105 9.870 1.00 50.55 4453 GLY C C 1
ATOM 10390 O O . GLY C 1 236 ? 10.599 5.031 9.390 1.00 52.59 4453 GLY C O 1
ATOM 10391 N N . TYR C 1 237 ? 12.162 6.596 9.772 1.00 48.12 4454 TYR C N 1
ATOM 10392 C CA . TYR C 1 237 ? 13.243 5.848 9.124 1.00 45.96 4454 TYR C CA 1
ATOM 10393 C C . TYR C 1 237 ? 14.355 5.530 10.101 1.00 44.40 4454 TYR C C 1
ATOM 10394 O O . TYR C 1 237 ? 14.290 5.938 11.271 1.00 47.31 4454 TYR C O 1
ATOM 10403 N N . VAL C 1 238 ? 15.362 4.805 9.620 1.00 40.30 4455 VAL C N 1
ATOM 10404 C CA . VAL C 1 238 ? 16.575 4.529 10.382 1.00 39.09 4455 VAL C CA 1
ATOM 10405 C C . VAL C 1 238 ? 17.826 4.943 9.584 1.00 41.45 4455 VAL C C 1
ATOM 10406 O O . VAL C 1 238 ? 18.007 4.541 8.417 1.00 44.14 4455 VAL C O 1
ATOM 10410 N N . PRO C 1 239 ? 18.716 5.732 10.207 1.00 40.05 4456 PRO C N 1
ATOM 10411 C CA . PRO C 1 239 ? 19.872 6.266 9.522 1.00 38.42 4456 PRO C CA 1
ATOM 10412 C C . PRO C 1 239 ? 20.920 5.220 9.149 1.00 40.84 4456 PRO C C 1
ATOM 10413 O O . PRO C 1 239 ? 21.167 4.275 9.899 1.00 45.13 4456 PRO C O 1
ATOM 10417 N N . ALA C 1 240 ? 21.551 5.439 8.011 1.00 39.94 4457 ALA C N 1
ATOM 10418 C CA . ALA C 1 240 ? 22.508 4.524 7.456 1.00 43.70 4457 ALA C CA 1
ATOM 10419 C C . ALA C 1 240 ? 23.707 5.286 6.862 1.00 42.87 4457 ALA C C 1
ATOM 10420 O O . ALA C 1 240 ? 23.610 6.437 6.548 1.00 40.57 4457 ALA C O 1
ATOM 10422 N N . GLU C 1 241 ? 24.816 4.588 6.710 1.00 42.93 4458 GLU C N 1
ATOM 10423 C CA . GLU C 1 241 ? 26.051 5.144 6.260 1.00 43.05 4458 GLU C CA 1
ATOM 10424 C C . GLU C 1 241 ? 26.322 4.544 4.897 1.00 44.97 4458 GLU C C 1
ATOM 10425 O O . GLU C 1 241 ? 25.775 3.508 4.566 1.00 46.20 4458 GLU C O 1
ATOM 10431 N N . GLY C 1 242 ? 27.187 5.160 4.101 1.00 43.42 4459 GLY C N 1
ATOM 10432 C CA . GLY C 1 242 ? 27.404 4.655 2.765 1.00 42.38 4459 GLY C CA 1
ATOM 10433 C C . GLY C 1 242 ? 28.319 5.554 1.983 1.00 42.29 4459 GLY C C 1
ATOM 10434 O O . GLY C 1 242 ? 28.438 6.728 2.283 1.00 41.43 4459 GLY C O 1
ATOM 10435 N N . SER C 1 243 ? 29.001 4.962 1.009 1.00 42.32 4460 SER C N 1
ATOM 10436 C CA . SER C 1 243 ? 29.850 5.671 0.084 1.00 41.84 4460 SER C CA 1
ATOM 10437 C C . SER C 1 243 ? 29.755 4.988 -1.248 1.00 42.13 4460 SER C C 1
ATOM 10438 O O . SER C 1 243 ? 29.908 3.787 -1.347 1.00 43.89 4460 SER C O 1
ATOM 10441 N N . GLY C 1 244 ? 29.471 5.757 -2.279 1.00 44.28 4461 GLY C N 1
ATOM 10442 C CA . GLY C 1 244 ? 29.310 5.213 -3.615 1.00 43.47 4461 GLY C CA 1
ATOM 10443 C C . GLY C 1 244 ? 29.605 6.260 -4.668 1.00 41.39 4461 GLY C C 1
ATOM 10444 O O . GLY C 1 244 ? 29.536 7.479 -4.422 1.00 39.45 4461 GLY C O 1
ATOM 10445 N N . ALA C 1 245 ? 29.928 5.775 -5.848 1.00 40.36 4462 ALA C N 1
ATOM 10446 C CA . ALA C 1 245 ? 30.092 6.643 -6.999 1.00 42.10 4462 ALA C CA 1
ATOM 10447 C C . ALA C 1 245 ? 29.983 5.810 -8.250 1.00 42.78 4462 ALA C C 1
ATOM 10448 O O . ALA C 1 245 ? 30.221 4.601 -8.229 1.00 41.75 4462 ALA C O 1
ATOM 10450 N N . VAL C 1 246 ? 29.590 6.457 -9.333 1.00 44.31 4463 VAL C N 1
ATOM 10451 C CA . VAL C 1 246 ? 29.583 5.814 -10.636 1.00 46.88 4463 VAL C CA 1
ATOM 10452 C C . VAL C 1 246 ? 30.462 6.661 -11.571 1.00 49.41 4463 VAL C C 1
ATOM 10453 O O . VAL C 1 246 ? 30.699 7.854 -11.302 1.00 47.22 4463 VAL C O 1
ATOM 10457 N N . LEU C 1 247 ? 30.972 6.029 -12.636 1.00 50.54 4464 LEU C N 1
ATOM 10458 C CA . LEU C 1 247 ? 31.722 6.720 -13.679 1.00 48.73 4464 LEU C CA 1
ATOM 10459 C C . LEU C 1 247 ? 30.847 6.809 -14.911 1.00 49.08 4464 LEU C C 1
ATOM 10460 O O . LEU C 1 247 ? 30.250 5.829 -15.324 1.00 47.18 4464 LEU C O 1
ATOM 10465 N N . LEU C 1 248 ? 30.769 8.008 -15.467 1.00 51.81 4465 LEU C N 1
ATOM 10466 C CA . LEU C 1 248 ? 29.880 8.331 -16.575 1.00 54.69 4465 LEU C CA 1
ATOM 10467 C C . LEU C 1 248 ? 30.686 8.794 -17.779 1.00 57.06 4465 LEU C C 1
ATOM 10468 O O . LEU C 1 248 ? 31.727 9.486 -17.652 1.00 54.28 4465 LEU C O 1
ATOM 10473 N N . LYS C 1 249 ? 30.129 8.475 -18.941 1.00 58.77 4466 LYS C N 1
ATOM 10474 C CA . LYS C 1 249 ? 30.804 8.600 -20.220 1.00 58.04 4466 LYS C CA 1
ATOM 10475 C C . LYS C 1 249 ? 29.726 8.705 -21.289 1.00 60.61 4466 LYS C C 1
ATOM 10476 O O . LYS C 1 249 ? 28.569 8.318 -21.069 1.00 60.17 4466 LYS C O 1
ATOM 10482 N N . ARG C 1 250 ? 30.112 9.226 -22.448 1.00 62.87 4467 ARG C N 1
ATOM 10483 C CA . ARG C 1 250 ? 29.272 9.191 -23.637 1.00 61.14 4467 ARG C CA 1
ATOM 10484 C C . ARG C 1 250 ? 29.269 7.756 -24.167 1.00 62.98 4467 ARG C C 1
ATOM 10485 O O . ARG C 1 250 ? 30.274 7.009 -24.015 1.00 55.15 4467 ARG C O 1
ATOM 10493 N N . ARG C 1 251 ? 28.166 7.353 -24.798 1.00 65.45 4468 ARG C N 1
ATOM 10494 C CA . ARG C 1 251 ? 28.122 6.012 -25.363 1.00 69.33 4468 ARG C CA 1
ATOM 10495 C C . ARG C 1 251 ? 29.249 5.795 -26.373 1.00 70.03 4468 ARG C C 1
ATOM 10496 O O . ARG C 1 251 ? 29.935 4.781 -26.321 1.00 71.44 4468 ARG C O 1
ATOM 10504 N N . SER C 1 252 ? 29.446 6.745 -27.282 1.00 71.79 4469 SER C N 1
ATOM 10505 C CA . SER C 1 252 ? 30.445 6.588 -28.344 1.00 74.70 4469 SER C CA 1
ATOM 10506 C C . SER C 1 252 ? 31.828 6.358 -27.774 1.00 73.64 4469 SER C C 1
ATOM 10507 O O . SER C 1 252 ? 32.600 5.549 -28.286 1.00 81.22 4469 SER C O 1
ATOM 10510 N N . ALA C 1 253 ? 32.155 7.092 -26.723 1.00 71.52 4470 ALA C N 1
ATOM 10511 C CA . ALA C 1 253 ? 33.483 6.994 -26.138 1.00 70.54 4470 ALA C CA 1
ATOM 10512 C C . ALA C 1 253 ? 33.628 5.690 -25.381 1.00 69.15 4470 ALA C C 1
ATOM 10513 O O . ALA C 1 253 ? 34.720 5.149 -25.321 1.00 67.85 4470 ALA C O 1
ATOM 10515 N N . ALA C 1 254 ? 32.531 5.199 -24.803 1.00 67.28 4471 ALA C N 1
ATOM 10516 C CA . ALA C 1 254 ? 32.529 3.892 -24.149 1.00 69.35 4471 ALA C CA 1
ATOM 10517 C C . ALA C 1 254 ? 32.745 2.765 -25.164 1.00 73.67 4471 ALA C C 1
ATOM 10518 O O . ALA C 1 254 ? 33.499 1.815 -24.902 1.00 74.11 4471 ALA C O 1
ATOM 10520 N N . GLU C 1 255 ? 32.077 2.861 -26.315 1.00 78.86 4472 GLU C N 1
ATOM 10521 C CA . GLU C 1 255 ? 32.222 1.831 -27.358 1.00 82.04 4472 GLU C CA 1
ATOM 10522 C C . GLU C 1 255 ? 33.649 1.826 -27.828 1.00 75.75 4472 GLU C C 1
ATOM 10523 O O . GLU C 1 255 ? 34.316 0.802 -27.756 1.00 72.64 4472 GLU C O 1
ATOM 10529 N N . ALA C 1 256 ? 34.133 3.004 -28.210 1.00 73.99 4473 ALA C N 1
ATOM 10530 C CA . ALA C 1 256 ? 35.474 3.167 -28.754 1.00 70.99 4473 ALA C CA 1
ATOM 10531 C C . ALA C 1 256 ? 36.619 2.915 -27.762 1.00 70.66 4473 ALA C C 1
ATOM 10532 O O . ALA C 1 256 ? 37.756 2.907 -28.164 1.00 77.53 4473 ALA C O 1
ATOM 10534 N N . ASP C 1 257 ? 36.345 2.729 -26.482 1.00 75.37 4474 ASP C N 1
ATOM 10535 C CA . ASP C 1 257 ? 37.388 2.321 -25.524 1.00 79.72 4474 ASP C CA 1
ATOM 10536 C C . ASP C 1 257 ? 37.182 0.893 -25.067 1.00 76.55 4474 ASP C C 1
ATOM 10537 O O . ASP C 1 257 ? 37.983 0.369 -24.293 1.00 71.36 4474 ASP C O 1
ATOM 10542 N N . GLY C 1 258 ? 36.096 0.279 -25.531 1.00 76.86 4475 GLY C N 1
ATOM 10543 C CA . GLY C 1 258 ? 35.745 -1.080 -25.154 1.00 76.93 4475 GLY C CA 1
ATOM 10544 C C . GLY C 1 258 ? 35.365 -1.218 -23.698 1.00 78.65 4475 GLY C C 1
ATOM 10545 O O . GLY C 1 258 ? 35.703 -2.215 -23.069 1.00 79.20 4475 GLY C O 1
ATOM 10546 N N . ASP C 1 259 ? 34.673 -0.207 -23.167 1.00 79.93 4476 ASP C N 1
ATOM 10547 C CA . ASP C 1 259 ? 34.199 -0.205 -21.790 1.00 75.75 4476 ASP C CA 1
ATOM 10548 C C . ASP C 1 259 ? 33.024 -1.185 -21.648 1.00 76.87 4476 ASP C C 1
ATOM 10549 O O . ASP C 1 259 ? 32.238 -1.360 -22.579 1.00 77.70 4476 ASP C O 1
ATOM 10554 N N . ARG C 1 260 ? 32.928 -1.832 -20.489 1.00 75.12 4477 ARG C N 1
ATOM 10555 C CA . ARG C 1 260 ? 31.764 -2.636 -20.115 1.00 74.70 4477 ARG C CA 1
ATOM 10556 C C . ARG C 1 260 ? 30.721 -1.635 -19.668 1.00 69.89 4477 ARG C C 1
ATOM 10557 O O . ARG C 1 260 ? 31.017 -0.794 -18.835 1.00 68.62 4477 ARG C O 1
ATOM 10565 N N . VAL C 1 261 ? 29.522 -1.701 -20.233 1.00 67.78 4478 VAL C N 1
ATOM 10566 C CA . VAL C 1 261 ? 28.473 -0.716 -19.949 1.00 63.56 4478 VAL C CA 1
ATOM 10567 C C . VAL C 1 261 ? 27.464 -1.295 -18.976 1.00 63.56 4478 VAL C C 1
ATOM 10568 O O . VAL C 1 261 ? 26.808 -2.282 -19.274 1.00 61.13 4478 VAL C O 1
ATOM 10572 N N . LEU C 1 262 ? 27.316 -0.622 -17.837 1.00 62.82 4479 LEU C N 1
ATOM 10573 C CA . LEU C 1 262 ? 26.491 -1.069 -16.734 1.00 59.41 4479 LEU C CA 1
ATOM 10574 C C . LEU C 1 262 ? 25.036 -0.652 -16.939 1.00 60.47 4479 LEU C C 1
ATOM 10575 O O . LEU C 1 262 ? 24.114 -1.372 -16.547 1.00 66.25 4479 LEU C O 1
ATOM 10580 N N . ALA C 1 263 ? 24.828 0.503 -17.558 1.00 58.93 4480 ALA C N 1
ATOM 10581 C CA . ALA C 1 263 ? 23.491 0.936 -17.940 1.00 56.82 4480 ALA C CA 1
ATOM 10582 C C . ALA C 1 263 ? 23.555 2.219 -18.748 1.00 58.46 4480 ALA C C 1
ATOM 10583 O O . ALA C 1 263 ? 24.605 2.901 -18.806 1.00 59.08 4480 ALA C O 1
ATOM 10585 N N . VAL C 1 264 ? 22.426 2.543 -19.370 1.00 57.06 4481 VAL C N 1
ATOM 10586 C CA . VAL C 1 264 ? 22.272 3.783 -20.122 1.00 56.60 4481 VAL C CA 1
ATOM 10587 C C . VAL C 1 264 ? 21.395 4.710 -19.332 1.00 58.11 4481 VAL C C 1
ATOM 10588 O O . VAL C 1 264 ? 20.322 4.300 -18.869 1.00 64.34 4481 VAL C O 1
ATOM 10592 N N . VAL C 1 265 ? 21.829 5.959 -19.196 1.00 58.38 4482 VAL C N 1
ATOM 10593 C CA . VAL C 1 265 ? 21.056 6.959 -18.467 1.00 58.38 4482 VAL C CA 1
ATOM 10594 C C . VAL C 1 265 ? 20.097 7.653 -19.418 1.00 60.73 4482 VAL C C 1
ATOM 10595 O O . VAL C 1 265 ? 20.454 8.618 -20.071 1.00 57.79 4482 VAL C O 1
ATOM 10599 N N . ARG C 1 266 ? 18.879 7.142 -19.493 1.00 64.82 4483 ARG C N 1
ATOM 10600 C CA . ARG C 1 266 ? 17.867 7.701 -20.388 1.00 68.58 4483 ARG C CA 1
ATOM 10601 C C . ARG C 1 266 ? 17.538 9.132 -19.984 1.00 65.26 4483 ARG C C 1
ATOM 10602 O O . ARG C 1 266 ? 17.492 10.010 -20.826 1.00 65.61 4483 ARG C O 1
ATOM 10610 N N . SER C 1 267 ? 17.345 9.369 -18.688 1.00 62.04 4484 SER C N 1
ATOM 10611 C CA . SER C 1 267 ? 17.070 10.719 -18.208 1.00 60.64 4484 SER C CA 1
ATOM 10612 C C . SER C 1 267 ? 17.312 10.923 -16.719 1.00 59.06 4484 SER C C 1
ATOM 10613 O O . SER C 1 267 ? 17.423 9.967 -15.944 1.00 59.76 4484 SER C O 1
ATOM 10616 N N . THR C 1 268 ? 17.385 12.192 -16.339 1.00 57.73 4485 THR C N 1
ATOM 10617 C CA . THR C 1 268 ? 17.470 12.602 -14.952 1.00 59.26 4485 THR C CA 1
ATOM 10618 C C . THR C 1 268 ? 16.673 13.880 -14.826 1.00 54.99 4485 THR C C 1
ATOM 10619 O O . THR C 1 268 ? 16.497 14.574 -15.802 1.00 55.12 4485 THR C O 1
ATOM 10623 N N . ALA C 1 269 ? 16.207 14.202 -13.625 1.00 54.77 4486 ALA C N 1
ATOM 10624 C CA . ALA C 1 269 ? 15.387 15.412 -13.397 1.00 55.59 4486 ALA C CA 1
ATOM 10625 C C . ALA C 1 269 ? 15.449 15.818 -11.955 1.00 53.47 4486 ALA C C 1
ATOM 10626 O O . ALA C 1 269 ? 15.526 14.952 -11.089 1.00 54.49 4486 ALA C O 1
ATOM 10628 N N . VAL C 1 270 ? 15.350 17.119 -11.705 1.00 50.07 4487 VAL C N 1
ATOM 10629 C CA . VAL C 1 270 ? 15.313 17.641 -10.360 1.00 50.79 4487 VAL C CA 1
ATOM 10630 C C . VAL C 1 270 ? 14.333 18.808 -10.229 1.00 52.00 4487 VAL C C 1
ATOM 10631 O O . VAL C 1 270 ? 14.264 19.694 -11.075 1.00 59.81 4487 VAL C O 1
ATOM 10635 N N . ASN C 1 271 ? 13.549 18.796 -9.178 1.00 50.83 4488 ASN C N 1
ATOM 10636 C CA . ASN C 1 271 ? 12.720 19.931 -8.876 1.00 54.57 4488 ASN C CA 1
ATOM 10637 C C . ASN C 1 271 ? 12.630 20.119 -7.371 1.00 55.22 4488 ASN C C 1
ATOM 10638 O O . ASN C 1 271 ? 13.455 19.576 -6.641 1.00 57.87 4488 ASN C O 1
ATOM 10643 N N . HIS C 1 272 ? 11.663 20.900 -6.917 1.00 54.77 4489 HIS C N 1
ATOM 10644 C CA . HIS C 1 272 ? 11.446 21.085 -5.496 1.00 57.05 4489 HIS C CA 1
ATOM 10645 C C . HIS C 1 272 ? 9.956 21.052 -5.239 1.00 57.59 4489 HIS C C 1
ATOM 10646 O O . HIS C 1 272 ? 9.141 21.282 -6.132 1.00 54.19 4489 HIS C O 1
ATOM 10653 N N . GLY C 1 273 ? 9.599 20.769 -4.005 1.00 59.99 4490 GLY C N 1
ATOM 10654 C CA . GLY C 1 273 ? 8.197 20.727 -3.632 1.00 64.07 4490 GLY C CA 1
ATOM 10655 C C . GLY C 1 273 ? 7.494 22.072 -3.733 1.00 63.02 4490 GLY C C 1
ATOM 10656 O O . GLY C 1 273 ? 6.272 22.130 -3.721 1.00 62.46 4490 GLY C O 1
ATOM 10657 N N . GLY C 1 274 ? 8.248 23.152 -3.871 1.00 61.94 4491 GLY C N 1
ATOM 10658 C CA . GLY C 1 274 ? 7.695 24.482 -3.640 1.00 67.65 4491 GLY C CA 1
ATOM 10659 C C . GLY C 1 274 ? 7.070 24.646 -2.264 1.00 67.78 4491 GLY C C 1
ATOM 10660 O O . GLY C 1 274 ? 7.559 24.081 -1.285 1.00 72.85 4491 GLY C O 1
ATOM 10661 N N . ALA C 1 275 ? 5.993 25.418 -2.201 1.00 67.02 4492 ALA C N 1
ATOM 10662 C CA . ALA C 1 275 ? 5.362 25.799 -0.942 1.00 68.85 4492 ALA C CA 1
ATOM 10663 C C . ALA C 1 275 ? 4.139 24.942 -0.790 1.00 70.29 4492 ALA C C 1
ATOM 10664 O O . ALA C 1 275 ? 3.042 25.396 -1.074 1.00 84.11 4492 ALA C O 1
ATOM 10666 N N . GLY C 1 276 ? 4.318 23.693 -0.394 1.00 70.95 4493 GLY C N 1
ATOM 10667 C CA . GLY C 1 276 ? 3.205 22.758 -0.251 1.00 73.17 4493 GLY C CA 1
ATOM 10668 C C . GLY C 1 276 ? 2.682 22.932 1.142 1.00 77.76 4493 GLY C C 1
ATOM 10669 O O . GLY C 1 276 ? 2.720 24.044 1.651 1.00 85.74 4493 GLY C O 1
ATOM 10670 N N . LYS C 1 277 ? 2.250 21.852 1.796 1.00 82.84 4494 LYS C N 1
ATOM 10671 C CA . LYS C 1 277 ? 1.627 21.970 3.130 1.00 86.49 4494 LYS C CA 1
ATOM 10672 C C . LYS C 1 277 ? 2.640 22.187 4.266 1.00 82.85 4494 LYS C C 1
ATOM 10673 O O . LYS C 1 277 ? 2.586 21.506 5.288 1.00 89.93 4494 LYS C O 1
ATOM 10679 N N . GLY C 1 278 ? 3.537 23.160 4.098 1.00 82.43 4495 GLY C N 1
ATOM 10680 C CA . GLY C 1 278 ? 4.571 23.470 5.098 1.00 81.41 4495 GLY C CA 1
ATOM 10681 C C . GLY C 1 278 ? 6.000 23.091 4.723 1.00 76.51 4495 GLY C C 1
ATOM 10682 O O . GLY C 1 278 ? 6.253 22.250 3.853 1.00 69.92 4495 GLY C O 1
ATOM 10683 N N . PHE C 1 279 ? 6.950 23.730 5.388 1.00 73.75 4496 PHE C N 1
ATOM 10684 C CA . PHE C 1 279 ? 8.363 23.479 5.117 1.00 66.51 4496 PHE C CA 1
ATOM 10685 C C . PHE C 1 279 ? 8.708 22.041 5.386 1.00 64.59 4496 PHE C C 1
ATOM 10686 O O . PHE C 1 279 ? 8.517 21.568 6.496 1.00 62.47 4496 PHE C O 1
ATOM 10694 N N . SER C 1 280 ? 9.211 21.359 4.359 1.00 61.71 4497 SER C N 1
ATOM 10695 C CA . SER C 1 280 ? 9.732 20.008 4.487 1.00 60.56 4497 SER C CA 1
ATOM 10696 C C . SER C 1 280 ? 8.652 18.943 4.621 1.00 59.62 4497 SER C C 1
ATOM 10697 O O . SER C 1 280 ? 8.851 17.941 5.280 1.00 56.63 4497 SER C O 1
ATOM 10700 N N . VAL C 1 281 ? 7.537 19.133 3.931 1.00 60.42 4498 VAL C N 1
ATOM 10701 C CA . VAL C 1 281 ? 6.563 18.068 3.754 1.00 62.15 4498 VAL C CA 1
ATOM 10702 C C . VAL C 1 281 ? 6.604 17.554 2.311 1.00 63.05 4498 VAL C C 1
ATOM 10703 O O . VAL C 1 281 ? 6.528 18.339 1.379 1.00 63.54 4498 VAL C O 1
ATOM 10707 N N . PRO C 1 282 ? 6.691 16.231 2.115 1.00 66.46 4499 PRO C N 1
ATOM 10708 C CA . PRO C 1 282 ? 6.626 15.743 0.732 1.00 69.34 4499 PRO C CA 1
ATOM 10709 C C . PRO C 1 282 ? 5.378 16.245 -0.007 1.00 71.24 4499 PRO C C 1
ATOM 10710 O O . PRO C 1 282 ? 4.267 16.274 0.553 1.00 73.37 4499 PRO C O 1
ATOM 10714 N N . ASN C 1 283 ? 5.592 16.624 -1.263 1.00 70.65 4500 ASN C N 1
ATOM 10715 C CA . ASN C 1 283 ? 4.563 17.155 -2.133 1.00 68.14 4500 ASN C CA 1
ATOM 10716 C C . ASN C 1 283 ? 4.321 16.211 -3.308 1.00 70.09 4500 ASN C C 1
ATOM 10717 O O . ASN C 1 283 ? 5.151 16.097 -4.218 1.00 69.98 4500 ASN C O 1
ATOM 10722 N N . PRO C 1 284 ? 3.176 15.520 -3.297 1.00 70.68 4501 PRO C N 1
ATOM 10723 C CA . PRO C 1 284 ? 2.898 14.562 -4.362 1.00 69.69 4501 PRO C CA 1
ATOM 10724 C C . PRO C 1 284 ? 2.804 15.221 -5.708 1.00 68.14 4501 PRO C C 1
ATOM 10725 O O . PRO C 1 284 ? 3.226 14.655 -6.702 1.00 66.50 4501 PRO C O 1
ATOM 10729 N N . ARG C 1 285 ? 2.225 16.408 -5.731 1.00 71.40 4502 ARG C N 1
ATOM 10730 C CA . ARG C 1 285 ? 2.043 17.125 -6.966 1.00 75.98 4502 ARG C CA 1
ATOM 10731 C C . ARG C 1 285 ? 3.409 17.304 -7.648 1.00 68.96 4502 ARG C C 1
ATOM 10732 O O . ARG C 1 285 ? 3.570 17.018 -8.840 1.00 70.55 4502 ARG C O 1
ATOM 10740 N N . ALA C 1 286 ? 4.396 17.728 -6.867 1.00 61.81 4503 ALA C N 1
ATOM 10741 C CA . ALA C 1 286 ? 5.743 17.981 -7.374 1.00 62.33 4503 ALA C CA 1
ATOM 10742 C C . ALA C 1 286 ? 6.490 16.713 -7.796 1.00 60.97 4503 ALA C C 1
ATOM 10743 O O . ALA C 1 286 ? 7.327 16.737 -8.679 1.00 59.04 4503 ALA C O 1
ATOM 10745 N N . GLN C 1 287 ? 6.183 15.613 -7.138 1.00 63.42 4504 GLN C N 1
ATOM 10746 C CA . GLN C 1 287 ? 6.726 14.326 -7.506 1.00 65.15 4504 GLN C CA 1
ATOM 10747 C C . GLN C 1 287 ? 6.137 13.846 -8.831 1.00 67.72 4504 GLN C C 1
ATOM 10748 O O . GLN C 1 287 ? 6.830 13.207 -9.651 1.00 66.19 4504 GLN C O 1
ATOM 10754 N N . GLY C 1 288 ? 4.850 14.150 -9.023 1.00 70.46 4505 GLY C N 1
ATOM 10755 C CA . GLY C 1 288 ? 4.109 13.737 -10.216 1.00 70.64 4505 GLY C CA 1
ATOM 10756 C C . GLY C 1 288 ? 4.688 14.407 -11.432 1.00 67.89 4505 GLY C C 1
ATOM 10757 O O . GLY C 1 288 ? 4.912 13.773 -12.461 1.00 68.50 4505 GLY C O 1
ATOM 10758 N N . VAL C 1 289 ? 4.959 15.694 -11.285 1.00 65.11 4506 VAL C N 1
ATOM 10759 C CA . VAL C 1 289 ? 5.589 16.455 -12.337 1.00 65.43 4506 VAL C CA 1
ATOM 10760 C C . VAL C 1 289 ? 6.973 15.901 -12.641 1.00 66.24 4506 VAL C C 1
ATOM 10761 O O . VAL C 1 289 ? 7.263 15.546 -13.795 1.00 66.39 4506 VAL C O 1
ATOM 10765 N N . LEU C 1 290 ? 7.812 15.818 -11.608 1.00 65.65 4507 LEU C N 1
ATOM 10766 C CA . LEU C 1 290 ? 9.192 15.385 -11.791 1.00 65.37 4507 LEU C CA 1
ATOM 10767 C C . LEU C 1 290 ? 9.262 14.067 -12.538 1.00 67.70 4507 LEU C C 1
ATOM 10768 O O . LEU C 1 290 ? 10.027 13.921 -13.480 1.00 69.44 4507 LEU C O 1
ATOM 10773 N N . ILE C 1 291 ? 8.463 13.100 -12.110 1.00 70.05 4508 ILE C N 1
ATOM 10774 C CA . ILE C 1 291 ? 8.538 11.762 -12.683 1.00 69.96 4508 ILE C CA 1
ATOM 10775 C C . ILE C 1 291 ? 7.911 11.701 -14.070 1.00 70.56 4508 ILE C C 1
ATOM 10776 O O . ILE C 1 291 ? 8.426 10.988 -14.923 1.00 67.03 4508 ILE C O 1
ATOM 10781 N N . GLY C 1 292 ? 6.831 12.459 -14.295 1.00 70.75 4509 GLY C N 1
ATOM 10782 C CA . GLY C 1 292 ? 6.232 12.597 -15.625 1.00 73.29 4509 GLY C CA 1
ATOM 10783 C C . GLY C 1 292 ? 7.206 13.188 -16.641 1.00 77.74 4509 GLY C C 1
ATOM 10784 O O . GLY C 1 292 ? 7.291 12.730 -17.784 1.00 76.71 4509 GLY C O 1
ATOM 10785 N N . GLU C 1 293 ? 7.951 14.205 -16.226 1.00 78.38 4510 GLU C N 1
ATOM 10786 C CA . GLU C 1 293 ? 8.932 14.816 -17.107 1.00 81.66 4510 GLU C CA 1
ATOM 10787 C C . GLU C 1 293 ? 10.086 13.912 -17.347 1.00 79.86 4510 GLU C C 1
ATOM 10788 O O . GLU C 1 293 ? 10.654 13.910 -18.429 1.00 84.28 4510 GLU C O 1
ATOM 10794 N N . ALA C 1 294 ? 10.450 13.158 -16.324 1.00 77.21 4511 ALA C N 1
ATOM 10795 C CA . ALA C 1 294 ? 11.563 12.243 -16.429 1.00 77.98 4511 ALA C CA 1
ATOM 10796 C C . ALA C 1 294 ? 11.254 11.126 -17.443 1.00 76.81 4511 ALA C C 1
ATOM 10797 O O . ALA C 1 294 ? 12.140 10.657 -18.154 1.00 72.35 4511 ALA C O 1
ATOM 10799 N N . LEU C 1 295 ? 9.992 10.715 -17.504 1.00 76.74 4512 LEU C N 1
ATOM 10800 C CA . LEU C 1 295 ? 9.547 9.758 -18.502 1.00 76.51 4512 LEU C CA 1
ATOM 10801 C C . LEU C 1 295 ? 9.655 10.353 -19.891 1.00 80.29 4512 LEU C C 1
ATOM 10802 O O . LEU C 1 295 ? 10.249 9.745 -20.792 1.00 79.11 4512 LEU C O 1
ATOM 10807 N N . GLU C 1 296 ? 9.090 11.545 -20.062 1.00 82.96 4513 GLU C N 1
ATOM 10808 C CA . GLU C 1 296 ? 9.105 12.197 -21.369 1.00 88.16 4513 GLU C CA 1
ATOM 10809 C C . GLU C 1 296 ? 10.512 12.273 -21.956 1.00 82.22 4513 GLU C C 1
ATOM 10810 O O . GLU C 1 296 ? 10.793 11.565 -22.907 1.00 80.54 4513 GLU C O 1
ATOM 10816 N N . ARG C 1 297 ? 11.388 13.093 -21.373 1.00 80.14 4514 ARG C N 1
ATOM 10817 C CA . ARG C 1 297 ? 12.818 13.162 -21.755 1.00 81.25 4514 ARG C CA 1
ATOM 10818 C C . ARG C 1 297 ? 13.494 11.823 -22.049 1.00 79.08 4514 ARG C C 1
ATOM 10819 O O . ARG C 1 297 ? 14.488 11.774 -22.774 1.00 78.04 4514 ARG C O 1
ATOM 10827 N N . ALA C 1 298 ? 13.013 10.758 -21.424 1.00 78.94 4515 ALA C N 1
ATOM 10828 C CA . ALA C 1 298 ? 13.581 9.440 -21.635 1.00 82.06 4515 ALA C CA 1
ATOM 10829 C C . ALA C 1 298 ? 12.868 8.682 -22.757 1.00 86.67 4515 ALA C C 1
ATOM 10830 O O . ALA C 1 298 ? 13.379 7.670 -23.240 1.00 84.69 4515 ALA C O 1
ATOM 10832 N N . GLY C 1 299 ? 11.699 9.172 -23.173 1.00 88.57 4516 GLY C N 1
ATOM 10833 C CA . GLY C 1 299 ? 10.899 8.512 -24.201 1.00 90.44 4516 GLY C CA 1
ATOM 10834 C C . GLY C 1 299 ? 10.296 7.199 -23.715 1.00 90.31 4516 GLY C C 1
ATOM 10835 O O . GLY C 1 299 ? 10.280 6.208 -24.435 1.00 91.79 4516 GLY C O 1
ATOM 10836 N N . LEU C 1 300 ? 9.788 7.187 -22.492 1.00 88.33 4517 LEU C N 1
ATOM 10837 C CA . LEU C 1 300 ? 9.302 5.958 -21.914 1.00 88.45 4517 LEU C CA 1
ATOM 10838 C C . LEU C 1 300 ? 7.885 6.121 -21.410 1.00 87.31 4517 LEU C C 1
ATOM 10839 O O . LEU C 1 300 ? 7.490 7.189 -20.932 1.00 81.48 4517 LEU C O 1
ATOM 10844 N N . ALA C 1 301 ? 7.126 5.043 -21.544 1.00 88.80 4518 ALA C N 1
ATOM 10845 C CA . ALA C 1 301 ? 5.775 4.969 -21.028 1.00 91.84 4518 ALA C CA 1
ATOM 10846 C C . ALA C 1 301 ? 5.752 3.983 -19.860 1.00 87.02 4518 ALA C C 1
ATOM 10847 O O . ALA C 1 301 ? 6.491 2.994 -19.860 1.00 80.23 4518 ALA C O 1
ATOM 10849 N N . PRO C 1 302 ? 4.903 4.244 -18.856 1.00 86.96 4519 PRO C N 1
ATOM 10850 C CA . PRO C 1 302 ? 4.838 3.338 -17.710 1.00 86.05 4519 PRO C CA 1
ATOM 10851 C C . PRO C 1 302 ? 4.588 1.887 -18.104 1.00 87.54 4519 PRO C C 1
ATOM 10852 O O . PRO C 1 302 ? 5.004 0.975 -17.388 1.00 84.18 4519 PRO C O 1
ATOM 10856 N N . ALA C 1 303 ? 3.921 1.675 -19.237 1.00 92.98 4520 ALA C N 1
ATOM 10857 C CA . ALA C 1 303 ? 3.754 0.335 -19.802 1.00 94.26 4520 ALA C CA 1
ATOM 10858 C C . ALA C 1 303 ? 5.079 -0.446 -19.859 1.00 92.71 4520 ALA C C 1
ATOM 10859 O O . ALA C 1 303 ? 5.115 -1.637 -19.543 1.00 89.40 4520 ALA C O 1
ATOM 10861 N N . ASP C 1 304 ? 6.158 0.245 -20.241 1.00 93.08 4521 ASP C N 1
ATOM 10862 C CA . ASP C 1 304 ? 7.483 -0.367 -20.459 1.00 91.55 4521 ASP C CA 1
ATOM 10863 C C . ASP C 1 304 ? 8.470 -0.292 -19.262 1.00 85.14 4521 ASP C C 1
ATOM 10864 O O . ASP C 1 304 ? 9.623 -0.684 -19.393 1.00 80.55 4521 ASP C O 1
ATOM 10869 N N . LEU C 1 305 ? 8.028 0.180 -18.102 1.00 81.84 4522 LEU C N 1
ATOM 10870 C CA . LEU C 1 305 ? 8.917 0.296 -16.953 1.00 80.79 4522 LEU C CA 1
ATOM 10871 C C . LEU C 1 305 ? 9.028 -1.032 -16.201 1.00 77.59 4522 LEU C C 1
ATOM 10872 O O . LEU C 1 305 ? 8.024 -1.598 -15.778 1.00 80.11 4522 LEU C O 1
ATOM 10877 N N . GLY C 1 306 ? 10.260 -1.511 -16.033 1.00 76.58 4523 GLY C N 1
ATOM 10878 C CA . GLY C 1 306 ? 10.535 -2.863 -15.528 1.00 73.98 4523 GLY C CA 1
ATOM 10879 C C . GLY C 1 306 ? 10.672 -3.001 -14.027 1.00 71.85 4523 GLY C C 1
ATOM 10880 O O . GLY C 1 306 ? 10.424 -4.066 -13.488 1.00 73.34 4523 GLY C O 1
ATOM 10881 N N . TYR C 1 307 ? 11.079 -1.931 -13.355 1.00 71.46 4524 TYR C N 1
ATOM 10882 C CA . TYR C 1 307 ? 11.222 -1.920 -11.900 1.00 71.68 4524 TYR C CA 1
ATOM 10883 C C . TYR C 1 307 ? 11.316 -0.481 -11.437 1.00 67.81 4524 TYR C C 1
ATOM 10884 O O . TYR C 1 307 ? 11.845 0.364 -12.141 1.00 66.82 4524 TYR C O 1
ATOM 10893 N N . LEU C 1 308 ? 10.818 -0.216 -10.240 1.00 64.36 4525 LEU C N 1
ATOM 10894 C CA . LEU C 1 308 ? 10.853 1.116 -9.703 1.00 63.04 4525 LEU C CA 1
ATOM 10895 C C . LEU C 1 308 ? 11.473 1.094 -8.329 1.00 58.80 4525 LEU C C 1
ATOM 10896 O O . LEU C 1 308 ? 10.955 0.473 -7.407 1.00 54.04 4525 LEU C O 1
ATOM 10901 N N . GLU C 1 309 ? 12.587 1.800 -8.192 1.00 58.99 4526 GLU C N 1
ATOM 10902 C CA . GLU C 1 309 ? 13.308 1.848 -6.930 1.00 59.80 4526 GLU C CA 1
ATOM 10903 C C . GLU C 1 309 ? 12.825 3.101 -6.227 1.00 60.07 4526 GLU C C 1
ATOM 10904 O O . GLU C 1 309 ? 13.338 4.173 -6.458 1.00 60.04 4526 GLU C O 1
ATOM 10910 N N . ALA C 1 310 ? 11.783 2.955 -5.414 1.00 62.70 4527 ALA C N 1
ATOM 10911 C CA . ALA C 1 310 ? 11.185 4.085 -4.703 1.00 66.38 4527 ALA C CA 1
ATOM 10912 C C . ALA C 1 310 ? 12.088 4.673 -3.593 1.00 66.13 4527 ALA C C 1
ATOM 10913 O O . ALA C 1 310 ? 13.063 4.053 -3.130 1.00 67.49 4527 ALA C O 1
ATOM 10915 N N . HIS C 1 311 ? 11.751 5.890 -3.184 1.00 62.51 4528 HIS C N 1
ATOM 10916 C CA . HIS C 1 311 ? 12.377 6.522 -2.025 1.00 60.65 4528 HIS C CA 1
ATOM 10917 C C . HIS C 1 311 ? 12.216 5.581 -0.809 1.00 59.55 4528 HIS C C 1
ATOM 10918 O O . HIS C 1 311 ? 13.190 5.266 -0.129 1.00 57.49 4528 HIS C O 1
ATOM 10925 N N . GLY C 1 312 ? 10.994 5.118 -0.568 1.00 57.28 4529 GLY C N 1
ATOM 10926 C CA . GLY C 1 312 ? 10.757 3.954 0.291 1.00 59.80 4529 GLY C CA 1
ATOM 10927 C C . GLY C 1 312 ? 11.145 4.165 1.732 1.00 59.61 4529 GLY C C 1
ATOM 10928 O O . GLY C 1 312 ? 11.716 3.289 2.396 1.00 58.94 4529 GLY C O 1
ATOM 10929 N N . THR C 1 313 ? 10.798 5.338 2.216 1.00 60.53 4530 THR C N 1
ATOM 10930 C CA . THR C 1 313 ? 11.301 5.814 3.476 1.00 63.99 4530 THR C CA 1
ATOM 10931 C C . THR C 1 313 ? 10.671 5.107 4.710 1.00 64.88 4530 THR C C 1
ATOM 10932 O O . THR C 1 313 ? 11.318 4.995 5.758 1.00 64.03 4530 THR C O 1
ATOM 10936 N N . GLY C 1 314 ? 9.438 4.609 4.576 1.00 59.58 4531 GLY C N 1
ATOM 10937 C CA . GLY C 1 314 ? 8.783 3.892 5.662 1.00 58.93 4531 GLY C CA 1
ATOM 10938 C C . GLY C 1 314 ? 8.042 4.759 6.680 1.00 57.99 4531 GLY C C 1
ATOM 10939 O O . GLY C 1 314 ? 7.851 4.350 7.825 1.00 52.28 4531 GLY C O 1
ATOM 10940 N N . THR C 1 315 ? 7.624 5.955 6.276 1.00 59.55 4532 THR C N 1
ATOM 10941 C CA . THR C 1 315 ? 6.892 6.837 7.181 1.00 61.35 4532 THR C CA 1
ATOM 10942 C C . THR C 1 315 ? 5.427 6.580 6.955 1.00 64.55 4532 THR C C 1
ATOM 10943 O O . THR C 1 315 ? 5.057 5.999 5.935 1.00 63.38 4532 THR C O 1
ATOM 10947 N N . SER C 1 316 ? 4.603 6.983 7.918 1.00 69.93 4533 SER C N 1
ATOM 10948 C CA . SER C 1 316 ? 3.152 6.765 7.823 1.00 76.02 4533 SER C CA 1
ATOM 10949 C C . SER C 1 316 ? 2.534 7.657 6.754 1.00 73.78 4533 SER C C 1
ATOM 10950 O O . SER C 1 316 ? 1.657 7.216 6.036 1.00 69.07 4533 SER C O 1
ATOM 10953 N N . LEU C 1 317 ? 3.008 8.893 6.644 1.00 79.26 4534 LEU C N 1
ATOM 10954 C CA . LEU C 1 317 ? 2.483 9.838 5.650 1.00 89.32 4534 LEU C CA 1
ATOM 10955 C C . LEU C 1 317 ? 3.290 9.809 4.334 1.00 85.85 4534 LEU C C 1
ATOM 10956 O O . LEU C 1 317 ? 2.697 9.850 3.245 1.00 83.19 4534 LEU C O 1
ATOM 10961 N N . GLY C 1 318 ? 4.619 9.694 4.436 1.00 74.78 4535 GLY C N 1
ATOM 10962 C CA . GLY C 1 318 ? 5.503 9.773 3.270 1.00 69.61 4535 GLY C CA 1
ATOM 10963 C C . GLY C 1 318 ? 5.376 8.689 2.213 1.00 66.16 4535 GLY C C 1
ATOM 10964 O O . GLY C 1 318 ? 5.547 8.956 1.034 1.00 68.94 4535 GLY C O 1
ATOM 10965 N N . ASP C 1 319 ? 5.100 7.460 2.618 1.00 68.10 4536 ASP C N 1
ATOM 10966 C CA . ASP C 1 319 ? 4.955 6.365 1.656 1.00 66.47 4536 ASP C CA 1
ATOM 10967 C C . ASP C 1 319 ? 3.666 6.555 0.849 1.00 67.01 4536 ASP C C 1
ATOM 10968 O O . ASP C 1 319 ? 3.679 6.473 -0.373 1.00 68.99 4536 ASP C O 1
ATOM 10973 N N . PRO C 1 320 ? 2.540 6.825 1.520 1.00 70.35 4537 PRO C N 1
ATOM 10974 C CA . PRO C 1 320 ? 1.351 7.126 0.727 1.00 72.13 4537 PRO C CA 1
ATOM 10975 C C . PRO C 1 320 ? 1.580 8.224 -0.279 1.00 70.06 4537 PRO C C 1
ATOM 10976 O O . PRO C 1 320 ? 1.164 8.108 -1.419 1.00 73.38 4537 PRO C O 1
ATOM 10980 N N . VAL C 1 321 ? 2.241 9.287 0.150 1.00 68.65 4538 VAL C N 1
ATOM 10981 C CA . VAL C 1 321 ? 2.499 10.421 -0.726 1.00 66.00 4538 VAL C CA 1
ATOM 10982 C C . VAL C 1 321 ? 3.332 10.024 -1.937 1.00 67.19 4538 VAL C C 1
ATOM 10983 O O . VAL C 1 321 ? 3.010 10.440 -3.053 1.00 68.62 4538 VAL C O 1
ATOM 10987 N N . GLU C 1 322 ? 4.387 9.234 -1.723 1.00 64.64 4539 GLU C N 1
ATOM 10988 C CA . GLU C 1 322 ? 5.218 8.755 -2.834 1.00 68.36 4539 GLU C CA 1
ATOM 10989 C C . GLU C 1 322 ? 4.387 8.039 -3.907 1.00 69.30 4539 GLU C C 1
ATOM 10990 O O . GLU C 1 322 ? 4.628 8.247 -5.092 1.00 74.41 4539 GLU C O 1
ATOM 10996 N N . ILE C 1 323 ? 3.421 7.220 -3.483 1.00 67.90 4540 ILE C N 1
ATOM 10997 C CA . ILE C 1 323 ? 2.527 6.488 -4.393 1.00 66.98 4540 ILE C CA 1
ATOM 10998 C C . ILE C 1 323 ? 1.509 7.414 -5.058 1.00 65.70 4540 ILE C C 1
ATOM 10999 O O . ILE C 1 323 ? 1.275 7.341 -6.265 1.00 66.73 4540 ILE C O 1
ATOM 11004 N N . THR C 1 324 ? 0.900 8.280 -4.269 1.00 62.79 4541 THR C N 1
ATOM 11005 C CA . THR C 1 324 ? 0.137 9.359 -4.824 1.00 63.92 4541 THR C CA 1
ATOM 11006 C C . THR C 1 324 ? 0.975 10.003 -5.899 1.00 65.95 4541 THR C C 1
ATOM 11007 O O . THR C 1 324 ? 0.495 10.192 -7.009 1.00 69.00 4541 THR C O 1
ATOM 11011 N N . GLY C 1 325 ? 2.232 10.315 -5.572 1.00 65.50 4542 GLY C N 1
ATOM 11012 C CA . GLY C 1 325 ? 3.191 10.875 -6.527 1.00 64.45 4542 GLY C CA 1
ATOM 11013 C C . GLY C 1 325 ? 3.238 10.146 -7.859 1.00 66.61 4542 GLY C C 1
ATOM 11014 O O . GLY C 1 325 ? 3.171 10.768 -8.908 1.00 70.50 4542 GLY C O 1
ATOM 11015 N N . LEU C 1 326 ? 3.324 8.821 -7.811 1.00 68.32 4543 LEU C N 1
ATOM 11016 C CA . LEU C 1 326 ? 3.466 7.985 -9.002 1.00 69.31 4543 LEU C CA 1
ATOM 11017 C C . LEU C 1 326 ? 2.194 7.812 -9.829 1.00 73.88 4543 LEU C C 1
ATOM 11018 O O . LEU C 1 326 ? 2.258 7.690 -11.058 1.00 80.54 4543 LEU C O 1
ATOM 11023 N N . VAL C 1 327 ? 1.045 7.762 -9.162 1.00 73.74 4544 VAL C N 1
ATOM 11024 C CA . VAL C 1 327 ? -0.228 7.761 -9.869 1.00 75.46 4544 VAL C CA 1
ATOM 11025 C C . VAL C 1 327 ? -0.379 9.011 -10.727 1.00 77.98 4544 VAL C C 1
ATOM 11026 O O . VAL C 1 327 ? -0.805 8.918 -11.889 1.00 84.65 4544 VAL C O 1
ATOM 11030 N N . ARG C 1 328 ? -0.020 10.167 -10.165 1.00 74.87 4545 ARG C N 1
ATOM 11031 C CA . ARG C 1 328 ? -0.161 11.442 -10.868 1.00 75.49 4545 ARG C CA 1
ATOM 11032 C C . ARG C 1 328 ? 0.719 11.461 -12.085 1.00 77.22 4545 ARG C C 1
ATOM 11033 O O . ARG C 1 328 ? 0.317 11.941 -13.127 1.00 83.58 4545 ARG C O 1
ATOM 11041 N N . ALA C 1 329 ? 1.923 10.922 -11.948 1.00 75.17 4546 ALA C N 1
ATOM 11042 C CA . ALA C 1 329 ? 2.873 10.917 -13.031 1.00 76.17 4546 ALA C CA 1
ATOM 11043 C C . ALA C 1 329 ? 2.434 9.961 -14.130 1.00 77.46 4546 ALA C C 1
ATOM 11044 O O . ALA C 1 329 ? 2.961 9.988 -15.237 1.00 74.27 4546 ALA C O 1
ATOM 11046 N N . PHE C 1 330 ? 1.484 9.097 -13.810 1.00 81.52 4547 PHE C N 1
ATOM 11047 C CA . PHE C 1 330 ? 0.984 8.114 -14.753 1.00 87.04 4547 PHE C CA 1
ATOM 11048 C C . PHE C 1 330 ? -0.378 8.484 -15.361 1.00 89.28 4547 PHE C C 1
ATOM 11049 O O . PHE C 1 330 ? -0.910 7.736 -16.178 1.00 88.46 4547 PHE C O 1
ATOM 11057 N N . GLN C 1 331 ? -0.935 9.630 -14.978 1.00 91.90 4548 GLN C N 1
ATOM 11058 C CA . GLN C 1 331 ? -2.238 10.043 -15.496 1.00 97.59 4548 GLN C CA 1
ATOM 11059 C C . GLN C 1 331 ? -2.160 10.339 -16.981 1.00 102.01 4548 GLN C C 1
ATOM 11060 O O . GLN C 1 331 ? -1.181 10.930 -17.446 1.00 104.21 4548 GLN C O 1
ATOM 11066 N N . GLY C 1 332 ? -3.192 9.925 -17.718 1.00 102.21 4549 GLY C N 1
ATOM 11067 C CA . GLY C 1 332 ? -3.200 10.049 -19.175 1.00 103.94 4549 GLY C CA 1
ATOM 11068 C C . GLY C 1 332 ? -2.190 9.114 -19.819 1.00 104.65 4549 GLY C C 1
ATOM 11069 O O . GLY C 1 332 ? -1.371 9.543 -20.633 1.00 103.99 4549 GLY C O 1
ATOM 11070 N N . HIS C 1 333 ? -2.241 7.842 -19.417 1.00 104.26 4550 HIS C N 1
ATOM 11071 C CA . HIS C 1 333 ? -1.405 6.768 -19.971 1.00 103.43 4550 HIS C CA 1
ATOM 11072 C C . HIS C 1 333 ? -2.146 5.469 -19.825 1.00 103.69 4550 HIS C C 1
ATOM 11073 O O . HIS C 1 333 ? -2.882 5.293 -18.863 1.00 107.53 4550 HIS C O 1
ATOM 11080 N N . ASP C 1 334 ? -1.934 4.537 -20.742 1.00 105.49 4551 ASP C N 1
ATOM 11081 C CA . ASP C 1 334 ? -2.605 3.250 -20.624 1.00 108.26 4551 ASP C CA 1
A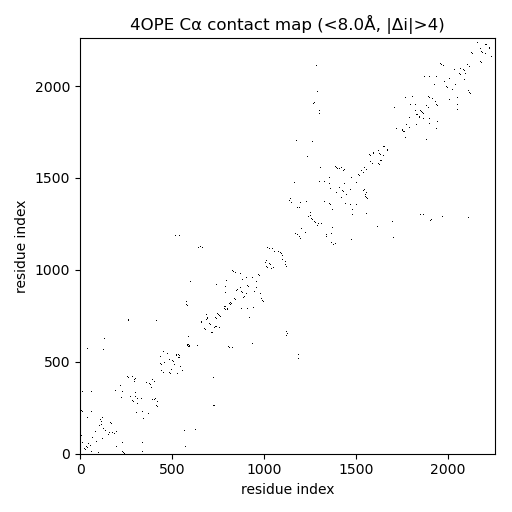TOM 11082 C C . ASP C 1 334 ? -1.935 2.406 -19.535 1.00 102.53 4551 ASP C C 1
ATOM 11083 O O . ASP C 1 334 ? -0.781 2.004 -19.665 1.00 98.47 4551 ASP C O 1
ATOM 11088 N N . LEU C 1 335 ? -2.672 2.153 -18.459 1.00 102.63 4552 LEU C N 1
ATOM 11089 C CA . LEU C 1 335 ? -2.180 1.340 -17.351 1.00 102.07 4552 LEU C CA 1
ATOM 11090 C C . LEU C 1 335 ? -2.894 -0.002 -17.259 1.00 104.14 4552 LEU C C 1
ATOM 11091 O O . LEU C 1 335 ? -2.935 -0.616 -16.193 1.00 100.09 4552 LEU C O 1
ATOM 11096 N N . THR C 1 336 ? -3.424 -0.459 -18.394 1.00 110.03 4553 THR C N 1
ATOM 11097 C CA . THR C 1 336 ? -4.135 -1.730 -18.486 1.00 112.37 4553 THR C CA 1
ATOM 11098 C C . THR C 1 336 ? -3.149 -2.884 -18.674 1.00 111.72 4553 THR C C 1
ATOM 11099 O O . THR C 1 336 ? -2.259 -2.812 -19.532 1.00 108.41 4553 THR C O 1
ATOM 11103 N N . GLY C 1 337 ? -3.315 -3.936 -17.863 1.00 109.32 4554 GLY C N 1
ATOM 11104 C CA . GLY C 1 337 ? -2.424 -5.108 -17.877 1.00 107.44 4554 GLY C CA 1
ATOM 11105 C C . GLY C 1 337 ? -0.983 -4.800 -17.486 1.00 106.06 4554 GLY C C 1
ATOM 11106 O O . GLY C 1 337 ? -0.057 -5.544 -17.832 1.00 106.38 4554 GLY C O 1
ATOM 11107 N N . VAL C 1 338 ? -0.793 -3.703 -16.757 1.00 100.87 4555 VAL C N 1
ATOM 11108 C CA . VAL C 1 338 ? 0.529 -3.206 -16.427 1.00 97.28 4555 VAL C CA 1
ATOM 11109 C C . VAL C 1 338 ? 0.823 -3.503 -14.970 1.00 91.90 4555 VAL C C 1
ATOM 11110 O O . VAL C 1 338 ? 0.110 -3.031 -14.084 1.00 89.28 4555 VAL C O 1
ATOM 11114 N N . ARG C 1 339 ? 1.876 -4.282 -14.739 1.00 89.52 4556 ARG C N 1
ATOM 11115 C CA A ARG C 1 339 ? 2.316 -4.666 -13.391 0.60 89.72 4556 ARG C CA 1
ATOM 11116 C CA B ARG C 1 339 ? 2.313 -4.612 -13.388 0.40 86.96 4556 ARG C CA 1
ATOM 11117 C C . ARG C 1 339 ? 3.802 -4.305 -13.197 1.00 86.86 4556 ARG C C 1
ATOM 11118 O O . ARG C 1 339 ? 4.673 -4.950 -13.786 1.00 86.01 4556 ARG C O 1
ATOM 11133 N N . ILE C 1 340 ? 4.084 -3.289 -12.376 1.00 84.12 4557 ILE C N 1
ATOM 11134 C CA . ILE C 1 340 ? 5.463 -2.828 -12.126 1.00 83.50 4557 ILE C CA 1
ATOM 11135 C C . ILE C 1 340 ? 5.984 -3.180 -10.716 1.00 77.50 4557 ILE C C 1
ATOM 11136 O O . ILE C 1 340 ? 5.475 -2.670 -9.719 1.00 73.54 4557 ILE C O 1
ATOM 11141 N N . PRO C 1 341 ? 7.005 -4.053 -10.625 1.00 75.17 4558 PRO C N 1
ATOM 11142 C CA . PRO C 1 341 ? 7.512 -4.305 -9.284 1.00 73.34 4558 PRO C CA 1
ATOM 11143 C C . PRO C 1 341 ? 8.161 -3.066 -8.709 1.00 73.18 4558 PRO C C 1
ATOM 11144 O O . PRO C 1 341 ? 8.750 -2.264 -9.443 1.00 75.91 4558 PRO C O 1
ATOM 11148 N N . ILE C 1 342 ? 8.036 -2.914 -7.397 1.00 71.97 4559 ILE C N 1
ATOM 11149 C CA . ILE C 1 342 ? 8.529 -1.743 -6.694 1.00 66.35 4559 ILE C CA 1
ATOM 11150 C C . ILE C 1 342 ? 9.246 -2.219 -5.433 1.00 66.77 4559 ILE C C 1
ATOM 11151 O O . ILE C 1 342 ? 8.976 -3.320 -4.925 1.00 67.27 4559 ILE C O 1
ATOM 11156 N N . GLY C 1 343 ? 10.180 -1.398 -4.962 1.00 66.26 4560 GLY C N 1
ATOM 11157 C CA . GLY C 1 343 ? 11.008 -1.713 -3.785 1.00 63.70 4560 GLY C CA 1
ATOM 11158 C C . GLY C 1 343 ? 11.956 -0.582 -3.345 1.00 60.89 4560 GLY C C 1
ATOM 11159 O O . GLY C 1 343 ? 12.098 0.478 -3.997 1.00 59.83 4560 GLY C O 1
ATOM 11160 N N . SER C 1 344 ? 12.611 -0.800 -2.222 1.00 54.67 4561 SER C N 1
ATOM 11161 C CA . SER C 1 344 ? 13.523 0.185 -1.720 1.00 51.50 4561 SER C CA 1
ATOM 11162 C C . SER C 1 344 ? 14.599 -0.495 -0.946 1.00 50.84 4561 SER C C 1
ATOM 11163 O O . SER C 1 344 ? 14.322 -1.177 0.048 1.00 51.44 4561 SER C O 1
ATOM 11166 N N . VAL C 1 345 ? 15.826 -0.327 -1.421 1.00 48.46 4562 VAL C N 1
ATOM 11167 C CA . VAL C 1 345 ? 16.994 -0.775 -0.692 1.00 49.68 4562 VAL C CA 1
ATOM 11168 C C . VAL C 1 345 ? 17.032 -0.284 0.765 1.00 49.88 4562 VAL C C 1
ATOM 11169 O O . VAL C 1 345 ? 17.728 -0.863 1.585 1.00 51.76 4562 VAL C O 1
ATOM 11173 N N . LYS C 1 346 ? 16.296 0.777 1.080 1.00 51.18 4563 LYS C N 1
ATOM 11174 C CA . LYS C 1 346 ? 16.227 1.295 2.462 1.00 53.18 4563 LYS C CA 1
ATOM 11175 C C . LYS C 1 346 ? 15.729 0.309 3.499 1.00 50.74 4563 LYS C C 1
ATOM 11176 O O . LYS C 1 346 ? 16.065 0.428 4.679 1.00 46.07 4563 LYS C O 1
ATOM 11182 N N . SER C 1 347 ? 14.908 -0.634 3.050 1.00 49.95 4564 SER C N 1
ATOM 11183 C CA . SER C 1 347 ? 14.324 -1.661 3.924 1.00 50.14 4564 SER C CA 1
ATOM 11184 C C . SER C 1 347 ? 15.372 -2.625 4.472 1.00 50.82 4564 SER C C 1
ATOM 11185 O O . SER C 1 347 ? 15.198 -3.191 5.559 1.00 57.81 4564 SER C O 1
ATOM 11188 N N . GLY C 1 348 ? 16.439 -2.827 3.716 1.00 49.11 4565 GLY C N 1
ATOM 11189 C CA . GLY C 1 348 ? 17.528 -3.694 4.140 1.00 49.91 4565 GLY C CA 1
ATOM 11190 C C . GLY C 1 348 ? 18.658 -3.005 4.882 1.00 48.54 4565 GLY C C 1
ATOM 11191 O O . GLY C 1 348 ? 19.175 -3.553 5.873 1.00 48.83 4565 GLY C O 1
ATOM 11192 N N . ILE C 1 349 ? 19.040 -1.813 4.417 1.00 45.01 4566 ILE C N 1
ATOM 11193 C CA . ILE C 1 349 ? 20.214 -1.121 4.964 1.00 43.74 4566 ILE C CA 1
ATOM 11194 C C . ILE C 1 349 ? 19.951 0.183 5.746 1.00 42.83 4566 ILE C C 1
ATOM 11195 O O . ILE C 1 349 ? 20.840 0.733 6.381 1.00 40.91 4566 ILE C O 1
ATOM 11200 N N . GLY C 1 350 ? 18.714 0.648 5.716 1.00 42.32 4567 GLY C N 1
ATOM 11201 C CA . GLY C 1 350 ? 18.353 1.883 6.313 1.00 41.82 4567 GLY C CA 1
ATOM 11202 C C . GLY C 1 350 ? 18.425 2.993 5.296 1.00 43.29 4567 GLY C C 1
ATOM 11203 O O . GLY C 1 350 ? 18.628 2.764 4.091 1.00 42.74 4567 GLY C O 1
ATOM 11204 N N . HIS C 1 351 ? 18.293 4.202 5.813 1.00 42.23 4568 HIS C N 1
ATOM 11205 C CA . HIS C 1 351 ? 18.242 5.399 4.988 1.00 45.27 4568 HIS C CA 1
ATOM 11206 C C . HIS C 1 351 ? 19.619 6.079 4.973 1.00 45.74 4568 HIS C C 1
ATOM 11207 O O . HIS C 1 351 ? 19.965 6.789 5.901 1.00 41.84 4568 HIS C O 1
ATOM 11214 N N . ALA C 1 352 ? 20.391 5.877 3.905 1.00 47.40 4569 ALA C N 1
ATOM 11215 C CA . ALA C 1 352 ? 21.795 6.335 3.886 1.00 49.97 4569 ALA C CA 1
ATOM 11216 C C . ALA C 1 352 ? 21.935 7.850 3.633 1.00 47.18 4569 ALA C C 1
ATOM 11217 O O . ALA C 1 352 ? 23.029 8.370 3.414 1.00 46.91 4569 ALA C O 1
ATOM 11219 N N . GLU C 1 353 ? 20.809 8.544 3.656 1.00 44.96 4570 GLU C N 1
ATOM 11220 C CA . GLU C 1 353 ? 20.787 9.986 3.663 1.00 46.73 4570 GLU C CA 1
ATOM 11221 C C . GLU C 1 353 ? 21.444 10.545 2.399 1.00 43.25 4570 GLU C C 1
ATOM 11222 O O . GLU C 1 353 ? 20.973 10.229 1.300 1.00 41.05 4570 GLU C O 1
ATOM 11228 N N . SER C 1 354 ? 22.513 11.330 2.515 1.00 41.99 4571 SER C N 1
ATOM 11229 C CA . SER C 1 354 ? 23.158 11.875 1.315 1.00 42.56 4571 SER C CA 1
ATOM 11230 C C . SER C 1 354 ? 23.593 10.782 0.381 1.00 42.36 4571 SER C C 1
ATOM 11231 O O . SER C 1 354 ? 23.602 11.010 -0.794 1.00 49.02 4571 SER C O 1
ATOM 11234 N N . ALA C 1 355 ? 23.887 9.576 0.873 1.00 42.72 4572 ALA C N 1
ATOM 11235 C CA . ALA C 1 355 ? 24.283 8.484 -0.028 1.00 41.91 4572 ALA C CA 1
ATOM 11236 C C . ALA C 1 355 ? 23.156 7.579 -0.400 1.00 41.77 4572 ALA C C 1
ATOM 11237 O O . ALA C 1 355 ? 23.391 6.533 -1.008 1.00 42.73 4572 ALA C O 1
ATOM 11239 N N . ALA C 1 356 ? 21.937 7.956 -0.063 1.00 41.43 4573 ALA C N 1
ATOM 11240 C CA . ALA C 1 356 ? 20.792 7.108 -0.368 1.00 43.81 4573 ALA C CA 1
ATOM 11241 C C . ALA C 1 356 ? 20.624 6.765 -1.854 1.00 44.57 4573 ALA C C 1
ATOM 11242 O O . ALA C 1 356 ? 20.360 5.614 -2.216 1.00 49.57 4573 ALA C O 1
ATOM 11244 N N . GLY C 1 357 ? 20.726 7.766 -2.709 1.00 43.28 4574 GLY C N 1
ATOM 11245 C CA . GLY C 1 357 ? 20.509 7.557 -4.130 1.00 44.57 4574 GLY C CA 1
ATOM 11246 C C . GLY C 1 357 ? 21.547 6.645 -4.766 1.00 46.79 4574 GLY C C 1
ATOM 11247 O O . GLY C 1 357 ? 21.216 5.886 -5.657 1.00 45.63 4574 GLY C O 1
ATOM 11256 N N . ALA C 1 359 ? 23.211 4.101 -3.123 1.00 46.97 4576 ALA C N 1
ATOM 11257 C CA . ALA C 1 359 ? 22.792 2.721 -2.801 1.00 48.43 4576 ALA C CA 1
ATOM 11258 C C . ALA C 1 359 ? 21.564 2.282 -3.627 1.00 47.92 4576 ALA C C 1
ATOM 11259 O O . ALA C 1 359 ? 21.522 1.155 -4.094 1.00 47.40 4576 ALA C O 1
ATOM 11261 N N . ALA C 1 360 ? 20.575 3.169 -3.799 1.00 47.81 4577 ALA C N 1
ATOM 11262 C CA . ALA C 1 360 ? 19.435 2.887 -4.682 1.00 47.03 4577 ALA C CA 1
ATOM 11263 C C . ALA C 1 360 ? 19.911 2.579 -6.080 1.00 49.22 4577 ALA C C 1
ATOM 11264 O O . ALA C 1 360 ? 19.561 1.544 -6.664 1.00 51.05 4577 ALA C O 1
ATOM 11266 N N . LEU C 1 361 ? 20.735 3.476 -6.609 1.00 49.73 4578 LEU C N 1
ATOM 11267 C CA . LEU C 1 361 ? 21.247 3.340 -7.967 1.00 51.45 4578 LEU C CA 1
ATOM 11268 C C . LEU C 1 361 ? 22.018 2.039 -8.126 1.00 51.38 4578 LEU C C 1
ATOM 11269 O O . LEU C 1 361 ? 21.760 1.264 -9.037 1.00 53.86 4578 LEU C O 1
ATOM 11274 N N . THR C 1 362 ? 22.947 1.809 -7.210 1.00 49.50 4579 THR C N 1
ATOM 11275 C CA . THR C 1 362 ? 23.774 0.634 -7.229 1.00 49.55 4579 THR C CA 1
ATOM 11276 C C . THR C 1 362 ? 22.945 -0.626 -7.124 1.00 49.79 4579 THR C C 1
ATOM 11277 O O . THR C 1 362 ? 23.250 -1.617 -7.786 1.00 49.60 4579 THR C O 1
ATOM 11281 N N . LYS C 1 363 ? 21.874 -0.597 -6.340 1.00 52.44 4580 LYS C N 1
ATOM 11282 C CA . LYS C 1 363 ? 20.993 -1.754 -6.285 1.00 54.11 4580 LYS C CA 1
ATOM 11283 C C . LYS C 1 363 ? 20.546 -2.102 -7.685 1.00 53.89 4580 LYS C C 1
ATOM 11284 O O . LYS C 1 363 ? 20.727 -3.222 -8.127 1.00 53.80 4580 LYS C O 1
ATOM 11290 N N . VAL C 1 364 ? 20.012 -1.118 -8.391 1.00 51.36 4581 VAL C N 1
ATOM 11291 C CA . VAL C 1 364 ? 19.566 -1.347 -9.745 1.00 51.67 4581 VAL C CA 1
ATOM 11292 C C . VAL C 1 364 ? 20.675 -1.825 -10.682 1.00 52.92 4581 VAL C C 1
ATOM 11293 O O . VAL C 1 364 ? 20.486 -2.754 -11.478 1.00 57.61 4581 VAL C O 1
ATOM 11297 N N . LEU C 1 365 ? 21.833 -1.201 -10.627 1.00 51.99 4582 LEU C N 1
ATOM 11298 C CA . LEU C 1 365 ? 22.890 -1.638 -11.545 1.00 51.81 4582 LEU C CA 1
ATOM 11299 C C . LEU C 1 365 ? 23.183 -3.124 -11.304 1.00 53.17 4582 LEU C C 1
ATOM 11300 O O . LEU C 1 365 ? 23.265 -3.890 -12.237 1.00 54.59 4582 LEU C O 1
ATOM 11305 N N . LEU C 1 366 ? 23.290 -3.556 -10.054 1.00 54.77 4583 LEU C N 1
ATOM 11306 C CA . LEU C 1 366 ? 23.533 -4.967 -9.805 1.00 53.75 4583 LEU C CA 1
ATOM 11307 C C . LEU C 1 366 ? 22.337 -5.820 -10.148 1.00 56.94 4583 LEU C C 1
ATOM 11308 O O . LEU C 1 366 ? 22.510 -7.000 -10.442 1.00 63.68 4583 LEU C O 1
ATOM 11313 N N . GLN C 1 367 ? 21.131 -5.250 -10.116 1.00 57.28 4584 GLN C N 1
ATOM 11314 C CA . GLN C 1 367 ? 19.942 -5.967 -10.609 1.00 59.26 4584 GLN C CA 1
ATOM 11315 C C . GLN C 1 367 ? 19.986 -6.120 -12.120 1.00 60.35 4584 GLN C C 1
ATOM 11316 O O . GLN C 1 367 ? 19.554 -7.118 -12.637 1.00 60.02 4584 GLN C O 1
ATOM 11322 N N . PHE C 1 368 ? 20.508 -5.128 -12.824 1.00 62.55 4585 PHE C N 1
ATOM 11323 C CA . PHE C 1 368 ? 20.737 -5.263 -14.258 1.00 63.38 4585 PHE C CA 1
ATOM 11324 C C . PHE C 1 368 ? 21.788 -6.341 -14.576 1.00 66.97 4585 PHE C C 1
ATOM 11325 O O . PHE C 1 368 ? 21.536 -7.244 -15.364 1.00 72.94 4585 PHE C O 1
ATOM 11333 N N . ARG C 1 369 ? 22.965 -6.244 -13.971 1.00 68.40 4586 ARG C N 1
ATOM 11334 C CA . ARG C 1 369 ? 24.029 -7.226 -14.200 1.00 69.70 4586 ARG C CA 1
ATOM 11335 C C . ARG C 1 369 ? 23.555 -8.667 -13.997 1.00 70.22 4586 ARG C C 1
ATOM 11336 O O . ARG C 1 369 ? 23.844 -9.519 -14.822 1.00 75.37 4586 ARG C O 1
ATOM 11344 N N . HIS C 1 370 ? 22.834 -8.956 -12.918 1.00 67.30 4587 HIS C N 1
ATOM 11345 C CA . HIS C 1 370 ? 22.464 -10.338 -12.647 1.00 66.03 4587 HIS C CA 1
ATOM 11346 C C . HIS C 1 370 ? 21.060 -10.698 -13.128 1.00 66.95 4587 HIS C C 1
ATOM 11347 O O . HIS C 1 370 ? 20.685 -11.852 -13.104 1.00 65.88 4587 HIS C O 1
ATOM 11354 N N . GLN C 1 371 ? 20.279 -9.737 -13.599 1.00 69.60 4588 GLN C N 1
ATOM 11355 C CA . GLN C 1 371 ? 18.953 -10.057 -14.155 1.00 73.58 4588 GLN C CA 1
ATOM 11356 C C . GLN C 1 371 ? 17.988 -10.655 -13.132 1.00 73.73 4588 GLN C C 1
ATOM 11357 O O . GLN C 1 371 ? 17.088 -11.405 -13.492 1.00 77.89 4588 GLN C O 1
ATOM 11363 N N . GLU C 1 372 ? 18.168 -10.310 -11.860 1.00 75.61 4589 GLU C N 1
ATOM 11364 C CA . GLU C 1 372 ? 17.260 -10.731 -10.805 1.00 74.75 4589 GLU C CA 1
ATOM 11365 C C . GLU C 1 372 ? 16.690 -9.513 -10.091 1.00 73.05 4589 GLU C C 1
ATOM 11366 O O . GLU C 1 372 ? 17.293 -8.433 -10.113 1.00 71.32 4589 GLU C O 1
ATOM 11372 N N . LEU C 1 373 ? 15.522 -9.705 -9.473 1.00 73.05 4590 LEU C N 1
ATOM 11373 C CA . LEU C 1 373 ? 14.907 -8.727 -8.569 1.00 71.35 4590 LEU C CA 1
ATOM 11374 C C . LEU C 1 373 ? 15.080 -9.221 -7.134 1.00 69.50 4590 LEU C C 1
ATOM 11375 O O . LEU C 1 373 ? 14.727 -10.363 -6.815 1.00 69.41 4590 LEU C O 1
ATOM 11380 N N . VAL C 1 374 ? 15.631 -8.370 -6.274 1.00 64.00 4591 VAL C N 1
ATOM 11381 C CA . VAL C 1 374 ? 15.937 -8.795 -4.925 1.00 61.58 4591 VAL C CA 1
ATOM 11382 C C . VAL C 1 374 ? 14.785 -8.370 -4.040 1.00 61.00 4591 VAL C C 1
ATOM 11383 O O . VAL C 1 374 ? 13.948 -7.590 -4.472 1.00 58.18 4591 VAL C O 1
ATOM 11387 N N . PRO C 1 375 ? 14.727 -8.926 -2.824 1.00 60.86 4592 PRO C N 1
ATOM 11388 C CA . PRO C 1 375 ? 13.667 -8.622 -1.894 1.00 62.84 4592 PRO C CA 1
ATOM 11389 C C . PRO C 1 375 ? 13.673 -7.176 -1.414 1.00 64.87 4592 PRO C C 1
ATOM 11390 O O . PRO C 1 375 ? 14.730 -6.521 -1.341 1.00 66.46 4592 PRO C O 1
ATOM 11394 N N . SER C 1 376 ? 12.473 -6.704 -1.114 1.00 63.25 4593 SER C N 1
ATOM 11395 C CA . SER C 1 376 ? 12.256 -5.554 -0.262 1.00 63.73 4593 SER C CA 1
ATOM 11396 C C . SER C 1 376 ? 11.653 -6.076 1.057 1.00 65.28 4593 SER C C 1
ATOM 11397 O O . SER C 1 376 ? 10.637 -6.765 1.055 1.00 70.33 4593 SER C O 1
ATOM 11400 N N . LEU C 1 377 ? 12.298 -5.752 2.169 1.00 62.31 4594 LEU C N 1
ATOM 11401 C CA . LEU C 1 377 ? 11.978 -6.305 3.474 1.00 60.28 4594 LEU C CA 1
ATOM 11402 C C . LEU C 1 377 ? 10.841 -5.554 4.204 1.00 58.78 4594 LEU C C 1
ATOM 11403 O O . LEU C 1 377 ? 10.368 -4.511 3.747 1.00 61.12 4594 LEU C O 1
ATOM 11408 N N . HIS C 1 378 ? 10.422 -6.140 5.327 1.00 56.36 4595 HIS C N 1
ATOM 11409 C CA . HIS C 1 378 ? 9.525 -5.540 6.340 1.00 54.80 4595 HIS C CA 1
ATOM 11410 C C . HIS C 1 378 ? 8.179 -5.025 5.838 1.00 55.32 4595 HIS C C 1
ATOM 11411 O O . HIS C 1 378 ? 7.626 -4.047 6.385 1.00 52.68 4595 HIS C O 1
ATOM 11418 N N . ALA C 1 379 ? 7.652 -5.678 4.813 1.00 57.67 4596 ALA C N 1
ATOM 11419 C CA . ALA C 1 379 ? 6.337 -5.347 4.288 1.00 60.69 4596 ALA C CA 1
ATOM 11420 C C . ALA C 1 379 ? 5.513 -6.614 3.964 1.00 64.37 4596 ALA C C 1
ATOM 11421 O O . ALA C 1 379 ? 4.773 -6.660 2.978 1.00 66.65 4596 ALA C O 1
ATOM 11423 N N . GLU C 1 380 ? 5.661 -7.633 4.811 1.00 67.94 4597 GLU C N 1
ATOM 11424 C CA . GLU C 1 380 ? 4.829 -8.844 4.767 1.00 76.80 4597 GLU C CA 1
ATOM 11425 C C . GLU C 1 380 ? 3.361 -8.452 4.567 1.00 71.87 4597 GLU C C 1
ATOM 11426 O O . GLU C 1 380 ? 2.704 -8.941 3.656 1.00 71.69 4597 GLU C O 1
ATOM 11432 N N . ARG C 1 381 ? 2.880 -7.542 5.403 1.00 73.36 4598 ARG C N 1
ATOM 11433 C CA . ARG C 1 381 ? 1.596 -6.870 5.186 1.00 75.98 4598 ARG C CA 1
ATOM 11434 C C . ARG C 1 381 ? 1.926 -5.462 4.738 1.00 75.96 4598 ARG C C 1
ATOM 11435 O O . ARG C 1 381 ? 2.909 -4.886 5.210 1.00 79.47 4598 ARG C O 1
ATOM 11443 N N . LEU C 1 382 ? 1.117 -4.914 3.830 1.00 75.52 4599 LEU C N 1
ATOM 11444 C CA . LEU C 1 382 ? 1.324 -3.565 3.298 1.00 73.15 4599 LEU C CA 1
ATOM 11445 C C . LEU C 1 382 ? 0.737 -2.501 4.201 1.00 75.14 4599 LEU C C 1
ATOM 11446 O O . LEU C 1 382 ? -0.183 -2.767 4.942 1.00 83.76 4599 LEU C O 1
ATOM 11451 N N . ASN C 1 383 ? 1.293 -1.297 4.139 1.00 75.49 4600 ASN C N 1
ATOM 11452 C CA . ASN C 1 383 ? 0.665 -0.124 4.698 1.00 74.01 4600 ASN C CA 1
ATOM 11453 C C . ASN C 1 383 ? -0.721 0.043 4.062 1.00 75.29 4600 ASN C C 1
ATOM 11454 O O . ASN C 1 383 ? -0.842 0.391 2.886 1.00 71.82 4600 ASN C O 1
ATOM 11459 N N . PRO C 1 384 ? -1.776 -0.189 4.853 1.00 76.81 4601 PRO C N 1
ATOM 11460 C CA . PRO C 1 384 ? -3.147 -0.269 4.332 1.00 81.58 4601 PRO C CA 1
ATOM 11461 C C . PRO C 1 384 ? -3.690 1.018 3.684 1.00 83.81 4601 PRO C C 1
ATOM 11462 O O . PRO C 1 384 ? -4.619 0.944 2.887 1.00 85.24 4601 PRO C O 1
ATOM 11466 N N . HIS C 1 385 ? -3.098 2.171 3.985 1.00 83.68 4602 HIS C N 1
ATOM 11467 C CA . HIS C 1 385 ? -3.538 3.436 3.388 1.00 84.68 4602 HIS C CA 1
ATOM 11468 C C . HIS C 1 385 ? -2.991 3.712 1.985 1.00 81.70 4602 HIS C C 1
ATOM 11469 O O . HIS C 1 385 ? -3.262 4.771 1.410 1.00 71.52 4602 HIS C O 1
ATOM 11476 N N . LEU C 1 386 ? -2.246 2.754 1.435 1.00 79.60 4603 LEU C N 1
ATOM 11477 C CA . LEU C 1 386 ? -1.764 2.847 0.074 1.00 81.06 4603 LEU C CA 1
ATOM 11478 C C . LEU C 1 386 ? -2.853 2.515 -0.927 1.00 87.51 4603 LEU C C 1
ATOM 11479 O O . LEU C 1 386 ? -3.053 3.260 -1.892 1.00 91.90 4603 LEU C O 1
ATOM 11484 N N . ASP C 1 387 ? -3.535 1.387 -0.705 1.00 90.18 4604 ASP C N 1
ATOM 11485 C CA . ASP C 1 387 ? -4.445 0.800 -1.706 1.00 92.93 4604 ASP C CA 1
ATOM 11486 C C . ASP C 1 387 ? -3.650 0.536 -2.989 1.00 88.96 4604 ASP C C 1
ATOM 11487 O O . ASP C 1 387 ? -3.962 1.023 -4.082 1.00 87.37 4604 ASP C O 1
ATOM 11492 N N . LEU C 1 388 ? -2.611 -0.261 -2.816 1.00 85.11 4605 LEU C N 1
ATOM 11493 C CA . LEU C 1 388 ? -1.599 -0.454 -3.826 1.00 84.40 4605 LEU C CA 1
ATOM 11494 C C . LEU C 1 388 ? -2.038 -1.432 -4.894 1.00 86.37 4605 LEU C C 1
ATOM 11495 O O . LEU C 1 388 ? -1.319 -1.654 -5.867 1.00 85.38 4605 LEU C O 1
ATOM 11500 N N . ASP C 1 389 ? -3.207 -2.035 -4.713 1.00 91.23 4606 ASP C N 1
ATOM 11501 C CA . ASP C 1 389 ? -3.712 -2.981 -5.684 1.00 94.44 4606 ASP C CA 1
ATOM 11502 C C . ASP C 1 389 ? -4.567 -2.294 -6.742 1.00 94.51 4606 ASP C C 1
ATOM 11503 O O . ASP C 1 389 ? -4.785 -2.855 -7.811 1.00 93.80 4606 ASP C O 1
ATOM 11508 N N . ALA C 1 390 ? -5.004 -1.065 -6.474 1.00 96.44 4607 ALA C N 1
ATOM 11509 C CA . ALA C 1 390 ? -5.659 -0.244 -7.513 1.00 100.54 4607 ALA C CA 1
ATOM 11510 C C . ALA C 1 390 ? -4.625 0.470 -8.393 1.00 99.64 4607 ALA C C 1
ATOM 11511 O O . ALA C 1 390 ? -4.967 1.354 -9.181 1.00 101.00 4607 ALA C O 1
ATOM 11513 N N . THR C 1 391 ? -3.361 0.081 -8.245 1.00 99.02 4608 THR C N 1
ATOM 11514 C CA . THR C 1 391 ? -2.254 0.687 -8.965 1.00 96.13 4608 THR C CA 1
ATOM 11515 C C . THR C 1 391 ? -1.428 -0.411 -9.601 1.00 85.26 4608 THR C C 1
ATOM 11516 O O . THR C 1 391 ? -1.548 -1.569 -9.217 1.00 77.16 4608 THR C O 1
ATOM 11520 N N . PRO C 1 392 ? -0.543 -0.046 -10.541 1.00 80.85 4609 PRO C N 1
ATOM 11521 C CA . PRO C 1 392 ? 0.300 -1.062 -11.168 1.00 79.50 4609 PRO C CA 1
ATOM 11522 C C . PRO C 1 392 ? 1.342 -1.711 -10.246 1.00 78.00 4609 PRO C C 1
ATOM 11523 O O . PRO C 1 392 ? 1.904 -2.756 -10.601 1.00 77.99 4609 PRO C O 1
ATOM 11527 N N . PHE C 1 393 ? 1.620 -1.109 -9.093 1.00 75.62 4610 PHE C N 1
ATOM 11528 C CA . PHE C 1 393 ? 2.840 -1.440 -8.370 1.00 75.24 4610 PHE C CA 1
ATOM 11529 C C . PHE C 1 393 ? 2.650 -2.666 -7.480 1.00 75.81 4610 PHE C C 1
ATOM 11530 O O . PHE C 1 393 ? 1.616 -2.822 -6.854 1.00 78.42 4610 PHE C O 1
ATOM 11538 N N . ARG C 1 394 ? 3.657 -3.531 -7.439 1.00 76.75 4611 ARG C N 1
ATOM 11539 C CA . ARG C 1 394 ? 3.608 -4.727 -6.625 1.00 79.79 4611 ARG C CA 1
ATOM 11540 C C . ARG C 1 394 ? 4.931 -4.900 -5.908 1.00 73.59 4611 ARG C C 1
ATOM 11541 O O . ARG C 1 394 ? 5.977 -5.065 -6.523 1.00 74.14 4611 ARG C O 1
ATOM 11549 N N . LEU C 1 395 ? 4.859 -4.869 -4.591 1.00 69.85 4612 LEU C N 1
ATOM 11550 C CA . LEU C 1 395 ? 6.024 -4.934 -3.739 1.00 68.30 4612 LEU C CA 1
ATOM 11551 C C . LEU C 1 395 ? 6.782 -6.216 -4.035 1.00 66.59 4612 LEU C C 1
ATOM 11552 O O . LEU C 1 395 ? 6.181 -7.264 -4.170 1.00 71.77 4612 LEU C O 1
ATOM 11557 N N . GLN C 1 396 ? 8.094 -6.125 -4.151 1.00 64.38 4613 GLN C N 1
ATOM 11558 C CA . GLN C 1 396 ? 8.919 -7.280 -4.467 1.00 65.78 4613 GLN C CA 1
ATOM 11559 C C . GLN C 1 396 ? 9.463 -7.912 -3.194 1.00 67.47 4613 GLN C C 1
ATOM 11560 O O . GLN C 1 396 ? 10.561 -7.587 -2.744 1.00 67.72 4613 GLN C O 1
ATOM 11566 N N . ARG C 1 397 ? 8.696 -8.834 -2.628 1.00 72.89 4614 ARG C N 1
ATOM 11567 C CA . ARG C 1 397 ? 9.048 -9.490 -1.376 1.00 72.85 4614 ARG C CA 1
ATOM 11568 C C . ARG C 1 397 ? 10.051 -10.633 -1.527 1.00 73.98 4614 ARG C C 1
ATOM 11569 O O . ARG C 1 397 ? 10.722 -10.972 -0.551 1.00 72.06 4614 ARG C O 1
ATOM 11577 N N . ASP C 1 398 ? 10.124 -11.232 -2.726 1.00 78.02 4615 ASP C N 1
ATOM 11578 C CA . ASP C 1 398 ? 10.948 -12.428 -3.007 1.00 78.38 4615 ASP C CA 1
ATOM 11579 C C . ASP C 1 398 ? 12.070 -12.177 -4.031 1.00 74.67 4615 ASP C C 1
ATOM 11580 O O . ASP C 1 398 ? 11.978 -11.278 -4.867 1.00 72.89 4615 ASP C O 1
ATOM 11585 N N . LEU C 1 399 ? 13.120 -12.995 -3.969 1.00 70.07 4616 LEU C N 1
ATOM 11586 C CA . LEU C 1 399 ? 14.095 -13.085 -5.063 1.00 69.14 4616 LEU C CA 1
ATOM 11587 C C . LEU C 1 399 ? 13.437 -13.754 -6.270 1.00 72.40 4616 LEU C C 1
ATOM 11588 O O . LEU C 1 399 ? 12.802 -14.803 -6.141 1.00 75.45 4616 LEU C O 1
ATOM 11593 N N . ALA C 1 400 ? 13.550 -13.135 -7.434 1.00 72.73 4617 ALA C N 1
ATOM 11594 C CA . ALA C 1 400 ? 12.901 -13.655 -8.632 1.00 76.45 4617 ALA C CA 1
ATOM 11595 C C . ALA C 1 400 ? 13.800 -13.336 -9.811 1.00 78.60 4617 ALA C C 1
ATOM 11596 O O . ALA C 1 400 ? 14.604 -12.404 -9.711 1.00 76.31 4617 ALA C O 1
ATOM 11598 N N . PRO C 1 401 ? 13.691 -14.112 -10.915 1.00 77.41 4618 PRO C N 1
ATOM 11599 C CA . PRO C 1 401 ? 14.348 -13.682 -12.145 1.00 77.71 4618 PRO C CA 1
ATOM 11600 C C . PRO C 1 401 ? 13.603 -12.489 -12.721 1.00 77.86 4618 PRO C C 1
ATOM 11601 O O . PRO C 1 401 ? 12.369 -12.413 -12.621 1.00 79.20 4618 PRO C O 1
ATOM 11605 N N . TRP C 1 402 ? 14.365 -11.557 -13.280 1.00 76.87 4619 TRP C N 1
ATOM 11606 C CA . TRP C 1 402 ? 13.820 -10.377 -13.920 1.00 77.62 4619 TRP C CA 1
ATOM 11607 C C . TRP C 1 402 ? 13.601 -10.729 -15.389 1.00 80.67 4619 TRP C C 1
ATOM 11608 O O . TRP C 1 402 ? 14.445 -10.463 -16.250 1.00 80.98 4619 TRP C O 1
ATOM 11619 N N . THR C 1 403 ? 12.465 -11.358 -15.667 1.00 82.61 4620 THR C N 1
ATOM 11620 C CA . THR C 1 403 ? 12.077 -11.618 -17.040 1.00 85.78 4620 THR C CA 1
ATOM 11621 C C . THR C 1 403 ? 11.800 -10.296 -17.710 1.00 84.73 4620 THR C C 1
ATOM 11622 O O . THR C 1 403 ? 11.214 -9.409 -17.097 1.00 83.92 4620 THR C O 1
ATOM 11626 N N . PRO C 1 404 ? 12.199 -10.162 -18.976 1.00 88.16 4621 PRO C N 1
ATOM 11627 C CA . PRO C 1 404 ? 12.021 -8.874 -19.611 1.00 89.39 4621 PRO C CA 1
ATOM 11628 C C . PRO C 1 404 ? 10.661 -8.742 -20.303 1.00 94.24 4621 PRO C C 1
ATOM 11629 O O . PRO C 1 404 ? 9.847 -9.672 -20.250 1.00 93.17 4621 PRO C O 1
ATOM 11633 N N . ARG C 1 405 ? 10.419 -7.568 -20.893 1.00 100.41 4622 ARG C N 1
ATOM 11634 C CA . ARG C 1 405 ? 9.289 -7.345 -21.803 1.00 109.62 4622 ARG C CA 1
ATOM 11635 C C . ARG C 1 405 ? 9.649 -7.860 -23.200 1.00 114.16 4622 ARG C C 1
ATOM 11636 O O . ARG C 1 405 ? 10.829 -8.107 -23.506 1.00 109.56 4622 ARG C O 1
ATOM 11644 N N . VAL C 1 406 ? 8.632 -7.989 -24.051 1.00 114.82 4623 VAL C N 1
ATOM 11645 C CA . VAL C 1 406 ? 8.818 -8.521 -25.401 1.00 115.63 4623 VAL C CA 1
ATOM 11646 C C . VAL C 1 406 ? 8.090 -7.670 -26.431 1.00 115.99 4623 VAL C C 1
ATOM 11647 O O . VAL C 1 406 ? 6.925 -7.345 -26.235 1.00 113.93 4623 VAL C O 1
ATOM 11651 N N . ASP C 1 407 ? 8.763 -7.303 -27.523 1.00 117.76 4624 ASP C N 1
ATOM 11652 C CA . ASP C 1 407 ? 8.041 -6.739 -28.676 1.00 124.14 4624 ASP C CA 1
ATOM 11653 C C . ASP C 1 407 ? 7.197 -7.857 -29.325 1.00 126.71 4624 ASP C C 1
ATOM 11654 O O . ASP C 1 407 ? 7.324 -9.028 -28.949 1.00 122.76 4624 ASP C O 1
ATOM 11659 N N . ALA C 1 408 ? 6.339 -7.502 -30.283 1.00 128.30 4625 ALA C N 1
ATOM 11660 C CA . ALA C 1 408 ? 5.423 -8.478 -30.900 1.00 130.19 4625 ALA C CA 1
ATOM 11661 C C . ALA C 1 408 ? 6.115 -9.498 -31.834 1.00 128.98 4625 ALA C C 1
ATOM 11662 O O . ALA C 1 408 ? 5.475 -10.460 -32.266 1.00 123.51 4625 ALA C O 1
ATOM 11664 N N . THR C 1 409 ? 7.403 -9.291 -32.137 1.00 127.30 4626 THR C N 1
ATOM 11665 C CA . THR C 1 409 ? 8.262 -10.352 -32.713 1.00 131.87 4626 THR C CA 1
ATOM 11666 C C . THR C 1 409 ? 8.472 -11.521 -31.727 1.00 138.78 4626 THR C C 1
ATOM 11667 O O . THR C 1 409 ? 8.826 -12.634 -32.135 1.00 132.64 4626 THR C O 1
ATOM 11671 N N . GLY C 1 410 ? 8.271 -11.249 -30.433 1.00 148.07 4627 GLY C N 1
ATOM 11672 C CA . GLY C 1 410 ? 8.636 -12.166 -29.350 1.00 146.87 4627 GLY C CA 1
ATOM 11673 C C . GLY C 1 410 ? 10.064 -11.942 -28.863 1.00 142.83 4627 GLY C C 1
ATOM 11674 O O . GLY C 1 410 ? 10.641 -12.816 -28.220 1.00 137.71 4627 GLY C O 1
ATOM 11675 N N . ARG C 1 411 ? 10.630 -10.769 -29.160 1.00 140.75 4628 ARG C N 1
ATOM 11676 C CA . ARG C 1 411 ? 12.038 -10.477 -28.875 1.00 132.37 4628 ARG C CA 1
ATOM 11677 C C . ARG C 1 411 ? 12.186 -9.670 -27.590 1.00 124.63 4628 ARG C C 1
ATOM 11678 O O . ARG C 1 411 ? 11.332 -8.842 -27.257 1.00 115.48 4628 ARG C O 1
ATOM 11686 N N . ALA C 1 412 ? 13.291 -9.913 -26.888 1.00 119.78 4629 ALA C N 1
ATOM 11687 C CA . ALA C 1 412 ? 13.513 -9.353 -25.555 1.00 116.39 4629 ALA C CA 1
ATOM 11688 C C . ALA C 1 412 ? 13.980 -7.892 -25.593 1.00 108.98 4629 ALA C C 1
ATOM 11689 O O . ALA C 1 412 ? 15.048 -7.591 -26.108 1.00 96.16 4629 ALA C O 1
ATOM 11691 N N . LEU C 1 413 ? 13.180 -6.991 -25.029 1.00 110.94 4630 LEU C N 1
ATOM 11692 C CA . LEU C 1 413 ? 13.550 -5.578 -24.956 1.00 111.34 4630 LEU C CA 1
ATOM 11693 C C . LEU C 1 413 ? 14.543 -5.419 -23.815 1.00 106.76 4630 LEU C C 1
ATOM 11694 O O . LEU C 1 413 ? 14.495 -6.196 -22.861 1.00 109.91 4630 LEU C O 1
ATOM 11699 N N . PRO C 1 414 ? 15.461 -4.437 -23.909 1.00 101.51 4631 PRO C N 1
ATOM 11700 C CA . PRO C 1 414 ? 16.310 -4.185 -22.742 1.00 95.47 4631 PRO C CA 1
ATOM 11701 C C . PRO C 1 414 ? 15.490 -3.717 -21.549 1.00 88.50 4631 PRO C C 1
ATOM 11702 O O . PRO C 1 414 ? 14.468 -3.044 -21.704 1.00 82.15 4631 PRO C O 1
ATOM 11706 N N . ARG C 1 415 ? 15.943 -4.100 -20.366 1.00 85.54 4632 ARG C N 1
ATOM 11707 C CA . ARG C 1 415 ? 15.230 -3.808 -19.132 1.00 79.44 4632 ARG C CA 1
ATOM 11708 C C . ARG C 1 415 ? 15.461 -2.371 -18.703 1.00 70.76 4632 ARG C C 1
ATOM 11709 O O . ARG C 1 415 ? 16.509 -1.794 -18.938 1.00 66.72 4632 ARG C O 1
ATOM 11717 N N . THR C 1 416 ? 14.456 -1.815 -18.060 1.00 67.33 4633 THR C N 1
ATOM 11718 C CA . THR C 1 416 ? 14.438 -0.432 -17.669 1.00 65.00 4633 THR C CA 1
ATOM 11719 C C . THR C 1 416 ? 14.065 -0.290 -16.181 1.00 65.27 4633 THR C C 1
ATOM 11720 O O . THR C 1 416 ? 13.360 -1.130 -15.614 1.00 59.27 4633 THR C O 1
ATOM 11724 N N . ALA C 1 417 ? 14.524 0.802 -15.569 1.00 67.99 4634 ALA C N 1
ATOM 11725 C CA . ALA C 1 417 ? 14.236 1.098 -14.161 1.00 67.04 4634 ALA C CA 1
ATOM 11726 C C . ALA C 1 417 ? 14.193 2.597 -13.907 1.00 64.53 4634 ALA C C 1
ATOM 11727 O O . ALA C 1 417 ? 14.839 3.367 -14.604 1.00 61.47 4634 ALA C O 1
ATOM 11729 N N . ALA C 1 418 ? 13.417 2.986 -12.902 1.00 65.18 4635 ALA C N 1
ATOM 11730 C CA . ALA C 1 418 ? 13.319 4.375 -12.454 1.00 66.84 4635 ALA C CA 1
ATOM 11731 C C . ALA C 1 418 ? 13.668 4.442 -10.973 1.00 63.23 4635 ALA C C 1
ATOM 11732 O O . ALA C 1 418 ? 13.298 3.569 -10.201 1.00 62.77 4635 ALA C O 1
ATOM 11734 N N . ILE C 1 419 ? 14.361 5.494 -10.574 1.00 61.35 4636 ILE C N 1
ATOM 11735 C CA . ILE C 1 419 ? 14.771 5.627 -9.201 1.00 60.58 4636 ILE C CA 1
ATOM 11736 C C . ILE C 1 419 ? 14.401 6.993 -8.685 1.00 57.86 4636 ILE C C 1
ATOM 11737 O O . ILE C 1 419 ? 14.716 7.984 -9.298 1.00 59.22 4636 ILE C O 1
ATOM 11742 N N . SER C 1 420 ? 13.742 7.031 -7.545 1.00 56.90 4637 SER C N 1
ATOM 11743 C CA . SER C 1 420 ? 13.341 8.281 -6.918 1.00 56.76 4637 SER C CA 1
ATOM 11744 C C . SER C 1 420 ? 14.154 8.600 -5.664 1.00 54.86 4637 SER C C 1
ATOM 11745 O O . SER C 1 420 ? 14.546 7.699 -4.919 1.00 56.15 4637 SER C O 1
ATOM 11748 N N . ALA C 1 421 ? 14.362 9.893 -5.413 1.00 53.24 4638 ALA C N 1
ATOM 11749 C CA . ALA C 1 421 ? 14.935 10.361 -4.160 1.00 49.33 4638 ALA C CA 1
ATOM 11750 C C . ALA C 1 421 ? 14.421 11.745 -3.829 1.00 51.01 4638 ALA C C 1
ATOM 11751 O O . ALA C 1 421 ? 14.670 12.702 -4.573 1.00 50.34 4638 ALA C O 1
ATOM 11753 N N . PHE C 1 422 ? 13.751 11.830 -2.674 1.00 51.55 4639 PHE C N 1
ATOM 11754 C CA . PHE C 1 422 ? 13.070 13.011 -2.173 1.00 51.44 4639 PHE C CA 1
ATOM 11755 C C . PHE C 1 422 ? 13.710 13.558 -0.926 1.00 50.04 4639 PHE C C 1
ATOM 11756 O O . PHE C 1 422 ? 13.659 12.958 0.131 1.00 55.61 4639 PHE C O 1
ATOM 11764 N N . GLY C 1 423 ? 14.344 14.701 -1.045 1.00 50.75 4640 GLY C N 1
ATOM 11765 C CA . GLY C 1 423 ? 15.013 15.276 0.108 1.00 50.19 4640 GLY C CA 1
ATOM 11766 C C . GLY C 1 423 ? 14.001 15.769 1.115 1.00 47.20 4640 GLY C C 1
ATOM 11767 O O . GLY C 1 423 ? 12.980 16.318 0.757 1.00 47.08 4640 GLY C O 1
ATOM 11768 N N . ALA C 1 424 ? 14.303 15.602 2.389 1.00 49.17 4641 ALA C N 1
ATOM 11769 C CA . ALA C 1 424 ? 13.430 16.095 3.458 1.00 49.37 4641 ALA C CA 1
ATOM 11770 C C . ALA C 1 424 ? 13.040 17.555 3.241 1.00 48.16 4641 ALA C C 1
ATOM 11771 O O . ALA C 1 424 ? 11.871 17.940 3.353 1.00 49.47 4641 ALA C O 1
ATOM 11773 N N . GLY C 1 425 ? 14.032 18.355 2.885 1.00 46.70 4642 GLY C N 1
ATOM 11774 C CA . GLY C 1 425 ? 13.821 19.767 2.659 1.00 46.87 4642 GLY C CA 1
ATOM 11775 C C . GLY C 1 425 ? 13.087 20.166 1.391 1.00 45.40 4642 GLY C C 1
ATOM 11776 O O . GLY C 1 425 ? 12.874 21.358 1.179 1.00 45.26 4642 GLY C O 1
ATOM 11777 N N . GLY C 1 426 ? 12.729 19.199 0.539 1.00 46.78 4643 GLY C N 1
ATOM 11778 C CA . GLY C 1 426 ? 11.943 19.478 -0.671 1.00 46.93 4643 GLY C CA 1
ATOM 11779 C C . GLY C 1 426 ? 12.527 19.051 -2.006 1.00 50.98 4643 GLY C C 1
ATOM 11780 O O . GLY C 1 426 ? 11.759 18.731 -2.932 1.00 54.69 4643 GLY C O 1
ATOM 11781 N N . SER C 1 427 ? 13.868 19.071 -2.117 1.00 47.58 4644 SER C N 1
ATOM 11782 C CA . SER C 1 427 ? 14.578 18.806 -3.355 1.00 43.09 4644 SER C CA 1
ATOM 11783 C C . SER C 1 427 ? 14.370 17.360 -3.824 1.00 44.26 4644 SER C C 1
ATOM 11784 O O . SER C 1 427 ? 14.713 16.383 -3.120 1.00 43.99 4644 SER C O 1
ATOM 11787 N N . ASN C 1 428 ? 13.827 17.226 -5.025 1.00 43.52 4645 ASN C N 1
ATOM 11788 C CA . ASN C 1 428 ? 13.572 15.919 -5.592 1.00 45.59 4645 ASN C CA 1
ATOM 11789 C C . ASN C 1 428 ? 14.495 15.655 -6.768 1.00 44.13 4645 ASN C C 1
ATOM 11790 O O . ASN C 1 428 ? 15.056 16.568 -7.373 1.00 42.98 4645 ASN C O 1
ATOM 11795 N N . ALA C 1 429 ? 14.691 14.382 -7.037 1.00 43.41 4646 ALA C N 1
ATOM 11796 C CA . ALA C 1 429 ? 15.501 13.959 -8.163 1.00 44.22 4646 ALA C CA 1
ATOM 11797 C C . ALA C 1 429 ? 14.907 12.650 -8.600 1.00 45.35 4646 ALA C C 1
ATOM 11798 O O . ALA C 1 429 ? 14.301 11.967 -7.802 1.00 47.48 4646 ALA C O 1
ATOM 11800 N N . HIS C 1 430 ? 15.031 12.338 -9.878 1.00 47.00 4647 HIS C N 1
ATOM 11801 C CA . HIS C 1 430 ? 14.547 11.072 -10.392 1.00 49.90 4647 HIS C CA 1
ATOM 11802 C C . HIS C 1 430 ? 15.409 10.708 -11.596 1.00 49.49 4647 HIS C C 1
ATOM 11803 O O . HIS C 1 430 ? 15.958 11.566 -12.238 1.00 48.66 4647 HIS C O 1
ATOM 11810 N N . VAL C 1 431 ? 15.553 9.436 -11.882 1.00 51.75 4648 VAL C N 1
ATOM 11811 C CA . VAL C 1 431 ? 16.430 9.023 -12.936 1.00 54.53 4648 VAL C CA 1
ATOM 11812 C C . VAL C 1 431 ? 15.864 7.782 -13.558 1.00 56.19 4648 VAL C C 1
ATOM 11813 O O . VAL C 1 431 ? 15.404 6.897 -12.854 1.00 59.35 4648 VAL C O 1
ATOM 11817 N N . ILE C 1 432 ? 15.890 7.736 -14.887 1.00 58.56 4649 ILE C N 1
ATOM 11818 C CA . ILE C 1 432 ? 15.468 6.559 -15.631 1.00 61.82 4649 ILE C CA 1
ATOM 11819 C C . ILE C 1 432 ? 16.714 5.911 -16.223 1.00 61.14 4649 ILE C C 1
ATOM 11820 O O . ILE C 1 432 ? 17.544 6.586 -16.813 1.00 60.82 4649 ILE C O 1
ATOM 11825 N N . LEU C 1 433 ? 16.821 4.599 -16.063 1.00 60.47 4650 LEU C N 1
ATOM 11826 C CA . LEU C 1 433 ? 17.977 3.862 -16.488 1.00 61.96 4650 LEU C CA 1
ATOM 11827 C C . LEU C 1 433 ? 17.562 2.756 -17.420 1.00 64.87 4650 LEU C C 1
ATOM 11828 O O . LEU C 1 433 ? 16.450 2.262 -17.302 1.00 66.81 4650 LEU C O 1
ATOM 11833 N N . GLU C 1 434 ? 18.443 2.360 -18.341 1.00 67.50 4651 GLU C N 1
ATOM 11834 C CA . GLU C 1 434 ? 18.173 1.193 -19.194 1.00 70.45 4651 GLU C CA 1
ATOM 11835 C C . GLU C 1 434 ? 19.363 0.272 -19.304 1.00 68.32 4651 GLU C C 1
ATOM 11836 O O . GLU C 1 434 ? 20.505 0.718 -19.307 1.00 62.93 4651 GLU C O 1
ATOM 11842 N N . GLU C 1 435 ? 19.060 -1.020 -19.400 1.00 73.77 4652 GLU C N 1
ATOM 11843 C CA . GLU C 1 435 ? 20.061 -2.076 -19.574 1.00 78.20 4652 GLU C CA 1
ATOM 11844 C C . GLU C 1 435 ? 20.834 -1.841 -20.879 1.00 79.89 4652 GLU C C 1
ATOM 11845 O O . GLU C 1 435 ? 20.279 -1.350 -21.870 1.00 79.67 4652 GLU C O 1
ATOM 11851 N N . SER C 1 436 ? 22.121 -2.159 -20.869 1.00 81.70 4653 SER C N 1
ATOM 11852 C CA . SER C 1 436 ? 22.912 -2.027 -22.072 1.00 91.02 4653 SER C CA 1
ATOM 11853 C C . SER C 1 436 ? 22.959 -3.355 -22.813 1.00 96.71 4653 SER C C 1
ATOM 11854 O O . SER C 1 436 ? 23.200 -4.429 -22.231 1.00 82.30 4653 SER C O 1
ATOM 11857 N N . VAL C 1 437 ? 22.687 -3.252 -24.108 1.00 110.97 4654 VAL C N 1
ATOM 11858 C CA . VAL C 1 437 ? 22.876 -4.353 -25.038 1.00 120.85 4654 VAL C CA 1
ATOM 11859 C C . VAL C 1 437 ? 24.383 -4.582 -25.253 1.00 124.48 4654 VAL C C 1
ATOM 11860 O O . VAL C 1 437 ? 25.059 -3.731 -25.847 1.00 116.03 4654 VAL C O 1
ATOM 11864 N N . PRO C 1 438 ? 24.922 -5.712 -24.737 1.00 126.32 4655 PRO C N 1
ATOM 11865 C CA . PRO C 1 438 ? 26.342 -6.028 -24.960 1.00 127.40 4655 PRO C CA 1
ATOM 11866 C C . PRO C 1 438 ? 26.608 -6.485 -26.405 1.00 129.66 4655 PRO C C 1
ATOM 11867 O O . PRO C 1 438 ? 26.011 -7.460 -26.853 1.00 132.48 4655 PRO C O 1
ATOM 11871 N N . PRO C 1 439 ? 27.483 -5.776 -27.140 1.00 135.36 4656 PRO C N 1
ATOM 11872 C CA . PRO C 1 439 ? 27.695 -6.131 -28.549 1.00 143.62 4656 PRO C CA 1
ATOM 11873 C C . PRO C 1 439 ? 28.705 -7.272 -28.727 1.00 147.58 4656 PRO C C 1
ATOM 11874 O O . PRO C 1 439 ? 29.900 -7.064 -28.497 1.00 145.72 4656 PRO C O 1
ATOM 11878 N N . THR C 1 440 ? 28.229 -8.452 -29.147 1.00 149.46 4657 THR C N 1
ATOM 11879 C CA . THR C 1 440 ? 29.077 -9.656 -29.259 1.00 146.07 4657 THR C CA 1
ATOM 11880 C C . THR C 1 440 ? 30.496 -9.293 -29.704 1.00 139.65 4657 THR C C 1
ATOM 11881 O O . THR C 1 440 ? 30.703 -8.793 -30.812 1.00 131.24 4657 THR C O 1
ATOM 11885 N N . GLN C 1 441 ? 31.451 -9.544 -28.808 1.00 135.11 4658 GLN C N 1
ATOM 11886 C CA . GLN C 1 441 ? 32.833 -9.114 -28.974 1.00 133.86 4658 GLN C CA 1
ATOM 11887 C C . GLN C 1 441 ? 33.688 -10.199 -29.621 1.00 135.81 4658 GLN C C 1
ATOM 11888 O O . GLN C 1 441 ? 33.233 -11.331 -29.828 1.00 136.71 4658 GLN C O 1
ATOM 11894 N N . THR C 1 442 ? 34.936 -9.837 -29.918 1.00 132.13 4659 THR C N 1
ATOM 11895 C CA . THR C 1 442 ? 35.865 -10.708 -30.631 1.00 131.67 4659 THR C CA 1
ATOM 11896 C C . THR C 1 442 ? 36.263 -11.930 -29.795 1.00 128.34 4659 THR C C 1
ATOM 11897 O O . THR C 1 442 ? 36.141 -11.897 -28.570 1.00 125.47 4659 THR C O 1
ATOM 11901 N N . PRO C 1 443 ? 36.736 -13.015 -30.454 1.00 124.88 4660 PRO C N 1
ATOM 11902 C CA . PRO C 1 443 ? 37.209 -14.150 -29.672 1.00 119.78 4660 PRO C CA 1
ATOM 11903 C C . PRO C 1 443 ? 38.434 -13.739 -28.887 1.00 111.67 4660 PRO C C 1
ATOM 11904 O O . PRO C 1 443 ? 39.135 -12.802 -29.274 1.00 110.55 4660 PRO C O 1
ATOM 11908 N N . ALA C 1 444 ? 38.679 -14.434 -27.786 1.00 106.03 4661 ALA C N 1
ATOM 11909 C CA . ALA C 1 444 ? 39.670 -14.000 -26.826 1.00 101.60 4661 ALA C CA 1
ATOM 11910 C C . ALA C 1 444 ? 40.946 -14.795 -26.975 1.00 95.77 4661 ALA C C 1
ATOM 11911 O O . ALA C 1 444 ? 40.941 -15.916 -27.487 1.00 92.31 4661 ALA C O 1
ATOM 11913 N N . GLN C 1 445 ? 42.027 -14.192 -26.498 1.00 90.11 4662 GLN C N 1
ATOM 11914 C CA . GLN C 1 445 ? 43.366 -14.768 -26.542 1.00 90.46 4662 GLN C CA 1
ATOM 11915 C C . GLN C 1 445 ? 43.480 -16.141 -25.895 1.00 87.79 4662 GLN C C 1
ATOM 11916 O O . GLN C 1 445 ? 42.841 -16.416 -24.891 1.00 86.14 4662 GLN C O 1
ATOM 11922 N N . GLU C 1 446 ? 44.319 -16.984 -26.484 1.00 89.06 4663 GLU C N 1
ATOM 11923 C CA . GLU C 1 446 ? 44.578 -18.311 -25.961 1.00 90.04 4663 GLU C CA 1
ATOM 11924 C C . GLU C 1 446 ? 45.642 -18.283 -24.868 1.00 86.95 4663 GLU C C 1
ATOM 11925 O O . GLU C 1 446 ? 46.357 -17.288 -24.709 1.00 81.23 4663 GLU C O 1
ATOM 11931 N N . PRO C 1 447 ? 45.723 -19.374 -24.083 1.00 83.80 4664 PRO C N 1
ATOM 11932 C CA . PRO C 1 447 ? 46.812 -19.460 -23.134 1.00 82.27 4664 PRO C CA 1
ATOM 11933 C C . PRO C 1 447 ? 48.145 -19.409 -23.864 1.00 84.08 4664 PRO C C 1
ATOM 11934 O O . PRO C 1 447 ? 48.184 -19.601 -25.084 1.00 84.98 4664 PRO C O 1
ATOM 11938 N N . PRO C 1 448 ? 49.235 -19.139 -23.132 1.00 85.34 4665 PRO C N 1
ATOM 11939 C CA . PRO C 1 448 ? 49.235 -18.808 -21.714 1.00 84.37 4665 PRO C CA 1
ATOM 11940 C C . PRO C 1 448 ? 48.865 -17.352 -21.500 1.00 79.42 4665 PRO C C 1
ATOM 11941 O O . PRO C 1 448 ? 48.832 -16.575 -22.449 1.00 84.04 4665 PRO C O 1
ATOM 11945 N N . TYR C 1 449 ? 48.574 -17.006 -20.255 1.00 72.94 4666 TYR C N 1
ATOM 11946 C CA . TYR C 1 449 ? 48.259 -15.650 -19.875 1.00 68.21 4666 TYR C CA 1
ATOM 11947 C C . TYR C 1 449 ? 49.212 -15.270 -18.785 1.00 68.33 4666 TYR C C 1
ATOM 11948 O O . TYR C 1 449 ? 49.843 -16.151 -18.169 1.00 64.49 4666 TYR C O 1
ATOM 11957 N N . VAL C 1 450 ? 49.310 -13.962 -18.542 1.00 67.48 4667 VAL C N 1
ATOM 11958 C CA . VAL C 1 450 ? 50.143 -13.452 -17.458 1.00 67.31 4667 VAL C CA 1
ATOM 11959 C C . VAL C 1 450 ? 49.282 -12.760 -16.415 1.00 66.43 4667 VAL C C 1
ATOM 11960 O O . VAL C 1 450 ? 48.415 -11.969 -16.745 1.00 66.66 4667 VAL C O 1
ATOM 11964 N N . CYS C 1 451 ? 49.519 -13.107 -15.153 1.00 68.23 4668 CYS C N 1
ATOM 11965 C CA . CYS C 1 451 ? 48.863 -12.477 -14.023 1.00 66.76 4668 CYS C CA 1
ATOM 11966 C C . CYS C 1 451 ? 49.892 -11.559 -13.423 1.00 68.02 4668 CYS C C 1
ATOM 11967 O O . CYS C 1 451 ? 50.904 -12.030 -12.882 1.00 65.73 4668 CYS C O 1
ATOM 11970 N N . ALA C 1 452 ? 49.635 -10.257 -13.549 1.00 66.66 4669 ALA C N 1
ATOM 11971 C CA . ALA C 1 452 ? 50.512 -9.218 -13.045 1.00 65.60 4669 ALA C CA 1
ATOM 11972 C C . ALA C 1 452 ? 49.770 -8.518 -11.937 1.00 61.97 4669 ALA C C 1
ATOM 11973 O O . ALA C 1 452 ? 48.732 -7.935 -12.193 1.00 62.52 4669 ALA C O 1
ATOM 11975 N N . LEU C 1 453 ? 50.272 -8.604 -10.711 1.00 59.44 4670 LEU C N 1
ATOM 11976 C CA . LEU C 1 453 ? 49.727 -7.817 -9.616 1.00 57.82 4670 LEU C CA 1
ATOM 11977 C C . LEU C 1 453 ? 50.803 -6.881 -9.099 1.00 58.61 4670 LEU C C 1
ATOM 11978 O O . LEU C 1 453 ? 52.007 -7.144 -9.250 1.00 53.40 4670 LEU C O 1
ATOM 11983 N N . SER C 1 454 ? 50.340 -5.759 -8.528 1.00 57.73 4671 SER C N 1
ATOM 11984 C CA . SER C 1 454 ? 51.210 -4.834 -7.828 1.00 55.20 4671 SER C CA 1
ATOM 11985 C C . SER C 1 454 ? 50.498 -4.220 -6.651 1.00 54.23 4671 SER C C 1
ATOM 11986 O O . SER C 1 454 ? 49.275 -4.268 -6.522 1.00 50.13 4671 SER C O 1
ATOM 11989 N N . ALA C 1 455 ? 51.313 -3.665 -5.773 1.00 56.72 4672 ALA C N 1
ATOM 11990 C CA . ALA C 1 455 ? 50.837 -2.952 -4.620 1.00 54.33 4672 ALA C CA 1
ATOM 11991 C C . ALA C 1 455 ? 51.956 -2.044 -4.145 1.00 56.36 4672 ALA C C 1
ATOM 11992 O O . ALA C 1 455 ? 53.098 -2.145 -4.579 1.00 64.05 4672 ALA C O 1
ATOM 11994 N N . ARG C 1 456 ? 51.605 -1.149 -3.255 1.00 56.56 4673 ARG C N 1
ATOM 11995 C CA . ARG C 1 456 ? 52.504 -0.134 -2.757 1.00 57.56 4673 ARG C CA 1
ATOM 11996 C C . ARG C 1 456 ? 53.608 -0.673 -1.835 1.00 58.10 4673 ARG C C 1
ATOM 11997 O O . ARG C 1 456 ? 54.657 -0.034 -1.703 1.00 58.40 4673 ARG C O 1
ATOM 12005 N N . ASP C 1 457 ? 53.373 -1.827 -1.201 1.00 59.23 4674 ASP C N 1
ATOM 12006 C CA . ASP C 1 457 ? 54.381 -2.493 -0.342 1.00 60.29 4674 ASP C CA 1
ATOM 12007 C C . ASP C 1 457 ? 54.103 -3.990 -0.248 1.00 60.01 4674 ASP C C 1
ATOM 12008 O O . ASP C 1 457 ? 53.065 -4.453 -0.738 1.00 60.84 4674 ASP C O 1
ATOM 12013 N N . ALA C 1 458 ? 55.018 -4.746 0.361 1.00 59.99 4675 ALA C N 1
ATOM 12014 C CA . ALA C 1 458 ? 54.859 -6.226 0.463 1.00 62.14 4675 ALA C CA 1
ATOM 12015 C C . ALA C 1 458 ? 53.558 -6.649 1.168 1.00 63.58 4675 ALA C C 1
ATOM 12016 O O . ALA C 1 458 ? 52.829 -7.544 0.711 1.00 63.37 4675 ALA C O 1
ATOM 12018 N N . GLU C 1 459 ? 53.302 -5.991 2.297 1.00 65.10 4676 GLU C N 1
ATOM 12019 C CA . GLU C 1 459 ? 52.167 -6.279 3.146 1.00 64.38 4676 GLU C CA 1
ATOM 12020 C C . GLU C 1 459 ? 50.875 -6.110 2.310 1.00 60.75 4676 GLU C C 1
ATOM 12021 O O . GLU C 1 459 ? 49.995 -6.970 2.327 1.00 57.83 4676 GLU C O 1
ATOM 12027 N N . ARG C 1 460 ? 50.791 -5.024 1.540 1.00 55.84 4677 ARG C N 1
ATOM 12028 C CA . ARG C 1 460 ? 49.638 -4.792 0.672 1.00 55.68 4677 ARG C CA 1
ATOM 12029 C C . ARG C 1 460 ? 49.556 -5.834 -0.444 1.00 52.49 4677 ARG C C 1
ATOM 12030 O O . ARG C 1 460 ? 48.482 -6.332 -0.775 1.00 46.98 4677 ARG C O 1
ATOM 12038 N N . LEU C 1 461 ? 50.703 -6.121 -1.042 1.00 54.81 4678 LEU C N 1
ATOM 12039 C CA . LEU C 1 461 ? 50.782 -7.114 -2.126 1.00 57.09 4678 LEU C CA 1
ATOM 12040 C C . LEU C 1 461 ? 50.312 -8.475 -1.660 1.00 57.03 4678 LEU C C 1
ATOM 12041 O O . LEU C 1 461 ? 49.521 -9.137 -2.333 1.00 55.91 4678 LEU C O 1
ATOM 12046 N N . HIS C 1 462 ? 50.779 -8.866 -0.479 1.00 59.54 4679 HIS C N 1
ATOM 12047 C CA . HIS C 1 462 ? 50.376 -10.141 0.137 1.00 63.01 4679 HIS C CA 1
ATOM 12048 C C . HIS C 1 462 ? 48.852 -10.265 0.268 1.00 59.74 4679 HIS C C 1
ATOM 12049 O O . HIS C 1 462 ? 48.285 -11.271 -0.121 1.00 56.79 4679 HIS C O 1
ATOM 12056 N N . GLU C 1 463 ? 48.195 -9.219 0.779 1.00 59.60 4680 GLU C N 1
ATOM 12057 C CA . GLU C 1 463 ? 46.745 -9.251 0.978 1.00 58.74 4680 GLU C CA 1
ATOM 12058 C C . GLU C 1 463 ? 46.012 -9.186 -0.347 1.00 55.62 4680 GLU C C 1
ATOM 12059 O O . GLU C 1 463 ? 45.034 -9.898 -0.551 1.00 51.80 4680 GLU C O 1
ATOM 12065 N N . HIS C 1 464 ? 46.498 -8.348 -1.254 1.00 55.54 4681 HIS C N 1
ATOM 12066 C CA . HIS C 1 464 ? 45.965 -8.308 -2.615 1.00 57.56 4681 HIS C CA 1
ATOM 12067 C C . HIS C 1 464 ? 45.978 -9.712 -3.208 1.00 60.13 4681 HIS C C 1
ATOM 12068 O O . HIS C 1 464 ? 44.942 -10.264 -3.573 1.00 59.51 4681 HIS C O 1
ATOM 12075 N N . THR C 1 465 ? 47.160 -10.306 -3.231 1.00 60.06 4682 THR C N 1
ATOM 12076 C CA . THR C 1 465 ? 47.319 -11.645 -3.729 1.00 61.16 4682 THR C CA 1
ATOM 12077 C C . THR C 1 465 ? 46.314 -12.627 -3.093 1.00 60.00 4682 THR C C 1
ATOM 12078 O O . THR C 1 465 ? 45.570 -13.333 -3.795 1.00 57.16 4682 THR C O 1
ATOM 12082 N N . ALA C 1 466 ? 46.307 -12.688 -1.767 1.00 59.96 4683 ALA C N 1
ATOM 12083 C CA . ALA C 1 466 ? 45.346 -13.541 -1.036 1.00 61.55 4683 ALA C CA 1
ATOM 12084 C C . ALA C 1 466 ? 43.909 -13.349 -1.525 1.00 61.25 4683 ALA C C 1
ATOM 12085 O O . ALA C 1 466 ? 43.272 -14.296 -1.922 1.00 63.05 4683 ALA C O 1
ATOM 12087 N N . ARG C 1 467 ? 43.424 -12.111 -1.549 1.00 62.83 4684 ARG C N 1
ATOM 12088 C CA . ARG C 1 467 ? 42.019 -11.844 -1.878 1.00 62.44 4684 ARG C CA 1
ATOM 12089 C C . ARG C 1 467 ? 41.739 -12.215 -3.310 1.00 61.09 4684 ARG C C 1
ATOM 12090 O O . ARG C 1 467 ? 40.633 -12.580 -3.663 1.00 67.38 4684 ARG C O 1
ATOM 12098 N N . THR C 1 468 ? 42.754 -12.092 -4.138 1.00 61.64 4685 THR C N 1
ATOM 12099 C CA . THR C 1 468 ? 42.647 -12.396 -5.546 1.00 61.65 4685 THR C CA 1
ATOM 12100 C C . THR C 1 468 ? 42.534 -13.881 -5.715 1.00 61.17 4685 THR C C 1
ATOM 12101 O O . THR C 1 468 ? 41.736 -14.366 -6.514 1.00 59.99 4685 THR C O 1
ATOM 12105 N N . ALA C 1 469 ? 43.375 -14.591 -4.973 1.00 62.11 4686 ALA C N 1
ATOM 12106 C CA . ALA C 1 469 ? 43.343 -16.057 -4.931 1.00 64.97 4686 ALA C CA 1
ATOM 12107 C C . ALA C 1 469 ? 41.983 -16.581 -4.396 1.00 64.74 4686 ALA C C 1
ATOM 12108 O O . ALA C 1 469 ? 41.294 -17.398 -5.047 1.00 62.09 4686 ALA C O 1
ATOM 12110 N N . GLU C 1 470 ? 41.598 -16.086 -3.227 1.00 65.73 4687 GLU C N 1
ATOM 12111 C CA . GLU C 1 470 ? 40.287 -16.392 -2.663 1.00 69.94 4687 GLU C CA 1
ATOM 12112 C C . GLU C 1 470 ? 39.180 -16.164 -3.707 1.00 66.95 4687 GLU C C 1
ATOM 12113 O O . GLU C 1 470 ? 38.245 -16.945 -3.806 1.00 66.93 4687 GLU C O 1
ATOM 12119 N N . PHE C 1 471 ? 39.297 -15.105 -4.499 1.00 65.98 4688 PHE C N 1
ATOM 12120 C CA . PHE C 1 471 ? 38.250 -14.761 -5.472 1.00 66.31 4688 PHE C CA 1
ATOM 12121 C C . PHE C 1 471 ? 38.120 -15.818 -6.539 1.00 66.02 4688 PHE C C 1
ATOM 12122 O O . PHE C 1 471 ? 37.017 -16.246 -6.868 1.00 59.28 4688 PHE C O 1
ATOM 12130 N N . LEU C 1 472 ? 39.269 -16.188 -7.100 1.00 68.63 4689 LEU C N 1
ATOM 12131 C CA . LEU C 1 472 ? 39.333 -17.163 -8.171 1.00 72.42 4689 LEU C CA 1
ATOM 12132 C C . LEU C 1 472 ? 38.753 -18.499 -7.705 1.00 75.80 4689 LEU C C 1
ATOM 12133 O O . LEU C 1 472 ? 38.088 -19.178 -8.488 1.00 79.35 4689 LEU C O 1
ATOM 12138 N N . ARG C 1 473 ? 38.990 -18.856 -6.438 1.00 78.88 4690 ARG C N 1
ATOM 12139 C CA . ARG C 1 473 ? 38.363 -20.055 -5.822 1.00 82.19 4690 ARG C CA 1
ATOM 12140 C C . ARG C 1 473 ? 36.857 -19.936 -5.603 1.00 80.89 4690 ARG C C 1
ATOM 12141 O O . ARG C 1 473 ? 36.167 -20.954 -5.588 1.00 84.46 4690 ARG C O 1
ATOM 12149 N N . GLY C 1 474 ? 36.360 -18.714 -5.406 1.00 77.56 4691 GLY C N 1
ATOM 12150 C CA . GLY C 1 474 ? 34.945 -18.483 -5.165 1.00 73.01 4691 GLY C CA 1
ATOM 12151 C C . GLY C 1 474 ? 34.194 -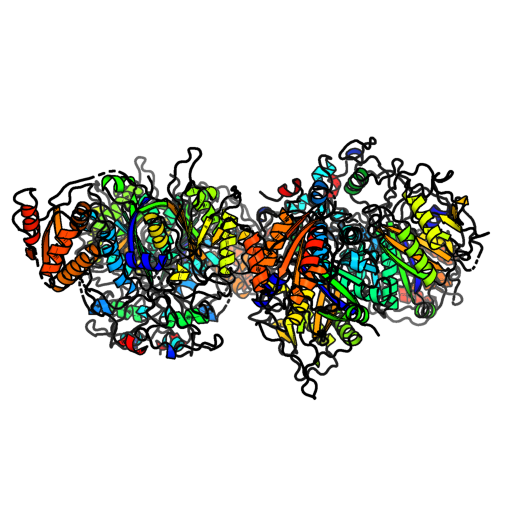18.042 -6.398 1.00 74.55 4691 GLY C C 1
ATOM 12152 O O . GLY C 1 474 ? 33.953 -18.810 -7.333 1.00 73.61 4691 GLY C O 1
ATOM 12153 N N . GLU C 1 475 ? 33.843 -16.770 -6.406 1.00 80.37 4692 GLU C N 1
ATOM 12154 C CA . GLU C 1 475 ? 32.912 -16.239 -7.386 1.00 88.04 4692 GLU C CA 1
ATOM 12155 C C . GLU C 1 475 ? 33.587 -16.136 -8.743 1.00 85.15 4692 GLU C C 1
ATOM 12156 O O . GLU C 1 475 ? 32.912 -16.020 -9.764 1.00 88.56 4692 GLU C O 1
ATOM 12162 N N . GLY C 1 476 ? 34.918 -16.178 -8.741 1.00 80.17 4693 GLY C N 1
ATOM 12163 C CA . GLY C 1 476 ? 35.693 -16.045 -9.951 1.00 78.55 4693 GLY C CA 1
ATOM 12164 C C . GLY C 1 476 ? 36.047 -17.313 -10.704 1.00 80.13 4693 GLY C C 1
ATOM 12165 O O . GLY C 1 476 ? 36.653 -17.213 -11.762 1.00 75.61 4693 GLY C O 1
ATOM 12166 N N . ARG C 1 477 ? 35.686 -18.494 -10.194 1.00 83.70 4694 ARG C N 1
ATOM 12167 C CA . ARG C 1 477 ? 36.061 -19.771 -10.861 1.00 84.42 4694 ARG C CA 1
ATOM 12168 C C . ARG C 1 477 ? 35.654 -19.805 -12.330 1.00 80.60 4694 ARG C C 1
ATOM 12169 O O . ARG C 1 477 ? 36.437 -20.203 -13.207 1.00 82.24 4694 ARG C O 1
ATOM 12177 N N . ALA C 1 478 ? 34.417 -19.382 -12.578 1.00 79.80 4695 ALA C N 1
ATOM 12178 C CA . ALA C 1 478 ? 33.796 -19.444 -13.905 1.00 85.73 4695 ALA C CA 1
ATOM 12179 C C . ALA C 1 478 ? 34.113 -18.238 -14.793 1.00 84.10 4695 ALA C C 1
ATOM 12180 O O . ALA C 1 478 ? 33.557 -18.089 -15.876 1.00 78.24 4695 ALA C O 1
ATOM 12182 N N . ALA C 1 479 ? 34.984 -17.360 -14.314 1.00 88.69 4696 ALA C N 1
ATOM 12183 C CA . ALA C 1 479 ? 35.490 -16.269 -15.128 1.00 89.23 4696 ALA C CA 1
ATOM 12184 C C . ALA C 1 479 ? 36.345 -16.848 -16.265 1.00 86.53 4696 ALA C C 1
ATOM 12185 O O . ALA C 1 479 ? 36.943 -17.924 -16.114 1.00 89.88 4696 ALA C O 1
ATOM 12187 N N . HIS C 1 480 ? 36.352 -16.151 -17.401 1.00 82.51 4697 HIS C N 1
ATOM 12188 C CA . HIS C 1 480 ? 37.212 -16.490 -18.534 1.00 82.70 4697 HIS C CA 1
ATOM 12189 C C . HIS C 1 480 ? 38.603 -15.974 -18.169 1.00 80.31 4697 HIS C C 1
ATOM 12190 O O . HIS C 1 480 ? 38.739 -14.801 -17.842 1.00 82.66 4697 HIS C O 1
ATOM 12197 N N . PRO C 1 481 ? 39.640 -16.842 -18.194 1.00 78.90 4698 PRO C N 1
ATOM 12198 C CA . PRO C 1 481 ? 40.968 -16.388 -17.743 1.00 75.64 4698 PRO C CA 1
ATOM 12199 C C . PRO C 1 481 ? 41.601 -15.233 -18.511 1.00 73.20 4698 PRO C C 1
ATOM 12200 O O . PRO C 1 481 ? 42.506 -14.590 -17.982 1.00 74.68 4698 PRO C O 1
ATOM 12204 N N . ALA C 1 482 ? 41.157 -14.965 -19.731 1.00 70.22 4699 ALA C N 1
ATOM 12205 C CA . ALA C 1 482 ? 41.669 -13.811 -20.459 1.00 69.58 4699 ALA C CA 1
ATOM 12206 C C . ALA C 1 482 ? 41.100 -12.519 -19.872 1.00 66.19 4699 ALA C C 1
ATOM 12207 O O . ALA C 1 482 ? 41.773 -11.486 -19.835 1.00 64.07 4699 ALA C O 1
ATOM 12209 N N . ALA C 1 483 ? 39.858 -12.587 -19.414 1.00 64.35 4700 ALA C N 1
ATOM 12210 C CA . ALA C 1 483 ? 39.234 -11.446 -18.769 1.00 65.67 4700 ALA C CA 1
ATOM 12211 C C . ALA C 1 483 ? 39.993 -11.060 -17.509 1.00 63.16 4700 ALA C C 1
ATOM 12212 O O . ALA C 1 483 ? 40.188 -9.876 -17.212 1.00 60.54 4700 ALA C O 1
ATOM 12214 N N . VAL C 1 484 ? 40.443 -12.078 -16.788 1.00 62.37 4701 VAL C N 1
ATOM 12215 C CA . VAL C 1 484 ? 41.142 -11.877 -15.529 1.00 62.04 4701 VAL C CA 1
ATOM 12216 C C . VAL C 1 484 ? 42.445 -11.160 -15.763 1.00 59.83 4701 VAL C C 1
ATOM 12217 O O . VAL C 1 484 ? 42.709 -10.111 -15.173 1.00 57.65 4701 VAL C O 1
ATOM 12221 N N . ALA C 1 485 ? 43.244 -11.746 -16.641 1.00 59.13 4702 ALA C N 1
ATOM 12222 C CA . ALA C 1 485 ? 44.570 -11.236 -16.947 1.00 59.29 4702 ALA C CA 1
ATOM 12223 C C . ALA C 1 485 ? 44.495 -9.809 -17.434 1.00 61.33 4702 ALA C C 1
ATOM 12224 O O . ALA C 1 485 ? 45.296 -8.982 -16.997 1.00 61.59 4702 ALA C O 1
ATOM 12226 N N . ALA C 1 486 ? 43.506 -9.536 -18.301 1.00 61.46 4703 ALA C N 1
ATOM 12227 C CA . ALA C 1 486 ? 43.405 -8.269 -19.038 1.00 61.12 4703 ALA C CA 1
ATOM 12228 C C . ALA C 1 486 ? 43.078 -7.127 -18.112 1.00 62.69 4703 ALA C C 1
ATOM 12229 O O . ALA C 1 486 ? 43.727 -6.067 -18.134 1.00 66.01 4703 ALA C O 1
ATOM 12231 N N . THR C 1 487 ? 42.043 -7.363 -17.319 1.00 60.78 4704 THR C N 1
ATOM 12232 C CA . THR C 1 487 ? 41.574 -6.408 -16.367 1.00 59.56 4704 THR C CA 1
ATOM 12233 C C . THR C 1 487 ? 42.669 -6.017 -15.407 1.00 56.13 4704 THR C C 1
ATOM 12234 O O . THR C 1 487 ? 42.877 -4.817 -15.187 1.00 55.23 4704 THR C O 1
ATOM 12238 N N . LEU C 1 488 ? 43.350 -7.014 -14.832 1.00 53.18 4705 LEU C N 1
ATOM 12239 C CA . LEU C 1 488 ? 44.518 -6.762 -13.967 1.00 52.68 4705 LEU C CA 1
ATOM 12240 C C . LEU C 1 488 ? 45.543 -5.851 -14.628 1.00 53.44 4705 LEU C C 1
ATOM 12241 O O . LEU C 1 488 ? 46.142 -5.003 -13.960 1.00 49.48 4705 LEU C O 1
ATOM 12246 N N . LEU C 1 489 ? 45.722 -6.008 -15.933 1.00 52.30 4706 LEU C N 1
ATOM 12247 C CA . LEU C 1 489 ? 46.663 -5.165 -16.639 1.00 56.13 4706 LEU C CA 1
ATOM 12248 C C . LEU C 1 489 ? 46.225 -3.721 -16.879 1.00 54.64 4706 LEU C C 1
ATOM 12249 O O . LEU C 1 489 ? 47.071 -2.893 -17.221 1.00 51.37 4706 LEU C O 1
ATOM 12254 N N . THR C 1 490 ? 44.949 -3.403 -16.657 1.00 53.46 4707 THR C N 1
ATOM 12255 C CA . THR C 1 490 ? 44.484 -1.996 -16.717 1.00 51.36 4707 THR C CA 1
ATOM 12256 C C . THR C 1 490 ? 44.746 -1.246 -15.416 1.00 51.71 4707 THR C C 1
ATOM 12257 O O . THR C 1 490 ? 44.574 -0.031 -15.344 1.00 51.05 4707 THR C O 1
ATOM 12261 N N . ARG C 1 491 ? 45.157 -1.969 -14.383 1.00 50.46 4708 ARG C N 1
ATOM 12262 C CA . ARG C 1 491 ? 45.413 -1.337 -13.116 1.00 50.85 4708 ARG C CA 1
ATOM 12263 C C . ARG C 1 491 ? 46.734 -0.646 -13.066 1.00 49.88 4708 ARG C C 1
ATOM 12264 O O . ARG C 1 491 ? 47.737 -1.153 -13.550 1.00 58.37 4708 ARG C O 1
ATOM 12272 N N . GLU C 1 492 ? 46.713 0.526 -12.460 1.00 47.79 4709 GLU C N 1
ATOM 12273 C CA . GLU C 1 492 ? 47.884 1.345 -12.266 1.00 49.29 4709 GLU C CA 1
ATOM 12274 C C . GLU C 1 492 ? 49.021 0.541 -11.626 1.00 49.96 4709 GLU C C 1
ATOM 12275 O O . GLU C 1 492 ? 48.885 0.025 -10.506 1.00 51.07 4709 GLU C O 1
ATOM 12281 N N . PRO C 1 493 ? 50.147 0.424 -12.335 1.00 49.32 4710 PRO C N 1
ATOM 12282 C CA . PRO C 1 493 ? 51.277 -0.340 -11.792 1.00 52.43 4710 PRO C CA 1
ATOM 12283 C C . PRO C 1 493 ? 51.912 0.342 -10.583 1.00 53.19 4710 PRO C C 1
ATOM 12284 O O . PRO C 1 493 ? 52.240 1.534 -10.654 1.00 56.15 4710 PRO C O 1
ATOM 12296 N N . ALA C 1 495 ? 54.836 -0.227 -7.095 1.00 56.61 4712 ALA C N 1
ATOM 12297 C CA . ALA C 1 495 ? 56.200 -0.620 -6.751 1.00 57.71 4712 ALA C CA 1
ATOM 12298 C C . ALA C 1 495 ? 56.455 -2.102 -6.515 1.00 62.91 4712 ALA C C 1
ATOM 12299 O O . ALA C 1 495 ? 57.415 -2.658 -7.044 1.00 70.75 4712 ALA C O 1
ATOM 12301 N N . HIS C 1 496 ? 55.637 -2.738 -5.692 1.00 61.19 4713 HIS C N 1
ATOM 12302 C CA . HIS C 1 496 ? 55.854 -4.120 -5.399 1.00 59.18 4713 HIS C CA 1
ATOM 12303 C C . HIS C 1 496 ? 55.045 -4.935 -6.388 1.00 61.57 4713 HIS C C 1
ATOM 12304 O O . HIS C 1 496 ? 53.872 -4.669 -6.608 1.00 61.40 4713 HIS C O 1
ATOM 12311 N N . ARG C 1 497 ? 55.718 -5.924 -6.979 1.00 65.70 4714 ARG C N 1
ATOM 12312 C CA . ARG C 1 497 ? 55.289 -6.611 -8.198 1.00 63.76 4714 ARG C CA 1
ATOM 12313 C C . ARG C 1 497 ? 55.315 -8.121 -8.055 1.00 61.65 4714 ARG C C 1
ATOM 12314 O O . ARG C 1 497 ? 56.186 -8.701 -7.390 1.00 57.37 4714 ARG C O 1
ATOM 12322 N N . LEU C 1 498 ? 54.338 -8.732 -8.707 1.00 58.25 4715 LEU C N 1
ATOM 12323 C CA . LEU C 1 498 ? 54.149 -10.142 -8.685 1.00 58.93 4715 LEU C CA 1
ATOM 12324 C C . LEU C 1 498 ? 53.556 -10.526 -10.032 1.00 59.09 4715 LEU C C 1
ATOM 12325 O O . LEU C 1 498 ? 52.599 -9.905 -10.494 1.00 56.63 4715 LEU C O 1
ATOM 12330 N N . ALA C 1 499 ? 54.133 -11.559 -10.644 1.00 59.96 4716 ALA C N 1
ATOM 12331 C CA . ALA C 1 499 ? 53.706 -12.053 -11.939 1.00 60.71 4716 ALA C CA 1
ATOM 12332 C C . ALA C 1 499 ? 53.784 -13.590 -12.007 1.00 65.60 4716 ALA C C 1
ATOM 12333 O O . ALA C 1 499 ? 54.702 -14.217 -11.453 1.00 65.39 4716 ALA C O 1
ATOM 12335 N N . VAL C 1 500 ? 52.809 -14.185 -12.689 1.00 66.04 4717 VAL C N 1
ATOM 12336 C CA . VAL C 1 500 ? 52.769 -15.620 -12.895 1.00 67.73 4717 VAL C CA 1
ATOM 12337 C C . VAL C 1 500 ? 52.122 -15.886 -14.236 1.00 67.33 4717 VAL C C 1
ATOM 12338 O O . VAL C 1 500 ? 51.093 -15.290 -14.550 1.00 62.36 4717 VAL C O 1
ATOM 12342 N N . VAL C 1 501 ? 52.696 -16.818 -14.993 1.00 68.73 4718 VAL C N 1
ATOM 12343 C CA . VAL C 1 501 ? 52.093 -17.255 -16.230 1.00 68.91 4718 VAL C CA 1
ATOM 12344 C C . VAL C 1 501 ? 51.087 -18.338 -15.932 1.00 70.97 4718 VAL C C 1
ATOM 12345 O O . VAL C 1 501 ? 51.382 -19.236 -15.144 1.00 78.59 4718 VAL C O 1
ATOM 12349 N N . PHE C 1 502 ? 49.916 -18.288 -16.562 1.00 68.49 4719 PHE C N 1
ATOM 12350 C CA . PHE C 1 502 ? 48.870 -19.257 -16.238 1.00 70.70 4719 PHE C CA 1
ATOM 12351 C C . PHE C 1 502 ? 47.977 -19.612 -17.410 1.00 69.96 4719 PHE C C 1
ATOM 12352 O O . PHE C 1 502 ? 47.912 -18.884 -18.377 1.00 67.39 4719 PHE C O 1
ATOM 12360 N N . ASP C 1 503 ? 47.298 -20.755 -17.310 1.00 75.50 4720 ASP C N 1
ATOM 12361 C CA . ASP C 1 503 ? 46.423 -21.237 -18.392 1.00 79.02 4720 ASP C CA 1
ATOM 12362 C C . ASP C 1 503 ? 44.943 -21.236 -18.024 1.00 76.77 4720 ASP C C 1
ATOM 12363 O O . ASP C 1 503 ? 44.090 -20.858 -18.846 1.00 74.15 4720 ASP C O 1
ATOM 12368 N N . THR C 1 504 ? 44.660 -21.676 -16.795 1.00 76.98 4721 THR C N 1
ATOM 12369 C CA . THR C 1 504 ? 43.308 -21.705 -16.208 1.00 73.82 4721 THR C CA 1
ATOM 12370 C C . THR C 1 504 ? 43.225 -20.916 -14.898 1.00 74.25 4721 THR C C 1
ATOM 12371 O O . THR C 1 504 ? 44.210 -20.771 -14.151 1.00 70.96 4721 THR C O 1
ATOM 12375 N N . VAL C 1 505 ? 42.020 -20.438 -14.617 1.00 74.15 4722 VAL C N 1
ATOM 12376 C CA . VAL C 1 505 ? 41.726 -19.820 -13.339 1.00 74.30 4722 VAL C CA 1
ATOM 12377 C C . VAL C 1 505 ? 42.180 -20.779 -12.209 1.00 77.16 4722 VAL C C 1
ATOM 12378 O O . VAL C 1 505 ? 42.779 -20.370 -11.206 1.00 76.67 4722 VAL C O 1
ATOM 12382 N N . ASP C 1 506 ? 41.902 -22.064 -12.374 1.00 79.54 4723 ASP C N 1
ATOM 12383 C CA . ASP C 1 506 ? 42.282 -23.032 -11.363 1.00 79.83 4723 ASP C CA 1
ATOM 12384 C C . ASP C 1 506 ? 43.790 -23.012 -11.101 1.00 75.86 4723 ASP C C 1
ATOM 12385 O O . ASP C 1 506 ? 44.225 -22.914 -9.949 1.00 68.76 4723 ASP C O 1
ATOM 12390 N N . ASP C 1 507 ? 44.596 -23.084 -12.160 1.00 74.50 4724 ASP C N 1
ATOM 12391 C CA . ASP C 1 507 ? 46.039 -23.203 -11.943 1.00 76.91 4724 ASP C CA 1
ATOM 12392 C C . ASP C 1 507 ? 46.654 -21.906 -11.455 1.00 70.94 4724 ASP C C 1
ATOM 12393 O O . ASP C 1 507 ? 47.628 -21.924 -10.700 1.00 68.05 4724 ASP C O 1
ATOM 12398 N N . LEU C 1 508 ? 46.048 -20.783 -11.817 1.00 71.18 4725 LEU C N 1
ATOM 12399 C CA . LEU C 1 508 ? 46.408 -19.507 -11.185 1.00 69.70 4725 LEU C CA 1
ATOM 12400 C C . LEU C 1 508 ? 46.282 -19.535 -9.650 1.00 71.43 4725 LEU C C 1
ATOM 12401 O O . LEU C 1 508 ? 47.255 -19.269 -8.939 1.00 71.50 4725 LEU C O 1
ATOM 12406 N N . ALA C 1 509 ? 45.084 -19.862 -9.161 1.00 71.20 4726 ALA C N 1
ATOM 12407 C CA . ALA C 1 509 ? 44.847 -20.070 -7.726 1.00 73.90 4726 ALA C CA 1
ATOM 12408 C C . ALA C 1 509 ? 45.864 -20.987 -7.041 1.00 74.09 4726 ALA C C 1
ATOM 12409 O O . ALA C 1 509 ? 46.272 -20.707 -5.904 1.00 71.95 4726 ALA C O 1
ATOM 12411 N N . ASP C 1 510 ? 46.261 -22.073 -7.713 1.00 73.98 4727 ASP C N 1
ATOM 12412 C CA . ASP C 1 510 ? 47.232 -23.000 -7.126 1.00 77.14 4727 ASP C CA 1
ATOM 12413 C C . ASP C 1 510 ? 48.534 -22.297 -6.789 1.00 75.34 4727 ASP C C 1
ATOM 12414 O O . ASP C 1 510 ? 49.131 -22.544 -5.745 1.00 73.60 4727 ASP C O 1
ATOM 12419 N N . ALA C 1 511 ? 48.970 -21.428 -7.691 1.00 76.88 4728 ALA C N 1
ATOM 12420 C CA . ALA C 1 511 ? 50.297 -20.818 -7.606 1.00 78.85 4728 ALA C CA 1
ATOM 12421 C C . ALA C 1 511 ? 50.331 -19.687 -6.593 1.00 76.75 4728 ALA C C 1
ATOM 12422 O O . ALA C 1 511 ? 51.370 -19.363 -5.992 1.00 72.33 4728 ALA C O 1
ATOM 12424 N N . LEU C 1 512 ? 49.179 -19.067 -6.422 1.00 76.76 4729 LEU C N 1
ATOM 12425 C CA . LEU C 1 512 ? 49.069 -17.990 -5.482 1.00 76.47 4729 LEU C CA 1
ATOM 12426 C C . LEU C 1 512 ? 49.045 -18.626 -4.104 1.00 72.10 4729 LEU C C 1
ATOM 12427 O O . LEU C 1 512 ? 49.778 -18.217 -3.210 1.00 67.07 4729 LEU C O 1
ATOM 12432 N N . GLU C 1 513 ? 48.239 -19.665 -3.951 1.00 74.22 4730 GLU C N 1
ATOM 12433 C CA . GLU C 1 513 ? 48.214 -20.403 -2.691 1.00 79.05 4730 GLU C CA 1
ATOM 12434 C C . GLU C 1 513 ? 49.602 -20.957 -2.361 1.00 80.85 4730 GLU C C 1
ATOM 12435 O O . GLU C 1 513 ? 50.115 -20.729 -1.267 1.00 82.98 4730 GLU C O 1
ATOM 12441 N N . ASP C 1 514 ? 50.232 -21.637 -3.312 1.00 82.19 4731 ASP C N 1
ATOM 12442 C CA . ASP C 1 514 ? 51.570 -22.161 -3.084 1.00 83.64 4731 ASP C CA 1
ATOM 12443 C C . ASP C 1 514 ? 52.487 -21.022 -2.658 1.00 82.50 4731 ASP C C 1
ATOM 12444 O O . ASP C 1 514 ? 53.215 -21.156 -1.677 1.00 85.65 4731 ASP C O 1
ATOM 12449 N N . HIS C 1 515 ? 52.436 -19.899 -3.379 1.00 79.12 4732 HIS C N 1
ATOM 12450 C CA . HIS C 1 515 ? 53.276 -18.750 -3.058 1.00 77.03 4732 HIS C CA 1
ATOM 12451 C C . HIS C 1 515 ? 52.971 -18.191 -1.665 1.00 77.00 4732 HIS C C 1
ATOM 12452 O O . HIS C 1 515 ? 53.888 -17.817 -0.950 1.00 73.56 4732 HIS C O 1
ATOM 12459 N N . LEU C 1 516 ? 51.690 -18.129 -1.292 1.00 80.52 4733 LEU C N 1
ATOM 12460 C CA . LEU C 1 516 ? 51.268 -17.590 0.019 1.00 82.12 4733 LEU C CA 1
ATOM 12461 C C . LEU C 1 516 ? 51.788 -18.425 1.200 1.00 87.41 4733 LEU C C 1
ATOM 12462 O O . LEU C 1 516 ? 52.017 -17.877 2.274 1.00 90.65 4733 LEU C O 1
ATOM 12467 N N . ALA C 1 517 ? 51.967 -19.734 0.986 1.00 92.26 4734 ALA C N 1
ATOM 12468 C CA . ALA C 1 517 ? 52.561 -20.664 1.970 1.00 91.99 4734 ALA C CA 1
ATOM 12469 C C . ALA C 1 517 ? 54.056 -20.866 1.717 1.00 98.38 4734 ALA C C 1
ATOM 12470 O O . ALA C 1 517 ? 54.882 -20.021 2.087 1.00 105.52 4734 ALA C O 1
ATOM 12472 N N . PRO C 1 522 ? 58.230 -21.155 -7.369 1.00 96.56 4739 PRO C N 1
ATOM 12473 C CA . PRO C 1 522 ? 59.143 -21.084 -8.543 1.00 92.90 4739 PRO C CA 1
ATOM 12474 C C . PRO C 1 522 ? 58.438 -20.477 -9.750 1.00 88.75 4739 PRO C C 1
ATOM 12475 O O . PRO C 1 522 ? 58.974 -19.598 -10.420 1.00 85.66 4739 PRO C O 1
ATOM 12479 N N . ARG C 1 523 ? 57.223 -20.957 -9.986 1.00 85.27 4740 ARG C N 1
ATOM 12480 C CA . ARG C 1 523 ? 56.292 -20.429 -10.981 1.00 82.44 4740 ARG C CA 1
ATOM 12481 C C . ARG C 1 523 ? 56.000 -18.908 -10.845 1.00 78.64 4740 ARG C C 1
ATOM 12482 O O . ARG C 1 523 ? 55.776 -18.211 -11.840 1.00 75.36 4740 ARG C O 1
ATOM 12490 N N . VAL C 1 524 ? 55.989 -18.426 -9.598 1.00 76.84 4741 VAL C N 1
ATOM 12491 C CA . VAL C 1 524 ? 55.590 -17.073 -9.231 1.00 72.27 4741 VAL C CA 1
ATOM 12492 C C . VAL C 1 524 ? 56.784 -16.132 -9.084 1.00 75.88 4741 VAL C C 1
ATOM 12493 O O . VAL C 1 524 ? 57.624 -16.333 -8.227 1.00 82.22 4741 VAL C O 1
ATOM 12497 N N . LEU C 1 525 ? 56.843 -15.091 -9.903 1.00 73.96 4742 LEU C N 1
ATOM 12498 C CA . LEU C 1 525 ? 57.945 -14.154 -9.880 1.00 73.29 4742 LEU C CA 1
ATOM 12499 C C . LEU C 1 525 ? 57.557 -12.955 -9.038 1.00 70.85 4742 LEU C C 1
ATOM 12500 O O . LEU C 1 525 ? 56.401 -12.566 -9.042 1.00 68.16 4742 LEU C O 1
ATOM 12505 N N . THR C 1 526 ? 58.515 -12.382 -8.314 1.00 68.16 4743 THR C N 1
ATOM 12506 C CA . THR C 1 526 ? 58.264 -11.217 -7.480 1.00 67.85 4743 THR C CA 1
ATOM 12507 C C . THR C 1 526 ? 59.469 -10.289 -7.425 1.00 67.00 4743 THR C C 1
ATOM 12508 O O . THR C 1 526 ? 60.591 -10.711 -7.440 1.00 67.14 4743 THR C O 1
ATOM 12512 N N . GLY C 1 527 ? 59.212 -8.997 -7.353 1.00 71.22 4744 GLY C N 1
ATOM 12513 C CA . GLY C 1 527 ? 60.277 -8.015 -7.336 1.00 70.38 4744 GLY C CA 1
ATOM 12514 C C . GLY C 1 527 ? 59.756 -6.618 -7.068 1.00 70.92 4744 GLY C C 1
ATOM 12515 O O . GLY C 1 527 ? 58.546 -6.330 -7.137 1.00 65.41 4744 GLY C O 1
ATOM 12516 N N . THR C 1 528 ? 60.698 -5.745 -6.773 1.00 71.02 4745 THR C N 1
ATOM 12517 C CA . THR C 1 528 ? 60.415 -4.360 -6.573 1.00 71.40 4745 THR C CA 1
ATOM 12518 C C . THR C 1 528 ? 60.789 -3.671 -7.879 1.00 70.53 4745 THR C C 1
ATOM 12519 O O . THR C 1 528 ? 61.928 -3.731 -8.314 1.00 78.25 4745 THR C O 1
ATOM 12523 N N . ALA C 1 529 ? 59.793 -3.072 -8.526 1.00 72.35 4746 ALA C N 1
ATOM 12524 C CA . ALA C 1 529 ? 59.953 -2.347 -9.798 1.00 69.54 4746 ALA C CA 1
ATOM 12525 C C . ALA C 1 529 ? 61.131 -1.401 -9.823 1.00 68.90 4746 ALA C C 1
ATOM 12526 O O . ALA C 1 529 ? 61.496 -0.834 -8.808 1.00 69.11 4746 ALA C O 1
ATOM 12528 N N . SER C 1 530 ? 61.712 -1.233 -11.004 1.00 72.77 4747 SER C N 1
ATOM 12529 C CA . SER C 1 530 ? 62.760 -0.242 -11.232 1.00 72.34 4747 SER C CA 1
ATOM 12530 C C . SER C 1 530 ? 62.375 0.757 -12.331 1.00 70.10 4747 SER C C 1
ATOM 12531 O O . SER C 1 530 ? 61.810 0.388 -13.354 1.00 69.69 4747 SER C O 1
ATOM 12534 N N . ARG C 1 531 ? 62.698 2.024 -12.130 1.00 74.30 4748 ARG C N 1
ATOM 12535 C CA . ARG C 1 531 ? 62.830 2.950 -13.269 1.00 78.25 4748 ARG C CA 1
ATOM 12536 C C . ARG C 1 531 ? 63.981 2.402 -14.079 1.00 83.66 4748 ARG C C 1
ATOM 12537 O O . ARG C 1 531 ? 64.877 1.737 -13.540 1.00 93.52 4748 ARG C O 1
ATOM 12545 N N . ALA C 1 532 ? 63.985 2.647 -15.372 1.00 82.50 4749 ALA C N 1
ATOM 12546 C CA . ALA C 1 532 ? 65.078 2.145 -16.200 1.00 78.01 4749 ALA C CA 1
ATOM 12547 C C . ALA C 1 532 ? 65.081 0.625 -16.255 1.00 75.72 4749 ALA C C 1
ATOM 12548 O O . ALA C 1 532 ? 66.111 0.026 -16.526 1.00 76.69 4749 ALA C O 1
ATOM 12550 N N . ALA C 1 533 ? 63.931 0.006 -16.000 1.00 74.83 4750 ALA C N 1
ATOM 12551 C CA . ALA C 1 533 ? 63.777 -1.416 -16.239 1.00 76.37 4750 ALA C CA 1
ATOM 12552 C C . ALA C 1 533 ? 63.809 -1.617 -17.736 1.00 76.13 4750 ALA C C 1
ATOM 12553 O O . ALA C 1 533 ? 63.201 -0.832 -18.478 1.00 71.33 4750 ALA C O 1
ATOM 12555 N N . ALA C 1 534 ? 64.531 -2.657 -18.160 1.00 79.41 4751 ALA C N 1
ATOM 12556 C CA . ALA C 1 534 ? 64.609 -3.037 -19.565 1.00 82.21 4751 ALA C CA 1
ATOM 12557 C C . ALA C 1 534 ? 63.231 -3.496 -20.039 1.00 85.17 4751 ALA C C 1
ATOM 12558 O O . ALA C 1 534 ? 62.552 -4.268 -19.340 1.00 81.92 4751 ALA C O 1
ATOM 12560 N N . PRO C 1 535 ? 62.806 -3.016 -21.223 1.00 87.80 4752 PRO C N 1
ATOM 12561 C CA . PRO C 1 535 ? 61.460 -3.328 -21.732 1.00 85.65 4752 PRO C CA 1
ATOM 12562 C C . PRO C 1 535 ? 61.301 -4.807 -22.130 1.00 76.10 4752 PRO C C 1
ATOM 12563 O O . PRO C 1 535 ? 62.293 -5.514 -22.241 1.00 78.83 4752 PRO C O 1
ATOM 12567 N N . ALA C 1 536 ? 60.063 -5.258 -22.322 1.00 72.44 4753 ALA C N 1
ATOM 12568 C CA . ALA C 1 536 ? 59.771 -6.660 -22.634 1.00 71.07 4753 ALA C CA 1
ATOM 12569 C C . ALA C 1 536 ? 60.514 -7.069 -23.896 1.00 72.77 4753 ALA C C 1
ATOM 12570 O O . ALA C 1 536 ? 60.437 -6.376 -24.917 1.00 73.10 4753 ALA C O 1
ATOM 12572 N N . THR C 1 537 ? 61.223 -8.193 -23.802 1.00 70.06 4754 THR C N 1
ATOM 12573 C CA . THR C 1 537 ? 62.025 -8.729 -24.913 1.00 73.24 4754 THR C CA 1
ATOM 12574 C C . THR C 1 537 ? 61.161 -9.445 -25.976 1.00 73.84 4754 THR C C 1
ATOM 12575 O O . THR C 1 537 ? 61.674 -9.865 -27.014 1.00 79.41 4754 THR C O 1
ATOM 12579 N N . GLY C 1 538 ? 59.863 -9.586 -25.716 1.00 71.74 4755 GLY C N 1
ATOM 12580 C CA . GLY C 1 538 ? 58.955 -10.216 -26.662 1.00 70.18 4755 GLY C CA 1
ATOM 12581 C C . GLY C 1 538 ? 57.583 -10.266 -26.048 1.00 70.38 4755 GLY C C 1
ATOM 12582 O O . GLY C 1 538 ? 57.440 -9.980 -24.865 1.00 71.76 4755 GLY C O 1
ATOM 12583 N N . ARG C 1 539 ? 56.583 -10.659 -26.831 1.00 72.75 4756 ARG C N 1
ATOM 12584 C CA . ARG C 1 539 ? 55.181 -10.652 -26.362 1.00 75.05 4756 ARG C CA 1
ATOM 12585 C C . ARG C 1 539 ? 54.676 -11.948 -25.711 1.00 74.28 4756 ARG C C 1
ATOM 12586 O O . ARG C 1 539 ? 53.516 -11.998 -25.243 1.00 76.09 4756 ARG C O 1
ATOM 12594 N N . THR C 1 540 ? 55.533 -12.969 -25.633 1.00 69.08 4757 THR C N 1
ATOM 12595 C CA . THR C 1 540 ? 55.141 -14.207 -24.999 1.00 69.88 4757 THR C CA 1
ATOM 12596 C C . THR C 1 540 ? 54.839 -13.959 -23.535 1.00 65.51 4757 THR C C 1
ATOM 12597 O O . THR C 1 540 ? 55.433 -13.109 -22.906 1.00 66.66 4757 THR C O 1
ATOM 12601 N N . ALA C 1 541 ? 53.936 -14.736 -22.984 1.00 65.94 4758 ALA C N 1
ATOM 12602 C CA . ALA C 1 541 ? 53.604 -14.651 -21.559 1.00 66.53 4758 ALA C CA 1
ATOM 12603 C C . ALA C 1 541 ? 54.783 -14.572 -20.562 1.00 66.42 4758 ALA C C 1
ATOM 12604 O O . ALA C 1 541 ? 54.775 -13.710 -19.696 1.00 72.16 4758 ALA C O 1
ATOM 12606 N N . PRO C 1 542 ? 55.779 -15.466 -20.647 1.00 68.21 4759 PRO C N 1
ATOM 12607 C CA . PRO C 1 542 ? 56.913 -15.343 -19.689 1.00 68.87 4759 PRO C CA 1
ATOM 12608 C C . PRO C 1 542 ? 57.735 -14.057 -19.832 1.00 71.67 4759 PRO C C 1
ATOM 12609 O O . PRO C 1 542 ? 58.177 -13.473 -18.834 1.00 72.05 4759 PRO C O 1
ATOM 12613 N N . GLU C 1 543 ? 57.956 -13.629 -21.070 1.00 72.38 4760 GLU C N 1
ATOM 12614 C CA . GLU C 1 543 ? 58.661 -12.388 -21.313 1.00 69.25 4760 GLU C CA 1
ATOM 12615 C C . GLU C 1 543 ? 57.943 -11.255 -20.649 1.00 66.38 4760 GLU C C 1
ATOM 12616 O O . GLU C 1 543 ? 58.576 -10.413 -20.029 1.00 67.05 4760 GLU C O 1
ATOM 12622 N N . LEU C 1 544 ? 56.616 -11.261 -20.753 1.00 65.14 4761 LEU C N 1
ATOM 12623 C CA . LEU C 1 544 ? 55.804 -10.180 -20.207 1.00 66.33 4761 LEU C CA 1
ATOM 12624 C C . LEU C 1 544 ? 55.878 -10.198 -18.676 1.00 64.58 4761 LEU C C 1
ATOM 12625 O O . LEU C 1 544 ? 56.040 -9.131 -18.030 1.00 62.27 4761 LEU C O 1
ATOM 12630 N N . ALA C 1 545 ? 55.806 -11.403 -18.109 1.00 58.44 4762 ALA C N 1
ATOM 12631 C CA . ALA C 1 545 ? 55.946 -11.578 -16.676 1.00 59.31 4762 ALA C CA 1
ATOM 12632 C C . ALA C 1 545 ? 57.279 -11.089 -16.108 1.00 61.34 4762 ALA C C 1
ATOM 12633 O O . ALA C 1 545 ? 57.334 -10.553 -15.000 1.00 63.43 4762 ALA C O 1
ATOM 12635 N N . GLU C 1 546 ? 58.354 -11.269 -16.860 1.00 66.40 4763 GLU C N 1
ATOM 12636 C CA . GLU C 1 546 ? 59.682 -10.860 -16.402 1.00 65.99 4763 GLU C CA 1
ATOM 12637 C C . GLU C 1 546 ? 59.713 -9.369 -16.371 1.00 62.41 4763 GLU C C 1
ATOM 12638 O O . GLU C 1 546 ? 60.090 -8.765 -15.361 1.00 62.18 4763 GLU C O 1
ATOM 12644 N N . ALA C 1 547 ? 59.284 -8.794 -17.490 1.00 60.68 4764 ALA C N 1
ATOM 12645 C CA . ALA C 1 547 ? 59.180 -7.351 -17.678 1.00 58.91 4764 ALA C CA 1
ATOM 12646 C C . ALA C 1 547 ? 58.427 -6.659 -16.536 1.00 58.72 4764 ALA C C 1
ATOM 12647 O O . ALA C 1 547 ? 58.896 -5.684 -15.949 1.00 56.89 4764 ALA C O 1
ATOM 12649 N N . TRP C 1 548 ? 57.256 -7.193 -16.217 1.00 59.07 4765 TRP C N 1
ATOM 12650 C CA . TRP C 1 548 ? 56.442 -6.645 -15.163 1.00 60.54 4765 TRP C CA 1
ATOM 12651 C C . TRP C 1 548 ? 57.158 -6.641 -13.822 1.00 62.90 4765 TRP C C 1
ATOM 12652 O O . TRP C 1 548 ? 57.117 -5.644 -13.094 1.00 62.68 4765 TRP C O 1
ATOM 12663 N N . VAL C 1 549 ? 57.822 -7.744 -13.500 1.00 64.15 4766 VAL C N 1
ATOM 12664 C CA . VAL C 1 549 ? 58.520 -7.850 -12.222 1.00 68.18 4766 VAL C CA 1
ATOM 12665 C C . VAL C 1 549 ? 59.786 -6.967 -12.167 1.00 72.57 4766 VAL C C 1
ATOM 12666 O O . VAL C 1 549 ? 60.186 -6.549 -11.078 1.00 76.23 4766 VAL C O 1
ATOM 12670 N N . ARG C 1 550 ? 60.389 -6.664 -13.324 1.00 74.75 4767 ARG C N 1
ATOM 12671 C CA . ARG C 1 550 ? 61.473 -5.671 -13.416 1.00 72.08 4767 ARG C CA 1
ATOM 12672 C C . ARG C 1 550 ? 60.942 -4.296 -13.138 1.00 71.47 4767 ARG C C 1
ATOM 12673 O O . ARG C 1 550 ? 61.661 -3.400 -12.666 1.00 74.02 4767 ARG C O 1
ATOM 12681 N N . GLY C 1 551 ? 59.693 -4.097 -13.512 1.00 69.12 4768 GLY C N 1
ATOM 12682 C CA . GLY C 1 551 ? 59.104 -2.785 -13.393 1.00 71.39 4768 GLY C CA 1
ATOM 12683 C C . GLY C 1 551 ? 58.790 -2.212 -14.740 1.00 71.24 4768 GLY C C 1
ATOM 12684 O O . GLY C 1 551 ? 58.298 -1.097 -14.816 1.00 78.76 4768 GLY C O 1
ATOM 12685 N N . ALA C 1 552 ? 59.050 -2.962 -15.809 1.00 72.15 4769 ALA C N 1
ATOM 12686 C CA . ALA C 1 552 ? 58.678 -2.491 -17.133 1.00 73.42 4769 ALA C CA 1
ATOM 12687 C C . ALA C 1 552 ? 57.168 -2.557 -17.268 1.00 79.78 4769 ALA C C 1
ATOM 12688 O O . ALA C 1 552 ? 56.496 -3.290 -16.524 1.00 78.61 4769 ALA C O 1
ATOM 12690 N N . PRO C 1 553 ? 56.615 -1.756 -18.191 1.00 88.45 4770 PRO C N 1
ATOM 12691 C CA . PRO C 1 553 ? 55.173 -1.743 -18.300 1.00 88.64 4770 PRO C CA 1
ATOM 12692 C C . PRO C 1 553 ? 54.736 -2.786 -19.330 1.00 81.65 4770 PRO C C 1
ATOM 12693 O O . PRO C 1 553 ? 55.517 -3.193 -20.202 1.00 81.26 4770 PRO C O 1
ATOM 12697 N N . VAL C 1 554 ? 53.493 -3.206 -19.208 1.00 72.39 4771 VAL C N 1
ATOM 12698 C CA . VAL C 1 554 ? 52.922 -4.227 -20.054 1.00 72.23 4771 VAL C CA 1
ATOM 12699 C C . VAL C 1 554 ? 51.504 -3.741 -20.312 1.00 73.69 4771 VAL C C 1
ATOM 12700 O O . VAL C 1 554 ? 50.783 -3.426 -19.340 1.00 70.18 4771 VAL C O 1
ATOM 12704 N N . ALA C 1 555 ? 51.100 -3.640 -21.585 1.00 74.01 4772 ALA C N 1
ATOM 12705 C CA . ALA C 1 555 ? 49.752 -3.130 -21.897 1.00 77.61 4772 ALA C CA 1
ATOM 12706 C C . ALA C 1 555 ? 48.708 -4.257 -21.890 1.00 83.96 4772 ALA C C 1
ATOM 12707 O O . ALA C 1 555 ? 49.033 -5.432 -22.078 1.00 83.05 4772 ALA C O 1
ATOM 12709 N N . ALA C 1 556 ? 47.454 -3.887 -21.635 1.00 88.37 4773 ALA C N 1
ATOM 12710 C CA . ALA C 1 556 ? 46.347 -4.828 -21.752 1.00 89.60 4773 ALA C CA 1
ATOM 12711 C C . ALA C 1 556 ? 46.069 -5.041 -23.251 1.00 90.93 4773 ALA C C 1
ATOM 12712 O O . ALA C 1 556 ? 45.995 -4.074 -24.017 1.00 85.91 4773 ALA C O 1
ATOM 12714 N N . PRO C 1 557 ? 45.946 -6.308 -23.682 1.00 99.13 4774 PRO C N 1
ATOM 12715 C CA . PRO C 1 557 ? 45.609 -6.575 -25.091 1.00 100.08 4774 PRO C CA 1
ATOM 12716 C C . PRO C 1 557 ? 44.212 -6.027 -25.416 1.00 98.06 4774 PRO C C 1
ATOM 12717 O O . PRO C 1 557 ? 43.248 -6.338 -24.696 1.00 98.42 4774 PRO C O 1
ATOM 12721 N N . ALA C 1 558 ? 44.111 -5.219 -26.473 1.00 92.00 4775 ALA C N 1
ATOM 12722 C CA . ALA C 1 558 ? 42.918 -4.384 -26.703 1.00 92.05 4775 ALA C CA 1
ATOM 12723 C C . ALA C 1 558 ? 41.652 -5.189 -26.985 1.00 93.20 4775 ALA C C 1
ATOM 12724 O O . ALA C 1 558 ? 41.710 -6.272 -27.571 1.00 87.90 4775 ALA C O 1
ATOM 12726 N N . GLY C 1 559 ? 40.518 -4.652 -26.529 1.00 88.99 4776 GLY C N 1
ATOM 12727 C CA . GLY C 1 559 ? 39.205 -5.222 -26.808 1.00 88.96 4776 GLY C CA 1
ATOM 12728 C C . GLY C 1 559 ? 38.812 -6.379 -25.913 1.00 91.13 4776 GLY C C 1
ATOM 12729 O O . GLY C 1 559 ? 37.661 -6.826 -25.959 1.00 95.71 4776 GLY C O 1
ATOM 12730 N N . ALA C 1 560 ? 39.747 -6.851 -25.087 1.00 90.29 4777 ALA C N 1
ATOM 12731 C CA . ALA C 1 560 ? 39.541 -8.043 -24.247 1.00 92.99 4777 ALA C CA 1
ATOM 12732 C C . ALA C 1 560 ? 38.373 -7.932 -23.242 1.00 97.62 4777 ALA C C 1
ATOM 12733 O O . ALA C 1 560 ? 38.022 -6.823 -22.793 1.00 89.50 4777 ALA C O 1
ATOM 12735 N N . PRO C 1 561 ? 37.781 -9.090 -22.872 1.00 102.49 4778 PRO C N 1
ATOM 12736 C CA . PRO C 1 561 ? 36.663 -9.080 -21.929 1.00 105.14 4778 PRO C CA 1
ATOM 12737 C C . PRO C 1 561 ? 37.095 -8.596 -20.543 1.00 100.79 4778 PRO C C 1
ATOM 12738 O O . PRO C 1 561 ? 38.190 -8.912 -20.083 1.00 96.47 4778 PRO C O 1
ATOM 12742 N N . ARG C 1 562 ? 36.250 -7.823 -19.883 1.00 99.58 4779 ARG C N 1
ATOM 12743 C CA . ARG C 1 562 ? 36.582 -7.375 -18.542 1.00 102.14 4779 ARG C CA 1
ATOM 12744 C C . ARG C 1 562 ? 35.710 -8.073 -17.501 1.00 96.79 4779 ARG C C 1
ATOM 12745 O O . ARG C 1 562 ? 34.577 -8.461 -17.794 1.00 90.75 4779 ARG C O 1
ATOM 12753 N N . VAL C 1 563 ? 36.265 -8.254 -16.300 1.00 89.78 4780 VAL C N 1
ATOM 12754 C CA . VAL C 1 563 ? 35.540 -8.845 -15.170 1.00 87.54 4780 VAL C CA 1
ATOM 12755 C C . VAL C 1 563 ? 35.896 -8.192 -13.835 1.00 81.42 4780 VAL C C 1
ATOM 12756 O O . VAL C 1 563 ? 37.045 -7.822 -13.615 1.00 79.60 4780 VAL C O 1
ATOM 12760 N N . SER C 1 564 ? 34.912 -8.091 -12.941 1.00 75.63 4781 SER C N 1
ATOM 12761 C CA . SER C 1 564 ? 35.103 -7.442 -11.636 1.00 70.62 4781 SER C CA 1
ATOM 12762 C C . SER C 1 564 ? 35.958 -8.268 -10.696 1.00 67.41 4781 SER C C 1
ATOM 12763 O O . SER C 1 564 ? 35.557 -9.363 -10.282 1.00 73.94 4781 SER C O 1
ATOM 12766 N N . LEU C 1 565 ? 37.112 -7.715 -10.330 1.00 62.27 4782 LEU C N 1
ATOM 12767 C CA . LEU C 1 565 ? 38.041 -8.360 -9.408 1.00 60.41 4782 LEU C CA 1
ATOM 12768 C C . LEU C 1 565 ? 38.152 -7.565 -8.114 1.00 58.37 4782 LEU C C 1
ATOM 12769 O O . LEU C 1 565 ? 37.933 -6.371 -8.097 1.00 58.58 4782 LEU C O 1
ATOM 12774 N N . PRO C 1 566 ? 38.458 -8.238 -7.002 1.00 60.34 4783 PRO C N 1
ATOM 12775 C CA . PRO C 1 566 ? 38.619 -7.489 -5.775 1.00 60.55 4783 PRO C CA 1
ATOM 12776 C C . PRO C 1 566 ? 39.562 -6.282 -5.949 1.00 59.63 4783 PRO C C 1
ATOM 12777 O O . PRO C 1 566 ? 40.645 -6.419 -6.524 1.00 61.63 4783 PRO C O 1
ATOM 12781 N N . GLY C 1 567 ? 39.128 -5.128 -5.447 1.00 53.94 4784 GLY C N 1
ATOM 12782 C CA . GLY C 1 567 ? 39.859 -3.888 -5.580 1.00 52.01 4784 GLY C CA 1
ATOM 12783 C C . GLY C 1 567 ? 41.020 -3.782 -4.632 1.00 51.14 4784 GLY C C 1
ATOM 12784 O O . GLY C 1 567 ? 41.149 -4.552 -3.723 1.00 49.73 4784 GLY C O 1
ATOM 12785 N N . TYR C 1 568 ? 41.892 -2.817 -4.867 1.00 52.70 4785 TYR C N 1
ATOM 12786 C CA . TYR C 1 568 ? 43.046 -2.619 -4.011 1.00 50.71 4785 TYR C CA 1
ATOM 12787 C C . TYR C 1 568 ? 42.687 -2.698 -2.509 1.00 51.48 4785 TYR C C 1
ATOM 12788 O O . TYR C 1 568 ? 41.724 -2.073 -2.084 1.00 49.32 4785 TYR C O 1
ATOM 12797 N N . PRO C 1 569 ? 43.460 -3.466 -1.716 1.00 51.47 4786 PRO C N 1
ATOM 12798 C CA . PRO C 1 569 ? 43.302 -3.505 -0.254 1.00 50.30 4786 PRO C CA 1
ATOM 12799 C C . PRO C 1 569 ? 44.057 -2.391 0.497 1.00 49.29 4786 PRO C C 1
ATOM 12800 O O . PRO C 1 569 ? 45.175 -2.559 0.941 1.00 47.09 4786 PRO C O 1
ATOM 12804 N N . PHE C 1 570 ? 43.418 -1.249 0.670 1.00 50.77 4787 PHE C N 1
ATOM 12805 C CA . PHE C 1 570 ? 44.079 -0.158 1.370 1.00 49.69 4787 PHE C CA 1
ATOM 12806 C C . PHE C 1 570 ? 44.575 -0.594 2.735 1.00 48.24 4787 PHE C C 1
ATOM 12807 O O . PHE C 1 570 ? 44.011 -1.488 3.347 1.00 49.58 4787 PHE C O 1
ATOM 12815 N N . ALA C 1 571 ? 45.655 0.024 3.193 1.00 46.55 4788 ALA C N 1
ATOM 12816 C CA . ALA C 1 571 ? 46.063 -0.169 4.556 1.00 49.08 4788 ALA C CA 1
ATOM 12817 C C . ALA C 1 571 ? 44.924 0.339 5.468 1.00 52.42 4788 ALA C C 1
ATOM 12818 O O . ALA C 1 571 ? 44.246 1.331 5.153 1.00 53.54 4788 ALA C O 1
ATOM 12820 N N . ARG C 1 572 ? 44.690 -0.345 6.580 1.00 52.86 4789 ARG C N 1
ATOM 12821 C CA . ARG C 1 572 ? 43.674 0.090 7.514 1.00 54.94 4789 ARG C CA 1
ATOM 12822 C C . ARG C 1 572 ? 44.295 0.638 8.784 1.00 55.06 4789 ARG C C 1
ATOM 12823 O O . ARG C 1 572 ? 44.282 -0.057 9.761 1.00 58.30 4789 ARG C O 1
ATOM 12831 N N . GLU C 1 573 ? 44.816 1.865 8.793 1.00 55.12 4790 GLU C N 1
ATOM 12832 C CA . GLU C 1 573 ? 45.341 2.443 10.031 1.00 56.61 4790 GLU C CA 1
ATOM 12833 C C . GLU C 1 573 ? 44.218 3.233 10.695 1.00 55.23 4790 GLU C C 1
ATOM 12834 O O . GLU C 1 573 ? 43.429 3.901 10.014 1.00 51.71 4790 GLU C O 1
ATOM 12840 N N . ARG C 1 574 ? 44.149 3.195 12.022 1.00 52.61 4791 ARG C N 1
ATOM 12841 C CA . ARG C 1 574 ? 43.124 3.975 12.695 1.00 53.72 4791 ARG C CA 1
ATOM 12842 C C . ARG C 1 574 ? 43.467 5.464 12.536 1.00 52.67 4791 ARG C C 1
ATOM 12843 O O . ARG C 1 574 ? 44.569 5.879 12.866 1.00 53.27 4791 ARG C O 1
ATOM 12851 N N . CYS C 1 575 ? 42.523 6.243 11.997 1.00 48.36 4792 CYS C N 1
ATOM 12852 C CA . CYS C 1 575 ? 42.645 7.681 11.973 1.00 47.69 4792 CYS C CA 1
ATOM 12853 C C . CYS C 1 575 ? 41.375 8.323 12.601 1.00 46.95 4792 CYS C C 1
ATOM 12854 O O . CYS C 1 575 ? 40.305 8.452 11.953 1.00 47.57 4792 CYS C O 1
ATOM 12857 N N . TRP C 1 576 ? 41.486 8.702 13.869 1.00 43.08 4793 TRP C N 1
ATOM 12858 C CA . TRP C 1 576 ? 40.333 9.204 14.592 1.00 43.02 4793 TRP C CA 1
ATOM 12859 C C . TRP C 1 576 ? 40.828 10.107 15.668 1.00 45.00 4793 TRP C C 1
ATOM 12860 O O . TRP C 1 576 ? 41.710 9.743 16.403 1.00 50.66 4793 TRP C O 1
ATOM 12871 N N . LEU C 1 577 ? 40.287 11.305 15.760 1.00 47.77 4794 LEU C N 1
ATOM 12872 C CA . LEU C 1 577 ? 40.765 12.254 16.756 1.00 48.63 4794 LEU C CA 1
ATOM 12873 C C . LEU C 1 577 ? 40.658 11.636 18.170 1.00 51.17 4794 LEU C C 1
ATOM 12874 O O . LEU C 1 577 ? 39.592 11.168 18.573 1.00 49.10 4794 LEU C O 1
ATOM 12879 N N . PRO C 1 578 ? 41.775 11.595 18.912 1.00 55.04 4795 PRO C N 1
ATOM 12880 C CA . PRO C 1 578 ? 41.720 11.178 20.313 1.00 56.93 4795 PRO C CA 1
ATOM 12881 C C . PRO C 1 578 ? 40.663 11.910 21.141 1.00 55.27 4795 PRO C C 1
ATOM 12882 O O . PRO C 1 578 ? 39.913 11.285 21.841 1.00 56.47 4795 PRO C O 1
ATOM 12886 N N . ALA C 1 579 ? 40.544 13.216 21.037 1.00 56.34 4796 ALA C N 1
ATOM 12887 C CA . ALA C 1 579 ? 39.457 13.880 21.764 1.00 54.19 4796 ALA C CA 1
ATOM 12888 C C . ALA C 1 579 ? 38.056 13.445 21.314 1.00 55.24 4796 ALA C C 1
ATOM 12889 O O . ALA C 1 579 ? 37.061 13.848 21.928 1.00 55.03 4796 ALA C O 1
ATOM 12891 N N . ALA C 1 580 ? 37.962 12.638 20.256 1.00 54.41 4797 ALA C N 1
ATOM 12892 C CA . ALA C 1 580 ? 36.677 12.004 19.911 1.00 54.18 4797 ALA C CA 1
ATOM 12893 C C . ALA C 1 580 ? 36.263 10.878 20.853 1.00 53.87 4797 ALA C C 1
ATOM 12894 O O . ALA C 1 580 ? 35.135 10.399 20.752 1.00 51.92 4797 ALA C O 1
ATOM 12896 N N . ASP C 1 581 ? 37.164 10.446 21.739 1.00 56.69 4798 ASP C N 1
ATOM 12897 C CA . ASP C 1 581 ? 36.902 9.311 22.638 1.00 58.78 4798 ASP C CA 1
ATOM 12898 C C . ASP C 1 581 ? 36.001 9.695 23.773 1.00 59.21 4798 ASP C C 1
ATOM 12899 O O . ASP C 1 581 ? 35.312 8.860 24.328 1.00 68.28 4798 ASP C O 1
ATOM 12904 N N . ALA C 1 582 ? 35.984 10.964 24.113 1.00 58.06 4799 ALA C N 1
ATOM 12905 C CA . ALA C 1 582 ? 35.111 11.447 25.173 1.00 61.10 4799 ALA C CA 1
ATOM 12906 C C . ALA C 1 582 ? 33.622 11.063 25.049 1.00 60.37 4799 ALA C C 1
ATOM 12907 O O . ALA C 1 582 ? 32.906 11.193 26.018 1.00 64.74 4799 ALA C O 1
ATOM 12909 N N . VAL C 1 583 ? 33.139 10.638 23.883 1.00 57.52 4800 VAL C N 1
ATOM 12910 C CA . VAL C 1 583 ? 31.735 10.229 23.779 1.00 55.00 4800 VAL C CA 1
ATOM 12911 C C . VAL C 1 583 ? 31.534 8.716 23.981 1.00 55.09 4800 VAL C C 1
ATOM 12912 O O . VAL C 1 583 ? 30.409 8.238 23.941 1.00 52.35 4800 VAL C O 1
ATOM 12916 N N . ARG C 1 584 ? 32.630 7.984 24.166 1.00 58.36 4801 ARG C N 1
ATOM 12917 C CA . ARG C 1 584 ? 32.608 6.595 24.637 1.00 64.32 4801 ARG C CA 1
ATOM 12918 C C . ARG C 1 584 ? 32.859 6.520 26.119 1.00 69.53 4801 ARG C C 1
ATOM 12919 O O . ARG C 1 584 ? 33.223 7.501 26.740 1.00 72.77 4801 ARG C O 1
ATOM 12927 N N . ARG C 1 585 ? 32.694 5.334 26.686 1.00 87.11 4802 ARG C N 1
ATOM 12928 C CA . ARG C 1 585 ? 33.081 5.096 28.088 1.00 99.73 4802 ARG C CA 1
ATOM 12929 C C . ARG C 1 585 ? 34.614 5.190 28.294 1.00 102.89 4802 ARG C C 1
ATOM 12930 O O . ARG C 1 585 ? 35.194 4.572 29.203 1.00 97.46 4802 ARG C O 1
ATOM 12938 N N . ASP D 1 7 ? 18.891 32.867 -27.804 1.00 107.40 4224 ASP D N 1
ATOM 12939 C CA . ASP D 1 7 ? 18.131 33.200 -26.564 1.00 104.17 4224 ASP D CA 1
ATOM 12940 C C . ASP D 1 7 ? 19.052 33.176 -25.322 1.00 104.01 4224 ASP D C 1
ATOM 12941 O O . ASP D 1 7 ? 19.156 32.175 -24.591 1.00 100.97 4224 ASP D O 1
ATOM 12946 N N . GLU D 1 8 ? 19.706 34.311 -25.093 1.00 99.84 4225 GLU D N 1
ATOM 12947 C CA . GLU D 1 8 ? 20.798 34.403 -24.132 1.00 95.95 4225 GLU D CA 1
ATOM 12948 C C . GLU D 1 8 ? 20.226 34.486 -22.723 1.00 89.73 4225 GLU D C 1
ATOM 12949 O O . GLU D 1 8 ? 19.019 34.696 -22.537 1.00 89.31 4225 GLU D O 1
ATOM 12955 N N . ILE D 1 9 ? 21.106 34.359 -21.734 1.00 79.34 4226 ILE D N 1
ATOM 12956 C CA . ILE D 1 9 ? 20.736 34.591 -20.331 1.00 74.13 4226 ILE D CA 1
ATOM 12957 C C . ILE D 1 9 ? 21.119 35.999 -19.865 1.00 70.93 4226 ILE D C 1
ATOM 12958 O O . ILE D 1 9 ? 22.227 36.471 -20.113 1.00 73.16 4226 ILE D O 1
ATOM 12963 N N . VAL D 1 10 ? 20.212 36.651 -19.160 1.00 69.73 4227 VAL D N 1
ATOM 12964 C CA . VAL D 1 10 ? 20.429 38.007 -18.695 1.00 70.47 4227 VAL D CA 1
ATOM 12965 C C . VAL D 1 10 ? 20.183 38.098 -17.196 1.00 70.66 4227 VAL D C 1
ATOM 12966 O O . VAL D 1 10 ? 19.454 37.277 -16.634 1.00 70.82 4227 VAL D O 1
ATOM 12970 N N . ILE D 1 11 ? 20.780 39.097 -16.552 1.00 69.26 4228 ILE D N 1
ATOM 12971 C CA . ILE D 1 11 ? 20.544 39.349 -15.138 1.00 66.95 4228 ILE D CA 1
ATOM 12972 C C . ILE D 1 11 ? 19.557 40.482 -15.015 1.00 67.41 4228 ILE D C 1
ATOM 12973 O O . ILE D 1 11 ? 19.798 41.560 -15.547 1.00 70.77 4228 ILE D O 1
ATOM 12978 N N . VAL D 1 12 ? 18.464 40.251 -14.297 1.00 65.82 4229 VAL D N 1
ATOM 12979 C CA . VAL D 1 12 ? 17.387 41.240 -14.214 1.00 66.84 4229 VAL D CA 1
ATOM 12980 C C . VAL D 1 12 ? 17.205 41.852 -12.823 1.00 68.08 4229 VAL D C 1
ATOM 12981 O O . VAL D 1 12 ? 16.297 42.634 -12.607 1.00 73.22 4229 VAL D O 1
ATOM 12985 N N . GLY D 1 13 ? 18.070 41.504 -11.880 1.00 69.18 4230 GLY D N 1
ATOM 12986 C CA . GLY D 1 13 ? 18.012 42.062 -10.527 1.00 65.85 4230 GLY D CA 1
ATOM 12987 C C . GLY D 1 13 ? 19.151 41.527 -9.686 1.00 64.17 4230 GLY D C 1
ATOM 12988 O O . GLY D 1 13 ? 19.658 40.403 -9.926 1.00 66.43 4230 GLY D O 1
ATOM 12989 N N . VAL D 1 14 ? 19.557 42.330 -8.709 1.00 60.91 4231 VAL D N 1
ATOM 12990 C CA . VAL D 1 14 ? 20.590 41.946 -7.769 1.00 57.87 4231 VAL D CA 1
ATOM 12991 C C . VAL D 1 14 ? 20.385 42.574 -6.381 1.00 58.75 4231 VAL D C 1
ATOM 12992 O O . VAL D 1 14 ? 19.971 43.728 -6.267 1.00 60.61 4231 VAL D O 1
ATOM 12996 N N . ALA D 1 15 ? 20.702 41.819 -5.332 1.00 59.37 4232 ALA D N 1
ATOM 12997 C CA . ALA D 1 15 ? 20.681 42.355 -3.978 1.00 60.62 4232 ALA D CA 1
ATOM 12998 C C . ALA D 1 15 ? 21.823 41.788 -3.170 1.00 59.64 4232 ALA D C 1
ATOM 12999 O O . ALA D 1 15 ? 22.464 40.830 -3.588 1.00 62.38 4232 ALA D O 1
ATOM 13001 N N . GLY D 1 16 ? 22.098 42.417 -2.034 1.00 59.27 4233 GLY D N 1
ATOM 13002 C CA . GLY D 1 16 ? 23.171 41.984 -1.161 1.00 59.35 4233 GLY D CA 1
ATOM 13003 C C . GLY D 1 16 ? 23.522 42.920 -0.019 1.00 60.99 4233 GLY D C 1
ATOM 13004 O O . GLY D 1 16 ? 23.071 44.069 0.049 1.00 67.53 4233 GLY D O 1
ATOM 13005 N N . ARG D 1 17 ? 24.346 42.413 0.882 1.00 59.34 4234 ARG D N 1
ATOM 13006 C CA . ARG D 1 17 ? 24.824 43.171 2.020 1.00 60.31 4234 ARG D CA 1
ATOM 13007 C C . ARG D 1 17 ? 26.275 42.770 2.144 1.00 57.54 4234 ARG D C 1
ATOM 13008 O O . ARG D 1 17 ? 26.586 41.612 1.973 1.00 54.10 4234 ARG D O 1
ATOM 13016 N N . TYR D 1 18 ? 27.150 43.724 2.431 1.00 58.53 4235 TYR D N 1
ATOM 13017 C CA . TYR D 1 18 ? 28.594 43.504 2.448 1.00 56.49 4235 TYR D CA 1
ATOM 13018 C C . TYR D 1 18 ? 29.128 44.353 3.568 1.00 57.85 4235 TYR D C 1
ATOM 13019 O O . TYR D 1 18 ? 28.359 45.095 4.173 1.00 60.50 4235 TYR D O 1
ATOM 13028 N N . PRO D 1 19 ? 30.416 44.196 3.909 1.00 59.05 4236 PRO D N 1
ATOM 13029 C CA . PRO D 1 19 ? 30.900 44.988 5.045 1.00 60.25 4236 PRO D CA 1
ATOM 13030 C C . PRO D 1 19 ? 30.660 46.488 4.852 1.00 63.31 4236 PRO D C 1
ATOM 13031 O O . PRO D 1 19 ? 30.950 47.043 3.799 1.00 71.97 4236 PRO D O 1
ATOM 13035 N N . LYS D 1 20 ? 30.071 47.104 5.869 1.00 67.15 4237 LYS D N 1
ATOM 13036 C CA . LYS D 1 20 ? 29.655 48.507 5.887 1.00 64.86 4237 LYS D CA 1
ATOM 13037 C C . LYS D 1 20 ? 28.749 48.841 4.734 1.00 65.83 4237 LYS D C 1
ATOM 13038 O O . LYS D 1 20 ? 28.735 49.991 4.257 1.00 67.45 4237 LYS D O 1
ATOM 13044 N N . ALA D 1 21 ? 27.960 47.859 4.307 1.00 64.38 4238 ALA D N 1
ATOM 13045 C CA . ALA D 1 21 ? 26.987 48.091 3.251 1.00 68.30 4238 ALA D CA 1
ATOM 13046 C C . ALA D 1 21 ? 25.764 47.220 3.405 1.00 67.64 4238 ALA D C 1
ATOM 13047 O O . ALA D 1 21 ? 25.673 46.155 2.817 1.00 70.42 4238 ALA D O 1
ATOM 13049 N N . ASP D 1 22 ? 24.813 47.706 4.179 1.00 70.75 4239 ASP D N 1
ATOM 13050 C CA . ASP D 1 22 ? 23.533 47.039 4.366 1.00 71.38 4239 ASP D CA 1
ATOM 13051 C C . ASP D 1 22 ? 22.656 47.090 3.133 1.00 68.71 4239 ASP D C 1
ATOM 13052 O O . ASP D 1 22 ? 21.602 46.485 3.122 1.00 71.07 4239 ASP D O 1
ATOM 13057 N N . ASP D 1 23 ? 23.066 47.808 2.099 1.00 69.25 4240 ASP D N 1
ATOM 13058 C CA . ASP D 1 23 ? 22.386 47.695 0.822 1.00 73.20 4240 ASP D CA 1
ATOM 13059 C C . ASP D 1 23 ? 23.307 48.104 -0.320 1.00 72.98 4240 ASP D C 1
ATOM 13060 O O . ASP D 1 23 ? 24.443 48.568 -0.106 1.00 66.48 4240 ASP D O 1
ATOM 13065 N N . LEU D 1 24 ? 22.809 47.945 -1.539 1.00 72.85 4241 LEU D N 1
ATOM 13066 C CA . LEU D 1 24 ? 23.662 48.146 -2.706 1.00 74.27 4241 LEU D CA 1
ATOM 13067 C C . LEU D 1 24 ? 24.040 49.604 -2.936 1.00 77.82 4241 LEU D C 1
ATOM 13068 O O . LEU D 1 24 ? 25.200 49.899 -3.192 1.00 84.12 4241 LEU D O 1
ATOM 13073 N N . ALA D 1 25 ? 23.084 50.519 -2.823 1.00 77.80 4242 ALA D N 1
ATOM 13074 C CA . ALA D 1 25 ? 23.401 51.948 -2.847 1.00 74.96 4242 ALA D CA 1
ATOM 13075 C C . ALA D 1 25 ? 24.610 52.290 -1.952 1.00 70.70 4242 ALA D C 1
ATOM 13076 O O . ALA D 1 25 ? 25.588 52.859 -2.395 1.00 73.47 4242 ALA D O 1
ATOM 13078 N N . GLN D 1 26 ? 24.550 51.914 -0.692 1.00 68.82 4243 GLN D N 1
ATOM 13079 C CA . GLN D 1 26 ? 25.672 52.107 0.199 1.00 68.43 4243 GLN D CA 1
ATOM 13080 C C . GLN D 1 26 ? 26.919 51.374 -0.305 1.00 69.79 4243 GLN D C 1
ATOM 13081 O O . GLN D 1 26 ? 28.038 51.841 -0.111 1.00 73.60 4243 GLN D O 1
ATOM 13087 N N . PHE D 1 27 ? 26.733 50.218 -0.939 1.00 67.10 4244 PHE D N 1
ATOM 13088 C CA . PHE D 1 27 ? 27.864 49.460 -1.465 1.00 67.56 4244 PHE D CA 1
ATOM 13089 C C . PHE D 1 27 ? 28.588 50.184 -2.629 1.00 70.85 4244 PHE D C 1
ATOM 13090 O O . PHE D 1 27 ? 29.826 50.172 -2.733 1.00 68.23 4244 PHE D O 1
ATOM 13098 N N . TRP D 1 28 ? 27.794 50.811 -3.493 1.00 72.03 4245 TRP D N 1
ATOM 13099 C CA . TRP D 1 28 ? 28.300 51.627 -4.575 1.00 71.83 4245 TRP D CA 1
ATOM 13100 C C . TRP D 1 28 ? 29.135 52.780 -4.037 1.00 71.85 4245 TRP D C 1
ATOM 13101 O O . TRP D 1 28 ? 30.222 53.070 -4.551 1.00 71.94 4245 TRP D O 1
ATOM 13112 N N . ARG D 1 29 ? 28.613 53.431 -3.002 1.00 72.79 4246 ARG D N 1
ATOM 13113 C CA . ARG D 1 29 ? 29.275 54.577 -2.405 1.00 73.65 4246 ARG D CA 1
ATOM 13114 C C . ARG D 1 29 ? 30.638 54.212 -1.833 1.00 70.90 4246 ARG D C 1
ATOM 13115 O O . ARG D 1 29 ? 31.606 54.940 -2.025 1.00 72.40 4246 ARG D O 1
ATOM 13123 N N . ASN D 1 30 ? 30.716 53.082 -1.148 1.00 69.87 4247 ASN D N 1
ATOM 13124 C CA . ASN D 1 30 ? 31.973 52.641 -0.531 1.00 68.80 4247 ASN D CA 1
ATOM 13125 C C . ASN D 1 30 ? 32.999 52.328 -1.614 1.00 70.41 4247 ASN D C 1
ATOM 13126 O O . ASN D 1 30 ? 34.173 52.703 -1.534 1.00 66.05 4247 ASN D O 1
ATOM 13131 N N . LEU D 1 31 ? 32.535 51.642 -2.642 1.00 73.48 4248 LEU D N 1
ATOM 13132 C CA . LEU D 1 31 ? 33.394 51.320 -3.750 1.00 82.16 4248 LEU D CA 1
ATOM 13133 C C . LEU D 1 31 ? 34.015 52.599 -4.349 1.00 88.17 4248 LEU D C 1
ATOM 13134 O O . LEU D 1 31 ? 35.246 52.648 -4.532 1.00 89.91 4248 LEU D O 1
ATOM 13139 N N . ARG D 1 32 ? 33.186 53.621 -4.615 1.00 86.75 4249 ARG D N 1
ATOM 13140 C CA . ARG D 1 32 ? 33.653 54.873 -5.265 1.00 84.45 4249 ARG D CA 1
ATOM 13141 C C . ARG D 1 32 ? 34.620 55.660 -4.410 1.00 79.63 4249 ARG D C 1
ATOM 13142 O O . ARG D 1 32 ? 35.647 56.119 -4.881 1.00 85.49 4249 ARG D O 1
ATOM 13150 N N . GLU D 1 33 ? 34.277 55.814 -3.147 1.00 77.40 4250 GLU D N 1
ATOM 13151 C CA . GLU D 1 33 ? 35.142 56.463 -2.183 1.00 76.91 4250 GLU D CA 1
ATOM 13152 C C . GLU D 1 33 ? 36.436 55.696 -1.962 1.00 72.08 4250 GLU D C 1
ATOM 13153 O O . GLU D 1 33 ? 37.256 56.132 -1.182 1.00 70.60 4250 GLU D O 1
ATOM 13159 N N . GLY D 1 34 ? 36.615 54.542 -2.603 1.00 69.97 4251 GLY D N 1
ATOM 13160 C CA . GLY D 1 34 ? 37.749 53.659 -2.298 1.00 68.59 4251 GLY D CA 1
ATOM 13161 C C . GLY D 1 34 ? 37.792 53.247 -0.831 1.00 70.10 4251 GLY D C 1
ATOM 13162 O O . GLY D 1 34 ? 38.859 53.075 -0.230 1.00 72.28 4251 GLY D O 1
ATOM 13163 N N . ARG D 1 35 ? 36.621 53.081 -0.244 1.00 66.77 4252 ARG D N 1
ATOM 13164 C CA . ARG D 1 35 ? 36.538 52.761 1.159 1.00 68.65 4252 ARG D CA 1
ATOM 13165 C C . ARG D 1 35 ? 37.205 51.415 1.561 1.00 67.17 4252 ARG D C 1
ATOM 13166 O O . ARG D 1 35 ? 36.986 50.380 0.930 1.00 64.76 4252 ARG D O 1
ATOM 13174 N N . ASP D 1 36 ? 38.023 51.466 2.608 1.00 65.94 4253 ASP D N 1
ATOM 13175 C CA . ASP D 1 36 ? 38.558 50.292 3.231 1.00 64.99 4253 ASP D CA 1
ATOM 13176 C C . ASP D 1 36 ? 37.591 49.920 4.331 1.00 65.80 4253 ASP D C 1
ATOM 13177 O O . ASP D 1 36 ? 37.609 50.542 5.382 1.00 65.03 4253 ASP D O 1
ATOM 13182 N N . CYS D 1 37 ? 36.789 48.874 4.100 1.00 64.01 4254 CYS D N 1
ATOM 13183 C CA . CYS D 1 37 ? 35.712 48.511 4.999 1.00 62.54 4254 CYS D CA 1
ATOM 13184 C C . CYS D 1 37 ? 36.112 47.482 6.054 1.00 62.15 4254 CYS D C 1
ATOM 13185 O O . CYS D 1 37 ? 35.254 46.949 6.692 1.00 59.61 4254 CYS D O 1
ATOM 13188 N N . VAL D 1 38 ? 37.398 47.214 6.260 1.00 63.53 4255 VAL D N 1
ATOM 13189 C CA . VAL D 1 38 ? 37.820 46.184 7.230 1.00 63.36 4255 VAL D CA 1
ATOM 13190 C C . VAL D 1 38 ? 37.932 46.742 8.636 1.00 67.10 4255 VAL D C 1
ATOM 13191 O O . VAL D 1 38 ? 38.465 47.818 8.822 1.00 76.17 4255 VAL D O 1
ATOM 13195 N N . GLU D 1 39 ? 37.461 45.987 9.624 1.00 72.03 4256 GLU D N 1
ATOM 13196 C CA . GLU D 1 39 ? 37.576 46.350 11.049 1.00 73.57 4256 GLU D CA 1
ATOM 13197 C C . GLU D 1 39 ? 38.113 45.190 11.874 1.00 72.87 4256 GLU D C 1
ATOM 13198 O O . GLU D 1 39 ? 38.211 44.060 11.401 1.00 72.02 4256 GLU D O 1
ATOM 13204 N N . GLU D 1 40 ? 38.450 45.460 13.121 1.00 72.16 4257 GLU D N 1
ATOM 13205 C CA . GLU D 1 40 ? 38.861 44.377 13.993 1.00 72.89 4257 GLU D CA 1
ATOM 13206 C C . GLU D 1 40 ? 37.607 43.616 14.382 1.00 68.00 4257 GLU D C 1
ATOM 13207 O O . GLU D 1 40 ? 36.494 44.121 14.194 1.00 68.87 4257 GLU D O 1
ATOM 13213 N N . VAL D 1 41 ? 37.802 42.435 14.964 1.00 62.96 4258 VAL D N 1
ATOM 13214 C CA . VAL D 1 41 ? 36.715 41.608 15.483 1.00 61.03 4258 VAL D CA 1
ATOM 13215 C C . VAL D 1 41 ? 35.905 42.368 16.535 1.00 63.57 4258 VAL D C 1
ATOM 13216 O O . VAL D 1 41 ? 36.411 42.620 17.632 1.00 62.40 4258 VAL D O 1
ATOM 13220 N N . PRO D 1 42 ? 34.631 42.686 16.230 1.00 65.40 4259 PRO D N 1
ATOM 13221 C CA . PRO D 1 42 ? 33.717 43.311 17.184 1.00 64.19 4259 PRO D CA 1
ATOM 13222 C C . PRO D 1 42 ? 33.542 42.414 18.396 1.00 67.86 4259 PRO D C 1
ATOM 13223 O O . PRO D 1 42 ? 33.597 41.191 18.273 1.00 63.51 4259 PRO D O 1
ATOM 13227 N N . GLU D 1 43 ? 33.321 43.009 19.560 1.00 72.43 4260 GLU D N 1
ATOM 13228 C CA . GLU D 1 43 ? 33.377 42.236 20.792 1.00 73.23 4260 GLU D CA 1
ATOM 13229 C C . GLU D 1 43 ? 32.070 41.541 21.104 1.00 70.36 4260 GLU D C 1
ATOM 13230 O O . GLU D 1 43 ? 32.042 40.631 21.934 1.00 68.72 4260 GLU D O 1
ATOM 13236 N N . ASP D 1 44 ? 31.008 41.934 20.409 1.00 71.32 4261 ASP D N 1
ATOM 13237 C CA . ASP D 1 44 ? 29.716 41.255 20.521 1.00 74.86 4261 ASP D CA 1
ATOM 13238 C C . ASP D 1 44 ? 29.650 39.975 19.688 1.00 71.48 4261 ASP D C 1
ATOM 13239 O O . ASP D 1 44 ? 28.661 39.220 19.757 1.00 72.54 4261 ASP D O 1
ATOM 13244 N N . ARG D 1 45 ? 30.690 39.737 18.898 1.00 66.92 4262 ARG D N 1
ATOM 13245 C CA . ARG D 1 45 ? 30.874 38.460 18.203 1.00 63.59 4262 ARG D CA 1
ATOM 13246 C C . ARG D 1 45 ? 31.481 37.453 19.140 1.00 62.25 4262 ARG D C 1
ATOM 13247 O O . ARG D 1 45 ? 30.879 36.408 19.448 1.00 58.92 4262 ARG D O 1
ATOM 13255 N N . TRP D 1 46 ? 32.695 37.780 19.572 1.00 58.85 4263 TRP D N 1
ATOM 13256 C CA . TRP D 1 46 ? 33.447 36.940 20.470 1.00 57.12 4263 TRP D CA 1
ATOM 13257 C C . TRP D 1 46 ? 34.622 37.744 20.979 1.00 57.56 4263 TRP D C 1
ATOM 13258 O O . TRP D 1 46 ? 34.951 38.787 20.426 1.00 58.61 4263 TRP D O 1
ATOM 13269 N N . ASP D 1 47 ? 35.238 37.264 22.043 1.00 59.56 4264 ASP D N 1
ATOM 13270 C CA . ASP D 1 47 ? 36.349 37.951 22.650 1.00 64.02 4264 ASP D CA 1
ATOM 13271 C C . ASP D 1 47 ? 37.600 37.422 21.993 1.00 63.26 4264 ASP D C 1
ATOM 13272 O O . ASP D 1 47 ? 38.181 36.423 22.424 1.00 64.41 4264 ASP D O 1
ATOM 13277 N N . HIS D 1 48 ? 38.024 38.102 20.942 1.00 61.76 4265 HIS D N 1
ATOM 13278 C CA . HIS D 1 48 ? 39.200 37.673 20.225 1.00 62.97 4265 HIS D CA 1
ATOM 13279 C C . HIS D 1 48 ? 40.437 37.566 21.130 1.00 63.17 4265 HIS D C 1
ATOM 13280 O O . HIS D 1 48 ? 41.379 36.831 20.822 1.00 63.55 4265 HIS D O 1
ATOM 13287 N N . GLY D 1 49 ? 40.407 38.278 22.254 1.00 65.52 4266 GLY D N 1
ATOM 13288 C CA . GLY D 1 49 ? 41.463 38.229 23.255 1.00 67.26 4266 GLY D CA 1
ATOM 13289 C C . GLY D 1 49 ? 41.848 36.830 23.670 1.00 66.59 4266 GLY D C 1
ATOM 13290 O O . GLY D 1 49 ? 43.031 36.533 23.788 1.00 68.70 4266 GLY D O 1
ATOM 13291 N N . ARG D 1 50 ? 40.843 35.979 23.866 1.00 66.07 4267 ARG D N 1
ATOM 13292 C CA . ARG D 1 50 ? 41.030 34.557 24.241 1.00 67.53 4267 ARG D CA 1
ATOM 13293 C C . ARG D 1 50 ? 41.879 33.780 23.238 1.00 65.17 4267 ARG D C 1
ATOM 13294 O O . ARG D 1 50 ? 42.546 32.818 23.603 1.00 61.28 4267 ARG D O 1
ATOM 13302 N N . PHE D 1 51 ? 41.814 34.195 21.970 1.00 65.61 4268 PHE D N 1
ATOM 13303 C CA . PHE D 1 51 ? 42.405 33.452 20.863 1.00 66.63 4268 PHE D CA 1
ATOM 13304 C C . PHE D 1 51 ? 43.516 34.175 20.114 1.00 72.25 4268 PHE D C 1
ATOM 13305 O O . PHE D 1 51 ? 44.129 33.558 19.248 1.00 76.47 4268 PHE D O 1
ATOM 13313 N N . TYR D 1 52 ? 43.798 35.444 20.440 1.00 74.36 4269 TYR D N 1
ATOM 13314 C CA . TYR D 1 52 ? 44.801 36.240 19.694 1.00 75.69 4269 TYR D CA 1
ATOM 13315 C C . TYR D 1 52 ? 46.191 36.073 20.252 1.00 73.20 4269 TYR D C 1
ATOM 13316 O O . TYR D 1 52 ? 46.363 35.969 21.450 1.00 72.91 4269 TYR D O 1
ATOM 13325 N N . ASP D 1 53 ? 47.176 36.033 19.365 1.00 73.11 4270 ASP D N 1
ATOM 13326 C CA . ASP D 1 53 ? 48.578 36.169 19.741 1.00 77.00 4270 ASP D CA 1
ATOM 13327 C C . ASP D 1 53 ? 49.348 36.512 18.483 1.00 77.61 4270 ASP D C 1
ATOM 13328 O O . ASP D 1 53 ? 49.423 35.672 17.583 1.00 78.64 4270 ASP D O 1
ATOM 13333 N N . PRO D 1 54 ? 49.960 37.720 18.432 1.00 80.43 4271 PRO D N 1
ATOM 13334 C CA . PRO D 1 54 ? 50.576 38.206 17.198 1.00 77.26 4271 PRO D CA 1
ATOM 13335 C C . PRO D 1 54 ? 51.808 37.436 16.769 1.00 77.00 4271 PRO D C 1
ATOM 13336 O O . PRO D 1 54 ? 52.176 37.515 15.603 1.00 77.17 4271 PRO D O 1
ATOM 13340 N N . ASP D 1 55 ? 52.438 36.694 17.674 1.00 78.76 4272 ASP D N 1
ATOM 13341 C CA . ASP D 1 55 ? 53.518 35.804 17.268 1.00 83.22 4272 ASP D CA 1
ATOM 13342 C C . ASP D 1 55 ? 52.903 34.581 16.584 1.00 81.18 4272 ASP D C 1
ATOM 13343 O O . ASP D 1 55 ? 52.301 33.747 17.246 1.00 82.61 4272 ASP D O 1
ATOM 13348 N N . PRO D 1 56 ? 53.052 34.462 15.256 1.00 81.57 4273 PRO D N 1
ATOM 13349 C CA . PRO D 1 56 ? 52.434 33.332 14.541 1.00 81.78 4273 PRO D CA 1
ATOM 13350 C C . PRO D 1 56 ? 53.035 31.947 14.821 1.00 83.22 4273 PRO D C 1
ATOM 13351 O O . PRO D 1 56 ? 52.463 30.945 14.397 1.00 81.78 4273 PRO D O 1
ATOM 13355 N N . ALA D 1 57 ? 54.178 31.886 15.499 1.00 87.15 4274 ALA D N 1
ATOM 13356 C CA . ALA D 1 57 ? 54.750 30.606 15.931 1.00 85.31 4274 ALA D CA 1
ATOM 13357 C C . ALA D 1 57 ? 54.034 30.099 17.192 1.00 86.11 4274 ALA D C 1
ATOM 13358 O O . ALA D 1 57 ? 54.067 28.903 17.496 1.00 84.23 4274 ALA D O 1
ATOM 13360 N N . ALA D 1 58 ? 53.394 31.014 17.927 1.00 88.22 4275 ALA D N 1
ATOM 13361 C CA . ALA D 1 58 ? 52.554 30.648 19.075 1.00 85.86 4275 ALA D CA 1
ATOM 13362 C C . ALA D 1 58 ? 51.544 29.578 18.672 1.00 83.90 4275 ALA D C 1
ATOM 13363 O O . ALA D 1 58 ? 50.727 29.795 17.765 1.00 81.03 4275 ALA D O 1
ATOM 13365 N N . PRO D 1 59 ? 51.597 28.420 19.339 1.00 83.37 4276 PRO D N 1
ATOM 13366 C CA . PRO D 1 59 ? 50.629 27.367 19.012 1.00 81.81 4276 PRO D CA 1
ATOM 13367 C C . PRO D 1 59 ? 49.188 27.677 19.507 1.00 80.30 4276 PRO D C 1
ATOM 13368 O O . PRO D 1 59 ? 48.990 28.506 20.425 1.00 76.70 4276 PRO D O 1
ATOM 13372 N N . GLY D 1 60 ? 48.210 27.044 18.846 1.00 74.04 4277 GLY D N 1
ATOM 13373 C CA . GLY D 1 60 ? 46.791 27.126 19.207 1.00 68.85 4277 GLY D CA 1
ATOM 13374 C C . GLY D 1 60 ? 46.230 28.520 19.347 1.00 67.43 4277 GLY D C 1
ATOM 13375 O O . GLY D 1 60 ? 45.384 28.774 20.210 1.00 67.35 4277 GLY D O 1
ATOM 13376 N N . LYS D 1 61 ? 46.701 29.419 18.489 1.00 67.28 4278 LYS D N 1
ATOM 13377 C CA . LYS D 1 61 ? 46.298 30.824 18.502 1.00 66.41 4278 LYS D CA 1
ATOM 13378 C C . LYS D 1 61 ? 46.158 31.373 17.098 1.00 62.82 4278 LYS D C 1
ATOM 13379 O O . LYS D 1 61 ? 46.674 30.803 16.150 1.00 66.78 4278 LYS D O 1
ATOM 13385 N N . ALA D 1 62 ? 45.457 32.495 16.984 1.00 62.53 4279 ALA D N 1
ATOM 13386 C CA . ALA D 1 62 ? 45.330 33.252 15.737 1.00 60.97 4279 ALA D CA 1
ATOM 13387 C C . ALA D 1 62 ? 46.208 34.502 15.761 1.00 61.23 4279 ALA D C 1
ATOM 13388 O O . ALA D 1 62 ? 46.084 35.315 16.667 1.00 59.03 4279 ALA D O 1
ATOM 13390 N N . TYR D 1 63 ? 47.052 34.671 14.741 1.00 62.16 4280 TYR D N 1
ATOM 13391 C CA . TYR D 1 63 ? 47.931 35.855 14.651 1.00 62.03 4280 TYR D CA 1
ATOM 13392 C C . TYR D 1 63 ? 47.273 37.119 14.076 1.00 60.82 4280 TYR D C 1
ATOM 13393 O O . TYR D 1 63 ? 47.858 38.159 14.161 1.00 63.22 4280 TYR D O 1
ATOM 13402 N N . ALA D 1 64 ? 46.083 37.027 13.492 1.00 59.53 4281 ALA D N 1
ATOM 13403 C CA . ALA D 1 64 ? 45.336 38.198 13.041 1.00 60.42 4281 ALA D CA 1
ATOM 13404 C C . ALA D 1 64 ? 44.061 38.344 13.835 1.00 61.49 4281 ALA D C 1
ATOM 13405 O O . ALA D 1 64 ? 43.652 37.411 14.510 1.00 60.39 4281 ALA D O 1
ATOM 13407 N N . LYS D 1 65 ? 43.430 39.513 13.690 1.00 63.01 4282 LYS D N 1
ATOM 13408 C CA . LYS D 1 65 ? 42.259 39.927 14.463 1.00 66.64 4282 LYS D CA 1
ATOM 13409 C C . LYS D 1 65 ? 41.318 40.861 13.661 1.00 64.71 4282 LYS D C 1
ATOM 13410 O O . LYS D 1 65 ? 40.607 41.693 14.249 1.00 66.86 4282 LYS D O 1
ATOM 13416 N N . TRP D 1 66 ? 41.316 40.734 12.335 1.00 57.97 4283 TRP D N 1
ATOM 13417 C CA . TRP D 1 66 ? 40.536 41.609 11.492 1.00 57.14 4283 TRP D CA 1
ATOM 13418 C C . TRP D 1 66 ? 39.633 40.815 10.600 1.00 55.35 4283 TRP D C 1
ATOM 13419 O O . TRP D 1 66 ? 39.933 39.671 10.276 1.00 58.76 4283 TRP D O 1
ATOM 13430 N N . GLY D 1 67 ? 38.576 41.476 10.145 1.00 54.56 4284 GLY D N 1
ATOM 13431 C CA . GLY D 1 67 ? 37.679 40.972 9.118 1.00 54.47 4284 GLY D CA 1
ATOM 13432 C C . GLY D 1 67 ? 36.831 42.088 8.486 1.00 56.85 4284 GLY D C 1
ATOM 13433 O O . GLY D 1 67 ? 36.831 43.238 8.935 1.00 55.80 4284 GLY D O 1
ATOM 13434 N N . GLY D 1 68 ? 36.116 41.738 7.425 1.00 57.42 4285 GLY D N 1
ATOM 13435 C CA . GLY D 1 68 ? 35.045 42.563 6.888 1.00 56.05 4285 GLY D CA 1
ATOM 13436 C C . GLY D 1 68 ? 33.788 41.971 7.480 1.00 57.64 4285 GLY D C 1
ATOM 13437 O O . GLY D 1 68 ? 33.428 40.840 7.185 1.00 56.80 4285 GLY D O 1
ATOM 13438 N N . TRP D 1 69 ? 33.131 42.731 8.348 1.00 61.54 4286 TRP D N 1
ATOM 13439 C CA . TRP D 1 69 ? 31.956 42.255 9.066 1.00 56.91 4286 TRP D CA 1
ATOM 13440 C C . TRP D 1 69 ? 30.675 42.930 8.574 1.00 58.13 4286 TRP D C 1
ATOM 13441 O O . TRP D 1 69 ? 30.669 44.120 8.344 1.00 56.02 4286 TRP D O 1
ATOM 13452 N N . LEU D 1 70 ? 29.584 42.176 8.445 1.00 60.61 4287 LEU D N 1
ATOM 13453 C CA . LEU D 1 70 ? 28.273 42.786 8.323 1.00 60.10 4287 LEU D CA 1
ATOM 13454 C C . LEU D 1 70 ? 27.935 43.469 9.638 1.00 63.77 4287 LEU D C 1
ATOM 13455 O O . LEU D 1 70 ? 28.406 43.045 10.703 1.00 65.69 4287 LEU D O 1
ATOM 13460 N N . SER D 1 71 ? 27.122 44.518 9.559 1.00 64.62 4288 SER D N 1
ATOM 13461 C CA . SER D 1 71 ? 26.772 45.305 10.731 1.00 68.60 4288 SER D CA 1
ATOM 13462 C C . SER D 1 71 ? 26.208 44.431 11.845 1.00 76.23 4288 SER D C 1
ATOM 13463 O O . SER D 1 71 ? 26.688 44.473 12.988 1.00 81.96 4288 SER D O 1
ATOM 13466 N N . ASP D 1 72 ? 25.216 43.609 11.523 1.00 76.58 4289 ASP D N 1
ATOM 13467 C CA . ASP D 1 72 ? 24.553 42.856 12.570 1.00 75.41 4289 ASP D CA 1
ATOM 13468 C C . ASP D 1 72 ? 23.979 41.571 12.027 1.00 73.28 4289 ASP D C 1
ATOM 13469 O O . ASP D 1 72 ? 22.915 41.578 11.393 1.00 76.87 4289 ASP D O 1
ATOM 13474 N N . VAL D 1 73 ? 24.666 40.468 12.315 1.00 62.58 4290 VAL D N 1
ATOM 13475 C CA . VAL D 1 73 ? 24.297 39.179 11.729 1.00 58.04 4290 VAL D CA 1
ATOM 13476 C C . VAL D 1 73 ? 23.254 38.424 12.542 1.00 56.97 4290 VAL D C 1
ATOM 13477 O O . VAL D 1 73 ? 22.695 37.423 12.087 1.00 51.50 4290 VAL D O 1
ATOM 13481 N N . ALA D 1 74 ? 22.984 38.885 13.758 1.00 58.81 4291 ALA D N 1
ATOM 13482 C CA . ALA D 1 74 ? 22.057 38.162 14.609 1.00 53.84 4291 ALA D CA 1
ATOM 13483 C C . ALA D 1 74 ? 20.620 38.576 14.355 1.00 53.61 4291 ALA D C 1
ATOM 13484 O O . ALA D 1 74 ? 19.714 37.848 14.673 1.00 51.88 4291 ALA D O 1
ATOM 13486 N N . SER D 1 75 ? 20.408 39.718 13.724 1.00 55.81 4292 SER D N 1
ATOM 13487 C CA . SER D 1 75 ? 19.054 40.212 13.518 1.00 59.81 4292 SER D CA 1
ATOM 13488 C C . SER D 1 75 ? 18.263 39.411 12.534 1.00 57.88 4292 SER D C 1
ATOM 13489 O O . SER D 1 75 ? 18.803 39.003 11.528 1.00 61.88 4292 SER D O 1
ATOM 13492 N N . PHE D 1 76 ? 16.978 39.210 12.796 1.00 55.22 4293 PHE D N 1
ATOM 13493 C CA . PHE D 1 76 ? 16.126 38.488 11.845 1.00 54.67 4293 PHE D CA 1
ATOM 13494 C C . PHE D 1 76 ? 14.674 38.884 12.105 1.00 55.94 4293 PHE D C 1
ATOM 13495 O O . PHE D 1 76 ? 14.399 39.528 13.087 1.00 55.84 4293 PHE D O 1
ATOM 13503 N N . ASP D 1 77 ? 13.779 38.554 11.182 1.00 57.12 4294 ASP D N 1
ATOM 13504 C CA . ASP D 1 77 ? 12.354 38.784 11.301 1.00 54.88 4294 ASP D CA 1
ATOM 13505 C C . ASP D 1 77 ? 11.706 37.413 11.252 1.00 53.43 4294 ASP D C 1
ATOM 13506 O O . ASP D 1 77 ? 11.088 37.025 10.268 1.00 51.63 4294 ASP D O 1
ATOM 13511 N N . PRO D 1 78 ? 11.852 36.644 12.319 1.00 55.41 4295 PRO D N 1
ATOM 13512 C CA . PRO D 1 78 ? 11.253 35.316 12.291 1.00 56.48 4295 PRO D CA 1
ATOM 13513 C C . PRO D 1 78 ? 9.739 35.291 12.044 1.00 60.63 4295 PRO D C 1
ATOM 13514 O O . PRO D 1 78 ? 9.232 34.308 11.507 1.00 61.23 4295 PRO D O 1
ATOM 13526 N N . PHE D 1 80 ? 7.977 37.318 10.042 1.00 61.70 4297 PHE D N 1
ATOM 13527 C CA . PHE D 1 80 ? 7.762 37.464 8.601 1.00 62.46 4297 PHE D CA 1
ATOM 13528 C C . PHE D 1 80 ? 7.943 36.131 7.874 1.00 61.30 4297 PHE D C 1
ATOM 13529 O O . PHE D 1 80 ? 7.203 35.814 6.950 1.00 63.71 4297 PHE D O 1
ATOM 13537 N N . PHE D 1 81 ? 8.945 35.355 8.275 1.00 59.98 4298 PHE D N 1
ATOM 13538 C CA . PHE D 1 81 ? 9.259 34.110 7.582 1.00 56.57 4298 PHE D CA 1
ATOM 13539 C C . PHE D 1 81 ? 8.694 32.872 8.262 1.00 59.21 4298 PHE D C 1
ATOM 13540 O O . PHE D 1 81 ? 9.192 31.783 8.028 1.00 58.28 4298 PHE D O 1
ATOM 13548 N N . ARG D 1 82 ? 7.643 33.043 9.077 1.00 62.08 4299 ARG D N 1
ATOM 13549 C CA . ARG D 1 82 ? 6.803 31.939 9.531 1.00 63.98 4299 ARG D CA 1
ATOM 13550 C C . ARG D 1 82 ? 7.541 30.932 10.394 1.00 61.36 4299 ARG D C 1
ATOM 13551 O O . ARG D 1 82 ? 7.322 29.725 10.285 1.00 61.41 4299 ARG D O 1
ATOM 13567 N N . SER D 1 84 ? 9.231 30.197 14.498 1.00 60.83 4301 SER D N 1
ATOM 13568 C CA . SER D 1 84 ? 9.315 30.652 15.862 1.00 58.24 4301 SER D CA 1
ATOM 13569 C C . SER D 1 84 ? 10.636 31.370 16.075 1.00 58.21 4301 SER D C 1
ATOM 13570 O O . SER D 1 84 ? 11.609 31.163 15.363 1.00 64.76 4301 SER D O 1
ATOM 13573 N N . GLN D 1 85 ? 10.667 32.236 17.057 1.00 58.15 4302 GLN D N 1
ATOM 13574 C CA . GLN D 1 85 ? 11.889 32.949 17.382 1.00 58.89 4302 GLN D CA 1
ATOM 13575 C C . GLN D 1 85 ? 12.984 31.971 17.871 1.00 58.35 4302 GLN D C 1
ATOM 13576 O O . GLN D 1 85 ? 14.153 32.180 17.600 1.00 63.38 4302 GLN D O 1
ATOM 13582 N N . VAL D 1 86 ? 12.582 30.896 18.544 1.00 53.06 4303 VAL D N 1
ATOM 13583 C CA . VAL D 1 86 ? 13.481 29.910 19.092 1.00 51.11 4303 VAL D CA 1
ATOM 13584 C C . VAL D 1 86 ? 14.069 29.019 17.979 1.00 53.37 4303 VAL D C 1
ATOM 13585 O O . VAL D 1 86 ? 15.245 28.664 18.002 1.00 50.25 4303 VAL D O 1
ATOM 13589 N N . GLU D 1 87 ? 13.231 28.653 17.022 1.00 55.14 4304 GLU D N 1
ATOM 13590 C CA . GLU D 1 87 ? 13.669 28.004 15.817 1.00 58.39 4304 GLU D CA 1
ATOM 13591 C C . GLU D 1 87 ? 14.822 28.823 15.247 1.00 53.63 4304 GLU D C 1
ATOM 13592 O O . GLU D 1 87 ? 15.860 28.276 14.859 1.00 48.79 4304 GLU D O 1
ATOM 13598 N N . ALA D 1 88 ? 14.652 30.141 15.233 1.00 48.72 4305 ALA D N 1
ATOM 13599 C CA . ALA D 1 88 ? 15.591 30.993 14.557 1.00 48.10 4305 ALA D CA 1
ATOM 13600 C C . ALA D 1 88 ? 16.886 31.105 15.321 1.00 48.37 4305 ALA D C 1
ATOM 13601 O O . ALA D 1 88 ? 17.947 31.308 14.714 1.00 45.41 4305 ALA D O 1
ATOM 13603 N N . GLU D 1 89 ? 16.822 30.959 16.642 1.00 49.02 4306 GLU D N 1
ATOM 13604 C CA . GLU D 1 89 ? 18.058 30.988 17.445 1.00 52.32 4306 GLU D CA 1
ATOM 13605 C C . GLU D 1 89 ? 18.919 29.794 17.113 1.00 50.24 4306 GLU D C 1
ATOM 13606 O O . GLU D 1 89 ? 20.120 29.843 17.311 1.00 48.77 4306 GLU D O 1
ATOM 13612 N N . HIS D 1 90 ? 18.280 28.737 16.609 1.00 49.19 4307 HIS D N 1
ATOM 13613 C CA . HIS D 1 90 ? 18.899 27.444 16.396 1.00 47.39 4307 HIS D CA 1
ATOM 13614 C C . HIS D 1 90 ? 19.370 27.186 14.945 1.00 46.27 4307 HIS D C 1
ATOM 13615 O O . HIS D 1 90 ? 19.930 26.141 14.683 1.00 46.20 4307 HIS D O 1
ATOM 13622 N N . ILE D 1 91 ? 19.162 28.111 14.009 1.00 46.03 4308 ILE D N 1
ATOM 13623 C CA . ILE D 1 91 ? 19.662 27.900 12.659 1.00 47.43 4308 ILE D CA 1
ATOM 13624 C C . ILE D 1 91 ? 20.725 28.935 12.294 1.00 46.87 4308 ILE D C 1
ATOM 13625 O O . ILE D 1 91 ? 20.661 30.041 12.776 1.00 45.95 4308 ILE D O 1
ATOM 13630 N N . ASP D 1 92 ? 21.699 28.557 11.456 1.00 45.96 4309 ASP D N 1
ATOM 13631 C CA . ASP D 1 92 ? 22.798 29.439 11.069 1.00 47.47 4309 ASP D CA 1
ATOM 13632 C C . ASP D 1 92 ? 22.198 30.711 10.509 1.00 48.33 4309 ASP D C 1
ATOM 13633 O O . ASP D 1 92 ? 21.221 30.631 9.783 1.00 50.02 4309 ASP D O 1
ATOM 13638 N N . PRO D 1 93 ? 22.778 31.883 10.856 1.00 46.58 4310 PRO D N 1
ATOM 13639 C CA . PRO D 1 93 ? 22.443 33.162 10.250 1.00 48.36 4310 PRO D CA 1
ATOM 13640 C C . PRO D 1 93 ? 22.570 33.198 8.728 1.00 47.81 4310 PRO D C 1
ATOM 13641 O O . PRO D 1 93 ? 21.875 33.952 8.080 1.00 50.32 4310 PRO D O 1
ATOM 13645 N N . GLN D 1 94 ? 23.447 32.390 8.172 1.00 48.78 4311 GLN D N 1
ATOM 13646 C CA . GLN D 1 94 ? 23.532 32.216 6.723 1.00 47.89 4311 GLN D CA 1
ATOM 13647 C C . GLN D 1 94 ? 22.166 31.898 6.126 1.00 46.59 4311 GLN D C 1
ATOM 13648 O O . GLN D 1 94 ? 21.807 32.481 5.097 1.00 45.26 4311 GLN D O 1
ATOM 13654 N N . GLU D 1 95 ? 21.406 31.009 6.766 1.00 43.09 4312 GLU D N 1
ATOM 13655 C CA . GLU D 1 95 ? 20.084 30.644 6.253 1.00 44.85 4312 GLU D CA 1
ATOM 13656 C C . GLU D 1 95 ? 19.139 31.836 6.375 1.00 46.60 4312 GLU D C 1
ATOM 13657 O O . GLU D 1 95 ? 18.365 32.177 5.461 1.00 48.82 4312 GLU D O 1
ATOM 13663 N N . ARG D 1 96 ? 19.252 32.512 7.499 1.00 47.69 4313 ARG D N 1
ATOM 13664 C CA . ARG D 1 96 ? 18.346 33.601 7.806 1.00 51.54 4313 ARG D CA 1
ATOM 13665 C C . ARG D 1 96 ? 18.551 34.823 6.923 1.00 50.79 4313 ARG D C 1
ATOM 13666 O O . ARG D 1 96 ? 17.598 35.417 6.421 1.00 51.69 4313 ARG D O 1
ATOM 13674 N N . ILE D 1 97 ? 19.804 35.200 6.761 1.00 49.87 4314 ILE D N 1
ATOM 13675 C CA . ILE D 1 97 ? 20.153 36.379 5.970 1.00 50.82 4314 ILE D CA 1
ATOM 13676 C C . ILE D 1 97 ? 19.860 36.150 4.493 1.00 51.15 4314 ILE D C 1
ATOM 13677 O O . ILE D 1 97 ? 19.323 37.025 3.826 1.00 49.03 4314 ILE D O 1
ATOM 13682 N N . PHE D 1 98 ? 20.167 34.962 3.981 1.00 51.43 4315 PHE D N 1
ATOM 13683 C CA . PHE D 1 98 ? 19.896 34.707 2.581 1.00 52.89 4315 PHE D CA 1
ATOM 13684 C C . PHE D 1 98 ? 18.392 34.786 2.227 1.00 56.27 4315 PHE D C 1
ATOM 13685 O O . PHE D 1 98 ? 18.054 35.163 1.115 1.00 61.59 4315 PHE D O 1
ATOM 13693 N N . LEU D 1 99 ? 17.491 34.447 3.145 1.00 55.61 4316 LEU D N 1
ATOM 13694 C CA . LEU D 1 99 ? 16.060 34.590 2.855 1.00 54.08 4316 LEU D CA 1
ATOM 13695 C C . LEU D 1 99 ? 15.694 36.031 2.605 1.00 55.15 4316 LEU D C 1
ATOM 13696 O O . LEU D 1 99 ? 14.903 36.349 1.715 1.00 53.49 4316 LEU D O 1
ATOM 13701 N N . GLN D 1 100 ? 16.237 36.898 3.449 1.00 55.27 4317 GLN D N 1
ATOM 13702 C CA . GLN D 1 100 ? 16.003 38.333 3.315 1.00 56.84 4317 GLN D CA 1
ATOM 13703 C C . GLN D 1 100 ? 16.634 38.868 2.039 1.00 56.17 4317 GLN D C 1
ATOM 13704 O O . GLN D 1 100 ? 16.064 39.708 1.354 1.00 56.40 4317 GLN D O 1
ATOM 13710 N N . THR D 1 101 ? 17.820 38.360 1.731 1.00 56.40 4318 THR D N 1
ATOM 13711 C CA . THR D 1 101 ? 18.525 38.724 0.522 1.00 56.69 4318 THR D CA 1
ATOM 13712 C C . THR D 1 101 ? 17.672 38.422 -0.704 1.00 57.30 4318 THR D C 1
ATOM 13713 O O . THR D 1 101 ? 17.601 39.244 -1.621 1.00 58.28 4318 THR D O 1
ATOM 13717 N N . VAL D 1 102 ? 16.986 37.281 -0.705 1.00 55.23 4319 VAL D N 1
ATOM 13718 C CA . VAL D 1 102 ? 16.164 36.908 -1.851 1.00 54.47 4319 VAL D CA 1
ATOM 13719 C C . VAL D 1 102 ? 14.885 37.745 -1.933 1.00 56.63 4319 VAL D C 1
ATOM 13720 O O . VAL D 1 102 ? 14.473 38.153 -3.020 1.00 56.31 4319 VAL D O 1
ATOM 13724 N N . TRP D 1 103 ? 14.259 38.018 -0.793 1.00 58.68 4320 TRP D N 1
ATOM 13725 C CA . TRP D 1 103 ? 13.077 38.898 -0.771 1.00 57.64 4320 TRP D CA 1
ATOM 13726 C C . TRP D 1 103 ? 13.387 40.219 -1.458 1.00 58.47 4320 TRP D C 1
ATOM 13727 O O . TRP D 1 103 ? 12.621 40.665 -2.322 1.00 56.94 4320 TRP D O 1
ATOM 13738 N N . HIS D 1 104 ? 14.498 40.835 -1.044 1.00 57.71 4321 HIS D N 1
ATOM 13739 C CA . HIS D 1 104 ? 14.998 42.074 -1.657 1.00 59.32 4321 HIS D CA 1
ATOM 13740 C C . HIS D 1 104 ? 15.360 41.901 -3.149 1.00 61.12 4321 HIS D C 1
ATOM 13741 O O . HIS D 1 104 ? 15.089 42.770 -3.970 1.00 64.08 4321 HIS D O 1
ATOM 13748 N N . LEU D 1 105 ? 15.988 40.783 -3.498 1.00 64.00 4322 LEU D N 1
ATOM 13749 C CA . LEU D 1 105 ? 16.336 40.511 -4.894 1.00 62.94 4322 LEU D CA 1
ATOM 13750 C C . LEU D 1 105 ? 15.097 40.620 -5.747 1.00 61.98 4322 LEU D C 1
ATOM 13751 O O . LEU D 1 105 ? 15.117 41.301 -6.740 1.00 64.79 4322 LEU D O 1
ATOM 13756 N N . LEU D 1 106 ? 14.007 39.972 -5.354 1.00 61.03 4323 LEU D N 1
ATOM 13757 C CA . LEU D 1 106 ? 12.773 40.081 -6.123 1.00 61.18 4323 LEU D CA 1
ATOM 13758 C C . LEU D 1 106 ? 12.313 41.525 -6.267 1.00 63.76 4323 LEU D C 1
ATOM 13759 O O . LEU D 1 106 ? 11.791 41.910 -7.310 1.00 65.74 4323 LEU D O 1
ATOM 13764 N N . GLU D 1 107 ? 12.514 42.323 -5.225 1.00 65.82 4324 GLU D N 1
ATOM 13765 C CA . GLU D 1 107 ? 12.136 43.718 -5.255 1.00 69.56 4324 GLU D CA 1
ATOM 13766 C C . GLU D 1 107 ? 12.976 44.534 -6.234 1.00 75.26 4324 GLU D C 1
ATOM 13767 O O . GLU D 1 107 ? 12.425 45.274 -7.055 1.00 83.72 4324 GLU D O 1
ATOM 13773 N N . ASP D 1 108 ? 14.292 44.377 -6.193 1.00 75.34 4325 ASP D N 1
ATOM 13774 C CA . ASP D 1 108 ? 15.157 45.089 -7.125 1.00 73.03 4325 ASP D CA 1
ATOM 13775 C C . ASP D 1 108 ? 14.766 44.774 -8.568 1.00 70.43 4325 ASP D C 1
ATOM 13776 O O . ASP D 1 108 ? 14.745 45.658 -9.431 1.00 71.64 4325 ASP D O 1
ATOM 13781 N N . ALA D 1 109 ? 14.427 43.512 -8.811 1.00 66.84 4326 ALA D N 1
ATOM 13782 C CA . ALA D 1 109 ? 13.960 43.046 -10.125 1.00 66.94 4326 ALA D CA 1
ATOM 13783 C C . ALA D 1 109 ? 12.521 43.455 -10.515 1.00 68.37 4326 ALA D C 1
ATOM 13784 O O . ALA D 1 109 ? 12.067 43.131 -11.625 1.00 65.13 4326 ALA D O 1
ATOM 13786 N N . GLY D 1 110 ? 11.800 44.110 -9.597 1.00 68.77 4327 GLY D N 1
ATOM 13787 C CA . GLY D 1 110 ? 10.425 44.524 -9.834 1.00 69.00 4327 GLY D CA 1
ATOM 13788 C C . GLY D 1 110 ? 9.473 43.363 -10.050 1.00 69.34 4327 GLY D C 1
ATOM 13789 O O . GLY D 1 110 ? 8.529 43.475 -10.841 1.00 68.78 4327 GLY D O 1
ATOM 13790 N N . THR D 1 111 ? 9.709 42.257 -9.344 1.00 67.76 4328 THR D N 1
ATOM 13791 C CA . THR D 1 111 ? 8.760 41.148 -9.335 1.00 69.80 4328 THR D CA 1
ATOM 13792 C C . THR D 1 111 ? 8.443 40.674 -7.898 1.00 68.92 4328 THR D C 1
ATOM 13793 O O . THR D 1 111 ? 8.746 41.375 -6.926 1.00 70.37 4328 THR D O 1
ATOM 13797 N N . SER D 1 112 ? 7.815 39.501 -7.787 1.00 65.86 4329 SER D N 1
ATOM 13798 C CA . SER D 1 112 ? 7.209 39.035 -6.558 1.00 65.18 4329 SER D CA 1
ATOM 13799 C C . SER D 1 112 ? 6.954 37.524 -6.639 1.00 68.79 4329 SER D C 1
ATOM 13800 O O . SER D 1 112 ? 7.058 36.917 -7.701 1.00 70.61 4329 SER D O 1
ATOM 13803 N N . ARG D 1 113 ? 6.599 36.911 -5.516 1.00 70.53 4330 ARG D N 1
ATOM 13804 C CA . ARG D 1 113 ? 6.212 35.516 -5.538 1.00 68.77 4330 ARG D CA 1
ATOM 13805 C C . ARG D 1 113 ? 5.002 35.301 -6.414 1.00 70.38 4330 ARG D C 1
ATOM 13806 O O . ARG D 1 113 ? 4.963 34.366 -7.197 1.00 69.98 4330 ARG D O 1
ATOM 13814 N N . ALA D 1 114 ? 3.992 36.149 -6.242 1.00 74.17 4331 ALA D N 1
ATOM 13815 C CA . ALA D 1 114 ? 2.792 36.132 -7.104 1.00 76.65 4331 ALA D CA 1
ATOM 13816 C C . ALA D 1 114 ? 3.134 36.069 -8.606 1.00 74.26 4331 ALA D C 1
ATOM 13817 O O . ALA D 1 114 ? 2.741 35.129 -9.310 1.00 72.60 4331 ALA D O 1
ATOM 13819 N N . ALA D 1 115 ? 3.881 37.059 -9.081 1.00 72.46 4332 ALA D N 1
ATOM 13820 C CA . ALA D 1 115 ? 4.230 37.141 -10.503 1.00 74.00 4332 ALA D CA 1
ATOM 13821 C C . ALA D 1 115 ? 4.976 35.904 -11.026 1.00 75.28 4332 ALA D C 1
ATOM 13822 O O . ALA D 1 115 ? 4.730 35.433 -12.143 1.00 74.60 4332 ALA D O 1
ATOM 13824 N N . LEU D 1 116 ? 5.886 35.373 -10.217 1.00 75.82 4333 LEU D N 1
ATOM 13825 C CA . LEU D 1 116 ? 6.715 34.272 -10.663 1.00 74.82 4333 LEU D CA 1
ATOM 13826 C C . LEU D 1 116 ? 6.011 32.930 -10.631 1.00 73.89 4333 LEU D C 1
ATOM 13827 O O . LEU D 1 116 ? 6.563 31.958 -11.134 1.00 75.62 4333 LEU D O 1
ATOM 13832 N N . SER D 1 117 ? 4.818 32.846 -10.052 1.00 73.50 4334 SER D N 1
ATOM 13833 C CA . SER D 1 117 ? 4.230 31.527 -9.775 1.00 77.78 4334 SER D CA 1
ATOM 13834 C C . SER D 1 117 ? 3.803 30.800 -11.042 1.00 82.10 4334 SER D C 1
ATOM 13835 O O . SER D 1 117 ? 3.666 29.576 -11.030 1.00 81.93 4334 SER D O 1
ATOM 13838 N N . LYS D 1 118 ? 3.593 31.555 -12.124 1.00 91.38 4335 LYS D N 1
ATOM 13839 C CA . LYS D 1 118 ? 3.222 30.969 -13.420 1.00 97.68 4335 LYS D CA 1
ATOM 13840 C C . LYS D 1 118 ? 4.447 30.514 -14.229 1.00 94.12 4335 LYS D C 1
ATOM 13841 O O . LYS D 1 118 ? 4.296 30.138 -15.384 1.00 99.68 4335 LYS D O 1
ATOM 13847 N N . VAL D 1 119 ? 5.646 30.571 -13.645 1.00 88.99 4336 VAL D N 1
ATOM 13848 C CA . VAL D 1 119 ? 6.834 29.970 -14.251 1.00 87.33 4336 VAL D CA 1
ATOM 13849 C C . VAL D 1 119 ? 7.638 29.148 -13.237 1.00 85.27 4336 VAL D C 1
ATOM 13850 O O . VAL D 1 119 ? 7.424 29.224 -12.025 1.00 87.01 4336 VAL D O 1
ATOM 13854 N N . ARG D 1 120 ? 8.567 28.360 -13.757 1.00 81.63 4337 ARG D N 1
ATOM 13855 C CA . ARG D 1 120 ? 9.374 27.496 -12.932 1.00 78.32 4337 ARG D CA 1
ATOM 13856 C C . ARG D 1 120 ? 10.679 28.179 -12.569 1.00 74.68 4337 ARG D C 1
ATOM 13857 O O . ARG D 1 120 ? 11.393 28.663 -13.437 1.00 76.73 4337 ARG D O 1
ATOM 13865 N N . THR D 1 121 ? 10.991 28.185 -11.278 1.00 70.82 4338 THR D N 1
ATOM 13866 C CA . THR D 1 121 ? 12.108 28.940 -10.748 1.00 64.35 4338 THR D CA 1
ATOM 13867 C C . THR D 1 121 ? 12.974 28.113 -9.823 1.00 62.93 4338 THR D C 1
ATOM 13868 O O . THR D 1 121 ? 12.511 27.536 -8.826 1.00 59.09 4338 THR D O 1
ATOM 13872 N N . GLY D 1 122 ? 14.254 28.066 -10.167 1.00 62.22 4339 GLY D N 1
ATOM 13873 C CA . GLY D 1 122 ? 15.218 27.285 -9.406 1.00 58.39 4339 GLY D CA 1
ATOM 13874 C C . GLY D 1 122 ? 15.999 28.208 -8.512 1.00 53.91 4339 GLY D C 1
ATOM 13875 O O . GLY D 1 122 ? 15.936 29.427 -8.684 1.00 52.21 4339 GLY D O 1
ATOM 13876 N N . VAL D 1 123 ? 16.721 27.611 -7.562 1.00 49.96 4340 VAL D N 1
ATOM 13877 C CA . VAL D 1 123 ? 17.531 28.328 -6.602 1.00 47.88 4340 VAL D CA 1
ATOM 13878 C C . VAL D 1 123 ? 18.860 27.636 -6.428 1.00 48.22 4340 VAL D C 1
ATOM 13879 O O . VAL D 1 123 ? 18.922 26.409 -6.261 1.00 46.19 4340 VAL D O 1
ATOM 13883 N N . PHE D 1 124 ? 19.927 28.425 -6.415 1.00 48.30 4341 PHE D N 1
ATOM 13884 C CA . PHE D 1 124 ? 21.272 27.868 -6.448 1.00 47.96 4341 PHE D CA 1
ATOM 13885 C C . PHE D 1 124 ? 22.167 28.719 -5.605 1.00 46.67 4341 PHE D C 1
ATOM 13886 O O . PHE D 1 124 ? 22.426 29.838 -5.977 1.00 49.88 4341 PHE D O 1
ATOM 13894 N N . VAL D 1 125 ? 22.698 28.193 -4.514 1.00 45.79 4342 VAL D N 1
ATOM 13895 C CA . VAL D 1 125 ? 23.398 29.049 -3.574 1.00 44.79 4342 VAL D CA 1
ATOM 13896 C C . VAL D 1 125 ? 24.700 28.421 -3.070 1.00 44.01 4342 VAL D C 1
ATOM 13897 O O . VAL D 1 125 ? 24.730 27.236 -2.717 1.00 43.22 4342 VAL D O 1
ATOM 13901 N N . GLY D 1 126 ? 25.762 29.237 -3.008 1.00 43.77 4343 GLY D N 1
ATOM 13902 C CA . GLY D 1 126 ? 27.089 28.770 -2.599 1.00 42.18 4343 GLY D CA 1
ATOM 13903 C C . GLY D 1 126 ? 27.426 29.040 -1.154 1.00 39.98 4343 GLY D C 1
ATOM 13904 O O . GLY D 1 126 ? 27.253 30.152 -0.701 1.00 39.51 4343 GLY D O 1
ATOM 13905 N N . LEU D 1 127 ? 27.940 28.030 -0.453 1.00 39.32 4344 LEU D N 1
ATOM 13906 C CA . LEU D 1 127 ? 28.425 28.165 0.915 1.00 40.35 4344 LEU D CA 1
ATOM 13907 C C . LEU D 1 127 ? 29.660 27.336 1.158 1.00 39.57 4344 LEU D C 1
ATOM 13908 O O . LEU D 1 127 ? 29.832 26.290 0.514 1.00 40.08 4344 LEU D O 1
ATOM 13921 N N . TYR D 1 129 ? 31.308 27.357 4.737 1.00 39.46 4346 TYR D N 1
ATOM 13922 C CA . TYR D 1 129 ? 31.356 27.048 6.160 1.00 38.61 4346 TYR D CA 1
ATOM 13923 C C . TYR D 1 129 ? 29.974 26.898 6.794 1.00 37.54 4346 TYR D C 1
ATOM 13924 O O . TYR D 1 129 ? 28.973 27.442 6.314 1.00 38.83 4346 TYR D O 1
ATOM 13933 N N . GLY D 1 130 ? 29.952 26.187 7.904 1.00 36.88 4347 GLY D N 1
ATOM 13934 C CA . GLY D 1 130 ? 28.751 26.003 8.689 1.00 37.23 4347 GLY D CA 1
ATOM 13935 C C . GLY D 1 130 ? 29.136 26.022 10.149 1.00 37.80 4347 GLY D C 1
ATOM 13936 O O . GLY D 1 130 ? 28.957 25.051 10.831 1.00 40.23 4347 GLY D O 1
ATOM 13937 N N . HIS D 1 131 ? 29.644 27.136 10.638 1.00 38.60 4348 HIS D N 1
ATOM 13938 C CA . HIS D 1 131 ? 30.158 27.154 11.974 1.00 41.00 4348 HIS D CA 1
ATOM 13939 C C . HIS D 1 131 ? 29.146 27.412 13.045 1.00 40.40 4348 HIS D C 1
ATOM 13940 O O . HIS D 1 131 ? 29.417 27.081 14.225 1.00 38.83 4348 HIS D O 1
ATOM 13947 N N . TYR D 1 132 ? 27.986 27.952 12.678 1.00 39.59 4349 TYR D N 1
ATOM 13948 C CA . TYR D 1 132 ? 26.970 28.152 13.711 1.00 41.27 4349 TYR D CA 1
ATOM 13949 C C . TYR D 1 132 ? 26.645 26.844 14.427 1.00 40.88 4349 TYR D C 1
ATOM 13950 O O . TYR D 1 132 ? 26.440 26.856 15.629 1.00 41.67 4349 TYR D O 1
ATOM 13959 N N . GLN D 1 133 ? 26.659 25.718 13.713 1.00 39.51 4350 GLN D N 1
ATOM 13960 C CA . GLN D 1 133 ? 26.336 24.452 14.342 1.00 40.72 4350 GLN D CA 1
ATOM 13961 C C . GLN D 1 133 ? 27.305 24.019 15.450 1.00 40.42 4350 GLN D C 1
ATOM 13962 O O . GLN D 1 133 ? 27.034 23.047 16.166 1.00 40.18 4350 GLN D O 1
ATOM 13968 N N . LEU D 1 134 ? 28.425 24.707 15.595 1.00 39.66 4351 LEU D N 1
ATOM 13969 C CA . LEU D 1 134 ? 29.364 24.350 16.643 1.00 40.94 4351 LEU D CA 1
ATOM 13970 C C . LEU D 1 134 ? 28.886 24.869 17.990 1.00 43.46 4351 LEU D C 1
ATOM 13971 O O . LEU D 1 134 ? 29.313 24.396 19.051 1.00 42.10 4351 LEU D O 1
ATOM 13976 N N . TYR D 1 135 ? 28.026 25.883 17.951 1.00 43.05 4352 TYR D N 1
ATOM 13977 C CA . TYR D 1 135 ? 27.450 26.391 19.176 1.00 43.27 4352 TYR D CA 1
ATOM 13978 C C . TYR D 1 135 ? 26.408 25.404 19.692 1.00 42.56 4352 TYR D C 1
ATOM 13979 O O . TYR D 1 135 ? 25.553 24.977 18.928 1.00 41.16 4352 TYR D O 1
ATOM 13988 N N . GLY D 1 136 ? 26.471 25.096 20.991 1.00 43.28 4353 GLY D N 1
ATOM 13989 C CA . GLY D 1 136 ? 25.396 24.414 21.704 1.00 42.19 4353 GLY D CA 1
ATOM 13990 C C . GLY D 1 136 ? 25.551 22.917 21.788 1.00 42.41 4353 GLY D C 1
ATOM 13991 O O . GLY D 1 136 ? 24.711 22.232 22.427 1.00 43.84 4353 GLY D O 1
ATOM 13992 N N . VAL D 1 137 ? 26.627 22.405 21.184 1.00 41.66 4354 VAL D N 1
ATOM 13993 C CA . VAL D 1 137 ? 26.840 20.980 21.060 1.00 41.40 4354 VAL D CA 1
ATOM 13994 C C . VAL D 1 137 ? 26.856 20.380 22.421 1.00 42.20 4354 VAL D C 1
ATOM 13995 O O . VAL D 1 137 ? 26.110 19.467 22.670 1.00 42.53 4354 VAL D O 1
ATOM 13999 N N . GLU D 1 138 ? 27.699 20.888 23.304 1.00 45.41 4355 GLU D N 1
ATOM 14000 C CA . GLU D 1 138 ? 27.799 20.279 24.623 1.00 51.54 4355 GLU D CA 1
ATOM 14001 C C . GLU D 1 138 ? 26.471 20.267 25.396 1.00 47.17 4355 GLU D C 1
ATOM 14002 O O . GLU D 1 138 ? 26.180 19.299 26.085 1.00 44.49 4355 GLU D O 1
ATOM 14008 N N . GLU D 1 139 ? 25.656 21.300 25.252 1.00 44.38 4356 GLU D N 1
ATOM 14009 C CA . GLU D 1 139 ? 24.369 21.314 25.941 1.00 47.47 4356 GLU D CA 1
ATOM 14010 C C . GLU D 1 139 ? 23.421 20.288 25.329 1.00 45.25 4356 GLU D C 1
ATOM 14011 O O . GLU D 1 139 ? 22.714 19.596 26.048 1.00 48.07 4356 GLU D O 1
ATOM 14017 N N . ALA D 1 140 ? 23.414 20.180 24.018 1.00 42.43 4357 ALA D N 1
ATOM 14018 C CA . ALA D 1 140 ? 22.634 19.150 23.361 1.00 42.55 4357 ALA D CA 1
ATOM 14019 C C . ALA D 1 140 ? 22.982 17.766 23.867 1.00 42.07 4357 ALA D C 1
ATOM 14020 O O . ALA D 1 140 ? 22.094 16.964 24.149 1.00 45.66 4357 ALA D O 1
ATOM 14022 N N . LEU D 1 141 ? 24.269 17.488 23.999 1.00 41.90 4358 LEU D N 1
ATOM 14023 C CA . LEU D 1 141 ? 24.720 16.167 24.431 1.00 43.76 4358 LEU D CA 1
ATOM 14024 C C . LEU D 1 141 ? 24.317 15.831 25.846 1.00 44.63 4358 LEU D C 1
ATOM 14025 O O . LEU D 1 141 ? 24.008 14.678 26.141 1.00 42.92 4358 LEU D O 1
ATOM 14030 N N . ARG D 1 142 ? 24.373 16.840 26.716 1.00 47.61 4359 ARG D N 1
ATOM 14031 C CA . ARG D 1 142 ? 23.959 16.707 28.099 1.00 50.54 4359 ARG D CA 1
ATOM 14032 C C . ARG D 1 142 ? 22.470 16.655 28.208 1.00 45.45 4359 ARG D C 1
ATOM 14033 O O . ARG D 1 142 ? 22.013 16.280 29.236 1.00 44.66 4359 ARG D O 1
ATOM 14041 N N . GLY D 1 143 ? 21.728 17.037 27.173 1.00 42.15 4360 GLY D N 1
ATOM 14042 C CA . GLY D 1 143 ? 20.276 16.944 27.186 1.00 42.55 4360 GLY D CA 1
ATOM 14043 C C . GLY D 1 143 ? 19.601 18.184 27.755 1.00 45.76 4360 GLY D C 1
ATOM 14044 O O . GLY D 1 143 ? 18.390 18.222 27.910 1.00 46.63 4360 GLY D O 1
ATOM 14045 N N . THR D 1 144 ? 20.375 19.228 28.023 1.00 48.76 4361 THR D N 1
ATOM 14046 C CA . THR D 1 144 ? 19.832 20.451 28.575 1.00 49.46 4361 THR D CA 1
ATOM 14047 C C . THR D 1 144 ? 19.597 21.497 27.536 1.00 47.94 4361 THR D C 1
ATOM 14048 O O . THR D 1 144 ? 19.013 22.503 27.820 1.00 52.23 4361 THR D O 1
ATOM 14052 N N . GLY D 1 145 ? 20.050 21.277 26.326 1.00 48.40 4362 GLY D N 1
ATOM 14053 C CA . GLY D 1 145 ? 19.757 22.215 25.212 1.00 47.97 4362 GLY D CA 1
ATOM 14054 C C . GLY D 1 145 ? 19.428 21.444 23.934 1.00 46.11 4362 GLY D C 1
ATOM 14055 O O . GLY D 1 145 ? 19.641 20.220 23.853 1.00 47.25 4362 GLY D O 1
ATOM 14056 N N . ALA D 1 146 ? 18.883 22.144 22.945 1.00 46.85 4363 ALA D N 1
ATOM 14057 C CA . ALA D 1 146 ? 18.683 21.552 21.602 1.00 46.19 4363 ALA D CA 1
ATOM 14058 C C . ALA D 1 146 ? 19.822 21.907 20.609 1.00 45.12 4363 ALA D C 1
ATOM 14059 O O . ALA D 1 146 ? 20.422 22.989 20.665 1.00 41.91 4363 ALA D O 1
ATOM 14061 N N . ALA D 1 147 ? 20.125 20.974 19.717 1.00 43.78 4364 ALA D N 1
ATOM 14062 C CA . ALA D 1 147 ? 21.196 21.198 18.755 1.00 44.65 4364 ALA D CA 1
ATOM 14063 C C . ALA D 1 147 ? 20.858 22.341 17.790 1.00 44.22 4364 ALA D C 1
ATOM 14064 O O . ALA D 1 147 ? 19.710 22.554 17.452 1.00 45.55 4364 ALA D O 1
ATOM 14066 N N . THR D 1 148 ? 21.888 23.070 17.379 1.00 43.68 4365 THR D N 1
ATOM 14067 C CA . THR D 1 148 ? 21.801 24.015 16.285 1.00 42.70 4365 THR D CA 1
ATOM 14068 C C . THR D 1 148 ? 22.130 23.319 14.965 1.00 41.40 4365 THR D C 1
ATOM 14069 O O . THR D 1 148 ? 22.775 22.274 14.961 1.00 39.92 4365 THR D O 1
ATOM 14073 N N . SER D 1 149 ? 21.719 23.963 13.872 1.00 40.87 4366 SER D N 1
ATOM 14074 C CA . SER D 1 149 ? 21.869 23.488 12.516 1.00 43.26 4366 SER D CA 1
ATOM 14075 C C . SER D 1 149 ? 22.518 24.556 11.548 1.00 43.94 4366 SER D C 1
ATOM 14076 O O . SER D 1 149 ? 22.149 25.744 11.512 1.00 43.94 4366 SER D O 1
ATOM 14079 N N . SER D 1 150 ? 23.477 24.117 10.758 1.00 43.79 4367 SER D N 1
ATOM 14080 C CA . SER D 1 150 ? 24.059 24.924 9.684 1.00 45.34 4367 SER D CA 1
ATOM 14081 C C . SER D 1 150 ? 23.887 24.158 8.371 1.00 45.81 4367 SER D C 1
ATOM 14082 O O . SER D 1 150 ? 24.720 24.250 7.485 1.00 46.88 4367 SER D O 1
ATOM 14085 N N . SER D 1 151 ? 22.803 23.401 8.229 1.00 43.76 4368 SER D N 1
ATOM 14086 C CA . SER D 1 151 ? 22.577 22.671 6.993 1.00 41.68 4368 SER D CA 1
ATOM 14087 C C . SER D 1 151 ? 22.664 23.547 5.742 1.00 43.05 4368 SER D C 1
ATOM 14088 O O . SER D 1 151 ? 21.953 24.538 5.635 1.00 45.57 4368 SER D O 1
ATOM 14091 N N . TYR D 1 152 ? 23.483 23.135 4.777 1.00 42.90 4369 TYR D N 1
ATOM 14092 C CA . TYR D 1 152 ? 23.619 23.869 3.519 1.00 42.92 4369 TYR D CA 1
ATOM 14093 C C . TYR D 1 152 ? 22.381 23.762 2.664 1.00 43.00 4369 TYR D C 1
ATOM 14094 O O . TYR D 1 152 ? 21.911 24.755 2.135 1.00 41.07 4369 TYR D O 1
ATOM 14103 N N . ALA D 1 153 ? 21.859 22.555 2.496 1.00 41.64 4370 ALA D N 1
ATOM 14104 C CA . ALA D 1 153 ? 20.625 22.418 1.706 1.00 44.39 4370 ALA D CA 1
ATOM 14105 C C . ALA D 1 153 ? 19.464 23.310 2.247 1.00 44.30 4370 ALA D C 1
ATOM 14106 O O . ALA D 1 153 ? 18.694 23.895 1.490 1.00 43.98 4370 ALA D O 1
ATOM 14108 N N . SER D 1 154 ? 19.371 23.434 3.553 1.00 43.00 4371 SER D N 1
ATOM 14109 C CA . SER D 1 154 ? 18.249 24.147 4.150 1.00 45.57 4371 SER D CA 1
ATOM 14110 C C . SER D 1 154 ? 18.204 25.620 3.714 1.00 44.80 4371 SER D C 1
ATOM 14111 O O . SER D 1 154 ? 17.138 26.156 3.454 1.00 45.28 4371 SER D O 1
ATOM 14114 N N . VAL D 1 155 ? 19.364 26.251 3.585 1.00 42.14 4372 VAL D N 1
ATOM 14115 C CA . VAL D 1 155 ? 19.446 27.598 3.033 1.00 42.66 4372 VAL D CA 1
ATOM 14116 C C . VAL D 1 155 ? 18.692 27.730 1.704 1.00 44.82 4372 VAL D C 1
ATOM 14117 O O . VAL D 1 155 ? 17.922 28.662 1.494 1.00 47.29 4372 VAL D O 1
ATOM 14121 N N . ALA D 1 156 ? 18.944 26.798 0.793 1.00 45.43 4373 ALA D N 1
ATOM 14122 C CA . ALA D 1 156 ? 18.237 26.762 -0.481 1.00 43.89 4373 ALA D CA 1
ATOM 14123 C C . ALA D 1 156 ? 16.803 26.208 -0.355 1.00 42.96 4373 ALA D C 1
ATOM 14124 O O . ALA D 1 156 ? 15.921 26.689 -1.042 1.00 44.38 4373 ALA D O 1
ATOM 14126 N N . ASN D 1 157 ? 16.583 25.172 0.450 1.00 41.11 4374 ASN D N 1
ATOM 14127 C CA . ASN D 1 157 ? 15.264 24.564 0.525 1.00 42.95 4374 ASN D CA 1
ATOM 14128 C C . ASN D 1 157 ? 14.242 25.559 1.141 1.00 45.73 4374 ASN D C 1
ATOM 14129 O O . ASN D 1 157 ? 13.075 25.612 0.751 1.00 46.19 4374 ASN D O 1
ATOM 14134 N N . ARG D 1 158 ? 14.707 26.395 2.062 1.00 47.01 4375 ARG D N 1
ATOM 14135 C CA . ARG D 1 158 ? 13.836 27.310 2.727 1.00 48.96 4375 ARG D CA 1
ATOM 14136 C C . ARG D 1 158 ? 13.383 28.451 1.846 1.00 49.72 4375 ARG D C 1
ATOM 14137 O O . ARG D 1 158 ? 12.219 28.861 1.907 1.00 52.26 4375 ARG D O 1
ATOM 14145 N N . VAL D 1 159 ? 14.301 28.998 1.071 1.00 48.85 4376 VAL D N 1
ATOM 14146 C CA . VAL D 1 159 ? 13.942 29.951 0.043 1.00 49.08 4376 VAL D CA 1
ATOM 14147 C C . VAL D 1 159 ? 12.977 29.286 -0.938 1.00 49.26 4376 VAL D C 1
ATOM 14148 O O . VAL D 1 159 ? 11.909 29.780 -1.204 1.00 49.82 4376 VAL D O 1
ATOM 14152 N N . SER D 1 160 ? 13.346 28.135 -1.467 1.00 50.13 4377 SER D N 1
ATOM 14153 C CA . SER D 1 160 ? 12.460 27.431 -2.378 1.00 52.31 4377 SER D CA 1
ATOM 14154 C C . SER D 1 160 ? 11.060 27.205 -1.789 1.00 55.96 4377 SER D C 1
ATOM 14155 O O . SER D 1 160 ? 10.060 27.322 -2.481 1.00 57.34 4377 SER D O 1
ATOM 14158 N N . TYR D 1 161 ? 10.998 26.862 -0.516 1.00 59.41 4378 TYR D N 1
ATOM 14159 C CA . TYR D 1 161 ? 9.714 26.647 0.129 1.00 63.40 4378 TYR D CA 1
ATOM 14160 C C . TYR D 1 161 ? 8.915 27.915 0.263 1.00 58.70 4378 TYR D C 1
ATOM 14161 O O . TYR D 1 161 ? 7.738 27.912 -0.006 1.00 58.18 4378 TYR D O 1
ATOM 14170 N N . PHE D 1 162 ? 9.563 28.969 0.731 1.00 54.01 4379 PHE D N 1
ATOM 14171 C CA . PHE D 1 162 ? 8.889 30.186 1.076 1.00 54.15 4379 PHE D CA 1
ATOM 14172 C C . PHE D 1 162 ? 8.412 30.966 -0.154 1.00 57.73 4379 PHE D C 1
ATOM 14173 O O . PHE D 1 162 ? 7.307 31.523 -0.159 1.00 60.29 4379 PHE D O 1
ATOM 14181 N N . PHE D 1 163 ? 9.246 31.008 -1.183 1.00 59.12 4380 PHE D N 1
ATOM 14182 C CA . PHE D 1 163 ? 8.976 31.781 -2.389 1.00 62.75 4380 PHE D CA 1
ATOM 14183 C C . PHE D 1 163 ? 8.246 30.948 -3.458 1.00 65.65 4380 PHE D C 1
ATOM 14184 O O . PHE D 1 163 ? 8.082 31.372 -4.599 1.00 67.56 4380 PHE D O 1
ATOM 14192 N N . ASP D 1 164 ? 7.808 29.757 -3.078 1.00 65.06 4381 ASP D N 1
ATOM 14193 C CA . ASP D 1 164 ? 7.130 28.836 -3.987 1.00 67.45 4381 ASP D CA 1
ATOM 14194 C C . ASP D 1 164 ? 7.875 28.588 -5.325 1.00 69.25 4381 ASP D C 1
ATOM 14195 O O . ASP D 1 164 ? 7.262 28.426 -6.381 1.00 69.99 4381 ASP D O 1
ATOM 14200 N N . PHE D 1 165 ? 9.201 28.507 -5.235 1.00 68.50 4382 PHE D N 1
ATOM 14201 C CA . PHE D 1 165 ? 10.067 28.201 -6.358 1.00 63.31 4382 PHE D CA 1
ATOM 14202 C C . PHE D 1 165 ? 10.215 26.698 -6.494 1.00 59.23 4382 PHE D C 1
ATOM 14203 O O . PHE D 1 165 ? 10.894 26.110 -5.691 1.00 61.88 4382 PHE D O 1
ATOM 14211 N N . ASP D 1 166 ? 9.612 26.074 -7.503 1.00 58.54 4383 ASP D N 1
ATOM 14212 C CA . ASP D 1 166 ? 9.663 24.603 -7.635 1.00 56.89 4383 ASP D CA 1
ATOM 14213 C C . ASP D 1 166 ? 10.582 24.100 -8.736 1.00 56.27 4383 ASP D C 1
ATOM 14214 O O . ASP D 1 166 ? 10.436 22.973 -9.237 1.00 54.68 4383 ASP D O 1
ATOM 14219 N N . GLY D 1 167 ? 11.568 24.924 -9.079 1.00 56.49 4384 GLY D N 1
ATOM 14220 C CA . GLY D 1 167 ? 12.697 24.456 -9.869 1.00 55.24 4384 GLY D CA 1
ATOM 14221 C C . GLY D 1 167 ? 13.640 23.627 -9.009 1.00 53.77 4384 GLY D C 1
ATOM 14222 O O . GLY D 1 167 ? 13.298 23.202 -7.912 1.00 54.10 4384 GLY D O 1
ATOM 14223 N N . PRO D 1 168 ? 14.837 23.366 -9.510 1.00 51.79 4385 PRO D N 1
ATOM 14224 C CA . PRO D 1 168 ? 15.864 22.820 -8.616 1.00 49.29 4385 PRO D CA 1
ATOM 14225 C C . PRO D 1 168 ? 16.129 23.711 -7.391 1.00 48.74 4385 PRO D C 1
ATOM 14226 O O . PRO D 1 168 ? 15.999 24.937 -7.461 1.00 46.53 4385 PRO D O 1
ATOM 14230 N N . SER D 1 169 ? 16.442 23.068 -6.267 1.00 49.53 4386 SER D N 1
ATOM 14231 C CA . SER D 1 169 ? 16.891 23.757 -5.051 1.00 48.12 4386 SER D CA 1
ATOM 14232 C C . SER D 1 169 ? 18.194 23.093 -4.566 1.00 46.71 4386 SER D C 1
ATOM 14233 O O . SER D 1 169 ? 18.199 21.992 -4.009 1.00 44.30 4386 SER D O 1
ATOM 14236 N N . ILE D 1 170 ? 19.303 23.761 -4.840 1.00 45.41 4387 ILE D N 1
ATOM 14237 C CA . ILE D 1 170 ? 20.588 23.167 -4.674 1.00 44.31 4387 ILE D CA 1
ATOM 14238 C C . ILE D 1 170 ? 21.491 24.109 -3.936 1.00 45.16 4387 ILE D C 1
ATOM 14239 O O . ILE D 1 170 ? 21.512 25.325 -4.203 1.00 46.68 4387 ILE D O 1
ATOM 14244 N N . ALA D 1 171 ? 22.217 23.551 -2.981 1.00 42.89 4388 ALA D N 1
ATOM 14245 C CA . ALA D 1 171 ? 23.316 24.259 -2.380 1.00 44.35 4388 ALA D CA 1
ATOM 14246 C C . ALA D 1 171 ? 24.636 23.619 -2.771 1.00 43.66 4388 ALA D C 1
ATOM 14247 O O . ALA D 1 171 ? 24.747 22.397 -2.932 1.00 41.63 4388 ALA D O 1
ATOM 14249 N N . LEU D 1 172 ? 25.663 24.439 -2.891 1.00 44.72 4389 LEU D N 1
ATOM 14250 C CA . LEU D 1 172 ? 26.939 23.900 -3.297 1.00 45.38 4389 LEU D CA 1
ATOM 14251 C C . LEU D 1 172 ? 28.123 24.581 -2.643 1.00 45.28 4389 LEU D C 1
ATOM 14252 O O . LEU D 1 172 ? 28.028 25.718 -2.199 1.00 44.81 4389 LEU D O 1
ATOM 14257 N N . ASP D 1 173 ? 29.222 23.838 -2.544 1.00 45.01 4390 ASP D N 1
ATOM 14258 C CA . ASP D 1 173 ? 30.454 24.311 -1.955 1.00 44.18 4390 ASP D CA 1
ATOM 14259 C C . ASP D 1 173 ? 31.574 23.968 -2.938 1.00 43.37 4390 ASP D C 1
ATOM 14260 O O . ASP D 1 173 ? 31.874 22.810 -3.152 1.00 44.79 4390 ASP D O 1
ATOM 14265 N N . THR D 1 174 ? 32.165 24.986 -3.539 1.00 43.00 4391 THR D N 1
ATOM 14266 C CA . THR D 1 174 ? 33.447 24.873 -4.189 1.00 40.90 4391 THR D CA 1
ATOM 14267 C C . THR D 1 174 ? 34.422 25.863 -3.534 1.00 42.23 4391 THR D C 1
ATOM 14268 O O . THR D 1 174 ? 35.380 26.296 -4.155 1.00 45.54 4391 THR D O 1
ATOM 14280 N N . CYS D 1 176 ? 35.918 29.236 -2.305 1.00 44.19 4393 CYS D N 1
ATOM 14281 C CA . CYS D 1 176 ? 35.919 30.671 -2.736 1.00 46.09 4393 CYS D CA 1
ATOM 14282 C C . CYS D 1 176 ? 35.158 30.963 -4.025 1.00 44.29 4393 CYS D C 1
ATOM 14283 O O . CYS D 1 176 ? 34.697 32.098 -4.245 1.00 47.32 4393 CYS D O 1
ATOM 14286 N N . SER D 1 177 ? 34.976 29.945 -4.850 1.00 42.83 4394 SER D N 1
ATOM 14287 C CA . SER D 1 177 ? 34.291 30.093 -6.130 1.00 41.93 4394 SER D CA 1
ATOM 14288 C C . SER D 1 177 ? 32.816 29.738 -6.056 1.00 42.80 4394 SER D C 1
ATOM 14289 O O . SER D 1 177 ? 32.103 29.808 -7.089 1.00 43.96 4394 SER D O 1
ATOM 14292 N N . SER D 1 178 ? 32.347 29.352 -4.868 1.00 40.70 4395 SER D N 1
ATOM 14293 C CA . SER D 1 178 ? 30.998 28.803 -4.744 1.00 42.51 4395 SER D CA 1
ATOM 14294 C C . SER D 1 178 ? 29.944 29.695 -5.385 1.00 45.09 4395 SER D C 1
ATOM 14295 O O . SER D 1 178 ? 29.057 29.186 -6.041 1.00 45.56 4395 SER D O 1
ATOM 14298 N N . SER D 1 179 ? 30.050 31.011 -5.212 1.00 48.50 4396 SER D N 1
ATOM 14299 C CA . SER D 1 179 ? 29.077 31.953 -5.796 1.00 53.08 4396 SER D CA 1
ATOM 14300 C C . SER D 1 179 ? 28.999 31.859 -7.322 1.00 52.71 4396 SER D C 1
ATOM 14301 O O . SER D 1 179 ? 27.908 31.824 -7.909 1.00 49.99 4396 SER D O 1
ATOM 14304 N N . LEU D 1 180 ? 30.160 31.829 -7.968 1.00 53.02 4397 LEU D N 1
ATOM 14305 C CA . LEU D 1 180 ? 30.186 31.773 -9.436 1.00 52.96 4397 LEU D CA 1
ATOM 14306 C C . LEU D 1 180 ? 29.886 30.377 -9.964 1.00 50.93 4397 LEU D C 1
ATOM 14307 O O . LEU D 1 180 ? 29.264 30.214 -11.018 1.00 52.53 4397 LEU D O 1
ATOM 14312 N N . THR D 1 181 ? 30.324 29.373 -9.233 1.00 46.26 4398 THR D N 1
ATOM 14313 C CA . THR D 1 181 ? 29.905 28.044 -9.542 1.00 47.25 4398 THR D CA 1
ATOM 14314 C C . THR D 1 181 ? 28.357 27.964 -9.544 1.00 49.40 4398 THR D C 1
ATOM 14315 O O . THR D 1 181 ? 27.760 27.287 -10.374 1.00 51.79 4398 THR D O 1
ATOM 14319 N N . ALA D 1 182 ? 27.708 28.648 -8.612 1.00 50.20 4399 ALA D N 1
ATOM 14320 C CA . ALA D 1 182 ? 26.244 28.670 -8.541 1.00 50.42 4399 ALA D CA 1
ATOM 14321 C C . ALA D 1 182 ? 25.660 29.389 -9.743 1.00 52.75 4399 ALA D C 1
ATOM 14322 O O . ALA D 1 182 ? 24.644 28.961 -10.327 1.00 53.38 4399 ALA D O 1
ATOM 14324 N N . LEU D 1 183 ? 26.275 30.511 -10.092 1.00 52.32 4400 LEU D N 1
ATOM 14325 C CA . LEU D 1 183 ? 25.812 31.260 -11.240 1.00 54.50 4400 LEU D CA 1
ATOM 14326 C C . LEU D 1 183 ? 25.905 30.407 -12.500 1.00 56.82 4400 LEU D C 1
ATOM 14327 O O . LEU D 1 183 ? 24.997 30.407 -13.337 1.00 59.16 4400 LEU D O 1
ATOM 14332 N N . HIS D 1 184 ? 27.014 29.686 -12.628 1.00 52.07 4401 HIS D N 1
ATOM 14333 C CA . HIS D 1 184 ? 27.211 28.790 -13.733 1.00 51.25 4401 HIS D CA 1
ATOM 14334 C C . HIS D 1 184 ? 26.091 27.758 -13.800 1.00 51.14 4401 HIS D C 1
ATOM 14335 O O . HIS D 1 184 ? 25.377 27.677 -14.781 1.00 56.66 4401 HIS D O 1
ATOM 14342 N N . LEU D 1 185 ? 25.909 26.991 -12.746 1.00 51.27 4402 LEU D N 1
ATOM 14343 C CA . LEU D 1 185 ? 24.910 25.921 -12.749 1.00 50.64 4402 LEU D CA 1
ATOM 14344 C C . LEU D 1 185 ? 23.492 26.422 -12.986 1.00 50.26 4402 LEU D C 1
ATOM 14345 O O . LEU D 1 185 ? 22.702 25.762 -13.623 1.00 50.33 4402 LEU D O 1
ATOM 14350 N N . ALA D 1 186 ? 23.167 27.579 -12.437 1.00 50.71 4403 ALA D N 1
ATOM 14351 C CA . ALA D 1 186 ? 21.901 28.218 -12.713 1.00 53.09 4403 ALA D CA 1
ATOM 14352 C C . ALA D 1 186 ? 21.704 28.493 -14.210 1.00 55.06 4403 ALA D C 1
ATOM 14353 O O . ALA D 1 186 ? 20.637 28.242 -14.790 1.00 52.36 4403 ALA D O 1
ATOM 14355 N N . CYS D 1 187 ? 22.727 29.053 -14.833 1.00 58.38 4404 CYS D N 1
ATOM 14356 C CA . CYS D 1 187 ? 22.585 29.382 -16.230 1.00 61.38 4404 CYS D CA 1
ATOM 14357 C C . CYS D 1 187 ? 22.290 28.081 -16.936 1.00 62.00 4404 CYS D C 1
ATOM 14358 O O . CYS D 1 187 ? 21.313 28.002 -17.679 1.00 64.33 4404 CYS D O 1
ATOM 14361 N N . ARG D 1 188 ? 23.066 27.043 -16.638 1.00 60.70 4405 ARG D N 1
ATOM 14362 C CA . ARG D 1 188 ? 22.942 25.801 -17.381 1.00 65.35 4405 ARG D CA 1
ATOM 14363 C C . ARG D 1 188 ? 21.583 25.188 -17.169 1.00 65.58 4405 ARG D C 1
ATOM 14364 O O . ARG D 1 188 ? 21.035 24.599 -18.081 1.00 73.58 4405 ARG D O 1
ATOM 14372 N N . ALA D 1 189 ? 21.024 25.350 -15.977 1.00 63.73 4406 ALA D N 1
ATOM 14373 C CA . ALA D 1 189 ? 19.678 24.887 -15.682 1.00 61.10 4406 ALA D CA 1
ATOM 14374 C C . ALA D 1 189 ? 18.611 25.588 -16.518 1.00 60.41 4406 ALA D C 1
ATOM 14375 O O . ALA D 1 189 ? 17.657 24.971 -16.980 1.00 60.31 4406 ALA D O 1
ATOM 14377 N N . ILE D 1 190 ? 18.753 26.890 -16.687 1.00 62.68 4407 ILE D N 1
ATOM 14378 C CA . ILE D 1 190 ? 17.844 27.629 -17.565 1.00 63.85 4407 ILE D CA 1
ATOM 14379 C C . ILE D 1 190 ? 17.965 27.150 -19.022 1.00 66.27 4407 ILE D C 1
ATOM 14380 O O . ILE D 1 190 ? 16.956 26.791 -19.619 1.00 66.34 4407 ILE D O 1
ATOM 14385 N N . ARG D 1 191 ? 19.192 27.100 -19.562 1.00 68.22 4408 ARG D N 1
ATOM 14386 C CA . ARG D 1 191 ? 19.437 26.643 -20.944 1.00 70.87 4408 ARG D CA 1
ATOM 14387 C C . ARG D 1 191 ? 18.947 25.223 -21.190 1.00 72.53 4408 ARG D C 1
ATOM 14388 O O . ARG D 1 191 ? 18.530 24.909 -22.285 1.00 71.86 4408 ARG D O 1
ATOM 14396 N N . ASP D 1 192 ? 18.983 24.353 -20.189 1.00 74.49 4409 ASP D N 1
ATOM 14397 C CA . ASP D 1 192 ? 18.566 22.969 -20.425 1.00 76.62 4409 ASP D CA 1
ATOM 14398 C C . ASP D 1 192 ? 17.136 22.713 -19.982 1.00 73.64 4409 ASP D C 1
ATOM 14399 O O . ASP D 1 192 ? 16.734 21.574 -19.838 1.00 75.58 4409 ASP D O 1
ATOM 14404 N N . GLY D 1 193 ? 16.363 23.764 -19.764 1.00 68.53 4410 GLY D N 1
ATOM 14405 C CA . GLY D 1 193 ? 14.961 23.593 -19.440 1.00 69.14 4410 GLY D CA 1
ATOM 14406 C C . GLY D 1 193 ? 14.602 23.071 -18.063 1.00 68.54 4410 GLY D C 1
ATOM 14407 O O . GLY D 1 193 ? 13.434 22.781 -17.828 1.00 72.16 4410 GLY D O 1
ATOM 14408 N N . ASP D 1 194 ? 15.560 22.960 -17.138 1.00 66.91 4411 ASP D N 1
ATOM 14409 C CA . ASP D 1 194 ? 15.234 22.542 -15.754 1.00 64.81 4411 ASP D CA 1
ATOM 14410 C C . ASP D 1 194 ? 14.358 23.584 -15.117 1.00 63.50 4411 ASP D C 1
ATOM 14411 O O . ASP D 1 194 ? 13.560 23.251 -14.262 1.00 58.95 4411 ASP D O 1
ATOM 14416 N N . CYS D 1 195 ? 14.542 24.845 -15.516 1.00 66.56 4412 CYS D N 1
ATOM 14417 C CA . CYS D 1 195 ? 13.670 25.947 -15.089 1.00 69.65 4412 CYS D CA 1
ATOM 14418 C C . CYS D 1 195 ? 13.791 27.178 -16.014 1.00 71.26 4412 CYS D C 1
ATOM 14419 O O . CYS D 1 195 ? 14.639 27.203 -16.900 1.00 69.70 4412 CYS D O 1
ATOM 14422 N N . GLU D 1 196 ? 12.936 28.181 -15.816 1.00 75.32 4413 GLU D N 1
ATOM 14423 C CA . GLU D 1 196 ? 12.943 29.398 -16.661 1.00 80.27 4413 GLU D CA 1
ATOM 14424 C C . GLU D 1 196 ? 13.618 30.595 -15.979 1.00 79.55 4413 GLU D C 1
ATOM 14425 O O . GLU D 1 196 ? 14.361 31.343 -16.611 1.00 87.46 4413 GLU D O 1
ATOM 14431 N N . VAL D 1 197 ? 13.327 30.802 -14.701 1.00 77.81 4414 VAL D N 1
ATOM 14432 C CA . VAL D 1 197 ? 13.985 31.836 -13.909 1.00 70.20 4414 VAL D CA 1
ATOM 14433 C C . VAL D 1 197 ? 14.798 31.130 -12.842 1.00 68.13 4414 VAL D C 1
ATOM 14434 O O . VAL D 1 197 ? 14.494 29.990 -12.455 1.00 70.51 4414 VAL D O 1
ATOM 14438 N N . ALA D 1 198 ? 15.872 31.762 -12.402 1.00 62.95 4415 ALA D N 1
ATOM 14439 C CA . ALA D 1 198 ? 16.714 31.116 -11.414 1.00 59.16 4415 ALA D CA 1
ATOM 14440 C C . ALA D 1 198 ? 17.306 32.154 -10.495 1.00 56.78 4415 ALA D C 1
ATOM 14441 O O . ALA D 1 198 ? 17.577 33.273 -10.902 1.00 55.86 4415 ALA D O 1
ATOM 14443 N N . VAL D 1 199 ? 17.442 31.777 -9.235 1.00 52.92 4416 VAL D N 1
ATOM 14444 C CA . VAL D 1 199 ? 18.152 32.581 -8.295 1.00 52.95 4416 VAL D CA 1
ATOM 14445 C C . VAL D 1 199 ? 19.502 31.940 -8.068 1.00 50.45 4416 VAL D C 1
ATOM 14446 O O . VAL D 1 199 ? 19.587 30.769 -7.758 1.00 51.73 4416 VAL D O 1
ATOM 14450 N N . ALA D 1 200 ? 20.541 32.734 -8.238 1.00 51.50 4417 ALA D N 1
ATOM 14451 C CA . ALA D 1 200 ? 21.903 32.351 -7.973 1.00 52.11 4417 ALA D CA 1
ATOM 14452 C C . ALA D 1 200 ? 22.462 33.308 -6.942 1.00 53.89 4417 ALA D C 1
ATOM 14453 O O . ALA D 1 200 ? 22.364 34.543 -7.100 1.00 54.34 4417 ALA D O 1
ATOM 14455 N N . GLY D 1 201 ? 23.084 32.748 -5.909 1.00 54.99 4418 GLY D N 1
ATOM 14456 C CA . GLY D 1 201 ? 23.711 33.569 -4.879 1.00 56.53 4418 GLY D CA 1
ATOM 14457 C C . GLY D 1 201 ? 24.756 32.855 -4.060 1.00 53.45 4418 GLY D C 1
ATOM 14458 O O . GLY D 1 201 ? 25.034 31.691 -4.277 1.00 52.83 4418 GLY D O 1
ATOM 14459 N N . GLY D 1 202 ? 25.314 33.577 -3.097 1.00 50.60 4419 GLY D N 1
ATOM 14460 C CA . GLY D 1 202 ? 26.245 33.011 -2.152 1.00 47.38 4419 GLY D CA 1
ATOM 14461 C C . GLY D 1 202 ? 26.164 33.767 -0.863 1.00 44.97 4419 GLY D C 1
ATOM 14462 O O . GLY D 1 202 ? 25.742 34.895 -0.845 1.00 44.01 4419 GLY D O 1
ATOM 14463 N N . VAL D 1 203 ? 26.597 33.145 0.213 1.00 43.56 4420 VAL D N 1
ATOM 14464 C CA . VAL D 1 203 ? 26.528 33.764 1.507 1.00 45.59 4420 VAL D CA 1
ATOM 14465 C C . VAL D 1 203 ? 27.632 33.207 2.396 1.00 43.87 4420 VAL D C 1
ATOM 14466 O O . VAL D 1 203 ? 28.101 32.118 2.160 1.00 46.79 4420 VAL D O 1
ATOM 14470 N N . ASN D 1 204 ? 28.058 33.980 3.386 1.00 43.51 4421 ASN D N 1
ATOM 14471 C CA . ASN D 1 204 ? 29.108 33.598 4.291 1.00 43.52 4421 ASN D CA 1
ATOM 14472 C C . ASN D 1 204 ? 29.051 34.493 5.520 1.00 46.56 4421 ASN D C 1
ATOM 14473 O O . ASN D 1 204 ? 29.074 35.719 5.405 1.00 48.49 4421 ASN D O 1
ATOM 14478 N N . VAL D 1 205 ? 28.934 33.871 6.691 1.00 47.88 4422 VAL D N 1
ATOM 14479 C CA . VAL D 1 205 ? 28.979 34.559 7.974 1.00 48.14 4422 VAL D CA 1
ATOM 14480 C C . VAL D 1 205 ? 30.095 33.987 8.832 1.00 48.15 4422 VAL D C 1
ATOM 14481 O O . VAL D 1 205 ? 30.283 32.784 8.884 1.00 50.68 4422 VAL D O 1
ATOM 14485 N N . SER D 1 206 ? 30.837 34.860 9.500 1.00 51.70 4423 SER D N 1
ATOM 14486 C CA . SER D 1 206 ? 31.931 34.450 10.376 1.00 52.79 4423 SER D CA 1
ATOM 14487 C C . SER D 1 206 ? 31.394 34.391 11.796 1.00 52.20 4423 SER D C 1
ATOM 14488 O O . SER D 1 206 ? 31.669 35.258 12.602 1.00 55.25 4423 SER D O 1
ATOM 14491 N N . SER D 1 207 ? 30.635 33.360 12.110 1.00 49.45 4424 SER D N 1
ATOM 14492 C CA . SER D 1 207 ? 29.907 33.337 13.358 1.00 46.33 4424 SER D CA 1
ATOM 14493 C C . SER D 1 207 ? 30.696 32.757 14.520 1.00 46.32 4424 SER D C 1
ATOM 14494 O O . SER D 1 207 ? 30.244 32.862 15.669 1.00 45.50 4424 SER D O 1
ATOM 14497 N N . HIS D 1 208 ? 31.851 32.146 14.254 1.00 45.62 4425 HIS D N 1
ATOM 14498 C CA . HIS D 1 208 ? 32.551 31.395 15.292 1.00 45.07 4425 HIS D CA 1
ATOM 14499 C C . HIS D 1 208 ? 34.053 31.571 15.163 1.00 45.64 4425 HIS D C 1
ATOM 14500 O O . HIS D 1 208 ? 34.564 31.656 14.052 1.00 48.89 4425 HIS D O 1
ATOM 14507 N N . PRO D 1 209 ? 34.767 31.653 16.295 1.00 46.55 4426 PRO D N 1
ATOM 14508 C CA . PRO D 1 209 ? 36.205 31.911 16.308 1.00 47.78 4426 PRO D CA 1
ATOM 14509 C C . PRO D 1 209 ? 37.040 30.803 15.776 1.00 48.43 4426 PRO D C 1
ATOM 14510 O O . PRO D 1 209 ? 38.187 31.007 15.421 1.00 50.61 4426 PRO D O 1
ATOM 14514 N N . LEU D 1 210 ? 36.486 29.616 15.721 1.00 51.18 4427 LEU D N 1
ATOM 14515 C CA . LEU D 1 210 ? 37.221 28.464 15.221 1.00 51.37 4427 LEU D CA 1
ATOM 14516 C C . LEU D 1 210 ? 37.818 28.785 13.839 1.00 49.36 4427 LEU D C 1
ATOM 14517 O O . LEU D 1 210 ? 38.934 28.425 13.550 1.00 49.68 4427 LEU D O 1
ATOM 14522 N N . LYS D 1 211 ? 37.088 29.513 13.011 1.00 48.69 4428 LYS D N 1
ATOM 14523 C CA . LYS D 1 211 ? 37.536 29.787 11.653 1.00 48.92 4428 LYS D CA 1
ATOM 14524 C C . LYS D 1 211 ? 38.874 30.489 11.630 1.00 51.76 4428 LYS D C 1
ATOM 14525 O O . LYS D 1 211 ? 39.712 30.194 10.788 1.00 53.47 4428 LYS D O 1
ATOM 14531 N N . TYR D 1 212 ? 39.034 31.453 12.538 1.00 51.60 4429 TYR D N 1
ATOM 14532 C CA . TYR D 1 212 ? 40.245 32.238 12.662 1.00 50.71 4429 TYR D CA 1
ATOM 14533 C C . TYR D 1 212 ? 41.402 31.376 13.167 1.00 52.33 4429 TYR D C 1
ATOM 14534 O O . TYR D 1 212 ? 42.525 31.551 12.742 1.00 56.53 4429 TYR D O 1
ATOM 14543 N N . LEU D 1 213 ? 41.142 30.415 14.036 1.00 55.51 4430 LEU D N 1
ATOM 14544 C CA . LEU D 1 213 ? 42.202 29.493 14.465 1.00 56.91 4430 LEU D CA 1
ATOM 14545 C C . LEU D 1 213 ? 42.657 28.542 13.351 1.00 56.27 4430 LEU D C 1
ATOM 14546 O O . LEU D 1 213 ? 43.860 28.272 13.239 1.00 54.61 4430 LEU D O 1
ATOM 14551 N N . GLN D 1 214 ? 41.691 28.014 12.576 1.00 55.28 4431 GLN D N 1
ATOM 14552 C CA . GLN D 1 214 ? 41.964 27.090 11.461 1.00 54.44 4431 GLN D CA 1
ATOM 14553 C C . GLN D 1 214 ? 42.819 27.826 10.462 1.00 51.39 4431 GLN D C 1
ATOM 14554 O O . GLN D 1 214 ? 43.902 27.400 10.111 1.00 48.69 4431 GLN D O 1
ATOM 14560 N N . LEU D 1 215 ? 42.293 28.943 10.004 1.00 50.07 4432 LEU D N 1
ATOM 14561 C CA . LEU D 1 215 ? 42.975 29.748 9.028 1.00 53.07 4432 LEU D CA 1
ATOM 14562 C C . LEU D 1 215 ? 44.357 30.164 9.464 1.00 55.63 4432 LEU D C 1
ATOM 14563 O O . LEU D 1 215 ? 45.259 30.197 8.641 1.00 60.73 4432 LEU D O 1
ATOM 14568 N N . ALA D 1 216 ? 44.528 30.493 10.738 1.00 55.98 4433 ALA D N 1
ATOM 14569 C CA . ALA D 1 216 ? 45.834 30.935 11.229 1.00 58.68 4433 ALA D CA 1
ATOM 14570 C C . ALA D 1 216 ? 46.844 29.802 11.249 1.00 57.99 4433 ALA D C 1
ATOM 14571 O O . ALA D 1 216 ? 48.025 30.008 10.975 1.00 62.04 4433 ALA D O 1
ATOM 14573 N N . LYS D 1 217 ? 46.380 28.607 11.565 1.00 56.51 4434 LYS D N 1
ATOM 14574 C CA . LYS D 1 217 ? 47.250 27.455 11.636 1.00 57.68 4434 LYS D CA 1
ATOM 14575 C C . LYS D 1 217 ? 47.735 27.070 10.243 1.00 58.13 4434 LYS D C 1
ATOM 14576 O O . LYS D 1 217 ? 48.842 26.560 10.074 1.00 59.53 4434 LYS D O 1
ATOM 14582 N N . GLY D 1 218 ? 46.881 27.300 9.252 1.00 58.73 4435 GLY D N 1
ATOM 14583 C CA . GLY D 1 218 ? 47.188 26.994 7.864 1.00 58.29 4435 GLY D CA 1
ATOM 14584 C C . GLY D 1 218 ? 48.013 28.061 7.154 1.00 58.85 4435 GLY D C 1
ATOM 14585 O O . GLY D 1 218 ? 48.418 27.847 6.006 1.00 59.00 4435 GLY D O 1
ATOM 14586 N N . GLY D 1 219 ? 48.248 29.187 7.844 1.00 56.49 4436 GLY D N 1
ATOM 14587 C CA . GLY D 1 219 ? 49.013 30.309 7.347 1.00 56.77 4436 GLY D CA 1
ATOM 14588 C C . GLY D 1 219 ? 48.291 31.232 6.376 1.00 58.37 4436 GLY D C 1
ATOM 14589 O O . GLY D 1 219 ? 48.947 31.979 5.665 1.00 55.86 4436 GLY D O 1
ATOM 14590 N N . PHE D 1 220 ? 46.955 31.204 6.337 1.00 58.49 4437 PHE D N 1
ATOM 14591 C CA . PHE D 1 220 ? 46.223 31.876 5.254 1.00 59.02 4437 PHE D CA 1
ATOM 14592 C C . PHE D 1 220 ? 45.930 33.336 5.527 1.00 58.64 4437 PHE D C 1
ATOM 14593 O O . PHE D 1 220 ? 45.644 34.080 4.600 1.00 62.60 4437 PHE D O 1
ATOM 14601 N N . LEU D 1 221 ? 45.963 33.741 6.787 1.00 59.37 4438 LEU D N 1
ATOM 14602 C CA . LEU D 1 221 ? 45.562 35.094 7.153 1.00 62.51 4438 LEU D CA 1
ATOM 14603 C C . LEU D 1 221 ? 46.678 36.118 6.913 1.00 63.84 4438 LEU D C 1
ATOM 14604 O O . LEU D 1 221 ? 47.822 35.915 7.297 1.00 62.40 4438 LEU D O 1
ATOM 14609 N N . SER D 1 222 ? 46.326 37.242 6.313 1.00 64.88 4439 SER D N 1
ATOM 14610 C CA . SER D 1 222 ? 47.277 38.321 6.140 1.00 65.44 4439 SER D CA 1
ATOM 14611 C C . SER D 1 222 ? 47.543 38.897 7.518 1.00 68.98 4439 SER D C 1
ATOM 14612 O O . SER D 1 222 ? 46.615 39.020 8.326 1.00 75.19 4439 SER D O 1
ATOM 14615 N N . THR D 1 223 ? 48.808 39.212 7.798 1.00 72.80 4440 THR D N 1
ATOM 14616 C CA . THR D 1 223 ? 49.234 39.649 9.144 1.00 72.42 4440 THR D CA 1
ATOM 14617 C C . THR D 1 223 ? 48.799 41.058 9.469 1.00 69.80 4440 THR D C 1
ATOM 14618 O O . THR D 1 223 ? 48.839 41.449 10.620 1.00 72.33 4440 THR D O 1
ATOM 14622 N N . ASP D 1 224 ? 48.383 41.814 8.466 1.00 67.20 4441 ASP D N 1
ATOM 14623 C CA . ASP D 1 224 ? 47.918 43.182 8.668 1.00 68.96 4441 ASP D CA 1
ATOM 14624 C C . ASP D 1 224 ? 46.403 43.346 8.492 1.00 69.03 4441 ASP D C 1
ATOM 14625 O O . ASP D 1 224 ? 45.874 44.457 8.529 1.00 69.63 4441 ASP D O 1
ATOM 14630 N N . GLY D 1 225 ? 45.703 42.246 8.255 1.00 70.71 4442 GLY D N 1
ATOM 14631 C CA . GLY D 1 225 ? 44.254 42.278 8.094 1.00 68.18 4442 GLY D CA 1
ATOM 14632 C C . GLY D 1 225 ? 43.749 42.817 6.776 1.00 67.30 4442 GLY D C 1
ATOM 14633 O O . GLY D 1 225 ? 42.582 43.183 6.679 1.00 71.38 4442 GLY D O 1
ATOM 14634 N N . ARG D 1 226 ? 44.588 42.858 5.749 1.00 66.91 4443 ARG D N 1
ATOM 14635 C CA . ARG D 1 226 ? 44.131 43.370 4.457 1.00 69.36 4443 ARG D CA 1
ATOM 14636 C C . ARG D 1 226 ? 44.316 42.360 3.308 1.00 64.12 4443 ARG D C 1
ATOM 14637 O O . ARG D 1 226 ? 45.001 41.354 3.468 1.00 58.77 4443 ARG D O 1
ATOM 14645 N N . CYS D 1 227 ? 43.629 42.601 2.189 1.00 62.55 4444 CYS D N 1
ATOM 14646 C CA . CYS D 1 227 ? 43.859 41.857 0.948 1.00 61.61 4444 CYS D CA 1
ATOM 14647 C C . CYS D 1 227 ? 44.499 42.784 -0.026 1.00 59.99 4444 CYS D C 1
ATOM 14648 O O . CYS D 1 227 ? 43.807 43.451 -0.785 1.00 61.96 4444 CYS D O 1
ATOM 14651 N N . ARG D 1 228 ? 45.820 42.827 -0.007 1.00 62.13 4445 ARG D N 1
ATOM 14652 C CA . ARG D 1 228 ? 46.593 43.696 -0.933 1.00 65.09 4445 ARG D CA 1
ATOM 14653 C C . ARG D 1 228 ? 46.638 43.102 -2.337 1.00 62.96 4445 ARG D C 1
ATOM 14654 O O . ARG D 1 228 ? 47.639 42.477 -2.717 1.00 60.11 4445 ARG D O 1
ATOM 14662 N N . SER D 1 229 ? 45.552 43.297 -3.091 1.00 62.75 4446 SER D N 1
ATOM 14663 C CA . SER D 1 229 ? 45.365 42.633 -4.386 1.00 65.16 4446 SER D CA 1
ATOM 14664 C C . SER D 1 229 ? 46.420 43.152 -5.352 1.00 67.61 4446 SER D C 1
ATOM 14665 O O . SER D 1 229 ? 46.425 44.334 -5.693 1.00 68.19 4446 SER D O 1
ATOM 14668 N N . PHE D 1 230 ? 47.334 42.267 -5.741 1.00 69.21 4447 PHE D N 1
ATOM 14669 C CA . PHE D 1 230 ? 48.466 42.593 -6.637 1.00 70.33 4447 PHE D CA 1
ATOM 14670 C C . PHE D 1 230 ? 49.438 43.593 -6.034 1.00 72.37 4447 PHE D C 1
ATOM 14671 O O . PHE D 1 230 ? 50.285 44.119 -6.737 1.00 75.75 4447 PHE D O 1
ATOM 14679 N N . GLY D 1 231 ? 49.349 43.813 -4.723 1.00 72.32 4448 GLY D N 1
ATOM 14680 C CA . GLY D 1 231 ? 50.173 44.810 -4.044 1.00 72.18 4448 GLY D CA 1
ATOM 14681 C C . GLY D 1 231 ? 51.404 44.257 -3.357 1.00 69.75 4448 GLY D C 1
ATOM 14682 O O . GLY D 1 231 ? 51.472 43.102 -3.001 1.00 67.24 4448 GLY D O 1
ATOM 14683 N N . GLU D 1 232 ? 52.375 45.111 -3.134 1.00 74.22 4449 GLU D N 1
ATOM 14684 C CA . GLU D 1 232 ? 53.597 44.684 -2.506 1.00 79.57 4449 GLU D CA 1
ATOM 14685 C C . GLU D 1 232 ? 53.359 44.284 -1.061 1.00 73.99 4449 GLU D C 1
ATOM 14686 O O . GLU D 1 232 ? 52.604 44.945 -0.339 1.00 70.37 4449 GLU D O 1
ATOM 14692 N N . GLY D 1 233 ? 54.021 43.208 -0.647 1.00 72.25 4450 GLY D N 1
ATOM 14693 C CA . GLY D 1 233 ? 54.066 42.812 0.760 1.00 73.56 4450 GLY D CA 1
ATOM 14694 C C . GLY D 1 233 ? 52.838 42.057 1.265 1.00 75.78 4450 GLY D C 1
ATOM 14695 O O . GLY D 1 233 ? 52.762 41.726 2.452 1.00 75.46 4450 GLY D O 1
ATOM 14696 N N . GLY D 1 234 ? 51.876 41.806 0.368 1.00 73.74 4451 GLY D N 1
ATOM 14697 C CA . GLY D 1 234 ? 50.754 40.927 0.624 1.00 69.06 4451 GLY D CA 1
ATOM 14698 C C . GLY D 1 234 ? 51.259 39.563 1.020 1.00 65.21 4451 GLY D C 1
ATOM 14699 O O . GLY D 1 234 ? 52.200 39.050 0.391 1.00 67.81 4451 GLY D O 1
ATOM 14700 N N . ASP D 1 235 ? 50.655 39.029 2.085 1.00 61.24 4452 ASP D N 1
ATOM 14701 C CA . ASP D 1 235 ? 51.028 37.759 2.731 1.00 62.32 4452 ASP D CA 1
ATOM 14702 C C . ASP D 1 235 ? 49.809 36.911 3.259 1.00 59.66 4452 ASP D C 1
ATOM 14703 O O . ASP D 1 235 ? 49.970 35.964 4.045 1.00 56.99 4452 ASP D O 1
ATOM 14708 N N . GLY D 1 236 ? 48.606 37.239 2.803 1.00 54.67 4453 GLY D N 1
ATOM 14709 C CA . GLY D 1 236 ? 47.463 36.397 3.030 1.00 54.57 4453 GLY D CA 1
ATOM 14710 C C . GLY D 1 236 ? 46.217 37.193 2.719 1.00 56.47 4453 GLY D C 1
ATOM 14711 O O . GLY D 1 236 ? 46.297 38.219 2.033 1.00 58.45 4453 GLY D O 1
ATOM 14712 N N . TYR D 1 237 ? 45.077 36.746 3.256 1.00 55.07 4454 TYR D N 1
ATOM 14713 C CA . TYR D 1 237 ? 43.818 37.417 3.043 1.00 54.78 4454 TYR D CA 1
ATOM 14714 C C . TYR D 1 237 ? 43.135 37.727 4.352 1.00 56.59 4454 TYR D C 1
ATOM 14715 O O . TYR D 1 237 ? 43.595 37.345 5.433 1.00 61.19 4454 TYR D O 1
ATOM 14724 N N . VAL D 1 238 ? 42.010 38.406 4.263 1.00 53.56 4455 VAL D N 1
ATOM 14725 C CA . VAL D 1 238 ? 41.263 38.698 5.457 1.00 54.56 4455 VAL D CA 1
ATOM 14726 C C . VAL D 1 238 ? 39.840 38.226 5.220 1.00 49.94 4455 VAL D C 1
ATOM 14727 O O . VAL D 1 238 ? 39.295 38.468 4.159 1.00 49.84 4455 VAL D O 1
ATOM 14731 N N . PRO D 1 239 ? 39.246 37.496 6.178 1.00 48.42 4456 PRO D N 1
ATOM 14732 C CA . PRO D 1 239 ? 37.922 36.962 5.901 1.00 45.49 4456 PRO D CA 1
ATOM 14733 C C . PRO D 1 239 ? 36.914 38.041 5.945 1.00 47.22 4456 PRO D C 1
ATOM 14734 O O . PRO D 1 239 ? 37.056 38.998 6.712 1.00 48.88 4456 PRO D O 1
ATOM 14738 N N . ALA D 1 240 ? 35.881 37.896 5.142 1.00 47.71 4457 ALA D N 1
ATOM 14739 C CA . ALA D 1 240 ? 34.809 38.843 5.183 1.00 50.28 4457 ALA D CA 1
ATOM 14740 C C . ALA D 1 240 ? 33.493 38.135 5.087 1.00 49.28 4457 ALA D C 1
ATOM 14741 O O . ALA D 1 240 ? 33.429 36.995 4.662 1.00 46.14 4457 ALA D O 1
ATOM 14743 N N . GLU D 1 241 ? 32.457 38.841 5.515 1.00 49.71 4458 GLU D N 1
ATOM 14744 C CA . GLU D 1 241 ? 31.114 38.339 5.542 1.00 50.30 4458 GLU D CA 1
ATOM 14745 C C . GLU D 1 241 ? 30.372 38.941 4.373 1.00 51.66 4458 GLU D C 1
ATOM 14746 O O . GLU D 1 241 ? 30.722 40.021 3.915 1.00 55.26 4458 GLU D O 1
ATOM 14752 N N . GLY D 1 242 ? 29.331 38.278 3.895 1.00 50.08 4459 GLY D N 1
ATOM 14753 C CA . GLY D 1 242 ? 28.579 38.829 2.797 1.00 49.59 4459 GLY D CA 1
ATOM 14754 C C . GLY D 1 242 ? 27.415 37.983 2.406 1.00 50.22 4459 GLY D C 1
ATOM 14755 O O . GLY D 1 242 ? 27.364 36.803 2.705 1.00 53.00 4459 GLY D O 1
ATOM 14756 N N . SER D 1 243 ? 26.459 38.612 1.755 1.00 50.98 4460 SER D N 1
ATOM 14757 C CA . SER D 1 243 ? 25.310 37.922 1.237 1.00 52.37 4460 SER D CA 1
ATOM 14758 C C . SER D 1 243 ? 24.861 38.617 -0.053 1.00 54.67 4460 SER D C 1
ATOM 14759 O O . SER D 1 243 ? 24.722 39.846 -0.080 1.00 58.70 4460 SER D O 1
ATOM 14762 N N . GLY D 1 244 ? 24.682 37.842 -1.126 1.00 51.75 4461 GLY D N 1
ATOM 14763 C CA . GLY D 1 244 ? 24.237 38.382 -2.388 1.00 50.87 4461 GLY D CA 1
ATOM 14764 C C . GLY D 1 244 ? 23.556 37.334 -3.226 1.00 51.62 4461 GLY D C 1
ATOM 14765 O O . GLY D 1 244 ? 23.807 36.143 -3.049 1.00 55.77 4461 GLY D O 1
ATOM 14766 N N . ALA D 1 245 ? 22.703 37.790 -4.144 1.00 51.82 4462 ALA D N 1
ATOM 14767 C CA . ALA D 1 245 ? 22.036 36.946 -5.135 1.00 51.97 4462 ALA D CA 1
ATOM 14768 C C . ALA D 1 245 ? 21.710 37.748 -6.397 1.00 54.21 4462 ALA D C 1
ATOM 14769 O O . ALA D 1 245 ? 21.576 38.968 -6.336 1.00 54.85 4462 ALA D O 1
ATOM 14771 N N . VAL D 1 246 ? 21.581 37.072 -7.537 1.00 54.58 4463 VAL D N 1
ATOM 14772 C CA . VAL D 1 246 ? 21.041 37.713 -8.736 1.00 54.40 4463 VAL D CA 1
ATOM 14773 C C . VAL D 1 246 ? 19.917 36.858 -9.300 1.00 55.23 4463 VAL D C 1
ATOM 14774 O O . VAL D 1 246 ? 19.829 35.663 -9.009 1.00 48.55 4463 VAL D O 1
ATOM 14778 N N . LEU D 1 247 ? 19.059 37.502 -10.099 1.00 57.14 4464 LEU D N 1
ATOM 14779 C CA . LEU D 1 247 ? 17.919 36.843 -10.708 1.00 58.32 4464 LEU D CA 1
ATOM 14780 C C . LEU D 1 247 ? 18.188 36.731 -12.186 1.00 60.59 4464 LEU D C 1
ATOM 14781 O O . LEU D 1 247 ? 18.539 37.703 -12.819 1.00 69.62 4464 LEU D O 1
ATOM 14786 N N . LEU D 1 248 ? 17.992 35.549 -12.738 1.00 62.93 4465 LEU D N 1
ATOM 14787 C CA . LEU D 1 248 ? 18.412 35.228 -14.091 1.00 63.87 4465 LEU D CA 1
ATOM 14788 C C . LEU D 1 248 ? 17.227 34.791 -14.906 1.00 67.40 4465 LEU D C 1
ATOM 14789 O O . LEU D 1 248 ? 16.348 34.092 -14.413 1.00 64.99 4465 LEU D O 1
ATOM 14794 N N . LYS D 1 249 ? 17.247 35.156 -16.181 1.00 75.04 4466 LYS D N 1
ATOM 14795 C CA . LYS D 1 249 ? 16.096 34.986 -17.070 1.00 78.25 4466 LYS D CA 1
ATOM 14796 C C . LYS D 1 249 ? 16.615 34.949 -18.488 1.00 78.39 4466 LYS D C 1
ATOM 14797 O O . LYS D 1 249 ? 17.745 35.377 -18.748 1.00 75.21 4466 LYS D O 1
ATOM 14803 N N . ARG D 1 250 ? 15.803 34.433 -19.402 1.00 80.90 4467 ARG D N 1
ATOM 14804 C CA . ARG D 1 250 ? 16.139 34.503 -20.827 1.00 83.89 4467 ARG D CA 1
ATOM 14805 C C . ARG D 1 250 ? 15.846 35.910 -21.370 1.00 84.66 4467 ARG D C 1
ATOM 14806 O O . ARG D 1 250 ? 14.929 36.573 -20.903 1.00 83.40 4467 ARG D O 1
ATOM 14814 N N . ARG D 1 251 ? 16.634 36.358 -22.349 1.00 87.50 4468 ARG D N 1
ATOM 14815 C CA . ARG D 1 251 ? 16.402 37.642 -23.028 1.00 87.17 4468 ARG D CA 1
ATOM 14816 C C . ARG D 1 251 ? 14.969 37.695 -23.518 1.00 81.21 4468 ARG D C 1
ATOM 14817 O O . ARG D 1 251 ? 14.232 38.618 -23.204 1.00 74.43 4468 ARG D O 1
ATOM 14825 N N . SER D 1 252 ? 14.585 36.663 -24.262 1.00 80.63 4469 SER D N 1
ATOM 14826 C CA . SER D 1 252 ? 13.232 36.522 -24.799 1.00 84.71 4469 SER D CA 1
ATOM 14827 C C . SER D 1 252 ? 12.135 36.815 -23.779 1.00 83.77 4469 SER D C 1
ATOM 14828 O O . SER D 1 252 ? 11.223 37.579 -24.054 1.00 89.24 4469 SER D O 1
ATOM 14831 N N . ALA D 1 253 ? 12.220 36.188 -22.615 1.00 84.20 4470 ALA D N 1
ATOM 14832 C CA . ALA D 1 253 ? 11.231 36.371 -21.552 1.00 85.83 4470 ALA D CA 1
ATOM 14833 C C . ALA D 1 253 ? 11.344 37.734 -20.853 1.00 85.33 4470 ALA D C 1
ATOM 14834 O O . ALA D 1 253 ? 10.325 38.338 -20.456 1.00 83.34 4470 ALA D O 1
ATOM 14836 N N . ALA D 1 254 ? 12.584 38.202 -20.694 1.00 82.46 4471 ALA D N 1
ATOM 14837 C CA . ALA D 1 254 ? 12.851 39.481 -20.051 1.00 81.76 4471 ALA D CA 1
ATOM 14838 C C . ALA D 1 254 ? 12.225 40.602 -20.842 1.00 82.56 4471 ALA D C 1
ATOM 14839 O O . ALA D 1 254 ? 11.425 41.335 -20.313 1.00 84.96 4471 ALA D O 1
ATOM 14841 N N . GLU D 1 255 ? 12.583 40.723 -22.114 1.00 86.84 4472 GLU D N 1
ATOM 14842 C CA . GLU D 1 255 ? 12.012 41.774 -22.973 1.00 94.94 4472 GLU D CA 1
ATOM 14843 C C . GLU D 1 255 ? 10.468 41.724 -22.967 1.00 95.33 4472 GLU D C 1
ATOM 14844 O O . GLU D 1 255 ? 9.820 42.755 -22.829 1.00 91.20 4472 GLU D O 1
ATOM 14850 N N . ALA D 1 256 ? 9.899 40.522 -23.048 1.00 95.09 4473 ALA D N 1
ATOM 14851 C CA . ALA D 1 256 ? 8.446 40.327 -23.000 1.00 94.37 4473 ALA D CA 1
ATOM 14852 C C . ALA D 1 256 ? 7.799 40.896 -21.730 1.00 97.27 4473 ALA D C 1
ATOM 14853 O O . ALA D 1 256 ? 6.739 41.521 -21.782 1.00 99.63 4473 ALA D O 1
ATOM 14855 N N . ASP D 1 257 ? 8.436 40.687 -20.587 1.00 100.59 4474 ASP D N 1
ATOM 14856 C CA . ASP D 1 257 ? 7.889 41.174 -19.320 1.00 103.59 4474 ASP D CA 1
ATOM 14857 C C . ASP D 1 257 ? 8.284 42.618 -19.025 1.00 100.32 4474 ASP D C 1
ATOM 14858 O O . ASP D 1 257 ? 7.913 43.153 -17.980 1.00 101.09 4474 ASP D O 1
ATOM 14863 N N . GLY D 1 258 ? 9.044 43.232 -19.933 1.00 96.69 4475 GLY D N 1
ATOM 14864 C CA . GLY D 1 258 ? 9.563 44.580 -19.744 1.00 94.73 4475 GLY D CA 1
ATOM 14865 C C . GLY D 1 258 ? 10.311 44.719 -18.440 1.00 93.23 4475 GLY D C 1
ATOM 14866 O O . GLY D 1 258 ? 9.854 45.408 -17.531 1.00 92.41 4475 GLY D O 1
ATOM 14867 N N . ASP D 1 259 ? 11.443 44.031 -18.332 1.00 94.71 4476 ASP D N 1
ATOM 14868 C CA . ASP D 1 259 ? 12.288 44.104 -17.133 1.00 95.40 4476 ASP D CA 1
ATOM 14869 C C . ASP D 1 259 ? 13.544 44.890 -17.429 1.00 89.06 4476 ASP D C 1
ATOM 14870 O O . ASP D 1 259 ? 13.982 44.966 -18.568 1.00 90.02 4476 ASP D O 1
ATOM 14875 N N . ARG D 1 260 ? 14.125 45.468 -16.392 1.00 84.99 4477 ARG D N 1
ATOM 14876 C CA . ARG D 1 260 ? 15.404 46.131 -16.512 1.00 85.52 4477 ARG D CA 1
ATOM 14877 C C . ARG D 1 260 ? 16.455 45.028 -16.654 1.00 84.25 4477 ARG D C 1
ATOM 14878 O O . ARG D 1 260 ? 16.397 44.021 -15.965 1.00 96.08 4477 ARG D O 1
ATOM 14886 N N . VAL D 1 261 ? 17.403 45.194 -17.554 1.00 78.98 4478 VAL D N 1
ATOM 14887 C CA . VAL D 1 261 ? 18.440 44.202 -17.740 1.00 77.09 4478 VAL D CA 1
ATOM 14888 C C . VAL D 1 261 ? 19.757 44.803 -17.302 1.00 76.27 4478 VAL D C 1
ATOM 14889 O O . VAL D 1 261 ? 20.185 45.816 -17.818 1.00 84.42 4478 VAL D O 1
ATOM 14893 N N . LEU D 1 262 ? 20.394 44.172 -16.336 1.00 75.62 4479 LEU D N 1
ATOM 14894 C CA . LEU D 1 262 ? 21.589 44.728 -15.732 1.00 72.85 4479 LEU D CA 1
ATOM 14895 C C . LEU D 1 262 ? 22.824 44.275 -16.425 1.00 69.67 4479 LEU D C 1
ATOM 14896 O O . LEU D 1 262 ? 23.858 44.900 -16.268 1.00 68.21 4479 LEU D O 1
ATOM 14901 N N . ALA D 1 263 ? 22.720 43.176 -17.165 1.00 67.93 4480 ALA D N 1
ATOM 14902 C CA . ALA D 1 263 ? 23.852 42.589 -17.850 1.00 67.64 4480 ALA D CA 1
ATOM 14903 C C . ALA D 1 263 ? 23.403 41.380 -18.659 1.00 69.28 4480 ALA D C 1
ATOM 14904 O O . ALA D 1 263 ? 22.396 40.745 -18.337 1.00 68.69 4480 ALA D O 1
ATOM 14906 N N . VAL D 1 264 ? 24.149 41.065 -19.712 1.00 71.70 4481 VAL D N 1
ATOM 14907 C CA . VAL D 1 264 ? 23.980 39.794 -20.410 1.00 71.90 4481 VAL D CA 1
ATOM 14908 C C . VAL D 1 264 ? 25.056 38.864 -19.889 1.00 70.97 4481 VAL D C 1
ATOM 14909 O O . VAL D 1 264 ? 26.193 39.283 -19.648 1.00 75.46 4481 VAL D O 1
ATOM 14913 N N . VAL D 1 265 ? 24.695 37.599 -19.721 1.00 65.77 4482 VAL D N 1
ATOM 14914 C CA . VAL D 1 265 ? 25.658 36.596 -19.384 1.00 62.17 4482 VAL D CA 1
ATOM 14915 C C . VAL D 1 265 ? 26.150 36.064 -20.705 1.00 64.52 4482 VAL D C 1
ATOM 14916 O O . VAL D 1 265 ? 25.443 35.296 -21.384 1.00 65.21 4482 VAL D O 1
ATOM 14920 N N . ARG D 1 266 ? 27.361 36.476 -21.064 1.00 64.15 4483 ARG D N 1
ATOM 14921 C CA . ARG D 1 266 ? 27.982 36.005 -22.291 1.00 66.65 4483 ARG D CA 1
ATOM 14922 C C . ARG D 1 266 ? 28.513 34.585 -22.198 1.00 65.61 4483 ARG D C 1
ATOM 14923 O O . ARG D 1 266 ? 28.445 33.841 -23.177 1.00 69.27 4483 ARG D O 1
ATOM 14931 N N . SER D 1 267 ? 29.067 34.202 -21.048 1.00 62.89 4484 SER D N 1
ATOM 14932 C CA . SER D 1 267 ? 29.492 32.813 -20.847 1.00 59.77 4484 SER D CA 1
ATOM 14933 C C . SER D 1 267 ? 29.860 32.576 -19.390 1.00 59.17 4484 SER D C 1
ATOM 14934 O O . SER D 1 267 ? 30.136 33.527 -18.676 1.00 60.43 4484 SER D O 1
ATOM 14937 N N . THR D 1 268 ? 29.890 31.309 -18.976 1.00 55.97 4485 THR D N 1
ATOM 14938 C CA . THR D 1 268 ? 30.374 30.908 -17.666 1.00 54.24 4485 THR D CA 1
ATOM 14939 C C . THR D 1 268 ? 31.206 29.647 -17.861 1.00 53.76 4485 THR D C 1
ATOM 14940 O O . THR D 1 268 ? 31.004 28.874 -18.794 1.00 54.42 4485 THR D O 1
ATOM 14944 N N . ALA D 1 269 ? 32.134 29.414 -16.954 1.00 51.88 4486 ALA D N 1
ATOM 14945 C CA . ALA D 1 269 ? 33.012 28.271 -17.078 1.00 49.37 4486 ALA D CA 1
ATOM 14946 C C . ALA D 1 269 ? 33.471 27.838 -15.696 1.00 46.24 4486 ALA D C 1
ATOM 14947 O O . ALA D 1 269 ? 33.672 28.684 -14.828 1.00 46.00 4486 ALA D O 1
ATOM 14949 N N . VAL D 1 270 ? 33.624 26.531 -15.494 1.00 44.77 4487 VAL D N 1
ATOM 14950 C CA . VAL D 1 270 ? 34.170 25.999 -14.240 1.00 43.44 4487 VAL D CA 1
ATOM 14951 C C . VAL D 1 270 ? 35.121 24.863 -14.527 1.00 43.57 4487 VAL D C 1
ATOM 14952 O O . VAL D 1 270 ? 34.965 24.127 -15.503 1.00 44.83 4487 VAL D O 1
ATOM 14956 N N . ASN D 1 271 ? 36.128 24.722 -13.682 1.00 42.76 4488 ASN D N 1
ATOM 14957 C CA . ASN D 1 271 ? 37.041 23.603 -13.820 1.00 42.47 4488 ASN D CA 1
ATOM 14958 C C . ASN D 1 271 ? 37.864 23.458 -12.559 1.00 45.06 4488 ASN D C 1
ATOM 14959 O O . ASN D 1 271 ? 37.602 24.129 -11.549 1.00 48.37 4488 ASN D O 1
ATOM 14964 N N . HIS D 1 272 ? 38.844 22.575 -12.591 1.00 46.50 4489 HIS D N 1
ATOM 14965 C CA . HIS D 1 272 ? 39.644 22.317 -11.405 1.00 46.78 4489 HIS D CA 1
ATOM 14966 C C . HIS D 1 272 ? 41.093 22.266 -11.837 1.00 45.46 4489 HIS D C 1
ATOM 14967 O O . HIS D 1 272 ? 41.371 21.864 -12.932 1.00 43.53 4489 HIS D O 1
ATOM 14974 N N . GLY D 1 273 ? 42.007 22.637 -10.950 1.00 47.00 4490 GLY D N 1
ATOM 14975 C CA . GLY D 1 273 ? 43.436 22.563 -11.239 1.00 47.23 4490 GLY D CA 1
ATOM 14976 C C . GLY D 1 273 ? 44.080 21.206 -11.395 1.00 47.26 4490 GLY D C 1
ATOM 14977 O O . GLY D 1 273 ? 45.213 21.105 -11.851 1.00 51.88 4490 GLY D O 1
ATOM 14978 N N . GLY D 1 274 ? 43.352 20.150 -11.088 1.00 45.45 4491 GLY D N 1
ATOM 14979 C CA . GLY D 1 274 ? 43.931 18.834 -11.013 1.00 46.20 4491 GLY D CA 1
ATOM 14980 C C . GLY D 1 274 ? 45.087 18.746 -10.036 1.00 47.16 4491 GLY D C 1
ATOM 14981 O O . GLY D 1 274 ? 45.131 19.475 -9.033 1.00 48.50 4491 GLY D O 1
ATOM 14982 N N . ALA D 1 275 ? 46.002 17.835 -10.336 1.00 47.30 4492 ALA D N 1
ATOM 14983 C CA . ALA D 1 275 ? 47.177 17.586 -9.538 1.00 51.54 4492 ALA D CA 1
ATOM 14984 C C . ALA D 1 275 ? 48.145 18.638 -9.915 1.00 57.85 4492 ALA D C 1
ATOM 14985 O O . ALA D 1 275 ? 48.952 18.422 -10.813 1.00 69.42 4492 ALA D O 1
ATOM 14987 N N . GLY D 1 276 ? 48.088 19.786 -9.278 1.00 64.03 4493 GLY D N 1
ATOM 14988 C CA . GLY D 1 276 ? 49.038 20.853 -9.626 1.00 70.34 4493 GLY D CA 1
ATOM 14989 C C . GLY D 1 276 ? 50.348 20.582 -8.923 1.00 70.28 4493 GLY D C 1
ATOM 14990 O O . GLY D 1 276 ? 50.784 19.446 -8.849 1.00 78.98 4493 GLY D O 1
ATOM 14991 N N . LYS D 1 277 ? 50.942 21.609 -8.343 1.00 70.97 4494 LYS D N 1
ATOM 14992 C CA . LYS D 1 277 ? 52.135 21.409 -7.556 1.00 75.95 4494 LYS D CA 1
ATOM 14993 C C . LYS D 1 277 ? 51.766 21.155 -6.106 1.00 72.49 4494 LYS D C 1
ATOM 14994 O O . LYS D 1 277 ? 52.480 21.575 -5.197 1.00 76.08 4494 LYS D O 1
ATOM 15000 N N . GLY D 1 278 ? 50.659 20.464 -5.873 1.00 71.22 4495 GLY D N 1
ATOM 15001 C CA . GLY D 1 278 ? 50.177 20.288 -4.503 1.00 70.44 4495 GLY D CA 1
ATOM 15002 C C . GLY D 1 278 ? 48.743 20.735 -4.290 1.00 64.74 4495 GLY D C 1
ATOM 15003 O O . GLY D 1 278 ? 48.201 21.526 -5.064 1.00 59.19 4495 GLY D O 1
ATOM 15004 N N . PHE D 1 279 ? 48.159 20.184 -3.227 1.00 63.45 4496 PHE D N 1
ATOM 15005 C CA . PHE D 1 279 ? 46.754 20.253 -2.961 1.00 59.15 4496 PHE D CA 1
ATOM 15006 C C . PHE D 1 279 ? 46.560 21.649 -2.568 1.00 57.19 4496 PHE D C 1
ATOM 15007 O O . PHE D 1 279 ? 47.352 22.166 -1.796 1.00 56.98 4496 PHE D O 1
ATOM 15015 N N . SER D 1 280 ? 45.537 22.278 -3.125 1.00 55.24 4497 SER D N 1
ATOM 15016 C CA . SER D 1 280 ? 45.209 23.617 -2.721 1.00 59.92 4497 SER D CA 1
ATOM 15017 C C . SER D 1 280 ? 46.347 24.641 -3.000 1.00 58.64 4497 SER D C 1
ATOM 15018 O O . SER D 1 280 ? 46.489 25.608 -2.278 1.00 55.61 4497 SER D O 1
ATOM 15021 N N . VAL D 1 281 ? 47.128 24.406 -4.059 1.00 58.39 4498 VAL D N 1
ATOM 15022 C CA . VAL D 1 281 ? 48.043 25.396 -4.642 1.00 59.22 4498 VAL D CA 1
ATOM 15023 C C . VAL D 1 281 ? 47.443 25.872 -5.987 1.00 58.39 4498 VAL D C 1
ATOM 15024 O O . VAL D 1 281 ? 46.947 25.066 -6.770 1.00 56.18 4498 VAL D O 1
ATOM 15028 N N . PRO D 1 282 ? 47.428 27.192 -6.238 1.00 57.75 4499 PRO D N 1
ATOM 15029 C CA . PRO D 1 282 ? 46.731 27.590 -7.459 1.00 59.08 4499 PRO D CA 1
ATOM 15030 C C . PRO D 1 282 ? 47.535 27.216 -8.698 1.00 59.52 4499 PRO D C 1
ATOM 15031 O O . PRO D 1 282 ? 48.767 27.223 -8.657 1.00 59.76 4499 PRO D O 1
ATOM 15035 N N . ASN D 1 283 ? 46.836 26.895 -9.784 1.00 58.32 4500 ASN D N 1
ATOM 15036 C CA . ASN D 1 283 ? 47.493 26.417 -10.989 1.00 57.67 4500 ASN D CA 1
ATOM 15037 C C . ASN D 1 283 ? 47.227 27.279 -12.243 1.00 57.47 4500 ASN D C 1
ATOM 15038 O O . ASN D 1 283 ? 46.107 27.281 -12.793 1.00 56.64 4500 ASN D O 1
ATOM 15043 N N . PRO D 1 284 ? 48.269 27.973 -12.731 1.00 55.68 4501 PRO D N 1
ATOM 15044 C CA . PRO D 1 284 ? 48.148 28.874 -13.880 1.00 55.78 4501 PRO D CA 1
ATOM 15045 C C . PRO D 1 284 ? 47.678 28.161 -15.141 1.00 53.98 4501 PRO D C 1
ATOM 15046 O O . PRO D 1 284 ? 46.899 28.709 -15.893 1.00 55.88 4501 PRO D O 1
ATOM 15050 N N . ARG D 1 285 ? 48.114 26.937 -15.354 1.00 53.58 4502 ARG D N 1
ATOM 15051 C CA . ARG D 1 285 ? 47.576 26.136 -16.447 1.00 55.49 4502 ARG D CA 1
ATOM 15052 C C . ARG D 1 285 ? 46.033 26.062 -16.404 1.00 54.56 4502 ARG D C 1
ATOM 15053 O O . ARG D 1 285 ? 45.347 26.409 -17.369 1.00 57.64 4502 ARG D O 1
ATOM 15061 N N . ALA D 1 286 ? 45.488 25.630 -15.277 1.00 52.36 4503 ALA D N 1
ATOM 15062 C CA . ALA D 1 286 ? 44.046 25.451 -15.168 1.00 50.81 4503 ALA D CA 1
ATOM 15063 C C . ALA D 1 286 ? 43.317 26.753 -15.257 1.00 48.93 4503 ALA D C 1
ATOM 15064 O O . ALA D 1 286 ? 42.173 26.788 -15.697 1.00 49.25 4503 ALA D O 1
ATOM 15066 N N . GLN D 1 287 ? 43.957 27.830 -14.828 1.00 47.53 4504 GLN D N 1
ATOM 15067 C CA . GLN D 1 287 ? 43.309 29.123 -14.898 1.00 47.13 4504 GLN D CA 1
ATOM 15068 C C . GLN D 1 287 ? 43.255 29.608 -16.331 1.00 50.34 4504 GLN D C 1
ATOM 15069 O O . GLN D 1 287 ? 42.242 30.171 -16.794 1.00 53.40 4504 GLN D O 1
ATOM 15075 N N . GLY D 1 288 ? 44.339 29.377 -17.056 1.00 51.16 4505 GLY D N 1
ATOM 15076 C CA . GLY D 1 288 ? 44.375 29.736 -18.454 1.00 51.98 4505 GLY D CA 1
ATOM 15077 C C . GLY D 1 288 ? 43.369 28.960 -19.266 1.00 51.18 4505 GLY D C 1
ATOM 15078 O O . GLY D 1 288 ? 42.627 29.525 -20.067 1.00 53.79 4505 GLY D O 1
ATOM 15079 N N . VAL D 1 289 ? 43.342 27.662 -19.084 1.00 49.91 4506 VAL D N 1
ATOM 15080 C CA . VAL D 1 289 ? 42.398 26.883 -19.834 1.00 53.34 4506 VAL D CA 1
ATOM 15081 C C . VAL D 1 289 ? 41.012 27.417 -19.610 1.00 54.71 4506 VAL D C 1
ATOM 15082 O O . VAL D 1 289 ? 40.267 27.586 -20.567 1.00 60.31 4506 VAL D O 1
ATOM 15086 N N . LEU D 1 290 ? 40.671 27.664 -18.349 1.00 52.59 4507 LEU D N 1
ATOM 15087 C CA . LEU D 1 290 ? 39.322 28.092 -17.978 1.00 52.97 4507 LEU D CA 1
ATOM 15088 C C . LEU D 1 290 ? 38.949 29.410 -18.635 1.00 55.45 4507 LEU D C 1
ATOM 15089 O O . LEU D 1 290 ? 37.859 29.559 -19.209 1.00 55.32 4507 LEU D O 1
ATOM 15094 N N . ILE D 1 291 ? 39.851 30.381 -18.524 1.00 56.00 4508 ILE D N 1
ATOM 15095 C CA . ILE D 1 291 ? 39.548 31.723 -18.998 1.00 58.25 4508 ILE D CA 1
ATOM 15096 C C . ILE D 1 291 ? 39.439 31.710 -20.528 1.00 61.05 4508 ILE D C 1
ATOM 15097 O O . ILE D 1 291 ? 38.504 32.289 -21.087 1.00 59.58 4508 ILE D O 1
ATOM 15102 N N . GLY D 1 292 ? 40.376 31.001 -21.179 1.00 62.66 4509 GLY D N 1
ATOM 15103 C CA . GLY D 1 292 ? 40.359 30.768 -22.614 1.00 60.15 4509 GLY D CA 1
ATOM 15104 C C . GLY D 1 292 ? 39.091 30.116 -23.131 1.00 61.27 4509 GLY D C 1
ATOM 15105 O O . GLY D 1 292 ? 38.615 30.448 -24.202 1.00 66.11 4509 GLY D O 1
ATOM 15106 N N . GLU D 1 293 ? 38.537 29.172 -22.386 1.00 64.13 4510 GLU D N 1
ATOM 15107 C CA . GLU D 1 293 ? 37.273 28.554 -22.789 1.00 65.23 4510 GLU D CA 1
ATOM 15108 C C . GLU D 1 293 ? 36.138 29.537 -22.709 1.00 65.83 4510 GLU D C 1
ATOM 15109 O O . GLU D 1 293 ? 35.319 29.595 -23.614 1.00 66.58 4510 GLU D O 1
ATOM 15115 N N . ALA D 1 294 ? 36.102 30.323 -21.640 1.00 61.53 4511 ALA D N 1
ATOM 15116 C CA . ALA D 1 294 ? 35.035 31.261 -21.481 1.00 63.02 4511 ALA D CA 1
ATOM 15117 C C . ALA D 1 294 ? 35.080 32.336 -22.570 1.00 63.72 4511 ALA D C 1
ATOM 15118 O O . ALA D 1 294 ? 34.048 32.732 -23.125 1.00 63.66 4511 ALA D O 1
ATOM 15120 N N . LEU D 1 295 ? 36.275 32.818 -22.881 1.00 66.28 4512 LEU D N 1
ATOM 15121 C CA . LEU D 1 295 ? 36.424 33.828 -23.957 1.00 64.57 4512 LEU D CA 1
ATOM 15122 C C . LEU D 1 295 ? 35.858 33.310 -25.254 1.00 63.75 4512 LEU D C 1
ATOM 15123 O O . LEU D 1 295 ? 35.094 33.995 -25.905 1.00 64.03 4512 LEU D O 1
ATOM 15128 N N . GLU D 1 296 ? 36.230 32.092 -25.615 1.00 64.95 4513 GLU D N 1
ATOM 15129 C CA . GLU D 1 296 ? 35.649 31.456 -26.777 1.00 70.02 4513 GLU D CA 1
ATOM 15130 C C . GLU D 1 296 ? 34.125 31.266 -26.687 1.00 68.64 4513 GLU D C 1
ATOM 15131 O O . GLU D 1 296 ? 33.426 31.526 -27.640 1.00 68.55 4513 GLU D O 1
ATOM 15137 N N . ARG D 1 297 ? 33.592 30.825 -25.559 1.00 68.30 4514 ARG D N 1
ATOM 15138 C CA . ARG D 1 297 ? 32.142 30.645 -25.469 1.00 68.42 4514 ARG D CA 1
ATOM 15139 C C . ARG D 1 297 ? 31.421 31.954 -25.650 1.00 69.54 4514 ARG D C 1
ATOM 15140 O O . ARG D 1 297 ? 30.331 31.992 -26.210 1.00 71.41 4514 ARG D O 1
ATOM 15148 N N . ALA D 1 298 ? 32.023 33.024 -25.155 1.00 66.54 4515 ALA D N 1
ATOM 15149 C CA . ALA D 1 298 ? 31.386 34.304 -25.209 1.00 69.40 4515 ALA D CA 1
ATOM 15150 C C . ALA D 1 298 ? 31.452 34.855 -26.627 1.00 71.67 4515 ALA D C 1
ATOM 15151 O O . ALA D 1 298 ? 30.597 35.628 -27.042 1.00 74.78 4515 ALA D O 1
ATOM 15153 N N . GLY D 1 299 ? 32.459 34.426 -27.370 1.00 74.69 4516 GLY D N 1
ATOM 15154 C CA . GLY D 1 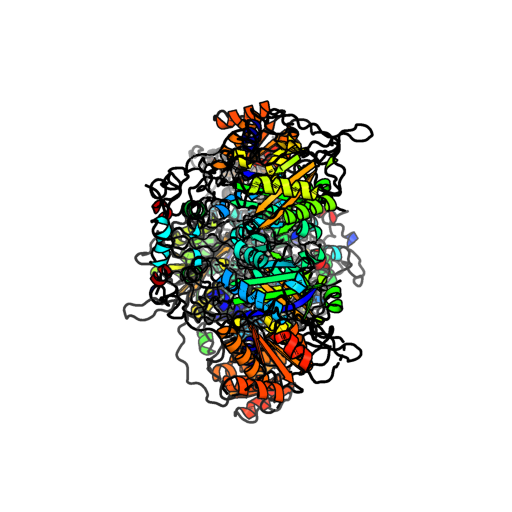299 ? 32.795 35.020 -28.648 1.00 75.63 4516 GLY D CA 1
ATOM 15155 C C . GLY D 1 299 ? 33.431 36.382 -28.404 1.00 76.10 4516 GLY D C 1
ATOM 15156 O O . GLY D 1 299 ? 33.121 37.347 -29.093 1.00 76.13 4516 GLY D O 1
ATOM 15157 N N . LEU D 1 300 ? 34.310 36.470 -27.411 1.00 74.89 4517 LEU D N 1
ATOM 15158 C CA . LEU D 1 300 ? 34.977 37.723 -27.088 1.00 74.04 4517 LEU D CA 1
ATOM 15159 C C . LEU D 1 300 ? 36.478 37.634 -27.318 1.00 75.51 4517 LEU D C 1
ATOM 15160 O O . LEU D 1 300 ? 37.101 36.581 -27.148 1.00 79.70 4517 LEU D O 1
ATOM 15165 N N . ALA D 1 301 ? 37.046 38.749 -27.735 1.00 76.29 4518 ALA D N 1
ATOM 15166 C CA . ALA D 1 301 ? 38.465 38.846 -27.940 1.00 78.23 4518 ALA D CA 1
ATOM 15167 C C . ALA D 1 301 ? 38.974 39.652 -26.770 1.00 74.83 4518 ALA D C 1
ATOM 15168 O O . ALA D 1 301 ? 38.319 40.627 -26.383 1.00 75.79 4518 ALA D O 1
ATOM 15170 N N . PRO D 1 302 ? 40.134 39.259 -26.205 1.00 70.75 4519 PRO D N 1
ATOM 15171 C CA . PRO D 1 302 ? 40.786 40.005 -25.138 1.00 70.97 4519 PRO D CA 1
ATOM 15172 C C . PRO D 1 302 ? 40.792 41.483 -25.426 1.00 77.99 4519 PRO D C 1
ATOM 15173 O O . PRO D 1 302 ? 40.433 42.295 -24.554 1.00 80.15 4519 PRO D O 1
ATOM 15177 N N . ALA D 1 303 ? 41.139 41.823 -26.664 1.00 84.76 4520 ALA D N 1
ATOM 15178 C CA . ALA D 1 303 ? 41.156 43.214 -27.129 1.00 87.94 4520 ALA D CA 1
ATOM 15179 C C . ALA D 1 303 ? 39.916 44.036 -26.756 1.00 88.16 4520 ALA D C 1
ATOM 15180 O O . ALA D 1 303 ? 40.054 45.206 -26.428 1.00 87.50 4520 ALA D O 1
ATOM 15182 N N . ASP D 1 304 ? 38.728 43.422 -26.790 1.00 92.21 4521 ASP D N 1
ATOM 15183 C CA . ASP D 1 304 ? 37.447 44.139 -26.589 1.00 93.76 4521 ASP D CA 1
ATOM 15184 C C . ASP D 1 304 ? 37.014 44.176 -25.131 1.00 93.54 4521 ASP D C 1
ATOM 15185 O O . ASP D 1 304 ? 35.941 44.692 -24.801 1.00 91.64 4521 ASP D O 1
ATOM 15190 N N . LEU D 1 305 ? 37.834 43.589 -24.266 1.00 93.06 4522 LEU D N 1
ATOM 15191 C CA . LEU D 1 305 ? 37.481 43.406 -22.878 1.00 87.01 4522 LEU D CA 1
ATOM 15192 C C . LEU D 1 305 ? 37.724 44.704 -22.120 1.00 81.15 4522 LEU D C 1
ATOM 15193 O O . LEU D 1 305 ? 38.822 45.234 -22.153 1.00 79.41 4522 LEU D O 1
ATOM 15198 N N . GLY D 1 306 ? 36.700 45.186 -21.420 1.00 79.05 4523 GLY D N 1
ATOM 15199 C CA . GLY D 1 306 ? 36.747 46.463 -20.699 1.00 77.38 4523 GLY D CA 1
ATOM 15200 C C . GLY D 1 306 ? 37.233 46.433 -19.252 1.00 73.72 4523 GLY D C 1
ATOM 15201 O O . GLY D 1 306 ? 37.729 47.435 -18.752 1.00 74.41 4523 GLY D O 1
ATOM 15202 N N . TYR D 1 307 ? 37.065 45.315 -18.556 1.00 69.46 4524 TYR D N 1
ATOM 15203 C CA . TYR D 1 307 ? 37.433 45.246 -17.148 1.00 67.55 4524 TYR D CA 1
ATOM 15204 C C . TYR D 1 307 ? 37.604 43.805 -16.693 1.00 66.31 4524 TYR D C 1
ATOM 15205 O O . TYR D 1 307 ? 36.838 42.933 -17.075 1.00 67.42 4524 TYR D O 1
ATOM 15214 N N . LEU D 1 308 ? 38.622 43.557 -15.883 1.00 65.99 4525 LEU D N 1
ATOM 15215 C CA . LEU D 1 308 ? 38.848 42.248 -15.301 1.00 65.78 4525 LEU D CA 1
ATOM 15216 C C . LEU D 1 308 ? 38.745 42.388 -13.777 1.00 65.63 4525 LEU D C 1
ATOM 15217 O O . LEU D 1 308 ? 39.592 43.043 -13.162 1.00 65.58 4525 LEU D O 1
ATOM 15222 N N . GLU D 1 309 ? 37.695 41.802 -13.190 1.00 62.21 4526 GLU D N 1
ATOM 15223 C CA . GLU D 1 309 ? 37.547 41.734 -11.739 1.00 62.45 4526 GLU D CA 1
ATOM 15224 C C . GLU D 1 309 ? 38.250 40.501 -11.264 1.00 57.83 4526 GLU D C 1
ATOM 15225 O O . GLU D 1 309 ? 37.684 39.419 -11.319 1.00 56.40 4526 GLU D O 1
ATOM 15231 N N . ALA D 1 310 ? 39.475 40.669 -10.790 1.00 56.17 4527 ALA D N 1
ATOM 15232 C CA . ALA D 1 310 ? 40.335 39.537 -10.522 1.00 57.43 4527 ALA D CA 1
ATOM 15233 C C . ALA D 1 310 ? 39.981 38.895 -9.211 1.00 56.41 4527 ALA D C 1
ATOM 15234 O O . ALA D 1 310 ? 39.436 39.540 -8.351 1.00 58.45 4527 ALA D O 1
ATOM 15236 N N . HIS D 1 311 ? 40.261 37.602 -9.084 1.00 58.20 4528 HIS D N 1
ATOM 15237 C CA . HIS D 1 311 ? 40.193 36.917 -7.803 1.00 56.46 4528 HIS D CA 1
ATOM 15238 C C . HIS D 1 311 ? 40.907 37.775 -6.758 1.00 58.86 4528 HIS D C 1
ATOM 15239 O O . HIS D 1 311 ? 40.308 38.167 -5.752 1.00 61.97 4528 HIS D O 1
ATOM 15246 N N . GLY D 1 312 ? 42.180 38.073 -7.004 1.00 61.17 4529 GLY D N 1
ATOM 15247 C CA . GLY D 1 312 ? 42.882 39.168 -6.316 1.00 62.83 4529 GLY D CA 1
ATOM 15248 C C . GLY D 1 312 ? 42.955 39.099 -4.807 1.00 61.28 4529 GLY D C 1
ATOM 15249 O O . GLY D 1 312 ? 42.460 39.953 -4.093 1.00 64.51 4529 GLY D O 1
ATOM 15250 N N . THR D 1 313 ? 43.658 38.106 -4.331 1.00 61.18 4530 THR D N 1
ATOM 15251 C CA . THR D 1 313 ? 43.512 37.649 -2.968 1.00 61.33 4530 THR D CA 1
ATOM 15252 C C . THR D 1 313 ? 44.604 38.176 -2.037 1.00 61.18 4530 THR D C 1
ATOM 15253 O O . THR D 1 313 ? 44.454 38.135 -0.823 1.00 56.03 4530 THR D O 1
ATOM 15257 N N . GLY D 1 314 ? 45.707 38.648 -2.630 1.00 63.95 4531 GLY D N 1
ATOM 15258 C CA . GLY D 1 314 ? 46.734 39.393 -1.922 1.00 64.03 4531 GLY D CA 1
ATOM 15259 C C . GLY D 1 314 ? 47.900 38.604 -1.397 1.00 64.23 4531 GLY D C 1
ATOM 15260 O O . GLY D 1 314 ? 48.554 39.033 -0.450 1.00 65.40 4531 GLY D O 1
ATOM 15261 N N . THR D 1 315 ? 48.188 37.473 -2.036 1.00 68.77 4532 THR D N 1
ATOM 15262 C CA . THR D 1 315 ? 49.233 36.553 -1.582 1.00 68.01 4532 THR D CA 1
ATOM 15263 C C . THR D 1 315 ? 50.443 36.636 -2.453 1.00 66.62 4532 THR D C 1
ATOM 15264 O O . THR D 1 315 ? 50.319 36.802 -3.655 1.00 62.15 4532 THR D O 1
ATOM 15268 N N . SER D 1 316 ? 51.604 36.495 -1.825 1.00 72.50 4533 SER D N 1
ATOM 15269 C CA . SER D 1 316 ? 52.884 36.510 -2.522 1.00 82.26 4533 SER D CA 1
ATOM 15270 C C . SER D 1 316 ? 52.816 35.778 -3.885 1.00 83.08 4533 SER D C 1
ATOM 15271 O O . SER D 1 316 ? 53.058 36.378 -4.936 1.00 89.55 4533 SER D O 1
ATOM 15274 N N . LEU D 1 317 ? 52.479 34.498 -3.864 1.00 79.81 4534 LEU D N 1
ATOM 15275 C CA . LEU D 1 317 ? 52.521 33.689 -5.076 1.00 84.95 4534 LEU D CA 1
ATOM 15276 C C . LEU D 1 317 ? 51.200 33.709 -5.833 1.00 79.41 4534 LEU D C 1
ATOM 15277 O O . LEU D 1 317 ? 51.203 33.570 -7.055 1.00 79.87 4534 LEU D O 1
ATOM 15282 N N . GLY D 1 318 ? 50.085 33.869 -5.121 1.00 69.43 4535 GLY D N 1
ATOM 15283 C CA . GLY D 1 318 ? 48.776 33.732 -5.732 1.00 62.00 4535 GLY D CA 1
ATOM 15284 C C . GLY D 1 318 ? 48.476 34.775 -6.785 1.00 60.27 4535 GLY D C 1
ATOM 15285 O O . GLY D 1 318 ? 47.863 34.463 -7.792 1.00 57.32 4535 GLY D O 1
ATOM 15286 N N . ASP D 1 319 ? 48.886 36.019 -6.544 1.00 62.78 4536 ASP D N 1
ATOM 15287 C CA . ASP D 1 319 ? 48.595 37.123 -7.447 1.00 64.00 4536 ASP D CA 1
ATOM 15288 C C . ASP D 1 319 ? 49.407 36.978 -8.743 1.00 65.33 4536 ASP D C 1
ATOM 15289 O O . ASP D 1 319 ? 48.842 37.114 -9.821 1.00 68.32 4536 ASP D O 1
ATOM 15294 N N . PRO D 1 320 ? 50.735 36.688 -8.653 1.00 64.00 4537 PRO D N 1
ATOM 15295 C CA . PRO D 1 320 ? 51.464 36.339 -9.874 1.00 63.45 4537 PRO D CA 1
ATOM 15296 C C . PRO D 1 320 ? 50.809 35.227 -10.662 1.00 60.30 4537 PRO D C 1
ATOM 15297 O O . PRO D 1 320 ? 50.705 35.293 -11.891 1.00 62.07 4537 PRO D O 1
ATOM 15301 N N . VAL D 1 321 ? 50.368 34.202 -9.962 1.00 56.86 4538 VAL D N 1
ATOM 15302 C CA . VAL D 1 321 ? 49.772 33.063 -10.636 1.00 55.26 4538 VAL D CA 1
ATOM 15303 C C . VAL D 1 321 ? 48.493 33.458 -11.343 1.00 54.27 4538 VAL D C 1
ATOM 15304 O O . VAL D 1 321 ? 48.201 32.950 -12.409 1.00 53.47 4538 VAL D O 1
ATOM 15308 N N . GLU D 1 322 ? 47.735 34.381 -10.770 1.00 55.03 4539 GLU D N 1
ATOM 15309 C CA . GLU D 1 322 ? 46.520 34.810 -11.439 1.00 57.55 4539 GLU D CA 1
ATOM 15310 C C . GLU D 1 322 ? 46.883 35.557 -12.744 1.00 60.34 4539 GLU D C 1
ATOM 15311 O O . GLU D 1 322 ? 46.282 35.306 -13.777 1.00 64.79 4539 GLU D O 1
ATOM 15317 N N . ILE D 1 323 ? 47.873 36.445 -12.701 1.00 58.12 4540 ILE D N 1
ATOM 15318 C CA . ILE D 1 323 ? 48.299 37.147 -13.899 1.00 58.92 4540 ILE D CA 1
ATOM 15319 C C . ILE D 1 323 ? 48.831 36.201 -14.973 1.00 58.34 4540 ILE D C 1
ATOM 15320 O O . ILE D 1 323 ? 48.407 36.269 -16.130 1.00 55.78 4540 ILE D O 1
ATOM 15325 N N . THR D 1 324 ? 49.738 35.310 -14.582 1.00 57.17 4541 THR D N 1
ATOM 15326 C CA . THR D 1 324 ? 50.312 34.328 -15.511 1.00 57.41 4541 THR D CA 1
ATOM 15327 C C . THR D 1 324 ? 49.205 33.567 -16.211 1.00 58.63 4541 THR D C 1
ATOM 15328 O O . THR D 1 324 ? 49.331 33.261 -17.381 1.00 58.39 4541 THR D O 1
ATOM 15332 N N . GLY D 1 325 ? 48.131 33.256 -15.470 1.00 58.15 4542 GLY D N 1
ATOM 15333 C CA . GLY D 1 325 ? 47.011 32.504 -15.994 1.00 55.75 4542 GLY D CA 1
ATOM 15334 C C . GLY D 1 325 ? 46.234 33.285 -17.021 1.00 56.28 4542 GLY D C 1
ATOM 15335 O O . GLY D 1 325 ? 45.687 32.725 -17.965 1.00 58.23 4542 GLY D O 1
ATOM 15336 N N . LEU D 1 326 ? 46.183 34.593 -16.845 1.00 59.55 4543 LEU D N 1
ATOM 15337 C CA . LEU D 1 326 ? 45.541 35.478 -17.828 1.00 60.15 4543 LEU D CA 1
ATOM 15338 C C . LEU D 1 326 ? 46.352 35.583 -19.112 1.00 63.56 4543 LEU D C 1
ATOM 15339 O O . LEU D 1 326 ? 45.807 35.548 -20.215 1.00 66.98 4543 LEU D O 1
ATOM 15344 N N . VAL D 1 327 ? 47.665 35.699 -18.966 1.00 64.13 4544 VAL D N 1
ATOM 15345 C CA . VAL D 1 327 ? 48.540 35.777 -20.120 1.00 63.46 4544 VAL D CA 1
ATOM 15346 C C . VAL D 1 327 ? 48.345 34.501 -20.928 1.00 64.99 4544 VAL D C 1
ATOM 15347 O O . VAL D 1 327 ? 48.236 34.542 -22.142 1.00 62.76 4544 VAL D O 1
ATOM 15351 N N . ARG D 1 328 ? 48.260 33.374 -20.230 1.00 66.92 4545 ARG D N 1
ATOM 15352 C CA . ARG D 1 328 ? 48.112 32.070 -20.872 1.00 69.82 4545 ARG D CA 1
ATOM 15353 C C . ARG D 1 328 ? 46.760 32.016 -21.558 1.00 67.91 4545 ARG D C 1
ATOM 15354 O O . ARG D 1 328 ? 46.647 31.485 -22.646 1.00 68.23 4545 ARG D O 1
ATOM 15362 N N . ALA D 1 329 ? 45.735 32.587 -20.938 1.00 66.92 4546 ALA D N 1
ATOM 15363 C CA . ALA D 1 329 ? 44.423 32.632 -21.582 1.00 66.77 4546 ALA D CA 1
ATOM 15364 C C . ALA D 1 329 ? 44.450 33.430 -22.893 1.00 68.84 4546 ALA D C 1
ATOM 15365 O O . ALA D 1 329 ? 43.793 33.074 -23.864 1.00 68.05 4546 ALA D O 1
ATOM 15367 N N . PHE D 1 330 ? 45.236 34.498 -22.907 1.00 73.91 4547 PHE D N 1
ATOM 15368 C CA . PHE D 1 330 ? 45.281 35.440 -24.023 1.00 75.81 4547 PHE D CA 1
ATOM 15369 C C . PHE D 1 330 ? 46.300 35.064 -25.101 1.00 82.20 4547 PHE D C 1
ATOM 15370 O O . PHE D 1 330 ? 46.248 35.592 -26.197 1.00 84.39 4547 PHE D O 1
ATOM 15378 N N . GLN D 1 331 ? 47.245 34.192 -24.768 1.00 87.90 4548 GLN D N 1
ATOM 15379 C CA . GLN D 1 331 ? 48.185 33.618 -25.735 1.00 90.56 4548 GLN D CA 1
ATOM 15380 C C . GLN D 1 331 ? 47.489 33.349 -27.070 1.00 91.09 4548 GLN D C 1
ATOM 15381 O O . GLN D 1 331 ? 46.429 32.713 -27.114 1.00 85.29 4548 GLN D O 1
ATOM 15387 N N . GLY D 1 332 ? 48.094 33.848 -28.150 1.00 95.38 4549 GLY D N 1
ATOM 15388 C CA . GLY D 1 332 ? 47.564 33.703 -29.502 1.00 90.34 4549 GLY D CA 1
ATOM 15389 C C . GLY D 1 332 ? 46.857 34.943 -30.016 1.00 90.77 4549 GLY D C 1
ATOM 15390 O O . GLY D 1 332 ? 46.731 35.112 -31.208 1.00 92.59 4549 GLY D O 1
ATOM 15391 N N . HIS D 1 333 ? 46.373 35.809 -29.133 1.00 92.55 4550 HIS D N 1
ATOM 15392 C CA . HIS D 1 333 ? 45.650 36.987 -29.570 1.00 97.24 4550 HIS D CA 1
ATOM 15393 C C . HIS D 1 333 ? 46.611 38.142 -29.586 1.00 103.59 4550 HIS D C 1
ATOM 15394 O O . HIS D 1 333 ? 47.581 38.150 -28.824 1.00 104.78 4550 HIS D O 1
ATOM 15401 N N . ASP D 1 334 ? 46.329 39.119 -30.444 1.00 105.25 4551 ASP D N 1
ATOM 15402 C CA . ASP D 1 334 ? 47.164 40.301 -30.553 1.00 111.09 4551 ASP D CA 1
ATOM 15403 C C . ASP D 1 334 ? 46.856 41.234 -29.380 1.00 108.38 4551 ASP D C 1
ATOM 15404 O O . ASP D 1 334 ? 45.733 41.720 -29.244 1.00 108.99 4551 ASP D O 1
ATOM 15409 N N . LEU D 1 335 ? 47.847 41.470 -28.523 1.00 104.51 4552 LEU D N 1
ATOM 15410 C CA . LEU D 1 335 ? 47.662 42.359 -27.378 1.00 102.96 4552 LEU D CA 1
ATOM 15411 C C . LEU D 1 335 ? 48.720 43.418 -27.420 1.00 100.59 4552 LEU D C 1
ATOM 15412 O O . LEU D 1 335 ? 49.623 43.444 -26.594 1.00 102.22 4552 LEU D O 1
ATOM 15417 N N . THR D 1 336 ? 48.631 44.283 -28.404 1.00 100.30 4553 THR D N 1
ATOM 15418 C CA . THR D 1 336 ? 49.604 45.340 -28.521 1.00 98.67 4553 THR D CA 1
ATOM 15419 C C . THR D 1 336 ? 48.754 46.586 -28.636 1.00 93.22 4553 THR D C 1
ATOM 15420 O O . THR D 1 336 ? 47.726 46.575 -29.306 1.00 90.92 4553 THR D O 1
ATOM 15424 N N . GLY D 1 337 ? 49.121 47.616 -27.881 1.00 91.45 4554 GLY D N 1
ATOM 15425 C CA . GLY D 1 337 ? 48.339 48.839 -27.808 1.00 92.70 4554 GLY D CA 1
ATOM 15426 C C . GLY D 1 337 ? 47.107 48.705 -26.940 1.00 93.27 4554 GLY D C 1
ATOM 15427 O O . GLY D 1 337 ? 46.333 49.652 -26.814 1.00 97.54 4554 GLY D O 1
ATOM 15428 N N . VAL D 1 338 ? 46.936 47.545 -26.311 1.00 92.72 4555 VAL D N 1
ATOM 15429 C CA . VAL D 1 338 ? 45.722 47.245 -25.560 1.00 89.28 4555 VAL D CA 1
ATOM 15430 C C . VAL D 1 338 ? 45.960 47.502 -24.088 1.00 87.04 4555 VAL D C 1
ATOM 15431 O O . VAL D 1 338 ? 46.998 47.102 -23.565 1.00 88.93 4555 VAL D O 1
ATOM 15435 N N . ARG D 1 339 ? 45.015 48.158 -23.422 1.00 83.51 4556 ARG D N 1
ATOM 15436 C CA . ARG D 1 339 ? 45.092 48.305 -21.981 1.00 84.17 4556 ARG D CA 1
ATOM 15437 C C . ARG D 1 339 ? 43.836 47.733 -21.352 1.00 78.42 4556 ARG D C 1
ATOM 15438 O O . ARG D 1 339 ? 42.717 47.968 -21.828 1.00 75.62 4556 ARG D O 1
ATOM 15446 N N . ILE D 1 340 ? 44.033 46.956 -20.288 1.00 74.64 4557 ILE D N 1
ATOM 15447 C CA . ILE D 1 340 ? 42.904 46.389 -19.542 1.00 71.20 4557 ILE D CA 1
ATOM 15448 C C . ILE D 1 340 ? 42.923 46.755 -18.059 1.00 65.81 4557 ILE D C 1
ATOM 15449 O O . ILE D 1 340 ? 43.801 46.353 -17.302 1.00 62.11 4557 ILE D O 1
ATOM 15454 N N . PRO D 1 341 ? 41.960 47.568 -17.645 1.00 68.13 4558 PRO D N 1
ATOM 15455 C CA . PRO D 1 341 ? 41.858 47.838 -16.207 1.00 68.66 4558 PRO D CA 1
ATOM 15456 C C . PRO D 1 341 ? 41.501 46.549 -15.442 1.00 67.93 4558 PRO D C 1
ATOM 15457 O O . PRO D 1 341 ? 40.635 45.778 -15.867 1.00 67.49 4558 PRO D O 1
ATOM 15461 N N . ILE D 1 342 ? 42.225 46.315 -14.358 1.00 68.55 4559 ILE D N 1
ATOM 15462 C CA . ILE D 1 342 ? 42.058 45.152 -13.511 1.00 66.92 4559 ILE D CA 1
ATOM 15463 C C . ILE D 1 342 ? 41.921 45.651 -12.068 1.00 70.85 4559 ILE D C 1
ATOM 15464 O O . ILE D 1 342 ? 42.574 46.614 -11.676 1.00 74.27 4559 ILE D O 1
ATOM 15469 N N . GLY D 1 343 ? 41.065 45.024 -11.275 1.00 71.26 4560 GLY D N 1
ATOM 15470 C CA . GLY D 1 343 ? 40.969 45.383 -9.855 1.00 70.69 4560 GLY D CA 1
ATOM 15471 C C . GLY D 1 343 ? 40.357 44.266 -9.058 1.00 66.27 4560 GLY D C 1
ATOM 15472 O O . GLY D 1 343 ? 39.976 43.260 -9.624 1.00 67.50 4560 GLY D O 1
ATOM 15473 N N . SER D 1 344 ? 40.276 44.428 -7.743 1.00 65.55 4561 SER D N 1
ATOM 15474 C CA . SER D 1 344 ? 39.635 43.409 -6.884 1.00 61.84 4561 SER D CA 1
ATOM 15475 C C . SER D 1 344 ? 38.840 43.972 -5.716 1.00 60.84 4561 SER D C 1
ATOM 15476 O O . SER D 1 344 ? 39.405 44.569 -4.804 1.00 63.34 4561 SER D O 1
ATOM 15479 N N . VAL D 1 345 ? 37.539 43.723 -5.713 1.00 56.58 4562 VAL D N 1
ATOM 15480 C CA . VAL D 1 345 ? 36.705 44.093 -4.593 1.00 54.05 4562 VAL D CA 1
ATOM 15481 C C . VAL D 1 345 ? 37.258 43.603 -3.261 1.00 52.88 4562 VAL D C 1
ATOM 15482 O O . VAL D 1 345 ? 36.922 44.116 -2.233 1.00 52.52 4562 VAL D O 1
ATOM 15486 N N . LYS D 1 346 ? 38.113 42.605 -3.253 1.00 55.17 4563 LYS D N 1
ATOM 15487 C CA . LYS D 1 346 ? 38.652 42.151 -1.974 1.00 57.24 4563 LYS D CA 1
ATOM 15488 C C . LYS D 1 346 ? 39.510 43.217 -1.273 1.00 56.34 4563 LYS D C 1
ATOM 15489 O O . LYS D 1 346 ? 39.774 43.166 -0.083 1.00 54.34 4563 LYS D O 1
ATOM 15495 N N . SER D 1 347 ? 39.983 44.178 -2.032 1.00 59.66 4564 SER D N 1
ATOM 15496 C CA . SER D 1 347 ? 40.886 45.178 -1.489 1.00 60.86 4564 SER D CA 1
ATOM 15497 C C . SER D 1 347 ? 40.107 46.132 -0.570 1.00 60.45 4564 SER D C 1
ATOM 15498 O O . SER D 1 347 ? 40.620 46.604 0.464 1.00 57.87 4564 SER D O 1
ATOM 15501 N N . GLY D 1 348 ? 38.844 46.356 -0.939 1.00 62.15 4565 GLY D N 1
ATOM 15502 C CA . GLY D 1 348 ? 37.932 47.160 -0.157 1.00 63.69 4565 GLY D CA 1
ATOM 15503 C C . GLY D 1 348 ? 37.442 46.426 1.074 1.00 65.40 4565 GLY D C 1
ATOM 15504 O O . GLY D 1 348 ? 37.796 46.798 2.179 1.00 75.11 4565 GLY D O 1
ATOM 15505 N N . ILE D 1 349 ? 36.644 45.381 0.865 1.00 62.00 4566 ILE D N 1
ATOM 15506 C CA . ILE D 1 349 ? 35.903 44.669 1.928 1.00 61.23 4566 ILE D CA 1
ATOM 15507 C C . ILE D 1 349 ? 36.510 43.359 2.491 1.00 56.84 4566 ILE D C 1
ATOM 15508 O O . ILE D 1 349 ? 36.048 42.821 3.470 1.00 54.70 4566 ILE D O 1
ATOM 15513 N N . GLY D 1 350 ? 37.508 42.816 1.837 1.00 56.95 4567 GLY D N 1
ATOM 15514 C CA . GLY D 1 350 ? 38.128 41.578 2.279 1.00 54.79 4567 GLY D CA 1
ATOM 15515 C C . GLY D 1 350 ? 37.677 40.393 1.446 1.00 54.27 4567 GLY D C 1
ATOM 15516 O O . GLY D 1 350 ? 36.896 40.502 0.480 1.00 51.82 4567 GLY D O 1
ATOM 15517 N N . HIS D 1 351 ? 38.154 39.239 1.862 1.00 54.45 4568 HIS D N 1
ATOM 15518 C CA . HIS D 1 351 ? 37.811 37.985 1.218 1.00 54.06 4568 HIS D CA 1
ATOM 15519 C C . HIS D 1 351 ? 36.460 37.381 1.708 1.00 52.30 4568 HIS D C 1
ATOM 15520 O O . HIS D 1 351 ? 36.412 36.772 2.753 1.00 52.11 4568 HIS D O 1
ATOM 15527 N N . ALA D 1 352 ? 35.379 37.512 0.941 1.00 51.38 4569 ALA D N 1
ATOM 15528 C CA . ALA D 1 352 ? 34.067 37.103 1.447 1.00 49.96 4569 ALA D CA 1
ATOM 15529 C C . ALA D 1 352 ? 33.789 35.622 1.282 1.00 49.95 4569 ALA D C 1
ATOM 15530 O O . ALA D 1 352 ? 32.652 35.177 1.319 1.00 51.02 4569 ALA D O 1
ATOM 15532 N N . GLU D 1 353 ? 34.850 34.868 1.083 1.00 51.21 4570 GLU D N 1
ATOM 15533 C CA . GLU D 1 353 ? 34.814 33.436 0.945 1.00 47.81 4570 GLU D CA 1
ATOM 15534 C C . GLU D 1 353 ? 33.726 32.986 -0.005 1.00 45.61 4570 GLU D C 1
ATOM 15535 O O . GLU D 1 353 ? 33.799 33.317 -1.172 1.00 47.75 4570 GLU D O 1
ATOM 15541 N N . SER D 1 354 ? 32.712 32.281 0.444 1.00 45.03 4571 SER D N 1
ATOM 15542 C CA . SER D 1 354 ? 31.695 31.767 -0.468 1.00 45.05 4571 SER D CA 1
ATOM 15543 C C . SER D 1 354 ? 30.814 32.841 -1.062 1.00 47.18 4571 SER D C 1
ATOM 15544 O O . SER D 1 354 ? 30.081 32.566 -2.005 1.00 48.43 4571 SER D O 1
ATOM 15547 N N . ALA D 1 355 ? 30.857 34.054 -0.510 1.00 47.50 4572 ALA D N 1
ATOM 15548 C CA . ALA D 1 355 ? 30.137 35.172 -1.088 1.00 48.34 4572 ALA D CA 1
ATOM 15549 C C . ALA D 1 355 ? 31.019 36.046 -1.951 1.00 48.08 4572 ALA D C 1
ATOM 15550 O O . ALA D 1 355 ? 30.568 37.075 -2.398 1.00 50.44 4572 ALA D O 1
ATOM 15552 N N . ALA D 1 356 ? 32.267 35.654 -2.167 1.00 47.95 4573 ALA D N 1
ATOM 15553 C CA . ALA D 1 356 ? 33.282 36.532 -2.792 1.00 49.49 4573 ALA D CA 1
ATOM 15554 C C . ALA D 1 356 ? 33.035 36.837 -4.241 1.00 49.53 4573 ALA D C 1
ATOM 15555 O O . ALA D 1 356 ? 33.472 37.873 -4.724 1.00 54.07 4573 ALA D O 1
ATOM 15557 N N . GLY D 1 357 ? 32.393 35.913 -4.937 1.00 51.04 4574 GLY D N 1
ATOM 15558 C CA . GLY D 1 357 ? 32.034 36.109 -6.332 1.00 53.21 4574 GLY D CA 1
ATOM 15559 C C . GLY D 1 357 ? 30.754 36.922 -6.472 1.00 56.43 4574 GLY D C 1
ATOM 15560 O O . GLY D 1 357 ? 30.484 37.483 -7.530 1.00 53.43 4574 GLY D O 1
ATOM 15569 N N . ALA D 1 359 ? 30.095 39.462 -4.324 1.00 56.43 4576 ALA D N 1
ATOM 15570 C CA . ALA D 1 359 ? 30.682 40.802 -4.177 1.00 54.53 4576 ALA D CA 1
ATOM 15571 C C . ALA D 1 359 ? 31.277 41.290 -5.500 1.00 52.84 4576 ALA D C 1
ATOM 15572 O O . ALA D 1 359 ? 31.064 42.419 -5.912 1.00 51.10 4576 ALA D O 1
ATOM 15574 N N . ALA D 1 360 ? 31.981 40.398 -6.179 1.00 55.17 4577 ALA D N 1
ATOM 15575 C CA . ALA D 1 360 ? 32.690 40.737 -7.403 1.00 57.62 4577 ALA D CA 1
ATOM 15576 C C . ALA D 1 360 ? 31.711 41.011 -8.515 1.00 58.65 4577 ALA D C 1
ATOM 15577 O O . ALA D 1 360 ? 31.806 42.019 -9.199 1.00 60.52 4577 ALA D O 1
ATOM 15579 N N . LEU D 1 361 ? 30.769 40.099 -8.678 1.00 59.46 4578 LEU D N 1
ATOM 15580 C CA . LEU D 1 361 ? 29.705 40.218 -9.660 1.00 63.01 4578 LEU D CA 1
ATOM 15581 C C . LEU D 1 361 ? 28.971 41.532 -9.510 1.00 64.16 4578 LEU D C 1
ATOM 15582 O O . LEU D 1 361 ? 28.527 42.150 -10.472 1.00 66.19 4578 LEU D O 1
ATOM 15587 N N . THR D 1 362 ? 28.851 41.951 -8.268 1.00 63.16 4579 THR D N 1
ATOM 15588 C CA . THR D 1 362 ? 27.988 43.051 -7.909 1.00 62.40 4579 THR D CA 1
ATOM 15589 C C . THR D 1 362 ? 28.696 44.343 -8.231 1.00 60.10 4579 THR D C 1
ATOM 15590 O O . THR D 1 362 ? 28.155 45.198 -8.924 1.00 59.42 4579 THR D O 1
ATOM 15594 N N . LYS D 1 363 ? 29.927 44.460 -7.772 1.00 59.37 4580 LYS D N 1
ATOM 15595 C CA . LYS D 1 363 ? 30.770 45.578 -8.184 1.00 61.32 4580 LYS D CA 1
ATOM 15596 C C . LYS D 1 363 ? 30.719 45.791 -9.707 1.00 61.80 4580 LYS D C 1
ATOM 15597 O O . LYS D 1 363 ? 30.584 46.911 -10.185 1.00 61.15 4580 LYS D O 1
ATOM 15603 N N . VAL D 1 364 ? 30.807 44.697 -10.465 1.00 62.23 4581 VAL D N 1
ATOM 15604 C CA . VAL D 1 364 ? 30.810 44.778 -11.922 1.00 61.66 4581 VAL D CA 1
ATOM 15605 C C . VAL D 1 364 ? 29.452 45.256 -12.463 1.00 63.87 4581 VAL D C 1
ATOM 15606 O O . VAL D 1 364 ? 29.394 46.014 -13.420 1.00 69.46 4581 VAL D O 1
ATOM 15610 N N . LEU D 1 365 ? 28.359 44.817 -11.858 1.00 65.01 4582 LEU D N 1
ATOM 15611 C CA . LEU D 1 365 ? 27.030 45.221 -12.309 1.00 63.16 4582 LEU D CA 1
ATOM 15612 C C . LEU D 1 365 ? 26.766 46.675 -12.030 1.00 65.99 4582 LEU D C 1
ATOM 15613 O O . LEU D 1 365 ? 26.028 47.337 -12.783 1.00 66.57 4582 LEU D O 1
ATOM 15618 N N . LEU D 1 366 ? 27.327 47.172 -10.935 1.00 64.25 4583 LEU D N 1
ATOM 15619 C CA . LEU D 1 366 ? 27.195 48.575 -10.635 1.00 67.49 4583 LEU D CA 1
ATOM 15620 C C . LEU D 1 366 ? 28.032 49.388 -11.612 1.00 71.11 4583 LEU D C 1
ATOM 15621 O O . LEU D 1 366 ? 27.555 50.377 -12.188 1.00 72.97 4583 LEU D O 1
ATOM 15626 N N . GLN D 1 367 ? 29.271 48.955 -11.814 1.00 72.43 4584 GLN D N 1
ATOM 15627 C CA . GLN D 1 367 ? 30.173 49.659 -12.701 1.00 71.43 4584 GLN D CA 1
ATOM 15628 C C . GLN D 1 367 ? 29.517 49.841 -14.066 1.00 74.52 4584 GLN D C 1
ATOM 15629 O O . GLN D 1 367 ? 29.688 50.906 -14.679 1.00 79.53 4584 GLN D O 1
ATOM 15635 N N . PHE D 1 368 ? 28.773 48.828 -14.542 1.00 73.14 4585 PHE D N 1
ATOM 15636 C CA . PHE D 1 368 ? 27.942 48.977 -15.763 1.00 73.65 4585 PHE D CA 1
ATOM 15637 C C . PHE D 1 368 ? 26.881 50.062 -15.562 1.00 75.86 4585 PHE D C 1
ATOM 15638 O O . PHE D 1 368 ? 26.950 51.122 -16.183 1.00 80.26 4585 PHE D O 1
ATOM 15646 N N . ARG D 1 369 ? 25.916 49.824 -14.679 1.00 77.75 4586 ARG D N 1
ATOM 15647 C CA . ARG D 1 369 ? 24.804 50.770 -14.504 1.00 82.03 4586 ARG D CA 1
ATOM 15648 C C . ARG D 1 369 ? 25.308 52.223 -14.494 1.00 86.25 4586 ARG D C 1
ATOM 15649 O O . ARG D 1 369 ? 24.667 53.095 -15.073 1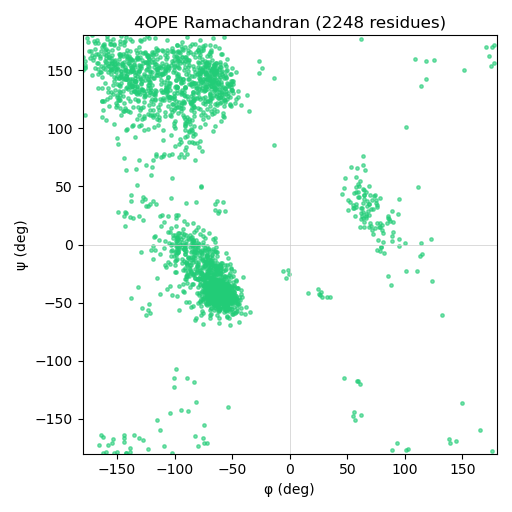.00 86.62 4586 ARG D O 1
ATOM 15657 N N . HIS D 1 370 ? 26.456 52.476 -13.864 1.00 85.01 4587 HIS D N 1
ATOM 15658 C CA . HIS D 1 370 ? 26.918 53.837 -13.665 1.00 84.93 4587 HIS D CA 1
ATOM 15659 C C . HIS D 1 370 ? 28.035 54.267 -14.613 1.00 87.10 4587 HIS D C 1
ATOM 15660 O O . HIS D 1 370 ? 28.372 55.435 -14.677 1.00 87.51 4587 HIS D O 1
ATOM 15667 N N . GLN D 1 371 ? 28.610 53.338 -15.358 1.00 91.50 4588 GLN D N 1
ATOM 15668 C CA . GLN D 1 371 ? 29.637 53.686 -16.351 1.00 90.74 4588 GLN D CA 1
ATOM 15669 C C . GLN D 1 371 ? 30.844 54.352 -15.700 1.00 87.91 4588 GLN D C 1
ATOM 15670 O O . GLN D 1 371 ? 31.387 55.322 -16.218 1.00 93.40 4588 GLN D O 1
ATOM 15676 N N . GLU D 1 372 ? 31.245 53.825 -14.545 1.00 84.84 4589 GLU D N 1
ATOM 15677 C CA . GLU D 1 372 ? 32.485 54.228 -13.894 1.00 82.98 4589 GLU D CA 1
ATOM 15678 C C . GLU D 1 372 ? 33.212 53.010 -13.363 1.00 80.37 4589 GLU D C 1
ATOM 15679 O O . GLU D 1 372 ? 32.615 51.952 -13.169 1.00 77.36 4589 GLU D O 1
ATOM 15685 N N . LEU D 1 373 ? 34.511 53.196 -13.157 1.00 78.37 4590 LEU D N 1
ATOM 15686 C CA . LEU D 1 373 ? 35.422 52.184 -12.664 1.00 74.46 4590 LEU D CA 1
ATOM 15687 C C . LEU D 1 373 ? 35.937 52.679 -11.340 1.00 72.26 4590 LEU D C 1
ATOM 15688 O O . LEU D 1 373 ? 36.476 53.761 -11.252 1.00 75.27 4590 LEU D O 1
ATOM 15693 N N . VAL D 1 374 ? 35.794 51.869 -10.309 1.00 70.04 4591 VAL D N 1
ATOM 15694 C CA . VAL D 1 374 ? 36.132 52.285 -8.963 1.00 67.75 4591 VAL D CA 1
ATOM 15695 C C . VAL D 1 374 ? 37.524 51.811 -8.584 1.00 66.09 4591 VAL D C 1
ATOM 15696 O O . VAL D 1 374 ? 38.111 51.003 -9.292 1.00 69.32 4591 VAL D O 1
ATOM 15700 N N . PRO D 1 375 ? 38.080 52.348 -7.491 1.00 67.55 4592 PRO D N 1
ATOM 15701 C CA . PRO D 1 375 ? 39.468 52.010 -7.170 1.00 69.20 4592 PRO D CA 1
ATOM 15702 C C . PRO D 1 375 ? 39.685 50.655 -6.494 1.00 71.72 4592 PRO D C 1
ATOM 15703 O O . PRO D 1 375 ? 38.770 50.093 -5.886 1.00 75.68 4592 PRO D O 1
ATOM 15707 N N . SER D 1 376 ? 40.908 50.145 -6.634 1.00 70.52 4593 SER D N 1
ATOM 15708 C CA . SER D 1 376 ? 41.361 48.954 -5.958 1.00 66.45 4593 SER D CA 1
ATOM 15709 C C . SER D 1 376 ? 42.570 49.314 -5.095 1.00 67.14 4593 SER D C 1
ATOM 15710 O O . SER D 1 376 ? 43.603 49.811 -5.580 1.00 72.12 4593 SER D O 1
ATOM 15713 N N . LEU D 1 377 ? 42.428 49.015 -3.817 1.00 66.27 4594 LEU D N 1
ATOM 15714 C CA . LEU D 1 377 ? 43.268 49.532 -2.757 1.00 67.68 4594 LEU D CA 1
ATOM 15715 C C . LEU D 1 377 ? 44.537 48.720 -2.502 1.00 67.32 4594 LEU D C 1
ATOM 15716 O O . LEU D 1 377 ? 44.723 47.636 -3.044 1.00 66.47 4594 LEU D O 1
ATOM 15721 N N . HIS D 1 378 ? 45.405 49.296 -1.673 1.00 69.84 4595 HIS D N 1
ATOM 15722 C CA . HIS D 1 378 ? 46.558 48.645 -1.041 1.00 70.91 4595 HIS D CA 1
ATOM 15723 C C . HIS D 1 378 ? 47.683 48.275 -2.009 1.00 74.98 4595 HIS D C 1
ATOM 15724 O O . HIS D 1 378 ? 48.543 47.405 -1.729 1.00 67.95 4595 HIS D O 1
ATOM 15731 N N . ALA D 1 379 ? 47.721 49.028 -3.114 1.00 80.89 4596 ALA D N 1
ATOM 15732 C CA . ALA D 1 379 ? 48.674 48.786 -4.178 1.00 83.32 4596 ALA D CA 1
ATOM 15733 C C . ALA D 1 379 ? 49.275 50.072 -4.729 1.00 87.11 4596 ALA D C 1
ATOM 15734 O O . ALA D 1 379 ? 49.420 50.216 -5.938 1.00 83.34 4596 ALA D O 1
ATOM 15736 N N . GLU D 1 380 ? 49.632 50.997 -3.842 1.00 94.51 4597 GLU D N 1
ATOM 15737 C CA . GLU D 1 380 ? 50.292 52.236 -4.250 1.00 95.26 4597 GLU D CA 1
ATOM 15738 C C . GLU D 1 380 ? 51.551 51.789 -4.948 1.00 98.24 4597 GLU D C 1
ATOM 15739 O O . GLU D 1 380 ? 51.935 52.346 -5.970 1.00 109.62 4597 GLU D O 1
ATOM 15745 N N . ARG D 1 381 ? 52.183 50.762 -4.392 1.00 94.69 4598 ARG D N 1
ATOM 15746 C CA . ARG D 1 381 ? 53.237 50.034 -5.078 1.00 92.55 4598 ARG D CA 1
ATOM 15747 C C . ARG D 1 381 ? 52.686 48.643 -5.399 1.00 88.30 4598 ARG D C 1
ATOM 15748 O O . ARG D 1 381 ? 51.649 48.263 -4.875 1.00 88.37 4598 ARG D O 1
ATOM 15756 N N . LEU D 1 382 ? 53.380 47.887 -6.244 1.00 82.82 4599 LEU D N 1
ATOM 15757 C CA . LEU D 1 382 ? 52.880 46.621 -6.753 1.00 78.52 4599 LEU D CA 1
ATOM 15758 C C . LEU D 1 382 ? 53.720 45.443 -6.305 1.00 78.81 4599 LEU D C 1
ATOM 15759 O O . LEU D 1 382 ? 54.880 45.595 -5.944 1.00 75.09 4599 LEU D O 1
ATOM 15764 N N . ASN D 1 383 ? 53.132 44.253 -6.353 1.00 79.74 4600 ASN D N 1
ATOM 15765 C CA . ASN D 1 383 ? 53.896 43.035 -6.106 1.00 81.99 4600 ASN D CA 1
ATOM 15766 C C . ASN D 1 383 ? 55.064 42.993 -7.091 1.00 80.83 4600 ASN D C 1
ATOM 15767 O O . ASN D 1 383 ? 54.846 43.057 -8.293 1.00 78.02 4600 ASN D O 1
ATOM 15772 N N . PRO D 1 384 ? 56.304 42.909 -6.570 1.00 85.62 4601 PRO D N 1
ATOM 15773 C CA . PRO D 1 384 ? 57.537 42.822 -7.361 1.00 87.87 4601 PRO D CA 1
ATOM 15774 C C . PRO D 1 384 ? 57.581 41.703 -8.390 1.00 82.51 4601 PRO D C 1
ATOM 15775 O O . PRO D 1 384 ? 58.415 41.734 -9.269 1.00 83.72 4601 PRO D O 1
ATOM 15779 N N . HIS D 1 385 ? 56.718 40.711 -8.272 1.00 82.66 4602 HIS D N 1
ATOM 15780 C CA . HIS D 1 385 ? 56.840 39.523 -9.104 1.00 83.94 4602 HIS D CA 1
ATOM 15781 C C . HIS D 1 385 ? 55.918 39.573 -10.310 1.00 77.17 4602 HIS D C 1
ATOM 15782 O O . HIS D 1 385 ? 56.021 38.742 -11.192 1.00 76.18 4602 HIS D O 1
ATOM 15789 N N . LEU D 1 386 ? 55.044 40.561 -10.369 1.00 73.52 4603 LEU D N 1
ATOM 15790 C CA . LEU D 1 386 ? 54.017 40.585 -11.397 1.00 73.94 4603 LEU D CA 1
ATOM 15791 C C . LEU D 1 386 ? 54.495 40.821 -12.813 1.00 76.91 4603 LEU D C 1
ATOM 15792 O O . LEU D 1 386 ? 54.059 40.094 -13.720 1.00 79.33 4603 LEU D O 1
ATOM 15797 N N . ASP D 1 387 ? 55.346 41.849 -12.986 1.00 72.53 4604 ASP D N 1
ATOM 15798 C CA . ASP D 1 387 ? 55.631 42.455 -14.280 1.00 71.53 4604 ASP D CA 1
ATOM 15799 C C . ASP D 1 387 ? 54.383 42.782 -15.118 1.00 70.51 4604 ASP D C 1
ATOM 15800 O O . ASP D 1 387 ? 54.260 42.317 -16.246 1.00 69.09 4604 ASP D O 1
ATOM 15805 N N . LEU D 1 388 ? 53.466 43.590 -14.586 1.00 71.88 4605 LEU D N 1
ATOM 15806 C CA . LEU D 1 388 ? 52.253 43.934 -15.329 1.00 73.73 4605 LEU D CA 1
ATOM 15807 C C . LEU D 1 388 ? 52.572 44.740 -16.569 1.00 81.58 4605 LEU D C 1
ATOM 15808 O O . LEU D 1 388 ? 51.742 44.848 -17.475 1.00 86.86 4605 LEU D O 1
ATOM 15813 N N . ASP D 1 389 ? 53.764 45.327 -16.605 1.00 87.81 4606 ASP D N 1
ATOM 15814 C CA . ASP D 1 389 ? 54.154 46.165 -17.724 1.00 90.49 4606 ASP D CA 1
ATOM 15815 C C . ASP D 1 389 ? 54.314 45.371 -19.012 1.00 87.36 4606 ASP D C 1
ATOM 15816 O O . ASP D 1 389 ? 54.145 45.925 -20.099 1.00 93.16 4606 ASP D O 1
ATOM 15821 N N . ALA D 1 390 ? 54.615 44.077 -18.885 1.00 79.30 4607 ALA D N 1
ATOM 15822 C CA . ALA D 1 390 ? 54.609 43.164 -20.026 1.00 75.80 4607 ALA D CA 1
ATOM 15823 C C . ALA D 1 390 ? 53.235 42.584 -20.372 1.00 72.05 4607 ALA D C 1
ATOM 15824 O O . ALA D 1 390 ? 53.132 41.786 -21.280 1.00 74.06 4607 ALA D O 1
ATOM 15826 N N . THR D 1 391 ? 52.187 42.974 -19.660 1.00 71.07 4608 THR D N 1
ATOM 15827 C CA . THR D 1 391 ? 50.843 42.429 -19.871 1.00 69.52 4608 THR D CA 1
ATOM 15828 C C . THR D 1 391 ? 49.930 43.559 -20.301 1.00 69.84 4608 THR D C 1
ATOM 15829 O O . THR D 1 391 ? 50.281 44.713 -20.124 1.00 73.09 4608 THR D O 1
ATOM 15833 N N . PRO D 1 392 ? 48.736 43.239 -20.824 1.00 70.94 4609 PRO D N 1
ATOM 15834 C CA . PRO D 1 392 ? 47.748 44.291 -21.052 1.00 71.35 4609 PRO D CA 1
ATOM 15835 C C . PRO D 1 392 ? 47.230 44.964 -19.788 1.00 72.88 4609 PRO D C 1
ATOM 15836 O O . PRO D 1 392 ? 46.661 46.039 -19.889 1.00 75.09 4609 PRO D O 1
ATOM 15840 N N . PHE D 1 393 ? 47.386 44.352 -18.614 1.00 70.38 4610 PHE D N 1
ATOM 15841 C CA . PHE D 1 393 ? 46.617 44.823 -17.459 1.00 70.83 4610 PHE D CA 1
ATOM 15842 C C . PHE D 1 393 ? 47.300 45.943 -16.701 1.00 73.58 4610 PHE D C 1
ATOM 15843 O O . PHE D 1 393 ? 48.534 45.991 -16.606 1.00 77.49 4610 PHE D O 1
ATOM 15851 N N . ARG D 1 394 ? 46.482 46.844 -16.167 1.00 73.21 4611 ARG D N 1
ATOM 15852 C CA . ARG D 1 394 ? 46.948 47.848 -15.228 1.00 76.86 4611 ARG D CA 1
ATOM 15853 C C . ARG D 1 394 ? 45.930 48.074 -14.160 1.00 76.45 4611 ARG D C 1
ATOM 15854 O O . ARG D 1 394 ? 44.715 48.123 -14.409 1.00 72.94 4611 ARG D O 1
ATOM 15862 N N . LEU D 1 395 ? 46.466 48.284 -12.968 1.00 76.06 4612 LEU D N 1
ATOM 15863 C CA . LEU D 1 395 ? 45.690 48.281 -11.764 1.00 72.73 4612 LEU D CA 1
ATOM 15864 C C . LEU D 1 395 ? 44.930 49.554 -11.624 1.00 69.27 4612 LEU D C 1
ATOM 15865 O O . LEU D 1 395 ? 45.502 50.579 -11.397 1.00 69.97 4612 LEU D O 1
ATOM 15870 N N . GLN D 1 396 ? 43.621 49.474 -11.734 1.00 69.47 4613 GLN D N 1
ATOM 15871 C CA . GLN D 1 396 ? 42.776 50.634 -11.563 1.00 69.96 4613 GLN D CA 1
ATOM 15872 C C . GLN D 1 396 ? 42.809 51.151 -10.131 1.00 70.82 4613 GLN D C 1
ATOM 15873 O O . GLN D 1 396 ? 42.101 50.643 -9.280 1.00 72.80 4613 GLN D O 1
ATOM 15879 N N . ARG D 1 397 ? 43.615 52.174 -9.867 1.00 74.80 4614 ARG D N 1
ATOM 15880 C CA . ARG D 1 397 ? 43.753 52.738 -8.509 1.00 76.16 4614 ARG D CA 1
ATOM 15881 C C . ARG D 1 397 ? 42.865 53.904 -8.190 1.00 79.95 4614 ARG D C 1
ATOM 15882 O O . ARG D 1 397 ? 42.770 54.269 -7.017 1.00 83.57 4614 ARG D O 1
ATOM 15890 N N . ASP D 1 398 ? 42.225 54.485 -9.210 1.00 83.85 4615 ASP D N 1
ATOM 15891 C CA . ASP D 1 398 ? 41.480 55.758 -9.067 1.00 88.46 4615 ASP D CA 1
ATOM 15892 C C . ASP D 1 398 ? 40.086 55.639 -9.679 1.00 87.29 4615 ASP D C 1
ATOM 15893 O O . ASP D 1 398 ? 39.906 54.878 -10.632 1.00 87.70 4615 ASP D O 1
ATOM 15898 N N . LEU D 1 399 ? 39.112 56.398 -9.166 1.00 83.70 4616 LEU D N 1
ATOM 15899 C CA . LEU D 1 399 ? 37.800 56.487 -9.828 1.00 84.50 4616 LEU D CA 1
ATOM 15900 C C . LEU D 1 399 ? 37.962 57.076 -11.237 1.00 85.52 4616 LEU D C 1
ATOM 15901 O O . LEU D 1 399 ? 38.839 57.893 -11.454 1.00 93.92 4616 LEU D O 1
ATOM 15906 N N . ALA D 1 400 ? 37.145 56.638 -12.193 1.00 83.67 4617 ALA D N 1
ATOM 15907 C CA . ALA D 1 400 ? 37.267 57.060 -13.600 1.00 85.76 4617 ALA D CA 1
ATOM 15908 C C . ALA D 1 400 ? 36.019 56.632 -14.363 1.00 86.92 4617 ALA D C 1
ATOM 15909 O O . ALA D 1 400 ? 35.323 55.717 -13.931 1.00 87.16 4617 ALA D O 1
ATOM 15911 N N . PRO D 1 401 ? 35.713 57.310 -15.484 1.00 89.48 4618 PRO D N 1
ATOM 15912 C CA . PRO D 1 401 ? 34.585 56.848 -16.293 1.00 87.81 4618 PRO D CA 1
ATOM 15913 C C . PRO D 1 401 ? 34.957 55.597 -17.101 1.00 87.34 4618 PRO D C 1
ATOM 15914 O O . PRO D 1 401 ? 36.129 55.341 -17.376 1.00 81.77 4618 PRO D O 1
ATOM 15918 N N . TRP D 1 402 ? 33.942 54.838 -17.478 1.00 88.85 4619 TRP D N 1
ATOM 15919 C CA . TRP D 1 402 ? 34.123 53.643 -18.260 1.00 90.85 4619 TRP D CA 1
ATOM 15920 C C . TRP D 1 402 ? 33.691 53.975 -19.671 1.00 93.86 4619 TRP D C 1
ATOM 15921 O O . TRP D 1 402 ? 32.599 53.612 -20.109 1.00 98.10 4619 TRP D O 1
ATOM 15932 N N . THR D 1 403 ? 34.550 54.683 -20.385 1.00 99.69 4620 THR D N 1
ATOM 15933 C CA . THR D 1 403 ? 34.262 55.038 -21.768 1.00 98.87 4620 THR D CA 1
ATOM 15934 C C . THR D 1 403 ? 34.553 53.807 -22.610 1.00 94.94 4620 THR D C 1
ATOM 15935 O O . THR D 1 403 ? 35.454 53.052 -22.277 1.00 89.52 4620 THR D O 1
ATOM 15939 N N . PRO D 1 404 ? 33.745 53.561 -23.652 1.00 99.45 4621 PRO D N 1
ATOM 15940 C CA . PRO D 1 404 ? 34.045 52.450 -24.578 1.00 101.79 4621 PRO D CA 1
ATOM 15941 C C . PRO D 1 404 ? 35.215 52.704 -25.544 1.00 98.60 4621 PRO D C 1
ATOM 15942 O O . PRO D 1 404 ? 35.682 51.763 -26.200 1.00 93.94 4621 PRO D O 1
ATOM 15946 N N . PRO D 1 414 ? 30.886 49.196 -26.177 1.00 108.82 4631 PRO D N 1
ATOM 15947 C CA . PRO D 1 414 ? 29.952 48.100 -25.855 1.00 105.58 4631 PRO D CA 1
ATOM 15948 C C . PRO D 1 414 ? 30.501 47.240 -24.713 1.00 93.21 4631 PRO D C 1
ATOM 15949 O O . PRO D 1 414 ? 31.138 46.215 -24.966 1.00 84.62 4631 PRO D O 1
ATOM 15953 N N . ARG D 1 415 ? 30.236 47.674 -23.480 1.00 83.76 4632 ARG D N 1
ATOM 15954 C CA . ARG D 1 415 ? 31.048 47.298 -22.316 1.00 82.77 4632 ARG D CA 1
ATOM 15955 C C . ARG D 1 415 ? 30.995 45.821 -21.871 1.00 78.12 4632 ARG D C 1
ATOM 15956 O O . ARG D 1 415 ? 29.952 45.175 -21.894 1.00 74.06 4632 ARG D O 1
ATOM 15964 N N . THR D 1 416 ? 32.155 45.327 -21.448 1.00 73.93 4633 THR D N 1
ATOM 15965 C CA . THR D 1 416 ? 32.334 43.953 -21.070 1.00 72.96 4633 THR D CA 1
ATOM 15966 C C . THR D 1 416 ? 33.265 43.831 -19.879 1.00 71.53 4633 THR D C 1
ATOM 15967 O O . THR D 1 416 ? 34.227 44.609 -19.745 1.00 67.14 4633 THR D O 1
ATOM 15971 N N . ALA D 1 417 ? 32.953 42.842 -19.025 1.00 67.79 4634 ALA D N 1
ATOM 15972 C CA . ALA D 1 417 ? 33.749 42.534 -17.837 1.00 64.27 4634 ALA D CA 1
ATOM 15973 C C . ALA D 1 417 ? 33.918 41.040 -17.749 1.00 62.04 4634 ALA D C 1
ATOM 15974 O O . ALA D 1 417 ? 33.066 40.278 -18.190 1.00 62.51 4634 ALA D O 1
ATOM 15976 N N . ALA D 1 418 ? 35.050 40.639 -17.200 1.00 63.83 4635 ALA D N 1
ATOM 15977 C CA . ALA D 1 418 ? 35.353 39.250 -16.941 1.00 62.41 4635 ALA D CA 1
ATOM 15978 C C . ALA D 1 418 ? 35.578 39.103 -15.430 1.00 62.36 4635 ALA D C 1
ATOM 15979 O O . ALA D 1 418 ? 36.224 39.955 -14.810 1.00 62.68 4635 ALA D O 1
ATOM 15981 N N . ILE D 1 419 ? 35.027 38.035 -14.841 1.00 61.24 4636 ILE D N 1
ATOM 15982 C CA . ILE D 1 419 ? 35.101 37.814 -13.382 1.00 58.26 4636 ILE D CA 1
ATOM 15983 C C . ILE D 1 419 ? 35.681 36.470 -13.071 1.00 51.78 4636 ILE D C 1
ATOM 15984 O O . ILE D 1 419 ? 35.249 35.488 -13.608 1.00 53.99 4636 ILE D O 1
ATOM 15989 N N . SER D 1 420 ? 36.693 36.450 -12.229 1.00 49.98 4637 SER D N 1
ATOM 15990 C CA . SER D 1 420 ? 37.351 35.214 -11.801 1.00 47.89 4637 SER D CA 1
ATOM 15991 C C . SER D 1 420 ? 37.091 34.908 -10.333 1.00 46.10 4637 SER D C 1
ATOM 15992 O O . SER D 1 420 ? 37.001 35.811 -9.516 1.00 48.26 4637 SER D O 1
ATOM 15995 N N . ALA D 1 421 ? 37.002 33.640 -9.993 1.00 45.22 4638 ALA D N 1
ATOM 15996 C CA . ALA D 1 421 ? 36.941 33.218 -8.585 1.00 45.83 4638 ALA D CA 1
ATOM 15997 C C . ALA D 1 421 ? 37.624 31.875 -8.468 1.00 45.00 4638 ALA D C 1
ATOM 15998 O O . ALA D 1 421 ? 37.176 30.921 -9.071 1.00 45.01 4638 ALA D O 1
ATOM 16000 N N . PHE D 1 422 ? 38.707 31.818 -7.703 1.00 46.80 4639 PHE D N 1
ATOM 16001 C CA . PHE D 1 422 ? 39.569 30.631 -7.612 1.00 49.00 4639 PHE D CA 1
ATOM 16002 C C . PHE D 1 422 ? 39.568 29.981 -6.231 1.00 50.41 4639 PHE D C 1
ATOM 16003 O O . PHE D 1 422 ? 40.220 30.495 -5.301 1.00 50.72 4639 PHE D O 1
ATOM 16011 N N . GLY D 1 423 ? 38.838 28.861 -6.102 1.00 48.83 4640 GLY D N 1
ATOM 16012 C CA . GLY D 1 423 ? 38.631 28.225 -4.797 1.00 45.42 4640 GLY D CA 1
ATOM 16013 C C . GLY D 1 423 ? 39.940 27.706 -4.209 1.00 44.02 4640 GLY D C 1
ATOM 16014 O O . GLY D 1 423 ? 40.743 27.107 -4.887 1.00 43.19 4640 GLY D O 1
ATOM 16015 N N . ALA D 1 424 ? 40.165 27.933 -2.930 1.00 42.71 4641 ALA D N 1
ATOM 16016 C CA . ALA D 1 424 ? 41.383 27.433 -2.312 1.00 41.86 4641 ALA D CA 1
ATOM 16017 C C . ALA D 1 424 ? 41.670 26.002 -2.686 1.00 43.38 4641 ALA D C 1
ATOM 16018 O O . ALA D 1 424 ? 42.817 25.636 -2.811 1.00 43.44 4641 ALA D O 1
ATOM 16020 N N . GLY D 1 425 ? 40.627 25.171 -2.793 1.00 43.94 4642 GLY D N 1
ATOM 16021 C CA . GLY D 1 425 ? 40.819 23.743 -2.987 1.00 41.60 4642 GLY D CA 1
ATOM 16022 C C . GLY D 1 425 ? 41.040 23.345 -4.428 1.00 42.58 4642 GLY D C 1
ATOM 16023 O O . GLY D 1 425 ? 41.152 22.178 -4.707 1.00 39.76 4642 GLY D O 1
ATOM 16024 N N . GLY D 1 426 ? 41.109 24.323 -5.341 1.00 45.02 4643 GLY D N 1
ATOM 16025 C CA . GLY D 1 426 ? 41.286 24.061 -6.746 1.00 43.92 4643 GLY D CA 1
ATOM 16026 C C . GLY D 1 426 ? 40.123 24.332 -7.673 1.00 46.16 4643 GLY D C 1
ATOM 16027 O O . GLY D 1 426 ? 40.346 24.506 -8.874 1.00 46.12 4643 GLY D O 1
ATOM 16028 N N . SER D 1 427 ? 38.887 24.345 -7.165 1.00 49.22 4644 SER D N 1
ATOM 16029 C CA . SER D 1 427 ? 37.722 24.623 -8.035 1.00 50.97 4644 SER D CA 1
ATOM 16030 C C . SER D 1 427 ? 37.723 26.069 -8.490 1.00 49.32 4644 SER D C 1
ATOM 16031 O O . SER D 1 427 ? 37.694 27.000 -7.651 1.00 48.64 4644 SER D O 1
ATOM 16034 N N . ASN D 1 428 ? 37.732 26.245 -9.813 1.00 46.95 4645 ASN D N 1
ATOM 16035 C CA . ASN D 1 428 ? 37.778 27.559 -10.418 1.00 47.22 4645 ASN D CA 1
ATOM 16036 C C . ASN D 1 428 ? 36.478 27.894 -11.122 1.00 47.01 4645 ASN D C 1
ATOM 16037 O O . ASN D 1 428 ? 35.784 27.017 -11.615 1.00 46.25 4645 ASN D O 1
ATOM 16042 N N . ALA D 1 429 ? 36.189 29.185 -11.192 1.00 48.55 4646 ALA D N 1
ATOM 16043 C CA . ALA D 1 429 ? 35.005 29.709 -11.887 1.00 48.56 4646 ALA D CA 1
ATOM 16044 C C . ALA D 1 429 ? 35.381 31.021 -12.572 1.00 48.84 4646 ALA D C 1
ATOM 16045 O O . ALA D 1 429 ? 36.260 31.749 -12.104 1.00 46.55 4646 ALA D O 1
ATOM 16047 N N . HIS D 1 430 ? 34.710 31.299 -13.681 1.00 50.54 4647 HIS D N 1
ATOM 16048 C CA . HIS D 1 430 ? 34.940 32.519 -14.435 1.00 54.08 4647 HIS D CA 1
ATOM 16049 C C . HIS D 1 430 ? 33.739 32.852 -15.280 1.00 54.31 4647 HIS D C 1
ATOM 16050 O O . HIS D 1 430 ? 33.212 32.002 -15.987 1.00 52.14 4647 HIS D O 1
ATOM 16057 N N . VAL D 1 431 ? 33.342 34.112 -15.261 1.00 59.20 4648 VAL D N 1
ATOM 16058 C CA . VAL D 1 431 ? 32.173 34.545 -16.022 1.00 59.84 4648 VAL D CA 1
ATOM 16059 C C . VAL D 1 431 ? 32.446 35.832 -16.787 1.00 61.25 4648 VAL D C 1
ATOM 16060 O O . VAL D 1 431 ? 33.098 36.741 -16.288 1.00 63.79 4648 VAL D O 1
ATOM 16064 N N . ILE D 1 432 ? 31.918 35.892 -18.000 1.00 62.22 4649 ILE D N 1
ATOM 16065 C CA . ILE D 1 432 ? 31.982 37.074 -18.822 1.00 62.67 4649 ILE D CA 1
ATOM 16066 C C . ILE D 1 432 ? 30.624 37.735 -18.913 1.00 62.60 4649 ILE D C 1
ATOM 16067 O O . ILE D 1 432 ? 29.633 37.089 -19.233 1.00 64.86 4649 ILE D O 1
ATOM 16072 N N . LEU D 1 433 ? 30.605 39.043 -18.725 1.00 63.89 4650 LEU D N 1
ATOM 16073 C CA . LEU D 1 433 ? 29.391 39.816 -18.786 1.00 66.26 4650 LEU D CA 1
ATOM 16074 C C . LEU D 1 433 ? 29.472 40.912 -19.830 1.00 71.58 4650 LEU D C 1
ATOM 16075 O O . LEU D 1 433 ? 30.563 41.336 -20.207 1.00 72.88 4650 LEU D O 1
ATOM 16080 N N . GLU D 1 434 ? 28.293 41.381 -20.253 1.00 75.92 4651 GLU D N 1
ATOM 16081 C CA . GLU D 1 434 ? 28.126 42.483 -21.211 1.00 78.20 4651 GLU D CA 1
ATOM 16082 C C . GLU D 1 434 ? 27.009 43.409 -20.727 1.00 79.02 4651 GLU D C 1
ATOM 16083 O O . GLU D 1 434 ? 25.948 42.939 -20.289 1.00 75.81 4651 GLU D O 1
ATOM 16089 N N . GLU D 1 435 ? 27.239 44.719 -20.809 1.00 82.17 4652 GLU D N 1
ATOM 16090 C CA . GLU D 1 435 ? 26.210 45.717 -20.447 1.00 84.96 4652 GLU D CA 1
ATOM 16091 C C . GLU D 1 435 ? 24.998 45.533 -21.338 1.00 84.07 4652 GLU D C 1
ATOM 16092 O O . GLU D 1 435 ? 25.111 44.955 -22.417 1.00 81.86 4652 GLU D O 1
ATOM 16098 N N . SER D 1 436 ? 23.839 45.997 -20.880 1.00 88.21 4653 SER D N 1
ATOM 16099 C CA . SER D 1 436 ? 22.649 46.034 -21.738 1.00 94.90 4653 SER D CA 1
ATOM 16100 C C . SER D 1 436 ? 21.904 47.354 -21.574 1.00 101.64 4653 SER D C 1
ATOM 16101 O O . SER D 1 436 ? 21.177 47.574 -20.589 1.00 98.50 4653 SER D O 1
ATOM 16104 N N . VAL D 1 437 ? 22.097 48.222 -22.559 1.00 105.30 4654 VAL D N 1
ATOM 16105 C CA . VAL D 1 437 ? 21.371 49.487 -22.631 1.00 112.24 4654 VAL D CA 1
ATOM 16106 C C . VAL D 1 437 ? 19.912 49.260 -23.114 1.00 108.64 4654 VAL D C 1
ATOM 16107 O O . VAL D 1 437 ? 19.680 48.535 -24.091 1.00 102.44 4654 VAL D O 1
ATOM 16111 N N . PRO D 1 438 ? 18.932 49.903 -22.439 1.00 109.46 4655 PRO D N 1
ATOM 16112 C CA . PRO D 1 438 ? 17.479 49.609 -22.556 1.00 107.44 4655 PRO D CA 1
ATOM 16113 C C . PRO D 1 438 ? 16.890 49.620 -23.974 1.00 102.37 4655 PRO D C 1
ATOM 16114 O O . PRO D 1 438 ? 16.602 50.683 -24.503 1.00 97.17 4655 PRO D O 1
ATOM 16118 N N . GLN D 1 445 ? 3.003 57.118 -19.575 1.00 120.76 4662 GLN D N 1
ATOM 16119 C CA . GLN D 1 445 ? 1.758 57.414 -18.865 1.00 128.37 4662 GLN D CA 1
ATOM 16120 C C . GLN D 1 445 ? 1.861 58.716 -18.064 1.00 129.06 4662 GLN D C 1
ATOM 16121 O O . GLN D 1 445 ? 2.854 58.941 -17.353 1.00 124.22 4662 GLN D O 1
ATOM 16127 N N . GLU D 1 446 ? 0.804 59.531 -18.156 1.00 130.26 4663 GLU D N 1
ATOM 16128 C CA . GLU D 1 446 ? 0.770 60.894 -17.602 1.00 131.66 4663 GLU D CA 1
ATOM 16129 C C . GLU D 1 446 ? 0.100 60.923 -16.224 1.00 131.32 4663 GLU D C 1
ATOM 16130 O O . GLU D 1 446 ? -0.656 60.005 -15.882 1.00 129.30 4663 GLU D O 1
ATOM 16136 N N . PRO D 1 447 ? 0.352 61.994 -15.437 1.00 131.32 4664 PRO D N 1
ATOM 16137 C CA . PRO D 1 447 ? -0.391 62.209 -14.188 1.00 126.61 4664 PRO D CA 1
ATOM 16138 C C . PRO D 1 447 ? -1.914 62.249 -14.425 1.00 124.39 4664 PRO D C 1
ATOM 16139 O O . PRO D 1 447 ? -2.333 62.557 -15.538 1.00 123.48 4664 PRO D O 1
ATOM 16143 N N . PRO D 1 448 ? -2.735 61.931 -13.396 1.00 120.20 4665 PRO D N 1
ATOM 16144 C CA . PRO D 1 448 ? -2.312 61.555 -12.052 1.00 120.42 4665 PRO D CA 1
ATOM 16145 C C . PRO D 1 448 ? -1.916 60.066 -11.964 1.00 121.74 4665 PRO D C 1
ATOM 16146 O O . PRO D 1 448 ? -2.456 59.235 -12.700 1.00 122.54 4665 PRO D O 1
ATOM 16150 N N . TYR D 1 449 ? -0.957 59.752 -11.092 1.00 121.39 4666 TYR D N 1
ATOM 16151 C CA . TYR D 1 449 ? -0.609 58.370 -10.773 1.00 119.31 4666 TYR D CA 1
ATOM 16152 C C . TYR D 1 449 ? -1.080 58.093 -9.352 1.00 120.23 4666 TYR D C 1
ATOM 16153 O O . TYR D 1 449 ? -1.750 58.937 -8.757 1.00 120.47 4666 TYR D O 1
ATOM 16162 N N . VAL D 1 450 ? -0.731 56.921 -8.807 1.00 122.98 4667 VAL D N 1
ATOM 16163 C CA . VAL D 1 450 ? -1.015 56.598 -7.385 1.00 123.15 4667 VAL D CA 1
ATOM 16164 C C . VAL D 1 450 ? 0.173 55.862 -6.743 1.00 117.43 4667 VAL D C 1
ATOM 16165 O O . VAL D 1 450 ? 0.792 55.013 -7.380 1.00 122.73 4667 VAL D O 1
ATOM 16169 N N . CYS D 1 451 ? 0.501 56.225 -5.502 1.00 111.32 4668 CYS D N 1
ATOM 16170 C CA . CYS D 1 451 ? 1.615 55.624 -4.758 1.00 106.36 4668 CYS D CA 1
ATOM 16171 C C . CYS D 1 451 ? 1.095 54.618 -3.728 1.00 106.13 4668 CYS D C 1
ATOM 16172 O O . CYS D 1 451 ? 0.436 54.991 -2.755 1.00 106.99 4668 CYS D O 1
ATOM 16175 N N . ALA D 1 452 ? 1.414 53.344 -3.935 1.00 105.82 4669 ALA D N 1
ATOM 16176 C CA . ALA D 1 452 ? 0.858 52.260 -3.116 1.00 103.03 4669 ALA D CA 1
ATOM 16177 C C . ALA D 1 452 ? 1.928 51.558 -2.271 1.00 98.94 4669 ALA D C 1
ATOM 16178 O O . ALA D 1 452 ? 2.759 50.811 -2.807 1.00 94.54 4669 ALA D O 1
ATOM 16180 N N . LEU D 1 453 ? 1.904 51.812 -0.958 1.00 96.64 4670 LEU D N 1
ATOM 16181 C CA . LEU D 1 453 ? 2.786 51.129 -0.008 1.00 90.88 4670 LEU D CA 1
ATOM 16182 C C . LEU D 1 453 ? 2.010 50.060 0.737 1.00 91.41 4670 LEU D C 1
ATOM 16183 O O . LEU D 1 453 ? 0.780 50.046 0.709 1.00 94.19 4670 LEU D O 1
ATOM 16188 N N . SER D 1 454 ? 2.760 49.191 1.418 1.00 89.27 4671 SER D N 1
ATOM 16189 C CA . SER D 1 454 ? 2.262 47.950 2.008 1.00 83.61 4671 SER D CA 1
ATOM 16190 C C . SER D 1 454 ? 3.289 47.487 3.043 1.00 79.75 4671 SER D C 1
ATOM 16191 O O . SER D 1 454 ? 4.460 47.821 2.946 1.00 74.47 4671 SER D O 1
ATOM 16194 N N . ALA D 1 455 ? 2.835 46.766 4.062 1.00 81.35 4672 ALA D N 1
ATOM 16195 C CA . ALA D 1 455 ? 3.729 46.159 5.058 1.00 77.90 4672 ALA D CA 1
ATOM 16196 C C . ALA D 1 455 ? 2.913 45.214 5.895 1.00 77.90 4672 ALA D C 1
ATOM 16197 O O . ALA D 1 455 ? 1.674 45.228 5.834 1.00 79.46 4672 ALA D O 1
ATOM 16199 N N . ARG D 1 456 ? 3.619 44.408 6.682 1.00 77.31 4673 ARG D N 1
ATOM 16200 C CA . ARG D 1 456 ? 3.013 43.296 7.412 1.00 80.10 4673 ARG D CA 1
ATOM 16201 C C . ARG D 1 456 ? 2.369 43.727 8.736 1.00 82.90 4673 ARG D C 1
ATOM 16202 O O . ARG D 1 456 ? 1.464 43.046 9.231 1.00 83.22 4673 ARG D O 1
ATOM 16210 N N . ASP D 1 457 ? 2.851 44.842 9.301 1.00 85.05 4674 ASP D N 1
ATOM 16211 C CA . ASP D 1 457 ? 2.256 45.488 10.480 1.00 83.18 4674 ASP D CA 1
ATOM 16212 C C . ASP D 1 457 ? 2.471 47.014 10.444 1.00 84.12 4674 ASP D C 1
ATOM 16213 O O . ASP D 1 457 ? 3.268 47.505 9.644 1.00 83.35 4674 ASP D O 1
ATOM 16218 N N . ALA D 1 458 ? 1.796 47.751 11.324 1.00 80.31 4675 ALA D N 1
ATOM 16219 C CA . ALA D 1 458 ? 1.871 49.217 11.300 1.00 83.78 4675 ALA D CA 1
ATOM 16220 C C . ALA D 1 458 ? 3.279 49.851 11.488 1.00 83.33 4675 ALA D C 1
ATOM 16221 O O . ALA D 1 458 ? 3.577 50.860 10.860 1.00 91.37 4675 ALA D O 1
ATOM 16223 N N . GLU D 1 459 ? 4.135 49.271 12.313 1.00 80.64 4676 GLU D N 1
ATOM 16224 C CA . GLU D 1 459 ? 5.439 49.874 12.660 1.00 86.04 4676 GLU D CA 1
ATOM 16225 C C . GLU D 1 459 ? 6.516 49.654 11.578 1.00 84.76 4676 GLU D C 1
ATOM 16226 O O . GLU D 1 459 ? 7.576 50.312 11.552 1.00 77.50 4676 GLU D O 1
ATOM 16232 N N . ARG D 1 460 ? 6.240 48.664 10.735 1.00 82.25 4677 ARG D N 1
ATOM 16233 C CA . ARG D 1 460 ? 7.018 48.372 9.549 1.00 79.25 4677 ARG D CA 1
ATOM 16234 C C . ARG D 1 460 ? 6.504 49.213 8.399 1.00 76.47 4677 ARG D C 1
ATOM 16235 O O . ARG D 1 460 ? 7.268 49.621 7.550 1.00 71.66 4677 ARG D O 1
ATOM 16243 N N . LEU D 1 461 ? 5.191 49.432 8.344 1.00 75.66 4678 LEU D N 1
ATOM 16244 C CA . LEU D 1 461 ? 4.616 50.305 7.324 1.00 76.85 4678 LEU D CA 1
ATOM 16245 C C . LEU D 1 461 ? 5.214 51.686 7.508 1.00 75.14 4678 LEU D C 1
ATOM 16246 O O . LEU D 1 461 ? 5.509 52.352 6.545 1.00 73.32 4678 LEU D O 1
ATOM 16251 N N . HIS D 1 462 ? 5.423 52.063 8.766 1.00 77.77 4679 HIS D N 1
ATOM 16252 C CA . HIS D 1 462 ? 5.991 53.344 9.149 1.00 82.17 4679 HIS D CA 1
ATOM 16253 C C . HIS D 1 462 ? 7.441 53.397 8.761 1.00 78.53 4679 HIS D C 1
ATOM 16254 O O . HIS D 1 462 ? 7.820 54.188 7.922 1.00 79.81 4679 HIS D O 1
ATOM 16261 N N . GLU D 1 463 ? 8.266 52.540 9.340 1.00 83.60 4680 GLU D N 1
ATOM 16262 C CA . GLU D 1 463 ? 9.715 52.547 9.003 1.00 85.10 4680 GLU D CA 1
ATOM 16263 C C . GLU D 1 463 ? 9.982 52.570 7.497 1.00 77.49 4680 GLU D C 1
ATOM 16264 O O . GLU D 1 463 ? 10.947 53.172 7.057 1.00 77.10 4680 GLU D O 1
ATOM 16270 N N . HIS D 1 464 ? 9.119 51.907 6.730 1.00 75.60 4681 HIS D N 1
ATOM 16271 C CA . HIS D 1 464 ? 9.240 51.789 5.268 1.00 77.12 4681 HIS D CA 1
ATOM 16272 C C . HIS D 1 464 ? 8.898 53.105 4.637 1.00 82.71 4681 HIS D C 1
ATOM 16273 O O . HIS D 1 464 ? 9.663 53.625 3.812 1.00 79.86 4681 HIS D O 1
ATOM 16280 N N . THR D 1 465 ? 7.742 53.646 5.050 1.00 83.71 4682 THR D N 1
ATOM 16281 C CA . THR D 1 465 ? 7.299 54.985 4.633 1.00 83.19 4682 THR D CA 1
ATOM 16282 C C . THR D 1 465 ? 8.405 56.017 4.863 1.00 80.54 4682 THR D C 1
ATOM 16283 O O . THR D 1 465 ? 8.712 56.792 3.954 1.00 80.37 4682 THR D O 1
ATOM 16287 N N . ALA D 1 466 ? 9.005 56.021 6.059 1.00 75.65 4683 ALA D N 1
ATOM 16288 C CA . ALA D 1 466 ? 10.141 56.897 6.336 1.00 75.57 4683 ALA D CA 1
ATOM 16289 C C . ALA D 1 466 ? 11.238 56.696 5.333 1.00 81.83 4683 ALA D C 1
ATOM 16290 O O . ALA D 1 466 ? 11.690 57.659 4.707 1.00 89.76 4683 ALA D O 1
ATOM 16292 N N . ARG D 1 467 ? 11.661 55.444 5.155 1.00 83.38 4684 ARG D N 1
ATOM 16293 C CA . ARG D 1 467 ? 12.763 55.146 4.238 1.00 81.46 4684 ARG D CA 1
ATOM 16294 C C . ARG D 1 467 ? 12.463 55.586 2.817 1.00 79.72 4684 ARG D C 1
ATOM 16295 O O . ARG D 1 467 ? 13.350 56.082 2.136 1.00 83.23 4684 ARG D O 1
ATOM 16303 N N . THR D 1 468 ? 11.243 55.351 2.349 1.00 78.70 4685 THR D N 1
ATOM 16304 C CA . THR D 1 468 ? 10.875 55.729 0.977 1.00 83.87 4685 THR D CA 1
ATOM 16305 C C . THR D 1 468 ? 10.944 57.266 0.809 1.00 86.86 4685 THR D C 1
ATOM 16306 O O . THR D 1 468 ? 11.595 57.767 -0.125 1.00 85.78 4685 THR D O 1
ATOM 16310 N N . ALA D 1 469 ? 10.311 58.007 1.727 1.00 87.40 4686 ALA D N 1
ATOM 16311 C CA . ALA D 1 469 ? 10.357 59.475 1.686 1.00 92.20 4686 ALA D CA 1
ATOM 16312 C C . ALA D 1 469 ? 11.785 60.031 1.761 1.00 95.60 4686 ALA D C 1
ATOM 16313 O O . ALA D 1 469 ? 12.124 60.916 0.985 1.00 103.73 4686 ALA D O 1
ATOM 16315 N N . GLU D 1 470 ? 12.623 59.505 2.654 1.00 94.14 4687 GLU D N 1
ATOM 16316 C CA . GLU D 1 470 ? 14.021 59.952 2.761 1.00 96.68 4687 GLU D CA 1
ATOM 16317 C C . GLU D 1 470 ? 14.815 59.716 1.457 1.00 97.85 4687 GLU D C 1
ATOM 16318 O O . GLU D 1 470 ? 15.801 60.413 1.154 1.00 98.84 4687 GLU D O 1
ATOM 16324 N N . PHE D 1 471 ? 14.381 58.741 0.674 1.00 95.70 4688 PHE D N 1
ATOM 16325 C CA . PHE D 1 471 ? 15.047 58.449 -0.585 1.00 100.74 4688 PHE D CA 1
ATOM 16326 C C . PHE D 1 471 ? 14.613 59.436 -1.669 1.00 103.51 4688 PHE D C 1
ATOM 16327 O O . PHE D 1 471 ? 15.423 59.843 -2.502 1.00 100.35 4688 PHE D O 1
ATOM 16335 N N . LEU D 1 472 ? 13.342 59.836 -1.642 1.00 110.55 4689 LEU D N 1
ATOM 16336 C CA . LEU D 1 472 ? 12.801 60.800 -2.619 1.00 110.94 4689 LEU D CA 1
ATOM 16337 C C . LEU D 1 472 ? 13.380 62.222 -2.452 1.00 113.27 4689 LEU D C 1
ATOM 16338 O O . LEU D 1 472 ? 13.473 62.975 -3.428 1.00 116.81 4689 LEU D O 1
ATOM 16343 N N . ARG D 1 473 ? 13.760 62.580 -1.222 1.00 112.37 4690 ARG D N 1
ATOM 16344 C CA . ARG D 1 473 ? 14.507 63.813 -0.961 1.00 110.85 4690 ARG D CA 1
ATOM 16345 C C . ARG D 1 473 ? 15.992 63.633 -1.255 1.00 108.58 4690 ARG D C 1
ATOM 16346 O O . ARG D 1 473 ? 16.711 64.606 -1.397 1.00 112.34 4690 ARG D O 1
ATOM 16354 N N . GLY D 1 474 ? 16.462 62.393 -1.310 1.00 111.06 4691 GLY D N 1
ATOM 16355 C CA . GLY D 1 474 ? 17.875 62.128 -1.543 1.00 110.82 4691 GLY D CA 1
ATOM 16356 C C . GLY D 1 474 ? 18.161 61.737 -2.975 1.00 110.98 4691 GLY D C 1
ATOM 16357 O O . GLY D 1 474 ? 17.813 62.448 -3.919 1.00 116.32 4691 GLY D O 1
ATOM 16358 N N . GLU D 1 475 ? 18.757 60.568 -3.131 1.00 111.14 4692 GLU D N 1
ATOM 16359 C CA . GLU D 1 475 ? 19.355 60.175 -4.388 1.00 114.02 4692 GLU D CA 1
ATOM 16360 C C . GLU D 1 475 ? 18.353 59.767 -5.476 1.00 112.15 4692 GLU D C 1
ATOM 16361 O O . GLU D 1 475 ? 18.763 59.422 -6.580 1.00 113.84 4692 GLU D O 1
ATOM 16367 N N . GLY D 1 476 ? 17.055 59.802 -5.191 1.00 111.17 4693 GLY D N 1
ATOM 16368 C CA . GLY D 1 476 ? 16.069 59.393 -6.191 1.00 115.46 4693 GLY D CA 1
ATOM 16369 C C . GLY D 1 476 ? 14.984 60.415 -6.493 1.00 121.66 4693 GLY D C 1
ATOM 16370 O O . GLY D 1 476 ? 13.822 60.050 -6.675 1.00 126.00 4693 GLY D O 1
ATOM 16371 N N . ARG D 1 477 ? 15.342 61.693 -6.549 1.00 120.49 4694 ARG D N 1
ATOM 16372 C CA . ARG D 1 477 ? 14.367 62.734 -6.908 1.00 122.50 4694 ARG D CA 1
ATOM 16373 C C . ARG D 1 477 ? 14.305 62.941 -8.417 1.00 117.30 4694 ARG D C 1
ATOM 16374 O O . ARG D 1 477 ? 13.298 63.406 -8.957 1.00 107.53 4694 ARG D O 1
ATOM 16382 N N . ALA D 1 478 ? 15.382 62.571 -9.094 1.00 116.01 4695 ALA D N 1
ATOM 16383 C CA . ALA D 1 478 ? 15.387 62.556 -10.545 1.00 122.46 4695 ALA D CA 1
ATOM 16384 C C . ALA D 1 478 ? 14.599 61.360 -11.100 1.00 119.11 4695 ALA D C 1
ATOM 16385 O O . ALA D 1 478 ? 14.683 61.054 -12.289 1.00 125.12 4695 ALA D O 1
ATOM 16387 N N . ALA D 1 479 ? 13.839 60.680 -10.258 1.00 110.23 4696 ALA D N 1
ATOM 16388 C CA . ALA D 1 479 ? 13.082 59.543 -10.719 1.00 111.08 4696 ALA D CA 1
ATOM 16389 C C . ALA D 1 479 ? 11.766 59.988 -11.344 1.00 108.89 4696 ALA D C 1
ATOM 16390 O O . ALA D 1 479 ? 11.101 60.881 -10.829 1.00 106.30 4696 ALA D O 1
ATOM 16392 N N . HIS D 1 480 ? 11.412 59.343 -12.458 1.00 110.87 4697 HIS D N 1
ATOM 16393 C CA . HIS D 1 480 ? 10.112 59.519 -13.114 1.00 113.15 4697 HIS D CA 1
ATOM 16394 C C . HIS D 1 480 ? 9.018 59.129 -12.106 1.00 110.96 4697 HIS D C 1
ATOM 16395 O O . HIS D 1 480 ? 9.028 58.016 -11.565 1.00 105.35 4697 HIS D O 1
ATOM 16402 N N . PRO D 1 481 ? 8.097 60.058 -11.825 1.00 110.86 4698 PRO D N 1
ATOM 16403 C CA . PRO D 1 481 ? 6.956 59.719 -10.995 1.00 111.15 4698 PRO D CA 1
ATOM 16404 C C . PRO D 1 481 ? 6.274 58.410 -11.402 1.00 110.25 4698 PRO D C 1
ATOM 16405 O O . PRO D 1 481 ? 5.996 57.585 -10.541 1.00 113.93 4698 PRO D O 1
ATOM 16409 N N . ALA D 1 482 ? 6.006 58.216 -12.693 1.00 108.74 4699 ALA D N 1
ATOM 16410 C CA . ALA D 1 482 ? 5.288 57.018 -13.155 1.00 107.79 4699 ALA D CA 1
ATOM 16411 C C . ALA D 1 482 ? 6.084 55.765 -12.861 1.00 109.63 4699 ALA D C 1
ATOM 16412 O O . ALA D 1 482 ? 5.509 54.724 -12.581 1.00 112.09 4699 ALA D O 1
ATOM 16414 N N . ALA D 1 483 ? 7.409 55.870 -12.942 1.00 111.43 4700 ALA D N 1
ATOM 16415 C CA . ALA D 1 483 ? 8.293 54.755 -12.629 1.00 109.40 4700 ALA D CA 1
ATOM 16416 C C . ALA D 1 483 ? 8.147 54.356 -11.148 1.00 105.72 4700 ALA D C 1
ATOM 16417 O O . ALA D 1 483 ? 7.953 53.185 -10.816 1.00 104.34 4700 ALA D O 1
ATOM 16419 N N . VAL D 1 484 ? 8.227 55.342 -10.267 1.00 100.16 4701 VAL D N 1
ATOM 16420 C CA . VAL D 1 484 ? 8.051 55.097 -8.852 1.00 94.98 4701 VAL D CA 1
ATOM 16421 C C . VAL D 1 484 ? 6.734 54.377 -8.602 1.00 93.89 4701 VAL D C 1
ATOM 16422 O O . VAL D 1 484 ? 6.702 53.371 -7.920 1.00 97.95 4701 VAL D O 1
ATOM 16426 N N . ALA D 1 485 ? 5.660 54.889 -9.174 1.00 94.29 4702 ALA D N 1
ATOM 16427 C CA . ALA D 1 485 ? 4.323 54.322 -8.980 1.00 96.54 4702 ALA D CA 1
ATOM 16428 C C . ALA D 1 485 ? 4.214 52.848 -9.349 1.00 96.74 4702 ALA D C 1
ATOM 16429 O O . ALA D 1 485 ? 3.574 52.072 -8.638 1.00 94.01 4702 ALA D O 1
ATOM 16431 N N . ALA D 1 486 ? 4.803 52.481 -10.487 1.00 95.80 4703 ALA D N 1
ATOM 16432 C CA . ALA D 1 486 ? 4.625 51.139 -11.055 1.00 95.63 4703 ALA D CA 1
ATOM 16433 C C . ALA D 1 486 ? 5.560 50.110 -10.421 1.00 92.50 4703 ALA D C 1
ATOM 16434 O O . ALA D 1 486 ? 5.228 48.924 -10.365 1.00 93.24 4703 ALA D O 1
ATOM 16436 N N . THR D 1 487 ? 6.720 50.561 -9.952 1.00 89.41 4704 THR D N 1
ATOM 16437 C CA . THR D 1 487 ? 7.672 49.675 -9.295 1.00 89.82 4704 THR D CA 1
ATOM 16438 C C . THR D 1 487 ? 7.050 49.163 -7.982 1.00 85.17 4704 THR D C 1
ATOM 16439 O O . THR D 1 487 ? 7.202 47.983 -7.591 1.00 75.62 4704 THR D O 1
ATOM 16443 N N . LEU D 1 488 ? 6.315 50.065 -7.339 1.00 81.34 4705 LEU D N 1
ATOM 16444 C CA . LEU D 1 488 ? 5.596 49.747 -6.143 1.00 78.20 4705 LEU D CA 1
ATOM 16445 C C . LEU D 1 488 ? 4.417 48.823 -6.411 1.00 79.70 4705 LEU D C 1
ATOM 16446 O O . LEU D 1 488 ? 4.119 47.952 -5.588 1.00 83.63 4705 LEU D O 1
ATOM 16451 N N . LEU D 1 489 ? 3.747 48.974 -7.540 1.00 81.66 4706 LEU D N 1
ATOM 16452 C CA . LEU D 1 489 ? 2.627 48.077 -7.858 1.00 86.35 4706 LEU D CA 1
ATOM 16453 C C . LEU D 1 489 ? 3.075 46.669 -8.316 1.00 89.09 4706 LEU D C 1
ATOM 16454 O O . LEU D 1 489 ? 2.239 45.823 -8.628 1.00 91.51 4706 LEU D O 1
ATOM 16459 N N . THR D 1 490 ? 4.379 46.397 -8.338 1.00 92.10 4707 THR D N 1
ATOM 16460 C CA . THR D 1 490 ? 4.846 45.009 -8.476 1.00 91.28 4707 THR D CA 1
ATOM 16461 C C . THR D 1 490 ? 5.261 44.386 -7.146 1.00 86.52 4707 THR D C 1
ATOM 16462 O O . THR D 1 490 ? 5.593 43.195 -7.109 1.00 84.97 4707 THR D O 1
ATOM 16466 N N . ARG D 1 491 ? 5.284 45.189 -6.080 1.00 82.29 4708 ARG D N 1
ATOM 16467 C CA . ARG D 1 491 ? 5.572 44.676 -4.739 1.00 80.57 4708 ARG D CA 1
ATOM 16468 C C . ARG D 1 491 ? 4.382 43.897 -4.224 1.00 84.87 4708 ARG D C 1
ATOM 16469 O O . ARG D 1 491 ? 3.224 44.281 -4.439 1.00 88.57 4708 ARG D O 1
ATOM 16477 N N . GLU D 1 492 ? 4.690 42.796 -3.551 1.00 87.48 4709 GLU D N 1
ATOM 16478 C CA . GLU D 1 492 ? 3.679 41.920 -3.035 1.00 88.33 4709 GLU D CA 1
ATOM 16479 C C . GLU D 1 492 ? 2.873 42.701 -2.016 1.00 88.13 4709 GLU D C 1
ATOM 16480 O O . GLU D 1 492 ? 3.439 43.236 -1.059 1.00 84.17 4709 GLU D O 1
ATOM 16486 N N . PRO D 1 493 ? 1.555 42.796 -2.248 1.00 89.60 4710 PRO D N 1
ATOM 16487 C CA . PRO D 1 493 ? 0.688 43.475 -1.305 1.00 92.45 4710 PRO D CA 1
ATOM 16488 C C . PRO D 1 493 ? 0.514 42.658 -0.028 1.00 88.63 4710 PRO D C 1
ATOM 16489 O O . PRO D 1 493 ? 0.265 41.458 -0.102 1.00 87.23 4710 PRO D O 1
ATOM 16501 N N . ALA D 1 495 ? -0.874 43.107 4.434 1.00 85.15 4712 ALA D N 1
ATOM 16502 C CA . ALA D 1 495 ? -2.082 43.507 5.176 1.00 86.52 4712 ALA D CA 1
ATOM 16503 C C . ALA D 1 495 ? -2.260 45.019 5.398 1.00 93.73 4712 ALA D C 1
ATOM 16504 O O . ALA D 1 495 ? -3.334 45.572 5.109 1.00 96.51 4712 ALA D O 1
ATOM 16506 N N . HIS D 1 496 ? -1.243 45.679 5.952 1.00 94.82 4713 HIS D N 1
ATOM 16507 C CA . HIS D 1 496 ? -1.341 47.109 6.241 1.00 91.12 4713 HIS D CA 1
ATOM 16508 C C . HIS D 1 496 ? -0.944 47.846 4.983 1.00 91.81 4713 HIS D C 1
ATOM 16509 O O . HIS D 1 496 ? 0.109 47.554 4.401 1.00 84.50 4713 HIS D O 1
ATOM 16516 N N . ARG D 1 497 ? -1.813 48.772 4.562 1.00 93.68 4714 ARG D N 1
ATOM 16517 C CA . ARG D 1 497 ? -1.695 49.467 3.282 1.00 92.72 4714 ARG D CA 1
ATOM 16518 C C . ARG D 1 497 ? -1.709 50.978 3.519 1.00 94.62 4714 ARG D C 1
ATOM 16519 O O . ARG D 1 497 ? -2.428 51.476 4.361 1.00 92.75 4714 ARG D O 1
ATOM 16527 N N . LEU D 1 498 ? -0.891 51.689 2.763 1.00 99.33 4715 LEU D N 1
ATOM 16528 C CA . LEU D 1 498 ? -0.894 53.142 2.732 1.00 99.24 4715 LEU D CA 1
ATOM 16529 C C . LEU D 1 498 ? -0.994 53.512 1.252 1.00 101.75 4715 LEU D C 1
ATOM 16530 O O . LEU D 1 498 ? -0.407 52.840 0.394 1.00 93.69 4715 LEU D O 1
ATOM 16535 N N . ALA D 1 499 ? -1.766 54.555 0.956 1.00 112.37 4716 ALA D N 1
ATOM 16536 C CA . ALA D 1 499 ? -1.957 55.022 -0.421 1.00 114.81 4716 ALA D CA 1
ATOM 16537 C C . ALA D 1 499 ? -2.033 56.561 -0.516 1.00 117.96 4716 ALA D C 1
ATOM 16538 O O . ALA D 1 499 ? -2.489 57.233 0.414 1.00 112.93 4716 ALA D O 1
ATOM 16540 N N . VAL D 1 500 ? -1.585 57.091 -1.657 1.00 120.98 4717 VAL D N 1
ATOM 16541 C CA . VAL D 1 500 ? -1.456 58.532 -1.892 1.00 120.24 4717 VAL D CA 1
ATOM 16542 C C . VAL D 1 500 ? -1.559 58.840 -3.392 1.00 119.39 4717 VAL D C 1
ATOM 16543 O O . VAL D 1 500 ? -0.981 58.140 -4.215 1.00 107.49 4717 VAL D O 1
ATOM 16547 N N . VAL D 1 501 ? -2.295 59.904 -3.730 1.00 128.05 4718 VAL D N 1
ATOM 16548 C CA . VAL D 1 501 ? -2.401 60.396 -5.110 1.00 123.05 4718 VAL D CA 1
ATOM 16549 C C . VAL D 1 501 ? -1.383 61.522 -5.313 1.00 119.12 4718 VAL D C 1
ATOM 16550 O O . VAL D 1 501 ? -1.139 62.321 -4.393 1.00 113.93 4718 VAL D O 1
ATOM 16554 N N . PHE D 1 502 ? -0.797 61.574 -6.514 1.00 116.07 4719 PHE D N 1
ATOM 16555 C CA . PHE D 1 502 ? 0.361 62.434 -6.784 1.00 116.86 4719 PHE D CA 1
ATOM 16556 C C . PHE D 1 502 ? 0.708 62.669 -8.274 1.00 117.94 4719 PHE D C 1
ATOM 16557 O O . PHE D 1 502 ? 0.346 61.888 -9.158 1.00 114.99 4719 PHE D O 1
ATOM 16565 N N . ASP D 1 503 ? 1.461 63.737 -8.520 1.00 119.10 4720 ASP D N 1
ATOM 16566 C CA . ASP D 1 503 ? 1.822 64.165 -9.877 1.00 127.92 4720 ASP D CA 1
ATOM 16567 C C . ASP D 1 503 ? 3.344 64.224 -10.070 1.00 130.05 4720 ASP D C 1
ATOM 16568 O O . ASP D 1 503 ? 3.886 63.671 -11.036 1.00 134.79 4720 ASP D O 1
ATOM 16573 N N . THR D 1 504 ? 4.022 64.914 -9.156 1.00 130.67 4721 THR D N 1
ATOM 16574 C CA . THR D 1 504 ? 5.476 64.968 -9.134 1.00 130.41 4721 THR D CA 1
ATOM 16575 C C . THR D 1 504 ? 6.044 64.052 -8.065 1.00 133.65 4721 THR D C 1
ATOM 16576 O O . THR D 1 504 ? 5.327 63.565 -7.189 1.00 135.30 4721 THR D O 1
ATOM 16580 N N . VAL D 1 505 ? 7.358 63.862 -8.133 1.00 133.05 4722 VAL D N 1
ATOM 16581 C CA . VAL D 1 505 ? 8.103 63.161 -7.103 1.00 129.75 4722 VAL D CA 1
ATOM 16582 C C . VAL D 1 505 ? 8.145 63.973 -5.799 1.00 133.58 4722 VAL D C 1
ATOM 16583 O O . VAL D 1 505 ? 8.149 63.402 -4.710 1.00 133.62 4722 VAL D O 1
ATOM 16587 N N . ASP D 1 506 ? 8.133 65.299 -5.911 1.00 139.38 4723 ASP D N 1
ATOM 16588 C CA . ASP D 1 506 ? 8.228 66.175 -4.737 1.00 141.81 4723 ASP D CA 1
ATOM 16589 C C . ASP D 1 506 ? 6.882 66.353 -3.975 1.00 137.42 4723 ASP D C 1
ATOM 16590 O O . ASP D 1 506 ? 6.883 66.565 -2.753 1.00 131.22 4723 ASP D O 1
ATOM 16595 N N . ASP D 1 507 ? 5.750 66.277 -4.681 1.00 136.78 4724 ASP D N 1
ATOM 16596 C CA . ASP D 1 507 ? 4.429 66.374 -4.032 1.00 136.61 4724 ASP D CA 1
ATOM 16597 C C . ASP D 1 507 ? 3.959 65.028 -3.481 1.00 130.57 4724 ASP D C 1
ATOM 16598 O O . ASP D 1 507 ? 2.974 64.963 -2.743 1.00 128.46 4724 ASP D O 1
ATOM 16603 N N . LEU D 1 508 ? 4.643 63.957 -3.878 1.00 126.00 4725 LEU D N 1
ATOM 16604 C CA . LEU D 1 508 ? 4.479 62.663 -3.237 1.00 122.87 4725 LEU D CA 1
ATOM 16605 C C . LEU D 1 508 ? 5.270 62.633 -1.925 1.00 116.81 4725 LEU D C 1
ATOM 16606 O O . LEU D 1 508 ? 4.765 62.173 -0.899 1.00 121.03 4725 LEU D O 1
ATOM 16611 N N . ALA D 1 509 ? 6.498 63.144 -1.951 1.00 108.02 4726 ALA D N 1
ATOM 16612 C CA . ALA D 1 509 ? 7.340 63.173 -0.755 1.00 101.35 4726 ALA D CA 1
ATOM 16613 C C . ALA D 1 509 ? 6.854 64.134 0.330 1.00 107.80 4726 ALA D C 1
ATOM 16614 O O . ALA D 1 509 ? 7.216 63.960 1.487 1.00 104.52 4726 ALA D O 1
ATOM 16616 N N . ASP D 1 510 ? 6.069 65.160 -0.033 1.00 114.97 4727 ASP D N 1
ATOM 16617 C CA . ASP D 1 510 ? 5.484 66.062 0.970 1.00 114.67 4727 ASP D CA 1
ATOM 16618 C C . ASP D 1 510 ? 4.493 65.281 1.818 1.00 111.59 4727 ASP D C 1
ATOM 16619 O O . ASP D 1 510 ? 4.580 65.287 3.049 1.00 107.96 4727 ASP D O 1
ATOM 16624 N N . ALA D 1 511 ? 3.573 64.592 1.140 1.00 111.76 4728 ALA D N 1
ATOM 16625 C CA . ALA D 1 511 ? 2.510 63.790 1.782 1.00 109.88 4728 ALA D CA 1
ATOM 16626 C C . ALA D 1 511 ? 3.038 62.788 2.787 1.00 114.07 4728 ALA D C 1
ATOM 16627 O O . ALA D 1 511 ? 2.428 62.578 3.839 1.00 122.69 4728 ALA D O 1
ATOM 16629 N N . LEU D 1 512 ? 4.158 62.152 2.446 1.00 117.19 4729 LEU D N 1
ATOM 16630 C CA . LEU D 1 512 ? 4.788 61.158 3.318 1.00 115.41 4729 LEU D CA 1
ATOM 16631 C C . LEU D 1 512 ? 5.439 61.829 4.545 1.00 118.58 4729 LEU D C 1
ATOM 16632 O O . LEU D 1 512 ? 5.152 61.457 5.696 1.00 116.41 4729 LEU D O 1
ATOM 16637 N N . GLU D 1 513 ? 6.275 62.837 4.285 1.00 122.19 4730 GLU D N 1
ATOM 16638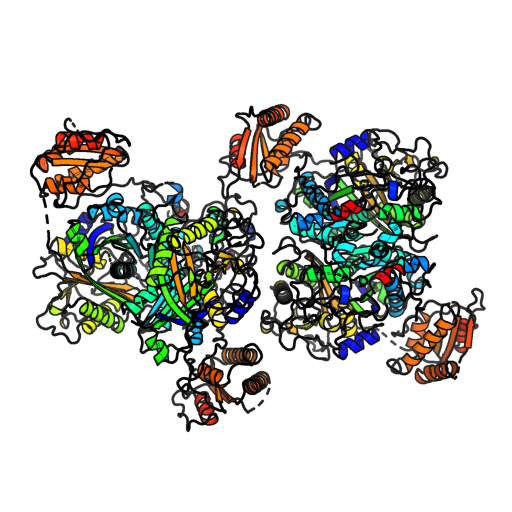 C CA . GLU D 1 513 ? 7.067 63.507 5.324 1.00 125.42 4730 GLU D CA 1
ATOM 16639 C C . GLU D 1 513 ? 6.192 64.152 6.402 1.00 129.13 4730 GLU D C 1
ATOM 16640 O O . GLU D 1 513 ? 6.642 64.333 7.533 1.00 133.08 4730 GLU D O 1
ATOM 16646 N N . ASP D 1 514 ? 4.948 64.486 6.048 1.00 130.96 4731 ASP D N 1
ATOM 16647 C CA . ASP D 1 514 ? 3.965 64.996 7.011 1.00 132.69 4731 ASP D CA 1
ATOM 16648 C C . ASP D 1 514 ? 3.092 63.896 7.605 1.00 129.83 4731 ASP D C 1
ATOM 16649 O O . ASP D 1 514 ? 2.714 63.989 8.771 1.00 132.07 4731 ASP D O 1
ATOM 16654 N N . HIS D 1 515 ? 2.771 62.856 6.833 1.00 130.13 4732 HIS D N 1
ATOM 16655 C CA . HIS D 1 515 ? 2.022 61.726 7.397 1.00 128.57 4732 HIS D CA 1
ATOM 16656 C C . HIS D 1 515 ? 2.774 61.053 8.542 1.00 126.59 4732 HIS D C 1
ATOM 16657 O O . HIS D 1 515 ? 2.159 60.441 9.416 1.00 124.01 4732 HIS D O 1
ATOM 16664 N N . LEU D 1 516 ? 4.098 61.136 8.527 1.00 125.90 4733 LEU D N 1
ATOM 16665 C CA . LEU D 1 516 ? 4.879 60.692 9.672 1.00 121.38 4733 LEU D CA 1
ATOM 16666 C C . LEU D 1 516 ? 4.767 61.738 10.775 1.00 123.65 4733 LEU D C 1
ATOM 16667 O O . LEU D 1 516 ? 4.293 61.430 11.866 1.00 129.49 4733 LEU D O 1
ATOM 16672 N N . ALA D 1 517 ? 5.175 62.974 10.476 1.00 122.81 4734 ALA D N 1
ATOM 16673 C CA . ALA D 1 517 ? 5.117 64.085 11.448 1.00 121.07 4734 ALA D CA 1
ATOM 16674 C C . ALA D 1 517 ? 3.683 64.531 11.752 1.00 115.46 4734 ALA D C 1
ATOM 16675 O O . ALA D 1 517 ? 3.105 64.124 12.771 1.00 101.88 4734 ALA D O 1
ATOM 16677 N N . PRO D 1 522 ? -3.965 64.012 5.992 1.00 148.11 4739 PRO D N 1
ATOM 16678 C CA . PRO D 1 522 ? -4.804 64.776 5.059 1.00 149.52 4739 PRO D CA 1
ATOM 16679 C C . PRO D 1 522 ? -5.062 64.010 3.753 1.00 139.74 4739 PRO D C 1
ATOM 16680 O O . PRO D 1 522 ? -6.209 63.689 3.438 1.00 137.38 4739 PRO D O 1
ATOM 16684 N N . ARG D 1 523 ? -3.991 63.698 3.027 1.00 129.61 4740 ARG D N 1
ATOM 16685 C CA . ARG D 1 523 ? -4.097 63.124 1.687 1.00 127.58 4740 ARG D CA 1
ATOM 16686 C C . ARG D 1 523 ? -3.587 61.668 1.637 1.00 121.11 4740 ARG D C 1
ATOM 16687 O O . ARG D 1 523 ? -3.197 61.167 0.580 1.00 123.00 4740 ARG D O 1
ATOM 16695 N N . VAL D 1 524 ? -3.615 60.987 2.776 1.00 116.20 4741 VAL D N 1
ATOM 16696 C CA . VAL D 1 524 ? -3.151 59.609 2.866 1.00 114.04 4741 VAL D CA 1
ATOM 16697 C C . VAL D 1 524 ? -4.290 58.676 3.288 1.00 110.94 4741 VAL D C 1
ATOM 16698 O O . VAL D 1 524 ? -4.972 58.946 4.268 1.00 106.39 4741 VAL D O 1
ATOM 16702 N N . LEU D 1 525 ? -4.483 57.589 2.535 1.00 111.91 4742 LEU D N 1
ATOM 16703 C CA . LEU D 1 525 ? -5.411 56.510 2.901 1.00 108.21 4742 LEU D CA 1
ATOM 16704 C C . LEU D 1 525 ? -4.615 55.371 3.551 1.00 102.20 4742 LEU D C 1
ATOM 16705 O O . LEU D 1 525 ? -3.721 54.800 2.926 1.00 93.33 4742 LEU D O 1
ATOM 16710 N N . THR D 1 526 ? -4.928 55.071 4.811 1.00 102.65 4743 THR D N 1
ATOM 16711 C CA . THR D 1 526 ? -4.300 53.968 5.539 1.00 103.85 4743 THR D CA 1
ATOM 16712 C C . THR D 1 526 ? -5.356 53.028 6.096 1.00 105.52 4743 THR D C 1
ATOM 16713 O O . THR D 1 526 ? -6.547 53.355 6.137 1.00 101.62 4743 THR D O 1
ATOM 16717 N N . GLY D 1 527 ? -4.905 51.850 6.518 1.00 108.47 4744 GLY D N 1
ATOM 16718 C CA . GLY D 1 527 ? -5.804 50.837 7.043 1.00 107.63 4744 GLY D CA 1
ATOM 16719 C C . GLY D 1 527 ? -5.285 49.454 6.763 1.00 100.74 4744 GLY D C 1
ATOM 16720 O O . GLY D 1 527 ? -4.106 49.204 6.914 1.00 96.07 4744 GLY D O 1
ATOM 16721 N N . THR D 1 528 ? -6.183 48.577 6.329 1.00 100.19 4745 THR D N 1
ATOM 16722 C CA . THR D 1 528 ? -5.920 47.167 6.265 1.00 96.91 4745 THR D CA 1
ATOM 16723 C C . THR D 1 528 ? -6.909 46.430 5.379 1.00 97.70 4745 THR D C 1
ATOM 16724 O O . THR D 1 528 ? -8.121 46.587 5.499 1.00 96.19 4745 THR D O 1
ATOM 16728 N N . ALA D 1 529 ? -6.371 45.563 4.539 1.00 100.48 4746 ALA D N 1
ATOM 16729 C CA . ALA D 1 529 ? -7.146 44.879 3.505 1.00 106.05 4746 ALA D CA 1
ATOM 16730 C C . ALA D 1 529 ? -8.066 43.788 4.042 1.00 108.55 4746 ALA D C 1
ATOM 16731 O O . ALA D 1 529 ? -7.999 43.423 5.209 1.00 106.41 4746 ALA D O 1
ATOM 16733 N N . SER D 1 530 ? -8.917 43.264 3.168 1.00 112.84 4747 SER D N 1
ATOM 16734 C CA . SER D 1 530 ? -9.707 42.084 3.490 1.00 114.62 4747 SER D CA 1
ATOM 16735 C C . SER D 1 530 ? -10.006 41.273 2.228 1.00 119.73 4747 SER D C 1
ATOM 16736 O O . SER D 1 530 ? -10.459 41.836 1.223 1.00 118.06 4747 SER D O 1
ATOM 16739 N N . ARG D 1 531 ? -9.722 39.966 2.280 1.00 122.67 4748 ARG D N 1
ATOM 16740 C CA . ARG D 1 531 ? -10.277 39.006 1.314 1.00 128.48 4748 ARG D CA 1
ATOM 16741 C C . ARG D 1 531 ? -11.792 39.243 1.253 1.00 136.25 4748 ARG D C 1
ATOM 16742 O O . ARG D 1 531 ? -12.435 39.386 2.296 1.00 146.06 4748 ARG D O 1
ATOM 16750 N N . ALA D 1 532 ? -12.348 39.314 0.044 1.00 135.24 4749 ALA D N 1
ATOM 16751 C CA . ALA D 1 532 ? -13.755 39.708 -0.167 1.00 134.68 4749 ALA D CA 1
ATOM 16752 C C . ALA D 1 532 ? -13.990 41.227 0.003 1.00 129.78 4749 ALA D C 1
ATOM 16753 O O . ALA D 1 532 ? -15.025 41.667 0.536 1.00 122.44 4749 ALA D O 1
ATOM 16755 N N . ALA D 1 533 ? -13.025 42.019 -0.461 1.00 122.37 4750 ALA D N 1
ATOM 16756 C CA . ALA D 1 533 ? -13.221 43.457 -0.620 1.00 123.93 4750 ALA D CA 1
ATOM 16757 C C . ALA D 1 533 ? -14.060 43.671 -1.868 1.00 127.96 4750 ALA D C 1
ATOM 16758 O O . ALA D 1 533 ? -13.969 42.878 -2.802 1.00 132.01 4750 ALA D O 1
ATOM 16760 N N . ALA D 1 534 ? -14.869 44.732 -1.893 1.00 131.30 4751 ALA D N 1
ATOM 16761 C CA . ALA D 1 534 ? -15.584 45.125 -3.117 1.00 133.57 4751 ALA D CA 1
ATOM 16762 C C . ALA D 1 534 ? -14.573 45.442 -4.247 1.00 135.53 4751 ALA D C 1
ATOM 16763 O O . ALA D 1 534 ? -13.417 45.815 -3.967 1.00 131.32 4751 ALA D O 1
ATOM 16765 N N . PRO D 1 535 ? -14.988 45.269 -5.524 1.00 135.49 4752 PRO D N 1
ATOM 16766 C CA . PRO D 1 535 ? -14.045 45.519 -6.620 1.00 132.64 4752 PRO D CA 1
ATOM 16767 C C . PRO D 1 535 ? -13.976 47.010 -6.974 1.00 132.77 4752 PRO D C 1
ATOM 16768 O O . PRO D 1 535 ? -14.961 47.741 -6.791 1.00 135.03 4752 PRO D O 1
ATOM 16772 N N . ALA D 1 536 ? -12.819 47.455 -7.463 1.00 128.42 4753 ALA D N 1
ATOM 16773 C CA . ALA D 1 536 ? -12.619 48.866 -7.819 1.00 126.97 4753 ALA D CA 1
ATOM 16774 C C . ALA D 1 536 ? -13.735 49.385 -8.745 1.00 127.05 4753 ALA D C 1
ATOM 16775 O O . ALA D 1 536 ? -14.196 48.677 -9.637 1.00 127.25 4753 ALA D O 1
ATOM 16777 N N . THR D 1 537 ? -14.179 50.615 -8.528 1.00 125.95 4754 THR D N 1
ATOM 16778 C CA . THR D 1 537 ? -15.175 51.210 -9.411 1.00 130.51 4754 THR D CA 1
ATOM 16779 C C . THR D 1 537 ? -14.512 52.194 -10.388 1.00 129.74 4754 THR D C 1
ATOM 16780 O O . THR D 1 537 ? -14.877 53.380 -10.430 1.00 134.86 4754 THR D O 1
ATOM 16784 N N . GLY D 1 538 ? -13.540 51.698 -11.168 1.00 125.05 4755 GLY D N 1
ATOM 16785 C CA . GLY D 1 538 ? -12.899 52.507 -12.206 1.00 126.69 4755 GLY D CA 1
ATOM 16786 C C . GLY D 1 538 ? -11.401 52.732 -12.031 1.00 125.66 4755 GLY D C 1
ATOM 16787 O O . GLY D 1 538 ? -10.880 52.685 -10.917 1.00 121.64 4755 GLY D O 1
ATOM 16788 N N . ARG D 1 539 ? -10.734 53.042 -13.149 1.00 130.05 4756 ARG D N 1
ATOM 16789 C CA . ARG D 1 539 ? -9.269 52.970 -13.269 1.00 134.98 4756 ARG D CA 1
ATOM 16790 C C . ARG D 1 539 ? -8.545 54.317 -13.103 1.00 132.48 4756 ARG D C 1
ATOM 16791 O O . ARG D 1 539 ? -7.435 54.488 -13.616 1.00 131.31 4756 ARG D O 1
ATOM 16799 N N . THR D 1 540 ? -9.149 55.264 -12.387 1.00 132.16 4757 THR D N 1
ATOM 16800 C CA . THR D 1 540 ? -8.535 56.583 -12.203 1.00 132.67 4757 THR D CA 1
ATOM 16801 C C . THR D 1 540 ? -7.861 56.700 -10.838 1.00 132.82 4757 THR D C 1
ATOM 16802 O O . THR D 1 540 ? -8.278 56.059 -9.865 1.00 137.32 4757 THR D O 1
ATOM 16806 N N . ALA D 1 541 ? -6.839 57.550 -10.777 1.00 129.71 4758 ALA D N 1
ATOM 16807 C CA . ALA D 1 541 ? -5.999 57.722 -9.586 1.00 128.98 4758 ALA D CA 1
ATOM 16808 C C . ALA D 1 541 ? -6.717 57.658 -8.229 1.00 130.31 4758 ALA D C 1
ATOM 16809 O O . ALA D 1 541 ? -6.317 56.875 -7.362 1.00 129.79 4758 ALA D O 1
ATOM 16811 N N . PRO D 1 542 ? -7.766 58.480 -8.035 1.00 132.87 4759 PRO D N 1
ATOM 16812 C CA . PRO D 1 542 ? -8.371 58.605 -6.697 1.00 131.29 4759 PRO D CA 1
ATOM 16813 C C . PRO D 1 542 ? -8.918 57.317 -6.081 1.00 128.60 4759 PRO D C 1
ATOM 16814 O O . PRO D 1 542 ? -8.804 57.129 -4.867 1.00 124.64 4759 PRO D O 1
ATOM 16818 N N . GLU D 1 543 ? -9.494 56.444 -6.911 1.00 130.38 4760 GLU D N 1
ATOM 16819 C CA . GLU D 1 543 ? -10.272 55.283 -6.420 1.00 133.62 4760 GLU D CA 1
ATOM 16820 C C . GLU D 1 543 ? -9.531 53.954 -6.527 1.00 131.86 4760 GLU D C 1
ATOM 16821 O O . GLU D 1 543 ? -9.930 52.966 -5.893 1.00 127.70 4760 GLU D O 1
ATOM 16827 N N . LEU D 1 544 ? -8.473 53.923 -7.341 1.00 130.87 4761 LEU D N 1
ATOM 16828 C CA . LEU D 1 544 ? -7.473 52.860 -7.246 1.00 126.71 4761 LEU D CA 1
ATOM 16829 C C . LEU D 1 544 ? -6.697 52.974 -5.921 1.00 124.53 4761 LEU D C 1
ATOM 16830 O O . LEU D 1 544 ? -6.361 51.955 -5.310 1.00 123.57 4761 LEU D O 1
ATOM 16835 N N . ALA D 1 545 ? -6.435 54.207 -5.473 1.00 121.51 4762 ALA D N 1
ATOM 16836 C CA . ALA D 1 545 ? -5.834 54.458 -4.149 1.00 115.84 4762 ALA D CA 1
ATOM 16837 C C . ALA D 1 545 ? -6.686 53.908 -2.989 1.00 112.97 4762 ALA D C 1
ATOM 16838 O O . ALA D 1 545 ? -6.199 53.693 -1.884 1.00 114.46 4762 ALA D O 1
ATOM 16840 N N . GLU D 1 546 ? -7.960 53.672 -3.268 1.00 113.39 4763 GLU D N 1
ATOM 16841 C CA . GLU D 1 546 ? -8.938 53.319 -2.261 1.00 117.12 4763 GLU D CA 1
ATOM 16842 C C . GLU D 1 546 ? -9.347 51.864 -2.379 1.00 117.64 4763 GLU D C 1
ATOM 16843 O O . GLU D 1 546 ? -9.943 51.304 -1.455 1.00 117.76 4763 GLU D O 1
ATOM 16849 N N . ALA D 1 547 ? -9.071 51.269 -3.537 1.00 117.96 4764 ALA D N 1
ATOM 16850 C CA . ALA D 1 547 ? -9.141 49.822 -3.694 1.00 116.52 4764 ALA D CA 1
ATOM 16851 C C . ALA D 1 547 ? -8.022 49.164 -2.874 1.00 108.36 4764 ALA D C 1
ATOM 16852 O O . ALA D 1 547 ? -8.239 48.197 -2.158 1.00 107.15 4764 ALA D O 1
ATOM 16854 N N . TRP D 1 548 ? -6.830 49.721 -2.979 1.00 102.69 4765 TRP D N 1
ATOM 16855 C CA . TRP D 1 548 ? -5.669 49.256 -2.247 1.00 99.34 4765 TRP D CA 1
ATOM 16856 C C . TRP D 1 548 ? -5.923 49.113 -0.742 1.00 95.89 4765 TRP D C 1
ATOM 16857 O O . TRP D 1 548 ? -5.759 48.043 -0.169 1.00 95.92 4765 TRP D O 1
ATOM 16868 N N . VAL D 1 549 ? -6.365 50.188 -0.115 1.00 96.61 4766 VAL D N 1
ATOM 16869 C CA . VAL D 1 549 ? -6.540 50.217 1.340 1.00 97.14 4766 VAL D CA 1
ATOM 16870 C C . VAL D 1 549 ? -7.740 49.381 1.785 1.00 99.18 4766 VAL D C 1
ATOM 16871 O O . VAL D 1 549 ? -7.956 49.183 2.971 1.00 103.33 4766 VAL D O 1
ATOM 16875 N N . ARG D 1 550 ? -8.528 48.921 0.818 1.00 101.96 4767 ARG D N 1
ATOM 16876 C CA . ARG D 1 550 ? -9.667 48.026 1.030 1.00 104.81 4767 ARG D CA 1
ATOM 16877 C C . ARG D 1 550 ? -9.274 46.583 0.705 1.00 103.71 4767 ARG D C 1
ATOM 16878 O O . ARG D 1 550 ? -9.906 45.636 1.186 1.00 104.14 4767 ARG D O 1
ATOM 16886 N N . GLY D 1 551 ? -8.238 46.433 -0.128 1.00 107.89 4768 GLY D N 1
ATOM 16887 C CA . GLY D 1 551 ? -7.567 45.153 -0.371 1.00 106.90 4768 GLY D CA 1
ATOM 16888 C C . GLY D 1 551 ? -8.058 44.384 -1.577 1.00 110.63 4768 GLY D C 1
ATOM 16889 O O . GLY D 1 551 ? -8.174 43.166 -1.524 1.00 106.23 4768 GLY D O 1
ATOM 16890 N N . ALA D 1 552 ? -8.348 45.094 -2.663 1.00 120.77 4769 ALA D N 1
ATOM 16891 C CA . ALA D 1 552 ? -8.844 44.474 -3.889 1.00 128.63 4769 ALA D CA 1
ATOM 16892 C C . ALA D 1 552 ? -7.743 44.471 -4.948 1.00 133.28 4769 ALA D C 1
ATOM 16893 O O . ALA D 1 552 ? -6.717 45.136 -4.776 1.00 129.13 4769 ALA D O 1
ATOM 16895 N N . PRO D 1 553 ? -7.942 43.702 -6.038 1.00 145.15 4770 PRO D N 1
ATOM 16896 C CA . PRO D 1 553 ? -7.009 43.798 -7.161 1.00 145.53 4770 PRO D CA 1
ATOM 16897 C C . PRO D 1 553 ? -6.922 45.218 -7.730 1.00 138.90 4770 PRO D C 1
ATOM 16898 O O . PRO D 1 553 ? -7.893 45.747 -8.273 1.00 137.27 4770 PRO D O 1
ATOM 16902 N N . VAL D 1 554 ? -5.764 45.829 -7.511 1.00 133.99 4771 VAL D N 1
ATOM 16903 C CA . VAL D 1 554 ? -5.285 46.963 -8.278 1.00 129.20 4771 VAL D CA 1
ATOM 16904 C C . VAL D 1 554 ? -4.287 46.324 -9.234 1.00 124.82 4771 VAL D C 1
ATOM 16905 O O . VAL D 1 554 ? -3.865 45.204 -8.994 1.00 119.58 4771 VAL D O 1
ATOM 16909 N N . ALA D 1 555 ? -3.917 46.995 -10.320 1.00 131.12 4772 ALA D N 1
ATOM 16910 C CA . ALA D 1 555 ? -2.885 46.449 -11.219 1.00 129.52 4772 ALA D CA 1
ATOM 16911 C C . ALA D 1 555 ? -1.896 47.514 -11.683 1.00 130.31 4772 ALA D C 1
ATOM 16912 O O . ALA D 1 555 ? -2.242 48.691 -11.816 1.00 128.64 4772 ALA D O 1
ATOM 16914 N N . ALA D 1 556 ? -0.661 47.074 -11.928 1.00 133.25 4773 ALA D N 1
ATOM 16915 C CA . ALA D 1 556 ? 0.426 47.972 -12.324 1.00 137.57 4773 ALA D CA 1
ATOM 16916 C C . ALA D 1 556 ? 0.358 48.208 -13.842 1.00 141.19 4773 ALA D C 1
ATOM 16917 O O . ALA D 1 556 ? 0.255 47.246 -14.606 1.00 137.06 4773 ALA D O 1
ATOM 16919 N N . PRO D 1 557 ? 0.424 49.479 -14.289 1.00 143.73 4774 PRO D N 1
ATOM 16920 C CA . PRO D 1 557 ? 0.235 49.711 -15.721 1.00 146.90 4774 PRO D CA 1
ATOM 16921 C C . PRO D 1 557 ? 1.405 49.139 -16.534 1.00 145.78 4774 PRO D C 1
ATOM 16922 O O . PRO D 1 557 ? 2.544 49.604 -16.400 1.00 140.29 4774 PRO D O 1
ATOM 16926 N N . ALA D 1 558 ? 1.105 48.133 -17.358 1.00 146.48 4775 ALA D N 1
ATOM 16927 C CA . ALA D 1 558 ? 2.122 47.312 -18.036 1.00 144.00 4775 ALA D CA 1
ATOM 16928 C C . ALA D 1 558 ? 3.117 48.129 -18.857 1.00 146.71 4775 ALA D C 1
ATOM 16929 O O . ALA D 1 558 ? 2.723 48.998 -19.634 1.00 145.77 4775 ALA D O 1
ATOM 16931 N N . GLY D 1 559 ? 4.406 47.841 -18.675 1.00 146.41 4776 GLY D N 1
ATOM 16932 C CA . GLY D 1 559 ? 5.461 48.438 -19.491 1.00 144.48 4776 GLY D CA 1
ATOM 16933 C C . GLY D 1 559 ? 5.833 49.863 -19.120 1.00 145.30 4776 GLY D C 1
ATOM 16934 O O . GLY D 1 559 ? 6.072 50.687 -19.998 1.00 149.90 4776 GLY D O 1
ATOM 16935 N N . ALA D 1 560 ? 5.880 50.158 -17.824 1.00 147.27 4777 ALA D N 1
ATOM 16936 C CA . ALA D 1 560 ? 6.408 51.433 -17.331 1.00 151.00 4777 ALA D CA 1
ATOM 16937 C C . ALA D 1 560 ? 7.895 51.249 -16.998 1.00 154.13 4777 ALA D C 1
ATOM 16938 O O . ALA D 1 560 ? 8.387 50.116 -16.963 1.00 150.77 4777 ALA D O 1
ATOM 16940 N N . PRO D 1 561 ? 8.624 52.357 -16.763 1.00 160.50 4778 PRO D N 1
ATOM 16941 C CA . PRO D 1 561 ? 10.008 52.188 -16.307 1.00 159.03 4778 PRO D CA 1
ATOM 16942 C C . PRO D 1 561 ? 10.050 51.808 -14.827 1.00 152.91 4778 PRO D C 1
ATOM 16943 O O . PRO D 1 561 ? 9.172 52.210 -14.071 1.00 153.12 4778 PRO D O 1
ATOM 16947 N N . ARG D 1 562 ? 11.050 51.025 -14.427 1.00 146.23 4779 ARG D N 1
ATOM 16948 C CA . ARG D 1 562 ? 11.204 50.616 -13.027 1.00 137.77 4779 ARG D CA 1
ATOM 16949 C C . ARG D 1 562 ? 12.554 51.061 -12.475 1.00 130.76 4779 ARG D C 1
ATOM 16950 O O . ARG D 1 562 ? 13.583 50.879 -13.131 1.00 133.85 4779 ARG D O 1
ATOM 16958 N N . VAL D 1 563 ? 12.548 51.625 -11.266 1.00 119.82 4780 VAL D N 1
ATOM 16959 C CA . VAL D 1 563 ? 13.786 52.074 -10.613 1.00 110.45 4780 VAL D CA 1
ATOM 16960 C C . VAL D 1 563 ? 13.990 51.386 -9.254 1.00 104.79 4780 VAL D C 1
ATOM 16961 O O . VAL D 1 563 ? 13.154 50.589 -8.829 1.00 102.28 4780 VAL D O 1
ATOM 16965 N N . SER D 1 564 ? 15.111 51.683 -8.595 1.00 99.38 4781 SER D N 1
ATOM 16966 C CA . SER D 1 564 ? 15.502 50.995 -7.370 1.00 93.40 4781 SER D CA 1
ATOM 16967 C C . SER D 1 564 ? 15.157 51.819 -6.153 1.00 97.00 4781 SER D C 1
ATOM 16968 O O . SER D 1 564 ? 15.814 52.826 -5.856 1.00 94.89 4781 SER D O 1
ATOM 16971 N N . LEU D 1 565 ? 14.112 51.376 -5.460 1.00 97.06 4782 LEU D N 1
ATOM 16972 C CA . LEU D 1 565 ? 13.657 51.998 -4.224 1.00 97.11 4782 LEU D CA 1
ATOM 16973 C C . LEU D 1 565 ? 14.197 51.135 -3.088 1.00 94.69 4782 LEU D C 1
ATOM 16974 O O . LEU D 1 565 ? 14.559 49.991 -3.318 1.00 94.27 4782 LEU D O 1
ATOM 16979 N N . PRO D 1 566 ? 14.300 51.687 -1.871 1.00 94.02 4783 PRO D N 1
ATOM 16980 C CA . PRO D 1 566 ? 14.653 50.833 -0.737 1.00 89.26 4783 PRO D CA 1
ATOM 16981 C C . PRO D 1 566 ? 13.656 49.704 -0.502 1.00 82.48 4783 PRO D C 1
ATOM 16982 O O . PRO D 1 566 ? 12.441 49.909 -0.600 1.00 80.87 4783 PRO D O 1
ATOM 16986 N N . GLY D 1 567 ? 14.198 48.524 -0.201 1.00 79.06 4784 GLY D N 1
ATOM 16987 C CA . GLY D 1 567 ? 13.429 47.275 -0.111 1.00 76.63 4784 GLY D CA 1
ATOM 16988 C C . GLY D 1 567 ? 12.845 47.084 1.268 1.00 74.56 4784 GLY D C 1
ATOM 16989 O O . GLY D 1 567 ? 13.242 47.772 2.204 1.00 74.94 4784 GLY D O 1
ATOM 16990 N N . TYR D 1 568 ? 11.900 46.156 1.396 1.00 72.13 4785 TYR D N 1
ATOM 16991 C CA . TYR D 1 568 ? 11.174 45.962 2.653 1.00 73.31 4785 TYR D CA 1
ATOM 16992 C C . TYR D 1 568 ? 12.117 45.977 3.848 1.00 72.36 4785 TYR D C 1
ATOM 16993 O O . TYR D 1 568 ? 13.092 45.252 3.859 1.00 74.16 4785 TYR D O 1
ATOM 17002 N N . PRO D 1 569 ? 11.843 46.818 4.848 1.00 75.06 4786 PRO D N 1
ATOM 17003 C CA . PRO D 1 569 ? 12.662 46.851 6.047 1.00 74.42 4786 PRO D CA 1
ATOM 17004 C C . PRO D 1 569 ? 12.169 45.837 7.091 1.00 73.74 4786 PRO D C 1
ATOM 17005 O O . PRO D 1 569 ? 11.145 46.029 7.758 1.00 80.24 4786 PRO D O 1
ATOM 17009 N N . PHE D 1 570 ? 12.922 44.762 7.222 1.00 69.42 4787 PHE D N 1
ATOM 17010 C CA . PHE D 1 570 ? 12.565 43.652 8.071 1.00 61.90 4787 PHE D CA 1
ATOM 17011 C C . PHE D 1 570 ? 12.685 44.047 9.510 1.00 60.37 4787 PHE D C 1
ATOM 17012 O O . PHE D 1 570 ? 13.571 44.817 9.860 1.00 57.91 4787 PHE D O 1
ATOM 17020 N N . ALA D 1 571 ? 11.780 43.525 10.333 1.00 62.24 4788 ALA D N 1
ATOM 17021 C CA . ALA D 1 571 ? 11.912 43.604 11.784 1.00 63.34 4788 ALA D CA 1
ATOM 17022 C C . ALA D 1 571 ? 13.301 43.112 12.124 1.00 62.63 4788 ALA D C 1
ATOM 17023 O O . ALA D 1 571 ? 13.786 42.215 11.460 1.00 64.95 4788 ALA D O 1
ATOM 17025 N N . ARG D 1 572 ? 13.921 43.665 13.161 1.00 62.00 4789 ARG D N 1
ATOM 17026 C CA . ARG D 1 572 ? 15.266 43.270 13.563 1.00 60.38 4789 ARG D CA 1
ATOM 17027 C C . ARG D 1 572 ? 15.337 42.719 14.989 1.00 60.58 4789 ARG D C 1
ATOM 17028 O O . ARG D 1 572 ? 15.976 43.327 15.841 1.00 59.86 4789 ARG D O 1
ATOM 17036 N N . GLU D 1 573 ? 14.720 41.554 15.221 1.00 61.30 4790 GLU D N 1
ATOM 17037 C CA . GLU D 1 573 ? 14.836 40.807 16.492 1.00 63.17 4790 GLU D CA 1
ATOM 17038 C C . GLU D 1 573 ? 16.170 40.068 16.588 1.00 62.47 4790 GLU D C 1
ATOM 17039 O O . GLU D 1 573 ? 16.564 39.355 15.666 1.00 65.26 4790 GLU D O 1
ATOM 17045 N N . ARG D 1 574 ? 16.844 40.177 17.717 1.00 57.73 4791 ARG D N 1
ATOM 17046 C CA . ARG D 1 574 ? 18.033 39.389 17.942 1.00 55.66 4791 ARG D CA 1
ATOM 17047 C C . ARG D 1 574 ? 17.698 37.904 18.015 1.00 54.75 4791 ARG D C 1
ATOM 17048 O O . ARG D 1 574 ? 16.998 37.489 18.907 1.00 55.60 4791 ARG D O 1
ATOM 17056 N N . CYS D 1 575 ? 18.223 37.114 17.079 1.00 52.47 4792 CYS D N 1
ATOM 17057 C CA . CYS D 1 575 ? 18.176 35.662 17.158 1.00 50.64 4792 CYS D CA 1
ATOM 17058 C C . CYS D 1 575 ? 19.585 35.094 17.213 1.00 47.68 4792 CYS D C 1
ATOM 17059 O O . CYS D 1 575 ? 20.235 34.965 16.193 1.00 49.18 4792 CYS D O 1
ATOM 17062 N N . TRP D 1 576 ? 20.041 34.723 18.405 1.00 46.20 4793 TRP D N 1
ATOM 17063 C CA . TRP D 1 576 ? 21.388 34.190 18.610 1.00 44.80 4793 TRP D CA 1
ATOM 17064 C C . TRP D 1 576 ? 21.347 33.272 19.807 1.00 45.91 4793 TRP D C 1
ATOM 17065 O O . TRP D 1 576 ? 20.776 33.612 20.819 1.00 48.12 4793 TRP D O 1
ATOM 17076 N N . LEU D 1 577 ? 21.917 32.087 19.710 1.00 47.46 4794 LEU D N 1
ATOM 17077 C CA . LEU D 1 577 ? 21.716 31.108 20.767 1.00 49.07 4794 LEU D CA 1
ATOM 17078 C C . LEU D 1 577 ? 22.410 31.567 22.045 1.00 49.42 4794 LEU D C 1
ATOM 17079 O O . LEU D 1 577 ? 23.556 31.997 22.011 1.00 49.97 4794 LEU D O 1
ATOM 17084 N N . PRO D 1 578 ? 21.716 31.481 23.178 1.00 49.51 4795 PRO D N 1
ATOM 17085 C CA . PRO D 1 578 ? 22.374 31.912 24.400 1.00 49.96 4795 PRO D CA 1
ATOM 17086 C C . PRO D 1 578 ? 23.683 31.248 24.694 1.00 49.17 4795 PRO D C 1
ATOM 17087 O O . PRO D 1 578 ? 24.591 31.924 25.129 1.00 47.62 4795 PRO D O 1
ATOM 17091 N N . ALA D 1 579 ? 23.786 29.943 24.469 1.00 50.46 4796 ALA D N 1
ATOM 17092 C CA . ALA D 1 579 ? 25.050 29.221 24.722 1.00 51.53 4796 ALA D CA 1
ATOM 17093 C C . ALA D 1 579 ? 26.192 29.629 23.795 1.00 50.77 4796 ALA D C 1
ATOM 17094 O O . ALA D 1 579 ? 27.300 29.171 23.970 1.00 53.62 4796 ALA D O 1
ATOM 17096 N N . ALA D 1 580 ? 25.918 30.471 22.814 1.00 49.47 4797 ALA D N 1
ATOM 17097 C CA . ALA D 1 580 ? 26.966 31.133 22.068 1.00 52.50 4797 ALA D CA 1
ATOM 17098 C C . ALA D 1 580 ? 27.687 32.237 22.862 1.00 55.78 4797 ALA D C 1
ATOM 17099 O O . ALA D 1 580 ? 28.736 32.700 22.440 1.00 60.84 4797 ALA D O 1
ATOM 17101 N N . ASP D 1 581 ? 27.137 32.676 23.988 1.00 59.79 4798 ASP D N 1
ATOM 17102 C CA . ASP D 1 581 ? 27.787 33.719 24.805 1.00 63.04 4798 ASP D CA 1
ATOM 17103 C C . ASP D 1 581 ? 29.045 33.178 25.508 1.00 62.40 4798 ASP D C 1
ATOM 17104 O O . ASP D 1 581 ? 29.875 33.956 25.951 1.00 66.30 4798 ASP D O 1
ATOM 17109 N N . ALA D 1 582 ? 29.177 31.860 25.607 1.00 60.92 4799 ALA D N 1
ATOM 17110 C CA . ALA D 1 582 ? 30.409 31.216 26.077 1.00 64.81 4799 ALA D CA 1
ATOM 17111 C C . ALA D 1 582 ? 31.712 31.744 25.444 1.00 69.00 4799 ALA D C 1
ATOM 17112 O O . ALA D 1 582 ? 32.768 31.714 26.085 1.00 73.60 4799 ALA D O 1
ATOM 17114 N N . VAL D 1 583 ? 31.657 32.194 24.191 1.00 67.76 4800 VAL D N 1
ATOM 17115 C CA . VAL D 1 583 ? 32.855 32.721 23.523 1.00 65.93 4800 VAL D CA 1
ATOM 17116 C C . VAL D 1 583 ? 33.074 34.234 23.650 1.00 69.51 4800 VAL D C 1
ATOM 17117 O O . VAL D 1 583 ? 34.101 34.732 23.191 1.00 71.33 4800 VAL D O 1
ATOM 17121 N N . ARG D 1 584 ? 32.136 34.950 24.278 1.00 74.10 4801 ARG D N 1
ATOM 17122 C CA . ARG D 1 584 ? 32.310 36.368 24.624 1.00 75.71 4801 ARG D CA 1
ATOM 17123 C C . ARG D 1 584 ? 32.757 36.565 26.079 1.00 78.62 4801 ARG D C 1
ATOM 17124 O O . ARG D 1 584 ? 32.777 35.613 26.870 1.00 79.16 4801 ARG D O 1
ATOM 17132 N N . ARG D 1 585 ? 33.113 37.795 26.438 1.00 83.41 4802 ARG D N 1
ATOM 17133 C CA . ARG D 1 585 ? 33.511 38.091 27.817 1.00 91.92 4802 ARG D CA 1
ATOM 17134 C C . ARG D 1 585 ? 32.326 38.638 28.614 1.00 88.47 4802 ARG D C 1
ATOM 17135 O O . ARG D 1 585 ? 32.044 38.166 29.710 1.00 86.46 4802 ARG D O 1
#

B-factor: mean 64.01, std 24.22, range [24.99, 163.42]

Sequence (2260 aa):
DDEIVIVGVAGRYPKADDLAQFWRNLREGRDCVEEVPEDRWDHGRFYDPDPAAPGKAYAKWGGWLSDVASFDPFFRRSQVEAEHIDPQERIFLQTVWHLLEDAGTSRAALSKVRTGVFVGLYGHYQLYGVEEALRGTGAATSSSYASVANRVSYFFDFDGPSIALDTCSSSLTALHLACRAIRDGDCEVAVAGGVNVSSHPLKYLQLAKGGFLSTDGRCRSFGEGGDGYVPAEGSGAVLLKRRSAAEADGDRVLAVVRSTAVNHGGAGKGFSVPNPRAQGVLIGEALERAGLAPADLGYLEAHGTGTSLGDPVEITGLVRAFQGHDLTGVRIPIGSVKSGIGHAESAAGAALTKVLLQFRHQELVPSLHAERLNPHLDLDATPFRLQRDLAPWTPRVDATGRALPRTAAISAFGAGGSNAHVILEESSVPPTQTPAQEPPYVCALSARDAERLHEHTARTAEFLRGEGRAAHPAAVAATLLTREPAHRLAVVFDTVDDLADALEDHLAGAGSPRVLTGTASRAAAPATGRTAPELAEAWVRGAPVAAPAGAPRVSLPGYPFARERCWLPAADAVRRDEIVIVGVAGRYPKADDLAQFWRNLREGRDCVEEVPEDRWDHGRFYDPDPAAPGKAYAKWGGWLSDVASFDPFFRSQVEAEHIDPQERIFLQTVWHLLEDAGTSRAALSKVRTGVFVGLYGHYQLYGVEEALRGTGAATSSSYASVANRVSYFFDFDGPSIALDTCSSSLTALHLACRAIRDGDCEVAVAGGVNVSSHPLKYLQLAKGGFLSTDGRCRSFGEGGDGYVPAEGSGAVLLKRRSAAEADGDRVLAVVRSTAVNHGGAGKGFSVPNPRAQGVLIGEALERAGLAPADLGYLEAHGTGTSLGDPVEITGLVRAFQGHDLTGVRIPIGSVKSGIGHAESAAGAALTKVLLQFRHQELVPSLHAERLNPHLDLDATPFRLQRDLAPWTPRVDATGRALPRTAAISAFGAGGSNAHVILEESVPPAQEPPYVCALSSARDAERLHEHTARTAEFLRGEGRAAHPAAVAATLLTREPAHRLAVVFDTVDDLADALEDHLAVLTGTASRAAAPATGRTAPELAEAWVRGAPVAAPAGAPRVSLPGYPFARERCWLPAADAVRDDEIVIVGVAGRYPKADDLAQFWRNLREGRDCVEEVPEDRWDHGRFYDPDPAAPGKAYAKWGGWLSDVASFDPFFRSQVEAEHIDPQERIFLQTVWHLLEDAGTSRAALSKVRTGVFVGLYGHYQLYGVEEALRGTGAATSSSYASVANRVSYFFDFDGPSIALDTCSSSLTALHLACRAIRDGDCEVAVAGGVNVSSHPLKYLQLAKGGFLSTDGRCRSFGEGGDGYVPAEGSGAVLLKRRSAAEADGDRVLAVVRSTAVNHGGAGKGFSVPNPRAQGVLIGEALERAGLAPADLGYLEAHGTGTSLGDPVEITGLVRAFQGHDLTGVRRIPIGSVKSGIGHAESAAGAALTKVLLQFRHQELVPSLHAERLNPHLDLDATPFRLQRDLAPWTPRVDATGRALPRTAAISAFGAGGSNAHVILEESVPPTQTPAQEPPYVCALSARDAERLHEHTARTAEFLRGEGRAAHPAAVAATLLTREPAHRLAVVFDTVDDLADALEDHLAPRVLTGTASRAAAPATGRTAPELAEAWVRGAPVAAPAGAPRVSLPGYPFARERCWLPAADAVRRDEIVIVGVAGRYPKADDLAQFWRNLREGRDCVEEVPEDRWDHGRFYDPDPAAPGKAYAKWGGWLSDVASFDPFFRSQVEAEHIDPQERIFLQTVWHLLEDAGTSRAALSKVRTGVFVGLYGHYQLYGVEEALRGTGAATSSSYASVANRVSYFFDFDGPSIALDTCSSSLTALHLACRAIRDGDCEVAVAGGVNVSSHPLKYLQLAKGGFLSTDGRCRSFGEGGDGYVPAEGSGAVLLKRRSAAEADGDRVLAVVRSTAVNHGGAGKGFSVPNPRAQGVLIGEALERAGLAPADLGYLEAHGTGTSLGDPVEITGLVRAFQGHDLTGVRIPIGSVKSGIGHAESAAGAALTKVLLQFRHQELVPSLHAERLNPHLDLDATPFRLQRDLAPWTPPRTAAISAFGAGGSNAHVILEESVPQEPPYVCALSARDAERLHEHTARTAEFLRGEGRAAHPAAVAATLLTREPAHRLAVVFDTVDDLADALEDHLAPRVLTGTASRAAAPATGRTAPELAEAWVRGAPVAAPAGAPRVSLPGYPFARERCWLPAADAVRR

Foldseek 3Di:
DFFKFFQFKWKFWFCRHTVVRVLVCLFVVAFRKDFDDQVQFDLVVAEDCDLVDASHFNDGMARAGPDQQWAFVVLPDLQLLLQEDSQLRVQLVQVQQRCLRFLAALVRCVVWAEEEEEEDDQPQQVFCPVCCVVVNDNTHDRDQLSSQVSNCVRSVHPFHGDYDYDLCRQLVRVQVQRVCCVVVSTFKYKGKYWDHPRDCVVSSVCSVVQQAFNHQFLQQQAPPQAHWHEIGMIMITMMHGPVVCVVQVGDTLWTFLFKFKDFQPDDPDFLQDDLCVLLVGVLVRCVSSVHALQQAAEEAEQRGRHPRVNLSRLSSVVSNNPVGDCPPRAYEYAYPCRRRISHRSRRLVSVSQVSVCLVQQKDGAHDNHPPGHPSNPCVVDRYDYRHHIGGRAAAADPVRDGDWHKYKYWRAGSRTMIMITIITRDDRDDADDADADWAKAKDADPDDVQRLVVLVQQLVCLVPVVVPPDPLQNRLSRLNDDHFKIKMFTHGHSVVSSVQSVCVNVVVHDPGMDIAGEDPPQDAFPDPHRVSNRVRSRNRHRDHRDPRRHHDNGDGRDRDTDRNHHPSSCVSHD/DFKFFQFKWKFWFCGPTLVRVVVCQFVVAARKDFDDVVQFNLVVAEDLPLPDPRHFNDGMERATPDLQFAFVVLVDLQLSLQEDSQLGVLLVQVLLRCLRQLAALVNCVPWAEEEEEEDDQPQQVFCPVVVVVPNDNTHDRDQLSSQVSNCVRSVHPFYGDYDYDLCRQLVQVQVQRVCCVVVSTFKYKGKYWDHDRDCVVSSVCSVVQAAFNHAFQLQQAAPQAHWHEITMIMITMMHDPVVCVVQLGDTLWTFLFKFKDFQPDDPHFLDEHLQGLLVGVLVRCVSSVHALQQAQEEAEQRGRRLPRNQSRVSSPVSSNPPDDQPPAAYEYAYCCRRRISNRRRRLVSVSLVSSCLVVQKDGAHDNHPPGRPVHPCVVGNYDYRHHIGGRDADDDVVRDGDWHKYKYKHAGSRTMIMMTIITGDDDDDDADFAKAKDADDDDVQSLVQLVQLLVCCVPVNVPDDVLQNRQSRLNRDHFKMFMDTHGHSVVSSVVSVVVNCHDIAGADPPDDAQPDPDHVSVRVCPRHHHRDHRDRSHHHDDGDGRDRGTDRRHNPSSRVSD/DWFKFFQWKWKFWQCRRTVVRVLVCQFVVAFRKDFDDQQQFDLVVAEDCPLPDPRHFNAGMERATPDLQWAFVVLVDLQLSLQEDSQLRVQLVQVQVGCLRFLAALVRCVPWAEAEFEEDDQPQQVFCPVCVVVPNDNTHDRDQLSSQVSNCVRSVHPAHGDYDYDLCRQLVSVQVRRVCCVVPSTFKYKGWYWFHDRDCVVSSVCSVVQAAFNVQFLLQQAAPQAHWHEITMIMITMMHIPVVCVVQLRDTLWTFLFKFKDFQPQDPDFQDDHLVVLLVGLLVRCVSSVHALQAAQEEAEQRGRHLPVNLSSLSNPVSNNPPGDCPPAAYEYAYPCRRRISHRRRRVSSVSQVSVCLVVQKDGAHDNHPDGHVSNPCVVDRYDYHHHIDGRQADADPVRDGDWHKYKYWRAGSRTMIMMTIITRDDDDDFDDFDADWAKAKAADPDPVQRLVLLVQQLVCCVPPNVPPDVLQRRQSRLNDDHFKMKMAIHHHSVVSSVVSVVVSVVRMDIAGEDDVQDEQPDDHRVSQRVCSRNNHHDHRDGSIHHDDGDGRDRGTDRRHHPSSCVSRD/DFKFFFFKWKAWQCRHTQVSVLVCLFVVAARKDFDDQVLFDLVVAEDLPLVDPRHFNGGMARETPDLQWAFVVLPDLQLLQQEHSQLGVQLVQVQQRCLRFLAALVVCLVWAEEEEEEDDQCQQVFCVVVVVVVNDNTHDSDQQSSQVSSCVRSVHPFHRDYDYDLCRQQVRVQVQSVCCVVVSTFKYKGWYWDHPRDCVVSSVCSNVQAAFNVQFQQQQAAPFAHWHEITMIMMTMMGDPVVCVVQQGDTLWTFLFKFKDFQPPAVDFLDEALVVLLVGLLVRCVSSVHAPQQAAEEAFLRGRHLVVNQSRLSSVVSNNPPGDCDPAAYEYAYPCRRRISHRRRRLSSVSLVSVCQVQQKDGAHDNHPDGNPNRPCVPPRYDYRHHIGGRPHQHKYKYWRAGSRGMIMITIIGGDDHDADWAKAKFADDDDVLSLVQLVQQLVVCVPDDVVPDPLQNRQSRQNNDHFKMKMFIDGHSVVVSVVSVVVNVPGMDIAGEDDPFDEFPDQHHPRLSVCRRHHYDDHRDGNDHHRDGDGRDRRTDRNHHPSSCVRHD

Nearest PDB structures (foldseek):
  4ope-assembly1_A  TM=9.988E-01  e=0.000E+00  Streptomyces albus
  6mhk-assembly1_A  TM=9.252E-01  e=3.670E-66  Bacillus amyloliquefaciens
  5erb-assembly1_B  TM=9.293E-01  e=4.396E-65  Bacillus amyloliquefaciens
  4na2-assembly2_B-3  TM=9.089E-01  e=6.345E-64  Bacillus subtilis subsp. subtilis str. 168
  5erb-assembly2_D  TM=9.250E-01  e=7.184E-64  Bacillus amyloliquefaciens

Solvent-accessible surface area: 79643 Å² total

Radius of gyration: 43.52 Å; Cα contacts (8 Å, |Δi|>4): 5865; chains: 4; bounding box: 86×138×108 Å

CATH classification: 3.40.47.10

InterPro domains:
  IPR000873 AMP-dependent synthetase/ligase domain [PF00501] (2151-2491)
  IPR001242 Condensation domain [PF00668] (1708-2128)
  IPR009081 Phosphopantetheine binding ACP domain [PF00550] (1624-1688)
  IPR009081 Phosphopantetheine binding ACP domain [PF00550] (2664-2729)
  IPR009081 Phosphopantetheine binding ACP domain [PF00550] (4107-4171)
  IPR009081 Phosphopantetheine binding ACP domain [PF00550] (5078-5143)
  IPR009081 Phosphopantetheine binding ACP domain [PF00550] (6011-6076)
  IPR009081 Phosphopantetheine binding ACP domain [PF00550] (7605-7670)
  IPR009081 Phosphopantetheine binding ACP domain [PS50075] (1616-1692)
  IPR009081 Phosphopantetheine binding ACP domain [PS50075] (2656-2733)
  IPR009081 Phosphopantetheine binding ACP domain [PS50075] (4102-4175)
  IPR009081 Phosphopantetheine binding ACP domain [PS50075] (5073-5147)
  IPR009081 Phosphopantetheine binding ACP domain [PS50075] (6003-6080)
  IPR009081 Phosphopantetheine binding ACP domain [PS50075] (7597-7674)
  IPR010071 Amino acid adenylation domain [TIGR01733] (2171-2561)
  IPR013217 Methyltransferase type 12 [PF08242] (1417-1520)
  IPR013217 Methyltransferase type 12 [PF08242] (5364-5466)
  IPR013968 Polyketide synthase-like, ketoreductase domain [PF08659] (975-1153)
  IPR013968 Polyketide synthase-like, ketoreductase domain [PF08659] (3856-4021)
  IPR013968 Polyketide synthase-like, ketoreductase domain [PF08659] (5717-5910)